Protein 4Z9N (pdb70)

Foldseek 3Di:
DALLVVCVVVQAFEEEEADDFAQQWHADPVRDIAHLLLLLRLLLSLLARLGSVRYDYDHDFLVCQLVCQLVPVGAWYRYLAFDDVCCPPPRQKHFLDFLDKWFKFKKFQCVVDPPDQAPLVQAAFEEEDEPNHPFVVLVVVVCVVSVGHYHYDYDNDVVVSLVCRLVVVTGMYMDIPLRVLRSLVVHPHSVRMDIHDDGRGIGRRTTMHGPDHVLSSLSSNQSSLLLQVCVVVVHWLVCLVVQCPPPDVQSVQSQLNDDPRCLQVVSVGDSRSSNSSRVRRIGSVSSCCCRQDVVDPSNDDCAQVDEPVVRHVRYRDGSD/DDDPQALLVVCVVVQAFEEEEADDFAQQWHADPVGDIDHLLLLLRLLLRLLAPLASVRYDYDHDFLACQLVCQLVVVGAWYRYLAFDDPCCPPVSQKHFLDFLDKWFKFKKFQCVVVPPDQAPLVCAPFEEEDEPNHPFVVQVVVVCVVSVGHDHYDYDHGPVVSLVCRLVPVGGMYMDIPLRLLRSLVPHPHSVSMDIHDDGRGIGRRTTMHGPDHVLSSLSSNQSSLLLLVCVVVVHALVCLVVLCVDPPPQSVQSQLSDDPRCLSVVSVGDSRSSNSSRVRRIHSVSSCCCRQDVVGPNNDDCAQVPEPVVHHPDYRDGSD/DALLVVCVVVQAFEEEEALDFAQQWHADPVRDIDHLLLLLRLLLRLLARLASVRYDYDHDFLACQLVCQLVVVGAWYQYLAFDDVCCPPPRQKHFLDFLDKWFKFKKFQCVVVPPDQAPLVQAPFEEEDEPNGVFVVLVVVVCVVSVGHYHYDYDRDVVVSLVCRLVVVTGMYMDIPLRVLRSLVVHPHSVRMDTHDDGRGIGGRTTMHGPDHVLSSLSSNQSSLLLQVCVVVVHALVCLVVLCPDPPPQSVQSQQVDPPHCLSVVSVGDSRSSNSSRVRNIGSVSSCCCRQDVNDPSNDDCAQVPEPVVHHPRYRDGSD/DDDLLVVCVVVQAFEEEEADDFAQQWHADPVRDIDHLLLLLRLLLRLLAPLASVRYDYDHDFLPCQLVCQLVVVGAWYQYLAFDDVCCPPPRQKHFLDFLDKWFKFKKFQCVVVPPDQAPLVCAPFEEEDEPNHPFVVLLVVVCVVSVGHDHYDYDHGVVVSLVCRLVPVGGMYMDIPLRVLRSLVVHPHSVRMDIHDDGRGIGGRTTMHGHDHVLSSLSSNQSSLLLLVCVVVVHWLVCLVVLCPPPPPQSVQSQLNDPPRCLSVVSVGDSRSSNSSRVRRIHSVSSCCCRQDVVHSSNDDCAQVPEPVVHHPRYRDGSD/DCLLVVCVVVQAAEEEEAPDFAQQWHADPVRDIDHLLLLLRLLLRLLAPLASVRYDYDHDFLVCQLVCQLVVVGAWYRYLAFDDVCCPPPSQKHFLDFLDKWFKFKKFQCVVPPPDQAPLVQAAFEEEDEPNHVFVVLVVVVCVVSVGHYHYDYDHDVVVSLVCRLVVVGGMYMDIPLRVLRSLVVHPHSVRMDIHDDGRGIGRRTTMHGPDCVLSSLSSNQSSLLLQVCVVVVHALVCLVVLCPPPDPQSVQSQLNDDDRCLSVVSVGDSRSSNSSRVRRIGSVSSCCCRQDVVHPSNDDCAQVPEPVVRHDRDRDGSD/DDALLVVCVVVQAFEEEEADDFAQQWHADPVRDIDHLLLLLRLLLRLLARLASPRYDYDHDFLACQLVCQLVVVGAWYQYLAFDDVCCPPPSQKHFLDFLDKWFKFKKFQCVLPPPDQAPLPQAAFEEEDEPNHPFVVLVVVVCVVSVGHYHYDYDHDPVVSLVCRLVVVGGMYMDIPLRLLRSLVVHPHSVSMDIHDDGRGIGGRTTMHGPDHVLSSLSSNQSSLLLQVCVVVVHALVCLVVLCPPPPVQSVQSQQNDDPDCLSVVSVGDSRSSNSSRVRRIGSVSSCCCRQDVNHPSNDDCAQVPEPVVHHPDYRDGSD

Sequence (1926 aa):
ADTLSDVKAKGFLQCGVNTGLLGFASPNDKGEWSGFDVDYCRAVASAIFGDPTKVVKFTPLNAKERFTTALQSGEVDVLIRNTTWTISSRDTSLGLDFAGINYYDGQGFMINSKKLAGINSALQLSGASICVQAGTTTELNMADYFRANKMEYNPVVFEKIEEANAAYDSGRCDAYTTDQSSLYGVRLALANPDDHVILPEIIISKEPFGLTVRQGDARWADVVRWTHNALLNAEEYGITQANVEEMKKSDNPDIKRLLGAEAADTKIGTDLGLDKDWVVKIIKGVGNYGEIFERNIGSGSPLKIARGLNAQWNKGGLQYGIPVRHHHHADTLSDVKAKGFLQCGVNTGLLGFASSPNDKGEWSGFDVDYCRAVASAIFGDPTKVKFTPLNNAKERFTTALQSGEVDVLIRNTTWTISRDTSLGLDFAGINYYDGQGFMINSKKLAGINSALQLSGASICCVQAGTTTELNMADYFRANKMEYNPVVFEKIEEANAAYDSGRCDAYTTDQQSSLYGVRLALANPDDHVILPEIISKEPFGLTVRQGDARWADVVRWTHNALLNAEEYGITQANVEEMKKSDNPDIKRLLGAEADTKIGTDLGLDKDWVVKIIKGVGNYGEIFERNIGSGSPLKIARGLNAQWNKGGLQYGIPVRADTLSDVKAKGFLQCGVNTGLLGFASPNDKGEWSGFDVDYCRAVASAIFGDPTKVVKFTPLNAKERFTALQSGEVDVLIRNTTWTISRDTSLGLDFAGINYYDGQGFMINSKKLAGINSALQLSGASICCVQAGTTTELNMADYFRANKMEYNPVVFEKIEEANAAYDSSGRCCDAYTTDQSSLYGVRLALANPDDHVILPEIISKEPFGLTVRQGDARWADVVRWTHNALLNAEEYGITQANVEEEMKKSDNPDIKRLLGAEADTKIGTDLGLDKDWVVKIIKGVGNYGEIFERNIGSGSPLKIARGLNAQWNKGGLQYGIPVRHADTLSSDVKAKGFLQCGVNTGLLGFASPNDKGEWSGFDVDYCRAVASAIFGDPTKVKFTPLNAKERFTTALQSGEVDVLIRNTTWTISSRDTSLGLDFAGINYYDGQGFMINSKKLAGINSALQLSGASSICCVQAGTTTELNMADYFRANKMEYNPVVFEKIEEANAAYDSGRCDAYTTDQSSLYGVRLALANPDDHVILPEIISKEPFGLTVRQGDARWADVVRWTHNALLNAEEYGITQANVEEMKKSDNPDIKRLLGAEADTKIGTDLGLDKDWVVKIIKGVGNYGEIFERNIGSGSPLKIARGLNAQWNKGGLQYGIPVRADTLSDVKAKGFLQCGVNTGLLGFASPNNDKGEWSGFDVDYCRAVASAIFGDPTKVKFTPLNAKERFTTALQSGEVDVLIRNTTWTISSRDTSLGLDFAGINYYDGQGFMINSKKLAGINSALQLSGASICVQAGTTTELNMADYFRANKMEYNPVVFEKIEEANAAYDSGRCDAYTTDQSSLYGVRLALANPDDHVILPEIISKEPFGLTVRQGDARWADVVRWTHNALLNAEEYGITQANVEEMKKSDNPDIKRLLGAEADTKIGTDLGLDKDWVVKIIKGVGNYGEIFERNIGSGSPLKIARGLNAQWNKGGLQYGIPVRHADTLSDVKAKGFLQCGVNTGLLGFASSPNDKGEWSGFDVDYCRAVASAIFGDPTKVVKFTPLNAKERFTTALQSGEVDVLIRNTTWTISSRDTSLGLDFAGINYYDGQGFMINSKKLAGINSALQLSGASICCVQAGTTTELNMADYFRANKMEYNPVVFEKIEEANAAYDSSGRCDAYTTDQSSLYGVRLALANPDDHVILPEIISKEPFGLTVRQGDARWADVVRWTHNALLNAEEYGITQANVEEMKKSDNPDIKRLLGAEAADTKIGTDLGLDKDWVVKIIKGVGNYGEIFERNIGSGSPLKIARGLNAQWNKGGLQYGIPVR

Organism: Brucella ovis (strain ATCC 25840 / 63/290 / NCTC 10512) (NCBI:txid444178)

Solvent-accessible surface area: 68060 Å² total; per-residue (Å²): 118,75,9,12,57,92,0,101,90,85,28,60,0,27,0,0,0,6,58,29,5,71,13,0,0,24,53,89,120,94,43,52,30,70,3,0,2,0,14,1,0,46,0,2,0,0,0,17,54,41,43,36,95,87,20,116,32,17,62,8,39,4,67,75,7,28,82,4,0,79,84,39,95,0,10,0,0,2,16,21,0,4,23,1,0,34,24,0,25,59,53,36,0,31,15,4,13,17,2,7,28,12,5,0,1,0,0,0,17,48,154,112,37,84,58,39,104,26,0,95,88,4,66,42,10,18,0,0,2,28,31,42,25,11,7,53,87,12,0,29,17,33,1,148,58,59,100,23,134,50,82,64,28,70,34,125,136,34,68,96,1,27,57,14,7,36,82,32,141,2,49,0,8,2,25,8,50,0,5,0,51,1,3,50,58,65,13,78,86,42,144,23,7,64,35,6,98,44,106,29,24,20,0,0,2,3,1,0,0,60,52,61,13,23,51,4,9,6,0,1,30,0,0,9,4,0,0,1,0,0,40,48,48,41,0,39,78,101,40,1,100,134,33,62,91,31,128,60,16,45,10,19,30,1,0,7,47,33,96,144,29,49,20,2,88,65,7,26,11,78,90,52,2,0,7,42,0,0,96,18,4,0,6,0,6,49,0,0,55,96,16,0,0,84,57,5,100,10,134,10,82,48,50,64,3,15,7,45,83,164,73,2,9,3,18,0,15,12,9,37,157,159,65,176,71,53,10,15,56,61,0,97,91,88,26,40,0,33,0,0,0,6,59,29,6,70,13,0,0,23,49,78,148,77,40,111,32,68,4,0,1,0,14,0,0,36,0,1,0,0,0,19,54,39,42,34,95,93,14,112,36,19,66,7,29,4,113,75,8,26,84,5,0,76,86,38,103,0,9,0,0,2,18,23,0,3,24,1,0,34,22,0,21,59,55,32,0,26,14,4,13,18,2,11,28,13,5,0,0,0,0,0,31,47,80,104,31,84,62,45,88,20,0,94,38,3,66,30,13,24,2,0,2,28,9,33,24,10,7,45,79,12,1,36,25,34,1,186,45,60,181,18,111,84,59,45,55,64,35,73,116,36,69,77,1,27,53,2,7,51,68,22,163,3,37,0,8,2,24,9,57,2,5,0,49,1,5,48,56,66,12,80,90,42,143,51,8,62,31,4,101,42,86,28,24,18,0,0,2,2,1,0,0,61,51,60,19,23,54,4,10,6,0,0,30,0,0,9,5,0,0,1,0,0,38,47,54,38,0,38,80,91,39,0,76,95,54,57,163,24,127,65,17,46,12,85,20,2,1,10,37,53,96,103,27,48,14,2,83,62,8,26,13,77,84,42,2,0,4,42,0,0,99,19,6,0,7,0,7,50,0,0,61,94,15,0,0,85,58,7,96,9,129,19,85,49,48,65,3,14,10,39,68,158,63,1,11,3,18,0,14,12,9,39,118,77,9,17,57,69,0,99,88,52,27,24,0,32,0,0,0,5,56,29,6,68,13,1,1,23,52,75,132,75,45,109,35,69,3,0,1,0,15,1,0,46,0,1,0,0,0,8,47,40,42,38,94,91,16,96,35,18,65,7,44,4,105,70,9,24,77,6,0,77,82,21,82,0,9,0,0,2,17,21,0,4,24,1,0,36,25,0,25,57,51,36,0,29,14,4,11,17,2,7,30,12,5,0,1,0,0,0,17,47,155,117,39,83,73,40,109,20,0,95,89,1,62,51,10,19,0,0,2,29,15,35,23,11,7,47,82,12,0,24,18,34,1,146,55,61,197,20,130,64,79,43,9,52,2,90,130,26,138,48,2,22,39,9,7,39,41,37,42,4,45,0,6,2,26,9,46,0,4,0,48,1,3,52,57,63,14,82,88,40,143,23,8,60,33,4,97,45,107,29,23,21,0,0,1,2,1,0,0,61,51,62,14,22,55,4,10,6,0,1,28,0,0,9,4,0,0,1,0,0,39,48,54,37,0,38,77,100,38,0,89,138,50,69,83,25,124,66,7,47,13,59,17,2,3,20,46,57,86,148,38,48,19,2,86,65,7,41,14,75,45,52,3,0,4,40,0,0,97,17,6,0,7,0,11,44,0,5,92,95,16,0,2,102,47,13,97,9,149,10,81,65,48,66,3,15,9,43,74,161,75,3,9,3,21,0,14,11,9,35,157,72,65,11,14,54,89,0,110,89,87,27,41,0,31,0,0,0,5,58,29,6,72,14,1,0,27,50,83,121,58,40,58,29,72,4,0,1,0,15,1,0,36,0,1,0,0,1,16,48,40,12,34,44,50,16,112,35,18,65,7,35,4,118,73,7,28,84,4,0,78,81,38,103,0,10,0,0,2,16,21,0,4,23,1,0,33,24,0,26,57,53,37,0,30,13,5,12,17,2,8,28,12,6,0,1,0,0,0,17,43,73,120,43,82,73,43,105,21,0,95,84,2,65,28,12,25,2,0,1,27,11,34,26,12,7,47,87,12,1,28,17,33,2,144,42,58,177,18,109,83,56,47,53,64,34,83,117,33,69,80,1,28,63,16,7,40,83,35,74,6,49,0,7,2,25,9,48,1,5,0,50,1,3,52,59,63,13,81,88,40,139,52,8,61,33,5,101,43,107,31,23,20,1,0,1,2,1,0,0,61,54,62,13,26,52,4,10,6,0,1,28,0,1,9,4,0,0,2,0,0,39,50,53,38,0,37,78,101,41,0,106,118,56,31,85,24,126,66,12,45,12,71,31,2,4,18,47,34,99,110,37,50,18,2,84,66,7,33,14,81,44,56,3,0,15,51,0,0,99,18,5,0,6,0,6,48,0,0,44,98,16,0,0,22,35,6,94,10,94,12,84,49,49,63,3,13,9,49,72,156,76,4,11,3,19,0,15,11,9,38,123,75,11,17,56,92,0,96,90,84,29,60,0,24,0,0,0,5,58,28,6,70,14,1,1,25,52,91,119,94,45,52,28,70,3,0,2,0,13,1,0,45,0,1,0,0,1,15,54,40,43,36,92,87,20,114,32,18,64,8,48,3,67,72,7,25,84,5,0,77,81,35,98,0,8,0,0,2,17,21,0,4,22,2,0,33,25,0,26,60,53,36,0,27,14,4,12,17,2,6,30,12,4,0,0,0,0,0,16,49,78,109,42,89,70,42,102,20,0,92,86,2,65,34,11,17,0,0,2,27,19,39,24,10,7,49,86,12,0,34,24,32,2,181,49,58,181,24,126,53,69,46,26,68,34,115,43,36,68,104,1,28,55,14,6,40,84,29,134,2,45,0,8,2,25,9,52,0,4,0,49,1,4,48,52,66,13,80,86,44,142,49,9,62,33,4,99,44,92,30,25,21,1,0,2,2,1,0,0,62,54,62,15,23,55,4,9,6,0,1,28,0,1,9,5,0,0,1,0,0,32,50,54,41,0,37,53,65,40,1,74,81,33,70,64,31,128,60,20,41,9,19,18,2,3,9,52,69,95,139,24,48,19,1,82,67,8,26,13,72,82,47,2,0,4,43,0,0,65,20,4,0,6,0,6,46,0,0,56,98,15,0,0,79,56,7,99,9,131,10,56,31,14,44,3,10,6,45,64,54,15,1,7,2,18,0,14,11,9,35,155,69,60,9,13,55,90,0,93,92,87,25,44,0,31,0,0,0,5,56,30,6,72,13,1,1,22,55,81,122,78,47,108,34,69,4,0,2,0,14,1,0,45,0,2,0,0,0,12,54,39,38,38,95,87,15,107,34,17,66,9,52,4,116,70,8,24,78,6,0,77,87,38,107,0,8,0,0,2,17,22,0,4,24,1,0,34,23,0,25,57,52,37,0,31,14,4,13,17,2,6,32,15,4,0,0,0,0,0,14,36,152,128,54,81,73,32,109,22,0,94,86,2,70,54,9,18,0,0,2,29,19,39,25,12,7,52,84,12,0,27,15,33,1,145,59,61,97,23,139,54,78,53,40,72,22,107,50,30,140,107,1,22,58,22,4,37,77,29,206,11,59,0,7,2,26,9,46,0,4,0,46,1,3,52,56,65,13,81,89,44,142,30,6,59,30,3,98,44,86,29,24,20,0,0,2,2,1,0,0,59,52,62,14,23,52,4,10,6,0,1,29,0,1,9,4,0,0,1,0,0,40,47,55,40,0,38,74,91,48,0,73,126,37,88,77,22,122,66,13,47,14,66,16,1,2,19,51,62,57,105,31,47,18,2,85,65,6,33,9,74,42,58,3,0,5,43,0,0,98,17,5,0,6,0,2,43,0,2,88,96,15,0,2,100,58,12,93,9,146,9,80,60,47,76,4,15,8,45,70,154,74,3,10,2,19,0,15,11,8,37

CATH classification: 3.40.190.10

Nearest PDB structures (foldseek):
  4z9n-assembly3_F  TM=1.003E+00  e=8.482E-71  Brucella ovis ATCC 25840
  8ovo-assembly1_B  TM=8.708E-01  e=3.527E-19  Shigella flexneri
  8ovp-assembly1_A  TM=8.804E-01  e=2.002E-18  Escherichia coli
  2vha-assembly1_B  TM=8.652E-01  e=2.544E-18  Shigella flexneri
  8ovn-assembly1_A  TM=8.369E-01  e=3.765E-17  Shigella flexneri

Radius of gyration: 41.7 Å; Cα contacts (8 Å, |Δi|>4): 4326; chains: 6; bounding box: 113×96×105 Å

Structure (mmCIF, N/CA/C/O backbone):
data_4Z9N
#
_entry.id   4Z9N
#
_cell.length_a   93.990
_cell.length_b   76.930
_cell.length_c   131.470
_cell.angle_alpha   90.00
_cell.angle_beta   94.07
_cell.angle_gamma   90.00
#
_symmetry.space_group_name_H-M   'P 1 21 1'
#
loop_
_entity.id
_entity.type
_entity.pdbx_description
1 polymer 'Amino acid ABC transporter, periplasmic amino acid-binding protein'
2 non-polymer GLUTATHIONE
3 non-polymer 'SODIUM ION'
4 non-polymer 1,2-ETHANEDIOL
5 water water
#
loop_
_atom_site.group_PDB
_atom_site.id
_atom_site.type_symbol
_atom_site.label_atom_id
_atom_site.label_alt_id
_atom_site.label_comp_id
_atom_site.label_asym_id
_atom_site.label_entity_id
_atom_site.label_seq_id
_atom_site.pdbx_PDB_ins_code
_atom_site.Cartn_x
_atom_site.Cartn_y
_atom_site.Cartn_z
_atom_site.occupancy
_atom_site.B_iso_or_equiv
_atom_site.auth_seq_id
_atom_site.auth_comp_id
_atom_site.auth_asym_id
_atom_site.auth_atom_id
_atom_site.pdbx_PDB_model_num
ATOM 1 N N . ALA A 1 9 ? 70.525 5.513 59.289 1.00 55.74 2 ALA A N 1
ATOM 2 C CA . ALA A 1 9 ? 69.073 5.401 59.348 1.00 50.21 2 ALA A CA 1
ATOM 3 C C . ALA A 1 9 ? 68.538 4.519 58.221 1.00 42.60 2 ALA A C 1
ATOM 4 O O . ALA A 1 9 ? 68.975 4.625 57.075 1.00 37.87 2 ALA A O 1
ATOM 6 N N . ASP A 1 10 ? 67.595 3.645 58.561 1.00 38.66 3 ASP A N 1
ATOM 7 C CA . ASP A 1 10 ? 66.914 2.807 57.582 1.00 35.20 3 ASP A CA 1
ATOM 8 C C . ASP A 1 10 ? 65.427 2.726 57.915 1.00 28.44 3 ASP A C 1
ATOM 9 O O . ASP A 1 10 ? 64.932 1.703 58.403 1.00 28.13 3 ASP A O 1
ATOM 14 N N . THR A 1 11 ? 64.723 3.821 57.648 1.00 25.25 4 THR A N 1
ATOM 15 C CA . THR A 1 11 ? 63.301 3.913 57.928 1.00 24.94 4 THR A CA 1
ATOM 16 C C . THR A 1 11 ? 62.486 2.841 57.198 1.00 27.87 4 THR A C 1
ATOM 17 O O . THR A 1 11 ? 61.550 2.282 57.763 1.00 21.94 4 THR A O 1
ATOM 21 N N . LEU A 1 12 ? 62.842 2.538 55.953 1.00 25.37 5 LEU A N 1
ATOM 22 C CA . LEU A 1 12 ? 62.096 1.530 55.210 1.00 21.06 5 LEU A CA 1
ATOM 23 C C . LEU A 1 12 ? 62.111 0.171 55.924 1.00 22.40 5 LEU A C 1
ATOM 24 O O . LEU A 1 12 ? 61.072 -0.485 56.057 1.00 24.30 5 LEU A O 1
ATOM 29 N N . SER A 1 13 ? 63.283 -0.245 56.391 1.00 24.11 6 SER A N 1
ATOM 30 C CA . SER A 1 13 ? 63.413 -1.522 57.089 1.00 30.80 6 SER A CA 1
ATOM 31 C C . SER A 1 13 ? 62.618 -1.511 58.393 1.00 32.15 6 SER A C 1
ATOM 32 O O . SER A 1 13 ? 61.997 -2.513 58.770 1.00 30.27 6 SER A O 1
ATOM 35 N N . ASP A 1 14 ? 62.651 -0.377 59.085 1.00 25.72 7 ASP A N 1
ATOM 36 C CA . ASP A 1 14 ? 61.911 -0.231 60.333 1.00 32.87 7 ASP A CA 1
ATOM 37 C C . ASP A 1 14 ? 60.424 -0.343 60.080 1.00 30.74 7 ASP A C 1
ATOM 38 O O . ASP A 1 14 ? 59.710 -1.033 60.809 1.00 30.55 7 ASP A O 1
ATOM 43 N N . VAL A 1 15 ? 59.966 0.332 59.033 1.00 24.40 8 VAL A N 1
ATOM 44 C CA . VAL A 1 15 ? 58.567 0.309 58.666 1.00 21.80 8 VAL A CA 1
ATOM 45 C C . VAL A 1 15 ? 58.144 -1.110 58.290 1.00 22.89 8 VAL A C 1
ATOM 46 O O . VAL A 1 15 ? 57.107 -1.584 58.752 1.00 23.78 8 VAL A O 1
ATOM 50 N N . LYS A 1 16 ? 58.939 -1.796 57.470 1.00 22.85 9 LYS A N 1
ATOM 51 C CA . LYS A 1 16 ? 58.596 -3.173 57.105 1.00 24.71 9 LYS A CA 1
ATOM 52 C C . LYS A 1 16 ? 58.485 -4.063 58.339 1.00 28.27 9 LYS A C 1
ATOM 53 O O . LYS A 1 16 ? 57.626 -4.945 58.405 1.00 27.97 9 LYS A O 1
ATOM 59 N N . ALA A 1 17 ? 59.359 -3.830 59.311 1.00 26.20 10 ALA A N 1
ATOM 60 C CA . ALA A 1 17 ? 59.420 -4.699 60.486 1.00 28.14 10 ALA A CA 1
ATOM 61 C C . ALA A 1 17 ? 58.221 -4.506 61.411 1.00 29.72 10 ALA A C 1
ATOM 62 O O . ALA A 1 17 ? 57.766 -5.454 62.047 1.00 32.97 10 ALA A O 1
ATOM 64 N N . LYS A 1 18 ? 57.703 -3.286 61.501 1.00 29.60 11 LYS A N 1
ATOM 65 C CA . LYS A 1 18 ? 56.594 -3.049 62.421 1.00 30.17 11 LYS A CA 1
ATOM 66 C C . LYS A 1 18 ? 55.275 -3.321 61.711 1.00 28.26 11 LYS A C 1
ATOM 67 O O . LYS A 1 18 ? 54.243 -3.490 62.356 1.00 29.34 11 LYS A O 1
ATOM 73 N N . GLY A 1 19 ? 55.311 -3.372 60.380 1.00 25.27 12 GLY A N 1
ATOM 74 C CA . GLY A 1 19 ? 54.157 -3.814 59.618 1.00 27.11 12 GLY A CA 1
ATOM 75 C C . GLY A 1 19 ? 53.111 -2.758 59.313 1.00 23.55 12 GLY A C 1
ATOM 76 O O . GLY A 1 19 ? 52.020 -3.071 58.837 1.00 26.15 12 GLY A O 1
ATOM 77 N N . PHE A 1 20 ? 53.434 -1.501 59.591 1.00 22.60 13 PHE A N 1
ATOM 78 C CA . PHE A 1 20 ? 52.533 -0.400 59.272 1.00 21.35 13 PHE A CA 1
ATOM 79 C C . PHE A 1 20 ? 53.337 0.870 59.129 1.00 21.57 13 PHE A C 1
ATOM 80 O O . PHE A 1 20 ? 54.492 0.938 59.556 1.00 21.28 13 PHE A O 1
ATOM 88 N N . LEU A 1 21 ? 52.711 1.878 58.534 1.00 18.87 14 LEU A N 1
ATOM 89 C CA . LEU A 1 21 ? 53.319 3.173 58.358 1.00 17.84 14 LEU A CA 1
ATOM 90 C C . LEU A 1 21 ? 52.706 4.161 59.337 1.00 17.99 14 LEU A C 1
ATOM 91 O O . LEU A 1 21 ? 51.493 4.241 59.422 1.00 21.23 14 LEU A O 1
ATOM 96 N N . GLN A 1 22 ? 53.530 4.917 60.062 1.00 22.02 15 GLN A N 1
ATOM 97 C CA . GLN A 1 22 ? 53.019 5.970 60.947 1.00 18.51 15 GLN A CA 1
ATOM 98 C C . GLN A 1 22 ? 53.122 7.321 60.251 1.00 19.99 15 GLN A C 1
ATOM 99 O O . GLN A 1 22 ? 54.214 7.773 59.894 1.00 18.90 15 GLN A O 1
ATOM 105 N N . CYS A 1 23 ? 51.979 7.965 60.064 1.00 18.23 16 CYS A N 1
ATOM 106 C CA . CYS A 1 23 ? 51.924 9.192 59.272 1.00 17.60 16 CYS A CA 1
ATOM 107 C C . CYS A 1 23 ? 51.435 10.386 60.063 1.00 19.69 16 CYS A C 1
ATOM 108 O O . CYS A 1 23 ? 50.452 10.290 60.797 1.00 18.22 16 CYS A O 1
ATOM 111 N N . GLY A 1 24 ? 52.103 11.521 59.888 1.00 15.19 17 GLY A N 1
ATOM 112 C CA . GLY A 1 24 ? 51.620 12.762 60.475 1.00 15.42 17 GLY A CA 1
ATOM 113 C C . GLY A 1 24 ? 50.624 13.398 59.525 1.00 14.31 17 GLY A C 1
ATOM 114 O O . GLY A 1 24 ? 50.962 13.665 58.369 1.00 13.26 17 GLY A O 1
ATOM 115 N N . VAL A 1 25 ? 49.397 13.640 60.000 1.00 15.78 18 VAL A N 1
ATOM 116 C CA . VAL A 1 25 ? 48.339 14.236 59.176 1.00 14.32 18 VAL A CA 1
ATOM 117 C C . VAL A 1 25 ? 47.662 15.391 59.898 1.00 14.64 18 VAL A C 1
ATOM 118 O O . VAL A 1 25 ? 48.006 15.722 61.026 1.00 15.65 18 VAL A O 1
ATOM 122 N N . ASN A 1 26 ? 46.706 16.022 59.226 1.00 16.24 19 ASN A N 1
ATOM 123 C CA . ASN A 1 26 ? 45.981 17.152 59.817 1.00 14.87 19 ASN A CA 1
ATOM 124 C C . ASN A 1 26 ? 45.144 16.729 61.034 1.00 17.35 19 ASN A C 1
ATOM 125 O O . ASN A 1 26 ? 44.820 15.559 61.186 1.00 19.06 19 ASN A O 1
ATOM 130 N N . THR A 1 27 ? 44.778 17.679 61.896 1.00 19.20 20 THR A N 1
ATOM 131 C CA . THR A 1 27 ? 43.824 17.372 62.973 1.00 21.70 20 THR A CA 1
ATOM 132 C C . THR A 1 27 ? 42.390 17.236 62.448 1.00 19.52 20 THR A C 1
ATOM 133 O O . THR A 1 27 ? 41.536 16.578 63.066 1.00 20.95 20 THR A O 1
ATOM 137 N N . GLY A 1 28 ? 42.110 17.872 61.320 1.00 19.64 21 GLY A N 1
ATOM 138 C CA . GLY A 1 28 ? 40.773 17.820 60.752 1.00 20.42 21 GLY A CA 1
ATOM 139 C C . GLY A 1 28 ? 40.532 18.911 59.732 1.00 21.17 21 GLY A C 1
ATOM 140 O O . GLY A 1 28 ? 40.246 20.061 60.069 1.00 21.73 21 GLY A O 1
ATOM 141 N N . LEU A 1 29 ? 40.672 18.548 58.467 1.00 16.98 22 LEU A N 1
ATOM 142 C CA . LEU A 1 29 ? 40.501 19.496 57.376 1.00 15.95 22 LEU A CA 1
ATOM 143 C C . LEU A 1 29 ? 39.796 18.750 56.266 1.00 15.85 22 LEU A C 1
ATOM 144 O O . LEU A 1 29 ? 40.378 17.836 55.674 1.00 17.03 22 LEU A O 1
ATOM 149 N N . LEU A 1 30 ? 38.539 19.104 56.013 1.00 16.90 23 LEU A N 1
ATOM 150 C CA . LEU A 1 30 ? 37.726 18.367 55.049 1.00 17.31 23 LEU A CA 1
ATOM 151 C C . LEU A 1 30 ? 38.371 18.353 53.665 1.00 16.36 23 LEU A C 1
ATOM 152 O O . LEU A 1 30 ? 38.864 19.375 53.184 1.00 15.98 23 LEU A O 1
ATOM 157 N N . GLY A 1 31 ? 38.376 17.176 53.047 1.00 15.78 24 GLY A N 1
ATOM 158 C CA . GLY A 1 31 ? 38.966 17.002 51.736 1.00 14.64 24 GLY A CA 1
ATOM 159 C C . GLY A 1 31 ? 40.404 16.509 51.797 1.00 17.55 24 GLY A C 1
ATOM 160 O O . GLY A 1 31 ? 40.859 15.777 50.912 1.00 14.58 24 GLY A O 1
ATOM 161 N N . PHE A 1 32 ? 41.120 16.898 52.848 1.00 16.22 25 PHE A N 1
ATOM 162 C CA . PHE A 1 32 ? 42.544 16.583 52.938 1.00 14.11 25 PHE A CA 1
ATOM 163 C C . PHE A 1 32 ? 42.887 15.527 53.973 1.00 12.48 25 PHE A C 1
ATOM 164 O O . PHE A 1 32 ? 43.643 14.614 53.676 1.00 13.42 25 PHE A O 1
ATOM 172 N N . ALA A 1 33 ? 42.334 15.655 55.178 1.00 14.28 26 ALA A N 1
ATOM 173 C CA . ALA A 1 33 ? 42.539 14.656 56.222 1.00 15.71 26 ALA A CA 1
ATOM 174 C C . ALA A 1 33 ? 41.538 14.902 57.329 1.00 15.83 26 ALA A C 1
ATOM 175 O O . ALA A 1 33 ? 41.643 15.882 58.054 1.00 16.77 26 ALA A O 1
ATOM 177 N N . SER A 1 34 ? 40.546 14.030 57.439 1.00 18.63 27 SER A N 1
ATOM 178 C CA . SER A 1 34 ? 39.524 14.187 58.466 1.00 20.66 27 SER A CA 1
ATOM 179 C C . SER A 1 34 ? 39.060 12.821 58.952 1.00 20.79 27 SER A C 1
ATOM 180 O O . SER A 1 34 ? 38.862 11.907 58.146 1.00 20.32 27 SER A O 1
ATOM 183 N N . PRO A 1 35 ? 38.890 12.670 60.276 1.00 23.99 28 PRO A N 1
ATOM 184 C CA . PRO A 1 35 ? 38.395 11.412 60.832 1.00 26.14 28 PRO A CA 1
ATOM 185 C C . PRO A 1 35 ? 36.869 11.375 60.934 1.00 27.59 28 PRO A C 1
ATOM 186 O O . PRO A 1 35 ? 36.238 12.425 61.122 1.00 29.12 28 PRO A O 1
ATOM 190 N N . ASN A 1 36 ? 36.276 10.191 60.805 1.00 31.55 29 ASN A N 1
ATOM 191 C CA . ASN A 1 36 ? 34.846 10.046 61.089 1.00 37.00 29 ASN A CA 1
ATOM 192 C C . ASN A 1 36 ? 34.636 9.768 62.574 1.00 41.12 29 ASN A C 1
ATOM 193 O O . ASN A 1 36 ? 35.562 9.914 63.379 1.00 37.95 29 ASN A O 1
ATOM 198 N N . ASP A 1 37 ? 33.422 9.361 62.931 1.00 45.79 30 ASP A N 1
ATOM 199 C CA . ASP A 1 37 ? 33.093 9.054 64.318 1.00 48.50 30 ASP A CA 1
ATOM 200 C C . ASP A 1 37 ? 33.937 7.902 64.883 1.00 52.91 30 ASP A C 1
ATOM 201 O O . ASP A 1 37 ? 34.275 7.893 66.070 1.00 55.79 30 ASP A O 1
ATOM 203 N N . LYS A 1 38 ? 34.276 6.937 64.030 1.00 50.44 31 LYS A N 1
ATOM 204 C CA . LYS A 1 38 ? 35.026 5.753 64.449 1.00 48.84 31 LYS A CA 1
ATOM 205 C C . LYS A 1 38 ? 36.537 5.991 64.455 1.00 48.85 31 LYS A C 1
ATOM 206 O O . LYS A 1 38 ? 37.317 5.094 64.787 1.00 48.17 31 LYS A O 1
ATOM 208 N N . GLY A 1 39 ? 36.951 7.199 64.086 1.00 43.01 32 GLY A N 1
ATOM 209 C CA . GLY A 1 39 ? 38.364 7.514 64.035 1.00 39.80 32 GLY A CA 1
ATOM 210 C C . GLY A 1 39 ? 39.006 6.997 62.761 1.00 35.75 32 GLY A C 1
ATOM 211 O O . GLY A 1 39 ? 40.230 6.838 62.692 1.00 35.56 32 GLY A O 1
ATOM 212 N N . GLU A 1 40 ? 38.171 6.704 61.766 1.00 31.04 33 GLU A N 1
ATOM 213 C CA . GLU A 1 40 ? 38.652 6.311 60.439 1.00 28.48 33 GLU A CA 1
ATOM 214 C C . GLU A 1 40 ? 38.962 7.561 59.625 1.00 25.41 33 GLU A C 1
ATOM 215 O O . GLU A 1 40 ? 38.197 8.523 59.632 1.00 27.09 33 GLU A O 1
ATOM 217 N N . TRP A 1 41 ? 40.076 7.534 58.910 1.00 22.14 34 TRP A N 1
ATOM 218 C CA . TRP A 1 41 ? 40.577 8.724 58.238 1.00 21.46 34 TRP A CA 1
ATOM 219 C C . TRP A 1 41 ? 40.346 8.705 56.728 1.00 23.46 34 TRP A C 1
ATOM 220 O O . TRP A 1 41 ? 40.466 7.662 56.097 1.00 21.61 34 TRP A O 1
ATOM 231 N N . SER A 1 42 ? 39.997 9.860 56.156 1.00 20.42 35 SER A N 1
ATOM 232 C CA . SER A 1 42 ? 39.900 9.996 54.697 1.00 20.22 35 SER A CA 1
ATOM 233 C C . SER A 1 42 ? 40.344 11.374 54.239 1.00 19.70 35 SER A C 1
ATOM 234 O O . SER A 1 42 ? 40.458 12.293 55.042 1.00 17.26 35 SER A O 1
ATOM 237 N N . GLY A 1 43 ? 40.585 11.523 52.941 1.00 15.79 36 GLY A N 1
ATOM 238 C CA . GLY A 1 43 ? 41.119 12.766 52.419 1.00 16.31 36 GLY A CA 1
ATOM 239 C C . GLY A 1 43 ? 42.246 12.540 51.423 1.00 13.49 36 GLY A C 1
ATOM 240 O O . GLY A 1 43 ? 42.756 11.432 51.279 1.00 12.88 36 GLY A O 1
ATOM 241 N N . PHE A 1 44 ? 42.595 13.605 50.718 1.00 11.95 37 PHE A N 1
ATOM 242 C CA . PHE A 1 44 ? 43.669 13.631 49.734 1.00 13.94 37 PHE A CA 1
ATOM 243 C C . PHE A 1 44 ? 45.033 13.255 50.329 1.00 14.00 37 PHE A C 1
ATOM 244 O O . PHE A 1 44 ? 45.751 12.393 49.795 1.00 13.34 37 PHE A O 1
ATOM 252 N N . ASP A 1 45 ? 45.393 13.921 51.422 1.00 10.87 38 ASP A N 1
ATOM 253 C CA . ASP A 1 45 ? 46.671 13.666 52.064 1.00 12.53 38 ASP A CA 1
ATOM 254 C C . ASP A 1 45 ? 46.633 12.295 52.728 1.00 12.33 38 ASP A C 1
ATOM 255 O O . ASP A 1 45 ? 47.627 11.588 52.725 1.00 11.94 38 ASP A O 1
ATOM 260 N N . VAL A 1 46 ? 45.476 11.918 53.274 1.00 13.60 39 VAL A N 1
ATOM 261 C CA . VAL A 1 46 ? 45.310 10.581 53.834 1.00 12.56 39 VAL A CA 1
ATOM 262 C C . VAL A 1 46 ? 45.558 9.496 52.785 1.00 17.90 39 VAL A C 1
ATOM 263 O O . VAL A 1 46 ? 46.263 8.513 53.043 1.00 15.80 39 VAL A O 1
ATOM 267 N N . ASP A 1 47 ? 44.997 9.691 51.592 1.00 13.94 40 ASP A N 1
ATOM 268 C CA . ASP A 1 47 ? 45.158 8.714 50.521 1.00 14.64 40 ASP A CA 1
ATOM 269 C C . ASP A 1 47 ? 46.622 8.647 50.074 1.00 12.45 40 ASP A C 1
ATOM 270 O O . ASP A 1 47 ? 47.072 7.584 49.665 1.00 13.96 40 ASP A O 1
ATOM 275 N N . TYR A 1 48 ? 47.358 9.761 50.168 1.00 11.54 41 TYR A N 1
ATOM 276 C CA . TYR A 1 48 ? 48.783 9.746 49.859 1.00 10.06 41 TYR A CA 1
ATOM 277 C C . TYR A 1 48 ? 49.512 8.858 50.885 1.00 13.81 41 TYR A C 1
ATOM 278 O O . TYR A 1 48 ? 50.426 8.110 50.528 1.00 12.31 41 TYR A O 1
ATOM 287 N N . CYS A 1 49 ? 49.110 8.949 52.148 1.00 11.05 42 CYS A N 1
ATOM 288 C CA . CYS A 1 49 ? 49.630 8.040 53.158 1.00 11.82 42 CYS A CA 1
ATOM 289 C C . CYS A 1 49 ? 49.322 6.581 52.803 1.00 14.57 42 CYS A C 1
ATOM 290 O O . CYS A 1 49 ? 50.184 5.707 52.918 1.00 15.36 42 CYS A O 1
ATOM 293 N N . ARG A 1 50 ? 48.093 6.328 52.362 1.00 12.88 43 ARG A N 1
ATOM 294 C CA . ARG A 1 50 ? 47.676 4.967 52.040 1.00 13.83 43 ARG A CA 1
ATOM 295 C C . ARG A 1 50 ? 48.421 4.478 50.795 1.00 16.10 43 ARG A C 1
ATOM 296 O O . ARG A 1 50 ? 48.695 3.282 50.662 1.00 15.48 43 ARG A O 1
ATOM 304 N N . ALA A 1 51 ? 48.778 5.407 49.909 1.00 13.35 44 ALA A N 1
ATOM 305 C CA . ALA A 1 51 ? 49.555 5.030 48.715 1.00 12.29 44 ALA A CA 1
ATOM 306 C C . ALA A 1 51 ? 50.918 4.487 49.105 1.00 14.75 44 ALA A C 1
ATOM 307 O O . ALA A 1 51 ? 51.364 3.470 48.568 1.00 13.01 44 ALA A O 1
ATOM 309 N N . VAL A 1 52 ? 51.602 5.175 50.020 1.00 12.10 45 VAL A N 1
ATOM 310 C CA . VAL A 1 52 ? 52.910 4.687 50.477 1.00 12.52 45 VAL A CA 1
ATOM 311 C C . VAL A 1 52 ? 52.739 3.325 51.173 1.00 13.62 45 VAL A C 1
ATOM 312 O O . VAL A 1 52 ? 53.551 2.412 50.973 1.00 14.70 45 VAL A O 1
ATOM 316 N N . ALA A 1 53 ? 51.697 3.175 51.992 1.00 14.03 46 ALA A N 1
ATOM 317 C CA . ALA A 1 53 ? 51.478 1.900 52.666 1.00 17.47 46 ALA A CA 1
ATOM 318 C C . ALA A 1 53 ? 51.186 0.824 51.636 1.00 18.38 46 ALA A C 1
ATOM 319 O O . ALA A 1 53 ? 51.608 -0.323 51.781 1.00 16.82 46 ALA A O 1
ATOM 321 N N . SER A 1 54 ? 50.469 1.196 50.581 1.00 15.35 47 SER A N 1
ATOM 322 C CA . SER A 1 54 ? 50.165 0.225 49.528 1.00 16.06 47 SER A CA 1
ATOM 323 C C . SER A 1 54 ? 51.431 -0.219 48.811 1.00 17.73 47 SER A C 1
ATOM 324 O O . SER A 1 54 ? 51.582 -1.402 48.492 1.00 18.26 47 SER A O 1
ATOM 327 N N . ALA A 1 55 ? 52.318 0.740 48.525 1.00 16.52 48 ALA A N 1
ATOM 328 C CA . ALA A 1 55 ? 53.575 0.425 47.853 1.00 17.09 48 ALA A CA 1
ATOM 329 C C . ALA A 1 55 ? 54.387 -0.589 48.660 1.00 17.78 48 ALA A C 1
ATOM 330 O O . ALA A 1 55 ? 55.018 -1.489 48.093 1.00 17.78 48 ALA A O 1
ATOM 332 N N . ILE A 1 56 ? 54.357 -0.450 49.982 1.00 16.77 49 ILE A N 1
ATOM 333 C CA . ILE A 1 56 ? 55.188 -1.286 50.849 1.00 18.08 49 ILE A CA 1
ATOM 334 C C . ILE A 1 56 ? 54.516 -2.613 51.224 1.00 21.88 49 ILE A C 1
ATOM 335 O O . ILE A 1 56 ? 55.149 -3.665 51.190 1.00 24.29 49 ILE A O 1
ATOM 340 N N . PHE A 1 57 ? 53.243 -2.555 51.603 1.00 22.19 50 PHE A N 1
ATOM 341 C CA . PHE A 1 57 ? 52.559 -3.716 52.176 1.00 20.17 50 PHE A CA 1
ATOM 342 C C . PHE A 1 57 ? 51.479 -4.316 51.274 1.00 22.49 50 PHE A C 1
ATOM 343 O O . PHE A 1 57 ? 50.940 -5.378 51.581 1.00 25.47 50 PHE A O 1
ATOM 351 N N . GLY A 1 58 ? 51.128 -3.641 50.187 1.00 19.23 51 GLY A N 1
ATOM 352 C CA . GLY A 1 58 ? 50.033 -4.137 49.361 1.00 21.77 51 GLY A CA 1
ATOM 353 C C . GLY A 1 58 ? 48.684 -4.034 50.059 1.00 25.12 51 GLY A C 1
ATOM 354 O O . GLY A 1 58 ? 47.750 -4.782 49.761 1.00 27.52 51 GLY A O 1
ATOM 355 N N . ASP A 1 59 ? 48.584 -3.100 50.996 1.00 19.74 52 ASP A N 1
ATOM 356 C CA . ASP A 1 59 ? 47.398 -2.973 51.841 1.00 19.67 52 ASP A CA 1
ATOM 357 C C . ASP A 1 59 ? 47.311 -1.543 52.364 1.00 21.23 52 ASP A C 1
ATOM 358 O O . ASP A 1 59 ? 48.121 -1.138 53.205 1.00 18.48 52 ASP A O 1
ATOM 363 N N . PRO A 1 60 ? 46.339 -0.771 51.853 1.00 19.17 53 PRO A N 1
ATOM 364 C CA . PRO A 1 60 ? 46.215 0.647 52.206 1.00 19.65 53 PRO A CA 1
ATOM 365 C C . PRO A 1 60 ? 45.699 0.887 53.611 1.00 18.50 53 PRO A C 1
ATOM 366 O O . PRO A 1 60 ? 45.600 2.052 54.012 1.00 19.25 53 PRO A O 1
ATOM 370 N N . THR A 1 61 ? 45.332 -0.166 54.333 1.00 19.04 54 THR A N 1
ATOM 371 C CA . THR A 1 61 ? 44.852 0.010 55.699 1.00 19.01 54 THR A CA 1
ATOM 372 C C . THR A 1 61 ? 45.994 -0.057 56.712 1.00 23.72 54 THR A C 1
ATOM 373 O O . THR A 1 61 ? 45.772 0.158 57.908 1.00 23.44 54 THR A O 1
ATOM 377 N N . LYS A 1 62 ? 47.207 -0.350 56.243 1.00 21.65 55 LYS A N 1
ATOM 378 C CA . LYS A 1 62 ? 48.344 -0.522 57.153 1.00 21.28 55 LYS A CA 1
ATOM 379 C C . LYS A 1 62 ? 48.987 0.814 57.505 1.00 21.35 55 LYS A C 1
ATOM 380 O O . LYS A 1 62 ? 50.182 1.024 57.268 1.00 22.22 55 LYS A O 1
ATOM 386 N N A VAL A 1 63 ? 48.176 1.728 58.043 0.66 20.34 56 VAL A N 1
ATOM 387 N N B VAL A 1 63 ? 48.185 1.695 58.089 0.34 20.71 56 VAL A N 1
ATOM 388 C CA A VAL A 1 63 ? 48.617 3.075 58.420 0.66 21.12 56 VAL A CA 1
ATOM 389 C CA B VAL A 1 63 ? 48.619 3.033 58.449 0.34 21.02 56 VAL A CA 1
ATOM 390 C C A VAL A 1 63 ? 48.134 3.386 59.825 0.66 22.68 56 VAL A C 1
ATOM 391 C C B VAL A 1 63 ? 48.141 3.356 59.850 0.34 22.48 56 VAL A C 1
ATOM 392 O O A VAL A 1 63 ? 47.027 3.002 60.206 0.66 23.38 56 VAL A O 1
ATOM 393 O O B VAL A 1 63 ? 47.052 2.947 60.255 0.34 23.75 56 VAL A O 1
ATOM 400 N N . LYS A 1 64 ? 48.961 4.086 60.593 1.00 21.93 57 LYS A N 1
ATOM 401 C CA . LYS A 1 64 ? 48.521 4.631 61.869 1.00 21.58 57 LYS A CA 1
ATOM 402 C C . LYS A 1 64 ? 48.615 6.141 61.723 1.00 20.53 57 LYS A C 1
ATOM 403 O O . LYS A 1 64 ? 49.675 6.663 61.380 1.00 19.48 57 LYS A O 1
ATOM 409 N N . PHE A 1 65 ? 47.507 6.835 61.954 1.00 19.31 58 PHE A N 1
ATOM 410 C CA . PHE A 1 65 ? 47.473 8.282 61.760 1.00 21.97 58 PHE A CA 1
ATOM 411 C C . PHE A 1 65 ? 47.718 9.059 63.046 1.00 21.57 58 PHE A C 1
ATOM 412 O O . PHE A 1 65 ? 47.097 8.805 64.082 1.00 21.44 58 PHE A O 1
ATOM 420 N N . THR A 1 66 ? 48.647 10.004 62.973 1.00 19.13 59 THR A N 1
ATOM 421 C CA . THR A 1 66 ? 48.904 10.910 64.084 1.00 17.59 59 THR A CA 1
ATOM 422 C C . THR A 1 66 ? 48.489 12.321 63.697 1.00 19.12 59 THR A C 1
ATOM 423 O O . THR A 1 66 ? 49.160 12.969 62.894 1.00 15.34 59 THR A O 1
ATOM 427 N N . PRO A 1 67 ? 47.377 12.806 64.269 1.00 20.46 60 PRO A N 1
ATOM 428 C CA . PRO A 1 67 ? 46.944 14.157 63.930 1.00 17.95 60 PRO A CA 1
ATOM 429 C C . PRO A 1 67 ? 47.879 15.188 64.574 1.00 20.08 60 PRO A C 1
ATOM 430 O O . PRO A 1 67 ? 48.244 15.057 65.746 1.00 18.87 60 PRO A O 1
ATOM 434 N N . LEU A 1 68 ? 48.264 16.199 63.807 1.00 20.12 61 LEU A N 1
ATOM 435 C CA . LEU A 1 68 ? 49.217 17.209 64.276 1.00 19.97 61 LEU A CA 1
ATOM 436 C C . LEU A 1 68 ? 48.756 18.610 63.940 1.00 18.31 61 LEU A C 1
ATOM 437 O O . LEU A 1 68 ? 48.343 18.870 62.807 1.00 17.97 61 LEU A O 1
ATOM 442 N N . ASN A 1 69 ? 48.866 19.535 64.888 1.00 19.27 62 ASN A N 1
ATOM 443 C CA . ASN A 1 69 ? 48.520 20.911 64.540 1.00 18.56 62 ASN A CA 1
ATOM 444 C C . ASN A 1 69 ? 49.716 21.622 63.907 1.00 17.65 62 ASN A C 1
ATOM 445 O O . ASN A 1 69 ? 50.796 21.044 63.763 1.00 17.87 62 ASN A O 1
ATOM 450 N N . ALA A 1 70 ? 49.538 22.888 63.559 1.00 16.98 63 ALA A N 1
ATOM 451 C CA . ALA A 1 70 ? 50.554 23.580 62.788 1.00 16.37 63 ALA A CA 1
ATOM 452 C C . ALA A 1 70 ? 51.851 23.758 63.566 1.00 17.66 63 ALA A C 1
ATOM 453 O O . ALA A 1 70 ? 52.922 23.811 62.957 1.00 17.42 63 ALA A O 1
ATOM 455 N N . LYS A 1 71 ? 51.759 23.831 64.899 1.00 18.67 64 LYS A N 1
ATOM 456 C CA . LYS A 1 71 ? 52.933 24.074 65.733 1.00 21.38 64 LYS A CA 1
ATOM 457 C C . LYS A 1 71 ? 53.726 22.803 66.031 1.00 24.77 64 LYS A C 1
ATOM 458 O O . LYS A 1 71 ? 54.945 22.860 66.162 1.00 26.37 64 LYS A O 1
ATOM 460 N N . GLU A 1 72 ? 53.057 21.655 66.121 1.00 21.43 65 GLU A N 1
ATOM 461 C CA . GLU A 1 72 ? 53.749 20.443 66.541 1.00 25.52 65 GLU A CA 1
ATOM 462 C C . GLU A 1 72 ? 54.203 19.543 65.395 1.00 18.85 65 GLU A C 1
ATOM 463 O O . GLU A 1 72 ? 54.997 18.641 65.615 1.00 19.43 65 GLU A O 1
ATOM 469 N N . ARG A 1 73 ? 53.742 19.826 64.177 1.00 17.75 66 ARG A N 1
ATOM 470 C CA . ARG A 1 73 ? 53.944 18.925 63.042 1.00 15.53 66 ARG A CA 1
ATOM 471 C C . ARG A 1 73 ? 55.421 18.590 62.741 1.00 22.06 66 ARG A C 1
ATOM 472 O O . ARG A 1 73 ? 55.753 17.441 62.428 1.00 17.59 66 ARG A O 1
ATOM 480 N N . PHE A 1 74 ? 56.312 19.574 62.825 1.00 17.72 67 PHE A N 1
ATOM 481 C CA . PHE A 1 74 ? 57.697 19.316 62.437 1.00 16.85 67 PHE A CA 1
ATOM 482 C C . PHE A 1 74 ? 58.427 18.517 63.511 1.00 17.10 67 PHE A C 1
ATOM 483 O O . PHE A 1 74 ? 59.211 17.618 63.202 1.00 18.94 67 PHE A O 1
ATOM 491 N N A THR A 1 75 ? 58.169 18.860 64.767 0.77 20.18 68 THR A N 1
ATOM 492 N N B THR A 1 75 ? 58.153 18.826 64.774 0.23 19.68 68 THR A N 1
ATOM 493 C CA A THR A 1 75 ? 58.751 18.150 65.889 0.77 20.92 68 THR A CA 1
ATOM 494 C CA B THR A 1 75 ? 58.807 18.127 65.873 0.23 21.03 68 THR A CA 1
ATOM 495 C C A THR A 1 75 ? 58.422 16.665 65.834 0.77 19.18 68 THR A C 1
ATOM 496 C C B THR A 1 75 ? 58.396 16.655 65.932 0.23 20.10 68 THR A C 1
ATOM 497 O O A THR A 1 75 ? 59.276 15.828 66.110 0.77 22.12 68 THR A O 1
ATOM 498 O O B THR A 1 75 ? 59.175 15.812 66.373 0.23 21.35 68 THR A O 1
ATOM 505 N N . ALA A 1 76 ? 57.181 16.343 65.487 1.00 18.63 69 ALA A N 1
ATOM 506 C CA . ALA A 1 76 ? 56.743 14.937 65.426 1.00 21.17 69 ALA A CA 1
ATOM 507 C C . ALA A 1 76 ? 57.522 14.143 64.377 1.00 17.46 69 ALA A C 1
ATOM 508 O O . ALA A 1 76 ? 57.841 12.958 64.582 1.00 19.61 69 ALA A O 1
ATOM 510 N N . LEU A 1 77 ? 57.828 14.782 63.248 1.00 16.53 70 LEU A N 1
ATOM 511 C CA . LEU A 1 77 ? 58.686 14.138 62.254 1.00 19.27 70 LEU A CA 1
ATOM 512 C C . LEU A 1 77 ? 60.164 14.077 62.695 1.00 19.51 70 LEU A C 1
ATOM 513 O O . LEU A 1 77 ? 60.825 13.053 62.512 1.00 19.41 70 LEU A O 1
ATOM 518 N N . GLN A 1 78 ? 60.686 15.162 63.267 1.00 17.79 71 GLN A N 1
ATOM 519 C CA . GLN A 1 78 ? 62.096 15.200 63.677 1.00 20.08 71 GLN A CA 1
ATOM 520 C C . GLN A 1 78 ? 62.445 14.128 64.703 1.00 22.04 71 GLN A C 1
ATOM 521 O O . GLN A 1 78 ? 63.529 13.542 64.668 1.00 22.05 71 GLN A O 1
ATOM 527 N N . SER A 1 79 ? 61.510 13.880 65.610 1.00 22.55 72 SER A N 1
ATOM 528 C CA . SER A 1 79 ? 61.723 12.992 66.750 1.00 23.20 72 SER A CA 1
ATOM 529 C C . SER A 1 79 ? 61.500 11.528 66.401 1.00 25.04 72 SER A C 1
ATOM 530 O O . SER A 1 79 ? 61.783 10.640 67.203 1.00 25.98 72 SER A O 1
ATOM 533 N N . GLY A 1 80 ? 60.971 11.288 65.211 1.00 21.75 73 GLY A N 1
ATOM 534 C CA . GLY A 1 80 ? 60.676 9.950 64.751 1.00 20.73 73 GLY A CA 1
ATOM 535 C C . GLY A 1 80 ? 59.325 9.408 65.183 1.00 21.83 73 GLY A C 1
ATOM 536 O O . GLY A 1 80 ? 59.027 8.237 64.945 1.00 24.93 73 GLY A O 1
ATOM 537 N N . GLU A 1 81 ? 58.501 10.248 65.803 1.00 19.98 74 GLU A N 1
ATOM 538 C CA . GLU A 1 81 ? 57.147 9.843 66.165 1.00 28.51 74 GLU A CA 1
ATOM 539 C C . GLU A 1 81 ? 56.361 9.430 64.917 1.00 23.80 74 GLU A C 1
ATOM 540 O O . GLU A 1 81 ? 55.615 8.452 64.947 1.00 22.03 74 GLU A O 1
ATOM 546 N N . VAL A 1 82 ? 56.533 10.167 63.823 1.00 19.03 75 VAL A N 1
ATOM 547 C CA . VAL A 1 82 ? 55.935 9.755 62.553 1.00 17.88 75 VAL A CA 1
ATOM 548 C C . VAL A 1 82 ? 57.048 9.508 61.535 1.00 19.21 75 VAL A C 1
ATOM 549 O O . VAL A 1 82 ? 58.140 10.071 61.655 1.00 16.51 75 VAL A O 1
ATOM 553 N N . ASP A 1 83 ? 56.765 8.645 60.560 1.00 17.22 76 ASP A N 1
ATOM 554 C CA . ASP A 1 83 ? 57.718 8.285 59.514 1.00 15.49 76 ASP A CA 1
ATOM 555 C C . ASP A 1 83 ? 57.691 9.275 58.351 1.00 18.91 76 ASP A C 1
ATOM 556 O O . ASP A 1 83 ? 58.671 9.406 57.624 1.00 16.84 76 ASP A O 1
ATOM 561 N N . VAL A 1 84 ? 56.548 9.923 58.140 1.00 15.00 77 VAL A N 1
ATOM 562 C CA . VAL A 1 84 ? 56.413 10.860 57.028 1.00 16.37 77 VAL A CA 1
ATOM 563 C C . VAL A 1 84 ? 55.348 11.869 57.426 1.00 15.12 77 VAL A C 1
ATOM 564 O O . VAL A 1 84 ? 54.441 11.545 58.204 1.00 13.44 77 VAL A O 1
ATOM 568 N N . LEU A 1 85 ? 55.490 13.099 56.951 1.00 12.04 78 LEU A N 1
ATOM 569 C CA . LEU A 1 85 ? 54.498 14.132 57.219 1.00 14.88 78 LEU A CA 1
ATOM 570 C C . LEU A 1 85 ? 53.833 14.510 55.902 1.00 14.91 78 LEU A C 1
ATOM 571 O O . LEU A 1 85 ? 54.500 15.016 54.993 1.00 13.03 78 LEU A O 1
ATOM 576 N N . ILE A 1 86 ? 52.533 14.221 55.791 1.00 10.76 79 ILE A N 1
ATOM 577 C CA . ILE A 1 86 ? 51.757 14.561 54.595 1.00 11.59 79 ILE A CA 1
ATOM 578 C C . ILE A 1 86 ? 50.547 15.346 55.079 1.00 12.73 79 ILE A C 1
ATOM 579 O O . ILE A 1 86 ? 49.542 14.759 55.499 1.00 12.67 79 ILE A O 1
ATOM 584 N N . ARG A 1 87 ? 50.652 16.672 55.060 1.00 12.01 80 ARG A N 1
ATOM 585 C CA . ARG A 1 87 ? 49.741 17.478 55.859 1.00 12.41 80 ARG A CA 1
ATOM 586 C C . ARG A 1 87 ? 49.777 18.931 55.414 1.00 13.94 80 ARG A C 1
ATOM 587 O O . ARG A 1 87 ? 50.176 19.804 56.173 1.00 15.36 80 ARG A O 1
ATOM 595 N N . ASN A 1 88 ? 49.359 19.168 54.177 1.00 11.14 81 ASN A N 1
ATOM 596 C CA . ASN A 1 88 ? 49.243 20.520 53.598 1.00 8.87 81 ASN A CA 1
ATOM 597 C C . ASN A 1 88 ? 50.374 21.446 54.071 1.00 11.56 81 ASN A C 1
ATOM 598 O O . ASN A 1 88 ? 50.141 22.585 54.492 1.00 12.42 81 ASN A O 1
ATOM 603 N N . THR A 1 89 ? 51.602 20.921 54.008 1.00 10.30 82 THR A N 1
ATOM 604 C CA . THR A 1 89 ? 52.764 21.612 54.552 1.00 9.86 82 THR A CA 1
ATOM 605 C C . THR A 1 89 ? 53.660 22.146 53.450 1.00 13.85 82 THR A C 1
ATOM 606 O O . THR A 1 89 ? 54.174 21.382 52.643 1.00 12.29 82 THR A O 1
ATOM 610 N N . THR A 1 90 ? 53.857 23.464 53.444 1.00 11.25 83 THR A N 1
ATOM 611 C CA . THR A 1 90 ? 54.555 24.126 52.348 1.00 10.97 83 THR A CA 1
ATOM 612 C C . THR A 1 90 ? 56.055 23.888 52.405 1.00 11.14 83 THR A C 1
ATOM 613 O O . THR A 1 90 ? 56.664 24.020 53.453 1.00 11.40 83 THR A O 1
ATOM 617 N N . TRP A 1 91 ? 56.619 23.513 51.265 1.00 9.65 84 TRP A N 1
ATOM 618 C CA . TRP A 1 91 ? 58.062 23.425 51.076 1.00 11.07 84 TRP A CA 1
ATOM 619 C C . TRP A 1 91 ? 58.623 24.844 50.953 1.00 11.45 84 TRP A C 1
ATOM 620 O O . TRP A 1 91 ? 58.227 25.570 50.031 1.00 12.05 84 TRP A O 1
ATOM 631 N N . THR A 1 92 ? 59.519 25.231 51.871 1.00 11.13 85 THR A N 1
ATOM 632 C CA . THR A 1 92 ? 60.194 26.539 51.818 1.00 11.18 85 THR A CA 1
ATOM 633 C C . THR A 1 92 ? 61.681 26.329 52.058 1.00 12.12 85 THR A C 1
ATOM 634 O O . THR A 1 92 ? 62.094 25.268 52.559 1.00 12.37 85 THR A O 1
ATOM 638 N N . ILE A 1 93 ? 62.503 27.321 51.731 1.00 12.86 86 ILE A N 1
ATOM 639 C CA . ILE A 1 93 ? 63.938 27.112 51.893 1.00 13.70 86 ILE A CA 1
ATOM 640 C C . ILE A 1 93 ? 64.290 26.893 53.375 1.00 14.95 86 ILE A C 1
ATOM 641 O O . ILE A 1 93 ? 65.084 26.003 53.697 1.00 15.75 86 ILE A O 1
ATOM 646 N N A SER A 1 94 ? 63.680 27.665 54.273 0.68 15.13 87 SER A N 1
ATOM 647 N N B SER A 1 94 ? 63.683 27.677 54.263 0.32 15.43 87 SER A N 1
ATOM 648 C CA A SER A 1 94 ? 64.048 27.581 55.681 0.68 17.16 87 SER A CA 1
ATOM 649 C CA B SER A 1 94 ? 63.985 27.594 55.689 0.32 17.35 87 SER A CA 1
ATOM 650 C C A SER A 1 94 ? 63.660 26.223 56.276 0.68 16.00 87 SER A C 1
ATOM 651 C C B SER A 1 94 ? 63.667 26.216 56.252 0.32 16.28 87 SER A C 1
ATOM 652 O O A SER A 1 94 ? 64.391 25.686 57.101 0.68 16.53 87 SER A O 1
ATOM 653 O O B SER A 1 94 ? 64.434 25.672 57.044 0.32 16.63 87 SER A O 1
ATOM 658 N N . ARG A 1 95 ? 62.542 25.650 55.829 1.00 15.96 88 ARG A N 1
ATOM 659 C CA . ARG A 1 95 ? 62.140 24.321 56.288 1.00 14.74 88 ARG A CA 1
ATOM 660 C C . ARG A 1 95 ? 63.026 23.226 55.683 1.00 15.42 88 ARG A C 1
ATOM 661 O O . ARG A 1 95 ? 63.166 22.137 56.245 1.00 15.70 88 ARG A O 1
ATOM 669 N N . ASP A 1 96 ? 63.641 23.537 54.546 1.00 14.79 89 ASP A N 1
ATOM 670 C CA . ASP A 1 96 ? 64.512 22.596 53.836 1.00 15.44 89 ASP A CA 1
ATOM 671 C C . ASP A 1 96 ? 65.927 22.613 54.441 1.00 18.03 89 ASP A C 1
ATOM 672 O O . ASP A 1 96 ? 66.624 21.597 54.451 1.00 19.18 89 ASP A O 1
ATOM 677 N N . THR A 1 97 ? 66.338 23.767 54.966 1.00 16.30 90 THR A N 1
ATOM 678 C CA . THR A 1 97 ? 67.714 23.954 55.432 1.00 18.83 90 THR A CA 1
ATOM 679 C C . THR A 1 97 ? 67.937 23.937 56.951 1.00 23.03 90 THR A C 1
ATOM 680 O O . THR A 1 97 ? 69.038 23.646 57.405 1.00 23.49 90 THR A O 1
ATOM 684 N N . SER A 1 98 ? 66.924 24.264 57.740 1.00 23.23 91 SER A N 1
ATOM 685 C CA . SER A 1 98 ? 67.177 24.555 59.154 1.00 26.49 91 SER A CA 1
ATOM 686 C C . SER A 1 98 ? 66.520 23.572 60.115 1.00 26.13 91 SER A C 1
ATOM 687 O O . SER A 1 98 ? 66.683 23.694 61.323 1.00 26.17 91 SER A O 1
ATOM 690 N N . LEU A 1 99 ? 65.813 22.579 59.580 1.00 22.28 92 LEU A N 1
ATOM 691 C CA . LEU A 1 99 ? 65.013 21.681 60.410 1.00 18.22 92 LEU A CA 1
ATOM 692 C C . LEU A 1 99 ? 65.451 20.225 60.361 1.00 22.45 92 LEU A C 1
ATOM 693 O O . LEU A 1 99 ? 64.884 19.390 61.060 1.00 22.96 92 LEU A O 1
ATOM 698 N N . GLY A 1 100 ? 66.456 19.921 59.545 1.00 20.98 93 GLY A N 1
ATOM 699 C CA . GLY A 1 100 ? 66.906 18.552 59.383 1.00 19.69 93 GLY A CA 1
ATOM 700 C C . GLY A 1 100 ? 65.910 17.730 58.572 1.00 21.58 93 GLY A C 1
ATOM 701 O O . GLY A 1 100 ? 65.828 16.513 58.740 1.00 22.22 93 GLY A O 1
ATOM 702 N N . LEU A 1 101 ? 65.170 18.405 57.693 1.00 22.98 94 LEU A N 1
ATOM 703 C CA . LEU A 1 101 ? 64.108 17.786 56.883 1.00 18.69 94 LEU A CA 1
ATOM 704 C C . LEU A 1 101 ? 64.383 17.907 55.387 1.00 16.23 94 LEU A C 1
ATOM 705 O O . LEU A 1 101 ? 65.116 18.789 54.957 1.00 17.36 94 LEU A O 1
ATOM 710 N N . ASP A 1 102 ? 63.780 17.014 54.609 1.00 17.43 95 ASP A N 1
ATOM 711 C CA . ASP A 1 102 ? 63.811 17.061 53.147 1.00 15.30 95 ASP A CA 1
ATOM 712 C C . ASP A 1 102 ? 62.400 16.880 52.624 1.00 12.43 95 ASP A C 1
ATOM 713 O O . ASP A 1 102 ? 61.488 16.464 53.359 1.00 12.84 95 ASP A O 1
ATOM 718 N N . PHE A 1 103 ? 62.226 17.148 51.337 1.00 11.90 96 PHE A N 1
ATOM 719 C CA . PHE A 1 103 ? 60.925 17.011 50.721 1.00 11.03 96 PHE A CA 1
ATOM 720 C C . PHE A 1 103 ? 61.028 16.098 49.524 1.00 14.47 96 PHE A C 1
ATOM 721 O O . PHE A 1 103 ? 61.876 16.304 48.647 1.00 16.84 96 PHE A O 1
ATOM 729 N N . ALA A 1 104 ? 60.154 15.095 49.484 1.00 11.45 97 ALA A N 1
ATOM 730 C CA . ALA A 1 104 ? 60.246 14.050 48.476 1.00 10.69 97 ALA A CA 1
ATOM 731 C C . ALA A 1 104 ? 59.404 14.341 47.227 1.00 15.94 97 ALA A C 1
ATOM 732 O O . ALA A 1 104 ? 59.472 13.608 46.246 1.00 16.10 97 ALA A O 1
ATOM 734 N N . GLY A 1 105 ? 58.645 15.434 47.237 1.00 12.92 98 GLY A N 1
ATOM 735 C CA . GLY A 1 105 ? 57.790 15.747 46.108 1.00 11.23 98 GLY A CA 1
ATOM 736 C C . GLY A 1 105 ? 56.732 16.748 46.516 1.00 9.20 98 GLY A C 1
ATOM 737 O O . GLY A 1 105 ? 56.583 17.047 47.709 1.00 11.93 98 GLY A O 1
ATOM 738 N N . ILE A 1 106 ? 56.009 17.262 45.529 1.00 8.47 99 ILE A N 1
ATOM 739 C CA . ILE A 1 106 ? 54.949 18.242 45.784 1.00 10.82 99 ILE A CA 1
ATOM 740 C C . ILE A 1 106 ? 53.627 17.594 45.348 1.00 12.01 99 ILE A C 1
ATOM 741 O O . ILE A 1 106 ? 53.415 17.381 44.145 1.00 12.63 99 ILE A O 1
ATOM 746 N N . ASN A 1 107 ? 52.747 17.239 46.292 1.00 7.94 100 ASN A N 1
ATOM 747 C CA . ASN A 1 107 ? 51.541 16.542 45.851 1.00 7.99 100 ASN A CA 1
ATOM 748 C C . ASN A 1 107 ? 50.395 17.491 45.564 1.00 9.92 100 ASN A C 1
ATOM 749 O O . ASN A 1 107 ? 49.391 17.073 45.003 1.00 9.62 100 ASN A O 1
ATOM 754 N N . TYR A 1 108 ? 50.559 18.772 45.900 1.00 9.06 101 TYR A N 1
ATOM 755 C CA . TYR A 1 108 ? 49.505 19.752 45.612 1.00 9.85 101 TYR A CA 1
ATOM 756 C C . TYR A 1 108 ? 50.093 21.161 45.607 1.00 10.88 101 TYR A C 1
ATOM 757 O O . TYR A 1 108 ? 50.543 21.656 46.643 1.00 10.98 101 TYR A O 1
ATOM 766 N N . TYR A 1 109 ? 50.084 21.807 44.444 1.00 8.81 102 TYR A N 1
ATOM 767 C CA . TYR A 1 109 ? 50.502 23.197 44.349 1.00 10.83 102 TYR A CA 1
ATOM 768 C C . TYR A 1 109 ? 49.348 24.104 44.744 1.00 10.91 102 TYR A C 1
ATOM 769 O O . TYR A 1 109 ? 48.311 24.076 44.091 1.00 12.28 102 TYR A O 1
ATOM 778 N N . ASP A 1 110 ? 49.532 24.913 45.789 1.00 11.43 103 ASP A N 1
ATOM 779 C CA . ASP A 1 110 ? 48.477 25.852 46.218 1.00 12.25 103 ASP A CA 1
ATOM 780 C C . ASP A 1 110 ? 49.042 27.272 46.358 1.00 11.29 103 ASP A C 1
ATOM 781 O O . ASP A 1 110 ? 50.195 27.546 46.013 1.00 10.54 103 ASP A O 1
ATOM 786 N N . GLY A 1 111 ? 48.210 28.180 46.842 1.00 11.43 104 GLY A N 1
ATOM 787 C CA . GLY A 1 111 ? 48.648 29.529 47.135 1.00 8.90 104 GLY A CA 1
ATOM 788 C C . GLY A 1 111 ? 47.704 30.121 48.162 1.00 8.07 104 GLY A C 1
ATOM 789 O O . GLY A 1 111 ? 46.565 29.662 48.310 1.00 11.71 104 GLY A O 1
ATOM 790 N N . GLN A 1 112 ? 48.163 31.135 48.869 1.00 10.71 105 GLN A N 1
ATOM 791 C CA . GLN A 1 112 ? 47.383 31.686 49.978 1.00 11.03 105 GLN A CA 1
ATOM 792 C C . GLN A 1 112 ? 46.288 32.642 49.497 1.00 12.88 105 GLN A C 1
ATOM 793 O O . GLN A 1 112 ? 46.523 33.463 48.618 1.00 12.92 105 GLN A O 1
ATOM 799 N N . GLY A 1 113 ? 45.102 32.545 50.095 1.00 10.83 106 GLY A N 1
ATOM 800 C CA . GLY A 1 113 ? 44.006 33.455 49.768 1.00 11.14 106 GLY A CA 1
ATOM 801 C C . GLY A 1 113 ? 43.246 33.920 50.992 1.00 15.22 106 GLY A C 1
ATOM 802 O O . GLY A 1 113 ? 43.670 33.651 52.128 1.00 12.90 106 GLY A O 1
ATOM 803 N N . PHE A 1 114 ? 42.138 34.629 50.756 1.00 11.18 107 PHE A N 1
ATOM 804 C CA . PHE A 1 114 ? 41.309 35.198 51.823 1.00 11.90 107 PHE A CA 1
ATOM 805 C C . PHE A 1 114 ? 39.847 34.840 51.571 1.00 15.78 107 PHE A C 1
ATOM 806 O O . PHE A 1 114 ? 39.399 34.845 50.427 1.00 14.12 107 PHE A O 1
ATOM 814 N N . MET A 1 115 ? 39.114 34.526 52.635 1.00 12.94 108 MET A N 1
ATOM 815 C CA . MET A 1 115 ? 37.694 34.198 52.522 1.00 13.67 108 MET A CA 1
ATOM 816 C C . MET A 1 115 ? 36.892 35.146 53.395 1.00 14.88 108 MET A C 1
ATOM 817 O O . MET A 1 115 ? 37.334 35.476 54.497 1.00 14.90 108 MET A O 1
ATOM 822 N N . ILE A 1 116 ? 35.731 35.583 52.908 1.00 14.42 109 ILE A N 1
ATOM 823 C CA . ILE A 1 116 ? 34.850 36.461 53.686 1.00 15.46 109 ILE A CA 1
ATOM 824 C C . ILE A 1 116 ? 33.417 35.948 53.618 1.00 16.34 109 ILE A C 1
ATOM 825 O O . ILE A 1 116 ? 33.087 35.121 52.773 1.00 17.23 109 ILE A O 1
ATOM 830 N N . ASN A 1 117 ? 32.569 36.448 54.512 1.00 17.42 110 ASN A N 1
ATOM 831 C CA . ASN A 1 117 ? 31.138 36.186 54.459 1.00 18.53 110 ASN A CA 1
ATOM 832 C C . ASN A 1 117 ? 30.474 37.297 53.666 1.00 22.91 110 ASN A C 1
ATOM 833 O O . ASN A 1 117 ? 30.438 38.447 54.118 1.00 23.54 110 ASN A O 1
ATOM 838 N N . SER A 1 118 ? 29.932 36.959 52.497 1.00 21.89 111 SER A N 1
ATOM 839 C CA . SER A 1 118 ? 29.458 37.983 51.562 1.00 25.71 111 SER A CA 1
ATOM 840 C C . SER A 1 118 ? 28.198 38.693 52.046 1.00 29.58 111 SER A C 1
ATOM 841 O O . SER A 1 118 ? 27.905 39.803 51.593 1.00 26.62 111 SER A O 1
ATOM 844 N N . LYS A 1 119 ? 27.449 38.071 52.957 1.00 31.92 112 LYS A N 1
ATOM 845 C CA . LYS A 1 119 ? 26.298 38.759 53.545 1.00 37.34 112 LYS A CA 1
ATOM 846 C C . LYS A 1 119 ? 26.760 39.819 54.537 1.00 39.45 112 LYS A C 1
ATOM 847 O O . LYS A 1 119 ? 26.205 40.916 54.575 1.00 42.54 112 LYS A O 1
ATOM 853 N N . LYS A 1 120 ? 27.794 39.503 55.313 1.00 32.27 113 LYS A N 1
ATOM 854 C CA . LYS A 1 120 ? 28.275 40.420 56.340 1.00 33.92 113 LYS A CA 1
ATOM 855 C C . LYS A 1 120 ? 29.160 41.510 55.760 1.00 33.44 113 LYS A C 1
ATOM 856 O O . LYS A 1 120 ? 29.111 42.656 56.201 1.00 33.30 113 LYS A O 1
ATOM 862 N N . LEU A 1 121 ? 29.974 41.149 54.778 1.00 25.81 114 LEU A N 1
ATOM 863 C CA . LEU A 1 121 ? 30.874 42.100 54.146 1.00 24.62 114 LEU A CA 1
ATOM 864 C C . LEU A 1 121 ? 30.424 42.407 52.723 1.00 23.80 114 LEU A C 1
ATOM 865 O O . LEU A 1 121 ? 31.100 42.048 51.752 1.00 25.22 114 LEU A O 1
ATOM 870 N N . ALA A 1 122 ? 29.277 43.064 52.601 1.00 25.03 115 ALA A N 1
ATOM 871 C CA . ALA A 1 122 ? 28.776 43.442 51.289 1.00 26.90 115 ALA A CA 1
ATOM 872 C C . ALA A 1 122 ? 29.769 44.406 50.653 1.00 27.27 115 ALA A C 1
ATOM 873 O O . ALA A 1 122 ? 30.456 45.147 51.356 1.00 28.23 115 ALA A O 1
ATOM 875 N N . GLY A 1 123 ? 29.863 44.385 49.330 1.00 29.19 116 GLY A N 1
ATOM 876 C CA . GLY A 1 123 ? 30.768 45.285 48.639 1.00 30.65 116 GLY A CA 1
ATOM 877 C C . GLY A 1 123 ? 32.252 44.948 48.698 1.00 28.64 116 GLY A C 1
ATOM 878 O O . GLY A 1 123 ? 33.068 45.677 48.136 1.00 24.48 116 GLY A O 1
ATOM 879 N N . ILE A 1 124 ? 32.624 43.865 49.374 1.00 18.53 117 ILE A N 1
ATOM 880 C CA . ILE A 1 124 ? 34.027 43.453 49.378 1.00 17.34 117 ILE A CA 1
ATOM 881 C C . ILE A 1 124 ? 34.213 42.350 48.347 1.00 19.41 117 ILE A C 1
ATOM 882 O O . ILE A 1 124 ? 33.622 41.282 48.455 1.00 20.28 117 ILE A O 1
ATOM 887 N N . ASN A 1 125 ? 35.038 42.617 47.345 1.00 16.75 118 ASN A N 1
ATOM 888 C CA . ASN A 1 125 ? 35.250 41.670 46.264 1.00 15.58 118 ASN A CA 1
ATOM 889 C C . ASN A 1 125 ? 36.719 41.422 45.984 1.00 16.32 118 ASN A C 1
ATOM 890 O O . ASN A 1 125 ? 37.044 40.603 45.124 1.00 14.12 118 ASN A O 1
ATOM 895 N N . SER A 1 126 ? 37.592 42.124 46.709 1.00 14.40 119 SER A N 1
ATOM 896 C CA . SER A 1 126 ? 39.046 42.008 46.542 1.00 17.27 119 SER A CA 1
ATOM 897 C C . SER A 1 126 ? 39.783 42.062 47.879 1.00 16.23 119 SER A C 1
ATOM 898 O O . SER A 1 126 ? 39.391 42.809 48.768 1.00 14.01 119 SER A O 1
ATOM 901 N N . ALA A 1 127 ? 40.850 41.277 48.020 1.00 14.64 120 ALA A N 1
ATOM 902 C CA . ALA A 1 127 ? 41.676 41.338 49.227 1.00 14.53 120 ALA A CA 1
ATOM 903 C C . ALA A 1 127 ? 42.248 42.743 49.457 1.00 16.12 120 ALA A C 1
ATOM 904 O O . ALA A 1 127 ? 42.564 43.126 50.584 1.00 14.85 120 ALA A O 1
ATOM 906 N N . LEU A 1 128 ? 42.369 43.526 48.392 1.00 15.11 121 LEU A N 1
ATOM 907 C CA . LEU A 1 128 ? 42.893 44.877 48.541 1.00 17.72 121 LEU A CA 1
ATOM 908 C C . LEU A 1 128 ? 41.888 45.824 49.197 1.00 18.21 121 LEU A C 1
ATOM 909 O O . LEU A 1 128 ? 42.206 46.981 49.449 1.00 18.57 121 LEU A O 1
ATOM 914 N N . GLN A 1 129 ? 40.680 45.337 49.483 1.00 14.84 122 GLN A N 1
ATOM 915 C CA . GLN A 1 129 ? 39.691 46.146 50.196 1.00 15.75 122 GLN A CA 1
ATOM 916 C C . GLN A 1 129 ? 39.657 45.809 51.691 1.00 19.85 122 GLN A C 1
ATOM 917 O O . GLN A 1 129 ? 38.768 46.268 52.400 1.00 16.73 122 GLN A O 1
ATOM 923 N N . LEU A 1 130 ? 40.627 45.029 52.171 1.00 16.90 123 LEU A N 1
ATOM 924 C CA . LEU A 1 130 ? 40.529 44.506 53.535 1.00 15.53 123 LEU A CA 1
ATOM 925 C C . LEU A 1 130 ? 41.256 45.325 54.596 1.00 20.89 123 LEU A C 1
ATOM 926 O O . LEU A 1 130 ? 41.355 44.892 55.738 1.00 19.70 123 LEU A O 1
ATOM 931 N N . SER A 1 131 ? 41.734 46.515 54.244 1.00 22.93 124 SER A N 1
ATOM 932 C CA . SER A 1 131 ? 42.416 47.359 55.230 1.00 23.80 124 SER A CA 1
ATOM 933 C C . SER A 1 131 ? 41.500 47.630 56.436 1.00 24.53 124 SER A C 1
ATOM 934 O O . SER A 1 131 ? 40.362 48.073 56.283 1.00 25.21 124 SER A O 1
ATOM 937 N N . GLY A 1 132 ? 41.998 47.326 57.630 1.00 22.77 125 GLY A N 1
ATOM 938 C CA . GLY A 1 132 ? 41.215 47.470 58.849 1.00 24.71 125 GLY A CA 1
ATOM 939 C C . GLY A 1 132 ? 40.557 46.187 59.342 1.00 24.40 125 GLY A C 1
ATOM 940 O O . GLY A 1 132 ? 40.036 46.134 60.456 1.00 25.96 125 GLY A O 1
ATOM 941 N N . ALA A 1 133 ? 40.579 45.146 58.512 1.00 18.14 126 ALA A N 1
ATOM 942 C CA . ALA A 1 133 ? 39.914 43.887 58.853 1.00 21.97 126 ALA A CA 1
ATOM 943 C C . ALA A 1 133 ? 40.615 43.161 59.981 1.00 19.17 126 ALA A C 1
ATOM 944 O O . ALA A 1 133 ? 41.849 43.177 60.077 1.00 20.72 126 ALA A O 1
ATOM 946 N N . SER A 1 134 ? 39.821 42.516 60.826 1.00 18.57 127 SER A N 1
ATOM 947 C CA . SER A 1 134 ? 40.339 41.484 61.716 1.00 20.05 127 SER A CA 1
ATOM 948 C C . SER A 1 134 ? 40.391 40.166 60.955 1.00 18.85 127 SER A C 1
ATOM 949 O O . SER A 1 134 ? 39.370 39.693 60.467 1.00 17.34 127 SER A O 1
ATOM 952 N N . ILE A 1 135 ? 41.580 39.576 60.872 1.00 18.01 128 ILE A N 1
ATOM 953 C CA . ILE A 1 135 ? 41.803 38.404 60.038 1.00 15.75 128 ILE A CA 1
ATOM 954 C C . ILE A 1 135 ? 42.374 37.272 60.866 1.00 17.16 128 ILE A C 1
ATOM 955 O O . ILE A 1 135 ? 43.420 37.424 61.491 1.00 18.27 128 ILE A O 1
ATOM 960 N N . CYS A 1 136 ? 41.709 36.122 60.857 1.00 16.22 129 CYS A N 1
ATOM 961 C CA . CYS A 1 136 ? 42.215 35.026 61.656 1.00 17.16 129 CYS A CA 1
ATOM 962 C C . CYS A 1 136 ? 43.262 34.255 60.867 1.00 16.83 129 CYS A C 1
ATOM 963 O O . CYS A 1 136 ? 43.177 34.111 59.641 1.00 15.06 129 CYS A O 1
ATOM 966 N N . VAL A 1 137 ? 44.280 33.799 61.577 1.00 17.36 130 VAL A N 1
ATOM 967 C CA . VAL A 1 137 ? 45.358 33.047 60.965 1.00 14.83 130 VAL A CA 1
ATOM 968 C C . VAL A 1 137 ? 45.935 32.184 62.066 1.00 17.00 130 VAL A C 1
ATOM 969 O O . VAL A 1 137 ? 45.801 32.518 63.254 1.00 17.69 130 VAL A O 1
ATOM 973 N N . GLN A 1 138 ? 46.554 31.074 61.691 1.00 16.46 131 GLN A N 1
ATOM 974 C CA . GLN A 1 138 ? 47.182 30.226 62.696 1.00 19.57 131 GLN A CA 1
ATOM 975 C C . GLN A 1 138 ? 48.650 30.537 62.874 1.00 18.18 131 GLN A C 1
ATOM 976 O O . GLN A 1 138 ? 49.335 30.838 61.910 1.00 16.01 131 GLN A O 1
ATOM 982 N N . ALA A 1 139 ? 49.116 30.448 64.123 1.00 19.43 132 ALA A N 1
ATOM 983 C CA . ALA A 1 139 ? 50.541 30.525 64.429 1.00 19.57 132 ALA A CA 1
ATOM 984 C C . ALA A 1 139 ? 51.295 29.357 63.805 1.00 17.66 132 ALA A C 1
ATOM 985 O O . ALA A 1 139 ? 50.723 28.297 63.540 1.00 18.78 132 ALA A O 1
ATOM 987 N N . GLY A 1 140 ? 52.587 29.555 63.571 1.00 18.08 133 GLY A N 1
ATOM 988 C CA . GLY A 1 140 ? 53.431 28.482 63.083 1.00 19.58 133 GLY A CA 1
ATOM 989 C C . GLY A 1 140 ? 53.180 28.133 61.629 1.00 18.70 133 GLY A C 1
ATOM 990 O O . GLY A 1 140 ? 53.396 26.999 61.211 1.00 17.28 133 GLY A O 1
ATOM 991 N N . THR A 1 141 ? 52.749 29.118 60.848 1.00 15.61 134 THR A N 1
ATOM 992 C CA . THR A 1 141 ? 52.468 28.906 59.431 1.00 14.46 134 THR A CA 1
ATOM 993 C C . THR A 1 141 ? 53.211 29.894 58.538 1.00 15.61 134 THR A C 1
ATOM 994 O O . THR A 1 141 ? 53.595 30.991 58.975 1.00 15.72 134 THR A O 1
ATOM 998 N N . THR A 1 142 ? 53.409 29.504 57.284 1.00 16.56 135 THR A N 1
ATOM 999 C CA . THR A 1 142 ? 53.809 30.468 56.258 1.00 16.06 135 THR A CA 1
ATOM 1000 C C . THR A 1 142 ? 52.766 31.569 56.147 1.00 14.50 135 THR A C 1
ATOM 1001 O O . THR A 1 142 ? 53.078 32.740 55.878 1.00 14.84 135 THR A O 1
ATOM 1005 N N . THR A 1 143 ? 51.517 31.170 56.352 1.00 13.94 136 THR A N 1
ATOM 1006 C CA . THR A 1 143 ? 50.343 32.027 56.163 1.00 13.22 136 THR A CA 1
ATOM 1007 C C . THR A 1 143 ? 50.447 33.332 56.949 1.00 13.07 136 THR A C 1
ATOM 1008 O O . THR A 1 143 ? 50.152 34.414 56.436 1.00 13.94 136 THR A O 1
ATOM 1012 N N . GLU A 1 144 ? 50.872 33.219 58.199 1.00 15.12 137 GLU A N 1
ATOM 1013 C CA . GLU A 1 144 ? 50.976 34.390 59.049 1.00 14.37 137 GLU A CA 1
ATOM 1014 C C . GLU A 1 144 ? 51.981 35.389 58.488 1.00 14.83 137 GLU A C 1
ATOM 1015 O O . GLU A 1 144 ? 51.703 36.582 58.426 1.00 20.17 137 GLU A O 1
ATOM 1021 N N . LEU A 1 145 ? 53.130 34.885 58.055 1.00 15.53 138 LEU A N 1
ATOM 1022 C CA . LEU A 1 145 ? 54.200 35.722 57.536 1.00 18.32 138 LEU A CA 1
ATOM 1023 C C . LEU A 1 145 ? 53.850 36.347 56.185 1.00 15.59 138 LEU A C 1
ATOM 1024 O O . LEU A 1 145 ? 54.118 37.528 55.964 1.00 16.73 138 LEU A O 1
ATOM 1029 N N . ASN A 1 146 ? 53.267 35.561 55.277 1.00 14.07 139 ASN A N 1
ATOM 1030 C CA . ASN A 1 146 ? 52.885 36.087 53.969 1.00 14.91 139 ASN A CA 1
ATOM 1031 C C . ASN A 1 146 ? 51.827 37.168 54.109 1.00 15.97 139 ASN A C 1
ATOM 1032 O O . ASN A 1 146 ? 51.867 38.159 53.383 1.00 13.89 139 ASN A O 1
ATOM 1037 N N . MET A 1 147 ? 50.864 36.976 55.010 1.00 14.64 140 MET A N 1
ATOM 1038 C CA . MET A 1 147 ? 49.852 38.021 55.192 1.00 15.89 140 MET A CA 1
ATOM 1039 C C . MET A 1 147 ? 50.500 39.337 55.622 1.00 16.13 140 MET A C 1
ATOM 1040 O O . MET A 1 147 ? 50.136 40.415 55.127 1.00 17.84 140 MET A O 1
ATOM 1045 N N . ALA A 1 148 ? 51.459 39.246 56.540 1.00 17.16 141 ALA A N 1
ATOM 1046 C CA . ALA A 1 148 ? 52.170 40.439 56.988 1.00 18.62 141 ALA A CA 1
ATOM 1047 C C . ALA A 1 148 ? 52.836 41.129 55.796 1.00 21.94 141 ALA A C 1
ATOM 1048 O O . ALA A 1 148 ? 52.745 42.357 55.660 1.00 17.72 141 ALA A O 1
ATOM 1050 N N . ASP A 1 149 ? 53.501 40.340 54.944 1.00 17.95 142 ASP A N 1
ATOM 1051 C CA . ASP A 1 149 ? 54.157 40.875 53.744 1.00 20.04 142 ASP A CA 1
ATOM 1052 C C . ASP A 1 149 ? 53.154 41.591 52.842 1.00 18.49 142 ASP A C 1
ATOM 1053 O O . ASP A 1 149 ? 53.394 42.710 52.401 1.00 18.27 142 ASP A O 1
ATOM 1058 N N . TYR A 1 150 ? 52.045 40.916 52.544 1.00 14.77 143 TYR A N 1
ATOM 1059 C CA . TYR A 1 150 ? 51.054 41.435 51.589 1.00 14.37 143 TYR A CA 1
ATOM 1060 C C . TYR A 1 150 ? 50.428 42.748 52.047 1.00 18.68 143 TYR A C 1
ATOM 1061 O O . TYR A 1 150 ? 50.243 43.672 51.254 1.00 18.07 143 TYR A O 1
ATOM 1070 N N . PHE A 1 151 ? 50.079 42.834 53.323 1.00 17.38 144 PHE A N 1
ATOM 1071 C CA . PHE A 1 151 ? 49.465 44.053 53.806 1.00 21.09 144 PHE A CA 1
ATOM 1072 C C . PHE A 1 151 ? 50.511 45.171 53.878 1.00 23.41 144 PHE A C 1
ATOM 1073 O O . PHE A 1 151 ? 50.216 46.307 53.550 1.00 22.27 144 PHE A O 1
ATOM 1081 N N . ARG A 1 152 ? 51.743 44.839 54.252 1.00 19.15 145 ARG A N 1
ATOM 1082 C CA . ARG A 1 152 ? 52.796 45.839 54.253 1.00 24.23 145 ARG A CA 1
ATOM 1083 C C . ARG A 1 152 ? 53.043 46.370 52.833 1.00 23.82 145 ARG A C 1
ATOM 1084 O O . ARG A 1 152 ? 53.129 47.593 52.633 1.00 24.46 145 ARG A O 1
ATOM 1092 N N . ALA A 1 153 ? 53.155 45.462 51.861 1.00 20.77 146 ALA A N 1
ATOM 1093 C CA . ALA A 1 153 ? 53.456 45.849 50.478 1.00 21.89 146 ALA A CA 1
ATOM 1094 C C . ALA A 1 153 ? 52.347 46.735 49.907 1.00 23.10 146 ALA A C 1
ATOM 1095 O O . ALA A 1 153 ? 52.611 47.700 49.192 1.00 21.64 146 ALA A O 1
ATOM 1097 N N . ASN A 1 154 ? 51.108 46.431 50.265 1.00 20.73 147 ASN A N 1
ATOM 1098 C CA . ASN A 1 154 ? 49.988 47.166 49.714 1.00 20.41 147 ASN A CA 1
ATOM 1099 C C . ASN A 1 154 ? 49.482 48.269 50.633 1.00 24.13 147 ASN A C 1
ATOM 1100 O O . ASN A 1 154 ? 48.376 48.790 50.444 1.00 23.36 147 ASN A O 1
ATOM 1105 N N . LYS A 1 155 ? 50.319 48.631 51.604 1.00 25.73 148 LYS A N 1
ATOM 1106 C CA . LYS A 1 155 ? 50.075 49.770 52.483 1.00 26.06 148 LYS A CA 1
ATOM 1107 C C . LYS A 1 155 ? 48.707 49.682 53.152 1.00 27.26 148 LYS A C 1
ATOM 1108 O O . LYS A 1 155 ? 48.023 50.691 53.309 1.00 30.91 148 LYS A O 1
ATOM 1110 N N . MET A 1 156 ? 48.320 48.472 53.551 1.00 24.30 149 MET A N 1
ATOM 1111 C CA . MET A 1 156 ? 47.039 48.244 54.229 1.00 27.22 149 MET A CA 1
ATOM 1112 C C . MET A 1 156 ? 47.215 47.950 55.717 1.00 28.54 149 MET A C 1
ATOM 1113 O O . MET A 1 156 ? 48.152 47.249 56.105 1.00 25.67 149 MET A O 1
ATOM 1118 N N . GLU A 1 157 ? 46.302 48.464 56.537 1.00 27.51 150 GLU A N 1
ATOM 1119 C CA . GLU A 1 157 ? 46.243 48.117 57.962 1.00 33.82 150 GLU A CA 1
ATOM 1120 C C . GLU A 1 157 ? 45.506 46.805 58.165 1.00 32.76 150 GLU A C 1
ATOM 1121 O O . GLU A 1 157 ? 44.599 46.481 57.404 1.00 31.29 150 GLU A O 1
ATOM 1127 N N . TYR A 1 158 ? 45.854 46.060 59.205 1.00 32.73 151 TYR A N 1
ATOM 1128 C CA . TYR A 1 158 ? 45.050 44.888 59.548 1.00 31.05 151 TYR A CA 1
ATOM 1129 C C . TYR A 1 158 ? 45.298 44.432 60.971 1.00 30.76 151 TYR A C 1
ATOM 1130 O O . TYR A 1 158 ? 46.336 44.728 61.576 1.00 28.80 151 TYR A O 1
ATOM 1139 N N . ASN A 1 159 ? 44.311 43.731 61.507 1.00 28.10 152 ASN A N 1
ATOM 1140 C CA . ASN A 1 159 ? 44.369 43.228 62.865 1.00 30.69 152 ASN A CA 1
ATOM 1141 C C . ASN A 1 159 ? 44.447 41.717 62.795 1.00 25.08 152 ASN A C 1
ATOM 1142 O O . ASN A 1 159 ? 43.430 41.048 62.672 1.00 22.98 152 ASN A O 1
ATOM 1147 N N . PRO A 1 160 ? 45.666 41.172 62.857 1.00 24.73 153 PRO A N 1
ATOM 1148 C CA . PRO A 1 160 ? 45.738 39.710 62.815 1.00 22.41 153 PRO A CA 1
ATOM 1149 C C . PRO A 1 160 ? 45.215 39.153 64.125 1.00 21.65 153 PRO A C 1
ATOM 1150 O O . PRO A 1 160 ? 45.530 39.704 65.181 1.00 26.00 153 PRO A O 1
ATOM 1154 N N . VAL A 1 161 ? 44.396 38.116 64.060 1.00 25.74 154 VAL A N 1
ATOM 1155 C CA . VAL A 1 161 ? 44.006 37.394 65.254 1.00 23.61 154 VAL A CA 1
ATOM 1156 C C . VAL A 1 161 ? 44.607 36.012 65.108 1.00 22.78 154 VAL A C 1
ATOM 1157 O O . VAL A 1 161 ? 44.224 35.255 64.221 1.00 20.87 154 VAL A O 1
ATOM 1161 N N . VAL A 1 162 ? 45.565 35.702 65.976 1.00 25.03 155 VAL A N 1
ATOM 1162 C CA . VAL A 1 162 ? 46.383 34.516 65.814 1.00 20.27 155 VAL A CA 1
ATOM 1163 C C . VAL A 1 162 ? 45.882 33.405 66.731 1.00 22.05 155 VAL A C 1
ATOM 1164 O O . VAL A 1 162 ? 45.698 33.614 67.939 1.00 23.67 155 VAL A O 1
ATOM 1168 N N . PHE A 1 163 ? 45.660 32.233 66.150 1.00 20.54 156 PHE A N 1
ATOM 1169 C CA . PHE A 1 163 ? 45.150 31.078 66.877 1.00 22.74 156 PHE A CA 1
ATOM 1170 C C . PHE A 1 163 ? 46.139 29.924 66.852 1.00 21.77 156 PHE A C 1
ATOM 1171 O O . PHE A 1 163 ? 46.957 29.816 65.940 1.00 21.03 156 PHE A O 1
ATOM 1179 N N . GLU A 1 164 ? 46.060 29.061 67.862 1.00 27.51 157 GLU A N 1
ATOM 1180 C CA . GLU A 1 164 ? 46.845 27.830 67.871 1.00 27.49 157 GLU A CA 1
ATOM 1181 C C . GLU A 1 164 ? 46.022 26.620 67.444 1.00 30.76 157 GLU A C 1
ATOM 1182 O O . GLU A 1 164 ? 46.577 25.598 67.045 1.00 35.96 157 GLU A O 1
ATOM 1188 N N . LYS A 1 165 ? 44.704 26.728 67.533 1.00 24.39 158 LYS A N 1
ATOM 1189 C CA . LYS A 1 165 ? 43.832 25.624 67.150 1.00 28.52 158 LYS A CA 1
ATOM 1190 C C . LYS A 1 165 ? 42.944 26.022 65.975 1.00 29.16 158 LYS A C 1
ATOM 1191 O O . LYS A 1 165 ? 42.333 27.089 65.991 1.00 24.48 158 LYS A O 1
ATOM 1197 N N . ILE A 1 166 ? 42.848 25.161 64.964 1.00 21.02 159 ILE A N 1
ATOM 1198 C CA . ILE A 1 166 ? 42.035 25.496 63.807 1.00 19.02 159 ILE A CA 1
ATOM 1199 C C . ILE A 1 166 ? 40.554 25.651 64.204 1.00 19.59 159 ILE A C 1
ATOM 1200 O O . ILE A 1 166 ? 39.858 26.500 63.650 1.00 19.33 159 ILE A O 1
ATOM 1205 N N . GLU A 1 167 ? 40.092 24.861 65.173 1.00 24.69 160 GLU A N 1
ATOM 1206 C CA . GLU A 1 167 ? 38.692 24.917 65.605 1.00 28.05 160 GLU A CA 1
ATOM 1207 C C . GLU A 1 167 ? 38.325 26.295 66.167 1.00 26.37 160 GLU A C 1
ATOM 1208 O O . GLU A 1 167 ? 37.229 26.803 65.916 1.00 23.54 160 GLU A O 1
ATOM 1210 N N . GLU A 1 168 ? 39.253 26.894 66.912 1.00 25.13 161 GLU A N 1
ATOM 1211 C CA . GLU A 1 168 ? 39.068 28.241 67.448 1.00 24.12 161 GLU A CA 1
ATOM 1212 C C . GLU A 1 168 ? 39.094 29.306 66.344 1.00 21.81 161 GLU A C 1
ATOM 1213 O O . GLU A 1 168 ? 38.323 30.274 66.385 1.00 23.23 161 GLU A O 1
ATOM 1219 N N . ALA A 1 169 ? 39.978 29.141 65.362 1.00 22.36 162 ALA A N 1
ATOM 1220 C CA . ALA A 1 169 ? 40.017 30.072 64.239 1.00 21.82 162 ALA A CA 1
ATOM 1221 C C . ALA A 1 169 ? 38.701 30.005 63.458 1.00 21.05 162 ALA A C 1
ATOM 1222 O O . ALA A 1 169 ? 38.107 31.035 63.115 1.00 19.09 162 ALA A O 1
ATOM 1224 N N . ASN A 1 170 ? 38.256 28.784 63.175 1.00 21.47 163 ASN A N 1
ATOM 1225 C CA . ASN A 1 170 ? 37.018 28.567 62.431 1.00 20.27 163 ASN A CA 1
ATOM 1226 C C . ASN A 1 170 ? 35.838 29.224 63.141 1.00 18.46 163 ASN A C 1
ATOM 1227 O O . ASN A 1 170 ? 35.002 29.887 62.512 1.00 20.33 163 ASN A O 1
ATOM 1232 N N . ALA A 1 171 ? 35.775 29.022 64.452 1.00 20.11 164 ALA A N 1
ATOM 1233 C CA . ALA A 1 171 ? 34.689 29.558 65.259 1.00 21.77 164 ALA A CA 1
ATOM 1234 C C . ALA A 1 171 ? 34.697 31.079 65.296 1.00 24.83 164 ALA A C 1
ATOM 1235 O O . ALA A 1 171 ? 33.643 31.709 65.202 1.00 24.30 164 ALA A O 1
ATOM 1237 N N . ALA A 1 172 ? 35.882 31.665 65.448 1.00 24.74 165 ALA A N 1
ATOM 1238 C CA . ALA A 1 172 ? 35.993 33.117 65.549 1.00 24.62 165 ALA A CA 1
ATOM 1239 C C . ALA A 1 172 ? 35.656 33.784 64.215 1.00 21.03 165 ALA A C 1
ATOM 1240 O O . ALA A 1 172 ? 35.067 34.863 64.182 1.00 21.29 165 ALA A O 1
ATOM 1242 N N . TYR A 1 173 ? 36.013 33.133 63.118 1.00 22.02 166 TYR A N 1
ATOM 1243 C CA . TYR A 1 173 ? 35.641 33.645 61.809 1.00 22.33 166 TYR A CA 1
ATOM 1244 C C . TYR A 1 173 ? 34.140 33.464 61.573 1.00 22.06 166 TYR A C 1
ATOM 1245 O O . TYR A 1 173 ? 33.459 34.392 61.119 1.00 17.20 166 TYR A O 1
ATOM 1254 N N . ASP A 1 174 ? 33.611 32.285 61.883 1.00 19.95 167 ASP A N 1
ATOM 1255 C CA . ASP A 1 174 ? 32.198 32.034 61.599 1.00 22.82 167 ASP A CA 1
ATOM 1256 C C . ASP A 1 174 ? 31.278 32.947 62.412 1.00 21.19 167 ASP A C 1
ATOM 1257 O O . ASP A 1 174 ? 30.212 33.358 61.933 1.00 23.24 167 ASP A O 1
ATOM 1262 N N . SER A 1 175 ? 31.695 33.291 63.628 1.00 21.19 168 SER A N 1
ATOM 1263 C CA . SER A 1 175 ? 30.878 34.141 64.487 1.00 23.75 168 SER A CA 1
ATOM 1264 C C . SER A 1 175 ? 30.856 35.591 64.035 1.00 24.29 168 SER A C 1
ATOM 1265 O O . SER A 1 175 ? 30.000 36.352 64.462 1.00 25.84 168 SER A O 1
ATOM 1268 N N . GLY A 1 176 ? 31.819 35.984 63.209 1.00 21.88 169 GLY A N 1
ATOM 1269 C CA . GLY A 1 176 ? 31.941 37.381 62.831 1.00 25.41 169 GLY A CA 1
ATOM 1270 C C . GLY A 1 176 ? 32.986 38.134 63.637 1.00 25.41 169 GLY A C 1
ATOM 1271 O O . GLY A 1 176 ? 33.263 39.301 63.362 1.00 22.71 169 GLY A O 1
ATOM 1272 N N . ARG A 1 177 ? 33.570 37.464 64.630 1.00 23.92 170 ARG A N 1
ATOM 1273 C CA . ARG A 1 177 ? 34.641 38.060 65.433 1.00 25.24 170 ARG A CA 1
ATOM 1274 C C . ARG A 1 177 ? 35.799 38.471 64.518 1.00 20.68 170 ARG A C 1
ATOM 1275 O O . ARG A 1 177 ? 36.363 39.554 64.659 1.00 27.58 170 ARG A O 1
ATOM 1283 N N . CYS A 1 178 ? 36.136 37.600 63.576 1.00 19.07 171 CYS A N 1
ATOM 1284 C CA . CYS A 1 178 ? 37.068 37.961 62.510 1.00 21.74 171 CYS A CA 1
ATOM 1285 C C . CYS A 1 178 ? 36.312 38.209 61.203 1.00 22.32 171 CYS A C 1
ATOM 1286 O O . CYS A 1 178 ? 35.354 37.502 60.893 1.00 22.11 171 CYS A O 1
ATOM 1289 N N . ASP A 1 179 ? 36.763 39.209 60.449 1.00 19.58 172 ASP A N 1
ATOM 1290 C CA . ASP A 1 179 ? 36.124 39.635 59.200 1.00 18.41 172 ASP A CA 1
ATOM 1291 C C . ASP A 1 179 ? 36.543 38.773 58.019 1.00 19.35 172 ASP A C 1
ATOM 1292 O O . ASP A 1 179 ? 35.818 38.659 57.022 1.00 19.43 172 ASP A O 1
ATOM 1297 N N . ALA A 1 180 ? 37.731 38.198 58.120 1.00 14.35 173 ALA A N 1
ATOM 1298 C CA . ALA A 1 180 ? 38.233 37.338 57.057 1.00 13.84 173 ALA A CA 1
ATOM 1299 C C . ALA A 1 180 ? 39.042 36.176 57.626 1.00 17.34 173 ALA A C 1
ATOM 1300 O O . ALA A 1 180 ? 39.563 36.236 58.739 1.00 17.81 173 ALA A O 1
ATOM 1302 N N . TYR A 1 181 ? 39.150 35.119 56.830 1.00 13.21 174 TYR A N 1
ATOM 1303 C CA . TYR A 1 181 ? 39.933 33.929 57.169 1.00 11.79 174 TYR A CA 1
ATOM 1304 C C . TYR A 1 181 ? 41.062 33.854 56.150 1.00 15.56 174 TYR A C 1
ATOM 1305 O O . TYR A 1 181 ? 40.794 34.021 54.948 1.00 14.21 174 TYR A O 1
ATOM 1314 N N . THR A 1 182 ? 42.305 33.619 56.576 1.00 13.21 175 THR A N 1
ATOM 1315 C CA . THR A 1 182 ? 43.352 33.384 55.575 1.00 13.40 175 THR A CA 1
ATOM 1316 C C . THR A 1 182 ? 44.091 32.064 55.822 1.00 12.67 175 THR A C 1
ATOM 1317 O O . THR A 1 182 ? 44.442 31.711 56.955 1.00 15.38 175 THR A O 1
ATOM 1321 N N . THR A 1 183 ? 44.262 31.329 54.725 1.00 12.25 176 THR A N 1
ATOM 1322 C CA . THR A 1 183 ? 45.081 30.120 54.666 1.00 10.84 176 THR A CA 1
ATOM 1323 C C . THR A 1 183 ? 45.208 29.746 53.182 1.00 12.32 176 THR A C 1
ATOM 1324 O O . THR A 1 183 ? 44.853 30.531 52.296 1.00 12.91 176 THR A O 1
ATOM 1328 N N . ASP A 1 184 ? 45.715 28.557 52.915 1.00 11.72 177 ASP A N 1
ATOM 1329 C CA . ASP A 1 184 ? 45.834 28.076 51.541 1.00 15.06 177 ASP A CA 1
ATOM 1330 C C . ASP A 1 184 ? 44.455 27.941 50.894 1.00 13.21 177 ASP A C 1
ATOM 1331 O O . ASP A 1 184 ? 43.497 27.552 51.568 1.00 11.84 177 ASP A O 1
ATOM 1336 N N . GLN A 1 185 ? 44.355 28.229 49.594 1.00 11.65 178 GLN A N 1
ATOM 1337 C CA . GLN A 1 185 ? 43.041 28.276 48.948 1.00 12.44 178 GLN A CA 1
ATOM 1338 C C . GLN A 1 185 ? 42.293 26.938 49.050 1.00 13.59 178 GLN A C 1
ATOM 1339 O O . GLN A 1 185 ? 41.092 26.916 49.308 1.00 10.67 178 GLN A O 1
ATOM 1345 N N . SER A 1 186 ? 42.995 25.824 48.867 1.00 13.61 179 SER A N 1
ATOM 1346 C CA . SER A 1 186 ? 42.336 24.520 48.942 1.00 11.13 179 SER A CA 1
ATOM 1347 C C . SER A 1 186 ? 41.833 24.272 50.363 1.00 12.14 179 SER A C 1
ATOM 1348 O O . SER A 1 186 ? 40.842 23.580 50.557 1.00 13.05 179 SER A O 1
ATOM 1351 N N . SER A 1 187 ? 42.527 24.825 51.357 1.00 12.45 180 SER A N 1
ATOM 1352 C CA . SER A 1 187 ? 42.081 24.698 52.747 1.00 12.39 180 SER A CA 1
ATOM 1353 C C . SER A 1 187 ? 40.833 25.536 52.992 1.00 13.86 180 SER A C 1
ATOM 1354 O O . SER A 1 187 ? 39.953 25.131 53.746 1.00 13.41 180 SER A O 1
ATOM 1357 N N . LEU A 1 188 ? 40.755 26.696 52.350 1.00 11.43 181 LEU A N 1
ATOM 1358 C CA . LEU A 1 188 ? 39.569 27.542 52.505 1.00 11.75 181 LEU A CA 1
ATOM 1359 C C . LEU A 1 188 ? 38.313 26.792 52.029 1.00 13.47 181 LEU A C 1
ATOM 1360 O O . LEU A 1 188 ? 37.243 26.935 52.610 1.00 13.27 181 LEU A O 1
ATOM 1365 N N . TYR A 1 189 ? 38.452 25.976 50.985 1.00 11.59 182 TYR A N 1
ATOM 1366 C CA . TYR A 1 189 ? 37.327 25.167 50.528 1.00 11.55 182 TYR A CA 1
ATOM 1367 C C . TYR A 1 189 ? 36.884 24.237 51.629 1.00 12.60 182 TYR A C 1
ATOM 1368 O O . TYR A 1 189 ? 35.681 24.095 51.879 1.00 15.43 182 TYR A O 1
ATOM 1377 N N . GLY A 1 190 ? 37.850 23.569 52.256 1.00 13.13 183 GLY A N 1
ATOM 1378 C CA . GLY A 1 190 ? 37.541 22.624 53.319 1.00 15.15 183 GLY A CA 1
ATOM 1379 C C . GLY A 1 190 ? 36.960 23.291 54.558 1.00 15.62 183 GLY A C 1
ATOM 1380 O O . GLY A 1 190 ? 36.007 22.792 55.166 1.00 17.15 183 GLY A O 1
ATOM 1381 N N . VAL A 1 191 ? 37.555 24.418 54.945 1.00 13.49 184 VAL A N 1
ATOM 1382 C CA . VAL A 1 191 ? 37.083 25.171 56.099 1.00 12.89 184 VAL A CA 1
ATOM 1383 C C . VAL A 1 191 ? 35.646 25.623 55.858 1.00 16.29 184 VAL A C 1
ATOM 1384 O O . VAL A 1 191 ? 34.796 25.462 56.720 1.00 18.29 184 VAL A O 1
ATOM 1388 N N . ARG A 1 192 ? 35.378 26.145 54.663 1.00 17.34 185 ARG A N 1
ATOM 1389 C CA . ARG A 1 192 ? 34.046 26.630 54.301 1.00 13.17 185 ARG A CA 1
ATOM 1390 C C . ARG A 1 192 ? 32.958 25.575 54.521 1.00 17.19 185 ARG A C 1
ATOM 1391 O O . ARG A 1 192 ? 31.878 25.883 55.023 1.00 17.40 185 ARG A O 1
ATOM 1399 N N . LEU A 1 193 ? 33.244 24.324 54.164 1.00 19.05 186 LEU A N 1
ATOM 1400 C CA . LEU A 1 193 ? 32.254 23.254 54.302 1.00 15.89 186 LEU A CA 1
ATOM 1401 C C . LEU A 1 193 ? 31.919 22.951 55.768 1.00 19.73 186 LEU A C 1
ATOM 1402 O O . LEU A 1 193 ? 30.876 22.364 56.055 1.00 22.66 186 LEU A O 1
ATOM 1407 N N . ALA A 1 194 ? 32.769 23.381 56.699 1.00 20.58 187 ALA A N 1
ATOM 1408 C CA . ALA A 1 194 ? 32.507 23.137 58.126 1.00 22.25 187 ALA A CA 1
ATOM 1409 C C . ALA A 1 194 ? 31.762 24.294 58.806 1.00 21.17 187 ALA A C 1
ATOM 1410 O O . ALA A 1 194 ? 31.353 24.186 59.966 1.00 21.43 187 ALA A O 1
ATOM 1412 N N . LEU A 1 195 ? 31.576 25.392 58.082 1.00 20.58 188 LEU A N 1
ATOM 1413 C CA . LEU A 1 195 ? 30.902 26.571 58.655 1.00 21.48 188 LEU A CA 1
ATOM 1414 C C . LEU A 1 195 ? 29.386 26.396 58.701 1.00 23.46 188 LEU A C 1
ATOM 1415 O O . LEU A 1 195 ? 28.842 25.459 58.103 1.00 25.00 188 LEU A O 1
ATOM 1420 N N . ALA A 1 196 ? 28.717 27.303 59.419 1.00 23.43 189 ALA A N 1
ATOM 1421 C CA . ALA A 1 196 ? 27.279 27.238 59.631 1.00 25.25 189 ALA A CA 1
ATOM 1422 C C . ALA A 1 196 ? 26.503 27.314 58.324 1.00 29.10 189 ALA A C 1
ATOM 1423 O O . ALA A 1 196 ? 25.551 26.566 58.116 1.00 27.41 189 ALA A O 1
ATOM 1425 N N . ASN A 1 197 ? 26.899 28.238 57.454 1.00 24.26 190 ASN A N 1
ATOM 1426 C CA . ASN A 1 197 ? 26.234 28.400 56.169 1.00 28.86 190 ASN A CA 1
ATOM 1427 C C . ASN A 1 197 ? 27.265 28.563 55.075 1.00 25.25 190 ASN A C 1
ATOM 1428 O O . ASN A 1 197 ? 27.563 29.687 54.658 1.00 27.35 190 ASN A O 1
ATOM 1433 N N . PRO A 1 198 ? 27.815 27.438 54.610 1.00 24.57 191 PRO A N 1
ATOM 1434 C CA . PRO A 1 198 ? 28.901 27.443 53.626 1.00 20.93 191 PRO A CA 1
ATOM 1435 C C . PRO A 1 198 ? 28.627 28.318 52.415 1.00 20.50 191 PRO A C 1
ATOM 1436 O O . PRO A 1 198 ? 29.555 28.954 51.939 1.00 18.94 191 PRO A O 1
ATOM 1440 N N . ASP A 1 199 ? 27.385 28.386 51.940 1.00 23.92 192 ASP A N 1
ATOM 1441 C CA . ASP A 1 199 ? 27.113 29.131 50.706 1.00 27.28 192 ASP A CA 1
ATOM 1442 C C . ASP A 1 199 ? 27.331 30.642 50.868 1.00 27.78 192 ASP A C 1
ATOM 1443 O O . ASP A 1 199 ? 27.478 31.357 49.880 1.00 26.24 192 ASP A O 1
ATOM 1448 N N . ASP A 1 200 ? 27.375 31.119 52.108 1.00 21.54 193 ASP A N 1
ATOM 1449 C CA . ASP A 1 200 ? 27.503 32.548 52.347 1.00 21.60 193 ASP A CA 1
ATOM 1450 C C . ASP A 1 200 ? 28.933 33.041 52.227 1.00 20.07 193 ASP A C 1
ATOM 1451 O O . ASP A 1 200 ? 29.184 34.238 52.319 1.00 25.91 193 ASP A O 1
ATOM 1456 N N . HIS A 1 201 ? 29.867 32.118 52.025 1.00 18.91 194 HIS A N 1
ATOM 1457 C CA . HIS A 1 201 ? 31.285 32.464 52.068 1.00 17.60 194 HIS A CA 1
ATOM 1458 C C . HIS A 1 201 ? 31.952 32.472 50.701 1.00 19.33 194 HIS A C 1
ATOM 1459 O O . HIS A 1 201 ? 31.791 31.546 49.910 1.00 17.65 194 HIS A O 1
ATOM 1466 N N . VAL A 1 202 ? 32.702 33.540 50.440 1.00 17.37 195 VAL A N 1
ATOM 1467 C CA . VAL A 1 202 ? 33.329 33.763 49.144 1.00 15.92 195 VAL A CA 1
ATOM 1468 C C . VAL A 1 202 ? 34.840 33.803 49.299 1.00 17.00 195 VAL A C 1
ATOM 1469 O O . VAL A 1 202 ? 35.359 34.561 50.130 1.00 16.07 195 VAL A O 1
ATOM 1473 N N . ILE A 1 203 ? 35.539 32.984 48.514 1.00 16.60 196 ILE A N 1
ATOM 1474 C CA . ILE A 1 203 ? 36.990 33.060 48.420 1.00 16.63 196 ILE A CA 1
ATOM 1475 C C . ILE A 1 203 ? 37.344 34.142 47.409 1.00 13.62 196 ILE A C 1
ATOM 1476 O O . ILE A 1 203 ? 36.960 34.071 46.242 1.00 14.25 196 ILE A O 1
ATOM 1481 N N . LEU A 1 204 ? 38.026 35.184 47.884 1.00 15.46 197 LEU A N 1
ATOM 1482 C CA . LEU A 1 204 ? 38.382 36.325 47.047 1.00 13.27 197 LEU A CA 1
ATOM 1483 C C . LEU A 1 204 ? 39.439 35.929 46.004 1.00 12.63 197 LEU A C 1
ATOM 1484 O O . LEU A 1 204 ? 40.142 34.930 46.171 1.00 13.47 197 LEU A O 1
ATOM 1489 N N . PRO A 1 205 ? 39.562 36.718 44.927 1.00 16.28 198 PRO A N 1
ATOM 1490 C CA . PRO A 1 205 ? 40.379 36.290 43.783 1.00 16.98 198 PRO A CA 1
ATOM 1491 C C . PRO A 1 205 ? 41.879 36.232 44.032 1.00 16.65 198 PRO A C 1
ATOM 1492 O O . PRO A 1 205 ? 42.565 35.448 43.390 1.00 14.89 198 PRO A O 1
ATOM 1496 N N . GLU A 1 206 ? 42.380 37.068 44.931 1.00 14.96 199 GLU A N 1
ATOM 1497 C CA . GLU A 1 206 ? 43.814 37.230 45.075 1.00 14.34 199 GLU A CA 1
ATOM 1498 C C . GLU A 1 206 ? 44.505 35.990 45.626 1.00 13.24 199 GLU A C 1
ATOM 1499 O O . GLU A 1 206 ? 44.025 35.360 46.572 1.00 13.56 199 GLU A O 1
ATOM 1505 N N A ILE A 1 207 ? 45.630 35.634 45.018 0.52 11.86 200 ILE A N 1
ATOM 1506 N N B ILE A 1 207 ? 45.636 35.652 45.012 0.48 11.85 200 ILE A N 1
ATOM 1507 C CA A ILE A 1 207 ? 46.489 34.591 45.556 0.52 11.64 200 ILE A CA 1
ATOM 1508 C CA B ILE A 1 207 ? 46.522 34.599 45.491 0.48 11.86 200 ILE A CA 1
ATOM 1509 C C A ILE A 1 207 ? 47.823 35.255 45.845 0.52 12.31 200 ILE A C 1
ATOM 1510 C C B ILE A 1 207 ? 47.842 35.268 45.836 0.48 12.39 200 ILE A C 1
ATOM 1511 O O A ILE A 1 207 ? 48.453 35.812 44.939 0.52 13.79 200 ILE A O 1
ATOM 1512 O O B ILE A 1 207 ? 48.490 35.842 44.954 0.48 13.59 200 ILE A O 1
ATOM 1521 N N . ILE A 1 208 ? 48.250 35.220 47.098 1.00 10.58 201 ILE A N 1
ATOM 1522 C CA . ILE A 1 208 ? 49.352 36.075 47.516 1.00 11.23 201 ILE A CA 1
ATOM 1523 C C . ILE A 1 208 ? 50.668 35.372 47.787 1.00 12.43 201 ILE A C 1
ATOM 1524 O O . ILE A 1 208 ? 51.631 36.020 48.196 1.00 15.18 201 ILE A O 1
ATOM 1529 N N . SER A 1 209 ? 50.730 34.074 47.526 1.00 11.31 202 SER A N 1
ATOM 1530 C CA . SER A 1 209 ? 51.949 33.316 47.789 1.00 13.09 202 SER A CA 1
ATOM 1531 C C . SER A 1 209 ? 51.974 32.041 46.979 1.00 13.05 202 SER A C 1
ATOM 1532 O O . SER A 1 209 ? 50.925 31.573 46.515 1.00 11.21 202 SER A O 1
ATOM 1535 N N . LYS A 1 210 ? 53.162 31.464 46.851 1.00 14.38 203 LYS A N 1
ATOM 1536 C CA . LYS A 1 210 ? 53.292 30.067 46.416 1.00 13.61 203 LYS A CA 1
ATOM 1537 C C . LYS A 1 210 ? 53.331 29.157 47.636 1.00 10.58 203 LYS A C 1
ATOM 1538 O O . LYS A 1 210 ? 54.105 29.403 48.562 1.00 11.43 203 LYS A O 1
ATOM 1544 N N . GLU A 1 211 ? 52.476 28.132 47.641 1.00 8.60 204 GLU A N 1
ATOM 1545 C CA . GLU A 1 211 ? 52.406 27.183 48.748 1.00 9.75 204 GLU A CA 1
ATOM 1546 C C . GLU A 1 211 ? 52.446 25.758 48.189 1.00 10.77 204 GLU A C 1
ATOM 1547 O O . GLU A 1 211 ? 51.408 25.087 48.119 1.00 9.95 204 GLU A O 1
ATOM 1553 N N . PRO A 1 212 ? 53.629 25.304 47.749 1.00 10.41 205 PRO A N 1
ATOM 1554 C CA . PRO A 1 212 ? 53.699 23.917 47.263 1.00 9.85 205 PRO A CA 1
ATOM 1555 C C . PRO A 1 212 ? 53.669 22.961 48.447 1.00 9.63 205 PRO A C 1
ATOM 1556 O O . PRO A 1 212 ? 54.595 22.987 49.272 1.00 11.43 205 PRO A O 1
ATOM 1560 N N . PHE A 1 213 ? 52.610 22.162 48.553 1.00 6.79 206 PHE A N 1
ATOM 1561 C CA . PHE A 1 213 ? 52.507 21.175 49.638 1.00 8.89 206 PHE A CA 1
ATOM 1562 C C . PHE A 1 213 ? 53.513 20.057 49.423 1.00 11.56 206 PHE A C 1
ATOM 1563 O O . PHE A 1 213 ? 53.481 19.393 48.378 1.00 10.02 206 PHE A O 1
ATOM 1571 N N . GLY A 1 214 ? 54.357 19.819 50.419 1.00 11.56 207 GLY A N 1
ATOM 1572 C CA . GLY A 1 214 ? 55.448 18.876 50.272 1.00 12.37 207 GLY A CA 1
ATOM 1573 C C . GLY A 1 214 ? 55.286 17.583 51.042 1.00 10.94 207 GLY A C 1
ATOM 1574 O O . GLY A 1 214 ? 54.759 17.564 52.154 1.00 10.51 207 GLY A O 1
ATOM 1575 N N . LEU A 1 215 ? 55.783 16.497 50.454 1.00 9.68 208 LEU A N 1
ATOM 1576 C CA . LEU A 1 215 ? 55.842 15.212 51.134 1.00 10.01 208 LEU A CA 1
ATOM 1577 C C . LEU A 1 215 ? 57.090 15.225 52.005 1.00 11.70 208 LEU A C 1
ATOM 1578 O O . LEU A 1 215 ? 58.204 15.190 51.506 1.00 12.35 208 LEU A O 1
ATOM 1583 N N . THR A 1 216 ? 56.912 15.330 53.313 1.00 11.25 209 THR A N 1
ATOM 1584 C CA . THR A 1 216 ? 58.034 15.780 54.151 1.00 11.98 209 THR A CA 1
ATOM 1585 C C . THR A 1 216 ? 58.619 14.601 54.916 1.00 11.56 209 THR A C 1
ATOM 1586 O O . THR A 1 216 ? 57.872 13.812 55.496 1.00 13.70 209 THR A O 1
ATOM 1590 N N . VAL A 1 217 ? 59.948 14.451 54.849 1.00 11.68 210 VAL A N 1
ATOM 1591 C CA . VAL A 1 217 ? 60.689 13.373 55.517 1.00 12.65 210 VAL A CA 1
ATOM 1592 C C . VAL A 1 217 ? 61.925 13.910 56.250 1.00 13.75 210 VAL A C 1
ATOM 1593 O O . VAL A 1 217 ? 62.343 15.037 56.041 1.00 16.24 210 VAL A O 1
ATOM 1597 N N . ARG A 1 218 ? 62.531 13.094 57.107 1.00 14.90 211 ARG A N 1
ATOM 1598 C CA . ARG A 1 218 ? 63.791 13.509 57.709 1.00 18.70 211 ARG A CA 1
ATOM 1599 C C . ARG A 1 218 ? 64.929 13.460 56.687 1.00 20.33 211 ARG A C 1
ATOM 1600 O O . ARG A 1 218 ? 64.926 12.614 55.779 1.00 18.32 211 ARG A O 1
ATOM 1608 N N . GLN A 1 219 ? 65.908 14.352 56.842 1.00 17.81 212 GLN A N 1
ATOM 1609 C CA . GLN A 1 219 ? 67.177 14.215 56.125 1.00 23.06 212 GLN A CA 1
ATOM 1610 C C . GLN A 1 219 ? 67.906 12.958 56.602 1.00 26.11 212 GLN A C 1
ATOM 1611 O O . GLN A 1 219 ? 67.594 12.416 57.662 1.00 25.60 212 GLN A O 1
ATOM 1617 N N . GLY A 1 220 ? 68.873 12.492 55.819 1.00 26.59 213 GLY A N 1
ATOM 1618 C CA . GLY A 1 220 ? 69.762 11.441 56.277 1.00 27.38 213 GLY A CA 1
ATOM 1619 C C . GLY A 1 220 ? 69.302 10.022 56.014 1.00 19.75 213 GLY A C 1
ATOM 1620 O O . GLY A 1 220 ? 69.849 9.080 56.569 1.00 26.36 213 GLY A O 1
ATOM 1621 N N . ASP A 1 221 ? 68.302 9.867 55.156 1.00 21.76 214 ASP A N 1
ATOM 1622 C CA . ASP A 1 221 ? 67.814 8.534 54.801 1.00 18.65 214 ASP A CA 1
ATOM 1623 C C . ASP A 1 221 ? 67.274 8.553 53.382 1.00 19.25 214 ASP A C 1
ATOM 1624 O O . ASP A 1 221 ? 66.064 8.625 53.156 1.00 20.71 214 ASP A O 1
ATOM 1629 N N . ALA A 1 222 ? 68.193 8.499 52.426 1.00 21.60 215 ALA A N 1
ATOM 1630 C CA . ALA A 1 222 ? 67.862 8.672 51.017 1.00 23.68 215 ALA A CA 1
ATOM 1631 C C . ALA A 1 222 ? 66.979 7.540 50.511 1.00 20.30 215 ALA A C 1
ATOM 1632 O O . ALA A 1 222 ? 66.094 7.770 49.681 1.00 21.52 215 ALA A O 1
ATOM 1634 N N . ARG A 1 223 ? 67.211 6.330 51.014 1.00 18.52 216 ARG A N 1
ATOM 1635 C CA . ARG A 1 223 ? 66.375 5.188 50.636 1.00 21.26 216 ARG A CA 1
ATOM 1636 C C . ARG A 1 223 ? 64.901 5.452 50.995 1.00 19.78 216 ARG A C 1
ATOM 1637 O O . ARG A 1 223 ? 63.998 5.177 50.198 1.00 17.68 216 ARG A O 1
ATOM 1639 N N . TRP A 1 224 ? 64.654 6.017 52.176 1.00 16.11 217 TRP A N 1
ATOM 1640 C CA . TRP A 1 224 ? 63.282 6.294 52.579 1.00 17.87 217 TRP A CA 1
ATOM 1641 C C . TRP A 1 224 ? 62.681 7.405 51.726 1.00 16.18 217 TRP A C 1
ATOM 1642 O O . TRP A 1 224 ? 61.545 7.287 51.250 1.00 13.09 217 TRP A O 1
ATOM 1653 N N . ALA A 1 225 ? 63.439 8.478 51.516 1.00 12.77 218 ALA A N 1
ATOM 1654 C CA . ALA A 1 225 ? 62.970 9.570 50.666 1.00 15.31 218 ALA A CA 1
ATOM 1655 C C . ALA A 1 225 ? 62.633 9.051 49.267 1.00 13.08 218 ALA A C 1
ATOM 1656 O O . ALA A 1 225 ? 61.654 9.497 48.648 1.00 14.11 218 ALA A O 1
ATOM 1658 N N . ASP A 1 226 ? 63.441 8.104 48.787 1.00 13.19 219 ASP A N 1
ATOM 1659 C CA . ASP A 1 226 ? 63.232 7.522 47.466 1.00 12.37 219 ASP A CA 1
ATOM 1660 C C . ASP A 1 226 ? 61.876 6.825 47.406 1.00 13.39 219 ASP A C 1
ATOM 1661 O O . ASP A 1 226 ? 61.158 6.953 46.418 1.00 12.80 219 ASP A O 1
ATOM 1666 N N . VAL A 1 227 ? 61.538 6.084 48.458 1.00 12.79 220 VAL A N 1
ATOM 1667 C CA . VAL A 1 227 ? 60.272 5.355 48.477 1.00 11.90 220 VAL A CA 1
ATOM 1668 C C . VAL A 1 227 ? 59.108 6.338 48.420 1.00 11.79 220 VAL A C 1
ATOM 1669 O O . VAL A 1 227 ? 58.162 6.140 47.654 1.00 11.83 220 VAL A O 1
ATOM 1673 N N . VAL A 1 228 ? 59.169 7.405 49.214 1.00 10.72 221 VAL A N 1
ATOM 1674 C CA . VAL A 1 228 ? 58.078 8.374 49.235 1.00 10.74 221 VAL A CA 1
ATOM 1675 C C . VAL A 1 228 ? 57.984 9.120 47.894 1.00 13.06 221 VAL A C 1
ATOM 1676 O O . VAL A 1 228 ? 56.896 9.279 47.329 1.00 11.09 221 VAL A O 1
ATOM 1680 N N . ARG A 1 229 ? 59.126 9.582 47.401 1.00 10.04 222 ARG A N 1
ATOM 1681 C CA . ARG A 1 229 ? 59.193 10.304 46.118 1.00 8.84 222 ARG A CA 1
ATOM 1682 C C . ARG A 1 229 ? 58.636 9.461 44.974 1.00 10.42 222 ARG A C 1
ATOM 1683 O O . ARG A 1 229 ? 57.872 9.951 44.136 1.00 13.09 222 ARG A O 1
ATOM 1691 N N . TRP A 1 230 ? 59.001 8.183 44.939 1.00 9.47 223 TRP A N 1
ATOM 1692 C CA . TRP A 1 230 ? 58.589 7.376 43.797 1.00 10.97 223 TRP A CA 1
ATOM 1693 C C . TRP A 1 230 ? 57.162 6.839 43.919 1.00 13.61 223 TRP A C 1
ATOM 1694 O O . TRP A 1 230 ? 56.562 6.521 42.917 1.00 11.51 223 TRP A O 1
ATOM 1705 N N . THR A 1 231 ? 56.604 6.777 45.129 1.00 10.01 224 THR A N 1
ATOM 1706 C CA . THR A 1 231 ? 55.180 6.551 45.278 1.00 12.07 224 THR A CA 1
ATOM 1707 C C . THR A 1 231 ? 54.414 7.698 44.597 1.00 12.97 224 THR A C 1
ATOM 1708 O O . THR A 1 231 ? 53.487 7.480 43.824 1.00 13.15 224 THR A O 1
ATOM 1712 N N . HIS A 1 232 ? 54.831 8.921 44.886 1.00 10.31 225 HIS A N 1
ATOM 1713 C CA . HIS A 1 232 ? 54.230 10.106 44.275 1.00 11.27 225 HIS A CA 1
ATOM 1714 C C . HIS A 1 232 ? 54.377 10.065 42.743 1.00 11.06 225 HIS A C 1
ATOM 1715 O O . HIS A 1 232 ? 53.402 10.248 41.992 1.00 10.81 225 HIS A O 1
ATOM 1722 N N . ASN A 1 233 ? 55.584 9.804 42.259 1.00 11.02 226 ASN A N 1
ATOM 1723 C CA . ASN A 1 233 ? 55.778 9.863 40.809 1.00 8.70 226 ASN A CA 1
ATOM 1724 C C . ASN A 1 233 ? 55.096 8.678 40.117 1.00 10.19 226 ASN A C 1
ATOM 1725 O O . ASN A 1 233 ? 54.709 8.762 38.947 1.00 11.85 226 ASN A O 1
ATOM 1730 N N . ALA A 1 234 ? 54.914 7.583 40.844 1.00 9.43 227 ALA A N 1
ATOM 1731 C CA . ALA A 1 234 ? 54.128 6.479 40.276 1.00 11.24 227 ALA A CA 1
ATOM 1732 C C . ALA A 1 234 ? 52.663 6.863 40.097 1.00 12.02 227 ALA A C 1
ATOM 1733 O O . ALA A 1 234 ? 52.043 6.499 39.085 1.00 11.24 227 ALA A O 1
ATOM 1735 N N . LEU A 1 235 ? 52.093 7.570 41.079 1.00 11.87 228 LEU A N 1
ATOM 1736 C CA . LEU A 1 235 ? 50.710 8.021 40.972 1.00 9.98 228 LEU A CA 1
ATOM 1737 C C . LEU A 1 235 ? 50.534 8.926 39.747 1.00 13.99 228 LEU A C 1
ATOM 1738 O O . LEU A 1 235 ? 49.506 8.872 39.052 1.00 11.22 228 LEU A O 1
ATOM 1743 N N . LEU A 1 236 ? 51.527 9.782 39.517 1.00 10.18 229 LEU A N 1
ATOM 1744 C CA . LEU A 1 236 ? 51.494 10.681 38.375 1.00 10.80 229 LEU A CA 1
ATOM 1745 C C . LEU A 1 236 ? 51.623 9.928 37.058 1.00 11.16 229 LEU A C 1
ATOM 1746 O O . LEU A 1 236 ? 50.852 10.168 36.147 1.00 11.52 229 LEU A O 1
ATOM 1751 N N . ASN A 1 237 ? 52.609 9.042 36.947 1.00 8.59 230 ASN A N 1
ATOM 1752 C CA . ASN A 1 237 ? 52.816 8.303 35.700 1.00 9.16 230 ASN A CA 1
ATOM 1753 C C . ASN A 1 237 ? 51.591 7.456 35.378 1.00 12.32 230 ASN A C 1
ATOM 1754 O O . ASN A 1 237 ? 51.190 7.330 34.218 1.00 12.44 230 ASN A O 1
ATOM 1759 N N . ALA A 1 238 ? 51.003 6.856 36.410 1.00 9.88 231 ALA A N 1
ATOM 1760 C CA . ALA A 1 238 ? 49.836 6.020 36.181 1.00 10.62 231 ALA A CA 1
ATOM 1761 C C . ALA A 1 238 ? 48.699 6.831 35.561 1.00 12.00 231 ALA A C 1
ATOM 1762 O O . ALA A 1 238 ? 48.084 6.385 34.603 1.00 13.58 231 ALA A O 1
ATOM 1764 N N . GLU A 1 239 ? 48.408 8.010 36.099 1.00 12.66 232 GLU A N 1
ATOM 1765 C CA . GLU A 1 239 ? 47.347 8.820 35.503 1.00 10.56 232 GLU A CA 1
ATOM 1766 C C . GLU A 1 239 ? 47.695 9.219 34.065 1.00 14.54 232 GLU A C 1
ATOM 1767 O O . GLU A 1 239 ? 46.848 9.160 33.170 1.00 13.20 232 GLU A O 1
ATOM 1773 N N . GLU A 1 240 ? 48.944 9.605 33.839 1.00 10.39 233 GLU A N 1
ATOM 1774 C CA . GLU A 1 240 ? 49.361 10.033 32.499 1.00 12.12 233 GLU A CA 1
ATOM 1775 C C . GLU A 1 240 ? 49.160 8.905 31.485 1.00 12.45 233 GLU A C 1
ATOM 1776 O O . GLU A 1 240 ? 48.739 9.141 30.341 1.00 14.26 233 GLU A O 1
ATOM 1782 N N . TYR A 1 241 ? 49.437 7.672 31.908 1.00 12.74 234 TYR A N 1
ATOM 1783 C CA . TYR A 1 241 ? 49.318 6.515 31.026 1.00 13.02 234 TYR A CA 1
ATOM 1784 C C . TYR A 1 241 ? 47.914 5.879 31.015 1.00 17.09 234 TYR A C 1
ATOM 1785 O O . TYR A 1 241 ? 47.700 4.846 30.374 1.00 18.23 234 TYR A O 1
ATOM 1794 N N . GLY A 1 242 ? 46.957 6.470 31.724 1.00 15.31 235 GLY A N 1
ATOM 1795 C CA . GLY A 1 242 ? 45.593 5.959 31.681 1.00 15.71 235 GLY A CA 1
ATOM 1796 C C . GLY A 1 242 ? 45.372 4.702 32.514 1.00 18.99 235 GLY A C 1
ATOM 1797 O O . GLY A 1 242 ? 44.441 3.920 32.255 1.00 18.96 235 GLY A O 1
ATOM 1798 N N . ILE A 1 243 ? 46.243 4.501 33.499 1.00 14.14 236 ILE A N 1
ATOM 1799 C CA . ILE A 1 243 ? 46.164 3.352 34.394 1.00 14.48 236 ILE A CA 1
ATOM 1800 C C . ILE A 1 243 ? 45.360 3.720 35.626 1.00 14.70 236 ILE A C 1
ATOM 1801 O O . ILE A 1 243 ? 45.723 4.651 36.350 1.00 14.97 236 ILE A O 1
ATOM 1806 N N . THR A 1 244 ? 44.283 2.975 35.865 1.00 15.43 237 THR A N 1
ATOM 1807 C CA . THR A 1 244 ? 43.362 3.275 36.966 1.00 15.45 237 THR A CA 1
ATOM 1808 C C . THR A 1 244 ? 43.217 2.111 37.923 1.00 18.89 237 THR A C 1
ATOM 1809 O O . THR A 1 244 ? 43.609 0.982 37.612 1.00 18.16 237 THR A O 1
ATOM 1813 N N . GLN A 1 245 ? 42.614 2.376 39.080 1.00 18.33 238 GLN A N 1
ATOM 1814 C CA . GLN A 1 245 ? 42.345 1.306 40.032 1.00 19.08 238 GLN A CA 1
ATOM 1815 C C . GLN A 1 245 ? 41.559 0.192 39.341 1.00 21.13 238 GLN A C 1
ATOM 1816 O O . GLN A 1 245 ? 41.796 -0.987 39.576 1.00 19.59 238 GLN A O 1
ATOM 1822 N N . ALA A 1 246 ? 40.651 0.577 38.453 1.00 21.24 239 ALA A N 1
ATOM 1823 C CA . ALA A 1 246 ? 39.783 -0.387 37.800 1.00 22.83 239 ALA A CA 1
ATOM 1824 C C . ALA A 1 246 ? 40.487 -1.192 36.700 1.00 21.59 239 ALA A C 1
ATOM 1825 O O . ALA A 1 246 ? 40.125 -2.341 36.471 1.00 23.68 239 ALA A O 1
ATOM 1827 N N . ASN A 1 247 ? 41.483 -0.630 36.013 1.00 20.37 240 ASN A N 1
ATOM 1828 C CA . ASN A 1 247 ? 42.049 -1.376 34.876 1.00 22.60 240 ASN A CA 1
ATOM 1829 C C . ASN A 1 247 ? 43.496 -1.842 35.063 1.00 21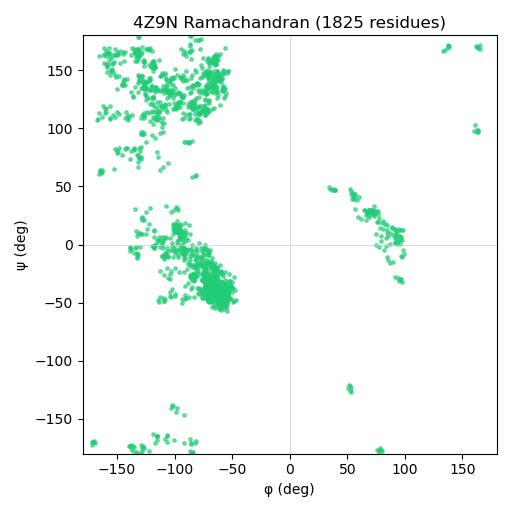.11 240 ASN A C 1
ATOM 1830 O O . ASN A 1 247 ? 44.085 -2.436 34.152 1.00 22.00 240 ASN A O 1
ATOM 1835 N N . VAL A 1 248 ? 44.078 -1.587 36.231 1.00 18.97 241 VAL A N 1
ATOM 1836 C CA . VAL A 1 248 ? 45.518 -1.776 36.381 1.00 20.66 241 VAL A CA 1
ATOM 1837 C C . VAL A 1 248 ? 45.892 -3.252 36.161 1.00 22.05 241 VAL A C 1
ATOM 1838 O O . VAL A 1 248 ? 46.914 -3.545 35.535 1.00 20.35 241 VAL A O 1
ATOM 1842 N N . GLU A 1 249 ? 45.051 -4.165 36.638 1.00 26.93 242 GLU A N 1
ATOM 1843 C CA . GLU A 1 249 ? 45.254 -5.599 36.420 1.00 33.30 242 GLU A CA 1
ATOM 1844 C C . GLU A 1 249 ? 45.389 -5.908 34.925 1.00 31.46 242 GLU A C 1
ATOM 1845 O O . GLU A 1 249 ? 46.355 -6.538 34.497 1.00 32.45 242 GLU A O 1
ATOM 1851 N N . GLU A 1 250 ? 44.423 -5.434 34.142 1.00 27.10 243 GLU A N 1
ATOM 1852 C CA . GLU A 1 250 ? 44.450 -5.550 32.687 1.00 27.26 243 GLU A CA 1
ATOM 1853 C C . GLU A 1 250 ? 45.684 -4.880 32.062 1.00 26.29 243 GLU A C 1
ATOM 1854 O O . GLU A 1 250 ? 46.275 -5.400 31.119 1.00 23.73 243 GLU A O 1
ATOM 1860 N N . MET A 1 251 ? 46.058 -3.722 32.594 1.00 21.71 244 MET A N 1
ATOM 1861 C CA . MET A 1 251 ? 47.186 -2.954 32.051 1.00 25.45 244 MET A CA 1
ATOM 1862 C C . MET A 1 251 ? 48.543 -3.651 32.193 1.00 24.48 244 MET A C 1
ATOM 1863 O O . MET A 1 251 ? 49.478 -3.315 31.474 1.00 22.68 244 MET A O 1
ATOM 1868 N N . LYS A 1 252 ? 48.648 -4.625 33.093 1.00 23.89 245 LYS A N 1
ATOM 1869 C CA . LYS A 1 252 ? 49.875 -5.419 33.212 1.00 32.02 245 LYS A CA 1
ATOM 1870 C C . LYS A 1 252 ? 50.258 -6.120 31.914 1.00 35.45 245 LYS A C 1
ATOM 1871 O O . LYS A 1 252 ? 51.437 -6.383 31.667 1.00 35.68 245 LYS A O 1
ATOM 1877 N N . LYS A 1 253 ? 49.269 -6.410 31.076 1.00 34.28 246 LYS A N 1
ATOM 1878 C CA . LYS A 1 253 ? 49.527 -7.097 29.813 1.00 38.38 246 LYS A CA 1
ATOM 1879 C C . LYS A 1 253 ? 49.590 -6.137 28.626 1.00 38.43 246 LYS A C 1
ATOM 1880 O O . LYS A 1 253 ? 49.532 -6.562 27.477 1.00 40.44 246 LYS A O 1
ATOM 1882 N N . SER A 1 254 ? 49.715 -4.844 28.910 1.00 36.53 247 SER A N 1
ATOM 1883 C CA . SER A 1 254 ? 49.776 -3.820 27.868 1.00 33.23 247 SER A CA 1
ATOM 1884 C C . SER A 1 254 ? 50.946 -4.023 26.910 1.00 38.30 247 SER A C 1
ATOM 1885 O O . SER A 1 254 ? 52.004 -4.510 27.308 1.00 40.58 247 SER A O 1
ATOM 1888 N N . ASP A 1 255 ? 50.743 -3.637 25.653 1.00 37.99 248 ASP A N 1
ATOM 1889 C CA . ASP A 1 255 ? 51.793 -3.685 24.638 1.00 42.59 248 ASP A CA 1
ATOM 1890 C C . ASP A 1 255 ? 52.757 -2.519 24.784 1.00 38.69 248 ASP A C 1
ATOM 1891 O O . ASP A 1 255 ? 53.858 -2.545 24.241 1.00 37.69 248 ASP A O 1
ATOM 1896 N N . ASN A 1 256 ? 52.315 -1.484 25.490 1.00 29.91 249 ASN A N 1
ATOM 1897 C CA . ASN A 1 256 ? 53.118 -0.284 25.709 1.00 30.56 249 ASN A CA 1
ATOM 1898 C C . ASN A 1 256 ? 54.271 -0.610 26.656 1.00 26.65 249 ASN A C 1
ATOM 1899 O O . ASN A 1 256 ? 54.042 -0.936 27.814 1.00 22.46 249 ASN A O 1
ATOM 1904 N N . PRO A 1 257 ? 55.518 -0.522 26.164 1.00 25.82 250 PRO A N 1
ATOM 1905 C CA . PRO A 1 257 ? 56.655 -0.850 27.036 1.00 23.02 250 PRO A CA 1
ATOM 1906 C C . PRO A 1 257 ? 56.751 0.066 28.264 1.00 20.03 250 PRO A C 1
ATOM 1907 O O . PRO A 1 257 ? 57.176 -0.395 29.329 1.00 21.53 250 PRO A O 1
ATOM 1911 N N . ASP A 1 258 ? 56.342 1.328 28.147 1.00 19.30 251 ASP A N 1
ATOM 1912 C CA . ASP A 1 258 ? 56.346 2.208 29.323 1.00 21.85 251 ASP A CA 1
ATOM 1913 C C . ASP A 1 258 ? 55.476 1.664 30.450 1.00 19.70 251 ASP A C 1
ATOM 1914 O O . ASP A 1 258 ? 55.865 1.677 31.617 1.00 16.64 251 ASP A O 1
ATOM 1919 N N . ILE A 1 259 ? 54.283 1.223 30.070 1.00 16.93 252 ILE A N 1
ATOM 1920 C CA . ILE A 1 259 ? 53.296 0.686 30.999 1.00 18.24 252 ILE A CA 1
ATOM 1921 C C . ILE A 1 259 ? 53.780 -0.655 31.558 1.00 15.62 252 ILE A C 1
ATOM 1922 O O . ILE A 1 259 ? 53.729 -0.876 32.772 1.00 15.41 252 ILE A O 1
ATOM 1927 N N . LYS A 1 260 ? 54.233 -1.545 30.675 1.00 20.29 253 LYS A N 1
ATOM 1928 C CA . LYS A 1 260 ? 54.796 -2.820 31.116 1.00 18.99 253 LYS A CA 1
ATOM 1929 C C . LYS A 1 260 ? 55.911 -2.580 32.137 1.00 20.89 253 LYS A C 1
ATOM 1930 O O . LYS A 1 260 ? 55.945 -3.240 33.180 1.00 22.29 253 LYS A O 1
ATOM 1932 N N . ARG A 1 261 ? 56.785 -1.608 31.871 1.00 16.20 254 ARG A N 1
ATOM 1933 C CA . ARG A 1 261 ? 57.902 -1.323 32.774 1.00 17.64 254 ARG A CA 1
ATOM 1934 C C . ARG A 1 261 ? 57.403 -0.750 34.111 1.00 17.20 254 ARG A C 1
ATOM 1935 O O . ARG A 1 261 ? 57.869 -1.145 35.190 1.00 15.30 254 ARG A O 1
ATOM 1943 N N . LEU A 1 262 ? 56.455 0.178 34.045 1.00 13.46 255 LEU A N 1
ATOM 1944 C CA . LEU A 1 262 ? 55.899 0.789 35.250 1.00 14.41 255 LEU A CA 1
ATOM 1945 C C . LEU A 1 262 ? 55.285 -0.252 36.185 1.00 15.04 255 LEU A C 1
ATOM 1946 O O . LEU A 1 262 ? 55.446 -0.181 37.399 1.00 14.84 255 LEU A O 1
ATOM 1951 N N . LEU A 1 263 ? 54.581 -1.215 35.599 1.00 15.55 256 LEU A N 1
ATOM 1952 C CA . LEU A 1 263 ? 53.775 -2.153 36.370 1.00 15.35 256 LEU A CA 1
ATOM 1953 C C . LEU A 1 263 ? 54.533 -3.442 36.686 1.00 14.71 256 LEU A C 1
ATOM 1954 O O . LEU A 1 263 ? 53.939 -4.403 37.156 1.00 20.79 256 LEU A O 1
ATOM 1959 N N . GLY A 1 264 ? 55.838 -3.453 36.427 1.00 18.72 257 GLY A N 1
ATOM 1960 C CA . GLY A 1 264 ? 56.685 -4.577 36.802 1.00 22.25 257 GLY A CA 1
ATOM 1961 C C . GLY A 1 264 ? 56.500 -5.829 35.967 1.00 22.32 257 GLY A C 1
ATOM 1962 O O . GLY A 1 264 ? 56.767 -6.939 36.425 1.00 24.75 257 GLY A O 1
ATOM 1963 N N . ALA A 1 265 ? 56.049 -5.654 34.731 1.00 19.13 258 ALA A N 1
ATOM 1964 C CA . ALA A 1 265 ? 55.774 -6.780 33.857 1.00 30.36 258 ALA A CA 1
ATOM 1965 C C . ALA A 1 265 ? 56.937 -7.064 32.909 1.00 36.29 258 ALA A C 1
ATOM 1966 O O . ALA A 1 265 ? 56.929 -8.071 32.217 1.00 44.87 258 ALA A O 1
ATOM 1968 N N . GLU A 1 266 ? 57.932 -6.182 32.871 1.00 35.15 259 GLU A N 1
ATOM 1969 C CA . GLU A 1 266 ? 59.085 -6.399 31.999 1.00 37.57 259 GLU A CA 1
ATOM 1970 C C . GLU A 1 266 ? 59.957 -7.512 32.564 1.00 36.57 259 GLU A C 1
ATOM 1971 O O . GLU A 1 266 ? 60.099 -7.647 33.778 1.00 35.05 259 GLU A O 1
ATOM 1973 N N A ALA A 1 267 ? 60.538 -8.198 31.581 0.53 38.87 260 ALA A N 1
ATOM 1974 N N B ALA A 1 267 ? 60.530 -8.395 31.749 0.47 39.41 260 ALA A N 1
ATOM 1975 C CA A ALA A 1 267 ? 61.590 -9.170 31.721 0.53 40.03 260 ALA A CA 1
ATOM 1976 C CA B ALA A 1 267 ? 61.063 -9.692 32.269 0.47 40.39 260 ALA A CA 1
ATOM 1977 C C A ALA A 1 267 ? 62.796 -8.574 32.415 0.53 37.26 260 ALA A C 1
ATOM 1978 C C B ALA A 1 267 ? 61.939 -9.690 33.567 0.47 39.66 260 ALA A C 1
ATOM 1979 O O A ALA A 1 267 ? 63.326 -7.521 32.068 0.53 35.49 260 ALA A O 1
ATOM 1980 O O B ALA A 1 267 ? 61.482 -10.060 34.647 0.47 45.01 260 ALA A O 1
ATOM 1983 N N . ASP A 1 268 ? 63.210 -9.348 33.391 1.00 39.66 261 ASP A N 1
ATOM 1984 C CA . ASP A 1 268 ? 64.249 -9.095 34.388 1.00 41.95 261 ASP A CA 1
ATOM 1985 C C . ASP A 1 268 ? 64.354 -7.685 34.943 1.00 34.81 261 ASP A C 1
ATOM 1986 O O . ASP A 1 268 ? 65.456 -7.240 35.259 1.00 33.40 261 ASP A O 1
ATOM 1991 N N . THR A 1 269 ? 63.232 -6.991 35.076 1.00 30.11 262 THR A N 1
ATOM 1992 C CA . THR A 1 269 ? 63.263 -5.644 35.620 1.00 25.23 262 THR A CA 1
ATOM 1993 C C . THR A 1 269 ? 63.686 -5.650 37.083 1.00 26.57 262 THR A C 1
ATOM 1994 O O . THR A 1 269 ? 63.333 -6.550 37.847 1.00 28.45 262 THR A O 1
ATOM 1998 N N . LYS A 1 270 ? 64.459 -4.641 37.472 1.00 22.90 263 LYS A N 1
ATOM 1999 C CA . LYS A 1 270 ? 64.944 -4.552 38.841 1.00 21.66 263 LYS A CA 1
ATOM 2000 C C . LYS A 1 270 ? 64.500 -3.242 39.492 1.00 17.32 263 LYS A C 1
ATOM 2001 O O . LYS A 1 270 ? 65.058 -2.832 40.508 1.00 18.91 263 LYS A O 1
ATOM 2003 N N . ILE A 1 271 ? 63.495 -2.583 38.918 1.00 15.67 264 ILE A N 1
ATOM 2004 C CA . ILE A 1 271 ? 63.135 -1.234 39.359 1.00 18.71 264 ILE A CA 1
ATOM 2005 C C . ILE A 1 271 ? 62.576 -1.261 40.766 1.00 16.59 264 ILE A C 1
ATOM 2006 O O . ILE A 1 271 ? 63.061 -0.558 41.645 1.00 16.54 264 ILE A O 1
ATOM 2011 N N . GLY A 1 272 ? 61.566 -2.096 40.985 1.00 15.03 265 GLY A N 1
ATOM 2012 C CA . GLY A 1 272 ? 60.996 -2.231 42.315 1.00 15.67 265 GLY A CA 1
ATOM 2013 C C . GLY A 1 272 ? 61.980 -2.711 43.359 1.00 15.60 265 GLY A C 1
ATOM 2014 O O . GLY A 1 272 ? 61.999 -2.191 44.483 1.00 17.56 265 GLY A O 1
ATOM 2015 N N . THR A 1 273 ? 62.809 -3.692 43.014 1.00 18.75 266 THR A N 1
ATOM 2016 C CA . THR A 1 273 ? 63.723 -4.237 44.007 1.00 24.90 266 THR A CA 1
ATOM 2017 C C . THR A 1 273 ? 64.897 -3.278 44.297 1.00 23.76 266 THR A C 1
ATOM 2018 O O . THR A 1 273 ? 65.363 -3.209 45.433 1.00 18.42 266 THR A O 1
ATOM 2022 N N . ASP A 1 274 ? 65.337 -2.493 43.312 1.00 16.90 267 ASP A N 1
ATOM 2023 C CA . ASP A 1 274 ? 66.336 -1.445 43.591 1.00 20.03 267 ASP A CA 1
ATOM 2024 C C . ASP A 1 274 ? 65.781 -0.363 44.528 1.00 19.75 267 ASP A C 1
ATOM 2025 O O . ASP A 1 274 ? 66.537 0.320 45.217 1.00 19.53 267 ASP A O 1
ATOM 2030 N N . LEU A 1 275 ? 64.464 -0.193 44.520 1.00 15.47 268 LEU A N 1
ATOM 2031 C CA . LEU A 1 275 ? 63.792 0.800 45.359 1.00 15.40 268 LEU A CA 1
ATOM 2032 C C . LEU A 1 275 ? 63.591 0.240 46.770 1.00 18.75 268 LEU A C 1
ATOM 2033 O O . LEU A 1 275 ? 63.272 0.968 47.708 1.00 18.40 268 LEU A O 1
ATOM 2038 N N . GLY A 1 276 ? 63.779 -1.067 46.907 1.00 16.91 269 GLY A N 1
ATOM 2039 C CA . GLY A 1 276 ? 63.547 -1.745 48.170 1.00 17.35 269 GLY A CA 1
ATOM 2040 C C . GLY A 1 276 ? 62.161 -2.341 48.301 1.00 18.05 269 GLY A C 1
ATOM 2041 O O . GLY A 1 276 ? 61.763 -2.761 49.381 1.00 21.85 269 GLY A O 1
ATOM 2042 N N . LEU A 1 277 ? 61.428 -2.391 47.193 1.00 15.92 270 LEU A N 1
ATOM 2043 C CA . LEU A 1 277 ? 60.057 -2.891 47.207 1.00 16.21 270 LEU A CA 1
ATOM 2044 C C . LEU A 1 277 ? 59.944 -4.147 46.348 1.00 18.79 270 LEU A C 1
ATOM 2045 O O . LEU A 1 277 ? 60.956 -4.706 45.923 1.00 22.06 270 LEU A O 1
ATOM 2050 N N . ASP A 1 278 ? 58.718 -4.603 46.110 1.00 18.42 271 ASP A N 1
ATOM 2051 C CA . ASP A 1 278 ? 58.507 -5.744 45.210 1.00 22.87 271 ASP A CA 1
ATOM 2052 C C . ASP A 1 278 ? 58.402 -5.256 43.767 1.00 17.15 271 ASP A C 1
ATOM 2053 O O . ASP A 1 278 ? 58.234 -4.076 43.519 1.00 15.15 271 ASP A O 1
ATOM 2058 N N . LYS A 1 279 ? 58.480 -6.191 42.828 1.00 19.52 272 LYS A N 1
ATOM 2059 C CA . LYS A 1 279 ? 58.446 -5.875 41.398 1.00 19.61 272 LYS A CA 1
ATOM 2060 C C . LYS A 1 279 ? 57.166 -5.131 41.005 1.00 16.97 272 LYS A C 1
ATOM 2061 O O . LYS A 1 279 ? 57.202 -4.177 40.214 1.00 19.06 272 LYS A O 1
ATOM 2067 N N . ASP A 1 280 ? 56.044 -5.534 41.596 1.00 18.78 273 ASP A N 1
ATOM 2068 C CA . ASP A 1 280 ? 54.760 -4.937 41.245 1.00 19.74 273 ASP A CA 1
ATOM 2069 C C . ASP A 1 280 ? 54.323 -3.830 42.213 1.00 15.47 273 ASP A C 1
ATOM 2070 O O . ASP A 1 280 ? 53.133 -3.626 42.440 1.00 16.12 273 ASP A O 1
ATOM 2075 N N . TRP A 1 281 ? 55.285 -3.139 42.802 1.00 13.52 274 TRP A N 1
ATOM 2076 C CA . TRP A 1 281 ? 54.963 -2.057 43.733 1.00 14.84 274 TRP A CA 1
ATOM 2077 C C . TRP A 1 281 ? 53.948 -1.050 43.162 1.00 16.54 274 TRP A C 1
ATOM 2078 O O . TRP A 1 281 ? 53.089 -0.560 43.901 1.00 16.15 274 TRP A O 1
ATOM 2089 N N . VAL A 1 282 ? 54.027 -0.727 41.867 1.00 14.65 275 VAL A N 1
ATOM 2090 C CA . VAL A 1 282 ? 53.083 0.257 41.318 1.00 14.16 275 VAL A CA 1
ATOM 2091 C C . VAL A 1 282 ? 51.680 -0.346 41.177 1.00 16.56 275 VAL A C 1
ATOM 2092 O O . VAL A 1 282 ? 50.679 0.335 41.404 1.00 15.74 275 VAL A O 1
ATOM 2096 N N . VAL A 1 283 ? 51.596 -1.625 40.829 1.00 12.95 276 VAL A N 1
ATOM 2097 C CA . VAL A 1 283 ? 50.294 -2.285 40.817 1.00 13.94 276 VAL A CA 1
ATOM 2098 C C . VAL A 1 283 ? 49.645 -2.184 42.208 1.00 14.83 276 VAL A C 1
ATOM 2099 O O . VAL A 1 283 ? 48.451 -1.870 42.327 1.00 19.13 276 VAL A O 1
ATOM 2103 N N . LYS A 1 284 ? 50.444 -2.398 43.253 1.00 14.70 277 LYS A N 1
ATOM 2104 C CA . LYS A 1 284 ? 49.946 -2.331 44.625 1.00 14.60 277 LYS A CA 1
ATOM 2105 C C . LYS A 1 284 ? 49.409 -0.937 44.957 1.00 16.36 277 LYS A C 1
ATOM 2106 O O . LYS A 1 284 ? 48.341 -0.804 45.553 1.00 15.69 277 LYS A O 1
ATOM 2112 N N . ILE A 1 285 ? 50.180 0.087 44.597 1.00 15.26 278 ILE A N 1
ATOM 2113 C CA . ILE A 1 285 ? 49.757 1.468 44.798 1.00 13.44 278 ILE A CA 1
ATOM 2114 C C . ILE A 1 285 ? 48.402 1.699 44.133 1.00 15.98 278 ILE A C 1
ATOM 2115 O O . ILE A 1 285 ? 47.453 2.142 44.778 1.00 13.88 278 ILE A O 1
ATOM 2120 N N . ILE A 1 286 ? 48.310 1.386 42.843 1.00 14.48 279 ILE A N 1
ATOM 2121 C CA . ILE A 1 286 ? 47.140 1.770 42.081 1.00 14.51 279 ILE A CA 1
ATOM 2122 C C . ILE A 1 286 ? 45.913 0.951 42.524 1.00 14.91 279 ILE A C 1
ATOM 2123 O O . ILE A 1 286 ? 44.817 1.497 42.627 1.00 15.74 279 ILE A O 1
ATOM 2128 N N . LYS A 1 287 ? 46.093 -0.324 42.850 1.00 14.76 280 LYS A N 1
ATOM 2129 C CA . LYS A 1 287 ? 44.985 -1.095 43.429 1.00 17.23 280 LYS A CA 1
ATOM 2130 C C . LYS A 1 287 ? 44.535 -0.524 44.767 1.00 17.84 280 LYS A C 1
ATOM 2131 O O . LYS A 1 287 ? 43.349 -0.527 45.067 1.00 19.71 280 LYS A O 1
ATOM 2137 N N . GLY A 1 288 ? 45.492 -0.048 45.561 1.00 18.56 281 GLY A N 1
ATOM 2138 C CA . GLY A 1 288 ? 45.185 0.538 46.861 1.00 17.21 281 GLY A CA 1
ATOM 2139 C C . GLY A 1 288 ? 44.399 1.839 46.827 1.00 17.69 281 GLY A C 1
ATOM 2140 O O . GLY A 1 288 ? 43.417 2.002 47.570 1.00 17.06 281 GLY A O 1
ATOM 2141 N N . VAL A 1 289 ? 44.819 2.781 45.985 1.00 15.01 282 VAL A N 1
ATOM 2142 C CA . VAL A 1 289 ? 44.241 4.128 46.038 1.00 14.13 282 VAL A CA 1
ATOM 2143 C C . VAL A 1 289 ? 43.855 4.724 44.680 1.00 13.13 282 VAL A C 1
ATOM 2144 O O . VAL A 1 289 ? 43.284 5.819 44.638 1.00 17.22 282 VAL A O 1
ATOM 2148 N N . GLY A 1 290 ? 44.113 4.009 43.589 1.00 14.45 283 GLY A N 1
ATOM 2149 C CA . GLY A 1 290 ? 43.965 4.587 42.251 1.00 13.95 283 GLY A CA 1
ATOM 2150 C C . GLY A 1 290 ? 45.110 5.529 41.883 1.00 15.87 283 GLY A C 1
ATOM 2151 O O . GLY A 1 290 ? 46.056 5.689 42.657 1.00 15.85 283 GLY A O 1
ATOM 2152 N N . ASN A 1 291 ? 45.036 6.164 40.711 1.00 12.72 284 ASN A N 1
ATOM 2153 C CA . ASN A 1 291 ? 46.104 7.071 40.299 1.00 11.08 284 ASN A CA 1
ATOM 2154 C C . ASN A 1 291 ? 45.881 8.478 40.894 1.00 14.62 284 ASN A C 1
ATOM 2155 O O . ASN A 1 291 ? 44.909 8.715 41.634 1.00 12.11 284 ASN A O 1
ATOM 2160 N N . TYR A 1 292 ? 46.783 9.396 40.579 1.00 12.77 285 TYR A N 1
ATOM 2161 C CA . TYR A 1 292 ? 46.728 10.734 41.144 1.00 11.49 285 TYR A CA 1
ATOM 2162 C C . TYR A 1 292 ? 45.380 11.412 40.893 1.00 12.41 285 TYR A C 1
ATOM 2163 O O . TYR A 1 292 ? 44.819 12.046 41.794 1.00 14.26 285 TYR A O 1
ATOM 2172 N N . GLY A 1 293 ? 44.870 11.306 39.668 1.00 11.75 286 GLY A N 1
ATOM 2173 C CA . GLY A 1 293 ? 43.622 11.972 39.327 1.00 13.66 286 GLY A CA 1
ATOM 2174 C C . GLY A 1 293 ? 42.442 11.389 40.092 1.00 15.69 286 GLY A C 1
ATOM 2175 O O . GLY A 1 293 ? 41.502 12.090 40.455 1.00 13.78 286 GLY A O 1
ATOM 2176 N N . GLU A 1 294 ? 42.494 10.089 40.336 1.00 13.16 287 GLU A N 1
ATOM 2177 C CA . GLU A 1 294 ? 41.426 9.437 41.082 1.00 16.29 287 GLU A CA 1
ATOM 2178 C C . GLU A 1 294 ? 41.409 9.903 42.532 1.00 13.92 287 GLU A C 1
ATOM 2179 O O . GLU A 1 294 ? 40.334 10.109 43.109 1.00 13.31 287 GLU A O 1
ATOM 2185 N N . ILE A 1 295 ? 42.600 10.042 43.111 1.00 11.50 288 ILE A N 1
ATOM 2186 C CA . ILE A 1 295 ? 42.740 10.529 44.484 1.00 13.45 288 ILE A CA 1
ATOM 2187 C C . ILE A 1 295 ? 42.199 11.949 44.533 1.00 13.60 288 ILE A C 1
ATOM 2188 O O . ILE A 1 295 ? 41.440 12.295 45.438 1.00 13.85 288 ILE A O 1
ATOM 2193 N N . PHE A 1 296 ? 42.594 12.760 43.555 1.00 12.26 289 PHE A N 1
ATOM 2194 C CA . PHE A 1 296 ? 42.140 14.151 43.477 1.00 10.84 289 PHE A CA 1
ATOM 2195 C C . PHE A 1 296 ? 40.611 14.215 43.417 1.00 15.35 289 PHE A C 1
ATOM 2196 O O . PHE A 1 296 ? 39.958 14.907 44.211 1.00 14.64 289 PHE A O 1
ATOM 2204 N N . GLU A 1 297 ? 40.040 13.478 42.476 1.00 13.01 290 GLU A N 1
ATOM 2205 C CA . GLU A 1 297 ? 38.613 13.615 42.211 1.00 15.30 290 GLU A CA 1
ATOM 2206 C C . GLU A 1 297 ? 37.760 13.156 43.368 1.00 14.79 290 GLU A C 1
ATOM 2207 O O . GLU A 1 297 ? 36.755 13.808 43.667 1.00 18.39 290 GLU A O 1
ATOM 2213 N N . ARG A 1 298 ? 38.148 12.072 44.039 1.00 16.43 291 ARG A N 1
ATOM 2214 C CA . ARG A 1 298 ? 37.271 11.527 45.081 1.00 17.90 291 ARG A CA 1
ATOM 2215 C C . ARG A 1 298 ? 37.299 12.399 46.348 1.00 17.43 291 ARG A C 1
ATOM 2216 O O . ARG A 1 298 ? 36.334 12.424 47.122 1.00 17.71 291 ARG A O 1
ATOM 2224 N N . ASN A 1 299 ? 38.390 13.130 46.548 1.00 15.30 292 ASN A N 1
ATOM 2225 C CA . ASN A 1 299 ? 38.585 13.837 47.813 1.00 14.35 292 ASN A CA 1
ATOM 2226 C C . ASN A 1 299 ? 38.326 15.339 47.739 1.00 14.93 292 ASN A C 1
ATOM 2227 O O . ASN A 1 299 ? 37.753 15.920 48.673 1.00 15.19 292 ASN A O 1
ATOM 2232 N N . ILE A 1 300 ? 38.776 15.973 46.662 1.00 13.83 293 ILE A N 1
ATOM 2233 C CA . ILE A 1 300 ? 38.712 17.438 46.605 1.00 14.23 293 ILE A CA 1
ATOM 2234 C C . ILE A 1 300 ? 38.148 17.968 45.286 1.00 14.61 293 ILE A C 1
ATOM 2235 O O . ILE A 1 300 ? 37.878 19.175 45.167 1.00 14.68 293 ILE A O 1
ATOM 2240 N N . GLY A 1 301 ? 37.943 17.074 44.314 1.00 15.52 294 GLY A N 1
ATOM 2241 C CA . GLY A 1 301 ? 37.504 17.458 42.981 1.00 16.29 294 GLY A CA 1
ATOM 2242 C C . GLY A 1 301 ? 36.022 17.190 42.731 1.00 19.84 294 GLY A C 1
ATOM 2243 O O . GLY A 1 301 ? 35.186 17.363 43.621 1.00 17.55 294 GLY A O 1
ATOM 2244 N N . SER A 1 302 ? 35.693 16.732 41.524 1.00 21.14 295 SER A N 1
ATOM 2245 C CA . SER A 1 302 ? 34.287 16.592 41.121 1.00 23.35 295 SER A CA 1
ATOM 2246 C C . SER A 1 302 ? 33.525 15.486 41.867 1.00 25.16 295 SER A C 1
ATOM 2247 O O . SER A 1 302 ? 32.292 15.500 41.907 1.00 28.34 295 SER A O 1
ATOM 2250 N N . GLY A 1 303 ? 34.248 14.544 42.468 1.00 21.42 296 GLY A N 1
ATOM 2251 C CA . GLY A 1 303 ? 33.635 13.498 43.280 1.00 20.22 296 GLY A CA 1
ATOM 2252 C C . GLY A 1 303 ? 33.504 13.854 44.752 1.00 24.09 296 GLY A C 1
ATOM 2253 O O . GLY A 1 303 ? 33.200 13.007 45.602 1.00 26.74 296 GLY A O 1
ATOM 2254 N N . SER A 1 304 ? 33.719 15.127 45.053 1.00 21.79 297 SER A N 1
ATOM 2255 C CA . SER A 1 304 ? 33.687 15.615 46.425 1.00 21.59 297 SER A CA 1
ATOM 2256 C C . SER A 1 304 ? 32.808 16.857 46.542 1.00 23.23 297 SER A C 1
ATOM 2257 O O . SER A 1 304 ? 32.454 17.454 45.527 1.00 20.00 297 SER A O 1
ATOM 2260 N N . PRO A 1 305 ? 32.456 17.262 47.776 1.00 24.27 298 PRO A N 1
ATOM 2261 C CA . PRO A 1 305 ? 31.702 18.506 47.939 1.00 26.91 298 PRO A CA 1
ATOM 2262 C C . PRO A 1 305 ? 32.561 19.748 47.769 1.00 19.89 298 PRO A C 1
ATOM 2263 O O . PRO A 1 305 ? 32.024 20.850 47.791 1.00 20.58 298 PRO A O 1
ATOM 2267 N N . LEU A 1 306 ? 33.870 19.577 47.641 1.00 18.90 299 LEU A N 1
ATOM 2268 C CA . LEU A 1 306 ? 34.763 20.720 47.485 1.00 17.33 299 LEU A CA 1
ATOM 2269 C C . LEU A 1 306 ? 34.762 21.272 46.059 1.00 17.19 299 LEU A C 1
ATOM 2270 O O . LEU A 1 306 ? 34.818 22.493 45.872 1.00 17.23 299 LEU A O 1
ATOM 2275 N N . LYS A 1 307 ? 34.692 20.386 45.068 1.00 17.18 300 LYS A N 1
ATOM 2276 C CA . LYS A 1 307 ? 34.653 20.781 43.657 1.00 17.28 300 LYS A CA 1
ATOM 2277 C C . LYS A 1 307 ? 35.824 21.686 43.236 1.00 20.54 300 LYS A C 1
ATOM 2278 O O . LYS A 1 307 ? 35.637 22.633 42.465 1.00 16.55 300 LYS A O 1
ATOM 2284 N N . ILE A 1 308 ? 37.025 21.397 43.721 1.00 14.90 301 ILE A N 1
ATOM 2285 C CA . ILE A 1 308 ? 38.203 22.155 43.308 1.00 13.97 301 ILE A CA 1
ATOM 2286 C C . ILE A 1 308 ? 38.627 21.720 41.906 1.00 13.69 301 ILE A C 1
ATOM 2287 O O . ILE A 1 308 ? 38.723 20.522 41.622 1.00 14.25 301 ILE A O 1
ATOM 2292 N N . ALA A 1 309 ? 38.850 22.690 41.017 1.00 14.75 302 ALA A N 1
ATOM 2293 C CA . ALA A 1 309 ? 39.332 22.391 39.671 1.00 15.31 302 ALA A CA 1
ATOM 2294 C C . ALA A 1 309 ? 40.777 21.892 39.701 1.00 16.12 302 ALA A C 1
ATOM 2295 O O . ALA A 1 309 ? 41.561 22.308 40.543 1.00 14.20 302 ALA A O 1
ATOM 2297 N N . ARG A 1 310 ? 41.142 21.025 38.767 1.00 12.32 303 ARG A N 1
ATOM 2298 C CA . ARG A 1 310 ? 42.520 20.509 38.763 1.00 11.29 303 ARG A CA 1
ATOM 2299 C C . ARG A 1 310 ? 43.530 21.652 38.695 1.00 12.19 303 ARG A C 1
ATOM 2300 O O . ARG A 1 310 ? 44.484 21.680 39.471 1.00 13.43 303 ARG A O 1
ATOM 2308 N N . GLY A 1 311 ? 43.302 22.601 37.778 1.00 14.52 304 GLY A N 1
ATOM 2309 C CA . GLY A 1 311 ? 44.150 23.784 37.685 1.00 12.21 304 GLY A CA 1
ATOM 2310 C C . GLY A 1 311 ? 45.635 23.476 37.592 1.00 10.78 304 GLY A C 1
ATOM 2311 O O . GLY A 1 311 ? 46.057 22.716 36.730 1.00 12.34 304 GLY A O 1
ATOM 2312 N N . LEU A 1 312 ? 46.424 24.072 38.491 1.00 11.49 305 LEU A N 1
ATOM 2313 C CA . LEU A 1 312 ? 47.864 23.839 38.552 1.00 12.16 305 LEU A CA 1
ATOM 2314 C C . LEU A 1 312 ? 48.210 22.384 38.788 1.00 10.37 305 LEU A C 1
ATOM 2315 O O . LEU A 1 312 ? 49.332 21.957 38.499 1.00 11.25 305 LEU A O 1
ATOM 2320 N N . ASN A 1 313 ? 47.276 21.636 39.373 1.00 10.37 306 ASN A N 1
ATOM 2321 C CA . ASN A 1 313 ? 47.546 20.244 39.670 1.00 9.39 306 ASN A CA 1
ATOM 2322 C C . ASN A 1 313 ? 47.029 19.297 38.596 1.00 12.04 306 ASN A C 1
ATOM 2323 O O . ASN A 1 313 ? 46.982 18.086 38.804 1.00 12.51 306 ASN A O 1
ATOM 2328 N N . ALA A 1 314 ? 46.708 19.840 37.425 1.00 10.71 307 ALA A N 1
ATOM 2329 C CA . ALA A 1 314 ? 46.562 18.994 36.228 1.00 9.77 307 ALA A CA 1
ATOM 2330 C C . ALA A 1 314 ? 47.906 18.375 35.841 1.00 11.63 307 ALA A C 1
ATOM 2331 O O . ALA A 1 314 ? 48.975 18.838 36.245 1.00 8.89 307 ALA A O 1
ATOM 2333 N N . GLN A 1 315 ? 47.847 17.322 35.037 1.00 9.82 308 GLN A N 1
ATOM 2334 C CA . GLN A 1 315 ? 49.056 16.772 34.433 1.00 10.79 308 GLN A CA 1
ATOM 2335 C C . GLN A 1 315 ? 49.802 17.822 33.617 1.00 11.07 308 GLN A C 1
ATOM 2336 O O . GLN A 1 315 ? 49.189 18.714 33.039 1.00 10.36 308 GLN A O 1
ATOM 2342 N N . TRP A 1 316 ? 51.124 17.682 33.568 1.00 11.25 309 TRP A N 1
ATOM 2343 C CA . TRP A 1 316 ? 52.009 18.596 32.849 1.00 13.65 309 TRP A CA 1
ATOM 2344 C C . TRP A 1 316 ? 51.641 18.740 31.387 1.00 15.56 309 TRP A C 1
ATOM 2345 O O . TRP A 1 316 ? 51.807 19.802 30.811 1.00 17.58 309 TRP A O 1
ATOM 2356 N N . ASN A 1 317 ? 51.147 17.677 30.768 1.00 12.10 310 ASN A N 1
ATOM 2357 C CA . ASN A 1 317 ? 50.839 17.760 29.349 1.00 16.48 310 ASN A CA 1
ATOM 2358 C C . ASN A 1 317 ? 49.388 18.165 29.118 1.00 18.85 310 ASN A C 1
ATOM 2359 O O . ASN A 1 317 ? 48.912 18.176 27.987 1.00 19.52 310 ASN A O 1
ATOM 2364 N N . LYS A 1 318 ? 48.695 18.527 30.192 1.00 15.72 311 LYS A N 1
ATOM 2365 C CA . LYS A 1 318 ? 47.348 19.077 30.072 1.00 14.80 311 LYS A CA 1
ATOM 2366 C C . LYS A 1 318 ? 47.253 20.434 30.751 1.00 17.14 311 LYS A C 1
ATOM 2367 O O . LYS A 1 318 ? 46.197 20.806 31.251 1.00 22.75 311 LYS A O 1
ATOM 2373 N N . GLY A 1 319 ? 48.377 21.143 30.811 1.00 19.24 312 GLY A N 1
ATOM 2374 C CA . GLY A 1 319 ? 48.384 22.518 31.273 1.00 19.80 312 GLY A CA 1
ATOM 2375 C C . GLY A 1 319 ? 48.796 22.715 32.716 1.00 17.44 312 GLY A C 1
ATOM 2376 O O . GLY A 1 319 ? 49.002 23.855 33.145 1.00 16.83 312 GLY A O 1
ATOM 2377 N N . GLY A 1 320 ? 48.938 21.613 33.454 1.00 10.95 313 GLY A N 1
ATOM 2378 C CA . GLY A 1 320 ? 49.293 21.671 34.862 1.00 12.76 313 GLY A CA 1
ATOM 2379 C C . GLY A 1 320 ? 50.791 21.595 35.136 1.00 12.72 313 GLY A C 1
ATOM 2380 O O . GLY A 1 320 ? 51.614 21.661 34.208 1.00 13.36 313 GLY A O 1
ATOM 2381 N N . LEU A 1 321 ? 51.135 21.460 36.415 1.00 12.16 314 LEU A N 1
ATOM 2382 C CA . LEU A 1 321 ? 52.525 21.417 36.863 1.00 10.39 314 LEU A CA 1
ATOM 2383 C C . LEU A 1 321 ? 52.930 20.036 37.314 1.00 12.43 314 LEU A C 1
ATOM 2384 O O . LEU A 1 321 ? 54.112 19.803 37.604 1.00 13.02 314 LEU A O 1
ATOM 2389 N N . GLN A 1 322 ? 51.969 19.112 37.402 1.00 9.17 315 GLN A N 1
ATOM 2390 C CA . GLN A 1 322 ? 52.275 17.785 37.944 1.00 11.17 315 GLN A CA 1
ATOM 2391 C C . GLN A 1 322 ? 52.959 16.908 36.890 1.00 10.60 315 GLN A C 1
ATOM 2392 O O . GLN A 1 322 ? 52.356 16.528 35.891 1.00 11.74 315 GLN A O 1
ATOM 2398 N N . TYR A 1 323 ? 54.215 16.567 37.151 1.00 9.15 316 TYR A N 1
ATOM 2399 C CA . TYR A 1 323 ? 55.067 15.954 36.136 1.00 12.25 316 TYR A CA 1
ATOM 2400 C C . TYR A 1 323 ? 55.679 14.699 36.727 1.00 10.42 316 TYR A C 1
ATOM 2401 O O . TYR A 1 323 ? 56.544 14.782 37.605 1.00 13.16 316 TYR A O 1
ATOM 2410 N N . GLY A 1 324 ? 55.226 13.539 36.256 1.00 8.79 317 GLY A N 1
ATOM 2411 C CA . GLY A 1 324 ? 55.777 12.272 36.703 1.00 11.26 317 GLY A CA 1
ATOM 2412 C C . GLY A 1 324 ? 57.163 11.992 36.127 1.00 10.32 317 GLY A C 1
ATOM 2413 O O . GLY A 1 324 ? 57.330 11.764 34.924 1.00 10.07 317 GLY A O 1
ATOM 2414 N N . ILE A 1 325 ? 58.170 12.020 36.985 1.00 11.52 318 ILE A N 1
ATOM 2415 C CA . ILE A 1 325 ? 59.545 11.729 36.559 1.00 9.91 318 ILE A CA 1
ATOM 2416 C C . ILE A 1 325 ? 59.547 10.291 36.059 1.00 11.30 318 ILE A C 1
ATOM 2417 O O . ILE A 1 325 ? 58.857 9.463 36.636 1.00 11.87 318 ILE A O 1
ATOM 2422 N N . PRO A 1 326 ? 60.296 9.987 34.976 1.00 10.21 319 PRO A N 1
ATOM 2423 C CA . PRO A 1 326 ? 60.137 8.675 34.335 1.00 10.99 319 PRO A CA 1
ATOM 2424 C C . PRO A 1 326 ? 60.621 7.491 35.166 1.00 10.94 319 PRO A C 1
ATOM 2425 O O . PRO A 1 326 ? 61.690 7.522 35.793 1.00 11.41 319 PRO A O 1
ATOM 2429 N N . VAL A 1 327 ? 59.825 6.431 35.122 1.00 10.06 320 VAL A N 1
ATOM 2430 C CA . VAL A 1 327 ? 60.167 5.165 35.754 1.00 10.12 320 VAL A CA 1
ATOM 2431 C C . VAL A 1 327 ? 60.912 4.361 34.695 1.00 15.07 320 VAL A C 1
ATOM 2432 O O . VAL A 1 327 ? 60.316 3.590 33.939 1.00 16.46 320 VAL A O 1
ATOM 2436 N N . ARG A 1 328 ? 62.228 4.578 34.673 1.00 15.75 321 ARG A N 1
ATOM 2437 C CA . ARG A 1 328 ? 63.131 4.235 33.571 1.00 22.74 321 ARG A CA 1
ATOM 2438 C C . ARG A 1 328 ? 64.491 3.878 34.167 1.00 26.98 321 ARG A C 1
ATOM 2439 O O . ARG A 1 328 ? 64.723 4.189 35.354 1.00 16.95 321 ARG A O 1
ATOM 2448 N N . HIS B 1 5 ? 137.377 52.383 63.271 1.00 71.81 -2 HIS B N 1
ATOM 2449 C CA . HIS B 1 5 ? 136.009 52.847 63.478 1.00 70.07 -2 HIS B CA 1
ATOM 2450 C C . HIS B 1 5 ? 135.232 52.944 62.163 1.00 66.82 -2 HIS B C 1
ATOM 2451 O O . HIS B 1 5 ? 134.070 53.355 62.146 1.00 67.77 -2 HIS B O 1
ATOM 2453 N N . HIS B 1 6 ? 135.874 52.562 61.062 1.00 64.40 -1 HIS B N 1
ATOM 2454 C CA . HIS B 1 6 ? 135.223 52.567 59.751 1.00 60.31 -1 HIS B CA 1
ATOM 2455 C C . HIS B 1 6 ? 134.083 51.544 59.713 1.00 61.32 -1 HIS B C 1
ATOM 2456 O O . HIS B 1 6 ? 134.221 50.429 60.217 1.00 64.96 -1 HIS B O 1
ATOM 2463 N N . HIS B 1 7 ? 132.957 51.924 59.118 1.00 57.33 0 HIS B N 1
ATOM 2464 C CA . HIS B 1 7 ? 131.776 51.067 59.124 1.00 57.44 0 HIS B CA 1
ATOM 2465 C C . HIS B 1 7 ? 131.348 50.642 57.723 1.00 54.89 0 HIS B C 1
ATOM 2466 O O . HIS B 1 7 ? 131.588 51.344 56.742 1.00 52.86 0 HIS B O 1
ATOM 2468 N N . HIS B 1 8 ? 130.709 49.480 57.647 1.00 57.26 1 HIS B N 1
ATOM 2469 C CA . HIS B 1 8 ? 130.118 48.972 56.409 1.00 58.61 1 HIS B CA 1
ATOM 2470 C C . HIS B 1 8 ? 129.111 49.932 55.787 1.00 55.77 1 HIS B C 1
ATOM 2471 O O . HIS B 1 8 ? 128.715 50.914 56.416 1.00 56.87 1 HIS B O 1
ATOM 2478 N N . ALA B 1 9 ? 128.717 49.628 54.549 1.00 51.82 2 ALA B N 1
ATOM 2479 C CA . ALA B 1 9 ? 127.495 50.151 53.921 1.00 49.80 2 ALA B CA 1
ATOM 2480 C C . ALA B 1 9 ? 127.115 51.592 54.284 1.00 49.28 2 ALA B C 1
ATOM 2481 O O . ALA B 1 9 ? 125.967 51.864 54.637 1.00 51.73 2 ALA B O 1
ATOM 2483 N N . ASP B 1 10 ? 128.082 52.501 54.221 1.00 43.75 3 ASP B N 1
ATOM 2484 C CA . ASP B 1 10 ? 127.796 53.920 54.387 1.00 36.83 3 ASP B CA 1
ATOM 2485 C C . ASP B 1 10 ? 128.425 54.680 53.241 1.00 29.23 3 ASP B C 1
ATOM 2486 O O . ASP B 1 10 ? 129.533 55.216 53.350 1.00 26.54 3 ASP B O 1
ATOM 2491 N N . THR B 1 11 ? 127.694 54.725 52.140 1.00 24.18 4 THR B N 1
ATOM 2492 C CA . THR B 1 11 ? 128.190 55.315 50.912 1.00 22.55 4 THR B CA 1
ATOM 2493 C C . THR B 1 11 ? 128.362 56.829 51.020 1.00 22.14 4 THR B C 1
ATOM 2494 O O . THR B 1 11 ? 129.339 57.384 50.511 1.00 21.89 4 THR B O 1
ATOM 2498 N N . LEU B 1 12 ? 127.428 57.503 51.686 1.00 22.28 5 LEU B N 1
ATOM 2499 C CA . LEU B 1 12 ? 127.562 58.945 51.835 1.00 22.92 5 LEU B CA 1
ATOM 2500 C C . LEU B 1 12 ? 128.866 59.274 52.566 1.00 23.60 5 LEU B C 1
ATOM 2501 O O . LEU B 1 12 ? 129.612 60.151 52.134 1.00 23.30 5 LEU B O 1
ATOM 2506 N N . SER B 1 13 ? 129.160 58.564 53.652 1.00 25.37 6 SER B N 1
ATOM 2507 C CA . SER B 1 13 ? 130.395 58.858 54.401 1.00 27.01 6 SER B CA 1
ATOM 2508 C C . SER B 1 13 ? 131.632 58.599 53.555 1.00 26.73 6 SER B C 1
ATOM 2509 O O . SER B 1 13 ? 132.597 59.361 53.617 1.00 27.28 6 SER B O 1
ATOM 2512 N N . ASP B 1 14 ? 131.611 57.515 52.782 1.00 26.07 7 ASP B N 1
ATOM 2513 C CA . ASP B 1 14 ? 132.727 57.197 51.896 1.00 25.88 7 ASP B CA 1
ATOM 2514 C C . ASP B 1 14 ? 132.917 58.257 50.826 1.00 24.43 7 ASP B C 1
ATOM 2515 O O . ASP B 1 14 ? 134.046 58.662 50.537 1.00 24.93 7 ASP B O 1
ATOM 2520 N N . VAL B 1 15 ? 131.810 58.705 50.243 1.00 22.84 8 VAL B N 1
ATOM 2521 C CA . VAL B 1 15 ? 131.856 59.689 49.174 1.00 21.58 8 VAL B CA 1
ATOM 2522 C C . VAL B 1 15 ? 132.437 60.971 49.756 1.00 22.46 8 VAL B C 1
ATOM 2523 O O . VAL B 1 15 ? 133.360 61.541 49.184 1.00 25.53 8 VAL B O 1
ATOM 2527 N N . LYS B 1 16 ? 131.929 61.390 50.915 1.00 23.26 9 LYS B N 1
ATOM 2528 C CA . LYS B 1 16 ? 132.433 62.593 51.574 1.00 24.31 9 LYS B CA 1
ATOM 2529 C C . LYS B 1 16 ? 133.925 62.458 51.846 1.00 27.85 9 LYS B C 1
ATOM 2530 O O . LYS B 1 16 ? 134.688 63.399 51.622 1.00 26.20 9 LYS B O 1
ATOM 2536 N N . ALA B 1 17 ? 134.339 61.280 52.313 1.00 26.72 10 ALA B N 1
ATOM 2537 C CA . ALA B 1 17 ? 135.724 61.083 52.729 1.00 28.45 10 ALA B CA 1
ATOM 2538 C C . ALA B 1 17 ? 136.679 61.164 51.544 1.00 29.51 10 ALA B C 1
ATOM 2539 O O . ALA B 1 17 ? 137.743 61.772 51.653 1.00 30.44 10 ALA B O 1
ATOM 2541 N N . LYS B 1 18 ? 136.304 60.581 50.408 1.00 26.53 11 LYS B N 1
ATOM 2542 C CA . LYS B 1 18 ? 137.208 60.584 49.262 1.00 26.85 11 LYS B CA 1
ATOM 2543 C C . LYS B 1 18 ? 137.123 61.912 48.503 1.00 25.53 11 LYS B C 1
ATOM 2544 O O . LYS B 1 18 ? 138.012 62.246 47.727 1.00 27.18 11 LYS B O 1
ATOM 2550 N N . GLY B 1 19 ? 136.062 62.673 48.747 1.00 24.69 12 GLY B N 1
ATOM 2551 C CA . GLY B 1 19 ? 135.954 64.022 48.217 1.00 25.99 12 GLY B CA 1
ATOM 2552 C C . GLY B 1 19 ? 135.311 64.203 46.852 1.00 25.82 12 GLY B C 1
ATOM 2553 O O . GLY B 1 19 ? 135.338 65.299 46.297 1.00 24.24 12 GLY B O 1
ATOM 2554 N N . PHE B 1 20 ? 134.737 63.134 46.307 1.00 22.40 13 PHE B N 1
ATOM 2555 C CA . PHE B 1 20 ? 134.061 63.192 45.012 1.00 20.15 13 PHE B CA 1
ATOM 2556 C C . PHE B 1 20 ? 133.100 62.020 44.886 1.00 22.32 13 PHE B C 1
ATOM 2557 O O . PHE B 1 20 ? 133.183 61.069 45.668 1.00 19.90 13 PHE B O 1
ATOM 2565 N N . LEU B 1 21 ? 132.214 62.089 43.892 1.00 20.80 14 LEU B N 1
ATOM 2566 C CA . LEU B 1 21 ? 131.259 61.031 43.588 1.00 18.11 14 LEU B CA 1
ATOM 2567 C C . LEU B 1 21 ? 131.762 60.256 42.380 1.00 18.12 14 LEU B C 1
ATOM 2568 O O . LEU B 1 21 ? 132.125 60.865 41.373 1.00 21.59 14 LEU B O 1
ATOM 2573 N N . GLN B 1 22 ? 131.796 58.928 42.480 1.00 16.51 15 GLN B N 1
ATOM 2574 C CA . GLN B 1 22 ? 132.141 58.068 41.346 1.00 16.28 15 GLN B CA 1
ATOM 2575 C C . GLN B 1 22 ? 130.872 57.559 40.661 1.00 14.99 15 GLN B C 1
ATOM 2576 O O . GLN B 1 22 ? 130.083 56.861 41.283 1.00 14.79 15 GLN B O 1
ATOM 2582 N N . CYS B 1 23 ? 130.677 57.898 39.389 1.00 14.31 16 CYS B N 1
ATOM 2583 C CA . CYS B 1 23 ? 129.400 57.625 38.733 1.00 13.26 16 CYS B CA 1
ATOM 2584 C C . CYS B 1 23 ? 129.543 56.707 37.535 1.00 14.39 16 CYS B C 1
ATOM 2585 O O . CYS B 1 23 ? 130.436 56.905 36.710 1.00 16.13 16 CYS B O 1
ATOM 2588 N N . GLY B 1 24 ? 128.671 55.710 37.459 1.00 13.47 17 GLY B N 1
ATOM 2589 C CA . GLY B 1 24 ? 128.595 54.853 36.288 1.00 12.28 17 GLY B CA 1
ATOM 2590 C C . GLY B 1 24 ? 127.732 55.538 35.245 1.00 11.60 17 GLY B C 1
ATOM 2591 O O . GLY B 1 24 ? 126.552 55.844 35.501 1.00 11.27 17 GLY B O 1
ATOM 2592 N N . VAL B 1 25 ? 128.309 55.764 34.060 1.00 12.36 18 VAL B N 1
ATOM 2593 C CA . VAL B 1 25 ? 127.594 56.465 32.995 1.00 11.14 18 VAL B CA 1
ATOM 2594 C C . VAL B 1 25 ? 127.801 55.756 31.665 1.00 11.41 18 VAL B C 1
ATOM 2595 O O . VAL B 1 25 ? 128.470 54.733 31.596 1.00 11.96 18 VAL B O 1
ATOM 2599 N N . ASN B 1 26 ? 127.231 56.329 30.612 1.00 11.18 19 ASN B N 1
ATOM 2600 C CA . ASN B 1 26 ? 127.265 55.700 29.274 1.00 13.45 19 ASN B CA 1
ATOM 2601 C C . ASN B 1 26 ? 128.666 55.753 28.682 1.00 14.59 19 ASN B C 1
ATOM 2602 O O . ASN B 1 26 ? 129.493 56.552 29.119 1.00 13.70 19 ASN B O 1
ATOM 2607 N N . THR B 1 27 ? 128.958 54.904 27.698 1.00 13.54 20 THR B N 1
ATOM 2608 C CA . THR B 1 27 ? 130.251 55.014 27.010 1.00 14.71 20 THR B CA 1
ATOM 2609 C C . THR B 1 27 ? 130.245 56.222 26.076 1.00 15.76 20 THR B C 1
ATOM 2610 O O . THR B 1 27 ? 131.297 56.801 25.791 1.00 17.94 20 THR B O 1
ATOM 2614 N N . GLY B 1 28 ? 129.055 56.592 25.603 1.00 16.48 21 GLY B N 1
ATOM 2615 C CA . GLY B 1 28 ? 128.906 57.705 24.671 1.00 15.21 21 GLY B CA 1
ATOM 2616 C C . GLY B 1 28 ? 127.558 57.707 23.967 1.00 16.12 21 GLY B C 1
ATOM 2617 O O . GLY B 1 28 ? 127.356 56.978 22.992 1.00 14.99 21 GLY B O 1
ATOM 2618 N N . LEU B 1 29 ? 126.636 58.520 24.468 1.00 13.82 22 LEU B N 1
ATOM 2619 C CA . LEU B 1 29 ? 125.302 58.632 23.891 1.00 14.39 22 LEU B CA 1
ATOM 2620 C C . LEU B 1 29 ? 124.888 60.105 23.892 1.00 14.46 22 LEU B C 1
ATOM 2621 O O . LEU B 1 29 ? 124.661 60.688 24.952 1.00 13.91 22 LEU B O 1
ATOM 2626 N N . LEU B 1 30 ? 124.807 60.703 22.701 1.00 14.81 23 LEU B N 1
ATOM 2627 C CA . LEU B 1 30 ? 124.565 62.139 22.604 1.00 17.23 23 LEU B CA 1
ATOM 2628 C C . LEU B 1 30 ? 123.266 62.531 23.288 1.00 14.92 23 LEU B C 1
ATOM 2629 O O . LEU B 1 30 ? 122.224 61.895 23.092 1.00 14.06 23 LEU B O 1
ATOM 2634 N N . GLY B 1 31 ? 123.339 63.575 24.108 1.00 14.64 24 GLY B N 1
ATOM 2635 C CA . GLY B 1 31 ? 122.174 64.036 24.838 1.00 13.70 24 GLY B CA 1
ATOM 2636 C C . GLY B 1 31 ? 122.101 63.509 26.265 1.00 15.72 24 GLY B C 1
ATOM 2637 O O . GLY B 1 31 ? 121.589 64.185 27.170 1.00 14.89 24 GLY B O 1
ATOM 2638 N N . PHE B 1 32 ? 122.614 62.300 26.469 1.00 11.83 25 PHE B N 1
ATOM 2639 C CA . PHE B 1 32 ? 122.514 61.648 27.779 1.00 10.80 25 PHE B CA 1
ATOM 2640 C C . PHE B 1 32 ? 123.835 61.555 28.542 1.00 15.39 25 PHE B C 1
ATOM 2641 O O . PHE B 1 32 ? 123.888 61.927 29.712 1.00 14.05 25 PHE B O 1
ATOM 2649 N N . ALA B 1 33 ? 124.899 61.098 27.892 1.00 11.68 26 ALA B N 1
ATOM 2650 C CA . ALA B 1 33 ? 126.228 61.102 28.519 1.00 13.78 26 ALA B CA 1
ATOM 2651 C C . ALA B 1 33 ? 127.283 60.904 27.453 1.00 14.53 26 ALA B C 1
ATOM 2652 O O . ALA B 1 33 ? 127.388 59.833 26.870 1.00 15.42 26 ALA B O 1
ATOM 2654 N N A SER B 1 34 ? 128.077 61.939 27.212 0.50 15.76 27 SER B N 1
ATOM 2655 N N B SER B 1 34 ? 128.061 61.942 27.187 0.50 15.79 27 SER B N 1
ATOM 2656 C CA A SER B 1 34 ? 129.061 61.894 26.134 0.50 18.33 27 SER B CA 1
ATOM 2657 C CA B SER B 1 34 ? 129.083 61.842 26.153 0.50 18.32 27 SER B CA 1
ATOM 2658 C C A SER B 1 34 ? 130.292 62.726 26.498 0.50 19.79 27 SER B C 1
ATOM 2659 C C B SER B 1 34 ? 130.287 62.702 26.507 0.50 19.73 27 SER B C 1
ATOM 2660 O O A SER B 1 34 ? 130.162 63.849 26.977 0.50 19.76 27 SER B O 1
ATOM 2661 O O B SER B 1 34 ? 130.136 63.824 26.985 0.50 19.74 27 SER B O 1
ATOM 2666 N N . PRO B 1 35 ? 131.496 62.163 26.296 1.00 19.48 28 PRO B N 1
ATOM 2667 C CA . PRO B 1 35 ? 132.735 62.900 26.557 1.00 22.14 28 PRO B CA 1
ATOM 2668 C C . PRO B 1 35 ? 133.210 63.621 25.311 1.00 21.35 28 PRO B C 1
ATOM 2669 O O . PRO B 1 35 ? 133.083 63.068 24.218 1.00 21.79 28 PRO B O 1
ATOM 2673 N N . ASN B 1 36 ? 133.751 64.823 25.449 1.00 22.61 29 ASN B N 1
ATOM 2674 C CA . ASN B 1 36 ? 134.373 65.439 24.286 1.00 28.67 29 ASN B CA 1
ATOM 2675 C C . ASN B 1 36 ? 135.792 64.888 24.120 1.00 30.41 29 ASN B C 1
ATOM 2676 O O . ASN B 1 36 ? 136.190 63.929 24.798 1.00 26.58 29 ASN B O 1
ATOM 2681 N N . ASP B 1 37 ? 136.536 65.507 23.211 1.00 32.71 30 ASP B N 1
ATOM 2682 C CA . ASP B 1 37 ? 137.926 65.172 22.924 1.00 44.22 30 ASP B CA 1
ATOM 2683 C C . ASP B 1 37 ? 138.850 65.222 24.150 1.00 43.92 30 ASP B C 1
ATOM 2684 O O . ASP B 1 37 ? 139.863 64.515 24.209 1.00 44.82 30 ASP B O 1
ATOM 2689 N N . LYS B 1 38 ? 138.523 66.093 25.102 1.00 39.15 31 LYS B N 1
ATOM 2690 C CA . LYS B 1 38 ? 139.375 66.315 26.266 1.00 35.90 31 LYS B CA 1
ATOM 2691 C C . LYS B 1 38 ? 138.889 65.512 27.461 1.00 34.65 31 LYS B C 1
ATOM 2692 O O . LYS B 1 38 ? 139.448 65.598 28.551 1.00 36.38 31 LYS B O 1
ATOM 2694 N N . GLY B 1 39 ? 137.841 64.726 27.248 1.00 29.84 32 GLY B N 1
ATOM 2695 C CA . GLY B 1 39 ? 137.292 63.908 28.305 1.00 29.22 32 GLY B CA 1
ATOM 2696 C C . GLY B 1 39 ? 136.368 64.652 29.243 1.00 27.99 32 GLY B C 1
ATOM 2697 O O . GLY B 1 39 ? 136.142 64.196 30.365 1.00 28.52 32 GLY B O 1
ATOM 2698 N N . GLU B 1 40 ? 135.833 65.792 28.804 1.00 24.24 33 GLU B N 1
ATOM 2699 C CA . GLU B 1 40 ? 134.802 66.469 29.590 1.00 25.06 33 GLU B CA 1
ATOM 2700 C C . GLU B 1 40 ? 133.436 65.893 29.232 1.00 23.06 33 GLU B C 1
ATOM 2701 O O . GLU B 1 40 ? 133.087 65.772 28.056 1.00 23.54 33 GLU B O 1
ATOM 2707 N N . TRP B 1 41 ? 132.682 65.535 30.262 1.00 18.88 34 TRP B N 1
ATOM 2708 C CA . TRP B 1 41 ? 131.389 64.868 30.105 1.00 18.25 34 TRP B CA 1
ATOM 2709 C C . TRP B 1 41 ? 130.209 65.827 30.146 1.00 18.58 34 TRP B C 1
ATOM 2710 O O . TRP B 1 41 ? 130.213 66.790 30.908 1.00 18.66 34 TRP B O 1
ATOM 2721 N N . SER B 1 42 ? 129.189 65.539 29.336 1.00 17.89 35 SER B N 1
ATOM 2722 C CA . SER B 1 42 ? 127.962 66.319 29.368 1.00 15.84 35 SER B CA 1
ATOM 2723 C C . SER B 1 42 ? 126.780 65.458 28.971 1.00 16.09 35 SER B C 1
ATOM 2724 O O . SER B 1 42 ? 126.933 64.382 28.387 1.00 16.96 35 SER B O 1
ATOM 2727 N N . GLY B 1 43 ? 125.591 65.942 29.291 1.00 14.08 36 GLY B N 1
ATOM 2728 C CA . GLY B 1 43 ? 124.387 65.205 28.969 1.00 13.08 36 GLY B CA 1
ATOM 2729 C C . GLY B 1 43 ? 123.409 65.229 30.124 1.00 12.13 36 GLY B C 1
ATOM 2730 O O . GLY B 1 43 ? 123.741 65.691 31.223 1.00 12.21 36 GLY B O 1
ATOM 2731 N N . PHE B 1 44 ? 122.209 64.722 29.852 1.00 13.43 37 PHE B N 1
ATOM 2732 C CA . PHE B 1 44 ? 121.097 64.662 30.798 1.00 12.67 37 PHE B CA 1
ATOM 2733 C C . PHE B 1 44 ? 121.451 63.847 32.039 1.00 12.17 37 PHE B C 1
ATOM 2734 O O . PHE B 1 44 ? 121.306 64.331 33.176 1.00 13.88 37 PHE B O 1
ATOM 2742 N N . ASP B 1 45 ? 121.942 62.632 31.821 1.00 9.92 38 ASP B N 1
ATOM 2743 C CA . ASP B 1 45 ? 122.344 61.747 32.928 1.00 10.20 38 ASP B CA 1
ATOM 2744 C C . ASP B 1 45 ? 123.620 62.259 33.620 1.00 13.27 38 ASP B C 1
ATOM 2745 O O . ASP B 1 45 ? 123.753 62.136 34.838 1.00 11.29 38 ASP B O 1
ATOM 2750 N N . VAL B 1 46 ? 124.533 62.860 32.854 1.00 10.69 39 VAL B N 1
ATOM 2751 C CA . VAL B 1 46 ? 125.726 63.475 33.453 1.00 13.53 39 VAL B CA 1
ATOM 2752 C C . VAL B 1 46 ? 125.309 64.615 34.387 1.00 12.17 39 VAL B C 1
ATOM 2753 O O . VAL B 1 46 ? 125.866 64.771 35.482 1.00 12.93 39 VAL B O 1
ATOM 2757 N N . ASP B 1 47 ? 124.335 65.420 33.968 1.00 11.70 40 ASP B N 1
ATOM 2758 C CA . ASP B 1 47 ? 123.889 66.516 34.842 1.00 12.21 40 ASP B CA 1
ATOM 2759 C C . ASP B 1 47 ? 123.223 65.976 36.100 1.00 11.45 40 ASP B C 1
ATOM 2760 O O . ASP B 1 47 ? 123.350 66.574 37.168 1.00 11.90 40 ASP B O 1
ATOM 2765 N N . TYR B 1 48 ? 122.538 64.839 35.999 1.00 11.69 41 TYR B N 1
ATOM 2766 C CA . TYR B 1 48 ? 121.991 64.221 37.207 1.00 16.39 41 TYR B CA 1
ATOM 2767 C C . TYR B 1 48 ? 123.134 63.814 38.158 1.00 14.76 41 TYR B C 1
ATOM 2768 O O . TYR B 1 48 ? 123.033 63.995 39.377 1.00 11.24 41 TYR B O 1
ATOM 2777 N N . CYS B 1 49 ? 124.223 63.280 37.612 1.00 13.05 42 CYS B N 1
ATOM 2778 C CA . CYS B 1 49 ? 125.389 62.969 38.452 1.00 12.44 42 CYS B CA 1
ATOM 2779 C C . CYS B 1 49 ? 125.909 64.237 39.124 1.00 13.16 42 CYS B C 1
ATOM 2780 O O . CYS B 1 49 ? 126.206 64.250 40.310 1.00 13.29 42 CYS B O 1
ATOM 2783 N N . ARG B 1 50 ? 126.041 65.299 38.340 1.00 12.57 43 ARG B N 1
ATOM 2784 C CA . ARG B 1 50 ? 126.534 66.559 38.889 1.00 13.55 43 ARG B CA 1
ATOM 2785 C C . ARG B 1 50 ? 125.552 67.150 39.909 1.00 13.61 43 ARG B C 1
ATOM 2786 O O . ARG B 1 50 ? 125.961 67.894 40.808 1.00 14.46 43 ARG B O 1
ATOM 2794 N N . ALA B 1 51 ? 124.273 66.797 39.791 1.00 13.11 44 ALA B N 1
ATOM 2795 C CA . ALA B 1 51 ? 123.281 67.257 40.763 1.00 13.02 44 ALA B CA 1
ATOM 2796 C C . ALA B 1 51 ? 123.542 66.635 42.135 1.00 13.31 44 ALA B C 1
ATOM 2797 O O . ALA B 1 51 ? 123.457 67.323 43.162 1.00 14.10 44 ALA B O 1
ATOM 2799 N N . VAL B 1 52 ? 123.864 65.344 42.149 1.00 13.34 45 VAL B N 1
ATOM 2800 C CA . VAL B 1 52 ? 124.151 64.654 43.402 1.00 14.52 45 VAL B CA 1
ATOM 2801 C C . VAL B 1 52 ? 125.453 65.202 43.992 1.00 15.32 45 VAL B C 1
ATOM 2802 O O . VAL B 1 52 ? 125.551 65.436 45.194 1.00 15.24 45 VAL B O 1
ATOM 2806 N N . ALA B 1 53 ? 126.459 65.382 43.142 1.00 14.51 46 ALA B N 1
ATOM 2807 C CA . ALA B 1 53 ? 127.713 65.984 43.587 1.00 15.82 46 ALA B CA 1
ATOM 2808 C C . ALA B 1 53 ? 127.499 67.375 44.186 1.00 16.34 46 ALA B C 1
ATOM 2809 O O . ALA B 1 53 ? 128.128 67.737 45.184 1.00 17.65 46 ALA B O 1
ATOM 2811 N N . SER B 1 54 ? 126.619 68.157 43.568 1.00 15.99 47 SER B N 1
ATOM 2812 C CA . SER B 1 54 ? 126.320 69.498 44.052 1.00 16.86 47 SER B CA 1
ATOM 2813 C C . SER B 1 54 ? 125.647 69.423 45.417 1.00 20.02 47 SER B C 1
ATOM 2814 O O . SER B 1 54 ? 125.978 70.175 46.327 1.00 18.89 47 SER B O 1
ATOM 2817 N N . ALA B 1 55 ? 124.712 68.486 45.554 1.00 16.46 48 ALA B N 1
ATOM 2818 C CA . ALA B 1 55 ? 123.997 68.308 46.816 1.00 16.99 48 ALA B CA 1
ATOM 2819 C C . ALA B 1 55 ? 124.945 68.023 47.974 1.00 18.05 48 ALA B C 1
ATOM 2820 O O . ALA B 1 55 ? 124.700 68.452 49.098 1.00 19.11 48 ALA B O 1
ATOM 2822 N N . ILE B 1 56 ? 126.013 67.284 47.695 1.00 19.86 49 ILE B N 1
ATOM 2823 C CA . ILE B 1 56 ? 126.932 66.814 48.733 1.00 22.82 49 ILE B CA 1
ATOM 2824 C C . ILE B 1 56 ? 128.079 67.787 48.977 1.00 26.83 49 ILE B C 1
ATOM 2825 O O . ILE B 1 56 ? 128.401 68.118 50.126 1.00 21.43 49 ILE B O 1
ATOM 2830 N N . PHE B 1 57 ? 128.689 68.238 47.886 1.00 19.76 50 PHE B N 1
ATOM 2831 C CA . PHE B 1 57 ? 129.904 69.050 47.952 1.00 20.92 50 PHE B CA 1
ATOM 2832 C C . PHE B 1 57 ? 129.704 70.524 47.601 1.00 21.38 50 PHE B C 1
ATOM 2833 O O . PHE B 1 57 ? 130.622 71.327 47.766 1.00 22.59 50 PHE B O 1
ATOM 2841 N N . GLY B 1 58 ? 128.531 70.886 47.091 1.00 22.57 51 GLY B N 1
ATOM 2842 C CA . GLY B 1 58 ? 128.341 72.245 46.611 1.00 23.21 51 GLY B CA 1
ATOM 2843 C C . GLY B 1 58 ? 129.183 72.559 45.382 1.00 23.73 51 GLY B C 1
ATOM 2844 O O . GLY B 1 58 ? 129.541 73.721 45.128 1.00 24.94 51 GLY B O 1
ATOM 2845 N N . ASP B 1 59 ? 129.519 71.526 44.618 1.00 22.95 52 ASP B N 1
ATOM 2846 C CA . ASP B 1 59 ? 130.406 71.699 43.467 1.00 23.54 52 ASP B CA 1
ATOM 2847 C C . ASP B 1 59 ? 130.101 70.604 42.451 1.00 22.09 52 ASP B C 1
ATOM 2848 O O . ASP B 1 59 ? 130.384 69.438 42.706 1.00 21.58 52 ASP B O 1
ATOM 2853 N N . PRO B 1 60 ? 129.526 70.977 41.294 1.00 21.95 53 PRO B N 1
ATOM 2854 C CA . PRO B 1 60 ? 129.116 69.958 40.312 1.00 20.18 53 PRO B CA 1
ATOM 2855 C C . PRO B 1 60 ? 130.289 69.277 39.603 1.00 20.59 53 PRO B C 1
ATOM 2856 O O . PRO B 1 60 ? 130.043 68.340 38.831 1.00 19.82 53 PRO B O 1
ATOM 2860 N N . THR B 1 61 ? 131.526 69.727 39.835 1.00 22.16 54 THR B N 1
ATOM 2861 C CA . THR B 1 61 ? 132.674 69.074 39.224 1.00 22.72 54 THR B CA 1
ATOM 2862 C C . THR B 1 61 ? 133.290 68.023 40.151 1.00 24.42 54 THR B C 1
ATOM 2863 O O . THR B 1 61 ? 134.254 67.362 39.772 1.00 27.02 54 THR B O 1
ATOM 2867 N N . LYS B 1 62 ? 132.753 67.863 41.361 1.00 22.49 55 LYS B N 1
ATOM 2868 C CA . LYS B 1 62 ? 133.292 66.861 42.279 1.00 22.72 55 LYS B CA 1
ATOM 2869 C C . LYS B 1 62 ? 132.730 65.494 41.933 1.00 24.18 55 LYS B C 1
ATOM 2870 O O . LYS B 1 62 ? 132.071 64.824 42.734 1.00 20.52 55 LYS B O 1
ATOM 2876 N N . VAL B 1 63 ? 133.012 65.087 40.705 1.00 20.89 56 VAL B N 1
ATOM 2877 C CA . VAL B 1 63 ? 132.509 63.839 40.169 1.00 21.64 56 VAL B CA 1
ATOM 2878 C C . VAL B 1 63 ? 133.579 63.229 39.273 1.00 20.13 56 VAL B C 1
ATOM 2879 O O . VAL B 1 63 ? 134.330 63.960 38.629 1.00 21.16 56 VAL B O 1
ATOM 2883 N N . LYS B 1 64 ? 133.709 61.904 39.300 1.00 19.67 57 LYS B N 1
ATOM 2884 C CA . LYS B 1 64 ? 134.528 61.193 38.315 1.00 20.01 57 LYS B CA 1
ATOM 2885 C C . LYS B 1 64 ? 133.629 60.207 37.605 1.00 18.47 57 LYS B C 1
ATOM 2886 O O . LYS B 1 64 ? 132.751 59.612 38.229 1.00 18.06 57 LYS B O 1
ATOM 2892 N N . PHE B 1 65 ? 133.861 60.022 36.307 1.00 18.37 58 PHE B N 1
ATOM 2893 C CA . PHE B 1 65 ? 132.960 59.227 35.482 1.00 18.66 58 PHE B CA 1
ATOM 2894 C C . PHE B 1 65 ? 133.574 57.918 35.018 1.00 18.00 58 PHE B C 1
ATOM 2895 O O . PHE B 1 65 ? 134.713 57.880 34.530 1.00 18.24 58 PHE B O 1
ATOM 2903 N N . THR B 1 66 ? 132.790 56.859 35.172 1.00 17.26 59 THR B N 1
ATOM 2904 C CA . THR B 1 66 ? 133.139 55.520 34.725 1.00 19.12 59 THR B CA 1
ATOM 2905 C C . THR B 1 66 ? 132.233 55.144 33.558 1.00 14.87 59 THR B C 1
ATOM 2906 O O . THR B 1 66 ? 131.058 54.828 33.755 1.00 14.78 59 THR B O 1
ATOM 2910 N N . PRO B 1 67 ? 132.776 55.167 32.320 1.00 15.27 60 PRO B N 1
ATOM 2911 C CA . PRO B 1 67 ? 131.936 54.763 31.187 1.00 14.32 60 PRO B CA 1
ATOM 2912 C C . PRO B 1 67 ? 131.688 53.260 31.206 1.00 13.84 60 PRO B C 1
ATOM 2913 O O . PRO B 1 67 ? 132.650 52.501 31.438 1.00 14.65 60 PRO B O 1
ATOM 2917 N N . LEU B 1 68 ? 130.439 52.855 30.987 1.00 12.69 61 LEU B N 1
ATOM 2918 C CA . LEU B 1 68 ? 130.027 51.460 31.099 1.00 12.23 61 LEU B CA 1
ATOM 2919 C C . LEU B 1 68 ? 129.160 50.993 29.939 1.00 11.48 61 LEU B C 1
ATOM 2920 O O . LEU B 1 68 ? 128.121 51.580 29.633 1.00 12.40 61 LEU B O 1
ATOM 2925 N N A ASN B 1 69 ? 129.599 49.899 29.321 0.50 18.24 62 ASN B N 1
ATOM 2926 N N B ASN B 1 69 ? 129.578 49.921 29.271 0.50 18.17 62 ASN B N 1
ATOM 2927 C CA A ASN B 1 69 ? 128.846 49.176 28.305 0.50 15.55 62 ASN B CA 1
ATOM 2928 C CA B ASN B 1 69 ? 128.712 49.371 28.246 0.50 14.99 62 ASN B CA 1
ATOM 2929 C C A ASN B 1 69 ? 127.614 48.521 28.945 0.50 15.39 62 ASN B C 1
ATOM 2930 C C B ASN B 1 69 ? 127.592 48.589 28.927 0.50 15.28 62 ASN B C 1
ATOM 2931 O O A ASN B 1 69 ? 127.556 48.345 30.172 0.50 14.47 62 ASN B O 1
ATOM 2932 O O B ASN B 1 69 ? 127.598 48.375 30.148 0.50 14.97 62 ASN B O 1
ATOM 2941 N N . ALA B 1 70 ? 126.612 48.193 28.132 1.00 13.08 63 ALA B N 1
ATOM 2942 C CA . ALA B 1 70 ? 125.370 47.653 28.650 1.00 13.76 63 ALA B CA 1
ATOM 2943 C C . ALA B 1 70 ? 125.568 46.381 29.460 1.00 10.01 63 ALA B C 1
ATOM 2944 O O . ALA B 1 70 ? 124.755 46.091 30.349 1.00 13.03 63 ALA B O 1
ATOM 2946 N N . LYS B 1 71 ? 126.638 45.632 29.165 1.00 11.18 64 LYS B N 1
ATOM 2947 C CA . LYS B 1 71 ? 126.892 44.380 29.874 1.00 12.99 64 LYS B CA 1
ATOM 2948 C C . LYS B 1 71 ? 127.680 44.528 31.169 1.00 15.20 64 LYS B C 1
ATOM 2949 O O . LYS B 1 71 ? 127.711 43.604 31.976 1.00 19.45 64 LYS B O 1
ATOM 2955 N N . GLU B 1 72 ? 128.360 45.654 31.357 1.00 13.86 65 GLU B N 1
ATOM 2956 C CA . GLU B 1 72 ? 129.194 45.776 32.541 1.00 16.30 65 GLU B CA 1
ATOM 2957 C C . GLU B 1 72 ? 128.620 46.734 33.579 1.00 15.37 65 GLU B C 1
ATOM 2958 O O . GLU B 1 72 ? 129.160 46.836 34.676 1.00 15.54 65 GLU B O 1
ATOM 2964 N N . ARG B 1 73 ? 127.540 47.437 33.239 1.00 11.45 66 ARG B N 1
ATOM 2965 C CA . ARG B 1 73 ? 127.038 48.491 34.135 1.00 10.45 66 ARG B CA 1
ATOM 2966 C C . ARG B 1 73 ? 126.586 47.954 35.502 1.00 11.98 66 ARG B C 1
ATOM 2967 O O . ARG B 1 73 ? 126.811 48.606 36.534 1.00 11.05 66 ARG B O 1
ATOM 2975 N N . PHE B 1 74 ? 125.950 46.785 35.538 1.00 12.44 67 PHE B N 1
ATOM 2976 C CA . PHE B 1 74 ? 125.427 46.328 36.828 1.00 10.89 67 PHE B CA 1
ATOM 2977 C C . PHE B 1 74 ? 126.537 45.786 37.731 1.00 12.96 67 PHE B C 1
ATOM 2978 O O . PHE B 1 74 ? 126.537 46.066 38.942 1.00 14.19 67 PHE B O 1
ATOM 2986 N N A THR B 1 75 ? 127.495 45.044 37.173 0.42 12.22 68 THR B N 1
ATOM 2987 N N B THR B 1 75 ? 127.475 45.039 37.161 0.58 12.21 68 THR B N 1
ATOM 2988 C CA A THR B 1 75 ? 128.586 44.525 38.001 0.42 13.47 68 THR B CA 1
ATOM 2989 C CA B THR B 1 75 ? 128.588 44.531 37.946 0.58 13.45 68 THR B CA 1
ATOM 2990 C C A THR B 1 75 ? 129.423 45.671 38.582 0.42 15.06 68 THR B C 1
ATOM 2991 C C B THR B 1 75 ? 129.377 45.681 38.584 0.58 13.99 68 THR B C 1
ATOM 2992 O O A THR B 1 75 ? 129.925 45.564 39.695 0.42 16.17 68 THR B O 1
ATOM 2993 O O B THR B 1 75 ? 129.794 45.591 39.733 0.58 14.84 68 THR B O 1
ATOM 3000 N N . ALA B 1 76 ? 129.555 46.766 37.840 1.00 14.55 69 ALA B N 1
ATOM 3001 C CA . ALA B 1 76 ? 130.332 47.918 38.327 1.00 14.90 69 ALA B CA 1
ATOM 3002 C C . ALA B 1 76 ? 129.694 48.547 39.556 1.00 14.04 69 ALA B C 1
ATOM 3003 O O . ALA B 1 76 ? 130.385 48.996 40.487 1.00 14.97 69 ALA B O 1
ATOM 3005 N N . LEU B 1 77 ? 128.369 48.605 39.556 1.00 12.97 70 LEU B N 1
ATOM 3006 C CA . LEU B 1 77 ? 127.663 49.138 40.704 1.00 12.82 70 LEU B CA 1
ATOM 3007 C C . LEU B 1 77 ? 127.661 48.113 41.843 1.00 13.51 70 LEU B C 1
ATOM 3008 O O . LEU B 1 77 ? 127.927 48.462 42.992 1.00 14.22 70 LEU B O 1
ATOM 3013 N N . GLN B 1 78 ? 127.365 46.853 41.522 1.00 13.42 71 GLN B N 1
ATOM 3014 C CA . GLN B 1 78 ? 127.352 45.794 42.543 1.00 14.22 71 GLN B CA 1
ATOM 3015 C C . GLN B 1 78 ? 128.654 45.736 43.331 1.00 15.68 71 GLN B C 1
ATOM 3016 O O . GLN B 1 78 ? 128.657 45.557 44.554 1.00 16.46 71 GLN B O 1
ATOM 3022 N N . SER B 1 79 ? 129.765 45.890 42.628 1.00 16.16 72 SER B N 1
ATOM 3023 C CA . SER B 1 79 ? 131.075 45.657 43.217 1.00 17.73 72 SER B CA 1
ATOM 3024 C C . SER B 1 79 ? 131.554 46.836 44.049 1.00 18.34 72 SER B C 1
ATOM 3025 O O . SER B 1 79 ? 132.542 46.728 44.767 1.00 19.79 72 SER B O 1
ATOM 3028 N N . GLY B 1 80 ? 130.864 47.969 43.936 1.00 17.35 73 GLY B N 1
ATOM 3029 C CA . GLY B 1 80 ? 131.283 49.160 44.636 1.00 17.92 73 GLY B CA 1
ATOM 3030 C C . GLY B 1 80 ? 132.215 50.027 43.811 1.00 18.33 73 GLY B C 1
ATOM 3031 O O . GLY B 1 80 ? 132.669 51.072 44.268 1.00 18.84 73 GLY B O 1
ATOM 3032 N N . GLU B 1 81 ? 132.488 49.614 42.580 1.00 17.88 74 GLU B N 1
ATOM 3033 C CA . GLU B 1 81 ? 133.389 50.392 41.736 1.00 21.00 74 GLU B CA 1
ATOM 3034 C C . GLU B 1 81 ? 132.787 51.779 41.430 1.00 17.45 74 GLU B C 1
ATOM 3035 O O . GLU B 1 81 ? 133.524 52.774 41.366 1.00 18.53 74 GLU B O 1
ATOM 3041 N N . VAL B 1 82 ? 131.469 51.856 41.260 1.00 16.07 75 VAL B N 1
ATOM 3042 C CA . VAL B 1 82 ? 130.796 53.156 41.198 1.00 15.42 75 VAL B CA 1
ATOM 3043 C C . VAL B 1 82 ? 129.804 53.278 42.353 1.00 16.61 75 VAL B C 1
ATOM 3044 O O . VAL B 1 82 ? 129.306 52.272 42.868 1.00 15.64 75 VAL B O 1
ATOM 3048 N N . ASP B 1 83 ? 129.506 54.517 42.736 1.00 15.01 76 ASP B N 1
ATOM 3049 C CA . ASP B 1 83 ? 128.588 54.792 43.829 1.00 14.77 76 ASP B CA 1
ATOM 3050 C C . ASP B 1 83 ? 127.112 54.826 43.410 1.00 16.71 76 ASP B C 1
ATOM 3051 O O . ASP B 1 83 ? 126.223 54.560 44.217 1.00 13.72 76 ASP B O 1
ATOM 3056 N N . VAL B 1 84 ? 126.864 55.174 42.155 1.00 12.70 77 VAL B N 1
ATOM 3057 C CA . VAL B 1 84 ? 125.509 55.278 41.623 1.00 13.49 77 VAL B CA 1
ATOM 3058 C C . VAL B 1 84 ? 125.619 55.061 40.121 1.00 11.07 77 VAL B C 1
ATOM 3059 O O . VAL B 1 84 ? 126.662 55.355 39.527 1.00 11.62 77 VAL B O 1
ATOM 3063 N N . LEU B 1 85 ? 124.560 54.532 39.520 1.00 10.27 78 LEU B N 1
ATOM 3064 C CA . LEU B 1 85 ? 124.518 54.282 38.081 1.00 11.30 78 LEU B CA 1
ATOM 3065 C C . LEU B 1 85 ? 123.377 55.096 37.511 1.00 9.04 78 LEU B C 1
ATOM 3066 O O . LEU B 1 85 ? 122.219 54.881 37.868 1.00 9.49 78 LEU B O 1
ATOM 3071 N N . ILE B 1 86 ? 123.715 56.065 36.660 1.00 9.20 79 ILE B N 1
ATOM 3072 C CA . ILE B 1 86 ? 122.752 56.971 36.032 1.00 8.80 79 ILE B CA 1
ATOM 3073 C C . ILE B 1 86 ? 123.081 56.891 34.545 1.00 9.48 79 ILE B C 1
ATOM 3074 O O . ILE B 1 86 ? 124.005 57.555 34.061 1.00 12.82 79 ILE B O 1
ATOM 3079 N N . ARG B 1 87 ? 122.362 56.022 33.840 1.00 9.93 80 ARG B N 1
ATOM 3080 C CA . ARG B 1 87 ? 122.850 55.570 32.538 1.00 8.71 80 ARG B CA 1
ATOM 3081 C C . ARG B 1 87 ? 121.733 54.914 31.724 1.00 8.64 80 ARG B C 1
ATOM 3082 O O . ARG B 1 87 ? 121.825 53.735 31.360 1.00 9.80 80 ARG B O 1
ATOM 3090 N N . ASN B 1 88 ? 120.693 55.695 31.431 1.00 8.13 81 ASN B N 1
ATOM 3091 C CA . ASN B 1 88 ? 119.563 55.252 30.606 1.00 8.89 81 ASN B CA 1
ATOM 3092 C C . ASN B 1 88 ? 119.183 53.788 30.866 1.00 12.19 81 ASN B C 1
ATOM 3093 O O . ASN B 1 88 ? 118.976 53.001 29.945 1.00 9.07 81 ASN B O 1
ATOM 3098 N N . THR B 1 89 ? 119.062 53.458 32.151 1.00 8.37 82 THR B N 1
ATOM 3099 C CA . THR B 1 89 ? 118.909 52.080 32.611 1.00 8.90 82 THR B CA 1
ATOM 3100 C C . THR B 1 89 ? 117.515 51.852 33.162 1.00 8.41 82 THR B C 1
ATOM 3101 O O . THR B 1 89 ? 117.108 52.463 34.155 1.00 9.06 82 THR B O 1
ATOM 3105 N N . THR B 1 90 ? 116.782 50.960 32.505 1.00 8.80 83 THR B N 1
ATOM 3106 C CA . THR B 1 90 ? 115.384 50.715 32.831 1.00 6.04 83 THR B CA 1
ATOM 3107 C C . THR B 1 90 ? 115.205 49.969 34.151 1.00 6.80 83 THR B C 1
ATOM 3108 O O . THR B 1 90 ? 115.874 48.941 34.424 1.00 8.65 83 THR B O 1
ATOM 3112 N N . TRP B 1 91 ? 114.337 50.521 34.984 1.00 8.32 84 TRP B N 1
ATOM 3113 C CA . TRP B 1 91 ? 113.848 49.861 36.194 1.00 7.99 84 TRP B CA 1
ATOM 3114 C C . TRP B 1 91 ? 112.905 48.735 35.791 1.00 8.06 84 TRP B C 1
ATOM 3115 O O . TRP B 1 91 ? 111.849 48.985 35.186 1.00 9.18 84 TRP B O 1
ATOM 3126 N N . THR B 1 92 ? 113.289 47.504 36.110 1.00 8.86 85 THR B N 1
ATOM 3127 C CA . THR B 1 92 ? 112.409 46.351 35.905 1.00 7.97 85 THR B CA 1
ATOM 3128 C C . THR B 1 92 ? 112.367 45.525 37.169 1.00 9.18 85 THR B C 1
ATOM 3129 O O . THR B 1 92 ? 113.270 45.661 38.012 1.00 10.59 85 THR B O 1
ATOM 3133 N N . ILE B 1 93 ? 111.397 44.608 37.264 1.00 7.71 86 ILE B N 1
ATOM 3134 C CA . ILE B 1 93 ? 111.307 43.794 38.486 1.00 8.35 86 ILE B CA 1
ATOM 3135 C C . ILE B 1 93 ? 112.561 42.927 38.664 1.00 11.09 86 ILE B C 1
ATOM 3136 O O . ILE B 1 93 ? 113.074 42.784 39.770 1.00 11.15 86 ILE B O 1
ATOM 3141 N N . SER B 1 94 ? 113.072 42.353 37.586 1.00 10.53 87 SER B N 1
ATOM 3142 C CA . SER B 1 94 ? 114.195 41.446 37.760 1.00 10.06 87 SER B CA 1
ATOM 3143 C C . SER B 1 94 ? 115.478 42.172 38.194 1.00 10.63 87 SER B C 1
ATOM 3144 O O . SER B 1 94 ? 116.285 41.618 38.971 1.00 11.57 87 SER B O 1
ATOM 3147 N N . ARG B 1 95 ? 115.666 43.408 37.737 1.00 11.41 88 ARG B N 1
ATOM 3148 C CA . ARG B 1 95 ? 116.829 44.185 38.163 1.00 11.01 88 ARG B CA 1
ATOM 3149 C C . ARG B 1 95 ? 116.676 44.654 39.607 1.00 11.02 88 ARG B C 1
ATOM 3150 O O . ARG B 1 95 ? 117.657 44.872 40.295 1.00 12.75 88 ARG B O 1
ATOM 3158 N N . ASP B 1 96 ? 115.428 44.804 40.039 1.00 9.04 89 ASP B N 1
ATOM 3159 C CA . ASP B 1 96 ? 115.086 45.276 41.378 1.00 10.43 89 ASP B CA 1
ATOM 3160 C C . ASP B 1 96 ? 115.202 44.139 42.410 1.00 10.72 89 ASP B C 1
ATOM 3161 O O . ASP B 1 96 ? 115.345 44.382 43.598 1.00 13.20 89 ASP B O 1
ATOM 3166 N N . THR B 1 97 ? 115.114 42.891 41.959 1.00 12.05 90 THR B N 1
ATOM 3167 C CA . THR B 1 97 ? 115.084 41.775 42.908 1.00 16.94 90 THR B CA 1
ATOM 3168 C C . THR B 1 97 ? 116.311 40.894 42.849 1.00 20.55 90 THR B C 1
ATOM 3169 O O . THR B 1 97 ? 116.861 40.507 43.879 1.00 29.79 90 THR B O 1
ATOM 3173 N N . SER B 1 98 ? 116.725 40.545 41.642 1.00 14.91 91 SER B N 1
ATOM 3174 C CA . SER B 1 98 ? 117.742 39.511 41.479 1.00 13.23 91 SER B CA 1
ATOM 3175 C C . SER B 1 98 ? 119.178 40.053 41.419 1.00 17.16 91 SER B C 1
ATOM 3176 O O . SER B 1 98 ? 120.136 39.281 41.519 1.00 17.62 91 SER B O 1
ATOM 3179 N N . LEU B 1 99 ? 119.331 41.360 41.253 1.00 18.38 92 LEU B N 1
ATOM 3180 C CA . LEU B 1 99 ? 120.667 41.944 41.114 1.00 16.76 92 LEU B CA 1
ATOM 3181 C C . LEU B 1 99 ? 121.161 42.630 42.393 1.00 23.03 92 LEU B C 1
ATOM 3182 O O . LEU B 1 99 ? 122.293 43.122 42.455 1.00 21.04 92 LEU B O 1
ATOM 3187 N N . GLY B 1 100 ? 120.332 42.639 43.430 1.00 23.45 93 GLY B N 1
ATOM 3188 C CA . GLY B 1 100 ? 120.718 43.286 44.674 1.00 20.08 93 GLY B CA 1
ATOM 3189 C C . GLY B 1 100 ? 120.796 44.806 44.545 1.00 14.85 93 GLY B C 1
ATOM 3190 O O . GLY B 1 100 ? 121.574 45.460 45.252 1.00 16.13 93 GLY B O 1
ATOM 3191 N N . LEU B 1 101 ? 119.980 45.347 43.645 1.00 13.75 94 LEU B N 1
ATOM 3192 C CA . LEU B 1 101 ? 119.921 46.785 43.381 1.00 11.56 94 LEU B CA 1
ATOM 3193 C C . LEU B 1 101 ? 118.584 47.387 43.789 1.00 15.53 94 LEU B C 1
ATOM 3194 O O . LEU B 1 101 ? 117.580 46.678 43.897 1.00 17.27 94 LEU B O 1
ATOM 3199 N N . ASP B 1 102 ? 118.592 48.702 44.001 1.00 10.20 95 ASP B N 1
ATOM 3200 C CA . ASP B 1 102 ? 117.385 49.492 44.230 1.00 10.75 95 ASP B CA 1
ATOM 3201 C C . ASP B 1 102 ? 117.388 50.672 43.283 1.00 10.75 95 ASP B C 1
ATOM 3202 O O . ASP B 1 102 ? 118.427 51.027 42.710 1.00 12.28 95 ASP B O 1
ATOM 3207 N N . PHE B 1 103 ? 116.235 51.314 43.155 1.00 8.29 96 PHE B N 1
ATOM 3208 C CA . PHE B 1 103 ? 116.080 52.453 42.267 1.00 9.62 96 PHE B CA 1
ATOM 3209 C C . PHE B 1 103 ? 115.524 53.622 43.043 1.00 12.24 96 PHE B C 1
ATOM 3210 O O . PHE B 1 103 ? 114.493 53.484 43.714 1.00 16.64 96 PHE B O 1
ATOM 3218 N N . ALA B 1 104 ? 116.178 54.771 42.936 1.00 10.34 97 ALA B N 1
ATOM 3219 C CA . ALA B 1 104 ? 115.859 55.887 43.806 1.00 10.42 97 ALA B CA 1
ATOM 3220 C C . ALA B 1 104 ? 114.894 56.889 43.164 1.00 15.78 97 ALA B C 1
ATOM 3221 O O . ALA B 1 104 ? 114.419 57.813 43.814 1.00 16.27 97 ALA B O 1
ATOM 3223 N N . GLY B 1 105 ? 114.553 56.665 41.909 1.00 11.23 98 GLY B N 1
ATOM 3224 C CA . GLY B 1 105 ? 113.639 57.555 41.213 1.00 9.11 98 GLY B CA 1
ATOM 3225 C C . GLY B 1 105 ? 113.769 57.291 39.716 1.00 9.50 98 GLY B C 1
ATOM 3226 O O . GLY B 1 105 ? 114.696 56.609 39.286 1.00 10.22 98 GLY B O 1
ATOM 3227 N N . ILE B 1 106 ? 112.843 57.851 38.949 1.00 8.18 99 ILE B N 1
ATOM 3228 C CA . ILE B 1 106 ? 112.813 57.724 37.499 1.00 6.82 99 ILE B CA 1
ATOM 3229 C C . ILE B 1 106 ? 113.067 59.103 36.915 1.00 9.39 99 ILE B C 1
ATOM 3230 O O . ILE B 1 106 ? 112.202 59.989 37.004 1.00 11.36 99 ILE B O 1
ATOM 3235 N N . ASN B 1 107 ? 114.235 59.315 36.308 1.00 8.71 100 ASN B N 1
ATOM 3236 C CA . ASN B 1 107 ? 114.534 60.665 35.824 1.00 11.41 100 ASN B CA 1
ATOM 3237 C C . ASN B 1 107 ? 114.108 60.878 34.367 1.00 11.15 100 ASN B C 1
ATOM 3238 O O . ASN B 1 107 ? 114.059 62.014 33.881 1.00 10.73 100 ASN B O 1
ATOM 3243 N N . TYR B 1 108 ? 113.741 59.789 33.695 1.00 7.75 101 TYR B N 1
ATOM 3244 C CA . TYR B 1 108 ? 113.240 59.894 32.335 1.00 12.34 101 TYR B CA 1
ATOM 3245 C C . TYR B 1 108 ? 112.367 58.702 31.970 1.00 10.05 101 TYR B C 1
ATOM 3246 O O . TYR B 1 108 ? 112.858 57.579 31.955 1.00 10.49 101 TYR B O 1
ATOM 3255 N N . TYR B 1 109 ? 111.101 58.955 31.642 1.00 9.02 102 TYR B N 1
ATOM 3256 C CA . TYR B 1 109 ? 110.202 57.899 31.170 1.00 7.18 102 TYR B CA 1
ATOM 3257 C C . TYR B 1 109 ? 110.366 57.745 29.674 1.00 9.35 102 TYR B C 1
ATOM 3258 O O . TYR B 1 109 ? 110.122 58.687 28.936 1.00 12.71 102 TYR B O 1
ATOM 3267 N N . ASP B 1 110 ? 110.781 56.566 29.226 1.00 8.86 103 ASP B N 1
ATOM 3268 C CA . ASP B 1 110 ? 110.917 56.349 27.782 1.00 8.48 103 ASP B CA 1
ATOM 3269 C C . ASP B 1 110 ? 110.180 55.064 27.385 1.00 10.92 103 ASP B C 1
ATOM 3270 O O . ASP B 1 110 ? 109.487 54.428 28.203 1.00 9.41 103 ASP B O 1
ATOM 3275 N N . GLY B 1 111 ? 110.354 54.668 26.129 1.00 10.59 104 GLY B N 1
ATOM 3276 C CA . GLY B 1 111 ? 109.738 53.455 25.612 1.00 10.42 104 GLY B CA 1
ATOM 3277 C C . GLY B 1 111 ? 110.533 53.012 24.398 1.00 9.38 104 GLY B C 1
ATOM 3278 O O . GLY B 1 111 ? 111.179 53.838 23.770 1.00 10.30 104 GLY B O 1
ATOM 3279 N N . GLN B 1 112 ? 110.491 51.724 24.064 1.00 10.95 105 GLN B N 1
ATOM 3280 C CA . GLN B 1 112 ? 111.323 51.198 22.966 1.00 9.12 105 GLN B CA 1
ATOM 3281 C C . GLN B 1 112 ? 110.701 51.457 21.596 1.00 8.50 105 GLN B C 1
ATOM 3282 O O . GLN B 1 112 ? 109.486 51.293 21.412 1.00 10.98 105 GLN B O 1
ATOM 3288 N N . GLY B 1 113 ? 111.529 51.851 20.628 1.00 9.73 106 GLY B N 1
ATOM 3289 C CA . GLY B 1 113 ? 111.044 52.072 19.282 1.00 11.61 106 GLY B CA 1
ATOM 3290 C C . GLY B 1 113 ? 111.997 51.563 18.222 1.00 10.61 106 GLY B C 1
ATOM 3291 O O . GLY B 1 113 ? 112.988 50.900 18.523 1.00 10.56 106 GLY B O 1
ATOM 3292 N N . PHE B 1 114 ? 111.667 51.857 16.967 1.00 10.69 107 PHE B N 1
ATOM 3293 C CA . PHE B 1 114 ? 112.445 51.396 15.822 1.00 11.95 107 PHE B CA 1
ATOM 3294 C C . PHE B 1 114 ? 112.788 52.562 14.916 1.00 14.33 107 PHE B C 1
ATOM 3295 O O . PHE B 1 114 ? 111.977 53.481 14.762 1.00 16.17 107 PHE B O 1
ATOM 3303 N N . MET B 1 115 ? 113.976 52.514 14.306 1.00 12.95 108 MET B N 1
ATOM 3304 C CA . MET B 1 115 ? 114.422 53.556 13.386 1.00 13.02 108 MET B CA 1
ATOM 3305 C C . MET B 1 115 ? 114.872 52.913 12.085 1.00 13.76 108 MET B C 1
ATOM 3306 O O . MET B 1 115 ? 115.486 51.857 12.102 1.00 15.08 108 MET B O 1
ATOM 3311 N N . ILE B 1 116 ? 114.552 53.557 10.967 1.00 14.88 109 ILE B N 1
ATOM 3312 C CA . ILE B 1 116 ? 114.960 53.049 9.662 1.00 17.54 109 ILE B CA 1
ATOM 3313 C C . ILE B 1 116 ? 115.544 54.173 8.827 1.00 16.84 109 ILE B C 1
ATOM 3314 O O . ILE B 1 116 ? 115.319 55.352 9.101 1.00 18.14 109 ILE B O 1
ATOM 3319 N N . ASN B 1 117 ? 116.291 53.795 7.796 1.00 17.60 110 ASN B N 1
ATOM 3320 C CA . ASN B 1 117 ? 116.741 54.745 6.799 1.00 22.10 110 ASN B CA 1
ATOM 3321 C C . ASN B 1 117 ? 115.623 54.818 5.772 1.00 24.26 110 ASN B C 1
ATOM 3322 O O . ASN B 1 117 ? 115.406 53.869 5.015 1.00 20.43 110 ASN B O 1
ATOM 3327 N N . SER B 1 118 ? 114.911 55.933 5.747 1.00 20.62 111 SER B N 1
ATOM 3328 C CA . SER B 1 118 ? 113.763 56.047 4.872 1.00 24.43 111 SER B CA 1
ATOM 3329 C C . SER B 1 118 ? 114.141 56.068 3.387 1.00 25.75 111 SER B C 1
ATOM 3330 O O . SER B 1 118 ? 113.282 55.860 2.551 1.00 25.64 111 SER B O 1
ATOM 3333 N N . LYS B 1 119 ? 115.402 56.345 3.065 1.00 23.93 112 LYS B N 1
ATOM 3334 C CA . LYS B 1 119 ? 115.832 56.333 1.667 1.00 27.76 112 LYS B CA 1
ATOM 3335 C C . LYS B 1 119 ? 116.161 54.909 1.219 1.00 28.47 112 LYS B C 1
ATOM 3336 O O . LYS B 1 119 ? 116.021 54.567 0.045 1.00 29.89 112 LYS B O 1
ATOM 3338 N N . LYS B 1 120 ? 116.603 54.081 2.156 1.00 27.11 113 LYS B N 1
ATOM 3339 C CA . LYS B 1 120 ? 116.879 52.682 1.859 1.00 26.06 113 LYS B CA 1
ATOM 3340 C C . LYS B 1 120 ? 115.583 51.865 1.918 1.00 28.26 113 LYS B C 1
ATOM 3341 O O . LYS B 1 120 ? 115.307 51.049 1.041 1.00 29.98 113 LYS B O 1
ATOM 3347 N N . LEU B 1 121 ? 114.784 52.099 2.953 1.00 31.67 114 LEU B N 1
ATOM 3348 C CA . LEU B 1 121 ? 113.513 51.402 3.124 1.00 32.47 114 LEU B CA 1
ATOM 3349 C C . LEU B 1 121 ? 112.320 52.298 2.800 1.00 34.40 114 LEU B C 1
ATOM 3350 O O . LEU B 1 121 ? 111.573 52.691 3.690 1.00 30.62 114 LEU B O 1
ATOM 3355 N N . ALA B 1 122 ? 112.135 52.617 1.527 1.00 39.62 115 ALA B N 1
ATOM 3356 C CA . ALA B 1 122 ? 110.991 53.428 1.118 1.00 40.98 115 ALA B CA 1
ATOM 3357 C C . ALA B 1 122 ? 109.672 52.708 1.404 1.00 38.73 115 ALA B C 1
ATOM 3358 O O . ALA B 1 122 ? 109.604 51.480 1.382 1.00 37.20 115 ALA B O 1
ATOM 3360 N N . GLY B 1 123 ? 108.628 53.475 1.690 1.00 39.93 116 GLY B N 1
ATOM 3361 C CA . GLY B 1 123 ? 107.306 52.900 1.871 1.00 44.45 116 GLY B CA 1
ATOM 3362 C C . GLY B 1 123 ? 107.024 52.306 3.239 1.00 45.46 116 GLY B C 1
ATOM 3363 O O . GLY B 1 123 ? 105.906 51.859 3.514 1.00 46.93 116 GLY B O 1
ATOM 3364 N N . ILE B 1 124 ? 108.036 52.285 4.099 1.00 36.41 117 ILE B N 1
ATOM 3365 C CA . ILE B 1 124 ? 107.832 51.794 5.454 1.00 26.50 117 ILE B CA 1
ATOM 3366 C C . ILE B 1 124 ? 107.549 52.951 6.399 1.00 26.69 117 ILE B C 1
ATOM 3367 O O . ILE B 1 124 ? 108.390 53.828 6.572 1.00 28.44 117 ILE B O 1
ATOM 3372 N N . ASN B 1 125 ? 106.373 52.943 7.016 1.00 23.46 118 ASN B N 1
ATOM 3373 C CA . ASN B 1 125 ? 106.034 53.955 8.008 1.00 25.24 118 ASN B CA 1
ATOM 3374 C C . ASN B 1 125 ? 105.499 53.338 9.297 1.00 22.56 118 ASN B C 1
ATOM 3375 O O . ASN B 1 125 ? 105.039 54.058 10.172 1.00 22.34 118 ASN B O 1
ATOM 3380 N N . SER B 1 126 ? 105.589 52.014 9.437 1.00 19.98 119 SER B N 1
ATOM 3381 C CA . SER B 1 126 ? 105.121 51.360 10.664 1.00 20.39 119 SER B CA 1
ATOM 3382 C C . SER B 1 126 ? 105.997 50.163 11.020 1.00 18.79 119 SER B C 1
ATOM 3383 O O . SER B 1 126 ? 106.404 49.415 10.127 1.00 22.23 119 SER B O 1
ATOM 3386 N N . ALA B 1 127 ? 106.287 49.983 12.310 1.00 15.67 120 ALA B N 1
ATOM 3387 C CA . ALA B 1 127 ? 107.047 48.819 12.762 1.00 14.81 120 ALA B CA 1
ATOM 3388 C C . ALA B 1 127 ? 106.327 47.499 12.436 1.00 15.82 120 ALA B C 1
ATOM 3389 O O . ALA B 1 127 ? 106.940 46.434 12.443 1.00 19.07 120 ALA B O 1
ATOM 3391 N N . LEU B 1 128 ? 105.033 47.561 12.148 1.00 16.51 121 LEU B N 1
ATOM 3392 C CA . LEU B 1 128 ? 104.287 46.347 11.809 1.00 17.06 121 LEU B CA 1
ATOM 3393 C C . LEU B 1 128 ? 104.530 45.914 10.364 1.00 20.02 121 LEU B C 1
ATOM 3394 O O . LEU B 1 128 ? 103.976 44.915 9.910 1.00 20.73 121 LEU B O 1
ATOM 3399 N N . GLN B 1 129 ? 105.375 46.663 9.660 1.00 19.61 122 GLN B N 1
ATOM 3400 C CA . GLN B 1 129 ? 105.783 46.339 8.301 1.00 19.08 122 GLN B CA 1
ATOM 3401 C C . GLN B 1 129 ? 107.204 45.751 8.255 1.00 20.97 122 GLN B C 1
ATOM 3402 O O . GLN B 1 129 ? 107.742 45.521 7.182 1.00 22.49 122 GLN B O 1
ATOM 3408 N N . LEU B 1 130 ? 107.795 45.510 9.423 1.00 17.50 123 LEU B N 1
ATOM 3409 C CA . LEU B 1 130 ? 109.185 45.016 9.551 1.00 16.62 123 LEU B CA 1
ATOM 3410 C C . LEU B 1 130 ? 109.372 43.478 9.515 1.00 16.56 123 LEU B C 1
ATOM 3411 O O . LEU B 1 130 ? 110.422 42.967 9.906 1.00 15.71 123 LEU B O 1
ATOM 3416 N N . SER B 1 131 ? 108.372 42.736 9.049 1.00 18.28 124 SER B N 1
ATOM 3417 C CA . SER B 1 131 ? 108.478 41.277 9.122 1.00 18.92 124 SER B CA 1
ATOM 3418 C C . SER B 1 131 ? 109.640 40.826 8.262 1.00 18.70 124 SER B C 1
ATOM 3419 O O . SER B 1 131 ? 109.716 41.178 7.091 1.00 18.98 124 SER B O 1
ATOM 3422 N N . GLY B 1 132 ? 110.549 40.060 8.851 1.00 17.03 125 GLY B N 1
ATOM 3423 C CA . GLY B 1 132 ? 111.690 39.560 8.111 1.00 17.36 125 GLY B CA 1
ATOM 3424 C C . GLY B 1 132 ? 112.897 40.484 8.131 1.00 17.33 125 GLY B C 1
ATOM 3425 O O . GLY B 1 132 ? 114.003 40.075 7.781 1.00 18.71 125 GLY B O 1
ATOM 3426 N N . ALA B 1 133 ? 112.691 41.733 8.527 1.00 16.59 126 ALA B N 1
ATOM 3427 C CA . ALA B 1 133 ? 113.778 42.707 8.514 1.00 17.38 126 ALA B CA 1
ATOM 3428 C C . ALA B 1 133 ? 114.870 42.343 9.502 1.00 16.59 126 ALA B C 1
ATOM 3429 O O . ALA B 1 133 ? 114.584 41.831 10.594 1.00 18.23 126 ALA B O 1
ATOM 3431 N N . SER B 1 134 ? 116.117 42.637 9.130 1.00 16.60 127 SER B N 1
ATOM 3432 C CA . SER B 1 134 ? 117.241 42.461 10.041 1.00 14.42 127 SER B CA 1
ATOM 3433 C C . SER B 1 134 ? 117.289 43.680 10.931 1.00 18.49 127 SER B C 1
ATOM 3434 O O . SER B 1 134 ? 117.346 44.811 10.438 1.00 18.92 127 SER B O 1
ATOM 3437 N N . ILE B 1 135 ? 117.257 43.460 12.239 1.00 12.79 128 ILE B N 1
ATOM 3438 C CA . ILE B 1 135 ? 117.182 44.586 13.164 1.00 12.09 128 ILE B CA 1
ATOM 3439 C C . ILE B 1 135 ? 118.289 44.523 14.188 1.00 13.63 128 ILE B C 1
ATOM 3440 O O . ILE B 1 135 ? 118.381 43.563 14.955 1.00 15.36 128 ILE B O 1
ATOM 3445 N N A CYS B 1 136 ? 119.128 45.556 14.238 0.77 13.33 129 CYS B N 1
ATOM 3446 N N B CYS B 1 136 ? 119.122 45.555 14.194 0.23 13.72 129 CYS B N 1
ATOM 3447 C CA A CYS B 1 136 ? 120.225 45.505 15.191 0.77 12.60 129 CYS B CA 1
ATOM 3448 C CA B CYS B 1 136 ? 120.263 45.654 15.088 0.23 13.64 129 CYS B CA 1
ATOM 3449 C C A CYS B 1 136 ? 119.753 45.906 16.568 0.77 10.33 129 CYS B C 1
ATOM 3450 C C B CYS B 1 136 ? 119.806 45.960 16.543 0.23 12.77 129 CYS B C 1
ATOM 3451 O O A CYS B 1 136 ? 118.850 46.751 16.762 0.77 10.07 129 CYS B O 1
ATOM 3452 O O B CYS B 1 136 ? 118.924 46.801 16.753 0.23 12.58 129 CYS B O 1
ATOM 3457 N N . VAL B 1 137 ? 120.388 45.276 17.536 1.00 10.04 130 VAL B N 1
ATOM 3458 C CA . VAL B 1 137 ? 120.067 45.498 18.950 1.00 11.24 130 VAL B CA 1
ATOM 3459 C C . VAL B 1 137 ? 121.297 45.145 19.776 1.00 13.68 130 VAL B C 1
ATOM 3460 O O . VAL B 1 137 ? 122.102 44.322 19.356 1.00 14.11 130 VAL B O 1
ATOM 3464 N N . GLN B 1 138 ? 121.460 45.773 20.938 1.00 10.67 131 GLN B N 1
ATOM 3465 C CA . GLN B 1 138 ? 122.582 45.422 21.819 1.00 10.45 131 GLN B CA 1
ATOM 3466 C C . GLN B 1 138 ? 122.247 44.311 22.794 1.00 9.86 131 GLN B C 1
ATOM 3467 O O . GLN B 1 138 ? 121.148 44.253 23.338 1.00 11.18 131 GLN B O 1
ATOM 3473 N N . ALA B 1 139 ? 123.222 43.435 23.015 1.00 10.79 132 ALA B N 1
ATOM 3474 C CA . ALA B 1 139 ? 123.113 42.409 24.041 1.00 9.92 132 ALA B CA 1
ATOM 3475 C C . ALA B 1 139 ? 123.059 43.061 25.409 1.00 11.99 132 ALA B C 1
ATOM 3476 O O . ALA B 1 139 ? 123.559 44.172 25.579 1.00 11.97 132 ALA B O 1
ATOM 3478 N N . GLY B 1 140 ? 122.495 42.349 26.382 1.00 12.84 133 GLY B N 1
ATOM 3479 C CA . GLY B 1 140 ? 122.461 42.831 27.752 1.00 11.59 133 GLY B CA 1
ATOM 3480 C C . GLY B 1 140 ? 121.508 43.981 27.992 1.00 12.04 133 GLY B C 1
ATOM 3481 O O . GLY B 1 140 ? 121.757 44.801 28.876 1.00 12.47 133 GLY B O 1
ATOM 3482 N N . THR B 1 141 ? 120.427 44.036 27.213 1.00 12.14 134 THR B N 1
ATOM 3483 C CA . THR B 1 141 ? 119.410 45.084 27.334 1.00 8.64 134 THR B CA 1
ATOM 3484 C C . THR B 1 141 ? 117.974 44.561 27.490 1.00 12.45 134 THR B C 1
ATOM 3485 O O . THR B 1 141 ? 117.658 43.428 27.102 1.00 11.06 134 THR B O 1
ATOM 3489 N N . THR B 1 142 ? 117.096 45.399 28.032 1.00 10.23 135 THR B N 1
ATOM 3490 C CA . THR B 1 142 ? 115.654 45.114 27.956 1.00 11.30 135 THR B CA 1
ATOM 3491 C C . THR B 1 142 ? 115.217 45.050 26.485 1.00 10.17 135 THR B C 1
ATOM 3492 O O . THR B 1 142 ? 114.351 44.260 26.091 1.00 10.22 135 THR B O 1
ATOM 3496 N N . THR B 1 143 ? 115.850 45.892 25.689 1.00 8.04 136 THR B N 1
ATOM 3497 C CA . THR B 1 143 ? 115.534 46.077 24.281 1.00 9.20 136 THR B CA 1
ATOM 3498 C C . THR B 1 143 ? 115.483 44.771 23.503 1.00 9.99 136 THR B C 1
ATOM 3499 O O . THR B 1 143 ? 114.550 44.505 22.746 1.00 10.81 136 THR B O 1
ATOM 3503 N N . GLU B 1 144 ? 116.502 43.944 23.712 1.00 8.53 137 GLU B N 1
ATOM 3504 C CA . GLU B 1 144 ? 116.578 42.657 23.044 1.00 10.97 137 GLU B CA 1
ATOM 3505 C C . GLU B 1 144 ? 115.376 41.787 23.403 1.00 10.60 137 GLU B C 1
ATOM 3506 O O . GLU B 1 144 ? 114.777 41.139 22.531 1.00 14.83 137 GLU B O 1
ATOM 3512 N N . LEU B 1 145 ? 115.017 41.763 24.685 1.00 8.28 138 LEU B N 1
ATOM 3513 C CA . LEU B 1 145 ? 113.918 40.902 25.123 1.00 9.88 138 LEU B CA 1
ATOM 3514 C C . LEU B 1 145 ? 112.584 41.396 24.592 1.00 11.51 138 LEU B C 1
ATOM 3515 O O . LEU B 1 145 ? 111.751 40.589 24.149 1.00 9.98 138 LEU B O 1
ATOM 3520 N N . ASN B 1 146 ? 112.367 42.716 24.622 1.00 8.17 139 ASN B N 1
ATOM 3521 C CA . ASN B 1 146 ? 111.074 43.238 24.191 1.00 10.46 139 ASN B CA 1
ATOM 3522 C C . ASN B 1 146 ? 110.878 43.034 22.698 1.00 10.46 139 ASN B C 1
ATOM 3523 O O . ASN B 1 146 ? 109.757 42.822 22.247 1.00 12.34 139 ASN B O 1
ATOM 3528 N N . MET B 1 147 ? 111.952 43.119 21.920 1.00 11.00 140 MET B N 1
ATOM 3529 C CA . MET B 1 147 ? 111.763 42.990 20.473 1.00 12.80 140 MET B CA 1
ATOM 3530 C C . MET B 1 147 ? 111.254 41.594 20.118 1.00 12.18 140 MET B C 1
ATOM 3531 O O . MET B 1 147 ? 110.332 41.440 19.316 1.00 12.96 140 MET B O 1
ATOM 3536 N N . ALA B 1 148 ? 111.845 40.570 20.723 1.00 9.84 141 ALA B N 1
ATOM 3537 C CA . ALA B 1 148 ? 111.357 39.208 20.514 1.00 11.26 141 ALA B CA 1
ATOM 3538 C C . ALA B 1 148 ? 109.851 39.091 20.832 1.00 12.74 141 ALA B C 1
ATOM 3539 O O . ALA B 1 148 ? 109.086 38.477 20.080 1.00 11.92 141 ALA B O 1
ATOM 3541 N N . ASP B 1 149 ? 109.417 39.692 21.936 1.00 10.46 142 ASP B N 1
ATOM 3542 C CA . ASP B 1 149 ? 108.004 39.651 22.311 1.00 11.15 142 ASP B CA 1
ATOM 3543 C C . ASP B 1 149 ? 107.109 40.304 21.267 1.00 12.36 142 ASP B C 1
ATOM 3544 O O . ASP B 1 149 ? 106.038 39.792 20.935 1.00 12.20 142 ASP B O 1
ATOM 3549 N N . TYR B 1 150 ? 107.540 41.457 20.772 1.00 10.95 143 TYR B N 1
ATOM 3550 C CA . TYR B 1 150 ? 106.728 42.234 19.844 1.00 11.46 143 TYR B CA 1
ATOM 3551 C C . TYR B 1 150 ? 106.566 41.478 18.521 1.00 12.34 143 TYR B C 1
ATOM 3552 O O . TYR B 1 150 ? 105.465 41.419 17.951 1.00 13.22 143 TYR B O 1
ATOM 3561 N N . PHE B 1 151 ? 107.644 40.847 18.066 1.00 12.23 144 PHE B N 1
ATOM 3562 C CA . PHE B 1 151 ? 107.570 40.096 16.814 1.00 13.12 144 PHE B CA 1
ATOM 3563 C C . PHE B 1 151 ? 106.761 38.816 16.990 1.00 13.89 144 PHE B C 1
ATOM 3564 O O . PHE B 1 151 ? 106.005 38.432 16.104 1.00 14.90 144 PHE B O 1
ATOM 3572 N N . ARG B 1 152 ? 106.908 38.176 18.144 1.00 13.54 145 ARG B N 1
ATOM 3573 C CA . ARG B 1 152 ? 106.120 36.983 18.460 1.00 14.36 145 ARG B CA 1
ATOM 3574 C C . ARG B 1 152 ? 104.626 37.315 18.494 1.00 15.05 145 ARG B C 1
ATOM 3575 O O . ARG B 1 152 ? 103.815 36.653 17.844 1.00 16.18 145 ARG B O 1
ATOM 3583 N N . ALA B 1 153 ? 104.274 38.361 19.241 1.00 15.76 146 ALA B N 1
ATOM 3584 C CA . ALA B 1 153 ? 102.871 38.736 19.425 1.00 15.74 146 ALA B CA 1
ATOM 3585 C C . ALA B 1 153 ? 102.210 39.149 18.119 1.00 17.66 146 ALA B C 1
ATOM 3586 O O . ALA B 1 153 ? 101.017 38.890 17.905 1.00 18.99 146 ALA B O 1
ATOM 3588 N N . ASN B 1 154 ? 102.974 39.783 17.239 1.00 15.69 147 ASN B N 1
ATOM 3589 C CA . ASN B 1 154 ? 102.381 40.301 16.007 1.00 17.95 147 ASN B CA 1
ATOM 3590 C C . ASN B 1 154 ? 102.644 39.405 14.813 1.00 20.68 147 ASN B C 1
ATOM 3591 O O . ASN B 1 154 ? 102.376 39.786 13.675 1.00 21.04 147 ASN B O 1
ATOM 3596 N N . LYS B 1 155 ? 103.146 38.207 15.088 1.00 17.36 148 LYS B N 1
ATOM 3597 C CA . LYS B 1 155 ? 103.359 37.205 14.054 1.00 18.25 148 LYS B CA 1
ATOM 3598 C C . LYS B 1 155 ? 104.221 37.735 12.902 1.00 19.88 148 LYS B C 1
ATOM 3599 O O . LYS B 1 155 ? 103.911 37.517 11.724 1.00 19.33 148 LYS B O 1
ATOM 3605 N N . MET B 1 156 ? 105.280 38.466 13.241 1.00 18.01 149 MET B N 1
ATOM 3606 C CA . MET B 1 156 ? 106.279 38.861 12.248 1.00 16.90 149 MET B CA 1
ATOM 3607 C C . MET B 1 156 ? 107.523 38.017 12.338 1.00 16.48 149 MET B C 1
ATOM 3608 O O . MET B 1 156 ? 107.950 37.644 13.423 1.00 15.73 149 MET B O 1
ATOM 3613 N N . GLU B 1 157 ? 108.093 37.721 11.178 1.00 17.08 150 GLU B N 1
ATOM 3614 C CA . GLU B 1 157 ? 109.336 36.960 11.115 1.00 16.86 150 GLU B CA 1
ATOM 3615 C C . GLU B 1 157 ? 110.463 37.705 11.802 1.00 18.39 150 GLU B C 1
ATOM 3616 O O . GLU B 1 157 ? 110.732 38.861 11.499 1.00 15.38 150 GLU B O 1
ATOM 3622 N N . TYR B 1 158 ? 111.139 37.011 12.709 1.00 15.15 151 TYR B N 1
ATOM 3623 C CA . TYR B 1 158 ? 112.053 37.632 13.651 1.00 14.08 151 TYR B CA 1
ATOM 3624 C C . TYR B 1 158 ? 113.512 37.346 13.277 1.00 16.62 151 TYR B C 1
ATOM 3625 O O . TYR B 1 158 ? 113.942 36.198 13.311 1.00 14.46 151 TYR B O 1
ATOM 3634 N N . ASN B 1 159 ? 114.250 38.399 12.910 1.00 13.77 152 ASN B N 1
ATOM 3635 C CA . ASN B 1 159 ? 115.669 38.305 12.527 1.00 13.86 152 ASN B CA 1
ATOM 3636 C C . ASN B 1 159 ? 116.512 39.359 13.247 1.00 16.24 152 ASN B C 1
ATOM 3637 O O . ASN B 1 159 ? 116.992 40.305 12.617 1.00 13.14 152 ASN B O 1
ATOM 3642 N N . PRO B 1 160 ? 116.706 39.191 14.561 1.00 12.84 153 PRO B N 1
ATOM 3643 C CA . PRO B 1 160 ? 117.585 40.082 15.322 1.00 12.66 153 PRO B CA 1
ATOM 3644 C C . PRO B 1 160 ? 119.033 39.944 14.869 1.00 14.39 153 PRO B C 1
ATOM 3645 O O . PRO B 1 160 ? 119.456 38.865 14.432 1.00 12.70 153 PRO B O 1
ATOM 3649 N N . VAL B 1 161 ? 119.783 41.034 14.981 1.00 11.84 154 VAL B N 1
ATOM 3650 C CA . VAL B 1 161 ? 121.219 40.984 14.826 1.00 12.20 154 VAL B CA 1
ATOM 3651 C C . VAL B 1 161 ? 121.793 41.623 16.080 1.00 13.58 154 VAL B C 1
ATOM 3652 O O . VAL B 1 161 ? 121.624 42.826 16.298 1.00 11.21 154 VAL B O 1
ATOM 3656 N N . VAL B 1 162 ? 122.445 40.806 16.911 1.00 13.90 155 VAL B N 1
ATOM 3657 C CA . VAL B 1 162 ? 122.827 41.228 18.262 1.00 12.57 155 VAL B CA 1
ATOM 3658 C C . VAL B 1 162 ? 124.288 41.674 18.308 1.00 12.52 155 VAL B C 1
ATOM 3659 O O . VAL B 1 162 ? 125.184 40.963 17.833 1.00 12.24 155 VAL B O 1
ATOM 3663 N N . PHE B 1 163 ? 124.525 42.853 18.872 1.00 13.03 156 PHE B N 1
ATOM 3664 C CA . PHE B 1 163 ? 125.891 43.389 18.970 1.00 13.56 156 PHE B CA 1
ATOM 3665 C C . PHE B 1 163 ? 126.327 43.608 20.406 1.00 12.05 156 PHE B C 1
ATOM 3666 O O . PHE B 1 163 ? 125.508 43.913 21.258 1.00 12.29 156 PHE B O 1
ATOM 3674 N N . GLU B 1 164 ? 127.630 43.465 20.658 1.00 13.29 157 GLU B N 1
ATOM 3675 C CA . GLU B 1 164 ? 128.154 43.615 22.016 1.00 13.49 157 GLU B CA 1
ATOM 3676 C C . GLU B 1 164 ? 128.418 45.063 22.374 1.00 18.65 157 GLU B C 1
ATOM 3677 O O . GLU B 1 164 ? 128.357 45.435 23.540 1.00 18.80 157 GLU B O 1
ATOM 3683 N N . LYS B 1 165 ? 128.722 45.878 21.368 1.00 16.19 158 LYS B N 1
ATOM 3684 C CA . LYS B 1 165 ? 129.086 47.270 21.611 1.00 17.77 158 LYS B CA 1
ATOM 3685 C C . LYS B 1 165 ? 128.241 48.197 20.752 1.00 16.96 158 LYS B C 1
ATOM 3686 O O . LYS B 1 165 ? 127.942 47.875 19.596 1.00 17.98 158 LYS B O 1
ATOM 3692 N N . ILE B 1 166 ? 127.905 49.363 21.299 1.00 12.50 159 ILE B N 1
ATOM 3693 C CA . ILE B 1 166 ? 127.059 50.312 20.570 1.00 15.38 159 ILE B CA 1
ATOM 3694 C C . ILE B 1 166 ? 127.707 50.742 19.243 1.00 17.89 159 ILE B C 1
ATOM 3695 O O . ILE B 1 166 ? 127.005 50.882 18.249 1.00 13.45 159 ILE B O 1
ATOM 3700 N N . GLU B 1 167 ? 129.029 50.921 19.208 1.00 18.02 160 GLU B N 1
ATOM 3701 C CA . GLU B 1 167 ? 129.688 51.363 17.977 1.00 18.86 160 GLU B CA 1
ATOM 3702 C C . GLU B 1 167 ? 129.485 50.354 16.860 1.00 20.15 160 GLU B C 1
ATOM 3703 O O . GLU B 1 167 ? 129.335 50.733 15.697 1.00 16.96 160 GLU B O 1
ATOM 3705 N N . GLU B 1 168 ? 129.507 49.069 17.223 1.00 18.52 161 GLU B N 1
ATOM 3706 C CA . GLU B 1 168 ? 129.332 47.984 16.263 1.00 20.08 161 GLU B CA 1
ATOM 3707 C C . GLU B 1 168 ? 127.905 47.994 15.709 1.00 16.44 161 GLU B C 1
ATOM 3708 O O . GLU B 1 168 ? 127.689 47.783 14.518 1.00 19.80 161 GLU B O 1
ATOM 3714 N N . ALA B 1 169 ? 126.935 48.247 16.581 1.00 15.25 162 ALA B N 1
ATOM 3715 C CA . ALA B 1 169 ? 125.545 48.324 16.143 1.00 14.40 162 ALA B CA 1
ATOM 3716 C C . ALA B 1 169 ? 125.365 49.518 15.207 1.00 17.10 162 ALA B C 1
ATOM 3717 O O . ALA B 1 169 ? 124.703 49.421 14.167 1.00 16.33 162 ALA B O 1
ATOM 3719 N N . ASN B 1 170 ? 125.962 50.646 15.575 1.00 15.25 163 ASN B N 1
ATOM 3720 C CA . ASN B 1 170 ? 125.800 51.853 14.773 1.00 16.74 163 ASN B CA 1
ATOM 3721 C C . ASN B 1 170 ? 126.379 51.644 13.392 1.00 19.98 163 ASN B C 1
ATOM 3722 O O . ASN B 1 170 ? 125.779 52.049 12.398 1.00 18.00 163 ASN B O 1
ATOM 3727 N N . ALA B 1 171 ? 127.540 50.996 13.325 1.00 19.80 164 ALA B N 1
ATOM 3728 C CA . ALA B 1 171 ? 128.209 50.800 12.050 1.00 23.23 164 ALA B CA 1
ATOM 3729 C C . ALA B 1 171 ? 127.413 49.864 11.140 1.00 20.42 164 ALA B C 1
ATOM 3730 O O . ALA B 1 171 ? 127.308 50.104 9.937 1.00 20.84 164 ALA B O 1
ATOM 3732 N N . ALA B 1 172 ? 126.870 48.791 11.714 1.00 16.91 165 ALA B N 1
ATOM 3733 C CA . ALA B 1 172 ? 126.105 47.829 10.927 1.00 19.86 165 ALA B CA 1
ATOM 3734 C C . ALA B 1 172 ? 124.820 48.427 10.358 1.00 17.58 165 ALA B C 1
ATOM 3735 O O . ALA B 1 172 ? 124.448 48.151 9.222 1.00 20.64 165 ALA B O 1
ATOM 3737 N N . TYR B 1 173 ? 124.140 49.226 11.168 1.00 16.17 166 TYR B N 1
ATOM 3738 C CA . TYR B 1 173 ? 122.938 49.925 10.732 1.00 18.34 166 TYR B CA 1
ATOM 3739 C C . TYR B 1 173 ? 123.258 51.014 9.683 1.00 19.32 166 TYR B C 1
ATOM 3740 O O . TYR B 1 173 ? 122.603 51.106 8.644 1.00 20.02 166 TYR B O 1
ATOM 3749 N N . ASP B 1 174 ? 124.269 51.831 9.960 1.00 19.81 167 ASP B N 1
ATOM 3750 C CA . ASP B 1 174 ? 124.577 52.977 9.099 1.00 21.76 167 ASP B CA 1
ATOM 3751 C C . ASP B 1 174 ? 125.034 52.522 7.722 1.00 25.82 167 ASP B C 1
ATOM 3752 O O . ASP B 1 174 ? 124.793 53.200 6.724 1.00 26.48 167 ASP B O 1
ATOM 3757 N N . SER B 1 175 ? 125.675 51.359 7.670 1.00 23.02 168 SER B N 1
ATOM 3758 C CA . SER B 1 175 ? 126.194 50.833 6.412 1.00 24.83 168 SER B CA 1
ATOM 3759 C C . SER B 1 175 ? 125.098 50.163 5.587 1.00 25.92 168 SER B C 1
ATOM 3760 O O . SER B 1 175 ? 125.315 49.782 4.430 1.00 28.22 168 SER B O 1
ATOM 3763 N N . GLY B 1 176 ? 123.929 49.996 6.190 1.00 23.59 169 GLY B N 1
ATOM 3764 C CA . GLY B 1 176 ? 122.836 49.313 5.524 1.00 24.24 169 GLY B CA 1
ATOM 3765 C C . GLY B 1 176 ? 122.878 47.796 5.607 1.00 26.61 169 GLY B C 1
ATOM 3766 O O . GLY B 1 176 ? 122.051 47.125 4.994 1.00 29.65 169 GLY B O 1
ATOM 3767 N N . ARG B 1 177 ? 123.825 47.245 6.363 1.00 26.64 170 ARG B N 1
ATOM 3768 C CA . ARG B 1 177 ? 123.842 45.797 6.613 1.00 32.31 170 ARG B CA 1
ATOM 3769 C C . ARG B 1 177 ? 122.614 45.324 7.403 1.00 32.41 170 ARG B C 1
ATOM 3770 O O . ARG B 1 177 ? 122.103 44.229 7.164 1.00 35.42 170 ARG B O 1
ATOM 3778 N N . CYS B 1 178 ? 122.159 46.144 8.349 1.00 24.42 171 CYS B N 1
ATOM 3779 C CA . CYS B 1 178 ? 120.889 45.939 9.048 1.00 26.14 171 CYS B CA 1
ATOM 3780 C C . CYS B 1 178 ? 119.819 46.843 8.427 1.00 26.81 171 CYS B C 1
ATOM 3781 O O . CYS B 1 178 ? 120.131 47.925 7.934 1.00 26.21 171 CYS B O 1
ATOM 3784 N N . ASP B 1 179 ? 118.561 46.419 8.483 1.00 21.58 172 ASP B N 1
ATOM 3785 C CA . ASP B 1 179 ? 117.453 47.223 7.965 1.00 18.54 172 ASP B CA 1
ATOM 3786 C C . ASP B 1 179 ? 116.933 48.226 8.972 1.00 16.93 172 ASP B C 1
ATOM 3787 O O . ASP B 1 179 ? 116.350 49.242 8.597 1.00 16.56 172 ASP B O 1
ATOM 3792 N N . ALA B 1 180 ? 117.067 47.901 10.251 1.00 14.79 173 ALA B N 1
ATOM 3793 C CA . ALA B 1 180 ? 116.529 48.773 11.298 1.00 15.14 173 ALA B CA 1
ATOM 3794 C C . ALA B 1 180 ? 117.344 48.702 12.577 1.00 12.52 173 ALA B C 1
ATOM 3795 O O . ALA B 1 180 ? 118.148 47.788 12.776 1.00 15.39 173 ALA B O 1
ATOM 3797 N N . TYR B 1 181 ? 117.125 49.695 13.436 1.00 12.05 174 TYR B N 1
ATOM 3798 C CA . TYR B 1 181 ? 117.832 49.857 14.689 1.00 11.30 174 TYR B CA 1
ATOM 3799 C C . TYR B 1 181 ? 116.758 49.895 15.763 1.00 13.05 174 TYR B C 1
ATOM 3800 O O . TYR B 1 181 ? 115.734 50.573 15.589 1.00 12.41 174 TYR B O 1
ATOM 3809 N N . THR B 1 182 ? 116.938 49.158 16.847 1.00 9.93 175 THR B N 1
ATOM 3810 C CA . THR B 1 182 ? 115.991 49.320 17.937 1.00 13.73 175 THR B CA 1
ATOM 3811 C C . THR B 1 182 ? 116.702 49.628 19.252 1.00 10.16 175 THR B C 1
ATOM 3812 O O . THR B 1 182 ? 117.753 49.057 19.554 1.00 10.38 175 THR B O 1
ATOM 3816 N N . THR B 1 183 ? 116.131 50.584 19.982 1.00 9.83 176 THR B N 1
ATOM 3817 C CA . THR B 1 183 ? 116.502 50.930 21.366 1.00 11.56 176 THR B CA 1
ATOM 3818 C C . THR B 1 183 ? 115.454 51.919 21.898 1.00 10.36 176 THR B C 1
ATOM 3819 O O . THR B 1 183 ? 114.413 52.133 21.262 1.00 10.28 176 THR B O 1
ATOM 3823 N N . ASP B 1 184 ? 115.705 52.519 23.064 1.00 8.61 177 ASP B N 1
ATOM 3824 C CA . ASP B 1 184 ? 114.774 53.508 23.624 1.00 10.25 177 ASP B CA 1
ATOM 3825 C C . ASP B 1 184 ? 114.649 54.688 22.672 1.00 8.55 177 ASP B C 1
ATOM 3826 O O . ASP B 1 184 ? 115.618 55.047 22.027 1.00 10.38 177 ASP B O 1
ATOM 3831 N N A GLN B 1 185 ? 113.460 55.275 22.589 0.46 8.52 178 GLN B N 1
ATOM 3832 N N B GLN B 1 185 ? 113.453 55.270 22.583 0.54 8.92 178 GLN B N 1
ATOM 3833 C CA A GLN B 1 185 ? 113.204 56.323 21.613 0.46 10.88 178 GLN B CA 1
ATOM 3834 C CA B GLN B 1 185 ? 113.196 56.338 21.622 0.54 10.65 178 GLN B CA 1
ATOM 3835 C C A GLN B 1 185 ? 114.148 57.512 21.796 0.46 11.31 178 GLN B C 1
ATOM 3836 C C B GLN B 1 185 ? 114.172 57.495 21.798 0.54 11.11 178 GLN B C 1
ATOM 3837 O O A GLN B 1 185 ? 114.652 58.054 20.813 0.46 12.39 178 GLN B O 1
ATOM 3838 O O B GLN B 1 185 ? 114.717 58.000 20.818 0.54 12.51 178 GLN B O 1
ATOM 3849 N N . SER B 1 186 ? 114.407 57.909 23.039 1.00 10.11 179 SER B N 1
ATOM 3850 C CA . SER B 1 186 ? 115.286 59.069 23.269 1.00 10.04 179 SER B CA 1
ATOM 3851 C C . SER B 1 186 ? 116.713 58.728 22.844 1.00 13.49 179 SER B C 1
ATOM 3852 O O . SER B 1 186 ? 117.456 59.594 22.384 1.00 13.66 179 SER B O 1
ATOM 3855 N N . SER B 1 187 ? 117.086 57.457 22.954 1.00 12.78 180 SER B N 1
ATOM 3856 C CA . SER B 1 187 ? 118.406 57.020 22.504 1.00 11.93 180 SER B CA 1
ATOM 3857 C C . SER B 1 187 ? 118.487 56.974 20.975 1.00 10.05 180 SER B C 1
ATOM 3858 O O . SER B 1 187 ? 119.548 57.235 20.397 1.00 12.16 180 SER B O 1
ATOM 3861 N N . LEU B 1 188 ? 117.375 56.636 20.313 1.00 11.15 181 LEU B N 1
ATOM 3862 C CA . LEU B 1 188 ? 117.334 56.707 18.848 1.00 12.48 181 LEU B CA 1
ATOM 3863 C C . LEU B 1 188 ? 117.635 58.132 18.345 1.00 15.10 181 LEU B C 1
ATOM 3864 O O . LEU B 1 188 ? 118.343 58.310 17.355 1.00 12.61 181 LEU B O 1
ATOM 3869 N N . TYR B 1 189 ? 117.094 59.150 19.017 1.00 14.97 182 TYR B N 1
ATOM 3870 C CA . TYR B 1 189 ? 117.477 60.525 18.709 1.00 14.95 182 TYR B CA 1
ATOM 3871 C C . TYR B 1 189 ? 118.992 60.721 18.800 1.00 14.06 182 TYR B C 1
ATOM 3872 O O . TYR B 1 189 ? 119.591 61.356 17.937 1.00 16.89 182 TYR B O 1
ATOM 3881 N N . GLY B 1 190 ? 119.597 60.218 19.876 1.00 15.45 183 GLY B N 1
ATOM 3882 C CA . GLY B 1 190 ? 121.028 60.397 20.093 1.00 18.59 183 GLY B CA 1
ATOM 3883 C C . GLY B 1 190 ? 121.892 59.660 19.082 1.00 17.43 183 GLY B C 1
ATOM 3884 O O . GLY B 1 190 ? 122.865 60.205 18.531 1.00 18.38 183 GLY B O 1
ATOM 3885 N N . VAL B 1 191 ? 121.523 58.414 18.820 1.00 13.84 184 VAL B N 1
ATOM 3886 C CA . VAL B 1 191 ? 122.227 57.602 17.837 1.00 14.40 184 VAL B CA 1
ATOM 3887 C C . VAL B 1 191 ? 122.146 58.236 16.448 1.00 17.08 184 VAL B C 1
ATOM 3888 O O . VAL B 1 191 ? 123.155 58.319 15.731 1.00 18.37 184 VAL B O 1
ATOM 3892 N N . ARG B 1 192 ? 120.950 58.701 16.082 1.00 15.01 185 ARG B N 1
ATOM 3893 C CA . ARG B 1 192 ? 120.708 59.264 14.759 1.00 17.75 185 ARG B CA 1
ATOM 3894 C C . ARG B 1 192 ? 121.655 60.434 14.469 1.00 17.97 185 ARG B C 1
ATOM 3895 O O . ARG B 1 192 ? 122.158 60.590 13.347 1.00 17.67 185 ARG B O 1
ATOM 3903 N N . LEU B 1 193 ? 121.918 61.234 15.493 1.00 17.79 186 LEU B N 1
ATOM 3904 C CA . LEU B 1 193 ? 122.811 62.395 15.362 1.00 17.81 186 LEU B CA 1
ATOM 3905 C C . LEU B 1 193 ? 124.272 62.011 15.074 1.00 20.96 186 LEU B C 1
ATOM 3906 O O . LEU B 1 193 ? 125.044 62.823 14.566 1.00 20.82 186 LEU B O 1
ATOM 3911 N N . ALA B 1 194 ? 124.647 60.779 15.400 1.00 21.20 187 ALA B N 1
ATOM 3912 C CA . ALA B 1 194 ? 126.020 60.329 15.187 1.00 24.36 187 ALA B CA 1
ATOM 3913 C C . ALA B 1 194 ? 126.209 59.623 13.843 1.00 24.04 187 ALA B C 1
ATOM 3914 O O . ALA B 1 194 ? 127.333 59.251 13.494 1.00 26.58 187 ALA B O 1
ATOM 3916 N N . LEU B 1 195 ? 125.135 59.443 13.082 1.00 20.26 188 LEU B N 1
ATOM 3917 C CA . LEU B 1 195 ? 125.244 58.705 11.821 1.00 22.77 188 LEU B CA 1
ATOM 3918 C C . LEU B 1 195 ? 125.696 59.604 10.677 1.00 24.32 188 LEU B C 1
ATOM 3919 O O . LEU B 1 195 ? 125.697 60.823 10.810 1.00 26.43 188 LEU B O 1
ATOM 3924 N N . ALA B 1 196 ? 126.072 58.995 9.551 1.00 21.94 189 ALA B N 1
ATOM 3925 C CA . ALA B 1 196 ? 126.628 59.738 8.430 1.00 27.87 189 ALA B CA 1
ATOM 3926 C C . ALA B 1 196 ? 125.658 60.806 7.911 1.00 30.53 189 ALA B C 1
ATOM 3927 O O . ALA B 1 196 ? 126.055 61.950 7.685 1.00 28.63 189 ALA B O 1
ATOM 3929 N N . ASN B 1 197 ? 124.395 60.436 7.727 1.00 30.73 190 ASN B N 1
ATOM 3930 C CA . ASN B 1 197 ? 123.392 61.386 7.238 1.00 32.42 190 ASN B CA 1
ATOM 3931 C C . ASN B 1 197 ? 122.147 61.343 8.120 1.00 26.94 190 ASN B C 1
ATOM 3932 O O . ASN B 1 197 ? 121.177 60.643 7.799 1.00 26.26 190 ASN B O 1
ATOM 3937 N N . PRO B 1 198 ? 122.175 62.065 9.247 1.00 24.73 191 PRO B N 1
ATOM 3938 C CA . PRO B 1 198 ? 121.079 61.956 10.220 1.00 21.41 191 PRO B CA 1
ATOM 3939 C C . PRO B 1 198 ? 119.682 62.151 9.640 1.00 21.83 191 PRO B C 1
ATOM 3940 O O . PRO B 1 198 ? 118.754 61.472 10.071 1.00 22.37 191 PRO B O 1
ATOM 3944 N N . ASP B 1 199 ? 119.542 63.038 8.659 1.00 27.12 192 ASP B N 1
ATOM 3945 C CA . ASP B 1 199 ? 118.225 63.355 8.106 1.00 29.57 192 ASP B CA 1
ATOM 3946 C C . ASP B 1 199 ? 117.597 62.217 7.303 1.00 27.80 192 ASP B C 1
ATOM 3947 O O . ASP B 1 199 ? 116.400 62.243 7.031 1.00 29.30 192 ASP B O 1
ATOM 3952 N N . ASP B 1 200 ? 118.387 61.225 6.908 1.00 25.08 193 ASP B N 1
ATOM 3953 C CA . ASP B 1 200 ? 117.822 60.060 6.221 1.00 23.59 193 ASP B CA 1
ATOM 3954 C C . ASP B 1 200 ? 117.042 59.130 7.163 1.00 23.35 193 ASP B C 1
ATOM 3955 O O . ASP B 1 200 ? 116.359 58.206 6.707 1.00 26.51 193 ASP B O 1
ATOM 3960 N N . HIS B 1 201 ? 117.121 59.364 8.467 1.00 21.36 194 HIS B N 1
ATOM 3961 C CA . HIS B 1 201 ? 116.594 58.365 9.408 1.00 20.10 194 HIS B CA 1
ATOM 3962 C C . HIS B 1 201 ? 115.304 58.795 10.093 1.00 21.11 194 HIS B C 1
ATOM 3963 O O . HIS B 1 201 ? 115.162 59.938 10.550 1.00 23.61 194 HIS B O 1
ATOM 3970 N N . VAL B 1 202 ? 114.358 57.864 10.111 1.00 17.93 195 VAL B N 1
ATOM 3971 C CA . VAL B 1 202 ? 113.013 58.101 10.597 1.00 18.36 195 VAL B CA 1
ATOM 3972 C C . VAL B 1 202 ? 112.742 57.187 11.776 1.00 21.15 195 VAL B C 1
ATOM 3973 O O . VAL B 1 202 ? 112.921 55.976 11.674 1.00 18.74 195 VAL B O 1
ATOM 3977 N N . ILE B 1 203 ? 112.317 57.765 12.900 1.00 15.32 196 ILE B N 1
ATOM 3978 C CA . ILE B 1 203 ? 111.873 56.962 14.043 1.00 14.34 196 ILE B CA 1
ATOM 3979 C C . ILE B 1 203 ? 110.412 56.604 13.817 1.00 14.56 196 ILE B C 1
ATOM 3980 O O . ILE B 1 203 ? 109.561 57.479 13.723 1.00 17.59 196 ILE B O 1
ATOM 3985 N N . LEU B 1 204 ? 110.125 55.317 13.680 1.00 14.26 197 LEU B N 1
ATOM 3986 C CA . LEU B 1 204 ? 108.754 54.858 13.425 1.00 15.56 197 LEU B CA 1
ATOM 3987 C C . LEU B 1 204 ? 107.861 55.124 14.646 1.00 14.50 197 LEU B C 1
ATOM 3988 O O . LEU B 1 204 ? 108.359 55.245 15.754 1.00 16.33 197 LEU B O 1
ATOM 3993 N N . PRO B 1 205 ? 106.537 55.221 14.440 1.00 15.11 198 PRO B N 1
ATOM 3994 C CA . PRO B 1 205 ? 105.588 55.671 15.479 1.00 18.57 198 PRO B CA 1
ATOM 3995 C C . PRO B 1 205 ? 105.417 54.743 16.673 1.00 14.68 198 PRO B C 1
ATOM 3996 O O . PRO B 1 205 ? 105.180 55.217 17.790 1.00 17.76 198 PRO B O 1
ATOM 4000 N N . GLU B 1 206 ? 105.531 53.442 16.451 1.00 13.89 199 GLU B N 1
ATOM 4001 C CA . GLU B 1 206 ? 105.185 52.485 17.501 1.00 15.33 199 GLU B CA 1
ATOM 4002 C C . GLU B 1 206 ? 106.134 52.510 18.704 1.00 17.13 199 GLU B C 1
ATOM 4003 O O . GLU B 1 206 ? 107.353 52.586 18.566 1.00 16.02 199 GLU B O 1
ATOM 4009 N N . ILE B 1 207 ? 105.549 52.466 19.894 1.00 14.55 200 ILE B N 1
ATOM 4010 C CA . ILE B 1 207 ? 106.316 52.345 21.127 1.00 13.01 200 ILE B CA 1
ATOM 4011 C C . ILE B 1 207 ? 105.929 51.009 21.718 1.00 10.60 200 ILE B C 1
ATOM 4012 O O . ILE B 1 207 ? 104.746 50.753 21.936 1.00 16.13 200 ILE B O 1
ATOM 4017 N N . ILE B 1 208 ? 106.896 50.130 21.943 1.00 9.56 201 ILE B N 1
ATOM 4018 C CA . ILE B 1 208 ? 106.510 48.756 22.220 1.00 10.00 201 ILE B CA 1
ATOM 4019 C C . ILE B 1 208 ? 106.765 48.320 23.655 1.00 11.15 201 ILE B C 1
ATOM 4020 O O . ILE B 1 208 ? 106.501 47.178 23.999 1.00 12.62 201 ILE B O 1
ATOM 4025 N N . SER B 1 209 ? 107.233 49.233 24.502 1.00 11.64 202 SER B N 1
ATOM 4026 C CA . SER B 1 209 ? 107.528 48.860 25.885 1.00 12.01 202 SER B CA 1
ATOM 4027 C C . SER B 1 209 ? 107.511 50.086 26.772 1.00 10.02 202 SER B C 1
ATOM 4028 O O . SER B 1 209 ? 107.581 51.197 26.277 1.00 9.50 202 SER B O 1
ATOM 4031 N N . LYS B 1 210 ? 107.446 49.861 28.080 1.00 7.93 203 LYS B N 1
ATOM 4032 C CA . LYS B 1 210 ? 107.745 50.906 29.063 1.00 8.01 203 LYS B CA 1
ATOM 4033 C C . LYS B 1 210 ? 109.213 50.815 29.479 1.00 7.35 203 LYS B C 1
ATOM 4034 O O . LYS B 1 210 ? 109.692 49.739 29.863 1.00 8.94 203 LYS B O 1
ATOM 4040 N N . GLU B 1 211 ? 109.933 51.934 29.405 1.00 7.08 204 GLU B N 1
ATOM 4041 C CA . GLU B 1 211 ? 111.353 51.974 29.783 1.00 7.91 204 GLU B CA 1
ATOM 4042 C C . GLU B 1 211 ? 111.600 53.149 30.725 1.00 9.20 204 GLU B C 1
ATOM 4043 O O . GLU B 1 211 ? 112.127 54.183 30.320 1.00 9.63 204 GLU B O 1
ATOM 4049 N N . PRO B 1 212 ? 111.167 53.012 31.986 1.00 7.40 205 PRO B N 1
ATOM 4050 C CA . PRO B 1 212 ? 111.488 54.065 32.947 1.00 6.76 205 PRO B CA 1
ATOM 4051 C C . PRO B 1 212 ? 112.988 54.038 33.330 1.00 9.42 205 PRO B C 1
ATOM 4052 O O . PRO B 1 212 ? 113.471 53.080 33.949 1.00 9.65 205 PRO B O 1
ATOM 4056 N N . PHE B 1 213 ? 113.721 55.076 32.944 1.00 6.36 206 PHE B N 1
ATOM 4057 C CA . PHE B 1 213 ? 115.150 55.171 33.303 1.00 6.15 206 PHE B CA 1
ATOM 4058 C C . PHE B 1 213 ? 115.276 55.450 34.812 1.00 8.68 206 PHE B C 1
ATOM 4059 O O . PHE B 1 213 ? 114.735 56.454 35.297 1.00 9.00 206 PHE B O 1
ATOM 4067 N N . GLY B 1 214 ? 115.995 54.590 35.534 1.00 7.97 207 GLY B N 1
ATOM 4068 C CA . GLY B 1 214 ? 116.077 54.696 36.995 1.00 7.50 207 GLY B CA 1
ATOM 4069 C C . GLY B 1 214 ? 117.444 55.109 37.523 1.00 9.58 207 GLY B C 1
ATOM 4070 O O . GLY B 1 214 ? 118.481 54.779 36.967 1.00 10.86 207 GLY B O 1
ATOM 4071 N N . LEU B 1 215 ? 117.434 55.868 38.609 1.00 8.13 208 LEU B N 1
ATOM 4072 C CA . LEU B 1 215 ? 118.664 56.223 39.310 1.00 10.29 208 LEU B CA 1
ATOM 4073 C C . LEU B 1 215 ? 119.018 55.017 40.170 1.00 9.06 208 LEU B C 1
ATOM 4074 O O . LEU B 1 215 ? 118.342 54.734 41.158 1.00 9.83 208 LEU B O 1
ATOM 4079 N N . THR B 1 216 ? 120.064 54.300 39.792 1.00 8.53 209 THR B N 1
ATOM 4080 C CA . THR B 1 216 ? 120.270 52.948 40.311 1.00 9.01 209 THR B CA 1
ATOM 4081 C C . THR B 1 216 ? 121.363 52.888 41.379 1.00 12.48 209 THR B C 1
ATOM 4082 O O . THR B 1 216 ? 122.456 53.403 41.176 1.00 11.17 209 THR B O 1
ATOM 4086 N N . VAL B 1 217 ? 121.043 52.284 42.529 1.00 9.90 210 VAL B N 1
ATOM 4087 C CA . VAL B 1 217 ? 121.972 52.167 43.650 1.00 10.34 210 VAL B CA 1
ATOM 4088 C C . VAL B 1 217 ? 121.976 50.726 44.142 1.00 11.40 210 VAL B C 1
ATOM 4089 O O . VAL B 1 217 ? 121.092 49.946 43.774 1.00 11.20 210 VAL B O 1
ATOM 4093 N N . ARG B 1 218 ? 122.937 50.390 44.994 1.00 12.68 211 ARG B N 1
ATOM 4094 C CA . ARG B 1 218 ? 122.936 49.074 45.653 1.00 12.30 211 ARG B CA 1
ATOM 4095 C C . ARG B 1 218 ? 121.861 49.028 46.732 1.00 17.99 211 ARG B C 1
ATOM 4096 O O . ARG B 1 218 ? 121.589 50.032 47.372 1.00 15.35 211 ARG B O 1
ATOM 4104 N N . GLN B 1 219 ? 121.268 47.856 46.941 1.00 16.30 212 GLN B N 1
ATOM 4105 C CA . GLN B 1 219 ? 120.501 47.619 48.174 1.00 15.57 212 GLN B CA 1
ATOM 4106 C C . GLN B 1 219 ? 121.409 47.701 49.384 1.00 18.00 212 GLN B C 1
ATOM 4107 O O . GLN B 1 219 ? 122.627 47.591 49.255 1.00 23.13 212 GLN B O 1
ATOM 4113 N N . GLY B 1 220 ? 120.835 47.897 50.569 1.00 17.37 213 GLY B N 1
ATOM 4114 C CA . GLY B 1 220 ? 121.609 47.791 51.798 1.00 22.12 213 GLY B CA 1
ATOM 4115 C C . GLY B 1 220 ? 122.158 49.099 52.352 1.00 21.38 213 GLY B C 1
ATOM 4116 O O . GLY B 1 220 ? 122.936 49.091 53.303 1.00 22.02 213 GLY B O 1
ATOM 4117 N N . ASP B 1 221 ? 121.760 50.222 51.756 1.00 17.97 214 ASP B N 1
ATOM 4118 C CA . ASP B 1 221 ? 122.172 51.529 52.257 1.00 15.98 214 ASP B CA 1
ATOM 4119 C C . ASP B 1 221 ? 121.070 52.544 51.975 1.00 19.56 214 ASP B C 1
ATOM 4120 O O . ASP B 1 221 ? 121.122 53.278 50.982 1.00 16.14 214 ASP B O 1
ATOM 4125 N N . ALA B 1 222 ? 120.077 52.590 52.858 1.00 21.49 215 ALA B N 1
ATOM 4126 C CA . ALA B 1 222 ? 118.903 53.412 52.612 1.00 21.75 215 ALA B CA 1
ATOM 4127 C C . ALA B 1 222 ? 119.249 54.893 52.689 1.00 17.08 215 ALA B C 1
ATOM 4128 O O . ALA B 1 222 ? 118.603 55.709 52.026 1.00 21.31 215 ALA B O 1
ATOM 4130 N N . ARG B 1 223 ? 120.255 55.232 53.495 1.00 17.89 216 ARG B N 1
ATOM 4131 C CA . ARG B 1 223 ? 120.704 56.618 53.638 1.00 18.24 216 ARG B CA 1
ATOM 4132 C C . ARG B 1 223 ? 121.193 57.176 52.305 1.00 18.22 216 ARG B C 1
ATOM 4133 O O . ARG B 1 223 ? 120.882 58.311 51.936 1.00 14.89 216 ARG B O 1
ATOM 4135 N N . TRP B 1 224 ? 121.967 56.366 51.593 1.00 15.66 217 TRP B N 1
ATOM 4136 C CA . TRP B 1 224 ? 122.483 56.759 50.285 1.00 16.55 217 TRP B CA 1
ATOM 4137 C C . TRP B 1 224 ? 121.347 56.850 49.270 1.00 13.38 217 TRP B C 1
ATOM 4138 O O . TRP B 1 224 ? 121.287 57.777 48.454 1.00 13.13 217 TRP B O 1
ATOM 4149 N N . ALA B 1 225 ? 120.452 55.868 49.295 1.00 12.49 218 ALA B N 1
ATOM 4150 C CA . ALA B 1 225 ? 119.309 55.884 48.393 1.00 14.48 218 ALA B CA 1
ATOM 4151 C C . ALA B 1 225 ? 118.500 57.158 48.607 1.00 11.19 218 ALA B C 1
ATOM 4152 O O . ALA B 1 225 ? 118.047 57.784 47.645 1.00 13.61 218 ALA B O 1
ATOM 4154 N N . ASP B 1 226 ? 118.347 57.555 49.875 1.00 11.86 219 ASP B N 1
ATOM 4155 C CA . ASP B 1 226 ? 117.615 58.787 50.209 1.00 12.96 219 ASP B CA 1
ATOM 4156 C C . ASP B 1 226 ? 118.276 60.008 49.552 1.00 15.04 219 ASP B C 1
ATOM 4157 O O . ASP B 1 226 ? 117.590 60.869 48.999 1.00 13.43 219 ASP B O 1
ATOM 4162 N N . VAL B 1 227 ? 119.605 60.079 49.603 1.00 12.30 220 VAL B N 1
ATOM 4163 C CA . VAL B 1 227 ? 120.326 61.216 49.023 1.00 14.70 220 VAL B CA 1
ATOM 4164 C C . VAL B 1 227 ? 120.058 61.302 47.518 1.00 15.77 220 VAL B C 1
ATOM 4165 O O . VAL B 1 227 ? 119.744 62.387 46.993 1.00 11.75 220 VAL B O 1
ATOM 4169 N N . VAL B 1 228 ? 120.135 60.170 46.823 1.00 11.81 221 VAL B N 1
ATOM 4170 C CA . VAL B 1 228 ? 119.935 60.180 45.370 1.00 10.68 221 VAL B CA 1
ATOM 4171 C C . VAL B 1 228 ? 118.461 60.490 45.053 1.00 10.80 221 VAL B C 1
ATOM 4172 O O . VAL B 1 228 ? 118.173 61.347 44.219 1.00 9.61 221 VAL B O 1
ATOM 4176 N N . ARG B 1 229 ? 117.545 59.852 45.780 1.00 12.07 222 ARG B N 1
ATOM 4177 C CA . ARG B 1 229 ? 116.106 60.082 45.598 1.00 9.94 222 ARG B CA 1
ATOM 4178 C C . ARG B 1 229 ? 115.762 61.553 45.789 1.00 11.10 222 ARG B C 1
ATOM 4179 O O . ARG B 1 229 ? 115.035 62.159 44.988 1.00 10.69 222 ARG B O 1
ATOM 4187 N N . TRP B 1 230 ? 116.259 62.131 46.871 1.00 10.70 223 TRP B N 1
ATOM 4188 C CA . TRP B 1 230 ? 115.807 63.471 47.199 1.00 11.85 223 TRP B CA 1
ATOM 4189 C C . TRP B 1 230 ? 116.527 64.543 46.382 1.00 13.48 223 TRP B C 1
ATOM 4190 O O . TRP B 1 230 ? 115.988 65.632 46.196 1.00 14.15 223 TRP B O 1
ATOM 4201 N N . THR B 1 231 ? 117.688 64.213 45.816 1.00 12.36 224 THR B N 1
ATOM 4202 C CA . THR B 1 231 ? 118.281 65.054 44.770 1.00 11.63 224 THR B CA 1
ATOM 4203 C C . THR B 1 231 ? 117.317 65.154 43.582 1.00 14.82 224 THR B C 1
ATOM 4204 O O . THR B 1 231 ? 116.999 66.246 43.089 1.00 11.11 224 THR B O 1
ATOM 4208 N N . HIS B 1 232 ? 116.845 64.003 43.116 1.00 11.70 225 HIS B N 1
ATOM 4209 C CA . HIS B 1 232 ? 115.895 63.967 42.005 1.00 11.34 225 HIS B CA 1
ATOM 4210 C C . HIS B 1 232 ? 114.611 64.736 42.326 1.00 9.12 225 HIS B C 1
ATOM 4211 O O . HIS B 1 232 ? 114.145 65.568 41.526 1.00 11.87 225 HIS B O 1
ATOM 4218 N N . ASN B 1 233 ? 114.047 64.496 43.504 1.00 9.26 226 ASN B N 1
ATOM 4219 C CA . ASN B 1 233 ? 112.778 65.153 43.818 1.00 9.48 226 ASN B CA 1
ATOM 4220 C C . ASN B 1 233 ? 112.955 66.643 44.108 1.00 11.16 226 ASN B C 1
ATOM 4221 O O . ASN B 1 233 ? 112.031 67.429 43.867 1.00 11.04 226 ASN B O 1
ATOM 4226 N N . ALA B 1 234 ? 114.139 67.047 44.571 1.00 10.55 227 ALA B N 1
ATOM 4227 C CA . ALA B 1 234 ? 114.443 68.477 44.674 1.00 12.37 227 ALA B CA 1
ATOM 4228 C C . ALA B 1 234 ? 114.449 69.147 43.295 1.00 12.48 227 ALA B C 1
ATOM 4229 O O . ALA B 1 234 ? 113.946 70.266 43.140 1.00 12.00 227 ALA B O 1
ATOM 4231 N N . LEU B 1 235 ? 115.031 68.474 42.305 1.00 10.69 228 LEU B N 1
ATOM 4232 C CA . LEU B 1 235 ? 115.049 69.015 40.950 1.00 11.05 228 LEU B CA 1
ATOM 4233 C C . LEU B 1 235 ? 113.626 69.245 40.411 1.00 11.65 228 LEU B C 1
ATOM 4234 O O . LEU B 1 235 ? 113.354 70.260 39.744 1.00 12.17 228 LEU B O 1
ATOM 4239 N N . LEU B 1 236 ? 112.736 68.308 40.699 1.00 11.22 229 LEU B N 1
ATOM 4240 C CA . LEU B 1 236 ? 111.340 68.387 40.245 1.00 11.38 229 LEU B CA 1
ATOM 4241 C C . LEU B 1 236 ? 110.589 69.472 40.991 1.00 14.05 229 LEU B C 1
ATOM 4242 O O . LEU B 1 236 ? 109.894 70.277 40.360 1.00 11.26 229 LEU B O 1
ATOM 4247 N N . ASN B 1 237 ? 110.697 69.478 42.325 1.00 12.13 230 ASN B N 1
ATOM 4248 C CA . ASN B 1 237 ? 110.034 70.519 43.122 1.00 11.81 230 ASN B CA 1
ATOM 4249 C C . ASN B 1 237 ? 110.535 71.917 42.717 1.00 13.64 230 ASN B C 1
ATOM 4250 O O . ASN B 1 237 ? 109.736 72.855 42.613 1.00 14.30 230 ASN B O 1
ATOM 4255 N N . ALA B 1 238 ? 111.842 72.060 42.478 1.00 13.36 231 ALA B N 1
ATOM 4256 C CA . ALA B 1 238 ? 112.370 73.368 42.086 1.00 15.75 231 ALA B CA 1
ATOM 4257 C C . ALA B 1 238 ? 111.701 73.864 40.795 1.00 14.00 231 ALA B C 1
ATOM 4258 O O . ALA B 1 238 ? 111.272 75.031 40.704 1.00 14.28 231 ALA B O 1
ATOM 4260 N N . GLU B 1 239 ? 111.579 72.972 39.808 1.00 13.79 232 GLU B N 1
ATOM 4261 C CA . GLU B 1 239 ? 110.957 73.371 38.555 1.00 15.00 232 GLU B CA 1
ATOM 4262 C C . GLU B 1 239 ? 109.492 73.747 38.791 1.00 13.13 232 GLU B C 1
ATOM 4263 O O . GLU B 1 239 ? 109.013 74.761 38.266 1.00 13.96 232 GLU B O 1
ATOM 4269 N N . GLU B 1 240 ? 108.784 72.939 39.575 1.00 12.72 233 GLU B N 1
ATOM 4270 C CA . GLU B 1 240 ? 107.358 73.177 39.816 1.00 14.39 233 GLU B CA 1
ATOM 4271 C C . GLU B 1 240 ? 107.133 74.538 40.458 1.00 14.32 233 GLU B C 1
ATOM 4272 O O . GLU B 1 240 ? 106.129 75.206 40.188 1.00 15.05 233 GLU B O 1
ATOM 4278 N N . TYR B 1 241 ? 108.084 74.958 41.286 1.00 14.62 234 TYR B N 1
ATOM 4279 C CA . TYR B 1 241 ? 107.960 76.204 42.036 1.00 16.28 234 TYR B CA 1
ATOM 4280 C C . TYR B 1 241 ? 108.647 77.385 41.344 1.00 17.28 234 TYR B C 1
ATOM 4281 O O . TYR B 1 241 ? 108.751 78.457 41.921 1.00 17.77 234 TYR B O 1
ATOM 4290 N N . GLY B 1 242 ? 109.122 77.193 40.117 1.00 18.26 235 GLY B N 1
ATOM 4291 C CA . GLY B 1 242 ? 109.720 78.291 39.366 1.00 20.64 235 GLY B CA 1
ATOM 4292 C C . GLY B 1 242 ? 111.099 78.701 39.851 1.00 18.61 235 GLY B C 1
ATOM 4293 O O . GLY B 1 242 ? 111.510 79.835 39.676 1.00 21.46 235 GLY B O 1
ATOM 4294 N N . ILE B 1 243 ? 111.812 77.765 40.469 1.00 17.04 236 ILE B N 1
ATOM 4295 C CA . ILE B 1 243 ? 113.149 78.030 40.976 1.00 19.11 236 ILE B CA 1
ATOM 4296 C C . ILE B 1 243 ? 114.207 77.567 39.975 1.00 18.28 236 ILE B C 1
ATOM 4297 O O . ILE B 1 243 ? 114.278 76.380 39.651 1.00 18.22 236 ILE B O 1
ATOM 4302 N N . THR B 1 244 ? 115.033 78.513 39.531 1.00 17.73 237 THR B N 1
ATOM 4303 C CA . THR B 1 244 ? 116.010 78.292 38.470 1.00 18.11 237 THR B CA 1
ATOM 4304 C C . THR B 1 244 ? 117.436 78.531 38.937 1.00 20.59 237 THR B C 1
ATOM 4305 O O . THR B 1 244 ? 117.668 79.117 39.996 1.00 21.09 237 THR B O 1
ATOM 4309 N N . GLN B 1 245 ? 118.394 78.088 38.126 1.00 18.41 238 GLN B N 1
ATOM 4310 C CA . GLN B 1 245 ? 119.799 78.354 38.404 1.00 19.39 238 GLN B CA 1
ATOM 4311 C C . GLN B 1 245 ? 120.019 79.850 38.607 1.00 21.08 238 GLN B C 1
ATOM 4312 O O . GLN B 1 245 ? 120.705 80.262 39.540 1.00 22.01 238 GLN B O 1
ATOM 4318 N N . ALA B 1 246 ? 119.397 80.652 37.748 1.00 21.98 239 ALA B N 1
ATOM 4319 C CA . ALA B 1 246 ? 119.580 82.098 37.780 1.00 25.60 239 ALA B CA 1
ATOM 4320 C C . ALA B 1 246 ? 118.906 82.772 38.976 1.00 24.83 239 ALA B C 1
ATOM 4321 O O . ALA B 1 246 ? 119.421 83.756 39.491 1.00 25.48 239 ALA B O 1
ATOM 4323 N N . ASN B 1 247 ? 117.755 82.276 39.416 1.00 23.19 240 ASN B N 1
ATOM 4324 C CA . ASN B 1 247 ? 117.017 83.044 40.423 1.00 24.52 240 ASN B CA 1
ATOM 4325 C C . ASN B 1 247 ? 117.064 82.453 41.838 1.00 23.22 240 ASN B C 1
ATOM 4326 O O . ASN B 1 247 ? 116.537 83.062 42.768 1.00 24.07 240 ASN B O 1
ATOM 4331 N N . VAL B 1 248 ? 117.695 81.290 42.009 1.00 22.13 241 VAL B N 1
ATOM 4332 C CA . VAL B 1 248 ? 117.567 80.573 43.279 1.00 21.65 241 VAL B CA 1
ATOM 4333 C C . VAL B 1 248 ? 118.115 81.379 44.471 1.00 23.28 241 VAL B C 1
ATOM 4334 O O . VAL B 1 248 ? 117.584 81.285 45.565 1.00 23.46 241 VAL B O 1
ATOM 4338 N N . GLU B 1 249 ? 119.141 82.195 44.271 1.00 24.67 242 GLU B N 1
ATOM 4339 C CA . GLU B 1 249 ? 119.665 82.966 45.404 1.00 26.42 242 GLU B CA 1
ATOM 4340 C C . GLU B 1 249 ? 118.649 84.006 45.903 1.00 31.54 242 GLU B C 1
ATOM 4341 O O . GLU B 1 249 ? 118.498 84.214 47.112 1.00 31.39 242 GLU B O 1
ATOM 4347 N N . GLU B 1 250 ? 117.943 84.657 44.987 1.00 27.63 243 GLU B N 1
ATOM 4348 C CA . GLU B 1 250 ? 116.860 85.557 45.393 1.00 28.64 243 GLU B CA 1
ATOM 4349 C C . GLU B 1 250 ? 115.673 84.777 45.939 1.00 27.45 243 GLU B C 1
ATOM 4350 O O . GLU B 1 250 ? 114.993 85.238 46.860 1.00 31.12 243 GLU B O 1
ATOM 4356 N N . MET B 1 251 ? 115.430 83.599 45.365 1.00 25.51 244 MET B N 1
ATOM 4357 C CA . MET B 1 251 ? 114.273 82.812 45.765 1.00 24.44 244 MET B CA 1
ATOM 4358 C C . MET B 1 251 ? 114.434 82.369 47.213 1.00 27.54 244 MET B C 1
ATOM 4359 O O . MET B 1 251 ? 113.441 82.130 47.889 1.00 26.82 244 MET B O 1
ATOM 4364 N N . LYS B 1 252 ? 115.676 82.295 47.693 1.00 28.83 245 LYS B N 1
ATOM 4365 C CA . LYS B 1 252 ? 115.950 82.106 49.118 1.00 32.63 245 LYS B CA 1
ATOM 4366 C C . LYS B 1 252 ? 115.158 83.063 50.011 1.00 36.28 245 LYS B C 1
ATOM 4367 O O . LYS B 1 252 ? 114.882 82.752 51.170 1.00 36.99 245 LYS B O 1
ATOM 4373 N N . LYS B 1 253 ? 114.821 84.233 49.473 1.00 35.24 246 LYS B N 1
ATOM 4374 C CA . LYS B 1 253 ? 114.160 85.281 50.246 1.00 39.66 246 LYS B CA 1
ATOM 4375 C C . LYS B 1 253 ? 112.649 85.260 50.077 1.00 37.42 246 LYS B C 1
ATOM 4376 O O . LYS B 1 253 ? 111.955 86.172 50.529 1.00 31.97 246 LYS B O 1
ATOM 4382 N N . SER B 1 254 ? 112.144 84.229 49.419 1.00 30.98 247 SER B N 1
ATOM 4383 C CA . SER B 1 254 ? 110.718 84.135 49.157 1.00 31.49 247 SER B CA 1
ATOM 4384 C C . SER B 1 254 ? 109.916 84.059 50.451 1.00 32.08 247 SER B C 1
ATOM 4385 O O . SER B 1 254 ? 110.367 83.479 51.437 1.00 31.05 247 SER B O 1
ATOM 4388 N N . ASP B 1 255 ? 108.730 84.659 50.426 1.00 29.88 248 ASP B N 1
ATOM 4389 C CA . ASP B 1 255 ? 107.772 84.559 51.512 1.00 34.77 248 ASP B CA 1
ATOM 4390 C C . ASP B 1 255 ? 106.916 83.314 51.357 1.00 29.29 248 ASP B C 1
ATOM 4391 O O . ASP B 1 255 ? 106.092 83.017 52.209 1.00 33.94 248 ASP B O 1
ATOM 4396 N N . ASN B 1 256 ? 107.095 82.604 50.250 1.00 27.39 249 ASN B N 1
ATOM 4397 C CA . ASN B 1 256 ? 106.330 81.394 50.009 1.00 29.55 249 ASN B CA 1
ATOM 4398 C C . ASN B 1 256 ? 106.860 80.299 50.921 1.00 26.52 249 ASN B C 1
ATOM 4399 O O . ASN B 1 256 ? 108.011 79.883 50.792 1.00 24.47 249 ASN B O 1
ATOM 4404 N N . PRO B 1 257 ? 106.015 79.828 51.852 1.00 25.88 250 PRO B N 1
ATOM 4405 C CA . PRO B 1 257 ? 106.421 78.785 52.798 1.00 25.53 250 PRO B CA 1
ATOM 4406 C C . PRO B 1 257 ? 107.028 77.548 52.125 1.00 23.46 250 PRO B C 1
ATOM 4407 O O . PRO B 1 257 ? 107.990 76.993 52.657 1.00 23.17 250 PRO B O 1
ATOM 4411 N N . ASP B 1 258 ? 106.511 77.136 50.971 1.00 22.19 251 ASP B N 1
ATOM 4412 C CA . ASP B 1 258 ? 107.027 75.920 50.335 1.00 21.74 251 ASP B CA 1
ATOM 4413 C C . ASP B 1 258 ? 108.442 76.152 49.826 1.00 22.10 251 ASP B C 1
ATOM 4414 O O . ASP B 1 258 ? 109.308 75.291 49.937 1.00 20.89 251 ASP B O 1
ATOM 4419 N N . ILE B 1 259 ? 108.657 77.335 49.262 1.00 21.12 252 ILE B N 1
ATOM 4420 C CA . ILE B 1 259 ? 109.945 77.685 48.685 1.00 20.25 252 ILE B CA 1
ATOM 4421 C C . ILE B 1 259 ? 110.951 77.912 49.816 1.00 22.46 252 ILE B C 1
ATOM 4422 O O . ILE B 1 259 ? 112.086 77.437 49.763 1.00 22.97 252 ILE B O 1
ATOM 4427 N N . LYS B 1 260 ? 110.518 78.619 50.848 1.00 22.82 253 LYS B N 1
ATOM 4428 C CA . LYS B 1 260 ? 111.377 78.896 51.990 1.00 26.40 253 LYS B CA 1
ATOM 4429 C C . LYS B 1 260 ? 111.875 77.579 52.613 1.00 26.10 253 LYS B C 1
ATOM 4430 O O . LYS B 1 260 ? 113.053 77.438 52.950 1.00 23.92 253 LYS B O 1
ATOM 4436 N N . ARG B 1 261 ? 110.978 76.603 52.730 1.00 23.95 254 ARG B N 1
ATOM 4437 C CA . ARG B 1 261 ? 111.327 75.303 53.289 1.00 24.10 254 ARG B CA 1
ATOM 4438 C C . ARG B 1 261 ? 112.269 74.514 52.381 1.00 22.34 254 ARG B C 1
ATOM 4439 O O . ARG B 1 261 ? 113.244 73.922 52.838 1.00 20.13 254 ARG B O 1
ATOM 4447 N N . LEU B 1 262 ? 111.963 74.506 51.089 1.00 19.07 255 LEU B N 1
ATOM 4448 C CA . LEU B 1 262 ? 112.776 73.793 50.109 1.00 17.73 255 LEU B CA 1
ATOM 4449 C C . LEU B 1 262 ? 114.219 74.296 50.149 1.00 18.30 255 LEU B C 1
ATOM 4450 O O . LEU B 1 262 ? 115.165 73.511 50.083 1.00 18.09 255 LEU B O 1
ATOM 4455 N N . LEU B 1 263 ? 114.378 75.613 50.251 1.00 19.56 256 LEU B N 1
ATOM 4456 C CA . LEU B 1 263 ? 115.700 76.208 50.076 1.00 20.24 256 LEU B CA 1
ATOM 4457 C C . LEU B 1 263 ? 116.431 76.398 51.396 1.00 24.94 256 LEU B C 1
ATOM 4458 O O . LEU B 1 263 ? 117.463 77.091 51.451 1.00 23.92 256 LEU B O 1
ATOM 4463 N N . GLY B 1 264 ? 115.897 75.788 52.453 1.00 21.84 257 GLY B N 1
ATOM 4464 C CA . GLY B 1 264 ? 116.527 75.818 53.756 1.00 23.23 257 GLY B CA 1
ATOM 4465 C C . GLY B 1 264 ? 116.585 77.201 54.384 1.00 29.66 257 GLY B C 1
ATOM 4466 O O . GLY B 1 264 ? 117.495 77.506 55.150 1.00 26.63 257 GLY B O 1
ATOM 4467 N N . ALA B 1 265 ? 115.617 78.052 54.070 1.00 26.81 258 ALA B N 1
ATOM 4468 C CA . ALA B 1 265 ? 115.678 79.424 54.578 1.00 32.09 258 ALA B CA 1
ATOM 4469 C C . ALA B 1 265 ? 114.999 79.551 55.932 1.00 43.36 258 ALA B C 1
ATOM 4470 O O . ALA B 1 265 ? 115.027 80.616 56.546 1.00 49.84 258 ALA B O 1
ATOM 4472 N N . GLU B 1 266 ? 114.404 78.465 56.414 1.00 44.74 259 GLU B N 1
ATOM 4473 C CA . GLU B 1 266 ? 113.744 78.504 57.720 1.00 48.41 259 GLU B CA 1
ATOM 4474 C C . GLU B 1 266 ? 114.685 78.491 58.900 1.00 52.27 259 GLU B C 1
ATOM 4475 O O . GLU B 1 266 ? 115.837 78.069 58.803 1.00 52.21 259 GLU B O 1
ATOM 4481 N N . ALA B 1 267 ? 114.146 78.933 60.030 1.00 51.74 260 ALA B N 1
ATOM 4482 C CA . ALA B 1 267 ? 114.771 78.725 61.317 1.00 50.16 260 ALA B CA 1
ATOM 4483 C C . ALA B 1 267 ? 114.471 77.304 61.782 1.00 47.91 260 ALA B C 1
ATOM 4484 O O . ALA B 1 267 ? 113.344 76.809 61.637 1.00 43.81 260 ALA B O 1
ATOM 4486 N N . ASP B 1 268 ? 115.496 76.652 62.322 1.00 48.88 261 ASP B N 1
ATOM 4487 C CA . ASP B 1 268 ? 115.349 75.357 62.979 1.00 52.98 261 ASP B CA 1
ATOM 4488 C C . ASP B 1 268 ? 114.844 74.277 62.029 1.00 49.63 261 ASP B C 1
ATOM 4489 O O . ASP B 1 268 ? 114.289 73.270 62.471 1.00 51.72 261 ASP B O 1
ATOM 4491 N N . THR B 1 269 ? 115.024 74.475 60.729 1.00 43.50 262 THR B N 1
ATOM 4492 C CA . THR B 1 269 ? 114.687 73.403 59.808 1.00 36.02 262 THR B CA 1
ATOM 4493 C C . THR B 1 269 ? 115.738 72.309 59.944 1.00 33.32 262 THR B C 1
ATOM 4494 O O . THR B 1 269 ? 116.893 72.576 60.279 1.00 34.35 262 THR B O 1
ATOM 4498 N N . LYS B 1 270 ? 115.334 71.069 59.708 1.00 29.77 263 LYS B N 1
ATOM 4499 C CA . LYS B 1 270 ? 116.236 69.948 59.892 1.00 25.30 263 LYS B CA 1
ATOM 4500 C C . LYS B 1 270 ? 116.251 69.059 58.656 1.00 23.14 263 LYS B C 1
ATOM 4501 O O . LYS B 1 270 ? 116.830 67.986 58.681 1.00 22.63 263 LYS B O 1
ATOM 4503 N N . ILE B 1 271 ? 115.627 69.516 57.579 1.00 22.04 264 ILE B N 1
ATOM 4504 C CA . ILE B 1 271 ? 115.488 68.675 56.381 1.00 20.14 264 ILE B CA 1
ATOM 4505 C C . ILE B 1 271 ? 116.828 68.284 55.777 1.00 23.07 264 ILE B C 1
ATOM 4506 O O . ILE B 1 271 ? 117.106 67.104 55.582 1.00 19.45 264 ILE B O 1
ATOM 4511 N N . GLY B 1 272 ? 117.658 69.270 55.467 1.00 22.64 265 GLY B N 1
ATOM 4512 C CA . GLY B 1 272 ? 118.955 68.982 54.882 1.00 21.67 265 GLY B CA 1
ATOM 4513 C C . GLY B 1 272 ? 119.841 68.140 55.790 1.00 24.69 265 GLY B C 1
ATOM 4514 O O . GLY B 1 272 ? 120.454 67.163 55.344 1.00 23.61 265 GLY B O 1
ATOM 4515 N N . THR B 1 273 ? 119.909 68.500 57.067 1.00 22.02 266 THR B N 1
ATOM 4516 C CA . THR B 1 273 ? 120.804 67.784 57.968 1.00 22.99 266 THR B CA 1
ATOM 4517 C C . THR B 1 273 ? 120.277 66.370 58.271 1.00 23.31 266 THR B C 1
ATOM 4518 O O . THR B 1 273 ? 121.069 65.455 58.494 1.00 22.47 266 THR B O 1
ATOM 4522 N N . ASP B 1 274 ? 118.959 66.170 58.247 1.00 22.16 267 ASP B N 1
ATOM 4523 C CA . ASP B 1 274 ? 118.415 64.818 58.442 1.00 21.13 267 ASP B CA 1
ATOM 4524 C C . ASP B 1 274 ? 118.755 63.931 57.262 1.00 19.52 267 ASP B C 1
ATOM 4525 O O . ASP B 1 274 ? 118.828 62.711 57.385 1.00 19.25 267 ASP B O 1
ATOM 4530 N N . LEU B 1 275 ? 118.941 64.557 56.108 1.00 18.60 268 LEU B N 1
ATOM 4531 C CA . LEU B 1 275 ? 119.311 63.844 54.898 1.00 20.10 268 LEU B CA 1
ATOM 4532 C C . LEU B 1 275 ? 120.814 63.542 54.922 1.00 23.08 268 LEU B C 1
ATOM 4533 O O . LEU B 1 275 ? 121.301 62.700 54.172 1.00 25.31 268 LEU B O 1
ATOM 4538 N N . GLY B 1 276 ? 121.538 64.219 55.812 1.00 21.10 269 GLY B N 1
ATOM 4539 C CA . GLY B 1 276 ? 122.975 64.026 55.965 1.00 23.00 269 GLY B CA 1
ATOM 4540 C C . GLY B 1 276 ? 123.782 65.058 55.205 1.00 21.80 269 GLY B C 1
ATOM 4541 O O . GLY B 1 276 ? 124.998 64.924 55.029 1.00 22.54 269 GLY B O 1
ATOM 4542 N N . LEU B 1 277 ? 123.089 66.098 54.750 1.00 20.26 270 LEU B N 1
ATOM 4543 C CA . LEU B 1 277 ? 123.705 67.169 53.977 1.00 20.13 270 LEU B CA 1
ATOM 4544 C C . LEU B 1 277 ? 123.624 68.458 54.770 1.00 23.81 270 LEU B C 1
ATOM 4545 O O . LEU B 1 277 ? 123.372 68.434 55.972 1.00 22.85 270 LEU B O 1
ATOM 4550 N N . ASP B 1 278 ? 123.846 69.577 54.089 1.00 26.87 271 ASP B N 1
ATOM 4551 C CA . ASP B 1 278 ? 123.714 70.903 54.687 1.00 29.80 271 ASP B CA 1
ATOM 4552 C C . ASP B 1 278 ? 122.290 71.432 54.514 1.00 22.60 271 ASP B C 1
ATOM 4553 O O . ASP B 1 278 ? 121.526 70.947 53.684 1.00 21.03 271 ASP B O 1
ATOM 4558 N N . LYS B 1 279 ? 121.942 72.440 55.305 1.00 23.98 272 LYS B N 1
ATOM 4559 C CA . LYS B 1 279 ? 120.586 72.973 55.302 1.00 23.72 272 LYS B CA 1
ATOM 4560 C C . LYS B 1 279 ? 120.224 73.551 53.923 1.00 22.68 272 LYS B C 1
ATOM 4561 O O . LYS B 1 279 ? 119.069 73.478 53.500 1.00 21.72 272 LYS B O 1
ATOM 4567 N N . ASP B 1 280 ? 121.217 74.054 53.188 1.00 22.94 273 ASP B N 1
ATOM 4568 C CA . ASP B 1 280 ? 120.954 74.652 51.872 1.00 22.21 273 ASP B CA 1
ATOM 4569 C C . ASP B 1 280 ? 121.285 73.699 50.711 1.00 20.63 273 ASP B C 1
ATOM 4570 O O . ASP B 1 280 ? 121.626 74.130 49.606 1.00 20.40 273 ASP B O 1
ATOM 4575 N N . TRP B 1 281 ? 121.146 72.405 50.964 1.00 19.30 274 TRP B N 1
ATOM 4576 C CA . TRP B 1 281 ? 121.450 71.397 49.947 1.00 18.28 274 TRP B CA 1
ATOM 4577 C C . TRP B 1 281 ? 120.741 71.647 48.604 1.00 18.55 274 TRP B C 1
ATOM 4578 O O . TRP B 1 281 ? 121.319 71.397 47.545 1.00 17.08 274 TRP B O 1
ATOM 4589 N N . VAL B 1 282 ? 119.505 72.145 48.628 1.00 18.91 275 VAL B N 1
ATOM 4590 C CA . VAL B 1 282 ? 118.774 72.360 47.375 1.00 19.28 275 VAL B CA 1
ATOM 4591 C C . VAL B 1 282 ? 119.309 73.575 46.631 1.00 17.43 275 VAL B C 1
ATOM 4592 O O . VAL B 1 282 ? 119.352 73.583 45.406 1.00 17.14 275 VAL B O 1
ATOM 4596 N N . VAL B 1 283 ? 119.689 74.618 47.367 1.00 17.57 276 VAL B N 1
ATOM 4597 C CA . VAL B 1 283 ? 120.342 75.758 46.735 1.00 18.44 276 VAL B CA 1
ATOM 4598 C C . VAL B 1 283 ? 121.583 75.286 45.983 1.00 19.24 276 VAL B C 1
ATOM 4599 O O . VAL B 1 283 ? 121.804 75.652 44.817 1.00 18.44 276 VAL B O 1
ATOM 4603 N N . LYS B 1 284 ? 122.388 74.467 46.656 1.00 18.76 277 LYS B N 1
ATOM 4604 C CA . LYS B 1 284 ? 123.575 73.896 46.032 1.00 18.92 277 LYS B CA 1
ATOM 4605 C C . LYS B 1 284 ? 123.253 73.107 44.753 1.00 17.60 277 LYS B C 1
ATOM 4606 O O . LYS B 1 284 ? 123.960 73.250 43.751 1.00 17.82 277 LYS B O 1
ATOM 4612 N N . ILE B 1 285 ? 122.186 72.303 44.768 1.00 16.37 278 ILE B N 1
ATOM 4613 C CA . ILE B 1 285 ? 121.795 71.553 43.565 1.00 16.76 278 ILE B CA 1
ATOM 4614 C C . ILE B 1 285 ? 121.459 72.518 42.432 1.00 15.19 278 ILE B C 1
ATOM 4615 O O . ILE B 1 285 ? 121.971 72.384 41.311 1.00 15.27 278 ILE B O 1
ATOM 4620 N N . ILE B 1 286 ? 120.574 73.468 42.717 1.00 15.39 279 ILE B N 1
ATOM 4621 C CA . ILE B 1 286 ? 120.049 74.340 41.671 1.00 17.13 279 ILE B CA 1
ATOM 4622 C C . ILE B 1 286 ? 121.148 75.275 41.163 1.00 18.23 279 ILE B C 1
ATOM 4623 O O . ILE B 1 286 ? 121.220 75.577 39.967 1.00 16.76 279 ILE B O 1
ATOM 4628 N N . LYS B 1 287 ? 122.035 75.706 42.052 1.00 17.77 280 LYS B N 1
ATOM 4629 C CA . LYS B 1 287 ? 123.162 76.514 41.599 1.00 19.09 280 LYS B CA 1
ATOM 4630 C C . LYS B 1 287 ? 124.092 75.691 40.712 1.00 22.34 280 LYS B C 1
ATOM 4631 O O . LYS B 1 287 ? 124.645 76.196 39.730 1.00 21.30 280 LYS B O 1
ATOM 4637 N N . GLY B 1 288 ? 124.236 74.412 41.039 1.00 18.58 281 GLY B N 1
ATOM 4638 C CA . GLY B 1 288 ? 125.118 73.549 40.278 1.00 18.70 281 GLY B CA 1
ATOM 4639 C C . GLY B 1 288 ? 124.655 73.221 38.870 1.00 18.54 281 GLY B C 1
ATOM 4640 O O . GLY B 1 288 ? 125.454 73.273 37.932 1.00 19.41 281 GLY B O 1
ATOM 4641 N N . VAL B 1 289 ? 123.374 72.875 38.718 1.00 15.87 282 VAL B N 1
ATOM 4642 C CA . VAL B 1 289 ? 122.872 72.323 37.455 1.00 16.44 282 VAL B CA 1
ATOM 4643 C C . VAL B 1 289 ? 121.509 72.868 37.005 1.00 14.54 282 VAL B C 1
ATOM 4644 O O . VAL B 1 289 ? 121.043 72.539 35.922 1.00 18.18 282 VAL B O 1
ATOM 4648 N N . GLY B 1 290 ? 120.876 73.709 37.815 1.00 17.01 283 GLY B N 1
ATOM 4649 C CA . GLY B 1 290 ? 119.536 74.175 37.499 1.00 14.96 283 GLY B CA 1
ATOM 4650 C C . GLY B 1 290 ? 118.470 73.150 37.871 1.00 15.20 283 GLY B C 1
ATOM 4651 O O . GLY B 1 290 ? 118.797 72.093 38.422 1.00 15.40 283 GLY B O 1
ATOM 4652 N N . ASN B 1 291 ? 117.202 73.452 37.571 1.00 13.96 284 ASN B N 1
ATOM 4653 C CA . ASN B 1 291 ? 116.103 72.560 37.923 1.00 14.58 284 ASN B CA 1
ATOM 4654 C C . ASN B 1 291 ? 115.912 71.508 36.823 1.00 13.18 284 ASN B C 1
ATOM 4655 O O . ASN B 1 291 ? 116.651 71.506 35.827 1.00 14.94 284 ASN B O 1
ATOM 4660 N N . TYR B 1 292 ? 114.945 70.613 37.015 1.00 11.58 285 TYR B N 1
ATOM 4661 C CA . TYR B 1 292 ? 114.718 69.496 36.073 1.00 11.35 285 TYR B CA 1
ATOM 4662 C C . TYR B 1 292 ? 114.514 69.982 34.634 1.00 14.30 285 TYR B C 1
ATOM 4663 O O . TYR B 1 292 ? 115.056 69.403 33.681 1.00 14.24 285 TYR B O 1
ATOM 4672 N N . GLY B 1 293 ? 113.703 71.023 34.475 1.00 12.40 286 GLY B N 1
ATOM 4673 C CA . GLY B 1 293 ? 113.410 71.537 33.149 1.00 11.05 286 GLY B CA 1
ATOM 4674 C C . GLY B 1 293 ? 114.654 72.094 32.478 1.00 15.60 286 GLY B C 1
ATOM 4675 O O . GLY B 1 293 ? 114.851 71.948 31.281 1.00 14.35 286 GLY B O 1
ATOM 4676 N N . GLU B 1 294 ? 115.505 72.750 33.253 1.00 15.89 287 GLU B N 1
ATOM 4677 C CA . GLU B 1 294 ? 116.722 73.331 32.685 1.00 16.71 287 GLU B CA 1
ATOM 4678 C C . GLU B 1 294 ? 117.687 72.238 32.226 1.00 13.24 287 GLU B C 1
ATOM 4679 O O . GLU B 1 294 ? 118.331 72.359 31.184 1.00 15.20 287 GLU B O 1
ATOM 4685 N N . ILE B 1 295 ? 117.796 71.181 33.011 1.00 12.85 288 ILE B N 1
ATOM 4686 C CA . ILE B 1 295 ? 118.595 70.016 32.617 1.00 13.46 288 ILE B CA 1
ATOM 4687 C C . ILE B 1 295 ? 118.026 69.388 31.336 1.00 16.12 288 ILE B C 1
ATOM 4688 O O . ILE B 1 295 ? 118.754 69.079 30.393 1.00 16.00 288 ILE B O 1
ATOM 4693 N N . PHE B 1 296 ? 116.712 69.239 31.293 1.00 12.73 289 PHE B N 1
ATOM 4694 C CA . PHE B 1 296 ? 116.054 68.694 30.107 1.00 13.16 289 PHE B CA 1
ATOM 4695 C C . PHE B 1 296 ? 116.325 69.548 28.876 1.00 12.12 289 PHE B C 1
ATOM 4696 O O . PHE B 1 296 ? 116.774 69.036 27.846 1.00 12.44 289 PHE B O 1
ATOM 4704 N N . GLU B 1 297 ? 116.062 70.855 28.972 1.00 14.29 290 GLU B N 1
ATOM 4705 C CA . GLU B 1 297 ? 116.165 71.722 27.796 1.00 15.65 290 GLU B CA 1
ATOM 4706 C C . GLU B 1 297 ? 117.590 71.791 27.248 1.00 17.03 290 GLU B C 1
ATOM 4707 O O . GLU B 1 297 ? 117.787 71.742 26.030 1.00 16.09 290 GLU B O 1
ATOM 4713 N N . ARG B 1 298 ? 118.595 71.841 28.118 1.00 13.96 291 ARG B N 1
ATOM 4714 C CA . ARG B 1 298 ? 119.949 72.050 27.593 1.00 21.13 291 ARG B CA 1
ATOM 4715 C C . ARG B 1 298 ? 120.531 70.767 26.968 1.00 14.41 291 ARG B C 1
ATOM 4716 O O . ARG B 1 298 ? 121.388 70.841 26.085 1.00 15.29 291 ARG B O 1
ATOM 4724 N N . ASN B 1 299 ? 120.056 69.601 27.394 1.00 14.01 292 ASN B N 1
ATOM 4725 C CA . ASN B 1 299 ? 120.658 68.353 26.935 1.00 15.50 292 ASN B CA 1
ATOM 4726 C C . ASN B 1 299 ? 119.852 67.642 25.863 1.00 12.43 292 ASN B C 1
ATOM 4727 O O . ASN B 1 299 ? 120.428 67.051 24.957 1.00 16.34 292 ASN B O 1
ATOM 4732 N N . ILE B 1 300 ? 118.529 67.667 25.967 1.00 12.18 293 ILE B N 1
ATOM 4733 C CA . ILE B 1 300 ? 117.737 66.860 25.039 1.00 14.95 293 ILE B CA 1
ATOM 4734 C C . ILE B 1 300 ? 116.547 67.637 24.476 1.00 17.02 293 ILE B C 1
ATOM 4735 O O . ILE B 1 300 ? 115.860 67.147 23.576 1.00 18.20 293 ILE B O 1
ATOM 4740 N N . GLY B 1 301 ? 116.306 68.836 25.002 1.00 12.46 294 GLY B N 1
ATOM 4741 C CA . GLY B 1 301 ? 115.222 69.694 24.526 1.00 16.26 294 GLY B CA 1
ATOM 4742 C C . GLY B 1 301 ? 115.595 70.793 23.529 1.00 17.82 294 GLY B C 1
ATOM 4743 O O . GLY B 1 301 ? 116.423 70.584 22.642 1.00 16.11 294 GLY B O 1
ATOM 4744 N N . SER B 1 302 ? 114.987 71.974 23.663 1.00 19.44 295 SER B N 1
ATOM 4745 C CA . SER B 1 302 ? 115.165 73.053 22.677 1.00 26.35 295 SER B CA 1
ATOM 4746 C C . SER B 1 302 ? 116.582 73.635 22.633 1.00 21.62 295 SER B C 1
ATOM 4747 O O . SER B 1 302 ? 116.980 74.241 21.639 1.00 22.89 295 SER B O 1
ATOM 4750 N N . GLY B 1 303 ? 117.338 73.438 23.708 1.00 22.31 296 GLY B N 1
ATOM 4751 C CA . GLY B 1 303 ? 118.724 73.861 23.773 1.00 19.59 296 GLY B CA 1
ATOM 4752 C C . GLY B 1 303 ? 119.713 72.847 23.228 1.00 21.81 296 GLY B C 1
ATOM 4753 O O . GLY B 1 303 ? 120.929 73.024 23.360 1.00 22.97 296 GLY B O 1
ATOM 4754 N N . SER B 1 304 ? 119.193 71.795 22.593 1.00 19.36 297 SER B N 1
ATOM 4755 C CA . SER B 1 304 ? 120.014 70.694 22.098 1.00 19.45 297 SER B CA 1
ATOM 4756 C C . SER B 1 304 ? 119.673 70.323 20.656 1.00 21.60 297 SER B C 1
ATOM 4757 O O . SER B 1 304 ? 118.623 70.711 20.149 1.00 19.36 297 SER B O 1
ATOM 4760 N N . PRO B 1 305 ? 120.548 69.539 19.999 1.00 18.57 298 PRO B N 1
ATOM 4761 C CA . PRO B 1 305 ? 120.202 69.107 18.638 1.00 20.20 298 PRO B CA 1
ATOM 4762 C C . PRO B 1 305 ? 119.154 67.990 18.593 1.00 16.92 298 PRO B C 1
ATOM 4763 O O . PRO B 1 305 ? 118.715 67.627 17.496 1.00 20.15 298 PRO B O 1
ATOM 4767 N N . LEU B 1 306 ? 118.769 67.458 19.750 1.00 16.01 299 LEU B N 1
ATOM 4768 C CA . LEU B 1 306 ? 117.768 66.385 19.810 1.00 16.27 299 LEU B CA 1
ATOM 4769 C C . LEU B 1 306 ? 116.325 66.898 19.692 1.00 17.69 299 LEU B C 1
ATOM 4770 O O . LEU B 1 306 ? 115.508 66.282 19.009 1.00 17.04 299 LEU B O 1
ATOM 4775 N N . LYS B 1 307 ? 116.009 68.004 20.364 1.00 16.89 300 LYS B N 1
ATOM 4776 C CA . LYS B 1 307 ? 114.672 68.615 20.257 1.00 15.74 300 LYS B CA 1
ATOM 4777 C C . LYS B 1 307 ? 113.543 67.652 20.629 1.00 14.75 300 LYS B C 1
ATOM 4778 O O . LYS B 1 307 ? 112.522 67.577 19.956 1.00 15.02 300 LYS B O 1
ATOM 4784 N N . ILE B 1 308 ? 113.741 66.906 21.703 1.00 14.39 301 ILE B N 1
ATOM 4785 C CA . ILE B 1 308 ? 112.724 66.008 22.217 1.00 15.94 301 ILE B CA 1
ATOM 4786 C C . ILE B 1 308 ? 111.688 66.792 23.022 1.00 14.18 301 ILE B C 1
ATOM 4787 O O . ILE B 1 308 ? 112.053 67.603 23.863 1.00 14.07 301 ILE B O 1
ATOM 4792 N N . ALA B 1 309 ? 110.401 66.551 22.776 1.00 16.21 302 ALA B N 1
ATOM 4793 C CA . ALA B 1 309 ? 109.336 67.189 23.567 1.00 16.50 302 ALA B CA 1
ATOM 4794 C C . ALA B 1 309 ? 109.253 66.614 24.977 1.00 13.09 302 ALA B C 1
ATOM 4795 O O . ALA B 1 309 ? 109.535 65.429 25.176 1.00 13.78 302 ALA B O 1
ATOM 4797 N N . ARG B 1 310 ? 108.842 67.434 25.951 1.00 13.98 303 ARG B N 1
ATOM 4798 C CA . ARG B 1 310 ? 108.749 66.965 27.341 1.00 12.35 303 ARG B CA 1
ATOM 4799 C C . ARG B 1 310 ? 107.856 65.716 27.438 1.00 11.02 303 ARG B C 1
ATOM 4800 O O . ARG B 1 310 ? 108.243 64.738 28.060 1.00 10.68 303 ARG B O 1
ATOM 4808 N N . GLY B 1 311 ? 106.678 65.743 26.807 1.00 13.54 304 GLY B N 1
ATOM 4809 C CA . GLY B 1 311 ? 105.838 64.554 26.754 1.00 12.35 304 GLY B CA 1
ATOM 4810 C C . GLY B 1 311 ? 105.559 63.942 28.118 1.00 13.08 304 GLY B C 1
ATOM 4811 O O . GLY B 1 311 ? 105.091 64.640 29.026 1.00 12.72 304 GLY B O 1
ATOM 4812 N N . LEU B 1 312 ? 105.895 62.657 28.293 1.00 10.48 305 LEU B N 1
ATOM 4813 C CA . LEU B 1 312 ? 105.686 61.994 29.585 1.00 9.57 305 LEU B CA 1
ATOM 4814 C C . LEU B 1 312 ? 106.517 62.625 30.675 1.00 10.79 305 LEU B C 1
ATOM 4815 O O . LEU B 1 312 ? 106.222 62.455 31.858 1.00 9.91 305 LEU B O 1
ATOM 4820 N N . ASN B 1 313 ? 107.564 63.346 30.282 1.00 9.19 306 ASN B N 1
ATOM 4821 C CA . ASN B 1 313 ? 108.468 63.904 31.279 1.00 8.86 306 ASN B CA 1
ATOM 4822 C C . ASN B 1 313 ? 108.156 65.354 31.582 1.00 8.05 306 ASN B C 1
ATOM 4823 O O . ASN B 1 313 ? 108.926 66.036 32.260 1.00 9.53 306 ASN B O 1
ATOM 4828 N N . ALA B 1 314 ? 107.011 65.824 31.094 1.00 9.42 307 ALA B N 1
ATOM 4829 C CA . ALA B 1 314 ? 106.484 67.096 31.588 1.00 12.26 307 ALA B CA 1
ATOM 4830 C C . ALA B 1 314 ? 106.128 66.923 33.068 1.00 12.25 307 ALA B C 1
ATOM 4831 O O . ALA B 1 314 ? 105.950 65.799 33.554 1.00 11.08 307 ALA B O 1
ATOM 4833 N N . GLN B 1 315 ? 106.064 68.037 33.780 1.00 9.82 308 GLN B N 1
ATOM 4834 C CA . GLN B 1 315 ? 105.518 68.067 35.136 1.00 9.88 308 GLN B CA 1
ATOM 4835 C C . GLN B 1 315 ? 104.122 67.459 35.207 1.00 11.22 308 GLN B C 1
ATOM 4836 O O . GLN B 1 315 ? 103.325 67.554 34.275 1.00 13.77 308 GLN B O 1
ATOM 4842 N N . TRP B 1 316 ? 103.833 66.870 36.359 1.00 13.33 309 TRP B N 1
ATOM 4843 C CA . TRP B 1 316 ? 102.565 66.195 36.601 1.00 14.27 309 TRP B CA 1
ATOM 4844 C C . TRP B 1 316 ? 101.381 67.135 36.408 1.00 14.07 309 TRP B C 1
ATOM 4845 O O . TRP B 1 316 ? 100.301 66.703 35.999 1.00 14.26 309 TRP B O 1
ATOM 4856 N N . ASN B 1 317 ? 101.572 68.416 36.704 1.00 14.78 310 ASN B N 1
ATOM 4857 C CA . ASN B 1 317 ? 100.470 69.361 36.548 1.00 16.04 310 ASN B CA 1
ATOM 4858 C C . ASN B 1 317 ? 100.518 70.096 35.195 1.00 17.55 310 ASN B C 1
ATOM 4859 O O . ASN B 1 317 ? 99.813 71.088 34.999 1.00 18.01 310 ASN B O 1
ATOM 4864 N N . LYS B 1 318 ? 101.327 69.591 34.265 1.00 15.15 311 LYS B N 1
ATOM 4865 C CA . LYS B 1 318 ? 101.390 70.130 32.904 1.00 18.38 311 LYS B CA 1
ATOM 4866 C C . LYS B 1 318 ? 101.215 68.985 31.909 1.00 19.17 311 LYS B C 1
ATOM 4867 O O . LYS B 1 318 ? 101.690 69.056 30.771 1.00 21.73 311 LYS B O 1
ATOM 4873 N N . GLY B 1 319 ? 100.577 67.909 32.359 1.00 17.36 312 GLY B N 1
ATOM 4874 C CA . GLY B 1 319 ? 100.207 66.818 31.469 1.00 16.90 312 GLY B CA 1
ATOM 4875 C C . GLY B 1 319 ? 101.170 65.638 31.403 1.00 16.44 312 GLY B C 1
ATOM 4876 O O . GLY B 1 319 ? 100.969 64.707 30.611 1.00 20.70 312 GLY B O 1
ATOM 4877 N N . GLY B 1 320 ? 102.219 65.671 32.224 1.00 13.81 313 GLY B N 1
ATOM 4878 C CA . GLY B 1 320 ? 103.201 64.600 32.248 1.00 13.55 313 GLY B CA 1
ATOM 4879 C C . GLY B 1 320 ? 103.100 63.714 33.474 1.00 8.84 313 GLY B C 1
ATOM 4880 O O . GLY B 1 320 ? 102.099 63.745 34.216 1.00 13.50 313 GLY B O 1
ATOM 4881 N N . LEU B 1 321 ? 104.156 62.941 33.690 1.00 9.88 314 LEU B N 1
ATOM 4882 C CA . LEU B 1 321 ? 104.225 61.982 34.784 1.00 9.19 314 LEU B CA 1
ATOM 4883 C C . LEU B 1 321 ? 105.187 62.400 35.902 1.00 13.61 314 LEU B C 1
ATOM 4884 O O . LEU B 1 321 ? 105.235 61.748 36.942 1.00 12.92 314 LEU B O 1
ATOM 4889 N N . GLN B 1 322 ? 105.976 63.446 35.685 1.00 9.93 315 GLN B N 1
ATOM 4890 C CA . GLN B 1 322 ? 107.045 63.747 36.632 1.00 7.41 315 GLN B CA 1
ATOM 4891 C C . GLN B 1 322 ? 106.474 64.501 37.840 1.00 8.98 315 GLN B C 1
ATOM 4892 O O . GLN B 1 322 ? 105.971 65.628 37.721 1.00 9.61 315 GLN B O 1
ATOM 4898 N N . TYR B 1 323 ? 106.597 63.876 39.007 1.00 9.73 316 TYR B N 1
ATOM 4899 C CA . TYR B 1 323 ? 105.939 64.356 40.227 1.00 12.17 316 TYR B CA 1
ATOM 4900 C C . TYR B 1 323 ? 106.937 64.480 41.373 1.00 12.71 316 TYR B C 1
ATOM 4901 O O . TYR B 1 323 ? 107.453 63.473 41.859 1.00 12.53 316 TYR B O 1
ATOM 4910 N N . GLY B 1 324 ? 107.230 65.705 41.801 1.00 11.71 317 GLY B N 1
ATOM 4911 C CA . GLY B 1 324 ? 108.147 65.888 42.922 1.00 9.76 317 GLY B CA 1
ATOM 4912 C C . GLY B 1 324 ? 107.438 65.579 44.228 1.00 11.97 317 GLY B C 1
ATOM 4913 O O . GLY B 1 324 ? 106.489 66.263 44.585 1.00 13.81 317 GLY B O 1
ATOM 4914 N N . ILE B 1 325 ? 107.879 64.529 44.918 1.00 10.03 318 ILE B N 1
ATOM 4915 C CA . ILE B 1 325 ? 107.364 64.190 46.242 1.00 10.31 318 ILE B CA 1
ATOM 4916 C C . ILE B 1 325 ? 107.681 65.376 47.181 1.00 12.15 318 ILE B C 1
ATOM 4917 O O . ILE B 1 325 ? 108.733 65.995 47.058 1.00 12.42 318 ILE B O 1
ATOM 4922 N N . PRO B 1 326 ? 106.749 65.726 48.088 1.00 11.73 319 PRO B N 1
ATOM 4923 C CA . PRO B 1 326 ? 106.904 66.982 48.834 1.00 12.45 319 PRO B CA 1
ATOM 4924 C C . PRO B 1 326 ? 108.088 67.008 49.807 1.00 21.71 319 PRO B C 1
ATOM 4925 O O . PRO B 1 326 ? 108.326 66.052 50.548 1.00 14.87 319 PRO B O 1
ATOM 4929 N N . VAL B 1 327 ? 108.810 68.119 49.793 1.00 13.16 320 VAL B N 1
ATOM 4930 C CA . VAL B 1 327 ? 109.881 68.373 50.747 1.00 13.86 320 VAL B CA 1
ATOM 4931 C C . VAL B 1 327 ? 109.219 69.027 51.957 1.00 18.19 320 VAL B C 1
ATOM 4932 O O . VAL B 1 327 ? 109.108 70.247 52.061 1.00 19.75 320 VAL B O 1
ATOM 4936 N N . ARG B 1 328 ? 108.770 68.160 52.860 1.00 17.46 321 ARG B N 1
ATOM 4937 C CA . ARG B 1 328 ? 107.834 68.474 53.931 1.00 25.19 321 ARG B CA 1
ATOM 4938 C C . ARG B 1 328 ? 108.246 67.631 55.131 1.00 27.90 321 ARG B C 1
ATOM 4939 O O . ARG B 1 328 ? 108.951 66.616 54.955 1.00 17.38 321 ARG B O 1
ATOM 4948 N N . ALA C 1 9 ? 68.786 32.762 5.285 1.00 55.79 2 ALA C N 1
ATOM 4949 C CA . ALA C 1 9 ? 68.534 33.797 6.284 1.00 51.13 2 ALA C CA 1
ATOM 4950 C C . ALA C 1 9 ? 67.151 34.427 6.115 1.00 49.68 2 ALA C C 1
ATOM 4951 O O . ALA C 1 9 ? 66.801 34.903 5.032 1.00 51.35 2 ALA C O 1
ATOM 4953 N N . ASP C 1 10 ? 66.374 34.416 7.197 1.00 45.46 3 ASP C N 1
ATOM 4954 C CA . ASP C 1 10 ? 65.086 35.103 7.261 1.00 39.56 3 ASP C CA 1
ATOM 4955 C C . ASP C 1 10 ? 64.925 35.726 8.640 1.00 35.94 3 ASP C C 1
ATOM 4956 O O . ASP C 1 10 ? 64.291 35.154 9.526 1.00 34.51 3 ASP C O 1
ATOM 4961 N N . THR C 1 11 ? 65.507 36.907 8.811 1.00 32.41 4 THR C N 1
ATOM 4962 C CA . THR C 1 11 ? 65.500 37.598 10.086 1.00 30.89 4 THR C CA 1
ATOM 4963 C C . THR C 1 11 ? 64.105 38.120 10.422 1.00 32.81 4 THR C C 1
ATOM 4964 O O . THR C 1 11 ? 63.721 38.166 11.592 1.00 30.39 4 THR C O 1
ATOM 4968 N N . LEU C 1 12 ? 63.328 38.477 9.402 1.00 28.40 5 LEU C N 1
ATOM 4969 C CA . LEU C 1 12 ? 61.976 38.954 9.654 1.00 28.38 5 LEU C CA 1
ATOM 4970 C C . LEU C 1 12 ? 61.139 37.846 10.289 1.00 30.17 5 LEU C C 1
ATOM 4971 O O . LEU C 1 12 ? 60.386 38.079 11.231 1.00 31.95 5 LEU C O 1
ATOM 4976 N N . SER C 1 13 ? 61.295 36.635 9.778 1.00 31.79 6 SER C N 1
ATOM 4977 C CA . SER C 1 13 ? 60.526 35.511 10.290 1.00 33.72 6 SER C CA 1
ATOM 4978 C C . SER C 1 13 ? 60.928 35.195 11.732 1.00 33.83 6 SER C C 1
ATOM 4979 O O . SER C 1 13 ? 60.071 34.924 12.577 1.00 34.68 6 SER C O 1
ATOM 4982 N N . ASP C 1 14 ? 62.229 35.237 12.008 1.00 33.10 7 ASP C N 1
ATOM 4983 C CA . ASP C 1 14 ? 62.749 34.973 13.355 1.00 33.24 7 ASP C CA 1
ATOM 4984 C C . ASP C 1 14 ? 62.244 36.007 14.347 1.00 33.93 7 ASP C C 1
ATOM 4985 O O . ASP C 1 14 ? 61.881 35.680 15.469 1.00 32.91 7 ASP C O 1
ATOM 4990 N N . VAL C 1 15 ? 62.254 37.265 13.921 1.00 30.35 8 VAL C N 1
ATOM 4991 C CA . VAL C 1 15 ? 61.822 38.371 14.759 1.00 32.35 8 VAL C CA 1
ATOM 4992 C C . VAL C 1 15 ? 60.339 38.229 15.092 1.00 30.38 8 VAL C C 1
ATOM 4993 O O . VAL C 1 15 ? 59.930 38.406 16.242 1.00 32.43 8 VAL C O 1
ATOM 4997 N N . LYS C 1 16 ? 59.535 37.905 14.089 1.00 31.11 9 LYS C N 1
ATOM 4998 C CA . LYS C 1 16 ? 58.109 37.727 14.319 1.00 32.34 9 LYS C CA 1
ATOM 4999 C C . LYS C 1 16 ? 57.863 36.539 15.232 1.00 37.75 9 LYS C C 1
ATOM 5000 O O . LYS C 1 16 ? 56.941 36.552 16.046 1.00 37.54 9 LYS C O 1
ATOM 5006 N N . ALA C 1 17 ? 58.694 35.515 15.086 1.00 34.97 10 ALA C N 1
ATOM 5007 C CA . ALA C 1 17 ? 58.525 34.281 15.848 1.00 39.04 10 ALA C CA 1
ATOM 5008 C C . ALA C 1 17 ? 58.846 34.477 17.331 1.00 40.72 10 ALA C C 1
ATOM 5009 O O . ALA C 1 17 ? 58.163 33.921 18.193 1.00 38.43 10 ALA C O 1
ATOM 5011 N N . LYS C 1 18 ? 59.875 35.265 17.639 1.00 39.16 11 LYS C N 1
ATOM 5012 C CA . LYS C 1 18 ? 60.233 35.476 19.040 1.00 40.81 11 LYS C CA 1
ATOM 5013 C C . LYS C 1 18 ? 59.371 36.580 19.641 1.00 41.15 11 LYS C C 1
ATOM 5014 O O . LYS C 1 18 ? 59.272 36.697 20.866 1.00 35.25 11 LYS C O 1
ATOM 5020 N N . GLY C 1 19 ? 58.744 37.377 18.774 1.00 38.28 12 GLY C N 1
ATOM 5021 C CA . GLY C 1 19 ? 57.772 38.374 19.198 1.00 36.80 12 GLY C CA 1
ATOM 5022 C C . GLY C 1 19 ? 58.321 39.732 19.595 1.00 35.98 12 GLY C C 1
ATOM 5023 O O . GLY C 1 19 ? 57.599 40.572 20.134 1.00 36.75 12 GLY C O 1
ATOM 5024 N N . PHE C 1 20 ? 59.602 39.952 19.336 1.00 30.41 13 PHE C N 1
ATOM 5025 C CA . PHE C 1 20 ? 60.227 41.238 19.628 1.00 29.81 13 PHE C CA 1
ATOM 5026 C C . PHE C 1 20 ? 61.449 41.421 18.753 1.00 28.47 13 PHE C C 1
ATOM 5027 O O . PHE C 1 20 ? 61.901 40.478 18.107 1.00 29.12 13 PHE C O 1
ATOM 5035 N N . LEU C 1 21 ? 61.981 42.638 18.748 1.00 26.29 14 LEU C N 1
ATOM 5036 C CA . LEU C 1 21 ? 63.179 42.977 18.004 1.00 27.43 14 LEU C CA 1
ATOM 5037 C C . LEU C 1 21 ? 64.358 43.134 18.965 1.00 24.12 14 LEU C C 1
ATOM 5038 O O . LEU C 1 21 ? 64.226 43.820 19.973 1.00 28.10 14 LEU C O 1
ATOM 5043 N N . GLN C 1 22 ? 65.501 42.513 18.664 1.00 24.06 15 GLN C N 1
ATOM 5044 C CA . GLN C 1 22 ? 66.707 42.701 19.483 1.00 25.90 15 GLN C CA 1
ATOM 5045 C C . GLN C 1 22 ? 67.647 43.723 18.840 1.00 26.17 15 GLN C C 1
ATOM 5046 O O . GLN C 1 22 ? 68.151 43.520 17.741 1.00 24.90 15 GLN C O 1
ATOM 5052 N N . CYS C 1 23 ? 67.899 44.818 19.541 1.00 21.36 16 CYS C N 1
ATOM 5053 C CA . CYS C 1 23 ? 68.610 45.938 18.940 1.00 21.57 16 CYS C CA 1
ATOM 5054 C C . CYS C 1 23 ? 69.937 46.196 19.609 1.00 22.45 16 CYS C C 1
ATOM 5055 O O . CYS C 1 23 ? 70.023 46.221 20.832 1.00 22.77 16 CYS C O 1
ATOM 5058 N N . GLY C 1 24 ? 70.972 46.385 18.802 1.00 18.78 17 GLY C N 1
ATOM 5059 C CA . GLY C 1 24 ? 72.249 46.823 19.341 1.00 18.44 17 GLY C CA 1
ATOM 5060 C C . GLY C 1 24 ? 72.266 48.341 19.443 1.00 19.37 17 GLY C C 1
ATOM 5061 O O . GLY C 1 24 ? 72.108 49.023 18.429 1.00 19.56 17 GLY C O 1
ATOM 5062 N N . VAL C 1 25 ? 72.457 48.864 20.659 1.00 19.76 18 VAL C N 1
ATOM 5063 C CA . VAL C 1 25 ? 72.411 50.311 20.906 1.00 17.93 18 VAL C CA 1
ATOM 5064 C C . VAL C 1 25 ? 73.602 50.775 21.730 1.00 16.84 18 VAL C C 1
ATOM 5065 O O . VAL C 1 25 ? 74.430 49.976 22.138 1.00 17.51 18 VAL C O 1
ATOM 5069 N N . ASN C 1 26 ? 73.675 52.079 21.985 1.00 16.28 19 ASN C N 1
ATOM 5070 C CA . ASN C 1 26 ? 74.767 52.651 22.771 1.00 18.06 19 ASN C CA 1
ATOM 5071 C C . ASN C 1 26 ? 74.778 52.144 24.217 1.00 20.48 19 ASN C C 1
ATOM 5072 O O . ASN C 1 26 ? 73.753 51.659 24.709 1.00 20.29 19 ASN C O 1
ATOM 5077 N N . THR C 1 27 ? 75.926 52.231 24.897 1.00 18.28 20 THR C N 1
ATOM 5078 C CA . THR C 1 27 ? 75.943 51.889 26.324 1.00 19.77 20 THR C CA 1
ATOM 5079 C C . THR C 1 27 ? 75.296 53.001 27.137 1.00 20.15 20 THR C C 1
ATOM 5080 O O . THR C 1 27 ? 74.807 52.764 28.249 1.00 21.53 20 THR C O 1
ATOM 5084 N N . GLY C 1 28 ? 75.271 54.211 26.578 1.00 20.15 21 GLY C N 1
ATOM 5085 C CA . GLY C 1 28 ? 74.729 55.358 27.285 1.00 21.00 21 GLY C CA 1
ATOM 5086 C C . GLY C 1 28 ? 75.209 56.676 26.710 1.00 20.15 21 GLY C C 1
ATOM 5087 O O . GLY C 1 28 ? 76.304 57.151 27.029 1.00 19.28 21 GLY C O 1
ATOM 5088 N N . LEU C 1 29 ? 74.372 57.259 25.863 1.00 17.65 22 LEU C N 1
ATOM 5089 C CA . LEU C 1 29 ? 74.683 58.513 25.189 1.00 16.69 22 LEU C CA 1
ATOM 5090 C C . LEU C 1 29 ? 73.407 59.347 25.148 1.00 17.42 22 LEU C C 1
ATOM 5091 O O . LEU C 1 29 ? 72.476 59.035 24.401 1.00 16.37 22 LEU C O 1
ATOM 5096 N N . LEU C 1 30 ? 73.364 60.393 25.962 1.00 17.62 23 LEU C N 1
ATOM 5097 C CA . LEU C 1 30 ? 72.176 61.237 26.071 1.00 19.78 23 LEU C CA 1
ATOM 5098 C C . LEU C 1 30 ? 71.745 61.802 24.715 1.00 21.35 23 LEU C C 1
ATOM 5099 O O . LEU C 1 30 ? 72.570 62.285 23.935 1.00 17.22 23 LEU C O 1
ATOM 5104 N N . GLY C 1 31 ? 70.446 61.713 24.436 1.00 17.04 24 GLY C N 1
ATOM 5105 C CA . GLY C 1 31 ? 69.909 62.149 23.165 1.00 16.04 24 GLY C CA 1
ATOM 5106 C C . GLY C 1 31 ? 69.756 61.039 22.146 1.00 16.89 24 GLY C C 1
ATOM 5107 O O . GLY C 1 31 ? 68.858 61.080 21.308 1.00 17.56 24 GLY C O 1
ATOM 5108 N N . PHE C 1 32 ? 70.614 60.030 22.230 1.00 17.01 25 PHE C N 1
ATOM 5109 C CA . PHE C 1 32 ? 70.638 58.987 21.219 1.00 15.79 25 PHE C CA 1
ATOM 5110 C C . PHE C 1 32 ? 70.238 57.605 21.733 1.00 18.02 25 PHE C C 1
ATOM 5111 O O . PHE C 1 32 ? 69.426 56.931 21.100 1.00 17.20 25 PHE C O 1
ATOM 5119 N N . ALA C 1 33 ? 70.810 57.184 22.857 1.00 16.73 26 ALA C N 1
ATOM 5120 C CA . ALA C 1 33 ? 70.400 55.939 23.516 1.00 16.81 26 ALA C CA 1
ATOM 5121 C C . ALA C 1 33 ? 70.901 55.924 24.949 1.00 17.98 26 ALA C C 1
ATOM 5122 O O . ALA C 1 33 ? 72.097 55.772 25.195 1.00 18.74 26 ALA C O 1
ATOM 5124 N N . SER C 1 34 ? 69.979 56.053 25.888 1.00 19.23 27 SER C N 1
ATOM 5125 C CA . SER C 1 34 ? 70.349 56.110 27.293 1.00 20.61 27 SER C CA 1
ATOM 5126 C C . SER C 1 34 ? 69.283 55.420 28.119 1.00 23.50 27 SER C C 1
ATOM 5127 O O . SER C 1 34 ? 68.097 55.573 27.854 1.00 22.55 27 SER C O 1
ATOM 5130 N N . PRO C 1 35 ? 69.695 54.619 29.111 1.00 25.62 28 PRO C N 1
ATOM 5131 C CA . PRO C 1 35 ? 68.686 54.076 30.022 1.00 25.14 28 PRO C CA 1
ATOM 5132 C C . PRO C 1 35 ? 68.530 54.961 31.256 1.00 28.87 28 PRO C C 1
ATOM 5133 O O . PRO C 1 35 ? 69.530 55.511 31.723 1.00 28.99 28 PRO C O 1
ATOM 5137 N N . ASN C 1 36 ? 67.310 55.106 31.770 1.00 30.62 29 ASN C N 1
ATOM 5138 C CA . ASN C 1 36 ? 67.121 55.831 33.023 1.00 34.63 29 ASN C CA 1
ATOM 5139 C C . ASN C 1 36 ? 67.332 54.876 34.191 1.00 35.27 29 ASN C C 1
ATOM 5140 O O . ASN C 1 36 ? 67.766 53.740 33.996 1.00 32.01 29 ASN C O 1
ATOM 5145 N N . ASP C 1 37 ? 67.020 55.334 35.402 1.00 39.17 30 ASP C N 1
ATOM 5146 C CA . ASP C 1 37 ? 67.270 54.542 36.602 1.00 42.89 30 ASP C CA 1
ATOM 5147 C C . ASP C 1 37 ? 66.397 53.290 36.674 1.00 45.48 30 ASP C C 1
ATOM 5148 O O . ASP C 1 37 ? 66.714 52.337 37.395 1.00 47.01 30 ASP C O 1
ATOM 5153 N N . LYS C 1 38 ? 65.287 53.308 35.943 1.00 36.16 31 LYS C N 1
ATOM 5154 C CA . LYS C 1 38 ? 64.353 52.191 35.940 1.00 44.13 31 LYS C CA 1
ATOM 5155 C C . LYS C 1 38 ? 64.682 51.221 34.804 1.00 43.01 31 LYS C C 1
ATOM 5156 O O . LYS C 1 38 ? 63.992 50.221 34.605 1.00 43.50 31 LYS C O 1
ATOM 5158 N N . GLY C 1 39 ? 65.747 51.523 34.071 1.00 37.99 32 GLY C N 1
ATOM 5159 C CA . GLY C 1 39 ? 66.167 50.705 32.948 1.00 35.65 32 GLY C CA 1
ATOM 5160 C C . GLY C 1 39 ? 65.398 50.957 31.658 1.00 33.77 32 GLY C C 1
ATOM 5161 O O . GLY C 1 39 ? 65.495 50.169 30.713 1.00 29.18 32 GLY C O 1
ATOM 5162 N N . GLU C 1 40 ? 64.634 52.046 31.609 1.00 30.21 33 GLU C N 1
ATOM 5163 C CA . GLU C 1 40 ? 63.854 52.373 30.413 1.00 28.98 33 GLU C CA 1
ATOM 5164 C C . GLU C 1 40 ? 64.721 53.147 29.434 1.00 26.88 33 GLU C C 1
ATOM 5165 O O . GLU C 1 40 ? 65.379 54.110 29.817 1.00 26.69 33 GLU C O 1
ATOM 5171 N N . TRP C 1 41 ? 64.709 52.728 28.171 1.00 25.45 34 TRP C N 1
ATOM 5172 C CA . TRP C 1 41 ? 65.576 53.319 27.165 1.00 23.56 34 TRP C CA 1
ATOM 5173 C C . TRP C 1 41 ? 64.875 54.432 26.395 1.00 22.79 34 TRP C C 1
ATOM 5174 O O . TRP C 1 41 ? 63.674 54.362 26.119 1.00 23.30 34 TRP C O 1
ATOM 5185 N N . SER C 1 42 ? 65.631 55.461 26.051 1.00 22.74 35 SER C N 1
ATOM 5186 C CA . SER C 1 42 ? 65.096 56.526 25.214 1.00 21.80 35 SER C CA 1
ATOM 5187 C C . SER C 1 42 ? 66.208 57.167 24.413 1.00 21.63 35 SER C C 1
ATOM 5188 O O . SER C 1 42 ? 67.390 57.006 24.718 1.00 19.02 35 SER C O 1
ATOM 5191 N N . GLY C 1 43 ? 65.819 57.900 23.378 1.00 18.46 36 GLY C N 1
ATOM 5192 C CA . GLY C 1 43 ? 66.785 58.537 22.500 1.00 17.78 36 GLY C CA 1
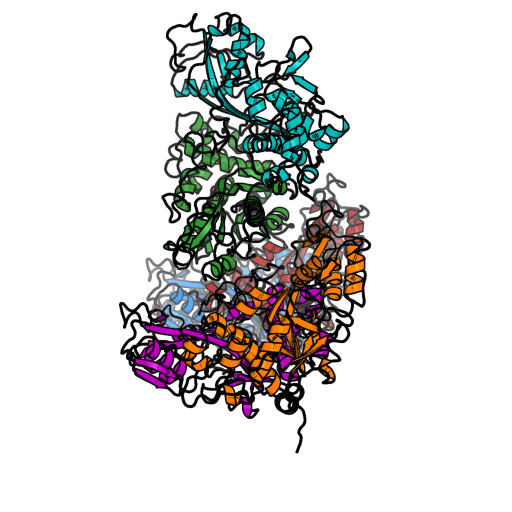ATOM 5193 C C . GLY C 1 43 ? 66.420 58.408 21.035 1.00 17.08 36 GLY C C 1
ATOM 5194 O O . GLY C 1 43 ? 65.505 57.654 20.665 1.00 17.95 36 GLY C O 1
ATOM 5195 N N . PHE C 1 44 ? 67.140 59.155 20.203 1.00 15.98 37 PHE C N 1
ATOM 5196 C CA . PHE C 1 44 ? 66.931 59.172 18.759 1.00 15.29 37 PHE C CA 1
ATOM 5197 C C . PHE C 1 44 ? 67.087 57.775 18.126 1.00 16.76 37 PHE C C 1
ATOM 5198 O O . PHE C 1 44 ? 66.220 57.329 17.353 1.00 14.61 37 PHE C O 1
ATOM 5206 N N . ASP C 1 45 ? 68.187 57.092 18.427 1.00 13.62 38 ASP C N 1
ATOM 5207 C CA . ASP C 1 45 ? 68.420 55.761 17.866 1.00 19.30 38 ASP C CA 1
ATOM 5208 C C . ASP C 1 45 ? 67.464 54.751 18.503 1.00 18.19 38 ASP C C 1
ATOM 5209 O O . ASP C 1 45 ? 67.003 53.814 17.843 1.00 17.19 38 ASP C O 1
ATOM 5214 N N . VAL C 1 46 ? 67.149 54.947 19.781 1.00 16.35 39 VAL C N 1
ATOM 5215 C CA . VAL C 1 46 ? 66.169 54.087 20.427 1.00 16.79 39 VAL C CA 1
ATOM 5216 C C . VAL C 1 46 ? 64.806 54.230 19.745 1.00 17.02 39 VAL C C 1
ATOM 5217 O O . VAL C 1 46 ? 64.119 53.238 19.499 1.00 20.23 39 VAL C O 1
ATOM 5221 N N . ASP C 1 47 ? 64.418 55.458 19.406 1.00 16.62 40 ASP C N 1
ATOM 5222 C CA . ASP C 1 47 ? 63.122 55.643 18.742 1.00 20.44 40 ASP C CA 1
ATOM 5223 C C . ASP C 1 47 ? 63.128 54.987 17.349 1.00 18.57 40 ASP C C 1
ATOM 5224 O O . ASP C 1 47 ? 62.098 54.493 16.894 1.00 18.25 40 ASP C O 1
ATOM 5229 N N . TYR C 1 48 ? 64.283 54.969 16.692 1.00 16.15 41 TYR C N 1
ATOM 5230 C CA . TYR C 1 48 ? 64.409 54.261 15.408 1.00 15.59 41 TYR C CA 1
ATOM 5231 C C . TYR C 1 48 ? 64.186 52.757 15.604 1.00 16.15 41 TYR C C 1
ATOM 5232 O O . TYR C 1 48 ? 63.548 52.096 14.780 1.00 17.71 41 TYR C O 1
ATOM 5241 N N . CYS C 1 49 ? 64.710 52.227 16.700 1.00 16.23 42 CYS C N 1
ATOM 5242 C CA . CYS C 1 49 ? 64.490 50.838 17.053 1.00 18.02 42 CYS C CA 1
ATOM 5243 C C . CYS C 1 49 ? 63.004 50.590 17.271 1.00 21.44 42 CYS C C 1
ATOM 5244 O O . CYS C 1 49 ? 62.450 49.595 16.794 1.00 19.07 42 CYS C O 1
ATOM 5247 N N . ARG C 1 50 ? 62.367 51.497 18.008 1.00 18.65 43 ARG C N 1
ATOM 5248 C CA . ARG C 1 50 ? 60.945 51.365 18.309 1.00 19.86 43 ARG C CA 1
ATOM 5249 C C . ARG C 1 50 ? 60.094 51.537 17.055 1.00 19.73 43 ARG C C 1
ATOM 5250 O O . ARG C 1 50 ? 58.949 51.067 17.000 1.00 20.84 43 ARG C O 1
ATOM 5258 N N . ALA C 1 51 ? 60.647 52.235 16.065 1.00 24.21 44 ALA C N 1
ATOM 5259 C CA . ALA C 1 51 ? 59.936 52.436 14.809 1.00 20.80 44 ALA C CA 1
ATOM 5260 C C . ALA C 1 51 ? 59.813 51.103 14.066 1.00 22.91 44 ALA C C 1
ATOM 5261 O O . ALA C 1 51 ? 58.749 50.767 13.552 1.00 19.82 44 ALA C O 1
ATOM 5263 N N . VAL C 1 52 ? 60.903 50.346 14.024 1.00 19.23 45 VAL C N 1
ATOM 5264 C CA . VAL C 1 52 ? 60.921 49.057 13.346 1.00 21.72 45 VAL C CA 1
ATOM 5265 C C . VAL C 1 52 ? 60.022 48.072 14.092 1.00 23.90 45 VAL C C 1
ATOM 5266 O O . VAL C 1 52 ? 59.298 47.261 13.484 1.00 23.07 45 VAL C O 1
ATOM 5270 N N . ALA C 1 53 ? 60.058 48.141 15.418 1.00 21.09 46 ALA C N 1
ATOM 5271 C CA . ALA C 1 53 ? 59.198 47.283 16.217 1.00 22.63 46 ALA C CA 1
ATOM 5272 C C . ALA C 1 53 ? 57.732 47.600 15.944 1.00 23.45 46 ALA C C 1
ATOM 5273 O O . ALA C 1 53 ? 56.895 46.692 15.860 1.00 24.78 46 ALA C O 1
ATOM 5275 N N . SER C 1 54 ? 57.428 48.888 15.806 1.00 22.79 47 SER C N 1
ATOM 5276 C CA . SER C 1 54 ? 56.065 49.318 15.484 1.00 23.93 47 SER C CA 1
ATOM 5277 C C . SER C 1 54 ? 55.637 48.817 14.106 1.00 23.81 47 SER C C 1
ATOM 5278 O O . SER C 1 54 ? 54.506 48.376 13.928 1.00 25.11 47 SER C O 1
ATOM 5281 N N . ALA C 1 55 ? 56.547 48.912 13.132 1.00 23.41 48 ALA C N 1
ATOM 5282 C CA . ALA C 1 55 ? 56.279 48.449 11.772 1.00 26.04 48 ALA C CA 1
ATOM 5283 C C . ALA C 1 55 ? 55.854 46.980 11.747 1.00 29.28 48 ALA C C 1
ATOM 5284 O O . ALA C 1 55 ? 54.958 46.598 10.998 1.00 25.39 48 ALA C O 1
ATOM 5286 N N . ILE C 1 56 ? 56.494 46.172 12.588 1.00 24.60 49 ILE C N 1
ATOM 5287 C CA . ILE C 1 56 ? 56.297 44.724 12.586 1.00 25.98 49 ILE C CA 1
ATOM 5288 C C . ILE C 1 56 ? 55.178 44.278 13.532 1.00 32.53 49 ILE C C 1
ATOM 5289 O O . ILE C 1 56 ? 54.347 43.424 13.178 1.00 31.92 49 ILE C O 1
ATOM 5294 N N . PHE C 1 57 ? 55.156 44.860 14.728 1.00 27.37 50 PHE C N 1
ATOM 5295 C CA . PHE C 1 57 ? 54.284 44.385 15.803 1.00 29.70 50 PHE C CA 1
ATOM 5296 C C . PHE C 1 57 ? 53.145 45.343 16.152 1.00 30.65 50 PHE C C 1
ATOM 5297 O O . PHE C 1 57 ? 52.242 44.979 16.900 1.00 31.02 50 PHE C O 1
ATOM 5305 N N . GLY C 1 58 ? 53.179 46.562 15.620 1.00 29.76 51 GLY C N 1
ATOM 5306 C CA . GLY C 1 58 ? 52.206 47.567 16.014 1.00 29.07 51 GLY C CA 1
ATOM 5307 C C . GLY C 1 58 ? 52.340 48.003 17.467 1.00 29.17 51 GLY C C 1
ATOM 5308 O O . GLY C 1 58 ? 51.405 48.540 18.064 1.00 30.15 51 GLY C O 1
ATOM 5309 N N . ASP C 1 59 ? 53.514 47.777 18.040 1.00 28.26 52 ASP C N 1
ATOM 5310 C CA . ASP C 1 59 ? 53.742 48.029 19.458 1.00 28.47 52 ASP C CA 1
ATOM 5311 C C . ASP C 1 59 ? 55.197 48.440 19.654 1.00 28.55 52 ASP C C 1
ATOM 5312 O O . ASP C 1 59 ? 56.096 47.634 19.442 1.00 26.36 52 ASP C O 1
ATOM 5317 N N . PRO C 1 60 ? 55.433 49.711 20.028 1.00 26.19 53 PRO C N 1
ATOM 5318 C CA . PRO C 1 60 ? 56.805 50.225 20.150 1.00 24.72 53 PRO C CA 1
ATOM 5319 C C . PRO C 1 60 ? 57.591 49.660 21.335 1.00 24.86 53 PRO C C 1
ATOM 5320 O O . PRO C 1 60 ? 58.800 49.908 21.417 1.00 23.75 53 PRO C O 1
ATOM 5324 N N . THR C 1 61 ? 56.929 48.931 22.230 1.00 27.88 54 THR C N 1
ATOM 5325 C CA . THR C 1 61 ? 57.624 48.326 23.364 1.00 30.90 54 THR C CA 1
ATOM 5326 C C . THR C 1 61 ? 58.149 46.926 23.068 1.00 31.38 54 THR C C 1
ATOM 5327 O O . THR C 1 61 ? 58.839 46.346 23.901 1.00 32.76 54 THR C O 1
ATOM 5331 N N . LYS C 1 62 ? 57.829 46.374 21.897 1.00 30.44 55 LYS C N 1
ATOM 5332 C CA . LYS C 1 62 ? 58.266 45.013 21.568 1.00 27.05 55 LYS C CA 1
ATOM 5333 C C . LYS C 1 62 ? 59.718 45.022 21.092 1.00 25.64 55 LYS C C 1
ATOM 5334 O O . LYS C 1 62 ? 60.029 44.647 19.956 1.00 27.74 55 LYS C O 1
ATOM 5340 N N A VAL C 1 63 ? 60.609 45.434 21.986 0.68 28.84 56 VAL C N 1
ATOM 5341 N N B VAL C 1 63 ? 60.593 45.497 21.976 0.32 29.28 56 VAL C N 1
ATOM 5342 C CA A VAL C 1 63 ? 62.022 45.587 21.669 0.68 28.56 56 VAL C CA 1
ATOM 5343 C CA B VAL C 1 63 ? 62.022 45.602 21.715 0.32 28.76 56 VAL C CA 1
ATOM 5344 C C A VAL C 1 63 ? 62.876 45.268 22.899 0.68 27.60 56 VAL C C 1
ATOM 5345 C C B VAL C 1 63 ? 62.799 45.085 22.920 0.32 27.95 56 VAL C C 1
ATOM 5346 O O A VAL C 1 63 ? 62.491 45.576 24.033 0.68 28.57 56 VAL C O 1
ATOM 5347 O O B VAL C 1 63 ? 62.297 45.092 24.047 0.32 25.31 56 VAL C O 1
ATOM 5354 N N . LYS C 1 64 ? 64.024 44.632 22.675 1.00 25.22 57 LYS C N 1
ATOM 5355 C CA . LYS C 1 64 ? 64.993 44.396 23.741 1.00 28.11 57 LYS C CA 1
ATOM 5356 C C . LYS C 1 64 ? 66.289 45.062 23.315 1.00 26.93 57 LYS C C 1
ATOM 5357 O O . LYS C 1 64 ? 66.680 44.994 22.131 1.00 25.92 57 LYS C O 1
ATOM 5363 N N . PHE C 1 65 ? 66.938 45.725 24.266 1.00 23.75 58 PHE C N 1
ATOM 5364 C CA . PHE C 1 65 ? 68.126 46.522 23.964 1.00 24.54 58 PHE C CA 1
ATOM 5365 C C . PHE C 1 65 ? 69.408 45.861 24.453 1.00 27.36 58 PHE C C 1
ATOM 5366 O O . PHE C 1 65 ? 69.468 45.351 25.569 1.00 26.50 58 PHE C O 1
ATOM 5374 N N . THR C 1 66 ? 70.421 45.874 23.595 1.00 20.46 59 THR C N 1
ATOM 5375 C CA . THR C 1 66 ? 71.720 45.290 23.897 1.00 25.97 59 THR C CA 1
ATOM 5376 C C . THR C 1 66 ? 72.740 46.407 23.837 1.00 22.98 59 THR C C 1
ATOM 5377 O O . THR C 1 66 ? 73.097 46.858 22.746 1.00 22.19 59 THR C O 1
ATOM 5381 N N . PRO C 1 67 ? 73.190 46.884 25.006 1.00 21.62 60 PRO C N 1
ATOM 5382 C CA . PRO C 1 67 ? 74.200 47.949 25.032 1.00 20.48 60 PRO C CA 1
ATOM 5383 C C . PRO C 1 67 ? 75.527 47.431 24.493 1.00 21.32 60 PRO C C 1
ATOM 5384 O O . PRO C 1 67 ? 75.975 46.362 24.908 1.00 20.56 60 PRO C O 1
ATOM 5388 N N . LEU C 1 68 ? 76.132 48.170 23.568 1.00 17.77 61 LEU C N 1
ATOM 5389 C CA . LEU C 1 68 ? 77.390 47.770 22.942 1.00 19.33 61 LEU C CA 1
ATOM 5390 C C . LEU C 1 68 ? 78.419 48.897 22.929 1.00 18.53 61 LEU C C 1
ATOM 5391 O O . LEU C 1 68 ? 78.102 50.035 22.549 1.00 16.36 61 LEU C O 1
ATOM 5396 N N . ASN C 1 69 ? 79.643 48.595 23.350 1.00 19.82 62 ASN C N 1
ATOM 5397 C CA . ASN C 1 69 ? 80.698 49.591 23.252 1.00 17.92 62 ASN C CA 1
ATOM 5398 C C . ASN C 1 69 ? 81.226 49.628 21.817 1.00 17.65 62 ASN C C 1
ATOM 5399 O O . ASN C 1 69 ? 80.798 48.847 20.964 1.00 16.09 62 ASN C O 1
ATOM 5404 N N . ALA C 1 70 ? 82.145 50.544 21.545 1.00 16.60 63 ALA C N 1
ATOM 5405 C CA . ALA C 1 70 ? 82.628 50.738 20.176 1.00 15.60 63 ALA C CA 1
ATOM 5406 C C . ALA C 1 70 ? 83.335 49.511 19.580 1.00 16.57 63 ALA C C 1
ATOM 5407 O O . ALA C 1 70 ? 83.266 49.273 18.368 1.00 17.20 63 ALA C O 1
ATOM 5409 N N . LYS C 1 71 ? 84.016 48.730 20.417 1.00 18.54 64 LYS C N 1
ATOM 5410 C CA . LYS C 1 71 ? 84.780 47.602 19.893 1.00 22.47 64 LYS C CA 1
ATOM 5411 C C . LYS C 1 71 ? 83.942 46.355 19.646 1.00 25.69 64 LYS C C 1
ATOM 5412 O O . LYS C 1 71 ? 84.284 45.538 18.792 1.00 29.23 64 LYS C O 1
ATOM 5418 N N . GLU C 1 72 ? 82.844 46.198 20.372 1.00 19.24 65 GLU C N 1
ATOM 5419 C CA . GLU C 1 72 ? 82.091 44.951 20.268 1.00 21.38 65 GLU C CA 1
ATOM 5420 C C . GLU C 1 72 ? 80.842 45.057 19.404 1.00 18.01 65 GLU C C 1
ATOM 5421 O O . GLU C 1 72 ? 80.189 44.055 19.147 1.00 22.18 65 GLU C O 1
ATOM 5427 N N . ARG C 1 73 ? 80.521 46.261 18.936 1.00 16.91 66 ARG C N 1
ATOM 5428 C CA . ARG C 1 73 ? 79.244 46.488 18.261 1.00 17.66 66 ARG C CA 1
ATOM 5429 C C . ARG C 1 73 ? 79.091 45.691 16.954 1.00 19.24 66 ARG C C 1
ATOM 5430 O O . ARG C 1 73 ? 78.006 45.192 16.660 1.00 19.10 66 ARG C O 1
ATOM 5438 N N . PHE C 1 74 ? 80.160 45.554 16.172 1.00 17.09 67 PHE C N 1
ATOM 5439 C CA . PHE C 1 74 ? 80.015 44.860 14.896 1.00 19.18 67 PHE C CA 1
ATOM 5440 C C . PHE C 1 74 ? 79.940 43.349 15.100 1.00 18.10 67 PHE C C 1
ATOM 5441 O O . PHE C 1 74 ? 79.126 42.679 14.465 1.00 20.82 67 PHE C O 1
ATOM 5449 N N . THR C 1 75 ? 80.757 42.812 16.003 1.00 18.85 68 THR C N 1
ATOM 5450 C CA . THR C 1 75 ? 80.749 41.382 16.239 1.00 26.23 68 THR C CA 1
ATOM 5451 C C . THR C 1 75 ? 79.374 40.954 16.767 1.00 23.40 68 THR C C 1
ATOM 5452 O O . THR C 1 75 ? 78.906 39.873 16.445 1.00 21.52 68 THR C O 1
ATOM 5456 N N . ALA C 1 76 ? 78.715 41.803 17.559 1.00 23.15 69 ALA C N 1
ATOM 5457 C CA . ALA C 1 76 ? 77.386 41.437 18.084 1.00 20.80 69 ALA C CA 1
ATOM 5458 C C . ALA C 1 76 ? 76.343 41.321 16.965 1.00 20.85 69 ALA C C 1
ATOM 5459 O O . ALA C 1 76 ? 75.429 40.492 17.042 1.00 24.68 69 ALA C O 1
ATOM 5461 N N . LEU C 1 77 ? 76.477 42.146 15.926 1.00 19.24 70 LEU C N 1
ATOM 5462 C CA . LEU C 1 77 ? 75.602 42.050 14.760 1.00 19.14 70 LEU C CA 1
ATOM 5463 C C . LEU C 1 77 ? 75.993 40.866 13.876 1.00 20.65 70 LEU C C 1
ATOM 5464 O O . LEU C 1 77 ? 75.125 40.127 13.415 1.00 20.80 70 LEU C O 1
ATOM 5469 N N . GLN C 1 78 ? 77.296 40.689 13.640 1.00 20.61 71 GLN C N 1
ATOM 5470 C CA . GLN C 1 78 ? 77.790 39.546 12.850 1.00 24.16 71 GLN C CA 1
ATOM 5471 C C . GLN C 1 78 ? 77.345 38.207 13.411 1.00 25.28 71 GLN C C 1
ATOM 5472 O O . GLN C 1 78 ? 76.993 37.297 12.655 1.00 23.62 71 GLN C O 1
ATOM 5478 N N . SER C 1 79 ? 77.374 38.081 14.734 1.00 24.30 72 SER C N 1
ATOM 5479 C CA . SER C 1 79 ? 77.108 36.803 15.387 1.00 26.31 72 SER C CA 1
ATOM 5480 C C . SER C 1 79 ? 75.622 36.474 15.399 1.00 26.97 72 SER C C 1
ATOM 5481 O O . SER C 1 79 ? 75.235 35.324 15.602 1.00 27.49 72 SER C O 1
ATOM 5484 N N . GLY C 1 80 ? 74.800 37.490 15.168 1.00 26.62 73 GLY C N 1
ATOM 5485 C CA . GLY C 1 80 ? 73.363 37.348 15.249 1.00 27.22 73 GLY C CA 1
ATOM 5486 C C . GLY C 1 80 ? 72.809 37.659 16.626 1.00 24.22 73 GLY C C 1
ATOM 5487 O O . GLY C 1 80 ? 71.613 37.492 16.861 1.00 25.63 73 GLY C O 1
ATOM 5488 N N . GLU C 1 81 ? 73.666 38.118 17.536 1.00 23.82 74 GLU C N 1
ATOM 5489 C CA . GLU C 1 81 ? 73.208 38.504 18.872 1.00 29.42 74 GLU C CA 1
ATOM 5490 C C . GLU C 1 81 ? 72.147 39.611 18.808 1.00 27.73 74 GLU C C 1
ATOM 5491 O O . GLU C 1 81 ? 71.170 39.595 19.564 1.00 23.51 74 GLU C O 1
ATOM 5497 N N . VAL C 1 82 ? 72.335 40.566 17.902 1.00 26.60 75 VAL C N 1
ATOM 5498 C CA . VAL C 1 82 ? 71.323 41.585 17.669 1.00 20.99 75 VAL C CA 1
ATOM 5499 C C . VAL C 1 82 ? 70.826 41.459 16.227 1.00 25.98 75 VAL C C 1
ATOM 5500 O O . VAL C 1 82 ? 71.549 40.979 15.357 1.00 23.35 75 VAL C O 1
ATOM 5504 N N . ASP C 1 83 ? 69.582 41.867 15.990 1.00 28.11 76 ASP C N 1
ATOM 5505 C CA . ASP C 1 83 ? 68.976 41.803 14.662 1.00 23.71 76 ASP C CA 1
ATOM 5506 C C . ASP C 1 83 ? 69.346 43.009 13.807 1.00 25.04 76 ASP C C 1
ATOM 5507 O O . ASP C 1 83 ? 69.322 42.938 12.581 1.00 22.01 76 ASP C O 1
ATOM 5512 N N . VAL C 1 84 ? 69.670 44.118 14.466 1.00 20.21 77 VAL C N 1
ATOM 5513 C CA . VAL C 1 84 ? 69.999 45.362 13.782 1.00 18.33 77 VAL C CA 1
ATOM 5514 C C . VAL C 1 84 ? 70.873 46.179 14.718 1.00 16.71 77 VAL C C 1
ATOM 5515 O O . VAL C 1 84 ? 70.766 46.052 15.944 1.00 18.21 77 VAL C O 1
ATOM 5519 N N . LEU C 1 85 ? 71.760 46.983 14.146 1.00 15.80 78 LEU C N 1
ATOM 5520 C CA . LEU C 1 85 ? 72.585 47.897 14.921 1.00 15.15 78 LEU C CA 1
ATOM 5521 C C . LEU C 1 85 ? 72.234 49.338 14.561 1.00 17.08 78 LEU C C 1
ATOM 5522 O O . LEU C 1 85 ? 72.399 49.776 13.417 1.00 14.91 78 LEU C O 1
ATOM 5527 N N . ILE C 1 86 ? 71.710 50.061 15.546 1.00 14.26 79 ILE C N 1
ATOM 5528 C CA . ILE C 1 86 ? 71.336 51.460 15.364 1.00 15.41 79 ILE C CA 1
ATOM 5529 C C . ILE C 1 86 ? 71.997 52.184 16.510 1.00 15.24 79 ILE C C 1
ATOM 5530 O O . ILE C 1 86 ? 71.475 52.205 17.626 1.00 15.97 79 ILE C O 1
ATOM 5535 N N . ARG C 1 87 ? 73.169 52.757 16.240 1.00 14.49 80 ARG C N 1
ATOM 5536 C CA . ARG C 1 87 ? 74.075 53.116 17.325 1.00 14.99 80 ARG C CA 1
ATOM 5537 C C . ARG C 1 87 ? 75.169 54.050 16.834 1.00 16.54 80 ARG C C 1
ATOM 5538 O O . ARG C 1 87 ? 76.371 53.726 16.908 1.00 12.42 80 ARG C O 1
ATOM 5546 N N . ASN C 1 88 ? 74.739 55.207 16.331 1.00 11.75 81 ASN C N 1
ATOM 5547 C CA . ASN C 1 88 ? 75.624 56.297 15.921 1.00 11.88 81 ASN C CA 1
ATOM 5548 C C . ASN C 1 88 ? 76.876 55.765 15.220 1.00 13.55 81 ASN C C 1
ATOM 5549 O O . ASN C 1 88 ? 77.998 56.167 15.528 1.00 15.77 81 ASN C O 1
ATOM 5554 N N . THR C 1 89 ? 76.649 54.845 14.281 1.00 12.53 82 THR C N 1
ATOM 5555 C CA . THR C 1 89 ? 77.725 54.079 13.647 1.00 14.50 82 THR C CA 1
ATOM 5556 C C . THR C 1 89 ? 77.880 54.498 12.186 1.00 13.65 82 THR C C 1
ATOM 5557 O O . THR C 1 89 ? 76.955 54.368 11.375 1.00 12.17 82 THR C O 1
ATOM 5561 N N . THR C 1 90 ? 79.065 55.003 11.868 1.00 10.36 83 THR C N 1
ATOM 5562 C CA . THR C 1 90 ? 79.334 55.569 10.558 1.00 10.04 83 THR C CA 1
ATOM 5563 C C . THR C 1 90 ? 79.417 54.520 9.444 1.00 12.32 83 THR C C 1
ATOM 5564 O O . THR C 1 90 ? 80.086 53.489 9.577 1.00 12.36 83 THR C O 1
ATOM 5568 N N . TRP C 1 91 ? 78.738 54.811 8.340 1.00 12.16 84 TRP C N 1
ATOM 5569 C CA . TRP C 1 91 ? 78.823 53.988 7.126 1.00 11.84 84 TRP C CA 1
ATOM 5570 C C . TRP C 1 91 ? 80.122 54.347 6.416 1.00 13.48 84 TRP C C 1
ATOM 5571 O O . TRP C 1 91 ? 80.315 55.502 6.061 1.00 15.09 84 TRP C O 1
ATOM 5582 N N . THR C 1 92 ? 81.025 53.385 6.243 1.00 11.36 85 THR C N 1
ATOM 5583 C CA . THR C 1 92 ? 82.282 53.610 5.520 1.00 12.25 85 THR C CA 1
ATOM 5584 C C . THR C 1 92 ? 82.473 52.474 4.532 1.00 13.44 85 THR C C 1
ATOM 5585 O O . THR C 1 92 ? 81.843 51.434 4.677 1.00 13.85 85 THR C O 1
ATOM 5589 N N . ILE C 1 93 ? 83.384 52.624 3.574 1.00 12.41 86 ILE C N 1
ATOM 5590 C CA . ILE C 1 93 ? 83.554 51.542 2.610 1.00 13.29 86 ILE C CA 1
ATOM 5591 C C . ILE C 1 93 ? 84.052 50.265 3.300 1.00 14.16 86 ILE C C 1
ATOM 5592 O O . ILE C 1 93 ? 83.561 49.182 3.015 1.00 14.68 86 ILE C O 1
ATOM 5597 N N . SER C 1 94 ? 84.984 50.397 4.234 1.00 16.79 87 SER C N 1
ATOM 5598 C CA . SER C 1 94 ? 85.597 49.208 4.813 1.00 16.17 87 SER C CA 1
ATOM 5599 C C . SER C 1 94 ? 84.570 48.423 5.630 1.00 16.46 87 SER C C 1
ATOM 5600 O O . SER C 1 94 ? 84.597 47.189 5.653 1.00 17.87 87 SER C O 1
ATOM 5603 N N . ARG C 1 95 ? 83.662 49.132 6.293 1.00 14.08 88 ARG C N 1
ATOM 5604 C CA . ARG C 1 95 ? 82.619 48.464 7.068 1.00 14.65 88 ARG C CA 1
ATOM 5605 C C . ARG C 1 95 ? 81.539 47.873 6.164 1.00 21.45 88 ARG C C 1
ATOM 5606 O O . ARG C 1 95 ? 80.830 46.953 6.564 1.00 19.35 88 ARG C O 1
ATOM 5614 N N . ASP C 1 96 ? 81.451 48.375 4.933 1.00 14.37 89 ASP C N 1
ATOM 5615 C CA . ASP C 1 96 ? 80.485 47.883 3.950 1.00 14.79 89 ASP C CA 1
ATOM 5616 C C . ASP C 1 96 ? 80.987 46.637 3.207 1.00 18.63 89 ASP C C 1
ATOM 5617 O O . ASP C 1 96 ? 80.193 45.795 2.768 1.00 18.87 89 ASP C O 1
ATOM 5622 N N . THR C 1 97 ? 82.307 46.516 3.082 1.00 16.34 90 THR C N 1
ATOM 5623 C CA . THR C 1 97 ? 82.921 45.478 2.260 1.00 17.57 90 THR C CA 1
ATOM 5624 C C . THR C 1 97 ? 83.563 44.335 3.027 1.00 26.31 90 THR C C 1
ATOM 5625 O O . THR C 1 97 ? 83.644 43.227 2.514 1.00 27.40 90 THR C O 1
ATOM 5629 N N . SER C 1 98 ? 84.042 44.602 4.236 1.00 23.39 91 SER C N 1
ATOM 5630 C CA . SER C 1 98 ? 84.936 43.649 4.880 1.00 22.49 91 SER C CA 1
ATOM 5631 C C . SER C 1 98 ? 84.372 43.013 6.146 1.00 22.71 91 SER C C 1
ATOM 5632 O O . SER C 1 98 ? 85.074 42.243 6.798 1.00 25.15 91 SER C O 1
ATOM 5635 N N . LEU C 1 99 ? 83.120 43.312 6.487 1.00 19.90 92 LEU C N 1
ATOM 5636 C CA . LEU C 1 99 ? 82.536 42.814 7.743 1.00 20.09 92 LEU C CA 1
ATOM 5637 C C . LEU C 1 99 ? 81.292 41.935 7.532 1.00 20.39 92 LEU C C 1
ATOM 5638 O O . LEU C 1 99 ? 80.713 41.425 8.495 1.00 22.26 92 LEU C O 1
ATOM 5643 N N . GLY C 1 100 ? 80.880 41.743 6.283 1.00 19.59 93 GLY C N 1
ATOM 5644 C CA . GLY C 1 100 ? 79.672 40.978 6.020 1.00 21.33 93 GLY C CA 1
ATOM 5645 C C . GLY C 1 100 ? 78.400 41.710 6.421 1.00 21.45 93 GLY C C 1
ATOM 5646 O O . GLY C 1 100 ? 77.384 41.085 6.765 1.00 19.85 93 GLY C O 1
ATOM 5647 N N . LEU C 1 101 ? 78.469 43.038 6.360 1.00 19.57 94 LEU C N 1
ATOM 5648 C CA . LEU C 1 101 ? 77.378 43.934 6.748 1.00 20.95 94 LEU C CA 1
ATOM 5649 C C . LEU C 1 101 ? 76.918 44.831 5.605 1.00 21.73 94 LEU C C 1
ATOM 5650 O O . LEU C 1 101 ? 77.693 45.137 4.686 1.00 20.05 94 LEU C O 1
ATOM 5655 N N . ASP C 1 102 ? 75.665 45.274 5.701 1.00 16.31 95 ASP C N 1
ATOM 5656 C CA . ASP C 1 102 ? 75.054 46.220 4.755 1.00 15.79 95 ASP C CA 1
ATOM 5657 C C . ASP C 1 102 ? 74.399 47.337 5.558 1.00 20.19 95 ASP C C 1
ATOM 5658 O O . ASP C 1 102 ? 74.144 47.183 6.761 1.00 17.27 95 ASP C O 1
ATOM 5663 N N . PHE C 1 103 ? 74.113 48.456 4.895 1.00 17.48 96 PHE C N 1
ATOM 5664 C CA . PHE C 1 103 ? 73.485 49.584 5.557 1.00 17.78 96 PHE C CA 1
ATOM 5665 C C . PHE C 1 103 ? 72.150 49.881 4.865 1.00 18.52 96 PHE C C 1
ATOM 5666 O O . PHE C 1 103 ? 72.076 49.898 3.638 1.00 17.65 96 PHE C O 1
ATOM 5674 N N . ALA C 1 104 ? 71.092 50.072 5.652 1.00 13.80 97 ALA C N 1
ATOM 5675 C CA . ALA C 1 104 ? 69.749 50.165 5.088 1.00 14.25 97 ALA C CA 1
ATOM 5676 C C . ALA C 1 104 ? 69.316 51.616 4.936 1.00 18.39 97 ALA C C 1
ATOM 5677 O O . ALA C 1 104 ? 68.261 51.908 4.371 1.00 19.90 97 ALA C O 1
ATOM 5679 N N . GLY C 1 105 ? 70.145 52.536 5.408 1.00 15.14 98 GLY C N 1
ATOM 5680 C CA . GLY C 1 105 ? 69.780 53.943 5.365 1.00 16.15 98 GLY C CA 1
ATOM 5681 C C . GLY C 1 105 ? 70.675 54.761 6.268 1.00 13.41 98 GLY C C 1
ATOM 5682 O O . GLY C 1 105 ? 71.433 54.205 7.062 1.00 14.24 98 GLY C O 1
ATOM 5683 N N . ILE C 1 106 ? 70.589 56.082 6.133 1.00 13.46 99 ILE C N 1
ATOM 5684 C CA . ILE C 1 106 ? 71.355 57.004 6.968 1.00 12.15 99 ILE C CA 1
ATOM 5685 C C . ILE C 1 106 ? 70.359 57.816 7.787 1.00 11.14 99 ILE C C 1
ATOM 5686 O O . ILE C 1 106 ? 69.646 58.646 7.226 1.00 11.39 99 ILE C O 1
ATOM 5691 N N . ASN C 1 107 ? 70.262 57.575 9.091 1.00 11.32 100 ASN C N 1
ATOM 5692 C CA . ASN C 1 107 ? 69.230 58.262 9.849 1.00 13.47 100 ASN C CA 1
ATOM 5693 C C . ASN C 1 107 ? 69.736 59.580 10.437 1.00 12.72 100 ASN C C 1
ATOM 5694 O O . ASN C 1 107 ? 68.957 60.363 10.961 1.00 11.71 100 ASN C O 1
ATOM 5699 N N . TYR C 1 108 ? 71.034 59.832 10.322 1.00 13.45 101 TYR C N 1
ATOM 5700 C CA . TYR C 1 108 ? 71.587 61.098 10.806 1.00 12.43 101 TYR C CA 1
ATOM 5701 C C . TYR C 1 108 ? 72.942 61.380 10.146 1.00 13.11 101 TYR C C 1
ATOM 5702 O O . TYR C 1 108 ? 73.890 60.625 10.343 1.00 9.96 101 TYR C O 1
ATOM 5711 N N . TYR C 1 109 ? 73.037 62.473 9.382 1.00 10.89 102 TYR C N 1
ATOM 5712 C CA . TYR C 1 109 ? 74.333 62.884 8.810 1.00 11.43 102 TYR C CA 1
ATOM 5713 C C . TYR C 1 109 ? 75.098 63.722 9.837 1.00 13.98 102 TYR C C 1
ATOM 5714 O O . TYR C 1 109 ? 74.625 64.788 10.232 1.00 14.61 102 TYR C O 1
ATOM 5723 N N . ASP C 1 110 ? 76.267 63.252 10.258 1.00 10.70 103 ASP C N 1
ATOM 5724 C CA . ASP C 1 110 ? 77.078 63.991 11.223 1.00 12.63 103 ASP C CA 1
ATOM 5725 C C . ASP C 1 110 ? 78.500 64.195 10.691 1.00 12.58 103 ASP C C 1
ATOM 5726 O O . ASP C 1 110 ? 78.812 63.848 9.550 1.00 12.94 103 ASP C O 1
ATOM 5731 N N . GLY C 1 111 ? 79.355 64.774 11.525 1.00 11.65 104 GLY C N 1
ATOM 5732 C CA . GLY C 1 111 ? 80.770 64.902 11.220 1.00 12.34 104 GLY C CA 1
ATOM 5733 C C . GLY C 1 111 ? 81.541 65.004 12.529 1.00 10.58 104 GLY C C 1
ATOM 5734 O O . GLY C 1 111 ? 80.969 65.357 13.553 1.00 12.11 104 GLY C O 1
ATOM 5735 N N . GLN C 1 112 ? 82.838 64.733 12.497 1.00 11.23 105 GLN C N 1
ATOM 5736 C CA . GLN C 1 112 ? 83.644 64.727 13.728 1.00 11.24 105 GLN C CA 1
ATOM 5737 C C . GLN C 1 112 ? 84.067 66.131 14.167 1.00 10.92 105 GLN C C 1
ATOM 5738 O O . GLN C 1 112 ? 84.427 66.974 13.343 1.00 13.15 105 GLN C O 1
ATOM 5744 N N . GLY C 1 113 ? 84.012 66.378 15.473 1.00 10.93 106 GLY C N 1
ATOM 5745 C CA . GLY C 1 113 ? 84.466 67.646 16.024 1.00 11.68 106 GLY C CA 1
ATOM 5746 C C . GLY C 1 113 ? 85.244 67.492 17.320 1.00 14.16 106 GLY C C 1
ATOM 5747 O O . GLY C 1 113 ? 85.547 66.376 17.738 1.00 12.75 106 GLY C O 1
ATOM 5748 N N . PHE C 1 114 ? 85.560 68.626 17.944 1.00 11.73 107 PHE C N 1
ATOM 5749 C CA . PHE C 1 114 ? 86.368 68.681 19.155 1.00 12.47 107 PHE C CA 1
ATOM 5750 C C . PHE C 1 114 ? 85.673 69.548 20.183 1.00 13.01 107 PHE C C 1
ATOM 5751 O O . PHE C 1 114 ? 85.042 70.550 19.835 1.00 16.18 107 PHE C O 1
ATOM 5759 N N . MET C 1 115 ? 85.799 69.155 21.442 1.00 13.61 108 MET C N 1
ATOM 5760 C CA . MET C 1 115 ? 85.229 69.883 22.559 1.00 14.34 108 MET C CA 1
ATOM 5761 C C . MET C 1 115 ? 86.291 70.167 23.624 1.00 15.32 108 MET C C 1
ATOM 5762 O O . MET C 1 115 ? 87.126 69.310 23.925 1.00 15.49 108 MET C O 1
ATOM 5767 N N . ILE C 1 116 ? 86.260 71.377 24.179 1.00 16.09 109 ILE C N 1
ATOM 5768 C CA . ILE C 1 116 ? 87.164 71.781 25.244 1.00 17.20 109 ILE C CA 1
ATOM 5769 C C . ILE C 1 116 ? 86.379 72.443 26.366 1.00 18.31 109 ILE C C 1
ATOM 5770 O O . ILE C 1 116 ? 85.236 72.861 26.181 1.00 18.25 109 ILE C O 1
ATOM 5775 N N . ASN C 1 117 ? 87.007 72.527 27.530 1.00 19.21 110 ASN C N 1
ATOM 5776 C CA . ASN C 1 117 ? 86.449 73.260 28.659 1.00 20.35 110 ASN C CA 1
ATOM 5777 C C . ASN C 1 117 ? 86.998 74.681 28.578 1.00 21.10 110 ASN C C 1
ATOM 5778 O O . ASN C 1 117 ? 88.180 74.881 28.809 1.00 21.73 110 ASN C O 1
ATOM 5783 N N . SER C 1 118 ? 86.152 75.653 28.237 1.00 24.85 111 SER C N 1
ATOM 5784 C CA . SER C 1 118 ? 86.627 77.015 27.972 1.00 28.50 111 SER C CA 1
ATOM 5785 C C . SER C 1 118 ? 87.117 77.737 29.228 1.00 29.37 111 SER C C 1
ATOM 5786 O O . SER C 1 118 ? 87.820 78.745 29.132 1.00 27.96 111 SER C O 1
ATOM 5789 N N . LYS C 1 119 ? 86.748 77.242 30.405 1.00 29.20 112 LYS C N 1
ATOM 5790 C CA . LYS C 1 119 ? 87.303 77.790 31.640 1.00 35.64 112 LYS C CA 1
ATOM 5791 C C . LYS C 1 119 ? 88.761 77.384 31.825 1.00 37.94 112 LYS C C 1
ATOM 5792 O O . LYS C 1 119 ? 89.578 78.180 32.265 1.00 37.39 112 LYS C O 1
ATOM 5798 N N . LYS C 1 120 ? 89.087 76.142 31.490 1.00 34.59 113 LYS C N 1
ATOM 5799 C CA . LYS C 1 120 ? 90.432 75.630 31.730 1.00 35.38 113 LYS C CA 1
ATOM 5800 C C . LYS C 1 120 ? 91.356 75.911 30.551 1.00 35.87 113 LYS C C 1
ATOM 5801 O O . LYS C 1 120 ? 92.553 76.143 30.726 1.00 38.53 113 LYS C O 1
ATOM 5807 N N . LEU C 1 121 ? 90.792 75.902 29.351 1.00 32.60 114 LEU C N 1
ATOM 5808 C CA . LEU C 1 121 ? 91.546 76.223 28.150 1.00 34.84 114 LEU C CA 1
ATOM 5809 C C . LEU C 1 121 ? 91.000 77.499 27.543 1.00 37.08 114 LEU C C 1
ATOM 5810 O O . LEU C 1 121 ? 90.287 77.469 26.539 1.00 37.65 114 LEU C O 1
ATOM 5815 N N . ALA C 1 122 ? 91.324 78.626 28.163 1.00 36.99 115 ALA C N 1
ATOM 5816 C CA . ALA C 1 122 ? 90.843 79.909 27.673 1.00 34.88 115 ALA C CA 1
ATOM 5817 C C . ALA C 1 122 ? 91.534 80.260 26.352 1.00 30.61 115 ALA C C 1
ATOM 5818 O O . ALA C 1 122 ? 92.641 79.799 26.081 1.00 34.55 115 ALA C O 1
ATOM 5820 N N . GLY C 1 123 ? 90.872 81.042 25.512 1.00 28.89 116 GLY C N 1
ATOM 5821 C CA . GLY C 1 123 ? 91.517 81.554 24.316 1.00 33.08 116 GLY C CA 1
ATOM 5822 C C . GLY C 1 123 ? 91.633 80.598 23.143 1.00 32.42 116 GLY C C 1
ATOM 5823 O O . GLY C 1 123 ? 92.210 80.937 22.113 1.00 34.86 116 GLY C O 1
ATOM 5824 N N . ILE C 1 124 ? 91.090 79.397 23.288 1.00 29.50 117 ILE C N 1
ATOM 5825 C CA . ILE C 1 124 ? 91.021 78.485 22.161 1.00 22.63 117 ILE C CA 1
ATOM 5826 C C . ILE C 1 124 ? 89.638 78.562 21.539 1.00 24.24 117 ILE C C 1
ATOM 5827 O O . ILE C 1 124 ? 88.638 78.314 22.199 1.00 27.20 117 ILE C O 1
ATOM 5832 N N . ASN C 1 125 ? 89.578 78.914 20.262 1.00 23.46 118 ASN C N 1
ATOM 5833 C CA . ASN C 1 125 ? 88.306 78.940 19.549 1.00 24.51 118 ASN C CA 1
ATOM 5834 C C . ASN C 1 125 ? 88.390 78.149 18.250 1.00 23.36 118 ASN C C 1
ATOM 5835 O O . ASN C 1 125 ? 87.489 78.204 17.422 1.00 21.17 118 ASN C O 1
ATOM 5840 N N . SER C 1 126 ? 89.487 77.427 18.067 1.00 20.18 119 SER C N 1
ATOM 5841 C CA . SER C 1 126 ? 89.666 76.641 16.843 1.00 20.24 119 SER C CA 1
ATOM 5842 C C . SER C 1 126 ? 90.419 75.345 17.077 1.00 16.17 119 SER C C 1
ATOM 5843 O O . SER C 1 126 ? 91.411 75.314 17.805 1.00 16.99 119 SER C O 1
ATOM 5846 N N . ALA C 1 127 ? 89.965 74.268 16.444 1.00 15.84 120 ALA C N 1
ATOM 5847 C CA . ALA C 1 127 ? 90.718 73.011 16.507 1.00 16.04 120 ALA C CA 1
ATOM 5848 C C . ALA C 1 127 ? 92.171 73.157 16.025 1.00 17.93 120 ALA C C 1
ATOM 5849 O O . ALA C 1 127 ? 93.042 72.366 16.407 1.00 17.29 120 ALA C O 1
ATOM 5851 N N . LEU C 1 128 ? 92.445 74.163 15.193 1.00 19.71 121 LEU C N 1
ATOM 5852 C CA . LEU C 1 128 ? 93.808 74.362 14.680 1.00 19.62 121 LEU C CA 1
ATOM 5853 C C . LEU C 1 128 ? 94.761 74.933 15.734 1.00 21.01 121 LEU C C 1
ATOM 5854 O O . LEU C 1 128 ? 95.945 75.145 15.459 1.00 20.90 121 LEU C O 1
ATOM 5859 N N . GLN C 1 129 ? 94.239 75.182 16.937 1.00 17.44 122 GLN C N 1
ATOM 5860 C CA . GLN C 1 129 ? 95.030 75.660 18.059 1.00 19.43 122 GLN C CA 1
ATOM 5861 C C . GLN C 1 129 ? 95.361 74.550 19.049 1.00 19.57 122 GLN C C 1
ATOM 5862 O O . GLN C 1 129 ? 95.884 74.825 20.132 1.00 21.67 122 GLN C O 1
ATOM 5868 N N . LEU C 1 130 ? 95.062 73.302 18.679 1.00 18.48 123 LEU C N 1
ATOM 5869 C CA . LEU C 1 130 ? 95.171 72.172 19.607 1.00 17.41 123 LEU C CA 1
ATOM 5870 C C . LEU C 1 130 ? 96.478 71.395 19.499 1.00 18.94 123 LEU C C 1
ATOM 5871 O O . LEU C 1 130 ? 96.587 70.289 20.039 1.00 17.10 123 LEU C O 1
ATOM 5876 N N . SER C 1 131 ? 97.483 71.952 18.831 1.00 18.19 124 SER C N 1
ATOM 5877 C CA . SER C 1 131 ? 98.743 71.211 18.741 1.00 17.81 124 SER C CA 1
ATOM 5878 C C . SER C 1 131 ? 99.292 70.939 20.147 1.00 19.06 124 SER C C 1
ATOM 5879 O O . SER C 1 131 ? 99.306 71.816 21.007 1.00 19.50 124 SER C O 1
ATOM 5882 N N . GLY C 1 132 ? 99.723 69.707 20.382 1.00 18.75 125 GLY C N 1
ATOM 5883 C CA . GLY C 1 132 ? 100.257 69.342 21.682 1.00 20.89 125 GLY C CA 1
ATOM 5884 C C . GLY C 1 132 ? 99.210 68.932 22.702 1.00 22.77 125 GLY C C 1
ATOM 5885 O O . GLY C 1 132 ? 99.536 68.364 23.742 1.00 23.19 125 GLY C O 1
ATOM 5886 N N . ALA C 1 133 ? 97.939 69.195 22.412 1.00 16.97 126 ALA C N 1
ATOM 5887 C CA . ALA C 1 133 ? 96.901 68.918 23.398 1.00 16.53 126 ALA C CA 1
ATOM 5888 C C . ALA C 1 133 ? 96.692 67.410 23.551 1.00 15.85 126 ALA C C 1
ATOM 5889 O O . ALA C 1 133 ? 96.815 66.658 22.585 1.00 19.59 126 ALA C O 1
ATOM 5891 N N . SER C 1 134 ? 96.410 66.971 24.772 1.00 15.77 127 SER C N 1
ATOM 5892 C CA . SER C 1 134 ? 95.953 65.596 24.994 1.00 14.77 127 SER C CA 1
ATOM 5893 C C . SER C 1 134 ? 94.465 65.486 24.644 1.00 15.79 127 SER C C 1
ATOM 5894 O O . SER C 1 134 ? 93.651 66.270 25.123 1.00 16.97 127 SER C O 1
ATOM 5897 N N . ILE C 1 135 ? 94.110 64.533 23.786 1.00 12.85 128 ILE C N 1
ATOM 5898 C CA . ILE C 1 135 ? 92.737 64.458 23.286 1.00 13.52 128 ILE C CA 1
ATOM 5899 C C . ILE C 1 135 ? 92.193 63.058 23.492 1.00 12.38 128 ILE C C 1
ATOM 5900 O O . ILE C 1 135 ? 92.751 62.071 22.980 1.00 14.06 128 ILE C O 1
ATOM 5905 N N A CYS C 1 136 ? 91.091 62.985 24.238 0.71 13.84 129 CYS C N 1
ATOM 5906 N N B CYS C 1 136 ? 91.121 62.938 24.261 0.29 13.69 129 CYS C N 1
ATOM 5907 C CA A CYS C 1 136 ? 90.399 61.729 24.507 0.71 12.91 129 CYS C CA 1
ATOM 5908 C CA B CYS C 1 136 ? 90.592 61.610 24.509 0.29 13.52 129 CYS C CA 1
ATOM 5909 C C A CYS C 1 136 ? 89.694 61.230 23.264 0.71 13.34 129 CYS C C 1
ATOM 5910 C C B CYS C 1 136 ? 89.674 61.193 23.376 0.29 13.23 129 CYS C C 1
ATOM 5911 O O A CYS C 1 136 ? 89.004 62.006 22.572 0.71 12.04 129 CYS C O 1
ATOM 5912 O O B CYS C 1 136 ? 88.859 61.973 22.865 0.29 13.03 129 CYS C O 1
ATOM 5917 N N . VAL C 1 137 ? 89.832 59.935 23.003 1.00 12.76 130 VAL C N 1
ATOM 5918 C CA . VAL C 1 137 ? 89.155 59.325 21.870 1.00 12.70 130 VAL C CA 1
ATOM 5919 C C . VAL C 1 137 ? 88.957 57.857 22.196 1.00 15.00 130 VAL C C 1
ATOM 5920 O O . VAL C 1 137 ? 89.727 57.268 22.985 1.00 15.06 130 VAL C O 1
ATOM 5924 N N . GLN C 1 138 ? 87.923 57.244 21.622 1.00 13.10 131 GLN C N 1
ATOM 5925 C CA . GLN C 1 138 ? 87.780 55.805 21.812 1.00 13.62 131 GLN C CA 1
ATOM 5926 C C . GLN C 1 138 ? 88.433 55.022 20.690 1.00 16.03 131 GLN C C 1
ATOM 5927 O O . GLN C 1 138 ? 88.396 55.426 19.520 1.00 15.49 131 GLN C O 1
ATOM 5933 N N . ALA C 1 139 ? 89.041 53.903 21.079 1.00 15.65 132 ALA C N 1
ATOM 5934 C CA . ALA C 1 139 ? 89.561 52.920 20.145 1.00 16.29 132 ALA C CA 1
ATOM 5935 C C . ALA C 1 139 ? 88.413 52.306 19.355 1.00 16.46 132 ALA C C 1
ATOM 5936 O O . ALA C 1 139 ? 87.269 52.326 19.801 1.00 15.21 132 ALA C O 1
ATOM 5938 N N . GLY C 1 140 ? 88.710 51.796 18.167 1.00 16.29 133 GLY C N 1
ATOM 5939 C CA . GLY C 1 140 ? 87.699 51.106 17.378 1.00 15.76 133 GLY C CA 1
ATOM 5940 C C . GLY C 1 140 ? 86.669 52.024 16.754 1.00 16.56 133 GLY C C 1
ATOM 5941 O O . GLY C 1 140 ? 85.503 51.651 16.594 1.00 17.48 133 GLY C O 1
ATOM 5942 N N . THR C 1 141 ? 87.101 53.226 16.397 1.00 13.20 134 THR C N 1
ATOM 5943 C CA . THR C 1 141 ? 86.216 54.232 15.826 1.00 12.06 134 THR C CA 1
ATOM 5944 C C . THR C 1 141 ? 86.831 54.855 14.583 1.00 13.09 134 THR C C 1
ATOM 5945 O O . THR C 1 141 ? 88.063 54.834 14.386 1.00 13.20 134 THR C O 1
ATOM 5949 N N . THR C 1 142 ? 85.973 55.423 13.744 1.00 12.75 135 THR C N 1
ATOM 5950 C CA . THR C 1 142 ? 86.450 56.282 12.672 1.00 10.77 135 THR C CA 1
ATOM 5951 C C . THR C 1 142 ? 87.191 57.475 13.290 1.00 10.58 135 THR C C 1
ATOM 5952 O O . THR C 1 142 ? 88.201 57.942 12.762 1.00 14.94 135 THR C O 1
ATOM 5956 N N . THR C 1 143 ? 86.642 57.953 14.404 1.00 10.34 136 THR C N 1
ATOM 5957 C CA . THR C 1 143 ? 87.141 59.101 15.141 1.00 13.65 136 THR C CA 1
ATOM 5958 C C . THR C 1 143 ? 88.645 59.084 15.379 1.00 12.32 136 THR C C 1
ATOM 5959 O O . THR C 1 143 ? 89.318 60.080 15.148 1.00 12.51 136 THR C O 1
ATOM 5963 N N . GLU C 1 144 ? 89.178 57.948 15.834 1.00 11.91 137 GLU C N 1
ATOM 5964 C CA . GLU C 1 144 ? 90.602 57.860 16.123 1.00 12.21 137 GLU C CA 1
ATOM 5965 C C . GLU C 1 144 ? 91.428 58.100 14.853 1.00 15.80 137 GLU C C 1
ATOM 5966 O O . GLU C 1 144 ? 92.451 58.797 14.875 1.00 15.40 137 GLU C O 1
ATOM 5972 N N . LEU C 1 145 ? 90.959 57.532 13.747 1.00 15.40 138 LEU C N 1
ATOM 5973 C CA . LEU C 1 145 ? 91.689 57.574 12.488 1.00 16.84 138 LEU C CA 1
ATOM 5974 C C . LEU C 1 145 ? 91.628 58.946 11.838 1.00 13.31 138 LEU C C 1
ATOM 5975 O O . LEU C 1 145 ? 92.625 59.427 11.280 1.00 15.25 138 LEU C O 1
ATOM 5980 N N . ASN C 1 146 ? 90.450 59.565 11.882 1.00 11.10 139 ASN C N 1
ATOM 5981 C CA . ASN C 1 146 ? 90.282 60.871 11.270 1.00 13.47 139 ASN C CA 1
ATOM 5982 C C . ASN C 1 146 ? 91.116 61.893 12.014 1.00 13.15 139 ASN C C 1
ATOM 5983 O O . ASN C 1 146 ? 91.708 62.768 11.390 1.00 14.72 139 ASN C O 1
ATOM 5988 N N . MET C 1 147 ? 91.151 61.787 13.346 1.00 12.82 140 MET C N 1
ATOM 5989 C CA . MET C 1 147 ? 91.938 62.734 14.130 1.00 15.36 140 MET C CA 1
ATOM 5990 C C . MET C 1 147 ? 93.408 62.702 13.739 1.00 14.84 140 MET C C 1
ATOM 5991 O O . MET C 1 147 ? 94.049 63.749 13.577 1.00 15.72 140 MET C O 1
ATOM 5996 N N . ALA C 1 148 ? 93.945 61.493 13.603 1.00 14.25 141 ALA C N 1
ATOM 5997 C CA . ALA C 1 148 ? 95.320 61.310 13.185 1.00 16.43 141 ALA C CA 1
ATOM 5998 C C . ALA C 1 148 ? 95.537 61.963 11.821 1.00 15.72 141 ALA C C 1
ATOM 5999 O O . ALA C 1 148 ? 96.542 62.656 11.630 1.00 17.22 141 ALA C O 1
ATOM 6001 N N . ASP C 1 149 ? 94.592 61.763 10.896 1.00 13.33 142 ASP C N 1
ATOM 6002 C CA . ASP C 1 149 ? 94.688 62.390 9.573 1.00 14.93 142 ASP C CA 1
ATOM 6003 C C . ASP C 1 149 ? 94.713 63.910 9.686 1.00 13.69 142 ASP C C 1
ATOM 6004 O O . ASP C 1 149 ? 95.511 64.573 9.025 1.00 16.18 142 ASP C O 1
ATOM 6009 N N . TYR C 1 150 ? 93.817 64.460 10.503 1.00 15.63 143 TYR C N 1
ATOM 6010 C CA . TYR C 1 150 ? 93.671 65.923 10.616 1.00 15.00 143 TYR C CA 1
ATOM 6011 C C . TYR C 1 150 ? 94.927 66.584 11.210 1.00 14.64 143 TYR C C 1
ATOM 6012 O O . TYR C 1 150 ? 95.373 67.624 10.730 1.00 15.94 143 TYR C O 1
ATOM 6021 N N . PHE C 1 151 ? 95.505 65.976 12.243 1.00 16.99 144 PHE C N 1
ATOM 6022 C CA . PHE C 1 151 ? 96.710 66.533 12.846 1.00 19.04 144 PHE C CA 1
ATOM 6023 C C . PHE C 1 151 ? 97.918 66.399 11.927 1.00 20.42 144 PHE C C 1
ATOM 6024 O O . PHE C 1 151 ? 98.746 67.308 11.869 1.00 21.27 144 PHE C O 1
ATOM 6032 N N . ARG C 1 152 ? 98.009 65.296 11.186 1.00 19.02 145 ARG C N 1
ATOM 6033 C CA . ARG C 1 152 ? 99.062 65.137 10.177 1.00 19.18 145 ARG C CA 1
ATOM 6034 C C . ARG C 1 152 ? 98.946 66.207 9.099 1.00 18.18 145 ARG C C 1
ATOM 6035 O O . ARG C 1 152 ? 99.926 66.886 8.764 1.00 21.63 145 ARG C O 1
ATOM 6043 N N . ALA C 1 153 ? 97.736 66.365 8.577 1.00 14.99 146 ALA C N 1
ATOM 6044 C CA . ALA C 1 153 ? 97.496 67.242 7.442 1.00 16.76 146 ALA C CA 1
ATOM 6045 C C . ALA C 1 153 ? 97.809 68.682 7.815 1.00 19.69 146 ALA C C 1
ATOM 6046 O O . ALA C 1 153 ? 98.327 69.450 6.996 1.00 18.89 146 ALA C O 1
ATOM 6048 N N . ASN C 1 154 ? 97.524 69.041 9.060 1.00 19.67 147 ASN C N 1
ATOM 6049 C CA . ASN C 1 154 ? 97.686 70.429 9.494 1.00 21.07 147 ASN C CA 1
ATOM 6050 C C . ASN C 1 154 ? 98.962 70.643 10.298 1.00 21.51 147 ASN C C 1
ATOM 6051 O O . ASN C 1 154 ? 99.144 71.683 10.933 1.00 22.68 147 ASN C O 1
ATOM 6056 N N . LYS C 1 155 ? 99.845 69.650 10.252 1.00 20.43 148 LYS C N 1
ATOM 6057 C CA . LYS C 1 155 ? 101.160 69.726 10.881 1.00 20.31 148 LYS C CA 1
ATOM 6058 C C . LYS C 1 155 ? 101.077 70.119 12.360 1.00 24.44 148 LYS C C 1
ATOM 6059 O O . LYS C 1 155 ? 101.819 70.993 12.831 1.00 23.50 148 LYS C O 1
ATOM 6065 N N . MET C 1 156 ? 100.165 69.471 13.083 1.00 20.49 149 MET C N 1
ATOM 6066 C CA . MET C 1 156 ? 100.032 69.674 14.521 1.00 21.09 149 MET C CA 1
ATOM 6067 C C . MET C 1 156 ? 100.535 68.449 15.280 1.00 23.10 149 MET C C 1
ATOM 6068 O O . MET C 1 156 ? 100.437 67.321 14.785 1.00 23.30 149 MET C O 1
ATOM 6073 N N . GLU C 1 157 ? 101.090 68.679 16.468 1.00 22.34 150 GLU C N 1
ATOM 6074 C CA . GLU C 1 157 ? 101.491 67.592 17.360 1.00 26.89 150 GLU C CA 1
ATOM 6075 C C . GLU C 1 157 ? 100.285 67.074 18.137 1.00 25.55 150 GLU C C 1
ATOM 6076 O O . GLU C 1 157 ? 99.381 67.831 18.502 1.00 21.74 150 GLU C O 1
ATOM 6082 N N . TYR C 1 158 ? 100.326 65.783 18.431 1.00 32.08 151 TYR C N 1
ATOM 6083 C CA . TYR C 1 158 ? 99.136 64.996 18.682 1.00 36.40 151 TYR C CA 1
ATOM 6084 C C . TYR C 1 158 ? 99.411 63.989 19.815 1.00 25.10 151 TYR C C 1
ATOM 6085 O O . TYR C 1 158 ? 100.280 63.144 19.667 1.00 29.16 151 TYR C O 1
ATOM 6094 N N . ASN C 1 159 ? 98.747 64.143 20.966 1.00 24.69 152 ASN C N 1
ATOM 6095 C CA . ASN C 1 159 ? 98.762 63.094 21.996 1.00 26.84 152 ASN C CA 1
ATOM 6096 C C . ASN C 1 159 ? 97.365 62.564 22.203 1.00 21.41 152 ASN C C 1
ATOM 6097 O O . ASN C 1 159 ? 96.613 63.086 23.027 1.00 21.26 152 ASN C O 1
ATOM 6102 N N . PRO C 1 160 ? 97.014 61.512 21.457 1.00 18.29 153 PRO C N 1
ATOM 6103 C CA . PRO C 1 160 ? 95.728 60.850 21.672 1.00 17.00 153 PRO C CA 1
ATOM 6104 C C . PRO C 1 160 ? 95.723 60.133 23.016 1.00 16.63 153 PRO C C 1
ATOM 6105 O O . PRO C 1 160 ? 96.712 59.497 23.369 1.00 19.99 153 PRO C O 1
ATOM 6109 N N . VAL C 1 161 ? 94.640 60.263 23.766 1.00 16.38 154 VAL C N 1
ATOM 6110 C CA . VAL C 1 161 ? 94.461 59.484 24.987 1.00 13.26 154 VAL C CA 1
ATOM 6111 C C . VAL C 1 161 ? 93.344 58.501 24.682 1.00 15.71 154 VAL C C 1
ATOM 6112 O O . VAL C 1 161 ? 92.193 58.890 24.536 1.00 17.23 154 VAL C O 1
ATOM 6116 N N . VAL C 1 162 ? 93.699 57.229 24.556 1.00 16.81 155 VAL C N 1
ATOM 6117 C CA . VAL C 1 162 ? 92.802 56.263 23.941 1.00 17.04 155 VAL C CA 1
ATOM 6118 C C . VAL C 1 162 ? 92.076 55.402 24.967 1.00 13.69 155 VAL C C 1
ATOM 6119 O O . VAL C 1 162 ? 92.723 54.744 25.793 1.00 15.03 155 VAL C O 1
ATOM 6123 N N . PHE C 1 163 ? 90.742 55.374 24.874 1.00 13.93 156 PHE C N 1
ATOM 6124 C CA . PHE C 1 163 ? 89.885 54.653 25.817 1.00 16.11 156 PHE C CA 1
ATOM 6125 C C . PHE C 1 163 ? 89.067 53.540 25.144 1.00 21.42 156 PHE C C 1
ATOM 6126 O O . PHE C 1 163 ? 88.838 53.566 23.926 1.00 20.55 156 PHE C O 1
ATOM 6134 N N . GLU C 1 164 ? 88.632 52.560 25.935 1.00 17.79 157 GLU C N 1
ATOM 6135 C CA . GLU C 1 164 ? 87.688 51.568 25.424 1.00 18.64 157 GLU C CA 1
ATOM 6136 C C . GLU C 1 164 ? 86.290 51.776 25.988 1.00 20.57 157 GLU C C 1
ATOM 6137 O O . GLU C 1 164 ? 85.308 51.306 25.408 1.00 24.23 157 GLU C O 1
ATOM 6143 N N . LYS C 1 165 ? 86.191 52.487 27.110 1.00 20.70 158 LYS C N 1
ATOM 6144 C CA . LYS C 1 165 ? 84.894 52.755 27.743 1.00 18.15 158 LYS C CA 1
ATOM 6145 C C . LYS C 1 165 ? 84.577 54.231 27.650 1.00 18.74 158 LYS C C 1
ATOM 6146 O O . LYS C 1 165 ? 85.426 55.067 27.971 1.00 20.92 158 LYS C O 1
ATOM 6152 N N . ILE C 1 166 ? 83.363 54.565 27.226 1.00 14.52 159 ILE C N 1
ATOM 6153 C CA . ILE C 1 166 ? 83.008 55.976 27.070 1.00 13.43 159 ILE C CA 1
ATOM 6154 C C . ILE C 1 166 ? 83.009 56.654 28.443 1.00 13.33 159 ILE C C 1
ATOM 6155 O O . ILE C 1 166 ? 83.430 57.816 28.558 1.00 13.87 159 ILE C O 1
ATOM 6160 N N . GLU C 1 167 ? 82.593 55.945 29.488 1.00 16.46 160 GLU C N 1
ATOM 6161 C CA . GLU C 1 167 ? 82.542 56.576 30.807 1.00 17.96 160 GLU C CA 1
ATOM 6162 C C . GLU C 1 167 ? 83.933 56.973 31.295 1.00 18.32 160 GLU C C 1
ATOM 6163 O O . GLU C 1 167 ? 84.078 57.988 31.979 1.00 15.73 160 GLU C O 1
ATOM 6169 N N . GLU C 1 168 ? 84.945 56.166 30.968 1.00 17.68 161 GLU C N 1
ATOM 6170 C CA . GLU C 1 168 ? 86.318 56.507 31.356 1.00 17.86 161 GLU C CA 1
ATOM 6171 C C . GLU C 1 168 ? 86.817 57.723 30.586 1.00 15.57 161 GLU C C 1
ATOM 6172 O O . GLU C 1 168 ? 87.529 58.558 31.136 1.00 15.75 161 GLU C O 1
ATOM 6178 N N . ALA C 1 169 ? 86.469 57.800 29.303 1.00 15.70 162 ALA C N 1
ATOM 6179 C CA . ALA C 1 169 ? 86.897 58.913 28.471 1.00 15.01 162 ALA C CA 1
ATOM 6180 C C . ALA C 1 169 ? 86.259 60.198 28.997 1.00 16.30 162 ALA C C 1
ATOM 6181 O O . ALA C 1 169 ? 86.935 61.226 29.177 1.00 12.69 162 ALA C O 1
ATOM 6183 N N . ASN C 1 170 ? 84.960 60.114 29.274 1.00 12.83 163 ASN C N 1
ATOM 6184 C CA . ASN C 1 170 ? 84.217 61.225 29.851 1.00 16.56 163 ASN C CA 1
ATOM 6185 C C . ASN C 1 170 ? 84.853 61.698 31.160 1.00 17.42 163 ASN C C 1
ATOM 6186 O O . ASN C 1 170 ? 85.076 62.905 31.341 1.00 17.96 163 ASN C O 1
ATOM 6191 N N . ALA C 1 171 ? 85.153 60.759 32.060 1.00 15.79 164 ALA C N 1
ATOM 6192 C CA . ALA C 1 171 ? 85.729 61.129 33.360 1.00 17.89 164 ALA C CA 1
ATOM 6193 C C . ALA C 1 171 ? 87.125 61.753 33.227 1.00 14.47 164 ALA C C 1
ATOM 6194 O O . ALA C 1 171 ? 87.465 62.685 33.967 1.00 19.86 164 ALA C O 1
ATOM 6196 N N . ALA C 1 172 ? 87.948 61.237 32.310 1.00 15.49 165 ALA C N 1
ATOM 6197 C CA . ALA C 1 172 ? 89.309 61.757 32.189 1.00 15.34 165 ALA C CA 1
ATOM 6198 C C . ALA C 1 172 ? 89.285 63.170 31.640 1.00 14.49 165 ALA C C 1
ATOM 6199 O O . ALA C 1 172 ? 90.023 64.039 32.113 1.00 16.34 165 ALA C O 1
ATOM 6201 N N . TYR C 1 173 ? 88.430 63.399 30.648 1.00 13.22 166 TYR C N 1
ATOM 6202 C CA . TYR C 1 173 ? 88.218 64.742 30.115 1.00 15.72 166 TYR C CA 1
ATOM 6203 C C . TYR C 1 173 ? 87.639 65.683 31.176 1.00 16.38 166 TYR C C 1
ATOM 6204 O O . TYR C 1 173 ? 88.110 66.816 31.349 1.00 16.62 166 TYR C O 1
ATOM 6213 N N . ASP C 1 174 ? 86.635 65.211 31.910 1.00 15.14 167 ASP C N 1
ATOM 6214 C CA . ASP C 1 174 ? 85.971 66.071 32.890 1.00 16.15 167 ASP C CA 1
ATOM 6215 C C . ASP C 1 174 ? 86.907 66.433 34.046 1.00 20.48 167 ASP C C 1
ATOM 6216 O O . ASP C 1 174 ? 86.770 67.500 34.646 1.00 18.93 167 ASP C O 1
ATOM 6221 N N A SER C 1 175 ? 87.856 65.555 34.352 0.68 17.22 168 SER C N 1
ATOM 6222 N N B SER C 1 175 ? 87.854 65.544 34.344 0.32 17.38 168 SER C N 1
ATOM 6223 C CA A SER C 1 175 ? 88.782 65.794 35.454 0.68 17.25 168 SER C CA 1
ATOM 6224 C CA B SER C 1 175 ? 88.811 65.752 35.432 0.32 17.32 168 SER C CA 1
ATOM 6225 C C A SER C 1 175 ? 89.828 66.850 35.098 0.68 17.43 168 SER C C 1
ATOM 6226 C C B SER C 1 175 ? 89.904 66.755 35.069 0.32 17.86 168 SER C C 1
ATOM 6227 O O A SER C 1 175 ? 90.557 67.321 35.971 0.68 20.90 168 SER C O 1
ATOM 6228 O O B SER C 1 175 ? 90.737 67.101 35.908 0.32 19.94 168 SER C O 1
ATOM 6233 N N . GLY C 1 176 ? 89.909 67.207 33.820 1.00 17.97 169 GLY C N 1
ATOM 6234 C CA . GLY C 1 176 ? 90.912 68.148 33.354 1.00 20.21 169 GLY C CA 1
ATOM 6235 C C . GLY C 1 176 ? 92.284 67.535 33.137 1.00 20.64 169 GLY C C 1
ATOM 6236 O O . GLY C 1 176 ? 93.255 68.251 32.864 1.00 22.98 169 GLY C O 1
ATOM 6237 N N . ARG C 1 177 ? 92.371 66.211 33.259 1.00 22.01 170 ARG C N 1
ATOM 6238 C CA . ARG C 1 177 ? 93.640 65.514 33.056 1.00 20.52 170 ARG C CA 1
ATOM 6239 C C . ARG C 1 177 ? 93.935 65.380 31.565 1.00 23.10 170 ARG C C 1
ATOM 6240 O O . ARG C 1 177 ? 95.062 65.074 31.171 1.00 25.67 170 ARG C O 1
ATOM 6248 N N A CYS C 1 178 ? 92.909 65.595 30.741 0.76 20.85 171 CYS C N 1
ATOM 6249 N N B CYS C 1 178 ? 92.937 65.607 30.726 0.24 20.87 171 CYS C N 1
ATOM 6250 C CA A CYS C 1 178 ? 93.068 65.691 29.293 0.76 18.36 171 CYS C CA 1
ATOM 6251 C CA B CYS C 1 178 ? 93.245 65.799 29.323 0.24 19.44 171 CYS C CA 1
ATOM 6252 C C A CYS C 1 178 ? 92.508 67.039 28.815 0.76 18.40 171 CYS C C 1
ATOM 6253 C C B CYS C 1 178 ? 92.527 67.034 28.810 0.24 18.37 171 CYS C C 1
ATOM 6254 O O A CYS C 1 178 ? 91.602 67.594 29.448 0.76 18.70 171 CYS C O 1
ATOM 6255 O O B CYS C 1 178 ? 91.538 67.493 29.388 0.24 18.49 171 CYS C O 1
ATOM 6260 N N . ASP C 1 179 ? 93.051 67.562 27.716 1.00 15.97 172 ASP C N 1
ATOM 6261 C CA . ASP C 1 179 ? 92.683 68.884 27.223 1.00 16.97 172 ASP C CA 1
ATOM 6262 C C . ASP C 1 179 ? 91.404 68.928 26.391 1.00 17.14 172 ASP C C 1
ATOM 6263 O O . ASP C 1 179 ? 90.664 69.919 26.408 1.00 12.68 172 ASP C O 1
ATOM 6268 N N . ALA C 1 180 ? 91.144 67.872 25.634 1.00 13.20 173 ALA C N 1
ATOM 6269 C CA . ALA C 1 180 ? 90.043 67.929 24.678 1.00 14.03 173 ALA C CA 1
ATOM 6270 C C . ALA C 1 180 ? 89.387 66.577 24.514 1.00 14.33 173 ALA C C 1
ATOM 6271 O O . ALA C 1 180 ? 89.928 65.560 24.946 1.00 15.50 173 ALA C O 1
ATOM 6273 N N . TYR C 1 181 ? 88.213 66.587 23.893 1.00 12.88 174 TYR C N 1
ATOM 6274 C CA . TYR C 1 181 ? 87.430 65.377 23.648 1.00 14.15 174 TYR C CA 1
ATOM 6275 C C . TYR C 1 181 ? 87.072 65.371 22.166 1.00 14.52 174 TYR C C 1
ATOM 6276 O O . TYR C 1 181 ? 86.671 66.408 21.628 1.00 14.49 174 TYR C O 1
ATOM 6285 N N . THR C 1 182 ? 87.229 64.230 21.487 1.00 13.44 175 THR C N 1
ATOM 6286 C CA . THR C 1 182 ? 86.771 64.178 20.096 1.00 11.62 175 THR C CA 1
ATOM 6287 C C . THR C 1 182 ? 85.814 63.015 19.844 1.00 12.80 175 THR C C 1
ATOM 6288 O O . THR C 1 182 ? 86.028 61.905 20.323 1.00 13.90 175 THR C O 1
ATOM 6292 N N . THR C 1 183 ? 84.726 63.316 19.128 1.00 13.63 176 THR C N 1
ATOM 6293 C CA . THR C 1 183 ? 83.796 62.298 18.621 1.00 10.14 176 THR C CA 1
ATOM 6294 C C . THR C 1 183 ? 82.874 63.035 17.644 1.00 10.90 176 THR C C 1
ATOM 6295 O O . THR C 1 183 ? 83.154 64.180 17.271 1.00 11.95 176 THR C O 1
ATOM 6299 N N . ASP C 1 184 ? 81.816 62.365 17.193 1.00 9.75 177 ASP C N 1
ATOM 6300 C CA . ASP C 1 184 ? 80.835 62.990 16.312 1.00 11.52 177 ASP C CA 1
ATOM 6301 C C . ASP C 1 184 ? 80.200 64.209 16.969 1.00 13.34 177 ASP C C 1
ATOM 6302 O O . ASP C 1 184 ? 79.939 64.217 18.166 1.00 12.01 177 ASP C O 1
ATOM 6307 N N . GLN C 1 185 ? 79.933 65.247 16.190 1.00 12.60 178 GLN C N 1
ATOM 6308 C CA . GLN C 1 185 ? 79.439 66.465 16.802 1.00 11.21 178 GLN C CA 1
ATOM 6309 C C . GLN C 1 185 ? 78.139 66.234 17.614 1.00 13.04 178 GLN C C 1
ATOM 6310 O O . GLN C 1 185 ? 77.995 66.753 18.731 1.00 12.04 178 GLN C O 1
ATOM 6316 N N . SER C 1 186 ? 77.212 65.436 17.089 1.00 13.25 179 SER C N 1
ATOM 6317 C CA . SER C 1 186 ? 75.951 65.237 17.815 1.00 13.03 179 SER C CA 1
ATOM 6318 C C . SER C 1 186 ? 76.204 64.502 19.121 1.00 15.11 179 SER C C 1
ATOM 6319 O O . SER C 1 186 ? 75.513 64.737 20.112 1.00 15.10 179 SER C O 1
ATOM 6322 N N . SER C 1 187 ? 77.204 63.627 19.123 1.00 11.23 180 SER C N 1
ATOM 6323 C CA . SER C 1 187 ? 77.548 62.889 20.340 1.00 10.65 180 SER C CA 1
ATOM 6324 C C . SER C 1 187 ? 78.185 63.825 21.373 1.00 15.25 180 SER C C 1
ATOM 6325 O O . SER C 1 187 ? 77.996 63.660 22.580 1.00 13.48 180 SER C O 1
ATOM 6328 N N . LEU C 1 188 ? 78.946 64.802 20.891 1.00 13.98 181 LEU C N 1
ATOM 6329 C CA . LEU C 1 188 ? 79.559 65.774 21.799 1.00 12.15 181 LEU C CA 1
ATOM 6330 C C . LEU C 1 188 ? 78.486 66.517 22.588 1.00 11.84 181 LEU C C 1
ATOM 6331 O O . LEU C 1 188 ? 78.677 66.794 23.768 1.00 14.47 181 LEU C O 1
ATOM 6336 N N . TYR C 1 189 ? 77.361 66.831 21.950 1.00 12.14 182 TYR C N 1
ATOM 6337 C CA . TYR C 1 189 ? 76.238 67.444 22.666 1.00 12.03 182 TYR C CA 1
ATOM 6338 C C . TYR C 1 189 ? 75.762 66.550 23.806 1.00 14.72 182 TYR C C 1
ATOM 6339 O O . TYR C 1 189 ? 75.449 67.026 24.897 1.00 16.59 182 TYR C O 1
ATOM 6348 N N . GLY C 1 190 ? 75.684 65.250 23.533 1.00 15.26 183 GLY C N 1
ATOM 6349 C CA . GLY C 1 190 ? 75.225 64.295 24.524 1.00 14.52 183 GLY C CA 1
ATOM 6350 C C . GLY C 1 190 ? 76.212 64.081 25.650 1.00 14.27 183 GLY C C 1
ATOM 6351 O O . GLY C 1 190 ? 75.827 64.042 26.819 1.00 14.53 183 GLY C O 1
ATOM 6352 N N . VAL C 1 191 ? 77.489 63.956 25.301 1.00 12.68 184 VAL C N 1
ATOM 6353 C CA . VAL C 1 191 ? 78.540 63.807 26.308 1.00 14.72 184 VAL C CA 1
ATOM 6354 C C . VAL C 1 191 ? 78.559 65.022 27.224 1.00 15.24 184 VAL C C 1
ATOM 6355 O O . VAL C 1 191 ? 78.637 64.879 28.440 1.00 13.02 184 VAL C O 1
ATOM 6359 N N . ARG C 1 192 ? 78.471 66.215 26.632 1.00 15.36 185 ARG C N 1
ATOM 6360 C CA . ARG C 1 192 ? 78.520 67.456 27.402 1.00 14.62 185 ARG C CA 1
ATOM 6361 C C . ARG C 1 192 ? 77.454 67.508 28.507 1.00 13.70 185 ARG C C 1
ATOM 6362 O O . ARG C 1 192 ? 77.723 67.954 29.629 1.00 14.96 185 ARG C O 1
ATOM 6370 N N . LEU C 1 193 ? 76.256 67.025 28.197 1.00 15.34 186 LEU C N 1
ATOM 6371 C CA . LEU C 1 193 ? 75.164 67.021 29.158 1.00 17.03 186 LEU C CA 1
ATOM 6372 C C . LEU C 1 193 ? 75.415 66.079 30.329 1.00 16.46 186 LEU C C 1
ATOM 6373 O O . LEU C 1 193 ? 74.770 66.207 31.384 1.00 17.66 186 LEU C O 1
ATOM 6378 N N . ALA C 1 194 ? 76.337 65.137 30.152 1.00 14.48 187 ALA C N 1
ATOM 6379 C CA . ALA C 1 194 ? 76.659 64.192 31.227 1.00 17.68 187 ALA C CA 1
ATOM 6380 C C . ALA C 1 194 ? 77.804 64.658 32.129 1.00 19.21 187 ALA C C 1
ATOM 6381 O O . ALA C 1 194 ? 78.139 63.984 33.107 1.00 18.31 187 ALA C O 1
ATOM 6383 N N . LEU C 1 195 ? 78.406 65.804 31.822 1.00 16.29 188 LEU C N 1
ATOM 6384 C CA . LEU C 1 195 ? 79.563 66.257 32.592 1.00 14.89 188 LEU C CA 1
ATOM 6385 C C . LEU C 1 195 ? 79.152 67.050 33.832 1.00 21.27 188 LEU C C 1
ATOM 6386 O O . LEU C 1 195 ? 77.976 67.391 33.994 1.00 18.11 188 LEU C O 1
ATOM 6391 N N . ALA C 1 196 ? 80.127 67.368 34.683 1.00 20.28 189 ALA C N 1
ATOM 6392 C CA . ALA C 1 196 ? 79.852 68.042 35.956 1.00 20.67 189 ALA C CA 1
ATOM 6393 C C . ALA C 1 196 ? 79.228 69.418 35.768 1.00 18.58 189 ALA C C 1
ATOM 6394 O O . ALA C 1 196 ? 78.308 69.804 36.507 1.00 18.48 189 ALA C O 1
ATOM 6396 N N . ASN C 1 197 ? 79.732 70.162 34.790 1.00 19.49 190 ASN C N 1
ATOM 6397 C CA . ASN C 1 197 ? 79.250 71.512 34.516 1.00 21.76 190 ASN C CA 1
ATOM 6398 C C . ASN C 1 197 ? 79.118 71.713 33.016 1.00 16.46 190 ASN C C 1
ATOM 6399 O O . ASN C 1 197 ? 80.009 72.273 32.385 1.00 16.47 190 ASN C O 1
ATOM 6404 N N . PRO C 1 198 ? 78.026 71.216 32.433 1.00 19.88 191 PRO C N 1
ATOM 6405 C CA . PRO C 1 198 ? 77.883 71.212 30.974 1.00 20.57 191 PRO C CA 1
ATOM 6406 C C . PRO C 1 198 ? 78.113 72.582 30.326 1.00 21.72 191 PRO C C 1
ATOM 6407 O O . PRO C 1 198 ? 78.668 72.640 29.236 1.00 20.08 191 PRO C O 1
ATOM 6411 N N . ASP C 1 199 ? 77.729 73.663 31.003 1.00 24.05 192 ASP C N 1
ATOM 6412 C CA . ASP C 1 199 ? 77.848 75.007 30.429 1.00 28.11 192 ASP C CA 1
ATOM 6413 C C . ASP C 1 199 ? 79.294 75.453 30.177 1.00 25.86 192 ASP C C 1
ATOM 6414 O O . ASP C 1 199 ? 79.532 76.426 29.465 1.00 27.62 192 ASP C O 1
ATOM 6419 N N . ASP C 1 200 ? 80.256 74.758 30.777 1.00 20.79 193 ASP C N 1
ATOM 6420 C CA . ASP C 1 200 ? 81.652 75.172 30.672 1.00 21.18 193 ASP C CA 1
ATOM 6421 C C . ASP C 1 200 ? 82.321 74.658 29.403 1.00 19.33 193 ASP C C 1
ATOM 6422 O O . ASP C 1 200 ? 83.464 75.006 29.104 1.00 23.36 193 ASP C O 1
ATOM 6427 N N . HIS C 1 201 ? 81.610 73.825 28.659 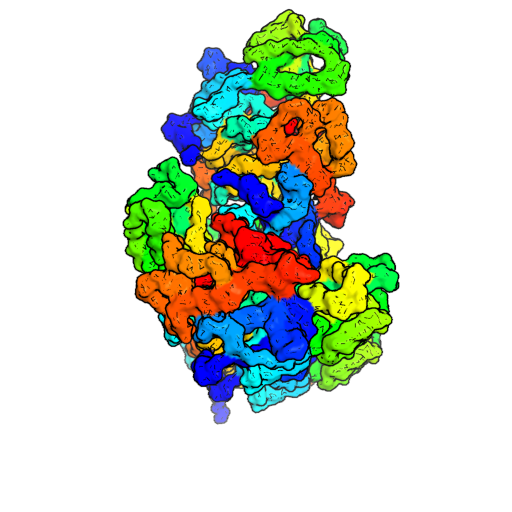1.00 18.67 194 HIS C N 1
ATOM 6428 C CA . HIS C 1 201 ? 82.215 73.143 27.526 1.00 15.48 194 HIS C CA 1
ATOM 6429 C C . HIS C 1 201 ? 81.765 73.707 26.188 1.00 16.21 194 HIS C C 1
ATOM 6430 O O . HIS C 1 201 ? 80.585 74.021 25.987 1.00 17.60 194 HIS C O 1
ATOM 6437 N N . VAL C 1 202 ? 82.733 73.821 25.286 1.00 13.46 195 VAL C N 1
ATOM 6438 C CA . VAL C 1 202 ? 82.524 74.448 23.987 1.00 15.48 195 VAL C CA 1
ATOM 6439 C C . VAL C 1 202 ? 82.858 73.451 22.903 1.00 13.68 195 VAL C C 1
ATOM 6440 O O . VAL C 1 202 ? 83.948 72.872 22.897 1.00 14.81 195 VAL C O 1
ATOM 6444 N N . ILE C 1 203 ? 81.914 73.234 21.996 1.00 14.77 196 ILE C N 1
ATOM 6445 C CA . ILE C 1 203 ? 82.177 72.435 20.807 1.00 15.56 196 ILE C CA 1
ATOM 6446 C C . ILE C 1 203 ? 82.760 73.397 19.787 1.00 13.79 196 ILE C C 1
ATOM 6447 O O . ILE C 1 203 ? 82.128 74.387 19.408 1.00 16.14 196 ILE C O 1
ATOM 6452 N N . LEU C 1 204 ? 83.984 73.132 19.367 1.00 14.56 197 LEU C N 1
ATOM 6453 C CA . LEU C 1 204 ? 84.681 74.028 18.450 1.00 13.83 197 LEU C CA 1
ATOM 6454 C C . LEU C 1 204 ? 84.051 73.917 17.058 1.00 14.93 197 LEU C C 1
ATOM 6455 O O . LEU C 1 204 ? 83.377 72.926 16.764 1.00 14.37 197 LEU C O 1
ATOM 6460 N N . PRO C 1 205 ? 84.232 74.943 16.215 1.00 19.64 198 PRO C N 1
ATOM 6461 C CA . PRO C 1 205 ? 83.509 75.006 14.934 1.00 22.20 198 PRO C CA 1
ATOM 6462 C C . PRO C 1 205 ? 83.869 73.933 13.910 1.00 18.53 198 PRO C C 1
ATOM 6463 O O . PRO C 1 205 ? 82.994 73.533 13.117 1.00 18.39 198 PRO C O 1
ATOM 6467 N N . GLU C 1 206 ? 85.125 73.485 13.912 1.00 17.41 199 GLU C N 1
ATOM 6468 C CA . GLU C 1 206 ? 85.625 72.638 12.824 1.00 15.55 199 GLU C CA 1
ATOM 6469 C C . GLU C 1 206 ? 84.917 71.288 12.755 1.00 17.25 199 GLU C C 1
ATOM 6470 O O . GLU C 1 206 ? 84.607 70.658 13.773 1.00 19.38 199 GLU C O 1
ATOM 6476 N N . ILE C 1 207 ? 84.654 70.856 11.528 1.00 13.67 200 ILE C N 1
ATOM 6477 C CA . ILE C 1 207 ? 84.132 69.526 11.271 1.00 15.84 200 ILE C CA 1
ATOM 6478 C C . ILE C 1 207 ? 85.137 68.861 10.361 1.00 13.34 200 ILE C C 1
ATOM 6479 O O . ILE C 1 207 ? 85.400 69.356 9.264 1.00 14.42 200 ILE C O 1
ATOM 6484 N N . ILE C 1 208 ? 85.703 67.740 10.798 1.00 12.75 201 ILE C N 1
ATOM 6485 C CA . ILE C 1 208 ? 86.872 67.225 10.107 1.00 15.85 201 ILE C CA 1
ATOM 6486 C C . ILE C 1 208 ? 86.606 65.938 9.336 1.00 15.62 201 ILE C C 1
ATOM 6487 O O . ILE C 1 208 ? 87.527 65.374 8.755 1.00 16.25 201 ILE C O 1
ATOM 6492 N N . SER C 1 209 ? 85.358 65.479 9.309 1.00 12.64 202 SER C N 1
ATOM 6493 C CA . SER C 1 209 ? 85.053 64.237 8.606 1.00 14.03 202 SER C CA 1
ATOM 6494 C C . SER C 1 209 ? 83.586 64.148 8.235 1.00 13.43 202 SER C C 1
ATOM 6495 O O . SER C 1 209 ? 82.765 64.879 8.786 1.00 12.66 202 SER C O 1
ATOM 6498 N N . LYS C 1 210 ? 83.269 63.218 7.336 1.00 11.31 203 LYS C N 1
ATOM 6499 C CA . LYS C 1 210 ? 81.884 62.820 7.091 1.00 10.23 203 LYS C CA 1
ATOM 6500 C C . LYS C 1 210 ? 81.576 61.605 7.965 1.00 11.49 203 LYS C C 1
ATOM 6501 O O . LYS C 1 210 ? 82.325 60.634 7.966 1.00 11.53 203 LYS C O 1
ATOM 6507 N N . GLU C 1 211 ? 80.510 61.697 8.760 1.00 9.93 204 GLU C N 1
ATOM 6508 C CA . GLU C 1 211 ? 80.088 60.589 9.604 1.00 11.19 204 GLU C CA 1
ATOM 6509 C C . GLU C 1 211 ? 78.593 60.310 9.395 1.00 10.62 204 GLU C C 1
ATOM 6510 O O . GLU C 1 211 ? 77.762 60.693 10.223 1.00 13.10 204 GLU C O 1
ATOM 6516 N N . PRO C 1 212 ? 78.232 59.674 8.269 1.00 11.90 205 PRO C N 1
ATOM 6517 C CA . PRO C 1 212 ? 76.818 59.288 8.088 1.00 11.73 205 PRO C CA 1
ATOM 6518 C C . PRO C 1 212 ? 76.421 58.088 8.968 1.00 10.56 205 PRO C C 1
ATOM 6519 O O . PRO C 1 212 ? 76.951 56.976 8.759 1.00 11.80 205 PRO C O 1
ATOM 6523 N N . PHE C 1 213 ? 75.513 58.299 9.926 1.00 10.62 206 PHE C N 1
ATOM 6524 C CA . PHE C 1 213 ? 75.095 57.222 10.836 1.00 11.24 206 PHE C CA 1
ATOM 6525 C C . PHE C 1 213 ? 74.205 56.261 10.075 1.00 13.25 206 PHE C C 1
ATOM 6526 O O . PHE C 1 213 ? 73.151 56.647 9.570 1.00 12.93 206 PHE C O 1
ATOM 6534 N N . GLY C 1 214 ? 74.628 55.003 10.007 1.00 12.61 207 GLY C N 1
ATOM 6535 C CA . GLY C 1 214 ? 73.936 53.995 9.228 1.00 14.82 207 GLY C CA 1
ATOM 6536 C C . GLY C 1 214 ? 73.088 53.024 10.024 1.00 16.60 207 GLY C C 1
ATOM 6537 O O . GLY C 1 214 ? 73.453 52.619 11.128 1.00 15.62 207 GLY C O 1
ATOM 6538 N N . LEU C 1 215 ? 71.944 52.654 9.451 1.00 13.64 208 LEU C N 1
ATOM 6539 C CA . LEU C 1 215 ? 71.109 51.576 9.978 1.00 13.56 208 LEU C CA 1
ATOM 6540 C C . LEU C 1 215 ? 71.733 50.252 9.528 1.00 17.23 208 LEU C C 1
ATOM 6541 O O . LEU C 1 215 ? 71.635 49.882 8.363 1.00 16.93 208 LEU C O 1
ATOM 6546 N N . THR C 1 216 ? 72.400 49.557 10.439 1.00 14.08 209 THR C N 1
ATOM 6547 C CA . THR C 1 216 ? 73.335 48.521 10.031 1.00 14.39 209 THR C CA 1
ATOM 6548 C C . THR C 1 216 ? 72.742 47.127 10.206 1.00 16.81 209 THR C C 1
ATOM 6549 O O . THR C 1 216 ? 72.158 46.829 11.237 1.00 19.26 209 THR C O 1
ATOM 6553 N N . VAL C 1 217 ? 72.880 46.287 9.175 1.00 16.52 210 VAL C N 1
ATOM 6554 C CA . VAL C 1 217 ? 72.315 44.939 9.165 1.00 16.84 210 VAL C CA 1
ATOM 6555 C C . VAL C 1 217 ? 73.322 43.951 8.568 1.00 17.33 210 VAL C C 1
ATOM 6556 O O . VAL C 1 217 ? 74.268 44.350 7.903 1.00 20.00 210 VAL C O 1
ATOM 6560 N N . ARG C 1 218 ? 73.125 42.659 8.783 1.00 21.16 211 ARG C N 1
ATOM 6561 C CA . ARG C 1 218 ? 73.974 41.698 8.099 1.00 18.98 211 ARG C CA 1
ATOM 6562 C C . ARG C 1 218 ? 73.633 41.649 6.609 1.00 21.69 211 ARG C C 1
ATOM 6563 O O . ARG C 1 218 ? 72.467 41.804 6.224 1.00 21.63 211 ARG C O 1
ATOM 6571 N N . GLN C 1 219 ? 74.649 41.388 5.787 1.00 21.07 212 GLN C N 1
ATOM 6572 C CA . GLN C 1 219 ? 74.442 41.075 4.369 1.00 23.28 212 GLN C CA 1
ATOM 6573 C C . GLN C 1 219 ? 73.661 39.771 4.233 1.00 26.14 212 GLN C C 1
ATOM 6574 O O . GLN C 1 219 ? 73.543 39.007 5.199 1.00 26.20 212 GLN C O 1
ATOM 6580 N N . GLY C 1 220 ? 73.112 39.518 3.047 1.00 22.53 213 GLY C N 1
ATOM 6581 C CA . GLY C 1 220 ? 72.498 38.227 2.765 1.00 26.79 213 GLY C CA 1
ATOM 6582 C C . GLY C 1 220 ? 71.057 38.026 3.204 1.00 26.18 213 GLY C C 1
ATOM 6583 O O . GLY C 1 220 ? 70.575 36.895 3.274 1.00 28.75 213 GLY C O 1
ATOM 6584 N N . ASP C 1 221 ? 70.358 39.117 3.501 1.00 24.21 214 ASP C N 1
ATOM 6585 C CA . ASP C 1 221 ? 68.955 39.030 3.885 1.00 22.85 214 ASP C CA 1
ATOM 6586 C C . ASP C 1 221 ? 68.236 40.296 3.426 1.00 26.69 214 ASP C C 1
ATOM 6587 O O . ASP C 1 221 ? 68.007 41.214 4.219 1.00 23.26 214 ASP C O 1
ATOM 6592 N N . ALA C 1 222 ? 67.890 40.336 2.142 1.00 29.58 215 ALA C N 1
ATOM 6593 C CA . ALA C 1 222 ? 67.306 41.531 1.538 1.00 28.46 215 ALA C CA 1
ATOM 6594 C C . ALA C 1 222 ? 65.924 41.845 2.115 1.00 24.95 215 ALA C C 1
ATOM 6595 O O . ALA C 1 222 ? 65.571 43.019 2.267 1.00 27.44 215 ALA C O 1
ATOM 6597 N N . ARG C 1 223 ? 65.150 40.803 2.421 1.00 24.91 216 ARG C N 1
ATOM 6598 C CA . ARG C 1 223 ? 63.825 40.992 3.014 1.00 27.83 216 ARG C CA 1
ATOM 6599 C C . ARG C 1 223 ? 63.938 41.789 4.315 1.00 28.23 216 ARG C C 1
ATOM 6600 O O . ARG C 1 223 ? 63.148 42.697 4.576 1.00 27.92 216 ARG C O 1
ATOM 6602 N N . TRP C 1 224 ? 64.946 41.474 5.116 1.00 22.93 217 TRP C N 1
ATOM 6603 C CA . TRP C 1 224 ? 65.122 42.165 6.387 1.00 21.31 217 TRP C CA 1
ATOM 6604 C C . TRP C 1 224 ? 65.636 43.580 6.178 1.00 22.44 217 TRP C C 1
ATOM 6605 O O . TRP C 1 224 ? 65.137 44.537 6.787 1.00 21.91 217 TRP C O 1
ATOM 6616 N N . ALA C 1 225 ? 66.636 43.714 5.318 1.00 19.14 218 ALA C N 1
ATOM 6617 C CA . ALA C 1 225 ? 67.168 45.026 5.003 1.00 20.66 218 ALA C CA 1
ATOM 6618 C C . ALA C 1 225 ? 66.041 45.904 4.477 1.00 21.97 218 ALA C C 1
ATOM 6619 O O . ALA C 1 225 ? 65.973 47.082 4.824 1.00 16.08 218 ALA C O 1
ATOM 6621 N N . ASP C 1 226 ? 65.143 45.325 3.672 1.00 19.30 219 ASP C N 1
ATOM 6622 C CA . ASP C 1 226 ? 64.020 46.101 3.131 1.00 21.42 219 ASP C CA 1
ATOM 6623 C C . ASP C 1 226 ? 63.158 46.660 4.251 1.00 20.55 219 ASP C C 1
ATOM 6624 O O . ASP C 1 226 ? 62.720 47.801 4.177 1.00 15.99 219 ASP C O 1
ATOM 6629 N N . VAL C 1 227 ? 62.899 45.848 5.276 1.00 17.83 220 VAL C N 1
ATOM 6630 C CA . VAL C 1 227 ? 62.055 46.275 6.381 1.00 19.15 220 VAL C CA 1
ATOM 6631 C C . VAL C 1 227 ? 62.683 47.464 7.103 1.00 17.09 220 VAL C C 1
ATOM 6632 O O . VAL C 1 227 ? 61.998 48.445 7.394 1.00 18.01 220 VAL C O 1
ATOM 6636 N N . VAL C 1 228 ? 63.979 47.380 7.399 1.00 16.94 221 VAL C N 1
ATOM 6637 C CA . VAL C 1 228 ? 64.667 48.462 8.111 1.00 16.30 221 VAL C CA 1
ATOM 6638 C C . VAL C 1 228 ? 64.747 49.702 7.217 1.00 16.30 221 VAL C C 1
ATOM 6639 O O . VAL C 1 228 ? 64.480 50.819 7.656 1.00 17.47 221 VAL C O 1
ATOM 6643 N N . ARG C 1 229 ? 65.090 49.494 5.952 1.00 14.70 222 ARG C N 1
ATOM 6644 C CA . ARG C 1 229 ? 65.199 50.606 5.016 1.00 13.77 222 ARG C CA 1
ATOM 6645 C C . ARG C 1 229 ? 63.875 51.340 4.875 1.00 13.80 222 ARG C C 1
ATOM 6646 O O . ARG C 1 229 ? 63.828 52.570 4.874 1.00 13.83 222 ARG C O 1
ATOM 6654 N N . TRP C 1 230 ? 62.789 50.591 4.734 1.00 15.17 223 TRP C N 1
ATOM 6655 C CA . TRP C 1 230 ? 61.527 51.242 4.422 1.00 14.18 223 TRP C CA 1
ATOM 6656 C C . TRP C 1 230 ? 60.847 51.793 5.670 1.00 14.58 223 TRP C C 1
ATOM 6657 O O . TRP C 1 230 ? 60.032 52.706 5.572 1.00 18.02 223 TRP C O 1
ATOM 6668 N N . THR C 1 231 ? 61.234 51.308 6.847 1.00 15.17 224 THR C N 1
ATOM 6669 C CA . THR C 1 231 ? 60.832 51.979 8.081 1.00 16.39 224 THR C CA 1
ATOM 6670 C C . THR C 1 231 ? 61.402 53.405 8.083 1.00 18.48 224 THR C C 1
ATOM 6671 O O . THR C 1 231 ? 60.687 54.375 8.324 1.00 16.40 224 THR C O 1
ATOM 6675 N N . HIS C 1 232 ? 62.694 53.514 7.790 1.00 14.63 225 HIS C N 1
ATOM 6676 C CA . HIS C 1 232 ? 63.379 54.805 7.683 1.00 13.83 225 HIS C CA 1
ATOM 6677 C C . HIS C 1 232 ? 62.690 55.717 6.671 1.00 15.20 225 HIS C C 1
ATOM 6678 O O . HIS C 1 232 ? 62.320 56.845 6.987 1.00 14.45 225 HIS C O 1
ATOM 6685 N N . ASN C 1 233 ? 62.482 55.222 5.456 1.00 12.74 226 ASN C N 1
ATOM 6686 C CA . ASN C 1 233 ? 61.931 56.076 4.423 1.00 13.07 226 ASN C CA 1
ATOM 6687 C C . ASN C 1 233 ? 60.452 56.383 4.685 1.00 12.33 226 ASN C C 1
ATOM 6688 O O . ASN C 1 233 ? 59.975 57.424 4.270 1.00 15.67 226 ASN C O 1
ATOM 6693 N N . ALA C 1 234 ? 59.755 55.523 5.422 1.00 13.74 227 ALA C N 1
ATOM 6694 C CA . ALA C 1 234 ? 58.384 55.845 5.813 1.00 15.67 227 ALA C CA 1
ATOM 6695 C C . ALA C 1 234 ? 58.379 57.016 6.779 1.00 16.12 227 ALA C C 1
ATOM 6696 O O . ALA C 1 234 ? 57.517 57.892 6.700 1.00 16.46 227 ALA C O 1
ATOM 6698 N N . LEU C 1 235 ? 59.344 57.031 7.693 1.00 17.14 228 LEU C N 1
ATOM 6699 C CA . LEU C 1 235 ? 59.472 58.132 8.650 1.00 16.32 228 LEU C CA 1
ATOM 6700 C C . LEU C 1 235 ? 59.702 59.458 7.938 1.00 16.26 228 LEU C C 1
ATOM 6701 O O . LEU C 1 235 ? 59.147 60.496 8.321 1.00 16.10 228 LEU C O 1
ATOM 6706 N N . LEU C 1 236 ? 60.554 59.425 6.921 1.00 13.48 229 LEU C N 1
ATOM 6707 C CA . LEU C 1 236 ? 60.833 60.617 6.128 1.00 15.39 229 LEU C CA 1
ATOM 6708 C C . LEU C 1 236 ? 59.618 61.064 5.308 1.00 15.72 229 LEU C C 1
ATOM 6709 O O . LEU C 1 236 ? 59.271 62.248 5.316 1.00 14.53 229 LEU C O 1
ATOM 6714 N N . ASN C 1 237 ? 58.983 60.130 4.588 1.00 13.65 230 ASN C N 1
ATOM 6715 C CA . ASN C 1 237 ? 57.807 60.480 3.792 1.00 13.79 230 ASN C CA 1
ATOM 6716 C C . ASN C 1 237 ? 56.693 61.029 4.672 1.00 16.96 230 ASN C C 1
ATOM 6717 O O . ASN C 1 237 ? 55.984 61.934 4.271 1.00 16.39 230 ASN C O 1
ATOM 6722 N N . ALA C 1 238 ? 56.528 60.483 5.869 1.00 15.02 231 ALA C N 1
ATOM 6723 C CA . ALA C 1 238 ? 55.445 60.959 6.717 1.00 14.36 231 ALA C CA 1
ATOM 6724 C C . ALA C 1 238 ? 55.668 62.424 7.090 1.00 16.21 231 ALA C C 1
ATOM 6725 O O . ALA C 1 238 ? 54.725 63.228 7.080 1.00 15.13 231 ALA C O 1
ATOM 6727 N N . GLU C 1 239 ? 56.910 62.775 7.412 1.00 13.69 232 GLU C N 1
ATOM 6728 C CA . GLU C 1 239 ? 57.211 64.153 7.784 1.00 15.47 232 GLU C CA 1
ATOM 6729 C C . GLU C 1 239 ? 56.969 65.068 6.600 1.00 16.39 232 GLU C C 1
ATOM 6730 O O . GLU C 1 239 ? 56.372 66.142 6.738 1.00 15.27 232 GLU C O 1
ATOM 6736 N N . GLU C 1 240 ? 57.412 64.623 5.433 1.00 13.14 233 GLU C N 1
ATOM 6737 C CA . GLU C 1 240 ? 57.273 65.425 4.219 1.00 14.68 233 GLU C CA 1
ATOM 6738 C C . GLU C 1 240 ? 55.796 65.715 3.936 1.00 16.42 233 GLU C C 1
ATOM 6739 O O . GLU C 1 240 ? 55.441 66.818 3.512 1.00 16.72 233 GLU C O 1
ATOM 6745 N N . TYR C 1 241 ? 54.946 64.718 4.171 1.00 14.33 234 TYR C N 1
ATOM 6746 C CA . TYR C 1 241 ? 53.520 64.838 3.862 1.00 15.31 234 TYR C CA 1
ATOM 6747 C C . TYR C 1 241 ? 52.701 65.378 5.029 1.00 18.54 234 TYR C C 1
ATOM 6748 O O . TYR C 1 241 ? 51.473 65.450 4.939 1.00 20.26 234 TYR C O 1
ATOM 6757 N N . GLY C 1 242 ? 53.368 65.729 6.120 1.00 17.30 235 GLY C N 1
ATOM 6758 C CA . GLY C 1 242 ? 52.697 66.320 7.264 1.00 19.07 235 GLY C CA 1
ATOM 6759 C C . GLY C 1 242 ? 51.894 65.337 8.103 1.00 18.57 235 GLY C C 1
ATOM 6760 O O . GLY C 1 242 ? 50.911 65.707 8.738 1.00 21.44 235 GLY C O 1
ATOM 6761 N N . ILE C 1 243 ? 52.315 64.079 8.111 1.00 17.85 236 ILE C N 1
ATOM 6762 C CA . ILE C 1 243 ? 51.628 63.052 8.894 1.00 19.41 236 ILE C CA 1
ATOM 6763 C C . ILE C 1 243 ? 52.352 62.868 10.212 1.00 20.14 236 ILE C C 1
ATOM 6764 O O . ILE C 1 243 ? 53.551 62.555 10.237 1.00 21.85 236 ILE C O 1
ATOM 6769 N N . THR C 1 244 ? 51.620 63.056 11.305 1.00 20.94 237 THR C N 1
ATOM 6770 C CA . THR C 1 244 ? 52.189 63.051 12.634 1.00 22.68 237 THR C CA 1
ATOM 6771 C C . THR C 1 244 ? 51.565 61.988 13.516 1.00 23.91 237 THR C C 1
ATOM 6772 O O . THR C 1 244 ? 50.542 61.387 13.179 1.00 22.10 237 THR C O 1
ATOM 6776 N N . GLN C 1 245 ? 52.179 61.775 14.669 1.00 21.78 238 GLN C N 1
ATOM 6777 C CA . GLN C 1 245 ? 51.644 60.824 15.618 1.00 24.77 238 GLN C CA 1
ATOM 6778 C C . GLN C 1 245 ? 50.204 61.213 15.952 1.00 26.69 238 GLN C C 1
ATOM 6779 O O . GLN C 1 245 ? 49.317 60.362 16.021 1.00 26.33 238 GLN C O 1
ATOM 6785 N N . ALA C 1 246 ? 49.976 62.514 16.110 1.00 26.22 239 ALA C N 1
ATOM 6786 C CA . ALA C 1 246 ? 48.670 63.018 16.520 1.00 28.69 239 ALA C CA 1
ATOM 6787 C C . ALA C 1 246 ? 47.592 62.927 15.429 1.00 29.22 239 ALA C C 1
ATOM 6788 O O . ALA C 1 246 ? 46.423 62.720 15.741 1.00 30.13 239 ALA C O 1
ATOM 6790 N N . ASN C 1 247 ? 47.963 63.081 14.159 1.00 27.73 240 ASN C N 1
ATOM 6791 C CA . ASN C 1 247 ? 46.935 63.188 13.121 1.00 25.97 240 ASN C CA 1
ATOM 6792 C C . ASN C 1 247 ? 46.852 61.995 12.162 1.00 27.26 240 ASN C C 1
ATOM 6793 O O . ASN C 1 247 ? 46.023 62.003 11.248 1.00 31.05 240 ASN C O 1
ATOM 6798 N N . VAL C 1 248 ? 47.688 60.976 12.359 1.00 24.79 241 VAL C N 1
ATOM 6799 C CA . VAL C 1 248 ? 47.779 59.897 11.369 1.00 24.82 241 VAL C CA 1
ATOM 6800 C C . VAL C 1 248 ? 46.450 59.132 11.239 1.00 26.17 241 VAL C C 1
ATOM 6801 O O . VAL C 1 248 ? 46.092 58.704 10.140 1.00 26.12 241 VAL C O 1
ATOM 6805 N N . GLU C 1 249 ? 45.710 58.975 12.337 1.00 28.07 242 GLU C N 1
ATOM 6806 C CA . GLU C 1 249 ? 44.431 58.273 12.262 1.00 35.36 242 GLU C CA 1
ATOM 6807 C C . GLU C 1 249 ? 43.473 59.011 11.335 1.00 32.63 242 GLU C C 1
ATOM 6808 O O . GLU C 1 249 ? 42.777 58.390 10.535 1.00 33.21 242 GLU C O 1
ATOM 6814 N N A GLU C 1 250 ? 43.459 60.337 11.449 0.39 31.53 243 GLU C N 1
ATOM 6815 N N B GLU C 1 250 ? 43.442 60.337 11.439 0.61 31.54 243 GLU C N 1
ATOM 6816 C CA A GLU C 1 250 ? 42.612 61.188 10.622 0.39 31.97 243 GLU C CA 1
ATOM 6817 C CA B GLU C 1 250 ? 42.576 61.144 10.584 0.61 31.85 243 GLU C CA 1
ATOM 6818 C C A GLU C 1 250 ? 43.111 61.215 9.179 0.39 31.37 243 GLU C C 1
ATOM 6819 C C B GLU C 1 250 ? 43.109 61.191 9.156 0.61 31.42 243 GLU C C 1
ATOM 6820 O O A GLU C 1 250 ? 42.323 61.242 8.234 0.39 32.93 243 GLU C O 1
ATOM 6821 O O B GLU C 1 250 ? 42.341 61.213 8.195 0.61 32.80 243 GLU C O 1
ATOM 6832 N N . MET C 1 251 ? 44.431 61.200 9.022 1.00 28.66 244 MET C N 1
ATOM 6833 C CA . MET C 1 251 ? 45.065 61.250 7.703 1.00 30.00 244 MET C CA 1
ATOM 6834 C C . MET C 1 251 ? 44.800 59.995 6.875 1.00 31.95 244 MET C C 1
ATOM 6835 O O . MET C 1 251 ? 44.915 60.020 5.647 1.00 29.08 244 MET C O 1
ATOM 6840 N N . LYS C 1 252 ? 44.441 58.907 7.546 1.00 33.79 245 LYS C N 1
ATOM 6841 C CA . LYS C 1 252 ? 44.045 57.679 6.867 1.00 40.03 245 LYS C CA 1
ATOM 6842 C C . LYS C 1 252 ? 42.855 57.911 5.943 1.00 39.79 245 LYS C C 1
ATOM 6843 O O . LYS C 1 252 ? 42.667 57.182 4.976 1.00 43.56 245 LYS C O 1
ATOM 6849 N N . LYS C 1 253 ? 42.054 58.929 6.239 1.00 36.88 246 LYS C N 1
ATOM 6850 C CA . LYS C 1 253 ? 40.882 59.220 5.425 1.00 36.49 246 LYS C CA 1
ATOM 6851 C C . LYS C 1 253 ? 41.149 60.265 4.337 1.00 32.44 246 LYS C C 1
ATOM 6852 O O . LYS C 1 253 ? 40.227 60.672 3.633 1.00 34.22 246 LYS C O 1
ATOM 6854 N N . SER C 1 254 ? 42.397 60.700 4.206 1.00 30.44 247 SER C N 1
ATOM 6855 C CA . SER C 1 254 ? 42.757 61.730 3.232 1.00 29.87 247 SER C CA 1
ATOM 6856 C C . SER C 1 254 ? 42.468 61.310 1.791 1.00 33.09 247 SER C C 1
ATOM 6857 O O . SER C 1 254 ? 42.657 60.150 1.416 1.00 33.72 247 SER C O 1
ATOM 6860 N N . ASP C 1 255 ? 42.005 62.263 0.990 1.00 32.28 248 ASP C N 1
ATOM 6861 C CA . ASP C 1 255 ? 41.841 62.024 -0.438 1.00 33.02 248 ASP C CA 1
ATOM 6862 C C . ASP C 1 255 ? 43.123 62.272 -1.226 1.00 28.15 248 ASP C C 1
ATOM 6863 O O . ASP C 1 255 ? 43.156 62.039 -2.425 1.00 30.55 248 ASP C O 1
ATOM 6868 N N . ASN C 1 256 ? 44.174 62.732 -0.560 1.00 26.26 249 ASN C N 1
ATOM 6869 C CA . ASN C 1 256 ? 45.472 62.901 -1.216 1.00 26.48 249 ASN C CA 1
ATOM 6870 C C . ASN C 1 256 ? 46.048 61.530 -1.572 1.00 24.07 249 ASN C C 1
ATOM 6871 O O . ASN C 1 256 ? 46.337 60.734 -0.689 1.00 23.53 249 ASN C O 1
ATOM 6876 N N . PRO C 1 257 ? 46.224 61.258 -2.877 1.00 24.42 250 PRO C N 1
ATOM 6877 C CA . PRO C 1 257 ? 46.656 59.935 -3.330 1.00 24.32 250 PRO C CA 1
ATOM 6878 C C . PRO C 1 257 ? 47.969 59.467 -2.708 1.00 22.43 250 PRO C C 1
ATOM 6879 O O . PRO C 1 257 ? 48.092 58.280 -2.412 1.00 22.49 250 PRO C O 1
ATOM 6883 N N . ASP C 1 258 ? 48.934 60.370 -2.513 1.00 20.99 251 ASP C N 1
ATOM 6884 C CA . ASP C 1 258 ? 50.208 59.980 -1.918 1.00 21.82 251 ASP C CA 1
ATOM 6885 C C . ASP C 1 258 ? 50.029 59.530 -0.474 1.00 22.43 251 ASP C C 1
ATOM 6886 O O . ASP C 1 258 ? 50.620 58.534 -0.037 1.00 19.55 251 ASP C O 1
ATOM 6891 N N . ILE C 1 259 ? 49.224 60.285 0.262 1.00 19.77 252 ILE C N 1
ATOM 6892 C CA . ILE C 1 259 ? 48.931 59.988 1.656 1.00 19.95 252 ILE C CA 1
ATOM 6893 C C . ILE C 1 259 ? 48.089 58.723 1.759 1.00 22.90 252 ILE C C 1
ATOM 6894 O O . ILE C 1 259 ? 48.328 57.871 2.618 1.00 25.38 252 ILE C O 1
ATOM 6899 N N . LYS C 1 260 ? 47.102 58.602 0.879 1.00 24.58 253 LYS C N 1
ATOM 6900 C CA . LYS C 1 260 ? 46.239 57.427 0.889 1.00 30.50 253 LYS C CA 1
ATOM 6901 C C . LYS C 1 260 ? 47.061 56.156 0.609 1.00 32.58 253 LYS C C 1
ATOM 6902 O O . LYS C 1 260 ? 46.893 55.141 1.288 1.00 24.51 253 LYS C O 1
ATOM 6908 N N . ARG C 1 261 ? 47.985 56.227 -0.346 1.00 22.76 254 ARG C N 1
ATOM 6909 C CA . ARG C 1 261 ? 48.870 55.099 -0.637 1.00 25.14 254 ARG C CA 1
ATOM 6910 C C . ARG C 1 261 ? 49.825 54.783 0.528 1.00 25.94 254 ARG C C 1
ATOM 6911 O O . ARG C 1 261 ? 50.022 53.616 0.901 1.00 22.47 254 ARG C O 1
ATOM 6919 N N . LEU C 1 262 ? 50.413 55.824 1.110 1.00 19.73 255 LEU C N 1
ATOM 6920 C CA . LEU C 1 262 ? 51.386 55.638 2.175 1.00 18.67 255 LEU C CA 1
ATOM 6921 C C . LEU C 1 262 ? 50.770 54.895 3.352 1.00 22.90 255 LEU C C 1
ATOM 6922 O O . LEU C 1 262 ? 51.381 53.977 3.915 1.00 22.49 255 LEU C O 1
ATOM 6927 N N . LEU C 1 263 ? 49.550 55.292 3.699 1.00 20.95 256 LEU C N 1
ATOM 6928 C CA . LEU C 1 263 ? 48.899 54.806 4.921 1.00 22.19 256 LEU C CA 1
ATOM 6929 C C . LEU C 1 263 ? 48.066 53.554 4.676 1.00 25.13 256 LEU C C 1
ATOM 6930 O O . LEU C 1 263 ? 47.331 53.106 5.565 1.00 28.18 256 LEU C O 1
ATOM 6935 N N . GLY C 1 264 ? 48.188 52.987 3.476 1.00 25.45 257 GLY C N 1
ATOM 6936 C CA . GLY C 1 264 ? 47.497 51.754 3.130 1.00 28.65 257 GLY C CA 1
ATOM 6937 C C . GLY C 1 264 ? 45.982 51.812 3.026 1.00 32.19 257 GLY C C 1
ATOM 6938 O O . GLY C 1 264 ? 45.308 50.802 3.234 1.00 33.24 257 GLY C O 1
ATOM 6939 N N . ALA C 1 265 ? 45.439 52.981 2.694 1.00 29.73 258 ALA C N 1
ATOM 6940 C CA . ALA C 1 265 ? 43.989 53.139 2.577 1.00 35.94 258 ALA C CA 1
ATOM 6941 C C . ALA C 1 265 ? 43.534 52.933 1.138 1.00 41.53 258 ALA C C 1
ATOM 6942 O O . ALA C 1 265 ? 42.342 52.913 0.848 1.00 46.75 258 ALA C O 1
ATOM 6944 N N . GLU C 1 266 ? 44.502 52.765 0.246 1.00 44.90 259 GLU C N 1
ATOM 6945 C CA . GLU C 1 266 ? 44.239 52.641 -1.182 1.00 49.37 259 GLU C CA 1
ATOM 6946 C C . GLU C 1 266 ? 43.705 51.259 -1.544 1.00 52.33 259 GLU C C 1
ATOM 6947 O O . GLU C 1 266 ? 44.105 50.251 -0.960 1.00 55.07 259 GLU C O 1
ATOM 6953 N N . ALA C 1 267 ? 42.801 51.221 -2.516 1.00 54.08 260 ALA C N 1
ATOM 6954 C CA . ALA C 1 267 ? 42.178 49.973 -2.946 1.00 52.00 260 ALA C CA 1
ATOM 6955 C C . ALA C 1 267 ? 43.193 49.017 -3.571 1.00 50.29 260 ALA C C 1
ATOM 6956 O O . ALA C 1 267 ? 44.011 49.422 -4.406 1.00 51.44 260 ALA C O 1
ATOM 6958 N N . ASP C 1 268 ? 43.139 47.759 -3.139 1.00 46.74 261 ASP C N 1
ATOM 6959 C CA . ASP C 1 268 ? 43.947 46.672 -3.699 1.00 47.42 261 ASP C CA 1
ATOM 6960 C C . ASP C 1 268 ? 45.455 46.896 -3.603 1.00 44.49 261 ASP C C 1
ATOM 6961 O O . ASP C 1 268 ? 46.223 46.318 -4.375 1.00 44.98 261 ASP C O 1
ATOM 6966 N N . THR C 1 269 ? 45.879 47.720 -2.651 1.00 38.88 262 THR C N 1
ATOM 6967 C CA . THR C 1 269 ? 47.299 47.997 -2.477 1.00 36.20 262 THR C CA 1
ATOM 6968 C C . THR C 1 269 ? 48.042 46.764 -1.950 1.00 37.32 262 THR C C 1
ATOM 6969 O O . THR C 1 269 ? 47.494 45.989 -1.161 1.00 37.58 262 THR C O 1
ATOM 6973 N N . LYS C 1 270 ? 49.283 46.585 -2.395 1.00 29.55 263 LYS C N 1
ATOM 6974 C CA . LYS C 1 270 ? 50.089 45.434 -1.997 1.00 28.94 263 LYS C CA 1
ATOM 6975 C C . LYS C 1 270 ? 51.427 45.857 -1.377 1.00 27.46 263 LYS C C 1
ATOM 6976 O O . LYS C 1 270 ? 52.328 45.036 -1.193 1.00 26.40 263 LYS C O 1
ATOM 6978 N N . ILE C 1 271 ? 51.548 47.131 -1.031 1.00 25.08 264 ILE C N 1
ATOM 6979 C CA . ILE C 1 271 ? 52.841 47.666 -0.618 1.00 23.03 264 ILE C CA 1
ATOM 6980 C C . ILE C 1 271 ? 53.309 47.045 0.679 1.00 26.08 264 ILE C C 1
ATOM 6981 O O . ILE C 1 271 ? 54.427 46.531 0.752 1.00 22.28 264 ILE C O 1
ATOM 6986 N N . GLY C 1 272 ? 52.458 47.092 1.698 1.00 27.00 265 GLY C N 1
ATOM 6987 C CA . GLY C 1 272 ? 52.805 46.540 2.996 1.00 28.75 265 GLY C CA 1
ATOM 6988 C C . GLY C 1 272 ? 53.014 45.037 2.977 1.00 27.58 265 GLY C C 1
ATOM 6989 O O . GLY C 1 272 ? 53.989 44.527 3.526 1.00 26.65 265 GLY C O 1
ATOM 6990 N N . THR C 1 273 ? 52.104 44.313 2.337 1.00 27.07 266 THR C N 1
ATOM 6991 C CA . THR C 1 273 ? 52.217 42.863 2.328 1.00 30.79 266 THR C CA 1
ATOM 6992 C C . THR C 1 273 ? 53.409 42.404 1.469 1.00 30.74 266 THR C C 1
ATOM 6993 O O . THR C 1 273 ? 54.012 41.378 1.768 1.00 28.56 266 THR C O 1
ATOM 6997 N N . ASP C 1 274 ? 53.780 43.165 0.434 1.00 26.64 267 ASP C N 1
ATOM 6998 C CA . ASP C 1 274 ? 54.979 42.827 -0.342 1.00 26.63 267 ASP C CA 1
ATOM 6999 C C . ASP C 1 274 ? 56.227 43.015 0.517 1.00 28.14 267 ASP C C 1
ATOM 7000 O O . ASP C 1 274 ? 57.248 42.351 0.323 1.00 27.10 267 ASP C O 1
ATOM 7005 N N . LEU C 1 275 ? 56.139 43.944 1.459 1.00 23.75 268 LEU C N 1
ATOM 7006 C CA . LEU C 1 275 ? 57.239 44.204 2.376 1.00 29.08 268 LEU C CA 1
ATOM 7007 C C . LEU C 1 275 ? 57.316 43.130 3.467 1.00 34.11 268 LEU C C 1
ATOM 7008 O O . LEU C 1 275 ? 58.288 43.048 4.204 1.00 35.00 268 LEU C O 1
ATOM 7013 N N . GLY C 1 276 ? 56.285 42.298 3.556 1.00 25.28 269 GLY C N 1
ATOM 7014 C CA . GLY C 1 276 ? 56.224 41.267 4.579 1.00 31.52 269 GLY C CA 1
ATOM 7015 C C . GLY C 1 276 ? 55.466 41.707 5.818 1.00 31.30 269 GLY C C 1
ATOM 7016 O O . GLY C 1 276 ? 55.431 40.997 6.821 1.00 31.37 269 GLY C O 1
ATOM 7017 N N . LEU C 1 277 ? 54.847 42.881 5.740 1.00 27.85 270 LEU C N 1
ATOM 7018 C CA . LEU C 1 277 ? 54.117 43.439 6.872 1.00 26.87 270 LEU C CA 1
ATOM 7019 C C . LEU C 1 277 ? 52.624 43.558 6.566 1.00 28.84 270 LEU C C 1
ATOM 7020 O O . LEU C 1 277 ? 52.143 42.945 5.622 1.00 30.93 270 LEU C O 1
ATOM 7025 N N . ASP C 1 278 ? 51.900 44.336 7.373 1.00 30.03 271 ASP C N 1
ATOM 7026 C CA . ASP C 1 278 ? 50.468 44.567 7.158 1.00 34.98 271 ASP C CA 1
ATOM 7027 C C . ASP C 1 278 ? 50.248 45.800 6.281 1.00 28.41 271 ASP C C 1
ATOM 7028 O O . ASP C 1 278 ? 51.150 46.612 6.107 1.00 26.34 271 ASP C O 1
ATOM 7033 N N . LYS C 1 279 ? 49.035 45.944 5.752 1.00 29.70 272 LYS C N 1
ATOM 7034 C CA . LYS C 1 279 ? 48.721 47.058 4.859 1.00 35.84 272 LYS C CA 1
ATOM 7035 C C . LYS C 1 279 ? 48.947 48.410 5.536 1.00 27.18 272 LYS C C 1
ATOM 7036 O O . LYS C 1 279 ? 49.333 49.380 4.873 1.00 25.78 272 LYS C O 1
ATOM 7038 N N . ASP C 1 280 ? 48.724 48.482 6.850 1.00 27.84 273 ASP C N 1
ATOM 7039 C CA . ASP C 1 280 ? 48.797 49.770 7.538 1.00 28.08 273 ASP C CA 1
ATOM 7040 C C . ASP C 1 280 ? 50.095 49.944 8.330 1.00 25.34 273 ASP C C 1
ATOM 7041 O O . ASP C 1 280 ? 50.141 50.681 9.319 1.00 26.20 273 ASP C O 1
ATOM 7046 N N . TRP C 1 281 ? 51.147 49.279 7.868 1.00 22.20 274 TRP C N 1
ATOM 7047 C CA . TRP C 1 281 ? 52.458 49.326 8.524 1.00 22.55 274 TRP C CA 1
ATOM 7048 C C . TRP C 1 281 ? 52.946 50.745 8.826 1.00 22.00 274 TRP C C 1
ATOM 7049 O O . TRP C 1 281 ? 53.567 50.976 9.866 1.00 21.22 274 TRP C O 1
ATOM 7060 N N . VAL C 1 282 ? 52.676 51.701 7.936 1.00 20.69 275 VAL C N 1
ATOM 7061 C CA . VAL C 1 282 ? 53.123 53.064 8.190 1.00 18.22 275 VAL C CA 1
ATOM 7062 C C . VAL C 1 282 ? 52.307 53.748 9.290 1.00 18.96 275 VAL C C 1
ATOM 7063 O O . VAL C 1 282 ? 52.849 54.541 10.065 1.00 21.07 275 VAL C O 1
ATOM 7067 N N . VAL C 1 283 ? 51.007 53.469 9.333 1.00 20.71 276 VAL C N 1
ATOM 7068 C CA . VAL C 1 283 ? 50.147 53.954 10.419 1.00 22.25 276 VAL C CA 1
ATOM 7069 C C . VAL C 1 283 ? 50.684 53.462 11.761 1.00 24.88 276 VAL C C 1
ATOM 7070 O O . VAL C 1 283 ? 50.726 54.201 12.757 1.00 22.34 276 VAL C O 1
ATOM 7074 N N . LYS C 1 284 ? 51.085 52.197 11.779 1.00 22.05 277 LYS C N 1
ATOM 7075 C CA . LYS C 1 284 ? 51.661 51.602 12.975 1.00 25.36 277 LYS C CA 1
ATOM 7076 C C . LYS C 1 284 ? 52.932 52.352 13.398 1.00 24.21 277 LYS C C 1
ATOM 7077 O O . LYS C 1 284 ? 53.117 52.674 14.576 1.00 23.22 277 LYS C O 1
ATOM 7083 N N . ILE C 1 285 ? 53.799 52.642 12.432 1.00 21.19 278 ILE C N 1
ATOM 7084 C CA . ILE C 1 285 ? 55.064 53.308 12.738 1.00 19.70 278 ILE C CA 1
ATOM 7085 C C . ILE C 1 285 ? 54.810 54.681 13.353 1.00 22.33 278 ILE C C 1
ATOM 7086 O O . ILE C 1 285 ? 55.389 55.029 14.373 1.00 20.92 278 ILE C O 1
ATOM 7091 N N . ILE C 1 286 ? 53.938 55.458 12.719 1.00 21.48 279 ILE C N 1
ATOM 7092 C CA . ILE C 1 286 ? 53.738 56.848 13.108 1.00 20.35 279 ILE C CA 1
ATOM 7093 C C . ILE C 1 286 ? 52.975 56.938 14.432 1.00 22.39 279 ILE C C 1
ATOM 7094 O O . ILE C 1 286 ? 53.249 57.818 15.260 1.00 24.41 279 ILE C O 1
ATOM 7099 N N . LYS C 1 287 ? 52.034 56.024 14.644 1.00 21.40 280 LYS C N 1
ATOM 7100 C CA . LYS C 1 287 ? 51.383 55.951 15.956 1.00 22.44 280 LYS C CA 1
ATOM 7101 C C . LYS C 1 287 ? 52.391 55.578 17.048 1.00 24.26 280 LYS C C 1
ATOM 7102 O O . LYS C 1 287 ? 52.294 56.053 18.178 1.00 23.61 280 LYS C O 1
ATOM 7108 N N . GLY C 1 288 ? 53.358 54.736 16.702 1.00 22.48 281 GLY C N 1
ATOM 7109 C CA . GLY C 1 288 ? 54.329 54.272 17.673 1.00 23.75 281 GLY C CA 1
ATOM 7110 C C . GLY C 1 288 ? 55.316 55.345 18.090 1.00 22.80 281 GLY C C 1
ATOM 7111 O O . GLY C 1 288 ? 55.567 55.532 19.281 1.00 22.06 281 GLY C O 1
ATOM 7112 N N . VAL C 1 289 ? 55.866 56.062 17.114 1.00 20.42 282 VAL C N 1
ATOM 7113 C CA . VAL C 1 289 ? 56.958 56.992 17.389 1.00 18.21 282 VAL C CA 1
ATOM 7114 C C . VAL C 1 289 ? 56.827 58.366 16.743 1.00 20.95 282 VAL C C 1
ATOM 7115 O O . VAL C 1 289 ? 57.678 59.228 16.973 1.00 18.09 282 VAL C O 1
ATOM 7119 N N . GLY C 1 290 ? 55.789 58.583 15.946 1.00 21.78 283 GLY C N 1
ATOM 7120 C CA . GLY C 1 290 ? 55.687 59.821 15.188 1.00 18.97 283 GLY C CA 1
ATOM 7121 C C . GLY C 1 290 ? 56.587 59.818 13.964 1.00 18.12 283 GLY C C 1
ATOM 7122 O O . GLY C 1 290 ? 57.247 58.828 13.668 1.00 16.80 283 GLY C O 1
ATOM 7123 N N . ASN C 1 291 ? 56.632 60.924 13.228 1.00 15.77 284 ASN C N 1
ATOM 7124 C CA . ASN C 1 291 ? 57.454 60.936 12.021 1.00 14.22 284 ASN C CA 1
ATOM 7125 C C . ASN C 1 291 ? 58.919 61.323 12.318 1.00 16.75 284 ASN C C 1
ATOM 7126 O O . ASN C 1 291 ? 59.286 61.559 13.474 1.00 16.29 284 ASN C O 1
ATOM 7131 N N . TYR C 1 292 ? 59.754 61.407 11.280 1.00 14.70 285 TYR C N 1
ATOM 7132 C CA . TYR C 1 292 ? 61.178 61.697 11.485 1.00 13.62 285 TYR C CA 1
ATOM 7133 C C . TYR C 1 292 ? 61.414 63.003 12.254 1.00 12.37 285 TYR C C 1
ATOM 7134 O O . TYR C 1 292 ? 62.281 63.067 13.136 1.00 13.63 285 TYR C O 1
ATOM 7143 N N . GLY C 1 293 ? 60.662 64.042 11.907 1.00 14.51 286 GLY C N 1
ATOM 7144 C CA . GLY C 1 293 ? 60.845 65.348 12.529 1.00 15.76 286 GLY C CA 1
ATOM 7145 C C . GLY C 1 293 ? 60.493 65.338 14.005 1.00 17.81 286 GLY C C 1
ATOM 7146 O O . GLY C 1 293 ? 61.115 66.029 14.826 1.00 15.55 286 GLY C O 1
ATOM 7147 N N . GLU C 1 294 ? 59.472 64.558 14.343 1.00 13.95 287 GLU C N 1
ATOM 7148 C CA . GLU C 1 294 ? 59.059 64.416 15.741 1.00 15.38 287 GLU C CA 1
ATOM 7149 C C . GLU C 1 294 ? 60.130 63.696 16.545 1.00 18.54 287 GLU C C 1
ATOM 7150 O O . GLU C 1 294 ? 60.388 64.049 17.706 1.00 18.46 287 GLU C O 1
ATOM 7156 N N . ILE C 1 295 ? 60.728 62.676 15.933 1.00 17.48 288 ILE C N 1
ATOM 7157 C CA . ILE C 1 295 ? 61.788 61.906 16.583 1.00 16.95 288 ILE C CA 1
ATOM 7158 C C . ILE C 1 295 ? 62.981 62.819 16.805 1.00 19.47 288 ILE C C 1
ATOM 7159 O O . ILE C 1 295 ? 63.565 62.841 17.890 1.00 16.25 288 ILE C O 1
ATOM 7164 N N . PHE C 1 296 ? 63.336 63.580 15.772 1.00 17.38 289 PHE C N 1
ATOM 7165 C CA . PHE C 1 296 ? 64.400 64.575 15.896 1.00 13.68 289 PHE C CA 1
ATOM 7166 C C . PHE C 1 296 ? 64.106 65.575 17.011 1.00 14.97 289 PHE C C 1
ATOM 7167 O O . PHE C 1 296 ? 64.926 65.783 17.919 1.00 14.51 289 PHE C O 1
ATOM 7175 N N . GLU C 1 297 ? 62.941 66.214 16.937 1.00 16.20 290 GLU C N 1
ATOM 7176 C CA . GLU C 1 297 ? 62.602 67.276 17.874 1.00 15.59 290 GLU C CA 1
ATOM 7177 C C . GLU C 1 297 ? 62.651 66.851 19.348 1.00 20.74 290 GLU C C 1
ATOM 7178 O O . GLU C 1 297 ? 63.222 67.554 20.191 1.00 18.70 290 GLU C O 1
ATOM 7184 N N . ARG C 1 298 ? 62.057 65.708 19.668 1.00 18.71 291 ARG C N 1
ATOM 7185 C CA . ARG C 1 298 ? 61.925 65.325 21.071 1.00 20.73 291 ARG C CA 1
ATOM 7186 C C . ARG C 1 298 ? 63.237 64.818 21.697 1.00 19.41 291 ARG C C 1
ATOM 7187 O O . ARG C 1 298 ? 63.423 64.903 22.917 1.00 19.21 291 ARG C O 1
ATOM 7195 N N . ASN C 1 299 ? 64.136 64.298 20.871 1.00 15.83 292 ASN C N 1
ATOM 7196 C CA . ASN C 1 299 ? 65.332 63.639 21.375 1.00 16.26 292 ASN C CA 1
ATOM 7197 C C . ASN C 1 299 ? 66.567 64.533 21.334 1.00 16.71 292 ASN C C 1
ATOM 7198 O O . ASN C 1 299 ? 67.342 64.555 22.290 1.00 17.36 292 ASN C O 1
ATOM 7203 N N . ILE C 1 300 ? 66.770 65.244 20.227 1.00 17.42 293 ILE C N 1
ATOM 7204 C CA . ILE C 1 300 ? 68.010 65.992 20.055 1.00 16.00 293 ILE C CA 1
ATOM 7205 C C . ILE C 1 300 ? 67.809 67.428 19.576 1.00 14.07 293 ILE C C 1
ATOM 7206 O O . ILE C 1 300 ? 68.773 68.193 19.531 1.00 16.99 293 ILE C O 1
ATOM 7211 N N . GLY C 1 301 ? 66.576 67.790 19.222 1.00 13.57 294 GLY C N 1
ATOM 7212 C CA . GLY C 1 301 ? 66.281 69.099 18.656 1.00 15.96 294 GLY C CA 1
ATOM 7213 C C . GLY C 1 301 ? 65.679 70.091 19.639 1.00 15.08 294 GLY C C 1
ATOM 7214 O O . GLY C 1 301 ? 66.079 70.163 20.805 1.00 16.67 294 GLY C O 1
ATOM 7215 N N . SER C 1 302 ? 64.686 70.847 19.170 1.00 15.66 295 SER C N 1
ATOM 7216 C CA . SER C 1 302 ? 64.157 71.964 19.930 1.00 18.35 295 SER C CA 1
ATOM 7217 C C . SER C 1 302 ? 63.358 71.479 21.119 1.00 19.37 295 SER C C 1
ATOM 7218 O O . SER C 1 302 ? 63.073 72.252 22.017 1.00 22.21 295 SER C O 1
ATOM 7221 N N . GLY C 1 303 ? 63.001 70.201 21.127 1.00 20.80 296 GLY C N 1
ATOM 7222 C CA . GLY C 1 303 ? 62.241 69.645 22.231 1.00 21.93 296 GLY C CA 1
ATOM 7223 C C . GLY C 1 303 ? 63.116 68.910 23.226 1.00 23.30 296 GLY C C 1
ATOM 7224 O O . GLY C 1 303 ? 62.619 68.124 24.020 1.00 25.42 296 GLY C O 1
ATOM 7225 N N . SER C 1 304 ? 64.422 69.157 23.178 1.00 20.63 297 SER C N 1
ATOM 7226 C CA . SER C 1 304 ? 65.380 68.413 23.992 1.00 21.07 297 SER C CA 1
ATOM 7227 C C . SER C 1 304 ? 66.386 69.361 24.637 1.00 21.48 297 SER C C 1
ATOM 7228 O O . SER C 1 304 ? 66.491 70.504 24.213 1.00 19.29 297 SER C O 1
ATOM 7231 N N . PRO C 1 305 ? 67.149 68.886 25.644 1.00 20.40 298 PRO C N 1
ATOM 7232 C CA . PRO C 1 305 ? 68.257 69.688 26.182 1.00 23.21 298 PRO C CA 1
ATOM 7233 C C . PRO C 1 305 ? 69.436 69.859 25.211 1.00 19.63 298 PRO C C 1
ATOM 7234 O O . PRO C 1 305 ? 70.278 70.725 25.447 1.00 21.98 298 PRO C O 1
ATOM 7238 N N . LEU C 1 306 ? 69.512 69.047 24.157 1.00 17.72 299 LEU C N 1
ATOM 7239 C CA . LEU C 1 306 ? 70.637 69.136 23.221 1.00 16.18 299 LEU C CA 1
ATOM 7240 C C . LEU C 1 306 ? 70.524 70.330 22.271 1.00 14.91 299 LEU C C 1
ATOM 7241 O O . LEU C 1 306 ? 71.521 71.002 21.994 1.00 16.93 299 LEU C O 1
ATOM 7246 N N . LYS C 1 307 ? 69.317 70.568 21.764 1.00 15.46 300 LYS C N 1
ATOM 7247 C CA . LYS C 1 307 ? 69.036 71.727 20.908 1.00 17.66 300 LYS C CA 1
ATOM 7248 C C . LYS C 1 307 ? 69.935 71.769 19.677 1.00 16.81 300 LYS C C 1
ATOM 7249 O O . LYS C 1 307 ? 70.424 72.833 19.290 1.00 17.14 300 LYS C O 1
ATOM 7255 N N . ILE C 1 308 ? 70.146 70.611 19.070 1.00 12.97 301 ILE C N 1
ATOM 7256 C CA . ILE C 1 308 ? 70.906 70.525 17.828 1.00 12.41 301 ILE C CA 1
ATOM 7257 C C . ILE C 1 308 ? 70.076 71.075 16.652 1.00 12.58 301 ILE C C 1
ATOM 7258 O O . ILE C 1 308 ? 68.900 70.770 16.533 1.00 13.90 301 ILE C O 1
ATOM 7263 N N . ALA C 1 309 ? 70.696 71.885 15.792 1.00 16.39 302 ALA C N 1
ATOM 7264 C CA . ALA C 1 309 ? 70.027 72.402 14.587 1.00 16.93 302 ALA C CA 1
ATOM 7265 C C . ALA C 1 309 ? 69.667 71.266 13.618 1.00 13.95 302 ALA C C 1
ATOM 7266 O O . ALA C 1 309 ? 70.430 70.310 13.513 1.00 12.03 302 ALA C O 1
ATOM 7268 N N . ARG C 1 310 ? 68.535 71.372 12.909 1.00 14.39 303 ARG C N 1
ATOM 7269 C CA . ARG C 1 310 ? 68.164 70.349 11.912 1.00 13.09 303 ARG C CA 1
ATOM 7270 C C . ARG C 1 310 ? 69.280 70.221 10.893 1.00 10.99 303 ARG C C 1
ATOM 7271 O O . ARG C 1 310 ? 69.713 69.114 10.591 1.00 14.00 303 ARG C O 1
ATOM 7279 N N . GLY C 1 311 ? 69.750 71.362 10.381 1.00 14.28 304 GLY C N 1
ATOM 7280 C CA . GLY C 1 311 ? 70.911 71.386 9.501 1.00 14.43 304 GLY C CA 1
ATOM 7281 C C . GLY C 1 311 ? 70.842 70.414 8.346 1.00 14.01 304 GLY C C 1
ATOM 7282 O O . GLY C 1 311 ? 69.883 70.425 7.570 1.00 15.62 304 GLY C O 1
ATOM 7283 N N . LEU C 1 312 ? 71.851 69.550 8.248 1.00 11.49 305 LEU C N 1
ATOM 7284 C CA . LEU C 1 312 ? 71.937 68.600 7.154 1.00 13.62 305 LEU C CA 1
ATOM 7285 C C . LEU C 1 312 ? 70.823 67.584 7.248 1.00 12.71 305 LEU C C 1
ATOM 7286 O O . LEU C 1 312 ? 70.524 66.913 6.282 1.00 11.84 305 LEU C O 1
ATOM 7291 N N . ASN C 1 313 ? 70.222 67.452 8.426 1.00 9.07 306 ASN C N 1
ATOM 7292 C CA . ASN C 1 313 ? 69.174 66.472 8.596 1.00 11.70 306 ASN C CA 1
ATOM 7293 C C . ASN C 1 313 ? 67.773 67.057 8.437 1.00 13.09 306 ASN C C 1
ATOM 7294 O O . ASN C 1 313 ? 66.780 66.391 8.727 1.00 13.11 306 ASN C O 1
ATOM 7299 N N . ALA C 1 314 ? 67.698 68.283 7.925 1.00 10.44 307 ALA C N 1
ATOM 7300 C CA . ALA C 1 314 ? 66.420 68.790 7.428 1.00 10.83 307 ALA C CA 1
ATOM 7301 C C . ALA C 1 314 ? 65.984 67.978 6.207 1.00 12.31 307 ALA C C 1
ATOM 7302 O O . ALA C 1 314 ? 66.797 67.310 5.557 1.00 11.47 307 ALA C O 1
ATOM 7304 N N . GLN C 1 315 ? 64.700 68.056 5.890 1.00 10.28 308 GLN C N 1
ATOM 7305 C CA . GLN C 1 315 ? 64.161 67.441 4.672 1.00 11.57 308 GLN C CA 1
ATOM 7306 C C . GLN C 1 315 ? 64.844 67.961 3.413 1.00 9.81 308 GLN C C 1
ATOM 7307 O O . GLN C 1 315 ? 65.246 69.121 3.348 1.00 14.19 308 GLN C O 1
ATOM 7313 N N . TRP C 1 316 ? 64.943 67.084 2.419 1.00 10.78 309 TRP C N 1
ATOM 7314 C CA . TRP C 1 316 ? 65.537 67.399 1.114 1.00 10.89 309 TRP C CA 1
ATOM 7315 C C . TRP C 1 316 ? 64.938 68.637 0.443 1.00 14.30 309 TRP C C 1
ATOM 7316 O O . TRP C 1 316 ? 65.643 69.355 -0.296 1.00 14.42 309 TRP C O 1
ATOM 7327 N N . ASN C 1 317 ? 63.655 68.904 0.681 1.00 11.70 310 ASN C N 1
ATOM 7328 C CA . ASN C 1 317 ? 63.005 70.045 0.033 1.00 16.09 310 ASN C CA 1
ATOM 7329 C C . ASN C 1 317 ? 62.952 71.241 0.972 1.00 16.88 310 ASN C C 1
ATOM 7330 O O . ASN C 1 317 ? 62.243 72.201 0.709 1.00 18.04 310 ASN C O 1
ATOM 7335 N N . LYS C 1 318 ? 63.726 71.176 2.051 1.00 15.84 311 LYS C N 1
ATOM 7336 C CA . LYS C 1 318 ? 63.845 72.273 3.002 1.00 15.56 311 LYS C CA 1
ATOM 7337 C C . LYS C 1 318 ? 65.310 72.627 3.257 1.00 17.15 311 LYS C C 1
ATOM 7338 O O . LYS C 1 318 ? 65.628 73.185 4.304 1.00 22.29 311 LYS C O 1
ATOM 7344 N N . GLY C 1 319 ? 66.200 72.259 2.343 1.00 17.48 312 GLY C N 1
ATOM 7345 C CA . GLY C 1 319 ? 67.609 72.597 2.487 1.00 18.04 312 GLY C CA 1
ATOM 7346 C C . GLY C 1 319 ? 68.522 71.570 3.144 1.00 18.18 312 GLY C C 1
ATOM 7347 O O . GLY C 1 319 ? 69.707 71.835 3.343 1.00 20.19 312 GLY C O 1
ATOM 7348 N N . GLY C 1 320 ? 67.982 70.404 3.483 1.00 11.44 313 GLY C N 1
ATOM 7349 C CA . GLY C 1 320 ? 68.784 69.358 4.104 1.00 12.49 313 GLY C CA 1
ATOM 7350 C C . GLY C 1 320 ? 69.042 68.208 3.152 1.00 10.25 313 GLY C C 1
ATOM 7351 O O . GLY C 1 320 ? 68.774 68.322 1.946 1.00 11.81 313 GLY C O 1
ATOM 7352 N N . LEU C 1 321 ? 69.533 67.095 3.698 1.00 9.37 314 LEU C N 1
ATOM 7353 C CA . LEU C 1 321 ? 69.898 65.926 2.893 1.00 10.87 314 LEU C CA 1
ATOM 7354 C C . LEU C 1 321 ? 68.899 64.781 3.028 1.00 12.70 314 LEU C C 1
ATOM 7355 O O . LEU C 1 321 ? 68.971 63.804 2.275 1.00 13.78 314 LEU C O 1
ATOM 7360 N N . GLN C 1 322 ? 67.962 64.880 3.971 1.00 11.77 315 GLN C N 1
ATOM 7361 C CA . GLN C 1 322 ? 67.116 63.716 4.268 1.00 12.64 315 GLN C CA 1
ATOM 7362 C C . GLN C 1 322 ? 66.023 63.559 3.216 1.00 10.50 315 GLN C C 1
ATOM 7363 O O . GLN C 1 322 ? 65.106 64.370 3.129 1.00 11.39 315 GLN C O 1
ATOM 7369 N N . TYR C 1 323 ? 66.129 62.487 2.434 1.00 11.68 316 TYR C N 1
ATOM 7370 C CA . TYR C 1 323 ? 65.278 62.264 1.264 1.00 13.55 316 TYR C CA 1
ATOM 7371 C C . TYR C 1 323 ? 64.520 60.944 1.369 1.00 14.19 316 TYR C C 1
ATOM 7372 O O . TYR C 1 323 ? 65.129 59.867 1.325 1.00 14.83 316 TYR C O 1
ATOM 7381 N N . GLY C 1 324 ? 63.202 61.028 1.504 1.00 10.56 317 GLY C N 1
ATOM 7382 C CA . GLY C 1 324 ? 62.370 59.838 1.579 1.00 12.19 317 GLY C CA 1
ATOM 7383 C C . GLY C 1 324 ? 62.147 59.266 0.193 1.00 12.09 317 GLY C C 1
ATOM 7384 O O . GLY C 1 324 ? 61.471 59.868 -0.628 1.00 13.09 317 GLY C O 1
ATOM 7385 N N . ILE C 1 325 ? 62.712 58.094 -0.069 1.00 12.64 318 ILE C N 1
ATOM 7386 C CA . ILE C 1 325 ? 62.509 57.428 -1.356 1.00 11.58 318 ILE C CA 1
ATOM 7387 C C . ILE C 1 325 ? 61.005 57.148 -1.463 1.00 11.09 318 ILE C C 1
ATOM 7388 O O . ILE C 1 325 ? 60.344 56.872 -0.439 1.00 15.67 318 ILE C O 1
ATOM 7393 N N . PRO C 1 326 ? 60.430 57.266 -2.672 1.00 11.50 319 PRO C N 1
ATOM 7394 C CA . PRO C 1 326 ? 58.966 57.237 -2.746 1.00 12.49 319 PRO C CA 1
ATOM 7395 C C . PRO C 1 326 ? 58.321 55.881 -2.471 1.00 14.88 319 PRO C C 1
ATOM 7396 O O . PRO C 1 326 ? 58.785 54.825 -2.931 1.00 16.35 319 PRO C O 1
ATOM 7400 N N . VAL C 1 327 ? 57.228 55.929 -1.724 1.00 16.45 320 VAL C N 1
ATOM 7401 C CA . VAL C 1 327 ? 56.415 54.745 -1.463 1.00 15.99 320 VAL C CA 1
ATOM 7402 C C . VAL C 1 327 ? 55.387 54.619 -2.591 1.00 20.77 320 VAL C C 1
ATOM 7403 O O . VAL C 1 327 ? 54.255 55.115 -2.500 1.00 23.71 320 VAL C O 1
ATOM 7407 N N . ARG C 1 328 ? 55.806 53.924 -3.642 1.00 22.02 321 ARG C N 1
ATOM 7408 C CA . ARG C 1 328 ? 55.172 53.973 -4.953 1.00 29.77 321 ARG C CA 1
ATOM 7409 C C . ARG C 1 328 ? 55.313 52.602 -5.596 1.00 31.37 321 ARG C C 1
ATOM 7410 O O . ARG C 1 328 ? 56.122 51.768 -5.143 1.00 21.95 321 ARG C O 1
ATOM 7419 N N . HIS D 1 8 ? 79.226 12.122 58.004 1.00 56.01 1 HIS D N 1
ATOM 7420 C CA . HIS D 1 8 ? 80.141 13.229 58.264 1.00 52.01 1 HIS D CA 1
ATOM 7421 C C . HIS D 1 8 ? 80.550 13.934 56.966 1.00 49.65 1 HIS D C 1
ATOM 7422 O O . HIS D 1 8 ? 81.394 14.833 56.982 1.00 50.28 1 HIS D O 1
ATOM 7424 N N . ALA D 1 9 ? 79.946 13.530 55.848 1.00 45.08 2 ALA D N 1
ATOM 7425 C CA . ALA D 1 9 ? 80.223 14.154 54.555 1.00 43.91 2 ALA D CA 1
ATOM 7426 C C . ALA D 1 9 ? 79.796 15.624 54.557 1.00 40.79 2 ALA D C 1
ATOM 7427 O O . ALA D 1 9 ? 78.716 15.965 55.046 1.00 35.81 2 ALA D O 1
ATOM 7429 N N . ASP D 1 10 ? 80.660 16.479 54.012 1.00 37.66 3 ASP D N 1
ATOM 7430 C CA . ASP D 1 10 ? 80.430 17.920 53.965 1.00 34.96 3 ASP D CA 1
ATOM 7431 C C . ASP D 1 10 ? 81.119 18.496 52.727 1.00 27.73 3 ASP D C 1
ATOM 7432 O O . ASP D 1 10 ? 82.232 19.016 52.803 1.00 28.28 3 ASP D O 1
ATOM 7437 N N . THR D 1 11 ? 80.456 18.378 51.586 1.00 26.43 4 THR D N 1
ATOM 7438 C CA . THR D 1 11 ? 81.021 18.821 50.322 1.00 25.64 4 THR D CA 1
ATOM 7439 C C . THR D 1 11 ? 81.143 20.338 50.302 1.00 25.38 4 THR D C 1
ATOM 7440 O O . THR D 1 11 ? 82.108 20.876 49.778 1.00 25.54 4 THR D O 1
ATOM 7444 N N . LEU D 1 12 ? 80.167 21.035 50.878 1.00 25.14 5 LEU D N 1
ATOM 7445 C CA . LEU D 1 12 ? 80.257 22.493 50.923 1.00 25.10 5 LEU D CA 1
ATOM 7446 C C . LEU D 1 12 ? 81.582 22.945 51.563 1.00 26.30 5 LEU D C 1
ATOM 7447 O O . LEU D 1 12 ? 82.294 23.789 51.014 1.00 26.36 5 LEU D O 1
ATOM 7452 N N A SER D 1 13 ? 81.909 22.373 52.716 0.58 27.41 6 SER D N 1
ATOM 7453 N N B SER D 1 13 ? 81.911 22.376 52.719 0.42 27.41 6 SER D N 1
ATOM 7454 C CA A SER D 1 13 ? 83.132 22.743 53.425 0.58 28.70 6 SER D CA 1
ATOM 7455 C CA B SER D 1 13 ? 83.136 22.748 53.427 0.42 28.71 6 SER D CA 1
ATOM 7456 C C A SER D 1 13 ? 84.384 22.443 52.607 0.58 28.92 6 SER D C 1
ATOM 7457 C C B SER D 1 13 ? 84.386 22.444 52.606 0.42 28.92 6 SER D C 1
ATOM 7458 O O A SER D 1 13 ? 85.329 23.237 52.580 0.58 29.55 6 SER D O 1
ATOM 7459 O O B SER D 1 13 ? 85.329 23.238 52.575 0.42 29.54 6 SER D O 1
ATOM 7464 N N . ASP D 1 14 ? 84.390 21.290 51.946 1.00 28.89 7 ASP D N 1
ATOM 7465 C CA . ASP D 1 14 ? 85.531 20.882 51.130 1.00 31.75 7 ASP D CA 1
ATOM 7466 C C . ASP D 1 14 ? 85.692 21.765 49.902 1.00 31.30 7 ASP D C 1
ATOM 7467 O O . ASP D 1 14 ? 86.811 22.081 49.507 1.00 28.80 7 ASP D O 1
ATOM 7472 N N . VAL D 1 15 ? 84.566 22.164 49.312 1.00 28.92 8 VAL D N 1
ATOM 7473 C CA . VAL D 1 15 ? 84.573 23.078 48.177 1.00 26.26 8 VAL D CA 1
ATOM 7474 C C . VAL D 1 15 ? 85.164 24.440 48.583 1.00 28.03 8 VAL D C 1
ATOM 7475 O O . VAL D 1 15 ? 86.008 24.994 47.881 1.00 27.47 8 VAL D O 1
ATOM 7479 N N . LYS D 1 16 ? 84.738 24.977 49.722 1.00 27.36 9 LYS D N 1
ATOM 7480 C CA . LYS D 1 16 ? 85.273 26.258 50.163 1.00 37.32 9 LYS D CA 1
ATOM 7481 C C . LYS D 1 16 ? 86.751 26.137 50.507 1.00 39.13 9 LYS D C 1
ATOM 7482 O O . LYS D 1 16 ? 87.533 27.030 50.205 1.00 30.28 9 LYS D O 1
ATOM 7488 N N . ALA D 1 17 ? 87.124 25.022 51.124 1.00 30.09 10 ALA D N 1
ATOM 7489 C CA . ALA D 1 17 ? 88.519 24.778 51.481 1.00 31.49 10 ALA D CA 1
ATOM 7490 C C . ALA D 1 17 ? 89.445 24.709 50.262 1.00 34.78 10 ALA D C 1
ATOM 7491 O O . ALA D 1 17 ? 90.546 25.245 50.301 1.00 34.90 10 ALA D O 1
ATOM 7493 N N . LYS D 1 18 ? 89.027 24.052 49.181 1.00 33.63 11 LYS D N 1
ATOM 7494 C CA . LYS D 1 18 ? 89.923 23.951 48.033 1.00 31.04 11 LYS D CA 1
ATOM 7495 C C . LYS D 1 18 ? 89.830 25.226 47.191 1.00 33.55 11 LYS D C 1
ATOM 7496 O O . LYS D 1 18 ? 90.746 25.544 46.424 1.00 32.40 11 LYS D O 1
ATOM 7502 N N . GLY D 1 19 ? 88.743 25.971 47.369 1.00 29.94 12 GLY D N 1
ATOM 7503 C CA . GLY D 1 19 ? 88.626 27.311 46.813 1.00 30.00 12 GLY D CA 1
ATOM 7504 C C . GLY D 1 19 ? 87.995 27.418 45.438 1.00 29.04 12 GLY D C 1
ATOM 7505 O O . GLY D 1 19 ? 88.046 28.463 44.791 1.00 29.80 12 GLY D O 1
ATOM 7506 N N . PHE D 1 20 ? 87.392 26.328 44.989 1.00 28.02 13 PHE D N 1
ATOM 7507 C CA . PHE D 1 20 ? 86.699 26.314 43.710 1.00 27.08 13 PHE D CA 1
ATOM 7508 C C . PHE D 1 20 ? 85.743 25.134 43.692 1.00 25.89 13 PHE D C 1
ATOM 7509 O O . PHE D 1 20 ? 85.823 24.247 44.546 1.00 29.38 13 PHE D O 1
ATOM 7517 N N . LEU D 1 21 ? 84.871 25.114 42.693 1.00 24.91 14 LEU D N 1
ATOM 7518 C CA . LEU D 1 21 ? 83.908 24.040 42.502 1.00 27.49 14 LEU D CA 1
ATOM 7519 C C . LEU D 1 21 ? 84.356 23.131 41.348 1.00 23.83 14 LEU D C 1
ATOM 7520 O O . LEU D 1 21 ? 84.714 23.621 40.280 1.00 25.29 14 LEU D O 1
ATOM 7525 N N . GLN D 1 22 ? 84.370 21.818 41.562 1.00 23.73 15 GLN D N 1
ATOM 7526 C CA . GLN D 1 22 ? 84.726 20.885 40.488 1.00 23.82 15 GLN D CA 1
ATOM 7527 C C . GLN D 1 22 ? 83.445 20.324 39.867 1.00 23.93 15 GLN D C 1
ATOM 7528 O O . GLN D 1 22 ? 82.700 19.632 40.546 1.00 22.11 15 GLN D O 1
ATOM 7534 N N . CYS D 1 23 ? 83.198 20.604 38.586 1.00 23.21 16 CYS D N 1
ATOM 7535 C CA . CYS D 1 23 ? 81.933 20.200 37.940 1.00 21.15 16 CYS D CA 1
ATOM 7536 C C . CYS D 1 23 ? 82.072 19.193 36.804 1.00 21.21 16 CYS D C 1
ATOM 7537 O O . CYS D 1 23 ? 82.933 19.341 35.926 1.00 22.66 16 CYS D O 1
ATOM 7540 N N . GLY D 1 24 ? 81.212 18.181 36.799 1.00 20.54 17 GLY D N 1
ATOM 7541 C CA . GLY D 1 24 ? 81.142 17.290 35.657 1.00 20.53 17 GLY D CA 1
ATOM 7542 C C . GLY D 1 24 ? 80.245 17.859 34.565 1.00 19.79 17 GLY D C 1
ATOM 7543 O O . GLY D 1 24 ? 79.062 18.133 34.809 1.00 18.87 17 GLY D O 1
ATOM 7544 N N . VAL D 1 25 ? 80.794 18.033 33.362 1.00 20.34 18 VAL D N 1
ATOM 7545 C CA . VAL D 1 25 ? 80.040 18.606 32.245 1.00 19.90 18 VAL D CA 1
ATOM 7546 C C . VAL D 1 25 ? 80.227 17.777 30.979 1.00 20.30 18 VAL D C 1
ATOM 7547 O O . VAL D 1 25 ? 80.932 16.768 30.984 1.00 20.92 18 VAL D O 1
ATOM 7551 N N . ASN D 1 26 ? 79.584 18.223 29.901 1.00 20.06 19 ASN D N 1
ATOM 7552 C CA . ASN D 1 26 ? 79.618 17.527 28.622 1.00 20.55 19 ASN D CA 1
ATOM 7553 C C . ASN D 1 26 ? 81.022 17.580 28.008 1.00 21.94 19 ASN D C 1
ATOM 7554 O O . ASN D 1 26 ? 81.822 18.454 28.354 1.00 22.61 19 ASN D O 1
ATOM 7559 N N . THR D 1 27 ? 81.347 16.642 27.119 1.00 22.59 20 THR D N 1
ATOM 7560 C CA . THR D 1 27 ? 82.612 16.765 26.388 1.00 24.18 20 THR D CA 1
ATOM 7561 C C . THR D 1 27 ? 82.519 17.889 25.351 1.00 24.71 20 THR D C 1
ATOM 7562 O O . THR D 1 27 ? 83.532 18.472 24.959 1.00 26.08 20 THR D O 1
ATOM 7566 N N . GLY D 1 28 ? 81.311 18.178 24.889 1.00 23.80 21 GLY D N 1
ATOM 7567 C CA . GLY D 1 28 ? 81.131 19.207 23.882 1.00 27.08 21 GLY D CA 1
ATOM 7568 C C . GLY D 1 28 ? 79.793 19.160 23.176 1.00 23.57 21 GLY D C 1
ATOM 7569 O O . GLY D 1 28 ? 79.608 18.414 22.208 1.00 25.69 21 GLY D O 1
ATOM 7570 N N . LEU D 1 29 ? 78.866 19.977 23.657 1.00 22.60 22 LEU D N 1
ATOM 7571 C CA . LEU D 1 29 ? 77.509 20.046 23.122 1.00 21.78 22 LEU D CA 1
ATOM 7572 C C . LEU D 1 29 ? 77.101 21.512 23.030 1.00 24.42 22 LEU D C 1
ATOM 7573 O O . LEU D 1 29 ? 76.941 22.176 24.058 1.00 21.64 22 LEU D O 1
ATOM 7578 N N . LEU D 1 30 ? 76.962 22.021 21.804 1.00 22.90 23 LEU D N 1
ATOM 7579 C CA . LEU D 1 30 ? 76.714 23.446 21.598 1.00 23.49 23 LEU D CA 1
ATOM 7580 C C . LEU D 1 30 ? 75.440 23.870 22.304 1.00 22.16 23 LEU D C 1
ATOM 7581 O O . LEU D 1 30 ? 74.409 23.212 22.185 1.00 21.15 23 LEU D O 1
ATOM 7586 N N . GLY D 1 31 ? 75.525 24.967 23.049 1.00 22.33 24 GLY D N 1
ATOM 7587 C CA . GLY D 1 31 ? 74.370 25.503 23.747 1.00 21.26 24 GLY D CA 1
ATOM 7588 C C . GLY D 1 31 ? 74.319 25.044 25.185 1.00 22.31 24 GLY D C 1
ATOM 7589 O O . GLY D 1 31 ? 73.826 25.751 26.053 1.00 19.67 24 GLY D O 1
ATOM 7590 N N . PHE D 1 32 ? 74.859 23.860 25.448 1.00 21.09 25 PHE D N 1
ATOM 7591 C CA . PHE D 1 32 ? 74.787 23.310 26.786 1.00 21.01 25 PHE D CA 1
ATOM 7592 C C . PHE D 1 32 ? 76.129 23.290 27.508 1.00 21.34 25 PHE D C 1
ATOM 7593 O O . PHE D 1 32 ? 76.208 23.719 28.652 1.00 19.11 25 PHE D O 1
ATOM 7601 N N . ALA D 1 33 ? 77.175 22.799 26.853 1.00 21.81 26 ALA D N 1
ATOM 7602 C CA . ALA D 1 33 ? 78.506 22.822 27.456 1.00 22.40 26 ALA D CA 1
ATOM 7603 C C . ALA D 1 33 ? 79.546 22.548 26.399 1.00 22.39 26 ALA D C 1
ATOM 7604 O O . ALA D 1 33 ? 79.618 21.445 25.852 1.00 24.82 26 ALA D O 1
ATOM 7606 N N . SER D 1 34 ? 80.345 23.564 26.117 1.00 23.68 27 SER D N 1
ATOM 7607 C CA . SER D 1 34 ? 81.322 23.489 25.048 1.00 25.24 27 SER D CA 1
ATOM 7608 C C . SER D 1 34 ? 82.524 24.360 25.373 1.00 28.20 27 SER D C 1
ATOM 7609 O O . SER D 1 34 ? 82.361 25.503 25.797 1.00 26.79 27 SER D O 1
ATOM 7612 N N . PRO D 1 35 ? 83.738 23.816 25.184 1.00 29.86 28 PRO D N 1
ATOM 7613 C CA . PRO D 1 35 ? 84.968 24.585 25.391 1.00 30.62 28 PRO D CA 1
ATOM 7614 C C . PRO D 1 35 ? 85.450 25.231 24.107 1.00 31.27 28 PRO D C 1
ATOM 7615 O O . PRO D 1 35 ? 85.291 24.641 23.041 1.00 33.90 28 PRO D O 1
ATOM 7619 N N . ASN D 1 36 ? 86.040 26.419 24.200 1.00 37.17 29 ASN D N 1
ATOM 7620 C CA . ASN D 1 36 ? 86.659 27.032 23.027 1.00 40.24 29 ASN D CA 1
ATOM 7621 C C . ASN D 1 36 ? 88.054 26.443 22.822 1.00 40.46 29 ASN D C 1
ATOM 7622 O O . ASN D 1 36 ? 88.421 25.465 23.475 1.00 37.18 29 ASN D O 1
ATOM 7627 N N . ASP D 1 37 ? 88.834 27.056 21.937 1.00 44.87 30 ASP D N 1
ATOM 7628 C CA . ASP D 1 37 ? 90.191 26.594 21.646 1.00 48.26 30 ASP D CA 1
ATOM 7629 C C . ASP D 1 37 ? 91.122 26.712 22.855 1.00 53.22 30 ASP D C 1
ATOM 7630 O O . ASP D 1 37 ? 92.106 25.974 22.966 1.00 53.04 30 ASP D O 1
ATOM 7632 N N . LYS D 1 38 ? 90.814 27.647 23.749 1.00 53.89 31 LYS D N 1
ATOM 7633 C CA . LYS D 1 38 ? 91.652 27.903 24.918 1.00 51.87 31 LYS D CA 1
ATOM 7634 C C . LYS D 1 38 ? 91.182 27.105 26.135 1.00 48.17 31 LYS D C 1
ATOM 7635 O O . LYS D 1 38 ? 91.771 27.186 27.213 1.00 45.70 31 LYS D O 1
ATOM 7637 N N . GLY D 1 39 ? 90.118 26.332 25.963 1.00 36.34 32 GLY D N 1
ATOM 7638 C CA . GLY D 1 39 ? 89.602 25.535 27.056 1.00 34.38 32 GLY D CA 1
ATOM 7639 C C . GLY D 1 39 ? 88.686 26.304 27.993 1.00 32.98 32 GLY D C 1
ATOM 7640 O O . GLY D 1 39 ? 88.434 25.856 29.118 1.00 31.95 32 GLY D O 1
ATOM 7641 N N . GLU D 1 40 ? 88.182 27.449 27.537 1.00 33.35 33 GLU D N 1
ATOM 7642 C CA . GLU D 1 40 ? 87.171 28.195 28.300 1.00 32.09 33 GLU D CA 1
ATOM 7643 C C . GLU D 1 40 ? 85.778 27.651 27.987 1.00 30.31 33 GLU D C 1
ATOM 7644 O O . GLU D 1 40 ? 85.453 27.401 26.828 1.00 31.98 33 GLU D O 1
ATOM 7650 N N . TRP D 1 41 ? 84.961 27.475 29.018 1.00 28.67 34 TRP D N 1
ATOM 7651 C CA . TRP D 1 41 ? 83.677 26.806 28.858 1.00 27.01 34 TRP D CA 1
ATOM 7652 C C . TRP D 1 41 ? 82.492 27.768 28.832 1.00 30.02 34 TRP D C 1
ATOM 7653 O O . TRP D 1 41 ? 82.471 28.768 29.547 1.00 26.66 34 TRP D O 1
ATOM 7664 N N . SER D 1 42 ? 81.505 27.446 28.001 1.00 25.72 35 SER D N 1
ATOM 7665 C CA . SER D 1 42 ? 80.248 28.180 27.986 1.00 25.04 35 SER D CA 1
ATOM 7666 C C . SER D 1 42 ? 79.101 27.221 27.683 1.00 23.60 35 SER D C 1
ATOM 7667 O O . SER D 1 42 ? 79.321 26.102 27.204 1.00 23.39 35 SER D O 1
ATOM 7670 N N . GLY D 1 43 ? 77.885 27.674 27.958 1.00 22.73 36 GLY D N 1
ATOM 7671 C CA . GLY D 1 43 ? 76.692 26.867 27.756 1.00 21.42 36 GLY D CA 1
ATOM 7672 C C . GLY D 1 43 ? 75.675 26.974 28.892 1.00 20.94 36 GLY D C 1
ATOM 7673 O O . GLY D 1 43 ? 75.953 27.551 29.948 1.00 20.33 36 GLY D O 1
ATOM 7674 N N . PHE D 1 44 ? 74.491 26.411 28.661 1.00 19.23 37 PHE D N 1
ATOM 7675 C CA . PHE D 1 44 ? 73.375 26.449 29.613 1.00 21.65 37 PHE D CA 1
ATOM 7676 C C . PHE D 1 44 ? 73.726 25.705 30.908 1.00 22.65 37 PHE D C 1
ATOM 7677 O O . PHE D 1 44 ? 73.570 26.251 32.006 1.00 19.70 37 PHE D O 1
ATOM 7685 N N . ASP D 1 45 ? 74.207 24.467 30.779 1.00 17.41 38 ASP D N 1
ATOM 7686 C CA . ASP D 1 45 ? 74.624 23.714 31.961 1.00 17.49 38 ASP D CA 1
ATOM 7687 C C . ASP D 1 45 ? 75.892 24.324 32.562 1.00 20.57 38 ASP D C 1
ATOM 7688 O O . ASP D 1 45 ? 76.050 24.343 33.775 1.00 17.87 38 ASP D O 1
ATOM 7693 N N . VAL D 1 46 ? 76.798 24.817 31.718 1.00 18.95 39 VAL D N 1
ATOM 7694 C CA . VAL D 1 46 ? 77.979 25.509 32.234 1.00 19.95 39 VAL D CA 1
ATOM 7695 C C . VAL D 1 46 ? 77.584 26.684 33.135 1.00 22.41 39 VAL D C 1
ATOM 7696 O O . VAL D 1 46 ? 78.141 26.858 34.228 1.00 20.24 39 VAL D O 1
ATOM 7700 N N . ASP D 1 47 ? 76.619 27.490 32.693 1.00 20.43 40 ASP D N 1
ATOM 7701 C CA . ASP D 1 47 ? 76.221 28.646 33.496 1.00 23.54 40 ASP D CA 1
ATOM 7702 C C . ASP D 1 47 ? 75.603 28.205 34.830 1.00 23.80 40 ASP D C 1
ATOM 7703 O O . ASP D 1 47 ? 75.723 28.903 35.841 1.00 19.53 40 ASP D O 1
ATOM 7708 N N . TYR D 1 48 ? 74.935 27.056 34.835 1.00 18.20 41 TYR D N 1
ATOM 7709 C CA . TYR D 1 48 ? 74.380 26.524 36.081 1.00 17.57 41 TYR D CA 1
ATOM 7710 C C . TYR D 1 48 ? 75.514 26.204 37.056 1.00 20.65 41 TYR D C 1
ATOM 7711 O O . TYR D 1 48 ? 75.407 26.468 38.251 1.00 19.15 41 TYR D O 1
ATOM 7720 N N . CYS D 1 49 ? 76.594 25.626 36.541 1.00 18.45 42 CYS D N 1
ATOM 7721 C CA . CYS D 1 49 ? 77.795 25.394 37.351 1.00 19.11 42 CYS D CA 1
ATOM 7722 C C . CYS D 1 49 ? 78.339 26.690 37.910 1.00 19.96 42 CYS D C 1
ATOM 7723 O O . CYS D 1 49 ? 78.696 26.782 39.089 1.00 20.47 42 CYS D O 1
ATOM 7726 N N . ARG D 1 50 ? 78.420 27.690 37.043 1.00 20.49 43 ARG D N 1
ATOM 7727 C CA . ARG D 1 50 ? 78.924 28.986 37.461 1.00 21.49 43 ARG D CA 1
ATOM 7728 C C . ARG D 1 50 ? 77.982 29.635 38.470 1.00 21.19 43 ARG D C 1
ATOM 7729 O O . ARG D 1 50 ? 78.417 30.435 39.302 1.00 21.95 43 ARG D O 1
ATOM 7737 N N . ALA D 1 51 ? 76.696 29.309 38.388 1.00 20.22 44 ALA D N 1
ATOM 7738 C CA . ALA D 1 51 ? 75.731 29.848 39.352 1.00 20.69 44 ALA D CA 1
ATOM 7739 C C . ALA D 1 51 ? 76.022 29.325 40.763 1.00 20.04 44 ALA D C 1
ATOM 7740 O O . ALA D 1 51 ? 75.958 30.074 41.745 1.00 20.57 44 ALA D O 1
ATOM 7742 N N . VAL D 1 52 ? 76.347 28.043 40.861 1.00 19.61 45 VAL D N 1
ATOM 7743 C CA . VAL D 1 52 ? 76.692 27.453 42.144 1.00 19.80 45 VAL D CA 1
ATOM 7744 C C . VAL D 1 52 ? 77.993 28.057 42.654 1.00 28.06 45 VAL D C 1
ATOM 7745 O O . VAL D 1 52 ? 78.106 28.394 43.831 1.00 21.40 45 VAL D O 1
ATOM 7749 N N . ALA D 1 53 ? 78.967 28.217 41.763 1.00 21.36 46 ALA D N 1
ATOM 7750 C CA . ALA D 1 53 ? 80.214 28.849 42.151 1.00 22.54 46 ALA D CA 1
ATOM 7751 C C . ALA D 1 53 ? 79.977 30.280 42.637 1.00 25.10 46 ALA D C 1
ATOM 7752 O O . ALA D 1 53 ? 80.637 30.739 43.582 1.00 24.23 46 ALA D O 1
ATOM 7754 N N . SER D 1 54 ? 79.044 30.987 42.006 1.00 22.89 47 SER D N 1
ATOM 7755 C CA . SER D 1 54 ? 78.768 32.365 42.427 1.00 24.45 47 SER D CA 1
ATOM 7756 C C . SER D 1 54 ? 78.097 32.392 43.795 1.00 23.52 47 SER D C 1
ATOM 7757 O O . SER D 1 54 ? 78.433 33.207 44.643 1.00 24.46 47 SER D O 1
ATOM 7760 N N . ALA D 1 55 ? 77.153 31.481 44.006 1.00 22.49 48 ALA D N 1
ATOM 7761 C CA . ALA D 1 55 ? 76.503 31.340 45.307 1.00 22.48 48 ALA D CA 1
ATOM 7762 C C . ALA D 1 55 ? 77.496 31.179 46.451 1.00 23.29 48 ALA D C 1
ATOM 7763 O O . ALA D 1 55 ? 77.279 31.673 47.558 1.00 23.91 48 ALA D O 1
ATOM 7765 N N . ILE D 1 56 ? 78.584 30.470 46.181 1.00 24.24 49 ILE D N 1
ATOM 7766 C CA . ILE D 1 56 ? 79.524 30.084 47.219 1.00 26.60 49 ILE D CA 1
ATOM 7767 C C . ILE D 1 56 ? 80.651 31.082 47.350 1.00 28.47 49 ILE D C 1
ATOM 7768 O O . ILE D 1 56 ? 81.002 31.483 48.461 1.00 26.25 49 ILE D O 1
ATOM 7773 N N . PHE D 1 57 ? 81.218 31.471 46.209 1.00 26.43 50 PHE D N 1
ATOM 7774 C CA . PHE D 1 57 ? 82.445 32.263 46.188 1.00 26.85 50 PHE D CA 1
ATOM 7775 C C . PHE D 1 57 ? 82.231 33.706 45.744 1.00 32.66 50 PHE D C 1
ATOM 7776 O O . PHE D 1 57 ? 83.136 34.522 45.866 1.00 33.76 50 PHE D O 1
ATOM 7784 N N . GLY D 1 58 ? 81.047 34.021 45.223 1.00 28.05 51 GLY D N 1
ATOM 7785 C CA . GLY D 1 58 ? 80.804 35.341 44.664 1.00 27.17 51 GLY D CA 1
ATOM 7786 C C . GLY D 1 58 ? 81.621 35.615 43.411 1.00 34.26 51 GLY D C 1
ATOM 7787 O O . GLY D 1 58 ? 81.906 36.765 43.068 1.00 32.85 51 GLY D O 1
ATOM 7788 N N . ASP D 1 59 ? 82.000 34.540 42.727 1.00 26.64 52 ASP D N 1
ATOM 7789 C CA . ASP D 1 59 ? 82.865 34.623 41.556 1.00 26.89 52 ASP D CA 1
ATOM 7790 C C . ASP D 1 59 ? 82.539 33.430 40.659 1.00 25.66 52 ASP D C 1
ATOM 7791 O O . ASP D 1 59 ? 82.859 32.308 41.008 1.00 25.23 52 ASP D O 1
ATOM 7796 N N . PRO D 1 60 ? 81.909 33.679 39.501 1.00 25.20 53 PRO D N 1
ATOM 7797 C CA . PRO D 1 60 ? 81.490 32.591 38.598 1.00 24.08 53 PRO D CA 1
ATOM 7798 C C . PRO D 1 60 ? 82.652 31.854 37.919 1.00 24.24 53 PRO D C 1
ATOM 7799 O O . PRO D 1 60 ? 82.401 30.871 37.207 1.00 23.43 53 PRO D O 1
ATOM 7803 N N . THR D 1 61 ? 83.886 32.310 38.129 1.00 25.34 54 THR D N 1
ATOM 7804 C CA . THR D 1 61 ? 85.036 31.666 37.504 1.00 25.67 54 THR D CA 1
ATOM 7805 C C . THR D 1 61 ? 85.788 30.768 38.482 1.00 28.97 54 THR D C 1
ATOM 7806 O O . THR D 1 61 ? 86.799 30.176 38.129 1.00 26.29 54 THR D O 1
ATOM 7810 N N . LYS D 1 62 ? 85.298 30.676 39.713 1.00 26.59 55 LYS D N 1
ATOM 7811 C CA . LYS D 1 62 ? 85.894 29.802 40.725 1.00 27.68 55 LYS D CA 1
ATOM 7812 C C . LYS D 1 62 ? 85.393 28.374 40.539 1.00 28.92 55 LYS D C 1
ATOM 7813 O O . LYS D 1 62 ? 84.785 27.778 41.434 1.00 24.38 55 LYS D O 1
ATOM 7819 N N . VAL D 1 63 ? 85.648 27.833 39.357 1.00 29.78 56 VAL D N 1
ATOM 7820 C CA . VAL D 1 63 ? 85.126 26.532 38.977 1.00 23.64 56 VAL D CA 1
ATOM 7821 C C . VAL D 1 63 ? 86.121 25.873 38.046 1.00 28.32 56 VAL D C 1
ATOM 7822 O O . VAL D 1 63 ? 86.794 26.566 37.271 1.00 24.72 56 VAL D O 1
ATOM 7826 N N . LYS D 1 64 ? 86.246 24.548 38.151 1.00 27.33 57 LYS D N 1
ATOM 7827 C CA . LYS D 1 64 ? 87.020 23.762 37.194 1.00 29.68 57 LYS D CA 1
ATOM 7828 C C . LYS D 1 64 ? 86.106 22.721 36.562 1.00 23.08 57 LYS D C 1
ATOM 7829 O O . LYS D 1 64 ? 85.235 22.147 37.236 1.00 25.11 57 LYS D O 1
ATOM 7835 N N . PHE D 1 65 ? 86.291 22.489 35.265 1.00 25.17 58 PHE D N 1
ATOM 7836 C CA . PHE D 1 65 ? 85.379 21.618 34.517 1.00 23.63 58 PHE D CA 1
ATOM 7837 C C . PHE D 1 65 ? 85.996 20.282 34.134 1.00 23.74 58 PHE D C 1
ATOM 7838 O O . PHE D 1 65 ? 87.102 20.225 33.607 1.00 23.49 58 PHE D O 1
ATOM 7846 N N . THR D 1 66 ? 85.251 19.211 34.400 1.00 21.81 59 THR D N 1
ATOM 7847 C CA . THR D 1 66 ? 85.646 17.852 34.044 1.00 24.93 59 THR D CA 1
ATOM 7848 C C . THR D 1 66 ? 84.732 17.332 32.933 1.00 23.67 59 THR D C 1
ATOM 7849 O O . THR D 1 66 ? 83.599 16.948 33.203 1.00 23.24 59 THR D O 1
ATOM 7853 N N . PRO D 1 67 ? 85.213 17.339 31.676 1.00 23.80 60 PRO D N 1
ATOM 7854 C CA . PRO D 1 67 ? 84.386 16.790 30.595 1.00 21.20 60 PRO D CA 1
ATOM 7855 C C . PRO D 1 67 ? 84.204 15.284 30.763 1.00 21.11 60 PRO D C 1
ATOM 7856 O O . PRO D 1 67 ? 85.171 14.589 31.068 1.00 22.02 60 PRO D O 1
ATOM 7860 N N . LEU D 1 68 ? 82.968 14.817 30.580 1.00 20.10 61 LEU D N 1
ATOM 7861 C CA . LEU D 1 68 ? 82.578 13.428 30.797 1.00 21.61 61 LEU D CA 1
ATOM 7862 C C . LEU D 1 68 ? 81.669 12.881 29.685 1.00 21.93 61 LEU D C 1
ATOM 7863 O O . LEU D 1 68 ? 80.643 13.477 29.363 1.00 18.47 61 LEU D O 1
ATOM 7868 N N . ASN D 1 69 ? 82.034 11.738 29.104 1.00 23.44 62 ASN D N 1
ATOM 7869 C CA . ASN D 1 69 ? 81.146 11.129 28.117 1.00 24.44 62 ASN D CA 1
ATOM 7870 C C . ASN D 1 69 ? 80.019 10.402 28.847 1.00 21.08 62 ASN D C 1
ATOM 7871 O O . ASN D 1 69 ? 80.002 10.338 30.085 1.00 22.03 62 ASN D O 1
ATOM 7876 N N . ALA D 1 70 ? 79.070 9.868 28.086 1.00 19.74 63 ALA D N 1
ATOM 7877 C CA . ALA D 1 70 ? 77.829 9.362 28.661 1.00 19.16 63 ALA D CA 1
ATOM 7878 C C . ALA D 1 70 ? 78.082 8.206 29.627 1.00 19.25 63 ALA D C 1
ATOM 7879 O O . ALA D 1 70 ? 77.295 7.957 30.550 1.00 17.65 63 ALA D O 1
ATOM 7881 N N . LYS D 1 71 ? 79.186 7.501 29.401 1.00 19.59 64 LYS D N 1
ATOM 7882 C CA . LYS D 1 71 ? 79.506 6.307 30.173 1.00 24.18 64 LYS D CA 1
ATOM 7883 C C . LYS D 1 71 ? 80.329 6.547 31.445 1.00 24.83 64 LYS D C 1
ATOM 7884 O O . LYS D 1 71 ? 80.323 5.721 32.348 1.00 27.93 64 LYS D O 1
ATOM 7890 N N . GLU D 1 72 ? 81.036 7.664 31.532 1.00 23.33 65 GLU D N 1
ATOM 7891 C CA . GLU D 1 72 ? 81.893 7.873 32.691 1.00 24.37 65 GLU D CA 1
ATOM 7892 C C . GLU D 1 72 ? 81.304 8.895 33.666 1.00 22.44 65 GLU D C 1
ATOM 7893 O O . GLU D 1 72 ? 81.838 9.100 34.752 1.00 20.49 65 GLU D O 1
ATOM 7899 N N . ARG D 1 73 ? 80.195 9.523 33.291 1.00 18.45 66 ARG D N 1
ATOM 7900 C CA . ARG D 1 73 ? 79.672 10.646 34.080 1.00 17.73 66 ARG D CA 1
ATOM 7901 C C . ARG D 1 73 ? 79.243 10.256 35.502 1.00 17.48 66 ARG D C 1
ATOM 7902 O O . ARG D 1 73 ? 79.491 11.000 36.456 1.00 17.58 66 ARG D O 1
ATOM 7910 N N . PHE D 1 74 ? 78.601 9.101 35.672 1.00 17.23 67 PHE D N 1
ATOM 7911 C CA . PHE D 1 74 ? 78.118 8.772 37.017 1.00 17.00 67 PHE D CA 1
ATOM 7912 C C . PHE D 1 74 ? 79.286 8.343 37.927 1.00 20.80 67 PHE D C 1
ATOM 7913 O O . PHE D 1 74 ? 79.308 8.685 39.110 1.00 21.42 67 PHE D O 1
ATOM 7921 N N A THR D 1 75 ? 80.247 7.616 37.359 0.66 21.70 68 THR D N 1
ATOM 7922 N N B THR D 1 75 ? 80.257 7.618 37.381 0.34 21.87 68 THR D N 1
ATOM 7923 C CA A THR D 1 75 ? 81.406 7.145 38.111 0.66 23.41 68 THR D CA 1
ATOM 7924 C CA B THR D 1 75 ? 81.375 7.151 38.198 0.34 23.49 68 THR D CA 1
ATOM 7925 C C A THR D 1 75 ? 82.188 8.332 38.672 0.66 25.59 68 THR D C 1
ATOM 7926 C C B THR D 1 75 ? 82.235 8.325 38.672 0.34 25.23 68 THR D C 1
ATOM 7927 O O A THR D 1 75 ? 82.612 8.323 39.828 0.66 21.47 68 THR D O 1
ATOM 7928 O O B THR D 1 75 ? 82.771 8.300 39.779 0.34 27.10 68 THR D O 1
ATOM 7935 N N . ALA D 1 76 ? 82.347 9.357 37.839 1.00 22.07 69 ALA D N 1
ATOM 7936 C CA . ALA D 1 76 ? 83.079 10.565 38.213 1.00 24.91 69 ALA D CA 1
ATOM 7937 C C . ALA D 1 76 ? 82.438 11.239 39.425 1.00 23.64 69 ALA D C 1
ATOM 7938 O O . ALA D 1 76 ? 83.134 11.774 40.277 1.00 21.12 69 ALA D O 1
ATOM 7940 N N . LEU D 1 77 ? 81.109 11.212 39.504 1.00 19.28 70 LEU D N 1
ATOM 7941 C CA . LEU D 1 77 ? 80.425 11.815 40.642 1.00 18.80 70 LEU D CA 1
ATOM 7942 C C . LEU D 1 77 ? 80.489 10.889 41.864 1.00 23.93 70 LEU D C 1
ATOM 7943 O O . LEU D 1 77 ? 80.743 11.342 42.982 1.00 19.74 70 LEU D O 1
ATOM 7948 N N . GLN D 1 78 ? 80.277 9.592 41.648 1.00 20.43 71 GLN D N 1
ATOM 7949 C CA . GLN D 1 78 ? 80.302 8.630 42.751 1.00 19.93 71 GLN D CA 1
ATOM 7950 C C . GLN D 1 78 ? 81.652 8.599 43.440 1.00 24.88 71 GLN D C 1
ATOM 7951 O O . GLN D 1 78 ? 81.735 8.408 44.648 1.00 26.88 71 GLN D O 1
ATOM 7957 N N . SER D 1 79 ? 82.710 8.786 42.663 1.00 22.07 72 SER D N 1
ATOM 7958 C CA . SER D 1 79 ? 84.065 8.622 43.173 1.00 23.69 72 SER D CA 1
ATOM 7959 C C . SER D 1 79 ? 84.501 9.862 43.950 1.00 25.02 72 SER D C 1
ATOM 7960 O O . SER D 1 79 ? 85.480 9.833 44.697 1.00 25.49 72 SER D O 1
ATOM 7963 N N . GLY D 1 80 ? 83.779 10.956 43.761 1.00 22.81 73 GLY D N 1
ATOM 7964 C CA . GLY D 1 80 ? 84.166 12.212 44.373 1.00 24.52 73 GLY D CA 1
ATOM 7965 C C . GLY D 1 80 ? 85.027 13.082 43.476 1.00 26.28 73 GLY D C 1
ATOM 7966 O O . GLY D 1 80 ? 85.454 14.168 43.879 1.00 27.02 73 GLY D O 1
ATOM 7967 N N . GLU D 1 81 ? 85.285 12.620 42.254 1.00 23.44 74 GLU D N 1
ATOM 7968 C CA . GLU D 1 81 ? 86.149 13.379 41.357 1.00 23.90 74 GLU D CA 1
ATOM 7969 C C . GLU D 1 81 ? 85.480 14.713 41.011 1.00 22.98 74 GLU D C 1
ATOM 7970 O O . GLU D 1 81 ? 86.163 15.730 40.887 1.00 23.49 74 GLU D O 1
ATOM 7976 N N . VAL D 1 82 ? 84.154 14.707 40.861 1.00 21.72 75 VAL D N 1
ATOM 7977 C CA . VAL D 1 82 ? 83.417 15.964 40.712 1.00 22.10 75 VAL D CA 1
ATOM 7978 C C . VAL D 1 82 ? 82.450 16.126 41.873 1.00 20.39 75 VAL D C 1
ATOM 7979 O O . VAL D 1 82 ? 81.991 15.143 42.464 1.00 22.21 75 VAL D O 1
ATOM 7983 N N . ASP D 1 83 ? 82.145 17.381 42.181 1.00 21.77 76 ASP D N 1
ATOM 7984 C CA . ASP D 1 83 ? 81.266 17.743 43.286 1.00 19.84 76 ASP D CA 1
ATOM 7985 C C . ASP D 1 83 ? 79.794 17.738 42.864 1.00 21.50 76 ASP D C 1
ATOM 7986 O O . ASP D 1 83 ? 78.908 17.551 43.694 1.00 18.15 76 ASP D O 1
ATOM 7991 N N . VAL D 1 84 ? 79.547 17.960 41.577 1.00 18.07 77 VAL D N 1
ATOM 7992 C CA . VAL D 1 84 ? 78.194 18.035 41.022 1.00 16.97 77 VAL D CA 1
ATOM 7993 C C . VAL D 1 84 ? 78.267 17.674 39.539 1.00 16.89 77 VAL D C 1
ATOM 7994 O O . VAL D 1 84 ? 79.294 17.888 38.885 1.00 17.35 77 VAL D O 1
ATOM 7998 N N . LEU D 1 85 ? 77.186 17.096 39.028 1.00 15.80 78 LEU D N 1
ATOM 7999 C CA . LEU D 1 85 ? 77.082 16.734 37.623 1.00 17.10 78 LEU D CA 1
ATOM 8000 C C . LEU D 1 85 ? 75.932 17.500 37.002 1.00 14.76 78 LEU D C 1
ATOM 8001 O O . LEU D 1 85 ? 74.783 17.307 37.382 1.00 14.05 78 LEU D O 1
ATOM 8006 N N . ILE D 1 86 ? 76.248 18.394 36.076 1.00 19.35 79 ILE D N 1
ATOM 8007 C CA . ILE D 1 86 ? 75.232 19.192 35.408 1.00 17.63 79 ILE D CA 1
ATOM 8008 C C . ILE D 1 86 ? 75.508 19.017 33.933 1.00 17.34 79 ILE D C 1
ATOM 8009 O O . ILE D 1 86 ? 76.359 19.686 33.378 1.00 16.52 79 ILE D O 1
ATOM 8014 N N . ARG D 1 87 ? 74.813 18.072 33.312 1.00 16.72 80 ARG D N 1
ATOM 8015 C CA . ARG D 1 87 ? 75.246 17.583 32.013 1.00 15.81 80 ARG D CA 1
ATOM 8016 C C . ARG D 1 87 ? 74.123 16.837 31.308 1.00 14.51 80 ARG D C 1
ATOM 8017 O O . ARG D 1 87 ? 74.248 15.642 31.050 1.00 16.24 80 ARG D O 1
ATOM 8025 N N . ASN D 1 88 ? 73.044 17.556 30.986 1.00 13.13 81 ASN D N 1
ATOM 8026 C CA . ASN D 1 88 ? 71.928 17.019 30.189 1.00 12.54 81 ASN D CA 1
ATOM 8027 C C . ASN D 1 88 ? 71.626 15.565 30.552 1.00 15.69 81 ASN D C 1
ATOM 8028 O O . ASN D 1 88 ? 71.441 14.722 29.683 1.00 14.70 81 ASN D O 1
ATOM 8033 N N . THR D 1 89 ? 71.559 15.310 31.857 1.00 11.95 82 THR D N 1
ATOM 8034 C CA . THR D 1 89 ? 71.444 13.967 32.410 1.00 13.33 82 THR D CA 1
ATOM 8035 C C . THR D 1 89 ? 70.050 13.731 32.987 1.00 13.36 82 THR D C 1
ATOM 8036 O O . THR D 1 89 ? 69.614 14.409 33.922 1.00 11.21 82 THR D O 1
ATOM 8040 N N . THR D 1 90 ? 69.346 12.761 32.419 1.00 10.60 83 THR D N 1
ATOM 8041 C CA . THR D 1 90 ? 67.946 12.548 32.770 1.00 12.35 83 THR D CA 1
ATOM 8042 C C . THR D 1 90 ? 67.768 11.940 34.168 1.00 11.22 83 THR D C 1
ATOM 8043 O O . THR D 1 90 ? 68.417 10.963 34.526 1.00 12.68 83 THR D O 1
ATOM 8047 N N . TRP D 1 91 ? 66.909 12.563 34.967 1.00 10.71 84 TRP D N 1
ATOM 8048 C CA . TRP D 1 91 ? 66.447 11.993 36.237 1.00 10.01 84 TRP D CA 1
ATOM 8049 C C . TRP D 1 91 ? 65.505 10.822 35.964 1.00 11.49 84 TRP D C 1
ATOM 8050 O O . TRP D 1 91 ? 64.440 11.010 35.371 1.00 12.51 84 TRP D O 1
ATOM 8061 N N . THR D 1 92 ? 65.898 9.622 36.385 1.00 10.94 85 THR D N 1
ATOM 8062 C CA . THR D 1 92 ? 65.049 8.432 36.271 1.00 10.07 85 THR D CA 1
ATOM 8063 C C . THR D 1 92 ? 65.058 7.706 37.593 1.00 11.74 85 THR D C 1
ATOM 8064 O O . THR D 1 92 ? 65.966 7.908 38.406 1.00 12.45 85 THR D O 1
ATOM 8068 N N . ILE D 1 93 ? 64.097 6.814 37.808 1.00 8.85 86 ILE D N 1
ATOM 8069 C CA . ILE D 1 93 ? 64.082 6.132 39.095 1.00 9.94 86 ILE D CA 1
ATOM 8070 C C . ILE D 1 93 ? 65.354 5.287 39.328 1.00 11.03 86 ILE D C 1
ATOM 8071 O O . ILE D 1 93 ? 65.880 5.273 40.434 1.00 13.12 86 ILE D O 1
ATOM 8076 N N A SER D 1 94 ? 65.850 4.610 38.297 0.60 13.67 87 SER D N 1
ATOM 8077 N N B SER D 1 94 ? 65.841 4.608 38.293 0.40 13.44 87 SER D N 1
ATOM 8078 C CA A SER D 1 94 ? 66.999 3.730 38.483 0.60 13.74 87 SER D CA 1
ATOM 8079 C CA B SER D 1 94 ? 67.004 3.739 38.443 0.40 13.99 87 SER D CA 1
ATOM 8080 C C A SER D 1 94 ? 68.251 4.538 38.831 0.60 12.24 87 SER D C 1
ATOM 8081 C C B SER D 1 94 ? 68.237 4.543 38.837 0.40 12.69 87 SER D C 1
ATOM 8082 O O A SER D 1 94 ? 69.091 4.087 39.612 0.60 13.42 87 SER D O 1
ATOM 8083 O O B SER D 1 94 ? 69.054 4.091 39.640 0.40 13.45 87 SER D O 1
ATOM 8088 N N . ARG D 1 95 ? 68.367 5.740 38.280 1.00 11.93 88 ARG D N 1
ATOM 8089 C CA . ARG D 1 95 ? 69.509 6.589 38.610 1.00 12.82 88 ARG D CA 1
ATOM 8090 C C . ARG D 1 95 ? 69.355 7.185 40.016 1.00 13.34 88 ARG D C 1
ATOM 8091 O O . ARG D 1 95 ? 70.341 7.565 40.648 1.00 13.87 88 ARG D O 1
ATOM 8099 N N . ASP D 1 96 ? 68.124 7.205 40.522 1.00 14.61 89 ASP D N 1
ATOM 8100 C CA . ASP D 1 96 ? 67.811 7.767 41.843 1.00 15.58 89 ASP D CA 1
ATOM 8101 C C . ASP D 1 96 ? 67.997 6.714 42.945 1.00 12.10 89 ASP D C 1
ATOM 8102 O O . ASP D 1 96 ? 68.304 7.034 44.099 1.00 13.19 89 ASP D O 1
ATOM 8107 N N . THR D 1 97 ? 67.832 5.444 42.588 1.00 13.46 90 THR D N 1
ATOM 8108 C CA . THR D 1 97 ? 67.786 4.390 43.601 1.00 14.81 90 THR D CA 1
ATOM 8109 C C . THR D 1 97 ? 68.994 3.465 43.630 1.00 20.38 90 THR D C 1
ATOM 8110 O O . THR D 1 97 ? 69.279 2.863 44.655 1.00 21.27 90 THR D O 1
ATOM 8114 N N . SER D 1 98 ? 69.668 3.318 42.497 1.00 16.44 91 SER D N 1
ATOM 8115 C CA . SER D 1 98 ? 70.702 2.295 42.367 1.00 14.35 91 SER D CA 1
ATOM 8116 C C . SER D 1 98 ? 72.139 2.810 42.268 1.00 16.78 91 SER D C 1
ATOM 8117 O O . SER D 1 98 ? 73.073 2.007 42.193 1.00 18.96 91 SER D O 1
ATOM 8120 N N . LEU D 1 99 ? 72.339 4.121 42.297 1.00 18.07 92 LEU D N 1
ATOM 8121 C CA . LEU D 1 99 ? 73.679 4.674 42.065 1.00 21.10 92 LEU D CA 1
ATOM 8122 C C . LEU D 1 99 ? 74.248 5.454 43.250 1.00 21.36 92 LEU D C 1
ATOM 8123 O O . LEU D 1 99 ? 75.377 5.938 43.184 1.00 20.92 92 LEU D O 1
ATOM 8128 N N . GLY D 1 100 ? 73.481 5.567 44.333 1.00 17.12 93 GLY D N 1
ATOM 8129 C CA . GLY D 1 100 ? 73.903 6.372 45.464 1.00 19.75 93 GLY D CA 1
ATOM 8130 C C . GLY D 1 100 ? 73.869 7.860 45.140 1.00 17.20 93 GLY D C 1
ATOM 8131 O O . GLY D 1 100 ? 74.638 8.653 45.710 1.00 20.14 93 GLY D O 1
ATOM 8132 N N . LEU D 1 101 ? 72.975 8.233 44.233 1.00 15.55 94 LEU D N 1
ATOM 8133 C CA .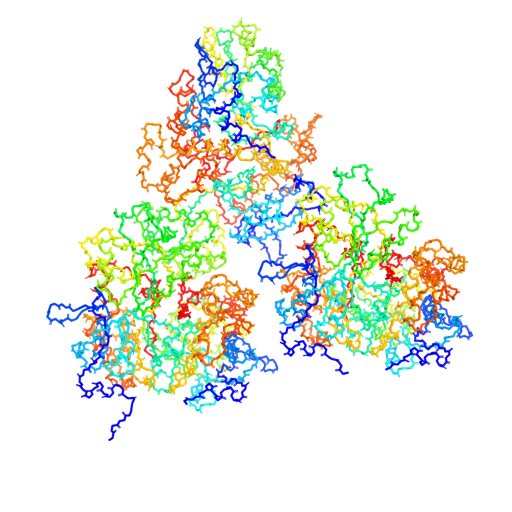 LEU D 1 101 ? 72.861 9.622 43.787 1.00 17.53 94 LEU D CA 1
ATOM 8134 C C . LEU D 1 101 ? 71.481 10.212 44.085 1.00 17.47 94 LEU D C 1
ATOM 8135 O O . LEU D 1 101 ? 70.488 9.489 44.213 1.00 18.79 94 LEU D O 1
ATOM 8140 N N . ASP D 1 102 ? 71.437 11.535 44.193 1.00 13.76 95 ASP D N 1
ATOM 8141 C CA . ASP D 1 102 ? 70.179 12.271 44.323 1.00 13.36 95 ASP D CA 1
ATOM 8142 C C . ASP D 1 102 ? 70.143 13.379 43.267 1.00 16.23 95 ASP D C 1
ATOM 8143 O O . ASP D 1 102 ? 71.152 13.696 42.625 1.00 16.16 95 ASP D O 1
ATOM 8148 N N . PHE D 1 103 ? 68.985 13.998 43.122 1.00 14.42 96 PHE D N 1
ATOM 8149 C CA . PHE D 1 103 ? 68.808 15.073 42.149 1.00 14.92 96 PHE D CA 1
ATOM 8150 C C . PHE D 1 103 ? 68.257 16.283 42.873 1.00 14.65 96 PHE D C 1
ATOM 8151 O O . PHE D 1 103 ? 67.288 16.168 43.623 1.00 20.65 96 PHE D O 1
ATOM 8159 N N . ALA D 1 104 ? 68.881 17.434 42.659 1.00 13.71 97 ALA D N 1
ATOM 8160 C CA . ALA D 1 104 ? 68.551 18.622 43.431 1.00 15.81 97 ALA D CA 1
ATOM 8161 C C . ALA D 1 104 ? 67.498 19.480 42.727 1.00 17.55 97 ALA D C 1
ATOM 8162 O O . ALA D 1 104 ? 66.982 20.437 43.301 1.00 19.46 97 ALA D O 1
ATOM 8164 N N . GLY D 1 105 ? 67.152 19.122 41.496 1.00 11.16 98 GLY D N 1
ATOM 8165 C CA . GLY D 1 105 ? 66.250 19.955 40.713 1.00 11.68 98 GLY D CA 1
ATOM 8166 C C . GLY D 1 105 ? 66.343 19.582 39.242 1.00 13.78 98 GLY D C 1
ATOM 8167 O O . GLY D 1 105 ? 67.216 18.811 38.857 1.00 13.50 98 GLY D O 1
ATOM 8168 N N . ILE D 1 106 ? 65.429 20.125 38.444 1.00 11.64 99 ILE D N 1
ATOM 8169 C CA . ILE D 1 106 ? 65.355 19.862 37.018 1.00 10.90 99 ILE D CA 1
ATOM 8170 C C . ILE D 1 106 ? 65.569 21.199 36.317 1.00 11.38 99 ILE D C 1
ATOM 8171 O O . ILE D 1 106 ? 64.719 22.071 36.395 1.00 11.75 99 ILE D O 1
ATOM 8176 N N . ASN D 1 107 ? 66.709 21.376 35.661 1.00 12.84 100 ASN D N 1
ATOM 8177 C CA . ASN D 1 107 ? 66.953 22.682 35.066 1.00 13.12 100 ASN D CA 1
ATOM 8178 C C . ASN D 1 107 ? 66.474 22.754 33.615 1.00 13.98 100 ASN D C 1
ATOM 8179 O O . ASN D 1 107 ? 66.435 23.826 33.035 1.00 13.47 100 ASN D O 1
ATOM 8184 N N . TYR D 1 108 ? 66.066 21.626 33.042 1.00 12.33 101 TYR D N 1
ATOM 8185 C CA . TYR D 1 108 ? 65.541 21.664 31.686 1.00 14.11 101 TYR D CA 1
ATOM 8186 C C . TYR D 1 108 ? 64.708 20.412 31.442 1.00 13.42 101 TYR D C 1
ATOM 8187 O O . TYR D 1 108 ? 65.241 19.311 31.505 1.00 13.12 101 TYR D O 1
ATOM 8196 N N . TYR D 1 109 ? 63.405 20.587 31.195 1.00 11.24 102 TYR D N 1
ATOM 8197 C CA . TYR D 1 109 ? 62.541 19.466 30.807 1.00 13.34 102 TYR D CA 1
ATOM 8198 C C . TYR D 1 109 ? 62.678 19.232 29.316 1.00 12.44 102 TYR D C 1
ATOM 8199 O O . TYR D 1 109 ? 62.386 20.119 28.539 1.00 13.95 102 TYR D O 1
ATOM 8208 N N . ASP D 1 110 ? 63.113 18.034 28.920 1.00 11.54 103 ASP D N 1
ATOM 8209 C CA . ASP D 1 110 ? 63.258 17.715 27.499 1.00 13.69 103 ASP D CA 1
ATOM 8210 C C . ASP D 1 110 ? 62.537 16.393 27.187 1.00 13.11 103 ASP D C 1
ATOM 8211 O O . ASP D 1 110 ? 61.879 15.807 28.052 1.00 11.15 103 ASP D O 1
ATOM 8216 N N . GLY D 1 111 ? 62.630 15.955 25.940 1.00 12.34 104 GLY D N 1
ATOM 8217 C CA . GLY D 1 111 ? 62.068 14.683 25.517 1.00 15.26 104 GLY D CA 1
ATOM 8218 C C . GLY D 1 111 ? 62.885 14.190 24.338 1.00 15.94 104 GLY D C 1
ATOM 8219 O O . GLY D 1 111 ? 63.524 14.999 23.656 1.00 16.36 104 GLY D O 1
ATOM 8220 N N . GLN D 1 112 ? 62.877 12.884 24.092 1.00 11.23 105 GLN D N 1
ATOM 8221 C CA . GLN D 1 112 ? 63.678 12.313 22.997 1.00 13.98 105 GLN D CA 1
ATOM 8222 C C . GLN D 1 112 ? 63.022 12.501 21.635 1.00 14.37 105 GLN D C 1
ATOM 8223 O O . GLN D 1 112 ? 61.806 12.326 21.494 1.00 15.22 105 GLN D O 1
ATOM 8229 N N . GLY D 1 113 ? 63.831 12.846 20.631 1.00 13.17 106 GLY D N 1
ATOM 8230 C CA . GLY D 1 113 ? 63.341 13.008 19.277 1.00 15.59 106 GLY D CA 1
ATOM 8231 C C . GLY D 1 113 ? 64.285 12.412 18.249 1.00 16.23 106 GLY D C 1
ATOM 8232 O O . GLY D 1 113 ? 65.288 11.769 18.602 1.00 16.25 106 GLY D O 1
ATOM 8233 N N . PHE D 1 114 ? 63.939 12.604 16.981 1.00 17.77 107 PHE D N 1
ATOM 8234 C CA . PHE D 1 114 ? 64.693 12.079 15.841 1.00 17.94 107 PHE D CA 1
ATOM 8235 C C . PHE D 1 114 ? 64.999 13.177 14.833 1.00 17.92 107 PHE D C 1
ATOM 8236 O O . PHE D 1 114 ? 64.161 14.034 14.576 1.00 19.76 107 PHE D O 1
ATOM 8244 N N . MET D 1 115 ? 66.193 13.137 14.254 1.00 18.46 108 MET D N 1
ATOM 8245 C CA . MET D 1 115 ? 66.587 14.117 13.238 1.00 19.86 108 MET D CA 1
ATOM 8246 C C . MET D 1 115 ? 67.020 13.409 11.958 1.00 20.96 108 MET D C 1
ATOM 8247 O O . MET D 1 115 ? 67.692 12.373 12.021 1.00 21.88 108 MET D O 1
ATOM 8252 N N . ILE D 1 116 ? 66.629 13.964 10.810 1.00 22.46 109 ILE D N 1
ATOM 8253 C CA . ILE D 1 116 ? 67.029 13.435 9.509 1.00 26.26 109 ILE D CA 1
ATOM 8254 C C . ILE D 1 116 ? 67.554 14.548 8.623 1.00 29.87 109 ILE D C 1
ATOM 8255 O O . ILE D 1 116 ? 67.288 15.728 8.857 1.00 25.69 109 ILE D O 1
ATOM 8260 N N . ASN D 1 117 ? 68.282 14.159 7.585 1.00 26.62 110 ASN D N 1
ATOM 8261 C CA . ASN D 1 117 ? 68.633 15.085 6.524 1.00 28.54 110 ASN D CA 1
ATOM 8262 C C . ASN D 1 117 ? 67.495 15.050 5.523 1.00 29.87 110 ASN D C 1
ATOM 8263 O O . ASN D 1 117 ? 67.333 14.067 4.800 1.00 34.16 110 ASN D O 1
ATOM 8268 N N . SER D 1 118 ? 66.712 16.126 5.478 1.00 30.53 111 SER D N 1
ATOM 8269 C CA . SER D 1 118 ? 65.521 16.171 4.634 1.00 39.31 111 SER D CA 1
ATOM 8270 C C . SER D 1 118 ? 65.877 16.248 3.154 1.00 39.53 111 SER D C 1
ATOM 8271 O O . SER D 1 118 ? 65.031 15.996 2.292 1.00 38.06 111 SER D O 1
ATOM 8274 N N . LYS D 1 119 ? 67.128 16.584 2.861 1.00 36.77 112 LYS D N 1
ATOM 8275 C CA . LYS D 1 119 ? 67.587 16.589 1.478 1.00 41.60 112 LYS D CA 1
ATOM 8276 C C . LYS D 1 119 ? 67.886 15.156 1.018 1.00 44.73 112 LYS D C 1
ATOM 8277 O O . LYS D 1 119 ? 67.609 14.797 -0.129 1.00 49.34 112 LYS D O 1
ATOM 8279 N N . LYS D 1 120 ? 68.430 14.329 1.912 1.00 39.08 113 LYS D N 1
ATOM 8280 C CA . LYS D 1 120 ? 68.710 12.933 1.570 1.00 38.19 113 LYS D CA 1
ATOM 8281 C C . LYS D 1 120 ? 67.481 12.053 1.767 1.00 41.31 113 LYS D C 1
ATOM 8282 O O . LYS D 1 120 ? 67.250 11.105 1.013 1.00 42.38 113 LYS D O 1
ATOM 8288 N N . LEU D 1 121 ? 66.703 12.359 2.798 1.00 36.87 114 LEU D N 1
ATOM 8289 C CA . LEU D 1 121 ? 65.499 11.592 3.087 1.00 39.28 114 LEU D CA 1
ATOM 8290 C C . LEU D 1 121 ? 64.258 12.436 2.858 1.00 38.43 114 LEU D C 1
ATOM 8291 O O . LEU D 1 121 ? 63.519 12.728 3.790 1.00 36.87 114 LEU D O 1
ATOM 8296 N N . ALA D 1 122 ? 64.039 12.839 1.615 1.00 37.78 115 ALA D N 1
ATOM 8297 C CA . ALA D 1 122 ? 62.829 13.563 1.272 1.00 40.26 115 ALA D CA 1
ATOM 8298 C C . ALA D 1 122 ? 61.614 12.679 1.529 1.00 40.54 115 ALA D C 1
ATOM 8299 O O . ALA D 1 122 ? 61.726 11.454 1.597 1.00 43.09 115 ALA D O 1
ATOM 8301 N N . GLY D 1 123 ? 60.455 13.300 1.680 1.00 43.07 116 GLY D N 1
ATOM 8302 C CA . GLY D 1 123 ? 59.225 12.554 1.859 1.00 47.61 116 GLY D CA 1
ATOM 8303 C C . GLY D 1 123 ? 59.020 11.987 3.250 1.00 47.57 116 GLY D C 1
ATOM 8304 O O . GLY D 1 123 ? 57.996 11.358 3.512 1.00 51.92 116 GLY D O 1
ATOM 8305 N N . ILE D 1 124 ? 59.987 12.196 4.139 1.00 41.32 117 ILE D N 1
ATOM 8306 C CA . ILE D 1 124 ? 59.847 11.753 5.526 1.00 37.44 117 ILE D CA 1
ATOM 8307 C C . ILE D 1 124 ? 59.456 12.933 6.401 1.00 34.11 117 ILE D C 1
ATOM 8308 O O . ILE D 1 124 ? 60.176 13.924 6.461 1.00 33.05 117 ILE D O 1
ATOM 8313 N N . ASN D 1 125 ? 58.317 12.824 7.083 1.00 30.97 118 ASN D N 1
ATOM 8314 C CA . ASN D 1 125 ? 57.866 13.892 7.967 1.00 27.96 118 ASN D CA 1
ATOM 8315 C C . ASN D 1 125 ? 57.398 13.353 9.313 1.00 26.13 118 ASN D C 1
ATOM 8316 O O . ASN D 1 125 ? 56.793 14.073 10.096 1.00 28.79 118 ASN D O 1
ATOM 8321 N N . SER D 1 126 ? 57.678 12.085 9.584 1.00 25.18 119 SER D N 1
ATOM 8322 C CA . SER D 1 126 ? 57.271 11.499 10.852 1.00 24.53 119 SER D CA 1
ATOM 8323 C C . SER D 1 126 ? 58.235 10.396 11.269 1.00 23.31 119 SER D C 1
ATOM 8324 O O . SER D 1 126 ? 58.735 9.651 10.424 1.00 28.87 119 SER D O 1
ATOM 8327 N N . ALA D 1 127 ? 58.482 10.277 12.568 1.00 20.78 120 ALA D N 1
ATOM 8328 C CA . ALA D 1 127 ? 59.347 9.209 13.050 1.00 19.72 120 ALA D CA 1
ATOM 8329 C C . ALA D 1 127 ? 58.729 7.851 12.750 1.00 21.84 120 ALA D C 1
ATOM 8330 O O . ALA D 1 127 ? 59.422 6.842 12.759 1.00 19.84 120 ALA D O 1
ATOM 8332 N N . LEU D 1 128 ? 57.424 7.819 12.492 1.00 21.88 121 LEU D N 1
ATOM 8333 C CA . LEU D 1 128 ? 56.754 6.553 12.206 1.00 25.06 121 LEU D CA 1
ATOM 8334 C C . LEU D 1 128 ? 57.066 6.065 10.790 1.00 27.64 121 LEU D C 1
ATOM 8335 O O . LEU D 1 128 ? 56.649 4.978 10.388 1.00 28.13 121 LEU D O 1
ATOM 8340 N N . GLN D 1 129 ? 57.810 6.860 10.030 1.00 25.55 122 GLN D N 1
ATOM 8341 C CA . GLN D 1 129 ? 58.199 6.433 8.693 1.00 28.97 122 GLN D CA 1
ATOM 8342 C C . GLN D 1 129 ? 59.644 5.937 8.675 1.00 29.06 122 GLN D C 1
ATOM 8343 O O . GLN D 1 129 ? 60.252 5.776 7.610 1.00 25.25 122 GLN D O 1
ATOM 8349 N N . LEU D 1 130 ? 60.178 5.659 9.858 1.00 26.05 123 LEU D N 1
ATOM 8350 C CA . LEU D 1 130 ? 61.589 5.306 9.987 1.00 24.16 123 LEU D CA 1
ATOM 8351 C C . LEU D 1 130 ? 61.858 3.810 10.106 1.00 24.47 123 LEU D C 1
ATOM 8352 O O . LEU D 1 130 ? 62.961 3.421 10.476 1.00 23.06 123 LEU D O 1
ATOM 8357 N N . SER D 1 131 ? 60.869 2.972 9.802 1.00 25.69 124 SER D N 1
ATOM 8358 C CA . SER D 1 131 ? 61.082 1.527 9.861 1.00 26.72 124 SER D CA 1
ATOM 8359 C C . SER D 1 131 ? 62.265 1.141 8.978 1.00 22.98 124 SER D C 1
ATOM 8360 O O . SER D 1 131 ? 62.338 1.540 7.814 1.00 24.29 124 SER D O 1
ATOM 8363 N N . GLY D 1 132 ? 63.211 0.400 9.547 1.00 23.78 125 GLY D N 1
ATOM 8364 C CA . GLY D 1 132 ? 64.365 -0.051 8.786 1.00 26.40 125 GLY D CA 1
ATOM 8365 C C . GLY D 1 132 ? 65.539 0.911 8.732 1.00 25.64 125 GLY D C 1
ATOM 8366 O O . GLY D 1 132 ? 66.645 0.520 8.368 1.00 24.13 125 GLY D O 1
ATOM 8367 N N . ALA D 1 133 ? 65.302 2.175 9.080 1.00 23.38 126 ALA D N 1
ATOM 8368 C CA . ALA D 1 133 ? 66.349 3.196 9.006 1.00 22.30 126 ALA D CA 1
ATOM 8369 C C . ALA D 1 133 ? 67.488 2.914 9.986 1.00 21.25 126 ALA D C 1
ATOM 8370 O O . ALA D 1 133 ? 67.247 2.440 11.099 1.00 20.11 126 ALA D O 1
ATOM 8372 N N A SER D 1 134 ? 68.719 3.213 9.581 0.52 21.76 127 SER D N 1
ATOM 8373 N N B SER D 1 134 ? 68.720 3.208 9.576 0.48 21.77 127 SER D N 1
ATOM 8374 C CA A SER D 1 134 ? 69.846 3.107 10.499 0.52 23.84 127 SER D CA 1
ATOM 8375 C CA B SER D 1 134 ? 69.859 3.115 10.483 0.48 23.81 127 SER D CA 1
ATOM 8376 C C A SER D 1 134 ? 69.886 4.372 11.337 0.52 23.05 127 SER D C 1
ATOM 8377 C C B SER D 1 134 ? 69.888 4.375 11.335 0.48 23.04 127 SER D C 1
ATOM 8378 O O A SER D 1 134 ? 69.967 5.479 10.804 0.52 23.93 127 SER D O 1
ATOM 8379 O O B SER D 1 134 ? 69.962 5.486 10.809 0.48 23.90 127 SER D O 1
ATOM 8384 N N . ILE D 1 135 ? 69.809 4.211 12.650 1.00 18.85 128 ILE D N 1
ATOM 8385 C CA . ILE D 1 135 ? 69.720 5.369 13.530 1.00 18.06 128 ILE D CA 1
ATOM 8386 C C . ILE D 1 135 ? 70.849 5.375 14.547 1.00 23.10 128 ILE D C 1
ATOM 8387 O O . ILE D 1 135 ? 70.996 4.436 15.340 1.00 19.11 128 ILE D O 1
ATOM 8392 N N A CYS D 1 136 ? 71.628 6.453 14.562 0.89 17.69 129 CYS D N 1
ATOM 8393 N N B CYS D 1 136 ? 71.668 6.416 14.495 0.11 22.71 129 CYS D N 1
ATOM 8394 C CA A CYS D 1 136 ? 72.750 6.492 15.482 0.89 17.33 129 CYS D CA 1
ATOM 8395 C CA B CYS D 1 136 ? 72.827 6.555 15.364 0.11 21.93 129 CYS D CA 1
ATOM 8396 C C A CYS D 1 136 ? 72.284 6.925 16.854 0.89 16.17 129 CYS D C 1
ATOM 8397 C C B CYS D 1 136 ? 72.364 6.963 16.800 0.11 18.31 129 CYS D C 1
ATOM 8398 O O A CYS D 1 136 ? 71.367 7.734 17.018 0.89 15.81 129 CYS D O 1
ATOM 8399 O O B CYS D 1 136 ? 71.481 7.809 16.940 0.11 17.26 129 CYS D O 1
ATOM 8404 N N . VAL D 1 137 ? 72.932 6.348 17.847 1.00 15.71 130 VAL D N 1
ATOM 8405 C CA . VAL D 1 137 ? 72.580 6.620 19.241 1.00 16.54 130 VAL D CA 1
ATOM 8406 C C . VAL D 1 137 ? 73.819 6.329 20.088 1.00 17.48 130 VAL D C 1
ATOM 8407 O O . VAL D 1 137 ? 74.643 5.496 19.711 1.00 15.99 130 VAL D O 1
ATOM 8411 N N . GLN D 1 138 ? 73.954 7.008 21.225 1.00 18.35 131 GLN D N 1
ATOM 8412 C CA . GLN D 1 138 ? 75.072 6.711 22.123 1.00 18.43 131 GLN D CA 1
ATOM 8413 C C . GLN D 1 138 ? 74.758 5.660 23.171 1.00 15.73 131 GLN D C 1
ATOM 8414 O O . GLN D 1 138 ? 73.660 5.613 23.711 1.00 14.32 131 GLN D O 1
ATOM 8420 N N . ALA D 1 139 ? 75.745 4.815 23.433 1.00 16.12 132 ALA D N 1
ATOM 8421 C CA . ALA D 1 139 ? 75.673 3.863 24.535 1.00 17.36 132 ALA D CA 1
ATOM 8422 C C . ALA D 1 139 ? 75.645 4.607 25.875 1.00 18.25 132 ALA D C 1
ATOM 8423 O O . ALA D 1 139 ? 76.138 5.742 25.981 1.00 16.34 132 ALA D O 1
ATOM 8425 N N . GLY D 1 140 ? 75.092 3.950 26.891 1.00 16.31 133 GLY D N 1
ATOM 8426 C CA . GLY D 1 140 ? 75.033 4.505 28.230 1.00 17.25 133 GLY D CA 1
ATOM 8427 C C . GLY D 1 140 ? 74.038 5.649 28.365 1.00 15.55 133 GLY D C 1
ATOM 8428 O O . GLY D 1 140 ? 74.238 6.530 29.188 1.00 16.54 133 GLY D O 1
ATOM 8429 N N . THR D 1 141 ? 72.972 5.634 27.563 1.00 13.00 134 THR D N 1
ATOM 8430 C CA . THR D 1 141 ? 71.941 6.675 27.630 1.00 11.66 134 THR D CA 1
ATOM 8431 C C . THR D 1 141 ? 70.532 6.117 27.811 1.00 11.98 134 THR D C 1
ATOM 8432 O O . THR D 1 141 ? 70.247 4.969 27.458 1.00 14.27 134 THR D O 1
ATOM 8436 N N . THR D 1 142 ? 69.635 6.943 28.338 1.00 12.62 135 THR D N 1
ATOM 8437 C CA . THR D 1 142 ? 68.208 6.628 28.299 1.00 14.60 135 THR D CA 1
ATOM 8438 C C . THR D 1 142 ? 67.760 6.464 26.841 1.00 16.73 135 THR D C 1
ATOM 8439 O O . THR D 1 142 ? 66.915 5.633 26.509 1.00 14.28 135 THR D O 1
ATOM 8443 N N . THR D 1 143 ? 68.344 7.296 25.984 1.00 15.83 136 THR D N 1
ATOM 8444 C CA . THR D 1 143 ? 68.038 7.373 24.562 1.00 14.48 136 THR D CA 1
ATOM 8445 C C . THR D 1 143 ? 68.015 6.012 23.890 1.00 14.28 136 THR D C 1
ATOM 8446 O O . THR D 1 143 ? 67.076 5.678 23.165 1.00 13.45 136 THR D O 1
ATOM 8450 N N . GLU D 1 144 ? 69.054 5.223 24.140 1.00 14.38 137 GLU D N 1
ATOM 8451 C CA . GLU D 1 144 ? 69.188 3.924 23.494 1.00 15.29 137 GLU D CA 1
ATOM 8452 C C . GLU D 1 144 ? 68.040 2.988 23.901 1.00 17.59 137 GLU D C 1
ATOM 8453 O O . GLU D 1 144 ? 67.495 2.265 23.069 1.00 17.32 137 GLU D O 1
ATOM 8459 N N . LEU D 1 145 ? 67.667 3.018 25.182 1.00 13.35 138 LEU D N 1
ATOM 8460 C CA . LEU D 1 145 ? 66.594 2.148 25.667 1.00 13.09 138 LEU D CA 1
ATOM 8461 C C . LEU D 1 145 ? 65.233 2.596 25.138 1.00 16.31 138 LEU D C 1
ATOM 8462 O O . LEU D 1 145 ? 64.407 1.766 24.750 1.00 13.95 138 LEU D O 1
ATOM 8467 N N . ASN D 1 146 ? 64.986 3.906 25.149 1.00 11.47 139 ASN D N 1
ATOM 8468 C CA . ASN D 1 146 ? 63.692 4.417 24.687 1.00 13.51 139 ASN D CA 1
ATOM 8469 C C . ASN D 1 146 ? 63.476 4.115 23.207 1.00 14.09 139 ASN D C 1
ATOM 8470 O O . ASN D 1 146 ? 62.342 3.856 22.796 1.00 15.78 139 ASN D O 1
ATOM 8475 N N . MET D 1 147 ? 64.538 4.196 22.399 1.00 11.46 140 MET D N 1
ATOM 8476 C CA . MET D 1 147 ? 64.369 3.954 20.966 1.00 12.54 140 MET D CA 1
ATOM 8477 C C . MET D 1 147 ? 63.944 2.513 20.725 1.00 13.52 140 MET D C 1
ATOM 8478 O O . MET D 1 147 ? 63.047 2.252 19.936 1.00 15.52 140 MET D O 1
ATOM 8483 N N . ALA D 1 148 ? 64.589 1.579 21.408 1.00 13.98 141 ALA D N 1
ATOM 8484 C CA . ALA D 1 148 ? 64.192 0.186 21.289 1.00 15.67 141 ALA D CA 1
ATOM 8485 C C . ALA D 1 148 ? 62.701 0.052 21.624 1.00 16.69 141 ALA D C 1
ATOM 8486 O O . ALA D 1 148 ? 61.946 -0.603 20.893 1.00 15.37 141 ALA D O 1
ATOM 8488 N N . ASP D 1 149 ? 62.277 0.677 22.727 1.00 15.11 142 ASP D N 1
ATOM 8489 C CA . ASP D 1 149 ? 60.876 0.602 23.157 1.00 15.61 142 ASP D CA 1
ATOM 8490 C C . ASP D 1 149 ? 59.939 1.092 22.059 1.00 16.53 142 ASP D C 1
ATOM 8491 O O . ASP D 1 149 ? 58.897 0.483 21.772 1.00 16.67 142 ASP D O 1
ATOM 8496 N N . TYR D 1 150 ? 60.297 2.232 21.479 1.00 16.30 143 TYR D N 1
ATOM 8497 C CA . TYR D 1 150 ? 59.438 2.903 20.506 1.00 17.66 143 TYR D CA 1
ATOM 8498 C C . TYR D 1 150 ? 59.287 2.081 19.224 1.00 17.11 143 TYR D C 1
ATOM 8499 O O . TYR D 1 150 ? 58.198 1.981 18.657 1.00 17.41 143 TYR D O 1
ATOM 8508 N N . PHE D 1 151 ? 60.379 1.468 18.781 1.00 15.05 144 PHE D N 1
ATOM 8509 C CA . PHE D 1 151 ? 60.334 0.692 17.552 1.00 15.65 144 PHE D CA 1
ATOM 8510 C C . PHE D 1 151 ? 59.598 -0.619 17.768 1.00 18.79 144 PHE D C 1
ATOM 8511 O O . PHE D 1 151 ? 58.873 -1.060 16.883 1.00 18.47 144 PHE D O 1
ATOM 8519 N N . ARG D 1 152 ? 59.766 -1.222 18.950 1.00 18.14 145 ARG D N 1
ATOM 8520 C CA . ARG D 1 152 ? 59.037 -2.443 19.292 1.00 19.76 145 ARG D CA 1
ATOM 8521 C C . ARG D 1 152 ? 57.536 -2.166 19.316 1.00 20.85 145 ARG D C 1
ATOM 8522 O O . ARG D 1 152 ? 56.737 -2.887 18.709 1.00 23.62 145 ARG D O 1
ATOM 8530 N N . ALA D 1 153 ? 57.162 -1.105 20.022 1.00 19.82 146 ALA D N 1
ATOM 8531 C CA . ALA D 1 153 ? 55.757 -0.787 20.242 1.00 20.59 146 ALA D CA 1
ATOM 8532 C C . ALA D 1 153 ? 55.057 -0.504 18.928 1.00 21.05 146 ALA D C 1
ATOM 8533 O O . ALA D 1 153 ? 53.890 -0.861 18.733 1.00 24.29 146 ALA D O 1
ATOM 8535 N N . ASN D 1 154 ? 55.776 0.140 18.021 1.00 20.24 147 ASN D N 1
ATOM 8536 C CA . ASN D 1 154 ? 55.178 0.564 16.766 1.00 21.92 147 ASN D CA 1
ATOM 8537 C C . ASN D 1 154 ? 55.470 -0.381 15.616 1.00 22.23 147 ASN D C 1
ATOM 8538 O O . ASN D 1 154 ? 55.228 -0.045 14.456 1.00 23.30 147 ASN D O 1
ATOM 8543 N N . LYS D 1 155 ? 55.984 -1.561 15.946 1.00 22.87 148 LYS D N 1
ATOM 8544 C CA . LYS D 1 155 ? 56.198 -2.612 14.955 1.00 22.75 148 LYS D CA 1
ATOM 8545 C C . LYS D 1 155 ? 57.082 -2.131 13.796 1.00 24.41 148 LYS D C 1
ATOM 8546 O O . LYS D 1 155 ? 56.834 -2.470 12.637 1.00 27.54 148 LYS D O 1
ATOM 8552 N N . MET D 1 156 ? 58.106 -1.341 14.109 1.00 19.52 149 MET D N 1
ATOM 8553 C CA . MET D 1 156 ? 59.047 -0.884 13.101 1.00 19.24 149 MET D CA 1
ATOM 8554 C C . MET D 1 156 ? 60.348 -1.683 13.150 1.00 20.39 149 MET D C 1
ATOM 8555 O O . MET D 1 156 ? 60.814 -2.059 14.229 1.00 22.26 149 MET D O 1
ATOM 8560 N N . GLU D 1 157 ? 60.929 -1.932 11.984 1.00 19.75 150 GLU D N 1
ATOM 8561 C CA . GLU D 1 157 ? 62.186 -2.669 11.906 1.00 21.32 150 GLU D CA 1
ATOM 8562 C C . GLU D 1 157 ? 63.280 -1.841 12.572 1.00 22.11 150 GLU D C 1
ATOM 8563 O O . GLU D 1 157 ? 63.440 -0.662 12.264 1.00 19.81 150 GLU D O 1
ATOM 8569 N N . TYR D 1 158 ? 64.042 -2.470 13.464 1.00 17.55 151 TYR D N 1
ATOM 8570 C CA . TYR D 1 158 ? 64.939 -1.753 14.370 1.00 17.04 151 TYR D CA 1
ATOM 8571 C C . TYR D 1 158 ? 66.409 -1.945 13.976 1.00 16.53 151 TYR D C 1
ATOM 8572 O O . TYR D 1 158 ? 66.921 -3.064 14.000 1.00 19.00 151 TYR D O 1
ATOM 8581 N N . ASN D 1 159 ? 67.065 -0.849 13.585 1.00 16.77 152 ASN D N 1
ATOM 8582 C CA . ASN D 1 159 ? 68.458 -0.865 13.123 1.00 17.19 152 ASN D CA 1
ATOM 8583 C C . ASN D 1 159 ? 69.295 0.213 13.808 1.00 18.45 152 ASN D C 1
ATOM 8584 O O . ASN D 1 159 ? 69.743 1.162 13.157 1.00 18.44 152 ASN D O 1
ATOM 8589 N N . PRO D 1 160 ? 69.511 0.073 15.127 1.00 18.55 153 PRO D N 1
ATOM 8590 C CA . PRO D 1 160 ? 70.357 1.031 15.846 1.00 14.40 153 PRO D CA 1
ATOM 8591 C C . PRO D 1 160 ? 71.814 0.892 15.425 1.00 18.23 153 PRO D C 1
ATOM 8592 O O . PRO D 1 160 ? 72.254 -0.201 15.045 1.00 19.88 153 PRO D O 1
ATOM 8596 N N . VAL D 1 161 ? 72.543 2.001 15.459 1.00 17.69 154 VAL D N 1
ATOM 8597 C CA . VAL D 1 161 ? 73.983 1.979 15.321 1.00 17.44 154 VAL D CA 1
ATOM 8598 C C . VAL D 1 161 ? 74.525 2.675 16.558 1.00 20.52 154 VAL D C 1
ATOM 8599 O O . VAL D 1 161 ? 74.288 3.872 16.744 1.00 16.45 154 VAL D O 1
ATOM 8603 N N . VAL D 1 162 ? 75.220 1.933 17.417 1.00 18.04 155 VAL D N 1
ATOM 8604 C CA . VAL D 1 162 ? 75.580 2.445 18.736 1.00 18.86 155 VAL D CA 1
ATOM 8605 C C . VAL D 1 162 ? 77.021 2.912 18.801 1.00 17.50 155 VAL D C 1
ATOM 8606 O O . VAL D 1 162 ? 77.949 2.195 18.387 1.00 19.16 155 VAL D O 1
ATOM 8610 N N . PHE D 1 163 ? 77.206 4.113 19.349 1.00 17.32 156 PHE D N 1
ATOM 8611 C CA . PHE D 1 163 ? 78.510 4.751 19.413 1.00 19.11 156 PHE D CA 1
ATOM 8612 C C . PHE D 1 163 ? 78.948 5.039 20.828 1.00 20.78 156 PHE D C 1
ATOM 8613 O O . PHE D 1 163 ? 78.120 5.260 21.710 1.00 17.73 156 PHE D O 1
ATOM 8621 N N . GLU D 1 164 ? 80.261 5.075 21.032 1.00 20.71 157 GLU D N 1
ATOM 8622 C CA . GLU D 1 164 ? 80.806 5.339 22.358 1.00 26.62 157 GLU D CA 1
ATOM 8623 C C . GLU D 1 164 ? 81.070 6.817 22.612 1.00 26.58 157 GLU D C 1
ATOM 8624 O O . GLU D 1 164 ? 81.125 7.242 23.757 1.00 26.93 157 GLU D O 1
ATOM 8630 N N 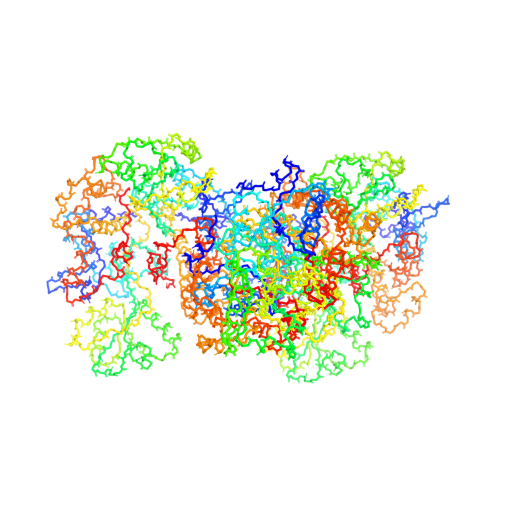. LYS D 1 165 ? 81.251 7.587 21.545 1.00 22.98 158 LYS D N 1
ATOM 8631 C CA . LYS D 1 165 ? 81.603 9.000 21.660 1.00 28.44 158 LYS D CA 1
ATOM 8632 C C . LYS D 1 165 ? 80.706 9.838 20.756 1.00 26.25 158 LYS D C 1
ATOM 8633 O O . LYS D 1 165 ? 80.312 9.389 19.686 1.00 24.55 158 LYS D O 1
ATOM 8639 N N . ILE D 1 166 ? 80.380 11.053 21.180 1.00 23.92 159 ILE D N 1
ATOM 8640 C CA . ILE D 1 166 ? 79.438 11.861 20.411 1.00 23.55 159 ILE D CA 1
ATOM 8641 C C . ILE D 1 166 ? 80.033 12.246 19.057 1.00 25.23 159 ILE D C 1
ATOM 8642 O O . ILE D 1 166 ? 79.296 12.369 18.072 1.00 23.81 159 ILE D O 1
ATOM 8647 N N . GLU D 1 167 ? 81.353 12.429 18.993 1.00 26.47 160 GLU D N 1
ATOM 8648 C CA . GLU D 1 167 ? 81.981 12.863 17.746 1.00 30.12 160 GLU D CA 1
ATOM 8649 C C . GLU D 1 167 ? 81.827 11.782 16.692 1.00 26.73 160 GLU D C 1
ATOM 8650 O O . GLU D 1 167 ? 81.595 12.074 15.516 1.00 28.04 160 GLU D O 1
ATOM 8652 N N . GLU D 1 168 ? 81.957 10.534 17.136 1.00 26.33 161 GLU D N 1
ATOM 8653 C CA . GLU D 1 168 ? 81.766 9.369 16.289 1.00 29.85 161 GLU D CA 1
ATOM 8654 C C . GLU D 1 168 ? 80.329 9.311 15.761 1.00 28.47 161 GLU D C 1
ATOM 8655 O O . GLU D 1 168 ? 80.106 9.103 14.563 1.00 27.33 161 GLU D O 1
ATOM 8661 N N . ALA D 1 169 ? 79.358 9.499 16.652 1.00 24.28 162 ALA D N 1
ATOM 8662 C CA . ALA D 1 169 ? 77.961 9.518 16.238 1.00 27.17 162 ALA D CA 1
ATOM 8663 C C . ALA D 1 169 ? 77.704 10.631 15.214 1.00 28.40 162 ALA D C 1
ATOM 8664 O O . ALA D 1 169 ? 77.053 10.412 14.187 1.00 24.52 162 ALA D O 1
ATOM 8666 N N . ASN D 1 170 ? 78.211 11.826 15.504 1.00 27.29 163 ASN D N 1
ATOM 8667 C CA . ASN D 1 170 ? 77.980 12.958 14.630 1.00 25.38 163 ASN D CA 1
ATOM 8668 C C . ASN D 1 170 ? 78.544 12.685 13.228 1.00 26.83 163 ASN D C 1
ATOM 8669 O O . ASN D 1 170 ? 77.897 12.987 12.226 1.00 27.31 163 ASN D O 1
ATOM 8674 N N . ALA D 1 171 ? 79.731 12.088 13.157 1.00 28.54 164 ALA D N 1
ATOM 8675 C CA . ALA D 1 171 ? 80.380 11.906 11.860 1.00 30.38 164 ALA D CA 1
ATOM 8676 C C . ALA D 1 171 ? 79.644 10.861 11.023 1.00 30.99 164 ALA D C 1
ATOM 8677 O O . ALA D 1 171 ? 79.488 11.023 9.809 1.00 32.80 164 ALA D O 1
ATOM 8679 N N . ALA D 1 172 ? 79.182 9.800 11.677 1.00 27.97 165 ALA D N 1
ATOM 8680 C CA . ALA D 1 172 ? 78.496 8.709 10.989 1.00 29.85 165 ALA D CA 1
ATOM 8681 C C . ALA D 1 172 ? 77.138 9.146 10.445 1.00 30.25 165 ALA D C 1
ATOM 8682 O O . ALA D 1 172 ? 76.702 8.681 9.387 1.00 28.82 165 ALA D O 1
ATOM 8684 N N . TYR D 1 173 ? 76.468 10.028 11.183 1.00 26.60 166 TYR D N 1
ATOM 8685 C CA . TYR D 1 173 ? 75.199 10.592 10.740 1.00 26.37 166 TYR D CA 1
ATOM 8686 C C . TYR D 1 173 ? 75.404 11.555 9.568 1.00 27.86 166 TYR D C 1
ATOM 8687 O O . TYR D 1 173 ? 74.712 11.467 8.553 1.00 28.71 166 TYR D O 1
ATOM 8696 N N . ASP D 1 174 ? 76.347 12.476 9.725 1.00 28.46 167 ASP D N 1
ATOM 8697 C CA . ASP D 1 174 ? 76.552 13.521 8.727 1.00 30.62 167 ASP D CA 1
ATOM 8698 C C . ASP D 1 174 ? 77.050 12.936 7.411 1.00 31.38 167 ASP D C 1
ATOM 8699 O O . ASP D 1 174 ? 76.698 13.417 6.327 1.00 32.50 167 ASP D O 1
ATOM 8704 N N . SER D 1 175 ? 77.861 11.891 7.506 1.00 33.50 168 SER D N 1
ATOM 8705 C CA . SER D 1 175 ? 78.452 11.278 6.320 1.00 36.51 168 SER D CA 1
ATOM 8706 C C . SER D 1 175 ? 77.403 10.489 5.545 1.00 37.43 168 SER D C 1
ATOM 8707 O O . SER D 1 175 ? 77.601 10.149 4.379 1.00 36.81 168 SER D O 1
ATOM 8710 N N . GLY D 1 176 ? 76.287 10.195 6.203 1.00 34.77 169 GLY D N 1
ATOM 8711 C CA . GLY D 1 176 ? 75.219 9.447 5.570 1.00 37.38 169 GLY D CA 1
ATOM 8712 C C . GLY D 1 176 ? 75.269 7.959 5.859 1.00 38.79 169 GLY D C 1
ATOM 8713 O O . GLY D 1 176 ? 74.430 7.201 5.377 1.00 41.92 169 GLY D O 1
ATOM 8714 N N . ARG D 1 177 ? 76.253 7.537 6.647 1.00 36.78 170 ARG D N 1
ATOM 8715 C CA . ARG D 1 177 ? 76.314 6.149 7.096 1.00 37.89 170 ARG D CA 1
ATOM 8716 C C . ARG D 1 177 ? 75.070 5.783 7.923 1.00 36.48 170 ARG D C 1
ATOM 8717 O O . ARG D 1 177 ? 74.609 4.645 7.887 1.00 36.54 170 ARG D O 1
ATOM 8719 N N . CYS D 1 178 ? 74.526 6.751 8.658 1.00 30.28 171 CYS D N 1
ATOM 8720 C CA . CYS D 1 178 ? 73.267 6.566 9.385 1.00 26.20 171 CYS D CA 1
ATOM 8721 C C . CYS D 1 178 ? 72.166 7.428 8.766 1.00 26.40 171 CYS D C 1
ATOM 8722 O O . CYS D 1 178 ? 72.432 8.551 8.320 1.00 29.89 171 CYS D O 1
ATOM 8725 N N . ASP D 1 179 ? 70.937 6.921 8.764 1.00 25.92 172 ASP D N 1
ATOM 8726 C CA . ASP D 1 179 ? 69.810 7.635 8.172 1.00 26.23 172 ASP D CA 1
ATOM 8727 C C . ASP D 1 179 ? 69.227 8.696 9.094 1.00 25.23 172 ASP D C 1
ATOM 8728 O O . ASP D 1 179 ? 68.634 9.668 8.630 1.00 25.71 172 ASP D O 1
ATOM 8733 N N . ALA D 1 180 ? 69.372 8.487 10.394 1.00 23.96 173 ALA D N 1
ATOM 8734 C CA . ALA D 1 180 ? 68.777 9.378 11.384 1.00 22.96 173 ALA D CA 1
ATOM 8735 C C . ALA D 1 180 ? 69.630 9.412 12.646 1.00 23.01 173 ALA D C 1
ATOM 8736 O O . ALA D 1 180 ? 70.500 8.558 12.853 1.00 22.06 173 ALA D O 1
ATOM 8738 N N . TYR D 1 181 ? 69.373 10.422 13.466 1.00 21.95 174 TYR D N 1
ATOM 8739 C CA . TYR D 1 181 ? 70.084 10.660 14.714 1.00 21.47 174 TYR D CA 1
ATOM 8740 C C . TYR D 1 181 ? 69.025 10.727 15.808 1.00 19.90 174 TYR D C 1
ATOM 8741 O O . TYR D 1 181 ? 67.996 11.389 15.623 1.00 19.41 174 TYR D O 1
ATOM 8750 N N . THR D 1 182 ? 69.240 10.063 16.940 1.00 18.55 175 THR D N 1
ATOM 8751 C CA . THR D 1 182 ? 68.304 10.250 18.036 1.00 17.51 175 THR D CA 1
ATOM 8752 C C . THR D 1 182 ? 69.027 10.679 19.309 1.00 23.16 175 THR D C 1
ATOM 8753 O O . THR D 1 182 ? 70.109 10.172 19.637 1.00 17.05 175 THR D O 1
ATOM 8757 N N . THR D 1 183 ? 68.428 11.651 19.989 1.00 18.23 176 THR D N 1
ATOM 8758 C CA . THR D 1 183 ? 68.842 12.076 21.323 1.00 16.81 176 THR D CA 1
ATOM 8759 C C . THR D 1 183 ? 67.788 13.060 21.834 1.00 16.03 176 THR D C 1
ATOM 8760 O O . THR D 1 183 ? 66.714 13.189 21.234 1.00 16.00 176 THR D O 1
ATOM 8764 N N . ASP D 1 184 ? 68.071 13.734 22.946 1.00 16.40 177 ASP D N 1
ATOM 8765 C CA . ASP D 1 184 ? 67.134 14.728 23.483 1.00 16.76 177 ASP D CA 1
ATOM 8766 C C . ASP D 1 184 ? 66.933 15.843 22.484 1.00 18.60 177 ASP D C 1
ATOM 8767 O O . ASP D 1 184 ? 67.860 16.193 21.746 1.00 17.77 177 ASP D O 1
ATOM 8772 N N . GLN D 1 185 ? 65.730 16.404 22.439 1.00 15.50 178 GLN D N 1
ATOM 8773 C CA . GLN D 1 185 ? 65.444 17.347 21.374 1.00 16.45 178 GLN D CA 1
ATOM 8774 C C . GLN D 1 185 ? 66.358 18.574 21.435 1.00 18.87 178 GLN D C 1
ATOM 8775 O O . GLN D 1 185 ? 66.858 19.033 20.390 1.00 18.13 178 GLN D O 1
ATOM 8781 N N . SER D 1 186 ? 66.616 19.085 22.641 1.00 16.66 179 SER D N 1
ATOM 8782 C CA . SER D 1 186 ? 67.477 20.269 22.763 1.00 19.24 179 SER D CA 1
ATOM 8783 C C . SER D 1 186 ? 68.881 19.928 22.306 1.00 19.99 179 SER D C 1
ATOM 8784 O O . SER D 1 186 ? 69.599 20.786 21.808 1.00 19.34 179 SER D O 1
ATOM 8787 N N . SER D 1 187 ? 69.262 18.665 22.462 1.00 17.39 180 SER D N 1
ATOM 8788 C CA . SER D 1 187 ? 70.588 18.234 22.045 1.00 17.97 180 SER D CA 1
ATOM 8789 C C . SER D 1 187 ? 70.679 18.168 20.518 1.00 21.38 180 SER D C 1
ATOM 8790 O O . SER D 1 187 ? 71.732 18.464 19.932 1.00 22.69 180 SER D O 1
ATOM 8793 N N . LEU D 1 188 ? 69.585 17.748 19.882 1.00 18.72 181 LEU D N 1
ATOM 8794 C CA . LEU D 1 188 ? 69.527 17.714 18.416 1.00 23.23 181 LEU D CA 1
ATOM 8795 C C . LEU D 1 188 ? 69.762 19.107 17.827 1.00 24.49 181 LEU D C 1
ATOM 8796 O O . LEU D 1 188 ? 70.440 19.241 16.798 1.00 22.01 181 LEU D O 1
ATOM 8801 N N . TYR D 1 189 ? 69.219 20.144 18.472 1.00 20.75 182 TYR D N 1
ATOM 8802 C CA . TYR D 1 189 ? 69.502 21.516 18.050 1.00 21.95 182 TYR D CA 1
ATOM 8803 C C . TYR D 1 189 ? 71.003 21.804 18.095 1.00 22.67 182 TYR D C 1
ATOM 8804 O O . TYR D 1 189 ? 71.547 22.460 17.206 1.00 25.36 182 TYR D O 1
ATOM 8813 N N . GLY D 1 190 ? 71.667 21.333 19.146 1.00 21.91 183 GLY D N 1
ATOM 8814 C CA . GLY D 1 190 ? 73.090 21.583 19.313 1.00 22.65 183 GLY D CA 1
ATOM 8815 C C . GLY D 1 190 ? 73.956 20.786 18.354 1.00 23.34 183 GLY D C 1
ATOM 8816 O O . GLY D 1 190 ? 74.910 21.315 17.766 1.00 24.63 183 GLY D O 1
ATOM 8817 N N . VAL D 1 191 ? 73.629 19.509 18.197 1.00 22.57 184 VAL D N 1
ATOM 8818 C CA . VAL D 1 191 ? 74.319 18.661 17.239 1.00 23.23 184 VAL D CA 1
ATOM 8819 C C . VAL D 1 191 ? 74.192 19.227 15.834 1.00 27.13 184 VAL D C 1
ATOM 8820 O O . VAL D 1 191 ? 75.181 19.316 15.089 1.00 25.76 184 VAL D O 1
ATOM 8824 N N . ARG D 1 192 ? 72.973 19.610 15.464 1.00 24.40 185 ARG D N 1
ATOM 8825 C CA . ARG D 1 192 ? 72.715 20.118 14.115 1.00 25.72 185 ARG D CA 1
ATOM 8826 C C . ARG D 1 192 ? 73.647 21.284 13.751 1.00 27.91 185 ARG D C 1
ATOM 8827 O O . ARG D 1 192 ? 74.156 21.360 12.628 1.00 28.56 185 ARG D O 1
ATOM 8835 N N . LEU D 1 193 ? 73.904 22.167 14.711 1.00 30.03 186 LEU D N 1
ATOM 8836 C CA . LEU D 1 193 ? 74.762 23.326 14.461 1.00 35.22 186 LEU D CA 1
ATOM 8837 C C . LEU D 1 193 ? 76.221 22.949 14.206 1.00 37.61 186 LEU D C 1
ATOM 8838 O O . LEU D 1 193 ? 77.015 23.785 13.766 1.00 30.91 186 LEU D O 1
ATOM 8843 N N . ALA D 1 194 ? 76.573 21.695 14.463 1.00 28.56 187 ALA D N 1
ATOM 8844 C CA . ALA D 1 194 ? 77.961 21.258 14.305 1.00 31.71 187 ALA D CA 1
ATOM 8845 C C . ALA D 1 194 ? 78.162 20.501 13.002 1.00 33.76 187 ALA D C 1
ATOM 8846 O O . ALA D 1 194 ? 79.275 20.092 12.675 1.00 37.99 187 ALA D O 1
ATOM 8848 N N . LEU D 1 195 ? 77.080 20.319 12.255 1.00 34.14 188 LEU D N 1
ATOM 8849 C CA . LEU D 1 195 ? 77.115 19.506 11.048 1.00 35.58 188 LEU D CA 1
ATOM 8850 C C . LEU D 1 195 ? 77.546 20.364 9.861 1.00 37.66 188 LEU D C 1
ATOM 8851 O O . LEU D 1 195 ? 77.553 21.593 9.944 1.00 33.40 188 LEU D O 1
ATOM 8856 N N . ALA D 1 196 ? 77.901 19.708 8.761 1.00 33.65 189 ALA D N 1
ATOM 8857 C CA . ALA D 1 196 ? 78.416 20.414 7.586 1.00 35.71 189 ALA D CA 1
ATOM 8858 C C . ALA D 1 196 ? 77.410 21.428 7.052 1.00 40.71 189 ALA D C 1
ATOM 8859 O O . ALA D 1 196 ? 77.767 22.575 6.780 1.00 41.24 189 ALA D O 1
ATOM 8861 N N . ASN D 1 197 ? 76.157 21.007 6.906 1.00 35.42 190 ASN D N 1
ATOM 8862 C CA . ASN D 1 197 ? 75.085 21.893 6.441 1.00 39.01 190 ASN D CA 1
ATOM 8863 C C . ASN D 1 197 ? 73.853 21.839 7.349 1.00 35.91 190 ASN D C 1
ATOM 8864 O O . ASN D 1 197 ? 72.873 21.166 7.022 1.00 34.44 190 ASN D O 1
ATOM 8869 N N . PRO D 1 198 ? 73.893 22.568 8.475 1.00 33.51 191 PRO D N 1
ATOM 8870 C CA . PRO D 1 198 ? 72.819 22.540 9.475 1.00 33.46 191 PRO D CA 1
ATOM 8871 C C . PRO D 1 198 ? 71.415 22.684 8.884 1.00 35.40 191 PRO D C 1
ATOM 8872 O O . PRO D 1 198 ? 70.515 21.980 9.326 1.00 33.77 191 PRO D O 1
ATOM 8876 N N . ASP D 1 199 ? 71.251 23.547 7.880 1.00 37.32 192 ASP D N 1
ATOM 8877 C CA . ASP D 1 199 ? 69.930 23.842 7.313 1.00 40.15 192 ASP D CA 1
ATOM 8878 C C . ASP D 1 199 ? 69.234 22.668 6.625 1.00 33.98 192 ASP D C 1
ATOM 8879 O O . ASP D 1 199 ? 68.021 22.692 6.432 1.00 35.30 192 ASP D O 1
ATOM 8884 N N . ASP D 1 200 ? 69.989 21.648 6.237 1.00 36.58 193 ASP D N 1
ATOM 8885 C CA . ASP D 1 200 ? 69.384 20.497 5.578 1.00 33.81 193 ASP D CA 1
ATOM 8886 C C . ASP D 1 200 ? 68.756 19.510 6.565 1.00 39.11 193 ASP D C 1
ATOM 8887 O O . ASP D 1 200 ? 68.164 18.515 6.151 1.00 31.63 193 ASP D O 1
ATOM 8892 N N . HIS D 1 201 ? 68.883 19.780 7.861 1.00 30.50 194 HIS D N 1
ATOM 8893 C CA . HIS D 1 201 ? 68.433 18.816 8.875 1.00 28.69 194 HIS D CA 1
ATOM 8894 C C . HIS D 1 201 ? 67.149 19.228 9.584 1.00 31.97 194 HIS D C 1
ATOM 8895 O O . HIS D 1 201 ? 66.986 20.370 10.022 1.00 32.16 194 HIS D O 1
ATOM 8902 N N . VAL D 1 202 ? 66.235 18.269 9.676 1.00 27.11 195 VAL D N 1
ATOM 8903 C CA . VAL D 1 202 ? 64.919 18.495 10.234 1.00 26.48 195 VAL D CA 1
ATOM 8904 C C . VAL D 1 202 ? 64.740 17.646 11.479 1.00 26.15 195 VAL D C 1
ATOM 8905 O O . VAL D 1 202 ? 65.039 16.457 11.460 1.00 26.60 195 VAL D O 1
ATOM 8909 N N . ILE D 1 203 ? 64.269 18.259 12.558 1.00 23.91 196 ILE D N 1
ATOM 8910 C CA . ILE D 1 203 ? 63.860 17.500 13.741 1.00 22.38 196 ILE D CA 1
ATOM 8911 C C . ILE D 1 203 ? 62.396 17.130 13.560 1.00 26.59 196 ILE D C 1
ATOM 8912 O O . ILE D 1 203 ? 61.541 18.011 13.393 1.00 24.29 196 ILE D O 1
ATOM 8917 N N . LEU D 1 204 ? 62.111 15.833 13.562 1.00 21.83 197 LEU D N 1
ATOM 8918 C CA . LEU D 1 204 ? 60.763 15.349 13.301 1.00 24.26 197 LEU D CA 1
ATOM 8919 C C . LEU D 1 204 ? 59.878 15.684 14.496 1.00 25.76 197 LEU D C 1
ATOM 8920 O O . LEU D 1 204 ? 60.391 15.944 15.589 1.00 20.12 197 LEU D O 1
ATOM 8925 N N . PRO D 1 205 ? 58.549 15.700 14.290 1.00 25.10 198 PRO D N 1
ATOM 8926 C CA . PRO D 1 205 ? 57.657 16.180 15.350 1.00 23.16 198 PRO D CA 1
ATOM 8927 C C . PRO D 1 205 ? 57.590 15.284 16.588 1.00 23.07 198 PRO D C 1
ATOM 8928 O O . PRO D 1 205 ? 57.349 15.795 17.680 1.00 20.79 198 PRO D O 1
ATOM 8932 N N . GLU D 1 206 ? 57.780 13.978 16.426 1.00 19.75 199 GLU D N 1
ATOM 8933 C CA . GLU D 1 206 ? 57.532 13.041 17.528 1.00 21.22 199 GLU D CA 1
ATOM 8934 C C . GLU D 1 206 ? 58.487 13.205 18.717 1.00 21.70 199 GLU D C 1
ATOM 8935 O O . GLU D 1 206 ? 59.705 13.327 18.550 1.00 22.47 199 GLU D O 1
ATOM 8941 N N . ILE D 1 207 ? 57.911 13.200 19.918 1.00 16.19 200 ILE D N 1
ATOM 8942 C CA . ILE D 1 207 ? 58.673 13.175 21.164 1.00 15.20 200 ILE D CA 1
ATOM 8943 C C . ILE D 1 207 ? 58.319 11.893 21.872 1.00 15.97 200 ILE D C 1
ATOM 8944 O O . ILE D 1 207 ? 57.156 11.701 22.224 1.00 17.84 200 ILE D O 1
ATOM 8949 N N . ILE D 1 208 ? 59.299 11.011 22.089 1.00 14.18 201 ILE D N 1
ATOM 8950 C CA . ILE D 1 208 ? 58.967 9.656 22.506 1.00 16.19 201 ILE D CA 1
ATOM 8951 C C . ILE D 1 208 ? 59.292 9.352 23.964 1.00 19.21 201 ILE D C 1
ATOM 8952 O O . ILE D 1 208 ? 59.141 8.215 24.390 1.00 17.04 201 ILE D O 1
ATOM 8957 N N . SER D 1 209 ? 59.722 10.349 24.732 1.00 12.61 202 SER D N 1
ATOM 8958 C CA . SER D 1 209 ? 60.072 10.099 26.134 1.00 13.46 202 SER D CA 1
ATOM 8959 C C . SER D 1 209 ? 60.010 11.378 26.934 1.00 15.95 202 SER D C 1
ATOM 8960 O O . SER D 1 209 ? 59.985 12.466 26.365 1.00 14.04 202 SER D O 1
ATOM 8963 N N . LYS D 1 210 ? 59.996 11.228 28.255 1.00 12.71 203 LYS D N 1
ATOM 8964 C CA . LYS D 1 210 ? 60.256 12.333 29.166 1.00 10.90 203 LYS D CA 1
ATOM 8965 C C . LYS D 1 210 ? 61.732 12.323 29.546 1.00 10.81 203 LYS D C 1
ATOM 8966 O O . LYS D 1 210 ? 62.263 11.288 29.973 1.00 11.56 203 LYS D O 1
ATOM 8972 N N . GLU D 1 211 ? 62.402 13.463 29.386 1.00 11.07 204 GLU D N 1
ATOM 8973 C CA . GLU D 1 211 ? 63.821 13.556 29.729 1.00 11.16 204 GLU D CA 1
ATOM 8974 C C . GLU D 1 211 ? 64.083 14.801 30.568 1.00 11.58 204 GLU D C 1
ATOM 8975 O O . GLU D 1 211 ? 64.563 15.827 30.072 1.00 11.68 204 GLU D O 1
ATOM 8981 N N . PRO D 1 212 ? 63.731 14.735 31.856 1.00 11.15 205 PRO D N 1
ATOM 8982 C CA . PRO D 1 212 ? 64.024 15.870 32.733 1.00 10.91 205 PRO D CA 1
ATOM 8983 C C . PRO D 1 212 ? 65.511 15.911 33.125 1.00 11.18 205 PRO D C 1
ATOM 8984 O O . PRO D 1 212 ? 66.011 14.994 33.789 1.00 12.50 205 PRO D O 1
ATOM 8988 N N . PHE D 1 213 ? 66.219 16.959 32.699 1.00 11.75 206 PHE D N 1
ATOM 8989 C CA . PHE D 1 213 ? 67.656 17.089 32.994 1.00 13.96 206 PHE D CA 1
ATOM 8990 C C . PHE D 1 213 ? 67.813 17.462 34.462 1.00 14.03 206 PHE D C 1
ATOM 8991 O O . PHE D 1 213 ? 67.240 18.465 34.899 1.00 13.79 206 PHE D O 1
ATOM 8999 N N . GLY D 1 214 ? 68.581 16.677 35.212 1.00 14.52 207 GLY D N 1
ATOM 9000 C CA . GLY D 1 214 ? 68.674 16.864 36.656 1.00 13.87 207 GLY D CA 1
ATOM 9001 C C . GLY D 1 214 ? 70.018 17.329 37.166 1.00 15.89 207 GLY D C 1
ATOM 9002 O O . GLY D 1 214 ? 71.050 17.000 36.608 1.00 14.60 207 GLY D O 1
ATOM 9003 N N . LEU D 1 215 ? 69.982 18.160 38.205 1.00 16.41 208 LEU D N 1
ATOM 9004 C CA . LEU D 1 215 ? 71.176 18.594 38.909 1.00 15.48 208 LEU D CA 1
ATOM 9005 C C . LEU D 1 215 ? 71.591 17.477 39.845 1.00 13.99 208 LEU D C 1
ATOM 9006 O O . LEU D 1 215 ? 70.931 17.229 40.855 1.00 15.61 208 LEU D O 1
ATOM 9011 N N . THR D 1 216 ? 72.674 16.787 39.507 1.00 14.45 209 THR D N 1
ATOM 9012 C CA . THR D 1 216 ? 72.915 15.468 40.086 1.00 14.40 209 THR D CA 1
ATOM 9013 C C . THR D 1 216 ? 74.013 15.522 41.142 1.00 16.94 209 THR D C 1
ATOM 9014 O O . THR D 1 216 ? 75.072 16.065 40.886 1.00 18.22 209 THR D O 1
ATOM 9018 N N . VAL D 1 217 ? 73.729 15.009 42.338 1.00 15.31 210 VAL D N 1
ATOM 9019 C CA . VAL D 1 217 ? 74.687 15.006 43.445 1.00 16.32 210 VAL D CA 1
ATOM 9020 C C . VAL D 1 217 ? 74.723 13.619 44.085 1.00 16.38 210 VAL D C 1
ATOM 9021 O O . VAL D 1 217 ? 73.863 12.776 43.815 1.00 15.61 210 VAL D O 1
ATOM 9025 N N . ARG D 1 218 ? 75.710 13.393 44.942 1.00 19.23 211 ARG D N 1
ATOM 9026 C CA . ARG D 1 218 ? 75.761 12.158 45.724 1.00 17.75 211 ARG D CA 1
ATOM 9027 C C . ARG D 1 218 ? 74.691 12.193 46.816 1.00 21.76 211 ARG D C 1
ATOM 9028 O O . ARG D 1 218 ? 74.392 13.252 47.356 1.00 21.87 211 ARG D O 1
ATOM 9036 N N . GLN D 1 219 ? 74.113 11.034 47.131 1.00 19.79 212 GLN D N 1
ATOM 9037 C CA . GLN D 1 219 ? 73.322 10.870 48.357 1.00 19.92 212 GLN D CA 1
ATOM 9038 C C . GLN D 1 219 ? 74.174 11.093 49.607 1.00 19.70 212 GLN D C 1
ATOM 9039 O O . GLN D 1 219 ? 75.402 11.057 49.548 1.00 24.42 212 GLN D O 1
ATOM 9045 N N . GLY D 1 220 ? 73.523 11.330 50.744 1.00 20.96 213 GLY D N 1
ATOM 9046 C CA . GLY D 1 220 ? 74.214 11.396 52.022 1.00 26.13 213 GLY D CA 1
ATOM 9047 C C . GLY D 1 220 ? 74.854 12.725 52.401 1.00 25.19 213 GLY D C 1
ATOM 9048 O O . GLY D 1 220 ? 75.639 12.795 53.345 1.00 25.31 213 GLY D O 1
ATOM 9049 N N . ASP D 1 221 ? 74.529 13.785 51.668 1.00 22.33 214 ASP D N 1
ATOM 9050 C CA . ASP D 1 221 ? 75.018 15.112 52.021 1.00 21.55 214 ASP D CA 1
ATOM 9051 C C . ASP D 1 221 ? 73.906 16.126 51.747 1.00 24.09 214 ASP D C 1
ATOM 9052 O O . ASP D 1 221 ? 73.867 16.752 50.683 1.00 20.72 214 ASP D O 1
ATOM 9057 N N . ALA D 1 222 ? 72.990 16.262 52.704 1.00 25.04 215 ALA D N 1
ATOM 9058 C CA . ALA D 1 222 ? 71.812 17.110 52.532 1.00 25.04 215 ALA D CA 1
ATOM 9059 C C . ALA D 1 222 ? 72.190 18.575 52.382 1.00 21.62 215 ALA D C 1
ATOM 9060 O O . ALA D 1 222 ? 71.563 19.305 51.608 1.00 21.47 215 ALA D O 1
ATOM 9062 N N . ARG D 1 223 ? 73.213 19.001 53.117 1.00 20.97 216 ARG D N 1
ATOM 9063 C CA . ARG D 1 223 ? 73.651 20.392 53.073 1.00 24.99 216 ARG D CA 1
ATOM 9064 C C . ARG D 1 223 ? 74.095 20.766 51.666 1.00 25.62 216 ARG D C 1
ATOM 9065 O O . ARG D 1 223 ? 73.767 21.853 51.177 1.00 20.45 216 ARG D O 1
ATOM 9067 N N . TRP D 1 224 ? 74.847 19.867 51.024 1.00 18.84 217 TRP D N 1
ATOM 9068 C CA . TRP D 1 224 ? 75.317 20.107 49.664 1.00 18.41 217 TRP D CA 1
ATOM 9069 C C . TRP D 1 224 ? 74.166 20.084 48.653 1.00 21.63 217 TRP D C 1
ATOM 9070 O O . TRP D 1 224 ? 74.116 20.924 47.745 1.00 18.05 217 TRP D O 1
ATOM 9081 N N . ALA D 1 225 ? 73.249 19.129 48.792 1.00 16.94 218 ALA D N 1
ATOM 9082 C CA . ALA D 1 225 ? 72.072 19.084 47.920 1.00 19.35 218 ALA D CA 1
ATOM 9083 C C . ALA D 1 225 ? 71.240 20.356 48.060 1.00 18.74 218 ALA D C 1
ATOM 9084 O O . ALA D 1 225 ? 70.719 20.878 47.061 1.00 14.38 218 ALA D O 1
ATOM 9086 N N . ASP D 1 226 ? 71.107 20.849 49.295 1.00 15.48 219 ASP D N 1
ATOM 9087 C CA . ASP D 1 226 ? 70.375 22.104 49.530 1.00 15.02 219 ASP D CA 1
ATOM 9088 C C . ASP D 1 226 ? 71.000 23.278 48.769 1.00 18.16 219 ASP D C 1
ATOM 9089 O O . ASP D 1 226 ? 70.285 24.110 48.205 1.00 14.77 219 ASP D O 1
ATOM 9094 N N . VAL D 1 227 ? 72.329 23.350 48.754 1.00 15.69 220 VAL D N 1
ATOM 9095 C CA . VAL D 1 227 ? 73.020 24.452 48.061 1.00 15.59 220 VAL D CA 1
ATOM 9096 C C . VAL D 1 227 ? 72.725 24.410 46.564 1.00 19.11 220 VAL D C 1
ATOM 9097 O O . VAL D 1 227 ? 72.452 25.437 45.930 1.00 16.18 220 VAL D O 1
ATOM 9101 N N . VAL D 1 228 ? 72.761 23.211 45.992 1.00 16.37 221 VAL D N 1
ATOM 9102 C CA . VAL D 1 228 ? 72.547 23.078 44.553 1.00 14.29 221 VAL D CA 1
ATOM 9103 C C . VAL D 1 228 ? 71.086 23.337 44.241 1.00 16.69 221 VAL D C 1
ATOM 9104 O O . VAL D 1 228 ? 70.766 24.077 43.315 1.00 14.20 221 VAL D O 1
ATOM 9108 N N . ARG D 1 229 ? 70.206 22.741 45.037 1.00 16.52 222 ARG D N 1
ATOM 9109 C CA . ARG D 1 229 ? 68.763 22.929 44.873 1.00 13.66 222 ARG D CA 1
ATOM 9110 C C . ARG D 1 229 ? 68.355 24.396 44.944 1.00 16.57 222 ARG D C 1
ATOM 9111 O O . ARG D 1 229 ? 67.539 24.898 44.156 1.00 14.26 222 ARG D O 1
ATOM 9119 N N . TRP D 1 230 ? 68.909 25.094 45.916 1.00 15.87 223 TRP D N 1
ATOM 9120 C CA . TRP D 1 230 ? 68.427 26.430 46.150 1.00 14.61 223 TRP D CA 1
ATOM 9121 C C . TRP D 1 230 ? 69.128 27.458 45.267 1.00 14.49 223 TRP D C 1
ATOM 9122 O O . TRP D 1 230 ? 68.576 28.528 45.046 1.00 14.96 223 TRP D O 1
ATOM 9133 N N . THR D 1 231 ? 70.281 27.107 44.696 1.00 14.47 224 THR D N 1
ATOM 9134 C CA . THR D 1 231 ? 70.822 27.887 43.579 1.00 13.94 224 THR D CA 1
ATOM 9135 C C . THR D 1 231 ? 69.813 27.878 42.418 1.00 17.13 224 THR D C 1
ATOM 9136 O O . THR D 1 231 ? 69.443 28.932 41.896 1.00 13.79 224 THR D O 1
ATOM 9140 N N . HIS D 1 232 ? 69.370 26.682 42.028 1.00 13.76 225 HIS D N 1
ATOM 9141 C CA . HIS D 1 232 ? 68.349 26.527 40.991 1.00 12.93 225 HIS D CA 1
ATOM 9142 C C . HIS D 1 232 ? 67.076 27.320 41.273 1.00 16.60 225 HIS D C 1
ATOM 9143 O O . HIS D 1 232 ? 66.565 28.034 40.409 1.00 11.64 225 HIS D O 1
ATOM 9150 N N . ASN D 1 233 ? 66.559 27.200 42.484 1.00 11.57 226 ASN D N 1
ATOM 9151 C CA . ASN D 1 233 ? 65.283 27.840 42.766 1.00 15.06 226 ASN D CA 1
ATOM 9152 C C . ASN D 1 233 ? 65.452 29.344 42.908 1.00 15.06 226 ASN D C 1
ATOM 9153 O O . ASN D 1 233 ? 64.534 30.096 42.583 1.00 12.27 226 ASN D O 1
ATOM 9158 N N . ALA D 1 234 ? 66.640 29.787 43.325 1.00 16.79 227 ALA D N 1
ATOM 9159 C CA . ALA D 1 234 ? 66.926 31.212 43.340 1.00 17.06 227 ALA D CA 1
ATOM 9160 C C . ALA D 1 234 ? 66.884 31.753 41.916 1.00 16.71 227 ALA D C 1
ATOM 9161 O O . ALA D 1 234 ? 66.328 32.829 41.673 1.00 18.16 227 ALA D O 1
ATOM 9163 N N . LEU D 1 235 ? 67.466 31.012 40.979 1.00 13.63 228 LEU D N 1
ATOM 9164 C CA . LEU D 1 235 ? 67.447 31.441 39.580 1.00 14.86 228 LEU D CA 1
ATOM 9165 C C . LEU D 1 235 ? 66.011 31.597 39.072 1.00 14.44 228 LEU D C 1
ATOM 9166 O O . LEU D 1 235 ? 65.692 32.554 38.350 1.00 15.11 228 LEU D O 1
ATOM 9171 N N . LEU D 1 236 ? 65.158 30.634 39.427 1.00 15.23 229 LEU D N 1
ATOM 9172 C CA . LEU D 1 236 ? 63.750 30.676 39.026 1.00 15.45 229 LEU D CA 1
ATOM 9173 C C . LEU D 1 236 ? 62.998 31.840 39.683 1.00 17.11 229 LEU D C 1
ATOM 9174 O O . LEU D 1 236 ? 62.288 32.585 39.005 1.00 14.16 229 LEU D O 1
ATOM 9179 N N . ASN D 1 237 ? 63.135 31.980 41.004 1.00 12.60 230 ASN D N 1
ATOM 9180 C CA . ASN D 1 237 ? 62.442 33.057 41.713 1.00 14.30 230 ASN D CA 1
ATOM 9181 C C . ASN D 1 237 ? 62.854 34.430 41.178 1.00 17.27 230 ASN D C 1
ATOM 9182 O O . ASN D 1 237 ? 62.000 35.305 40.997 1.00 14.75 230 ASN D O 1
ATOM 9187 N N . ALA D 1 238 ? 64.147 34.607 40.921 1.00 17.44 231 ALA D N 1
ATOM 9188 C CA . ALA D 1 238 ? 64.649 35.884 40.421 1.00 19.58 231 ALA D CA 1
ATOM 9189 C C . ALA D 1 238 ? 64.000 36.226 39.087 1.00 17.80 231 ALA D C 1
ATOM 9190 O O . ALA D 1 238 ? 63.567 37.364 38.878 1.00 18.10 231 ALA D O 1
ATOM 9192 N N . GLU D 1 239 ? 63.890 35.249 38.193 1.00 15.83 232 GLU D N 1
ATOM 9193 C CA . GLU D 1 239 ? 63.243 35.548 36.918 1.00 20.76 232 GLU D CA 1
ATOM 9194 C C . GLU D 1 239 ? 61.782 35.923 37.160 1.00 15.29 232 GLU D C 1
ATOM 9195 O O . GLU D 1 239 ? 61.294 36.921 36.618 1.00 17.76 232 GLU D O 1
ATOM 9201 N N . GLU D 1 240 ? 61.092 35.147 37.991 1.00 14.61 233 GLU D N 1
ATOM 9202 C CA . GLU D 1 240 ? 59.683 35.428 38.291 1.00 16.35 233 GLU D CA 1
ATOM 9203 C C . GLU D 1 240 ? 59.481 36.852 38.840 1.00 16.11 233 GLU D C 1
ATOM 9204 O O . GLU D 1 240 ? 58.463 37.511 38.556 1.00 16.90 233 GLU D O 1
ATOM 9210 N N . TYR D 1 241 ? 60.459 37.341 39.602 1.00 16.46 234 TYR D N 1
ATOM 9211 C CA . TYR D 1 241 ? 60.344 38.655 40.222 1.00 18.40 234 TYR D CA 1
ATOM 9212 C C . TYR D 1 241 ? 61.004 39.768 39.393 1.00 21.07 234 TYR D C 1
ATOM 9213 O O . TYR D 1 241 ? 61.085 40.902 39.843 1.00 21.78 234 TYR D O 1
ATOM 9222 N N . GLY D 1 242 ? 61.442 39.453 38.179 1.00 19.89 235 GLY D N 1
ATOM 9223 C CA . GLY D 1 242 ? 62.017 40.455 37.292 1.00 19.82 235 GLY D CA 1
ATOM 9224 C C . GLY D 1 242 ? 63.379 40.975 37.731 1.00 22.24 235 GLY D C 1
ATOM 9225 O O . GLY D 1 242 ? 63.750 42.119 37.421 1.00 24.18 235 GLY D O 1
ATOM 9226 N N . ILE D 1 243 ? 64.120 40.131 38.452 1.00 20.49 236 ILE D N 1
ATOM 9227 C CA . ILE D 1 243 ? 65.460 40.466 38.913 1.00 20.82 236 ILE D CA 1
ATOM 9228 C C . ILE D 1 243 ? 66.467 39.915 37.923 1.00 21.25 236 ILE D C 1
ATOM 9229 O O . ILE D 1 243 ? 66.499 38.704 37.658 1.00 23.04 236 ILE D O 1
ATOM 9234 N N . THR D 1 244 ? 67.286 40.807 37.386 1.00 23.91 237 THR D N 1
ATOM 9235 C CA . THR D 1 244 ? 68.216 40.465 36.321 1.00 26.26 237 THR D CA 1
ATOM 9236 C C . THR D 1 244 ? 69.645 40.801 36.725 1.00 27.37 237 THR D C 1
ATOM 9237 O O . THR D 1 244 ? 69.878 41.491 37.721 1.00 25.84 237 THR D O 1
ATOM 9241 N N . GLN D 1 245 ? 70.602 40.324 35.940 1.00 26.22 238 GLN D N 1
ATOM 9242 C CA . GLN D 1 245 ? 72.007 40.642 36.171 1.00 24.70 238 GLN D CA 1
ATOM 9243 C C . GLN D 1 245 ? 72.220 42.152 36.210 1.00 26.91 238 GLN D C 1
ATOM 9244 O O . GLN D 1 245 ? 72.988 42.664 37.030 1.00 28.16 238 GLN D O 1
ATOM 9250 N N . ALA D 1 246 ? 71.522 42.860 35.329 1.00 27.59 239 ALA D N 1
ATOM 9251 C CA . ALA D 1 246 ? 71.712 44.301 35.189 1.00 29.98 239 ALA D CA 1
ATOM 9252 C C . ALA D 1 246 ? 71.062 45.103 36.311 1.00 32.70 239 ALA D C 1
ATOM 9253 O O . ALA D 1 246 ? 71.542 46.187 36.659 1.00 32.66 239 ALA D O 1
ATOM 9255 N N . ASN D 1 247 ? 69.978 44.593 36.891 1.00 31.58 240 ASN D N 1
ATOM 9256 C CA . ASN D 1 247 ? 69.247 45.430 37.844 1.00 29.53 240 ASN D CA 1
ATOM 9257 C C . ASN D 1 247 ? 69.300 44.947 39.288 1.00 28.71 240 ASN D C 1
ATOM 9258 O O . ASN D 1 247 ? 68.745 45.595 40.168 1.00 29.50 240 ASN D O 1
ATOM 9263 N N . VAL D 1 248 ? 69.948 43.811 39.534 1.00 27.32 241 VAL D N 1
ATOM 9264 C CA . VAL D 1 248 ? 69.898 43.220 40.873 1.00 26.45 241 VAL D CA 1
ATOM 9265 C C . VAL D 1 248 ? 70.472 44.149 41.958 1.00 28.73 241 VAL D C 1
ATOM 9266 O O . VAL D 1 248 ? 69.989 44.156 43.092 1.00 30.78 241 VAL D O 1
ATOM 9270 N N . GLU D 1 249 ? 71.485 44.942 41.630 1.00 30.44 242 GLU D N 1
ATOM 9271 C CA . GLU D 1 249 ? 72.041 45.829 42.644 1.00 32.61 242 GLU D CA 1
ATOM 9272 C C . GLU D 1 249 ? 70.997 46.866 43.031 1.00 35.32 242 GLU D C 1
ATOM 9273 O O . GLU D 1 249 ? 70.872 47.212 44.199 1.00 39.10 242 GLU D O 1
ATOM 9279 N N . GLU D 1 250 ? 70.234 47.338 42.050 1.00 35.04 243 GLU D N 1
ATOM 9280 C CA . GLU D 1 250 ? 69.118 48.244 42.317 1.00 38.69 243 GLU D CA 1
ATOM 9281 C C . GLU D 1 250 ? 67.962 47.535 43.034 1.00 36.93 243 GLU D C 1
ATOM 9282 O O . GLU D 1 250 ? 67.328 48.101 43.928 1.00 35.23 243 GLU D O 1
ATOM 9288 N N . MET D 1 251 ? 67.675 46.303 42.630 1.00 36.83 244 MET D N 1
ATOM 9289 C CA . MET D 1 251 ? 66.549 45.581 43.216 1.00 35.00 244 MET D CA 1
ATOM 9290 C C . MET D 1 251 ? 66.776 45.287 44.698 1.00 35.47 244 MET D C 1
ATOM 9291 O O . MET D 1 251 ? 65.823 45.081 45.447 1.00 31.10 244 MET D O 1
ATOM 9296 N N . LYS D 1 252 ? 68.035 45.284 45.125 1.00 38.83 245 LYS D N 1
ATOM 9297 C CA . LYS D 1 252 ? 68.360 45.038 46.526 1.00 42.84 245 LYS D CA 1
ATOM 9298 C C . LYS D 1 252 ? 67.711 46.086 47.427 1.00 45.09 245 LYS D C 1
ATOM 9299 O O . LYS D 1 252 ? 67.490 45.840 48.612 1.00 48.19 245 LYS D O 1
ATOM 9301 N N . LYS D 1 253 ? 67.390 47.247 46.857 1.00 41.70 246 LYS D N 1
ATOM 9302 C CA . LYS D 1 253 ? 66.753 48.322 47.605 1.00 42.22 246 LYS D CA 1
ATOM 9303 C C . LYS D 1 253 ? 65.231 48.316 47.435 1.00 39.83 246 LYS D C 1
ATOM 9304 O O . LYS D 1 253 ? 64.558 49.268 47.828 1.00 38.52 246 LYS D O 1
ATOM 9306 N N . SER D 1 254 ? 64.689 47.243 46.865 1.00 34.69 247 SER D N 1
ATOM 9307 C CA . SER D 1 254 ? 63.246 47.155 46.639 1.00 34.74 247 SER D CA 1
ATOM 9308 C C . SER D 1 254 ? 62.459 47.161 47.945 1.00 35.89 247 SER D C 1
ATOM 9309 O O . SER D 1 254 ? 62.938 46.668 48.967 1.00 36.27 247 SER D O 1
ATOM 9312 N N . ASP D 1 255 ? 61.249 47.714 47.895 1.00 31.76 248 ASP D N 1
ATOM 9313 C CA . ASP D 1 255 ? 60.341 47.685 49.036 1.00 34.06 248 ASP D CA 1
ATOM 9314 C C . ASP D 1 255 ? 59.488 46.419 49.057 1.00 31.70 248 ASP D C 1
ATOM 9315 O O . ASP D 1 255 ? 58.856 46.112 50.062 1.00 32.99 248 ASP D O 1
ATOM 9320 N N . ASN D 1 256 ? 59.458 45.705 47.936 1.00 25.04 249 ASN D N 1
ATOM 9321 C CA . ASN D 1 256 ? 58.724 44.450 47.833 1.00 22.74 249 ASN D CA 1
ATOM 9322 C C . ASN D 1 256 ? 59.294 43.452 48.844 1.00 25.04 249 ASN D C 1
ATOM 9323 O O . ASN D 1 256 ? 60.476 43.121 48.771 1.00 25.80 249 ASN D O 1
ATOM 9328 N N . PRO D 1 257 ? 58.463 42.969 49.792 1.00 22.45 250 PRO D N 1
ATOM 9329 C CA . PRO D 1 257 ? 59.004 42.060 50.808 1.00 22.36 250 PRO D CA 1
ATOM 9330 C C . PRO D 1 257 ? 59.603 40.784 50.234 1.00 26.26 250 PRO D C 1
ATOM 9331 O O . PRO D 1 257 ? 60.644 40.353 50.726 1.00 28.54 250 PRO D O 1
ATOM 9335 N N . ASP D 1 258 ? 58.967 40.187 49.227 1.00 23.77 251 ASP D N 1
ATOM 9336 C CA . ASP D 1 258 ? 59.506 38.971 48.619 1.00 25.22 251 ASP D CA 1
ATOM 9337 C C . ASP D 1 258 ? 60.900 39.205 48.035 1.00 19.68 251 ASP D C 1
ATOM 9338 O O . ASP D 1 258 ? 61.777 38.347 48.139 1.00 17.51 251 ASP D O 1
ATOM 9343 N N . ILE D 1 259 ? 61.097 40.362 47.415 1.00 19.86 252 ILE D N 1
ATOM 9344 C CA . ILE D 1 259 ? 62.359 40.667 46.763 1.00 21.97 252 ILE D CA 1
ATOM 9345 C C . ILE D 1 259 ? 63.428 40.999 47.795 1.00 23.63 252 ILE D C 1
ATOM 9346 O O . ILE D 1 259 ? 64.579 40.555 47.689 1.00 21.90 252 ILE D O 1
ATOM 9351 N N . LYS D 1 260 ? 63.034 41.766 48.804 1.00 21.14 253 LYS D N 1
ATOM 9352 C CA . LYS D 1 260 ? 63.931 42.130 49.895 1.00 25.69 253 LYS D CA 1
ATOM 9353 C C . LYS D 1 260 ? 64.461 40.870 50.587 1.00 26.36 253 LYS D C 1
ATOM 9354 O O . LYS D 1 260 ? 65.654 40.764 50.894 1.00 25.91 253 LYS D O 1
ATOM 9360 N N . ARG D 1 261 ? 63.564 39.914 50.817 1.00 23.70 254 ARG D N 1
ATOM 9361 C CA . ARG D 1 261 ? 63.919 38.670 51.485 1.00 22.09 254 ARG D CA 1
ATOM 9362 C C . ARG D 1 261 ? 64.808 37.821 50.575 1.00 24.45 254 ARG D C 1
ATOM 9363 O O . ARG D 1 261 ? 65.834 37.290 51.014 1.00 25.26 254 ARG D O 1
ATOM 9371 N N . LEU D 1 262 ? 64.431 37.712 49.303 1.00 17.92 255 LEU D N 1
ATOM 9372 C CA . LEU D 1 262 ? 65.227 36.952 48.331 1.00 16.82 255 LEU D CA 1
ATOM 9373 C C . LEU D 1 262 ? 66.653 37.492 48.236 1.00 19.48 255 LEU D C 1
ATOM 9374 O O . LEU D 1 262 ? 67.610 36.728 48.223 1.00 20.66 255 LEU D O 1
ATOM 9379 N N . LEU D 1 263 ? 66.795 38.812 48.189 1.00 20.16 256 LEU D N 1
ATOM 9380 C CA . LEU D 1 263 ? 68.115 39.397 47.945 1.00 22.45 256 LEU D CA 1
ATOM 9381 C C . LEU D 1 263 ? 68.903 39.668 49.231 1.00 25.25 256 LEU D C 1
ATOM 9382 O O . LEU D 1 263 ? 69.962 40.293 49.190 1.00 25.22 256 LEU D O 1
ATOM 9387 N N . GLY D 1 264 ? 68.401 39.175 50.360 1.00 25.17 257 GLY D N 1
ATOM 9388 C CA . GLY D 1 264 ? 69.109 39.281 51.624 1.00 26.13 257 GLY D CA 1
ATOM 9389 C C . GLY D 1 264 ? 69.128 40.671 52.232 1.00 30.35 257 GLY D C 1
ATOM 9390 O O . GLY D 1 264 ? 70.022 41.000 53.020 1.00 33.09 257 GLY D O 1
ATOM 9391 N N . ALA D 1 265 ? 68.141 41.489 51.878 1.00 28.44 258 ALA D N 1
ATOM 9392 C CA . ALA D 1 265 ? 68.088 42.867 52.359 1.00 34.61 258 ALA D CA 1
ATOM 9393 C C . ALA D 1 265 ? 67.196 43.017 53.582 1.00 39.64 258 ALA D C 1
ATOM 9394 O O . ALA D 1 265 ? 67.115 44.093 54.161 1.00 42.99 258 ALA D O 1
ATOM 9396 N N . GLU D 1 266 ? 66.511 41.946 53.965 1.00 43.14 259 GLU D N 1
ATOM 9397 C CA . GLU D 1 266 ? 65.680 41.990 55.163 1.00 46.84 259 GLU D CA 1
ATOM 9398 C C . GLU D 1 266 ? 66.590 42.068 56.383 1.00 54.34 259 GLU D C 1
ATOM 9399 O O . GLU D 1 266 ? 67.758 41.672 56.325 1.00 56.92 259 GLU D O 1
ATOM 9401 N N . ALA D 1 267 ? 66.063 42.600 57.482 1.00 55.31 260 ALA D N 1
ATOM 9402 C CA . ALA D 1 267 ? 66.840 42.727 58.708 1.00 55.91 260 ALA D CA 1
ATOM 9403 C C . ALA D 1 267 ? 66.811 41.422 59.501 1.00 54.14 260 ALA D C 1
ATOM 9404 O O . ALA D 1 267 ? 65.755 40.802 59.655 1.00 55.27 260 ALA D O 1
ATOM 9406 N N . ASP D 1 268 ? 67.978 41.011 59.990 1.00 50.92 261 ASP D N 1
ATOM 9407 C CA . ASP D 1 268 ? 68.121 39.784 60.771 1.00 49.34 261 ASP D CA 1
ATOM 9408 C C . ASP D 1 268 ? 67.626 38.543 60.024 1.00 43.40 261 ASP D C 1
ATOM 9409 O O . ASP D 1 268 ? 67.153 37.591 60.642 1.00 43.51 261 ASP D O 1
ATOM 9411 N N . THR D 1 269 ? 67.725 38.553 58.700 1.00 37.91 262 THR D N 1
ATOM 9412 C CA . THR D 1 269 ? 67.354 37.372 57.925 1.00 33.59 262 THR D CA 1
ATOM 9413 C C . THR D 1 269 ? 68.434 36.299 58.098 1.00 31.95 262 THR D C 1
ATOM 9414 O O . THR D 1 269 ? 69.618 36.612 58.269 1.00 31.74 262 THR D O 1
ATOM 9418 N N . LYS D 1 270 ? 68.023 35.035 58.061 1.00 31.05 263 LYS D N 1
ATOM 9419 C CA . LYS D 1 270 ? 68.931 33.922 58.335 1.00 25.41 263 LYS D CA 1
ATOM 9420 C C . LYS D 1 270 ? 68.940 32.914 57.193 1.00 26.51 263 LYS D C 1
ATOM 9421 O O . LYS D 1 270 ? 69.513 31.837 57.312 1.00 26.61 263 LYS D O 1
ATOM 9423 N N . ILE D 1 271 ? 68.308 33.274 56.086 1.00 21.24 264 ILE D N 1
ATOM 9424 C CA . ILE D 1 271 ? 68.137 32.348 54.962 1.00 19.13 264 ILE D CA 1
ATOM 9425 C C . ILE D 1 271 ? 69.463 31.887 54.383 1.00 23.36 264 ILE D C 1
ATOM 9426 O O . ILE D 1 271 ? 69.718 30.687 54.275 1.00 21.87 264 ILE D O 1
ATOM 9431 N N . GLY D 1 272 ? 70.313 32.837 54.016 1.00 21.15 265 GLY D N 1
ATOM 9432 C CA . GLY D 1 272 ? 71.586 32.497 53.407 1.00 20.55 265 GLY D CA 1
ATOM 9433 C C . GLY D 1 272 ? 72.481 31.740 54.357 1.00 22.08 265 GLY D C 1
ATOM 9434 O O . GLY D 1 272 ? 73.101 30.749 53.973 1.00 21.76 265 GLY D O 1
ATOM 9435 N N . THR D 1 273 ? 72.542 32.183 55.610 1.00 24.14 266 THR D N 1
ATOM 9436 C CA . THR D 1 273 ? 73.465 31.567 56.556 1.00 28.23 266 THR D CA 1
ATOM 9437 C C . THR D 1 273 ? 72.964 30.185 57.009 1.00 27.56 266 THR D C 1
ATOM 9438 O O . THR D 1 273 ? 73.774 29.301 57.320 1.00 28.99 266 THR D O 1
ATOM 9442 N N . ASP D 1 274 ? 71.647 29.979 57.021 1.00 23.78 267 ASP D N 1
ATOM 9443 C CA . ASP D 1 274 ? 71.118 28.642 57.304 1.00 22.35 267 ASP D CA 1
ATOM 9444 C C . ASP D 1 274 ? 71.485 27.698 56.169 1.00 23.94 267 ASP D C 1
ATOM 9445 O O . ASP D 1 274 ? 71.604 26.492 56.371 1.00 23.17 267 ASP D O 1
ATOM 9450 N N . LEU D 1 275 ? 71.673 28.259 54.977 1.00 20.12 268 LEU D N 1
ATOM 9451 C CA . LEU D 1 275 ? 72.051 27.480 53.808 1.00 21.63 268 LEU D CA 1
ATOM 9452 C C . LEU D 1 275 ? 73.561 27.211 53.809 1.00 24.23 268 LEU D C 1
ATOM 9453 O O . LEU D 1 275 ? 74.053 26.372 53.056 1.00 25.88 268 LEU D O 1
ATOM 9458 N N . GLY D 1 276 ? 74.295 27.910 54.672 1.00 22.09 269 GLY D N 1
ATOM 9459 C CA . GLY D 1 276 ? 75.736 27.747 54.747 1.00 25.65 269 GLY D CA 1
ATOM 9460 C C . GLY D 1 276 ? 76.479 28.791 53.935 1.00 26.29 269 GLY D C 1
ATOM 9461 O O . GLY D 1 276 ? 77.700 28.739 53.789 1.00 26.84 269 GLY D O 1
ATOM 9462 N N . LEU D 1 277 ? 75.728 29.757 53.412 1.00 25.80 270 LEU D N 1
ATOM 9463 C CA . LEU D 1 277 ? 76.290 30.787 52.550 1.00 27.34 270 LEU D CA 1
ATOM 9464 C C . LEU D 1 277 ? 76.168 32.150 53.223 1.00 28.74 270 LEU D C 1
ATOM 9465 O O . LEU D 1 277 ? 75.864 32.223 54.408 1.00 28.03 270 LEU D O 1
ATOM 9470 N N . ASP D 1 278 ? 76.404 33.222 52.468 1.00 27.23 271 ASP D N 1
ATOM 9471 C CA . ASP D 1 278 ? 76.298 34.579 53.002 1.00 27.82 271 ASP D CA 1
ATOM 9472 C C . ASP D 1 278 ? 74.901 35.133 52.777 1.00 26.34 271 ASP D C 1
ATOM 9473 O O . ASP D 1 278 ? 74.130 34.569 52.013 1.00 24.12 271 ASP D O 1
ATOM 9478 N N . LYS D 1 279 ? 74.568 36.235 53.442 1.00 28.93 272 LYS D N 1
ATOM 9479 C CA . LYS D 1 279 ? 73.196 36.740 53.377 1.00 28.95 272 LYS D CA 1
ATOM 9480 C C . LYS D 1 279 ? 72.810 37.135 51.952 1.00 27.43 272 LYS D C 1
ATOM 9481 O O . LYS D 1 279 ? 71.651 37.018 51.559 1.00 24.68 272 LYS D O 1
ATOM 9483 N N . ASP D 1 280 ? 73.784 37.580 51.169 1.00 27.23 273 ASP D N 1
ATOM 9484 C CA . ASP D 1 280 ? 73.479 38.044 49.821 1.00 26.82 273 ASP D CA 1
ATOM 9485 C C . ASP D 1 280 ? 73.768 36.995 48.749 1.00 25.45 273 ASP D C 1
ATOM 9486 O O . ASP D 1 280 ? 74.128 37.343 47.629 1.00 26.35 273 ASP D O 1
ATOM 9491 N N . TRP D 1 281 ? 73.593 35.714 49.087 1.00 22.52 274 TRP D N 1
ATOM 9492 C CA . TRP D 1 281 ? 73.953 34.630 48.173 1.00 21.82 274 TRP D CA 1
ATOM 9493 C C . TRP D 1 281 ? 73.212 34.733 46.823 1.00 21.62 274 TRP D C 1
ATOM 9494 O O . TRP D 1 281 ? 73.779 34.406 45.776 1.00 21.32 274 TRP D O 1
ATOM 9505 N N . VAL D 1 282 ? 71.964 35.199 46.830 1.00 21.81 275 VAL D N 1
ATOM 9506 C CA . VAL D 1 282 ? 71.219 35.325 45.575 1.00 21.49 275 VAL D CA 1
ATOM 9507 C C . VAL D 1 282 ? 71.732 36.501 44.736 1.00 20.13 275 VAL D C 1
ATOM 9508 O O . VAL D 1 282 ? 71.810 36.397 43.513 1.00 23.06 275 VAL D O 1
ATOM 9512 N N . VAL D 1 283 ? 72.082 37.616 45.378 1.00 23.77 276 VAL D N 1
ATOM 9513 C CA . VAL D 1 283 ? 72.703 38.728 44.653 1.00 22.14 276 VAL D CA 1
ATOM 9514 C C . VAL D 1 283 ? 73.978 38.224 43.970 1.00 23.25 276 VAL D C 1
ATOM 9515 O O . VAL D 1 283 ? 74.242 38.554 42.813 1.00 24.28 276 VAL D O 1
ATOM 9519 N N . LYS D 1 284 ? 74.747 37.396 44.674 1.00 23.68 277 LYS D N 1
ATOM 9520 C CA . LYS D 1 284 ? 75.951 36.818 44.081 1.00 24.31 277 LYS D CA 1
ATOM 9521 C C . LYS D 1 284 ? 75.633 35.968 42.856 1.00 22.94 277 LYS D C 1
ATOM 9522 O O . LYS D 1 284 ? 76.341 36.069 41.846 1.00 22.91 277 LYS D O 1
ATOM 9528 N N . ILE D 1 285 ? 74.584 35.139 42.943 1.00 20.68 278 ILE D N 1
ATOM 9529 C CA . ILE D 1 285 ? 74.180 34.312 41.813 1.00 19.77 278 ILE D CA 1
ATOM 9530 C C . ILE D 1 285 ? 73.806 35.188 40.613 1.00 20.15 278 ILE D C 1
ATOM 9531 O O . ILE D 1 285 ? 74.330 35.009 39.512 1.00 20.52 278 ILE D O 1
ATOM 9536 N N . ILE D 1 286 ? 72.883 36.121 40.815 1.00 20.16 279 ILE D N 1
ATOM 9537 C CA . ILE D 1 286 ? 72.365 36.901 39.701 1.00 26.73 279 ILE D CA 1
ATOM 9538 C C . ILE D 1 286 ? 73.450 37.808 39.084 1.00 27.10 279 ILE D C 1
ATOM 9539 O O . ILE D 1 286 ? 73.512 37.985 37.861 1.00 24.14 279 ILE D O 1
ATOM 9544 N N . LYS D 1 287 ? 74.315 38.370 39.918 1.00 23.29 280 LYS D N 1
ATOM 9545 C CA . LYS D 1 287 ? 75.453 39.123 39.401 1.00 25.03 280 LYS D CA 1
ATOM 9546 C C . LYS D 1 287 ? 76.363 38.245 38.547 1.00 25.14 280 LYS D C 1
ATOM 9547 O O . LYS D 1 287 ? 76.892 38.690 37.521 1.00 26.27 280 LYS D O 1
ATOM 9553 N N . GLY D 1 288 ? 76.530 36.995 38.970 1.00 24.31 281 GLY D N 1
ATOM 9554 C CA . GLY D 1 288 ? 77.431 36.080 38.294 1.00 24.27 281 GLY D CA 1
ATOM 9555 C C . GLY D 1 288 ? 76.944 35.572 36.948 1.00 23.64 281 GLY D C 1
ATOM 9556 O O . GLY D 1 288 ? 77.726 35.478 35.999 1.00 24.53 281 GLY D O 1
ATOM 9557 N N . VAL D 1 289 ? 75.657 35.240 36.855 1.00 23.43 282 VAL D N 1
ATOM 9558 C CA . VAL D 1 289 ? 75.140 34.559 35.665 1.00 22.95 282 VAL D CA 1
ATOM 9559 C C . VAL D 1 289 ? 73.772 35.086 35.203 1.00 22.02 282 VAL D C 1
ATOM 9560 O O . VAL D 1 289 ? 73.278 34.673 34.155 1.00 22.70 282 VAL D O 1
ATOM 9564 N N . GLY D 1 290 ? 73.169 35.992 35.965 1.00 21.12 283 GLY D N 1
ATOM 9565 C CA . GLY D 1 290 ? 71.826 36.465 35.661 1.00 22.60 283 GLY D CA 1
ATOM 9566 C C . GLY D 1 290 ? 70.768 35.463 36.103 1.00 21.32 283 GLY D C 1
ATOM 9567 O O . GLY D 1 290 ? 71.099 34.451 36.723 1.00 18.31 283 GLY D O 1
ATOM 9568 N N . ASN D 1 291 ? 69.496 35.720 35.790 1.00 18.67 284 ASN D N 1
ATOM 9569 C CA . ASN D 1 291 ? 68.441 34.798 36.239 1.00 20.11 284 ASN D CA 1
ATOM 9570 C C . ASN D 1 291 ? 68.244 33.632 35.257 1.00 18.32 284 ASN D C 1
ATOM 9571 O O . ASN D 1 291 ? 68.922 33.551 34.225 1.00 18.15 284 ASN D O 1
ATOM 9576 N N . TYR D 1 292 ? 67.308 32.742 35.576 1.00 16.59 285 TYR D N 1
ATOM 9577 C CA . TYR D 1 292 ? 67.067 31.554 34.752 1.00 16.16 285 TYR D CA 1
ATOM 9578 C C . TYR D 1 292 ? 66.801 31.908 33.283 1.00 15.44 285 TYR D C 1
ATOM 9579 O O . TYR D 1 292 ? 67.323 31.268 32.379 1.00 16.45 285 TYR D O 1
ATOM 9588 N N . GLY D 1 293 ? 65.964 32.921 33.059 1.00 15.95 286 GLY D N 1
ATOM 9589 C CA . GLY D 1 293 ? 65.596 33.297 31.704 1.00 16.69 286 GLY D CA 1
ATOM 9590 C C . GLY D 1 293 ? 66.783 33.831 30.938 1.00 17.83 286 GLY D C 1
ATOM 9591 O O . GLY D 1 293 ? 66.921 33.612 29.729 1.00 22.00 286 GLY D O 1
ATOM 9592 N N . GLU D 1 294 ? 67.646 34.556 31.646 1.00 18.41 287 GLU D N 1
ATOM 9593 C CA . GLU D 1 294 ? 68.840 35.090 31.023 1.00 20.95 287 GLU D CA 1
ATOM 9594 C C . GLU D 1 294 ? 69.806 33.975 30.622 1.00 22.45 287 GLU D C 1
ATOM 9595 O O . GLU D 1 294 ? 70.422 34.052 29.556 1.00 21.73 287 GLU D O 1
ATOM 9601 N N . ILE D 1 295 ? 69.918 32.942 31.458 1.00 20.87 288 ILE D N 1
ATOM 9602 C CA . ILE D 1 295 ? 70.752 31.788 31.145 1.00 20.54 288 ILE D CA 1
ATOM 9603 C C . ILE D 1 295 ? 70.176 31.063 29.939 1.00 20.84 288 ILE D C 1
ATOM 9604 O O . ILE D 1 295 ? 70.912 30.666 29.033 1.00 20.22 288 ILE D O 1
ATOM 9609 N N . PHE D 1 296 ? 68.856 30.907 29.928 1.00 16.99 289 PHE D N 1
ATOM 9610 C CA . PHE D 1 296 ? 68.167 30.236 28.827 1.00 18.49 289 PHE D CA 1
ATOM 9611 C C . PHE D 1 296 ? 68.406 30.982 27.518 1.00 18.09 289 PHE D C 1
ATOM 9612 O O . PHE D 1 296 ? 68.852 30.406 26.529 1.00 18.47 289 PHE D O 1
ATOM 9620 N N . GLU D 1 297 ? 68.122 32.280 27.513 1.00 18.93 290 GLU D N 1
ATOM 9621 C CA . GLU D 1 297 ? 68.165 33.030 26.269 1.00 22.52 290 GLU D CA 1
ATOM 9622 C C . GLU D 1 297 ? 69.553 33.141 25.635 1.00 22.90 290 GLU D C 1
ATOM 9623 O O . GLU D 1 297 ? 69.684 33.033 24.412 1.00 24.52 290 GLU D O 1
ATOM 9629 N N . ARG D 1 298 ? 70.588 33.361 26.442 1.00 22.17 291 ARG D N 1
ATOM 9630 C CA . ARG D 1 298 ? 71.917 33.598 25.885 1.00 25.73 291 ARG D CA 1
ATOM 9631 C C . ARG D 1 298 ? 72.529 32.311 25.337 1.00 24.51 291 ARG D C 1
ATOM 9632 O O . ARG D 1 298 ? 73.410 32.353 24.477 1.00 25.16 291 ARG D O 1
ATOM 9640 N N . ASN D 1 299 ? 72.067 31.172 25.841 1.00 21.11 292 ASN D N 1
ATOM 9641 C CA . ASN D 1 299 ? 72.679 29.895 25.481 1.00 20.84 292 ASN D CA 1
ATOM 9642 C C . ASN D 1 299 ? 71.879 29.090 24.468 1.00 20.46 292 ASN D C 1
ATOM 9643 O O . ASN D 1 299 ? 72.451 28.512 23.548 1.00 21.06 292 ASN D O 1
ATOM 9648 N N . ILE D 1 300 ? 70.569 28.993 24.666 1.00 19.54 293 ILE D N 1
ATOM 9649 C CA . ILE D 1 300 ? 69.777 28.066 23.862 1.00 19.16 293 ILE D CA 1
ATOM 9650 C C . ILE D 1 300 ? 68.511 28.717 23.312 1.00 19.32 293 ILE D C 1
ATOM 9651 O O . ILE D 1 300 ? 67.849 28.149 22.446 1.00 19.49 293 ILE D O 1
ATOM 9656 N N . GLY D 1 301 ? 68.185 29.914 23.790 1.00 24.21 294 GLY D N 1
ATOM 9657 C CA . GLY D 1 301 ? 66.977 30.587 23.340 1.00 24.01 294 GLY D CA 1
ATOM 9658 C C . GLY D 1 301 ? 67.159 31.524 22.147 1.00 21.71 294 GLY D C 1
ATOM 9659 O O . GLY D 1 301 ? 67.983 31.291 21.266 1.00 22.53 294 GLY D O 1
ATOM 9660 N N . SER D 1 302 ? 66.384 32.603 22.127 1.00 26.15 295 SER D N 1
ATOM 9661 C CA . SER D 1 302 ? 66.402 33.524 20.993 1.00 28.79 295 SER D CA 1
ATOM 9662 C C . SER D 1 302 ? 67.684 34.352 20.929 1.00 31.39 295 SER D C 1
ATOM 9663 O O . SER D 1 302 ? 67.982 34.960 19.900 1.00 33.60 295 SER D O 1
ATOM 9666 N N . GLY D 1 303 ? 68.439 34.379 22.023 1.00 29.04 296 GLY D N 1
ATOM 9667 C CA . GLY D 1 303 ? 69.730 35.045 22.046 1.00 32.20 296 GLY D CA 1
ATOM 9668 C C . GLY D 1 303 ? 70.887 34.132 21.683 1.00 33.98 296 GLY D C 1
ATOM 9669 O O . GLY D 1 303 ? 72.053 34.434 21.954 1.00 33.88 296 GLY D O 1
ATOM 9670 N N . SER D 1 304 ? 70.563 33.012 21.046 1.00 30.64 297 SER D N 1
ATOM 9671 C CA . SER D 1 304 ? 71.556 32.020 20.661 1.00 29.86 297 SER D CA 1
ATOM 9672 C C . SER D 1 304 ? 71.291 31.514 19.244 1.00 29.84 297 SER D C 1
ATOM 9673 O O . SER D 1 304 ? 70.230 31.776 18.690 1.00 26.14 297 SER D O 1
ATOM 9676 N N . PRO D 1 305 ? 72.237 30.760 18.659 1.00 27.22 298 PRO D N 1
ATOM 9677 C CA . PRO D 1 305 ? 71.923 30.167 17.352 1.00 28.16 298 PRO D CA 1
ATOM 9678 C C . PRO D 1 305 ? 70.912 29.013 17.388 1.00 25.51 298 PRO D C 1
ATOM 9679 O O . PRO D 1 305 ? 70.420 28.613 16.335 1.00 26.49 298 PRO D O 1
ATOM 9683 N N . LEU D 1 306 ? 70.620 28.467 18.563 1.00 23.91 299 LEU D N 1
ATOM 9684 C CA . LEU D 1 306 ? 69.701 27.330 18.653 1.00 22.65 299 LEU D CA 1
ATOM 9685 C C . LEU D 1 306 ? 68.234 27.754 18.500 1.00 22.45 299 LEU D C 1
ATOM 9686 O O . LEU D 1 306 ? 67.446 27.048 17.863 1.00 25.89 299 LEU D O 1
ATOM 9691 N N . LYS D 1 307 ? 67.868 28.890 19.093 1.00 22.56 300 LYS D N 1
ATOM 9692 C CA . LYS D 1 307 ? 66.510 29.445 18.954 1.00 26.91 300 LYS D CA 1
ATOM 9693 C C . LYS D 1 307 ? 65.408 28.508 19.467 1.00 24.40 300 LYS D C 1
ATOM 9694 O O . LYS D 1 307 ? 64.351 28.383 18.843 1.00 21.55 300 LYS D O 1
ATOM 9700 N N . ILE D 1 308 ? 65.660 27.847 20.593 1.00 19.95 301 ILE D N 1
ATOM 9701 C CA . ILE D 1 308 ? 64.657 27.001 21.238 1.00 19.46 301 ILE D CA 1
ATOM 9702 C C . ILE D 1 308 ? 63.623 27.844 21.997 1.00 19.41 301 ILE D C 1
ATOM 9703 O O . ILE D 1 308 ? 63.983 28.751 22.737 1.00 19.99 301 ILE D O 1
ATOM 9708 N N . ALA D 1 309 ? 62.341 27.549 21.819 1.00 18.31 302 ALA D N 1
ATOM 9709 C CA . ALA D 1 309 ? 61.303 28.284 22.549 1.00 22.91 302 ALA D CA 1
ATOM 9710 C C . ALA D 1 309 ? 61.265 27.792 23.989 1.00 20.24 302 ALA D C 1
ATOM 9711 O O . ALA D 1 309 ? 61.621 26.641 24.255 1.00 17.91 302 ALA D O 1
ATOM 9713 N N . ARG D 1 310 ? 60.848 28.656 24.913 1.00 16.68 303 ARG D N 1
ATOM 9714 C CA . ARG D 1 310 ? 60.798 28.272 26.339 1.00 15.54 303 ARG D CA 1
ATOM 9715 C C . ARG D 1 310 ? 59.979 26.993 26.541 1.00 18.26 303 ARG D C 1
ATOM 9716 O O . ARG D 1 310 ? 60.432 26.053 27.198 1.00 17.83 303 ARG D O 1
ATOM 9724 N N . GLY D 1 311 ? 58.785 26.957 25.961 1.00 15.88 304 GLY D N 1
ATOM 9725 C CA . GLY D 1 311 ? 57.945 25.773 26.031 1.00 18.00 304 GLY D CA 1
ATOM 9726 C C . GLY D 1 311 ? 57.726 25.275 27.444 1.00 17.83 304 GLY D C 1
ATOM 9727 O O . GLY D 1 311 ? 57.242 26.009 28.301 1.00 15.35 304 GLY D O 1
ATOM 9728 N N . LEU D 1 312 ? 58.114 24.029 27.697 1.00 13.13 305 LEU D N 1
ATOM 9729 C CA . LEU D 1 312 ? 57.950 23.450 29.030 1.00 12.34 305 LEU D CA 1
ATOM 9730 C C . LEU D 1 312 ? 58.790 24.179 30.053 1.00 11.99 305 LEU D C 1
ATOM 9731 O O . LEU D 1 312 ? 58.524 24.093 31.248 1.00 13.15 305 LEU D O 1
ATOM 9736 N N . ASN D 1 313 ? 59.831 24.868 29.589 1.00 13.28 306 ASN D N 1
ATOM 9737 C CA . ASN D 1 313 ? 60.743 25.519 30.515 1.00 14.52 306 ASN D CA 1
ATOM 9738 C C . ASN D 1 313 ? 60.422 26.987 30.700 1.00 12.64 306 ASN D C 1
ATOM 9739 O O . ASN D 1 313 ? 61.201 27.728 31.299 1.00 13.75 306 ASN D O 1
ATOM 9744 N N . ALA D 1 314 ? 59.252 27.400 30.221 1.00 13.68 307 ALA D N 1
ATOM 9745 C CA . ALA D 1 314 ? 58.726 28.695 30.614 1.00 13.99 307 ALA D CA 1
ATOM 9746 C C . ALA D 1 314 ? 58.382 28.641 32.098 1.00 12.98 307 ALA D C 1
ATOM 9747 O O . ALA D 1 314 ? 58.201 27.568 32.672 1.00 12.28 307 ALA D O 1
ATOM 9749 N N . GLN D 1 315 ? 58.321 29.809 32.716 1.00 13.73 308 GLN D N 1
ATOM 9750 C CA . GLN D 1 315 ? 57.825 29.935 34.080 1.00 13.02 308 GLN D CA 1
ATOM 9751 C C . GLN D 1 315 ? 56.444 29.306 34.226 1.00 15.46 308 GLN D C 1
ATOM 9752 O O . GLN D 1 315 ? 55.633 29.315 33.294 1.00 13.78 308 GLN D O 1
ATOM 9758 N N . TRP D 1 316 ? 56.178 28.802 35.425 1.00 15.64 309 TRP D N 1
ATOM 9759 C CA . TRP D 1 316 ? 54.909 28.166 35.767 1.00 16.82 309 TRP D CA 1
ATOM 9760 C C . TRP D 1 316 ? 53.708 29.080 35.512 1.00 16.88 309 TRP D C 1
ATOM 9761 O O . TRP D 1 316 ? 52.634 28.613 35.120 1.00 19.58 309 TRP D O 1
ATOM 9772 N N . ASN D 1 317 ? 53.881 30.383 35.717 1.00 16.02 310 ASN D N 1
ATOM 9773 C CA . ASN D 1 317 ? 52.769 31.312 35.542 1.00 17.01 310 ASN D CA 1
ATOM 9774 C C . ASN D 1 317 ? 52.797 31.958 34.163 1.00 17.34 310 ASN D C 1
ATOM 9775 O O . ASN D 1 317 ? 52.118 32.962 33.925 1.00 16.72 310 ASN D O 1
ATOM 9780 N N . LYS D 1 318 ? 53.587 31.381 33.262 1.00 16.60 311 LYS D N 1
ATOM 9781 C CA . LYS D 1 318 ? 53.609 31.788 31.861 1.00 18.84 311 LYS D CA 1
ATOM 9782 C C . LYS D 1 318 ? 53.426 30.564 30.960 1.00 21.50 311 LYS D C 1
ATOM 9783 O O . LYS D 1 318 ? 53.850 30.572 29.806 1.00 25.03 311 LYS D O 1
ATOM 9789 N N . GLY D 1 319 ? 52.837 29.502 31.509 1.00 19.20 312 GLY D N 1
ATOM 9790 C CA . GLY D 1 319 ? 52.433 28.353 30.713 1.00 18.36 312 GLY D CA 1
ATOM 9791 C C . GLY D 1 319 ? 53.410 27.190 30.702 1.00 18.47 312 GLY D C 1
ATOM 9792 O O . GLY D 1 319 ? 53.198 26.202 29.988 1.00 20.13 312 GLY D O 1
ATOM 9793 N N . GLY D 1 320 ? 54.488 27.305 31.474 1.00 15.98 313 GLY D N 1
ATOM 9794 C CA . GLY D 1 320 ? 55.468 26.244 31.546 1.00 14.03 313 GLY D CA 1
ATOM 9795 C C . GLY D 1 320 ? 55.440 25.448 32.837 1.00 12.94 313 GLY D C 1
ATOM 9796 O O . GLY D 1 320 ? 54.472 25.517 33.594 1.00 16.29 313 GLY D O 1
ATOM 9797 N N . LEU D 1 321 ? 56.517 24.707 33.081 1.00 11.41 314 LEU D N 1
ATOM 9798 C CA . LEU D 1 321 ? 56.634 23.820 34.246 1.00 10.84 314 LEU D CA 1
ATOM 9799 C C . LEU D 1 321 ? 57.615 24.325 35.305 1.00 17.46 314 LEU D C 1
ATOM 9800 O O . LEU D 1 321 ? 57.718 23.739 36.399 1.00 14.54 314 LEU D O 1
ATOM 9805 N N . GLN D 1 322 ? 58.356 25.391 35.005 1.00 12.36 315 GLN D N 1
ATOM 9806 C CA . GLN D 1 322 ? 59.446 25.761 35.906 1.00 11.51 315 GLN D CA 1
ATOM 9807 C C . GLN D 1 322 ? 58.916 26.582 37.056 1.00 14.50 315 GLN D C 1
ATOM 9808 O O . GLN D 1 322 ? 58.410 27.696 36.875 1.00 13.28 315 GLN D O 1
ATOM 9814 N N . TYR D 1 323 ? 59.037 26.019 38.252 1.00 10.34 316 TYR D N 1
ATOM 9815 C CA . TYR D 1 323 ? 58.381 26.585 39.434 1.00 13.42 316 TYR D CA 1
ATOM 9816 C C . TYR D 1 323 ? 59.389 26.796 40.543 1.00 13.95 316 TYR D C 1
ATOM 9817 O O . TYR D 1 323 ? 59.917 25.840 41.092 1.00 13.14 316 TYR D O 1
ATOM 9826 N N . GLY D 1 324 ? 59.685 28.051 40.857 1.00 14.79 317 GLY D N 1
ATOM 9827 C CA . GLY D 1 324 ? 60.643 28.326 41.912 1.00 12.84 317 GLY D CA 1
ATOM 9828 C C . GLY D 1 324 ? 59.982 28.128 43.264 1.00 11.85 317 GLY D C 1
ATOM 9829 O O . GLY D 1 324 ? 59.000 28.786 43.592 1.00 11.93 317 GLY D O 1
ATOM 9830 N N . ILE D 1 325 ? 60.509 27.196 44.046 1.00 12.58 318 ILE D N 1
ATOM 9831 C CA . ILE D 1 325 ? 59.983 26.932 45.375 1.00 11.39 318 ILE D CA 1
ATOM 9832 C C . ILE D 1 325 ? 60.268 28.173 46.213 1.00 11.28 318 ILE D C 1
ATOM 9833 O O . ILE D 1 325 ? 61.298 28.809 46.028 1.00 11.52 318 ILE D O 1
ATOM 9838 N N . PRO D 1 326 ? 59.331 28.568 47.091 1.00 13.54 319 PRO D N 1
ATOM 9839 C CA . PRO D 1 326 ? 59.495 29.868 47.750 1.00 16.86 319 PRO D CA 1
ATOM 9840 C C . PRO D 1 326 ? 60.694 29.993 48.682 1.00 16.15 319 PRO D C 1
ATOM 9841 O O . PRO D 1 326 ? 60.980 29.109 49.483 1.00 12.77 319 PRO D O 1
ATOM 9845 N N . VAL D 1 327 ? 61.374 31.126 48.564 1.00 12.94 320 VAL D N 1
ATOM 9846 C CA . VAL D 1 327 ? 62.468 31.483 49.452 1.00 13.49 320 VAL D CA 1
ATOM 9847 C C . VAL D 1 327 ? 61.824 32.188 50.635 1.00 20.97 320 VAL D C 1
ATOM 9848 O O . VAL D 1 327 ? 61.678 33.413 50.663 1.00 22.06 320 VAL D O 1
ATOM 9852 N N . ARG D 1 328 ? 61.424 31.379 51.609 1.00 18.07 321 ARG D N 1
ATOM 9853 C CA . ARG D 1 328 ? 60.464 31.791 52.626 1.00 23.57 321 ARG D CA 1
ATOM 9854 C C . ARG D 1 328 ? 60.824 31.140 53.951 1.00 24.21 321 ARG D C 1
ATOM 9855 O O . ARG D 1 328 ? 61.607 30.181 53.970 1.00 19.38 321 ARG D O 1
ATOM 9864 N N . ALA E 1 9 ? 115.627 42.294 59.170 1.00 49.56 2 ALA E N 1
ATOM 9865 C CA . ALA E 1 9 ? 116.240 42.144 57.855 1.00 51.12 2 ALA E CA 1
ATOM 9866 C C . ALA E 1 9 ? 115.779 40.868 57.143 1.00 50.93 2 ALA E C 1
ATOM 9867 O O . ALA E 1 9 ? 116.398 40.442 56.165 1.00 53.27 2 ALA E O 1
ATOM 9869 N N . ASP E 1 10 ? 114.713 40.247 57.648 1.00 45.42 3 ASP E N 1
ATOM 9870 C CA . ASP E 1 10 ? 113.989 39.241 56.868 1.00 37.12 3 ASP E CA 1
ATOM 9871 C C . ASP E 1 10 ? 112.529 39.142 57.271 1.00 25.19 3 ASP E C 1
ATOM 9872 O O . ASP E 1 10 ? 112.064 38.109 57.752 1.00 26.06 3 ASP E O 1
ATOM 9877 N N . THR E 1 11 ? 111.818 40.232 57.022 1.00 21.46 4 THR E N 1
ATOM 9878 C CA . THR E 1 11 ? 110.388 40.336 57.273 1.00 21.19 4 THR E CA 1
ATOM 9879 C C . THR E 1 11 ? 109.567 39.310 56.494 1.00 22.85 4 THR E C 1
ATOM 9880 O O . THR E 1 11 ? 108.618 38.752 57.036 1.00 23.35 4 THR E O 1
ATOM 9884 N N . LEU E 1 12 ? 109.917 39.061 55.229 1.00 23.45 5 LEU E N 1
ATOM 9885 C CA . LEU E 1 12 ? 109.168 38.090 54.426 1.00 22.02 5 LEU E CA 1
ATOM 9886 C C . LEU E 1 12 ? 109.178 36.703 55.074 1.00 21.21 5 LEU E C 1
ATOM 9887 O O . LEU E 1 12 ? 108.138 36.048 55.152 1.00 23.00 5 LEU E O 1
ATOM 9892 N N . SER E 1 13 ? 110.337 36.254 55.557 1.00 21.82 6 SER E N 1
ATOM 9893 C CA . SER E 1 13 ? 110.400 34.946 56.218 1.00 26.23 6 SER E CA 1
ATOM 9894 C C . SER E 1 13 ? 109.569 34.930 57.483 1.00 27.57 6 SER E C 1
ATOM 9895 O O . SER E 1 13 ? 108.930 33.924 57.785 1.00 24.81 6 SER E O 1
ATOM 9898 N N . ASP E 1 14 ? 109.596 36.038 58.220 1.00 23.40 7 ASP E N 1
ATOM 9899 C CA . ASP E 1 14 ? 108.835 36.142 59.461 1.00 24.42 7 ASP E CA 1
ATOM 9900 C C . ASP E 1 14 ? 107.345 36.051 59.166 1.00 24.26 7 ASP E C 1
ATOM 9901 O O . ASP E 1 14 ? 106.623 35.305 59.825 1.00 23.73 7 ASP E O 1
ATOM 9906 N N . VAL E 1 15 ? 106.900 36.782 58.147 1.00 21.22 8 VAL E N 1
ATOM 9907 C CA . VAL E 1 15 ? 105.499 36.788 57.752 1.00 20.17 8 VAL E CA 1
ATOM 9908 C C . VAL E 1 15 ? 105.034 35.395 57.324 1.00 22.79 8 VAL E C 1
ATOM 9909 O O . VAL E 1 15 ? 103.987 34.916 57.777 1.00 21.69 8 VAL E O 1
ATOM 9913 N N . LYS E 1 16 ? 105.813 34.732 56.474 1.00 21.45 9 LYS E N 1
ATOM 9914 C CA . LYS E 1 16 ? 105.470 33.374 56.063 1.00 31.35 9 LYS E CA 1
ATOM 9915 C C . LYS E 1 16 ? 105.405 32.433 57.260 1.00 24.31 9 LYS E C 1
ATOM 9916 O O . LYS E 1 16 ? 104.524 31.577 57.338 1.00 25.04 9 LYS E O 1
ATOM 9922 N N . ALA E 1 17 ? 106.343 32.593 58.187 1.00 25.18 10 ALA E N 1
ATOM 9923 C CA . ALA E 1 17 ? 106.406 31.718 59.355 1.00 27.99 10 ALA E CA 1
ATOM 9924 C C . ALA E 1 17 ? 105.172 31.871 60.245 1.00 27.12 10 ALA E C 1
ATOM 9925 O O . ALA E 1 17 ? 104.647 30.871 60.741 1.00 28.53 10 ALA E O 1
ATOM 9927 N N . LYS E 1 18 ? 104.699 33.100 60.463 1.00 25.71 11 LYS E N 1
ATOM 9928 C CA . LYS E 1 18 ? 103.539 33.261 61.341 1.00 25.88 11 LYS E CA 1
ATOM 9929 C C . LYS E 1 18 ? 102.227 32.965 60.602 1.00 28.06 11 LYS E C 1
ATOM 9930 O O . LYS E 1 18 ? 101.224 32.647 61.233 1.00 26.95 11 LYS E O 1
ATOM 9936 N N . GLY E 1 19 ? 102.229 33.056 59.272 1.00 24.10 12 GLY E N 1
ATOM 9937 C CA . GLY E 1 19 ? 101.073 32.629 58.497 1.00 23.83 12 GLY E CA 1
ATOM 9938 C C . GLY E 1 19 ? 100.057 33.710 58.181 1.00 23.73 12 GLY E C 1
ATOM 9939 O O . GLY E 1 19 ? 98.967 33.437 57.667 1.00 24.36 12 GLY E O 1
ATOM 9940 N N . PHE E 1 20 ? 100.416 34.949 58.492 1.00 21.28 13 PHE E N 1
ATOM 9941 C CA . PHE E 1 20 ? 99.559 36.086 58.207 1.00 24.24 13 PHE E CA 1
ATOM 9942 C C . PHE E 1 20 ? 100.435 37.308 58.128 1.00 18.79 13 PHE E C 1
ATOM 9943 O O . PHE E 1 20 ? 101.585 37.282 58.587 1.00 20.58 13 PHE E O 1
ATOM 9951 N N . LEU E 1 21 ? 99.883 38.353 57.519 1.00 17.46 14 LEU E N 1
ATOM 9952 C CA . LEU E 1 21 ? 100.502 39.657 57.403 1.00 16.37 14 LEU E CA 1
ATOM 9953 C C . LEU E 1 21 ? 99.834 40.601 58.393 1.00 18.18 14 LEU E C 1
ATOM 9954 O O . LEU E 1 21 ? 98.610 40.636 58.480 1.00 21.31 14 LEU E O 1
ATOM 9959 N N . GLN E 1 22 ? 100.624 41.351 59.152 1.00 19.43 15 GLN E N 1
ATOM 9960 C CA . GLN E 1 22 ? 100.054 42.305 60.108 1.00 17.55 15 GLN E CA 1
ATOM 9961 C C . GLN E 1 22 ? 100.194 43.717 59.569 1.00 18.35 15 GLN E C 1
ATOM 9962 O O . GLN E 1 22 ? 101.305 44.174 59.307 1.00 18.10 15 GLN E O 1
ATOM 9968 N N . CYS E 1 23 ? 99.062 44.397 59.405 1.00 15.46 16 CYS E N 1
ATOM 9969 C CA . CYS E 1 23 ? 99.032 45.695 58.716 1.00 14.67 16 CYS E CA 1
ATOM 9970 C C . CYS E 1 23 ? 98.511 46.809 59.592 1.00 15.91 16 CYS E C 1
ATOM 9971 O O . CYS E 1 23 ? 97.498 46.651 60.298 1.00 16.78 16 CYS E O 1
ATOM 9974 N N . GLY E 1 24 ? 99.198 47.941 59.532 1.00 13.34 17 GLY E N 1
ATOM 9975 C CA . GLY E 1 24 ? 98.721 49.135 60.184 1.00 13.27 17 GLY E CA 1
ATOM 9976 C C . GLY E 1 24 ? 97.747 49.847 59.264 1.00 12.93 17 GLY E C 1
ATOM 9977 O O . GLY E 1 24 ? 98.086 50.154 58.111 1.00 13.37 17 GLY E O 1
ATOM 9978 N N . VAL E 1 25 ? 96.529 50.075 59.760 1.00 13.96 18 VAL E N 1
ATOM 9979 C CA . VAL E 1 25 ? 95.481 50.736 58.983 1.00 12.73 18 VAL E CA 1
ATOM 9980 C C . VAL E 1 25 ? 94.769 51.821 59.799 1.00 13.87 18 VAL E C 1
ATOM 9981 O O . VAL E 1 25 ? 95.108 52.098 60.952 1.00 15.42 18 VAL E O 1
ATOM 9985 N N . ASN E 1 26 ? 93.783 52.451 59.175 1.00 13.61 19 ASN E N 1
ATOM 9986 C CA . ASN E 1 26 ? 93.049 53.554 59.798 1.00 14.77 19 ASN E CA 1
ATOM 9987 C C . ASN E 1 26 ? 92.162 53.079 60.943 1.00 17.23 19 ASN E C 1
ATOM 9988 O O . ASN E 1 26 ? 91.780 51.912 60.994 1.00 19.24 19 ASN E O 1
ATOM 9993 N N . THR E 1 27 ? 91.829 53.972 61.877 1.00 15.61 20 THR E N 1
ATOM 9994 C CA . THR E 1 27 ? 90.887 53.590 62.931 1.00 19.13 20 THR E CA 1
ATOM 9995 C C . THR E 1 27 ? 89.468 53.495 62.359 1.00 19.75 20 THR E C 1
ATOM 9996 O O . THR E 1 27 ? 88.612 52.792 62.898 1.00 20.23 20 THR E O 1
ATOM 10000 N N . GLY E 1 28 ? 89.224 54.201 61.259 1.00 19.41 21 GLY E N 1
ATOM 10001 C CA . GLY E 1 28 ? 87.924 54.155 60.622 1.00 20.83 21 GLY E CA 1
ATOM 10002 C C . GLY E 1 28 ? 87.690 55.329 59.699 1.00 18.36 21 GLY E C 1
ATOM 10003 O O . GLY E 1 28 ? 87.431 56.450 60.146 1.00 19.01 21 GLY E O 1
ATOM 10004 N N . LEU E 1 29 ? 87.811 55.063 58.404 1.00 16.78 22 LEU E N 1
ATOM 10005 C CA . LEU E 1 29 ? 87.668 56.090 57.366 1.00 16.50 22 LEU E CA 1
ATOM 10006 C C . LEU E 1 29 ? 86.965 55.455 56.178 1.00 15.48 22 LEU E C 1
ATOM 10007 O O . LEU E 1 29 ? 87.554 54.621 55.501 1.00 15.67 22 LEU E O 1
ATOM 10012 N N . LEU E 1 30 ? 85.709 55.832 55.949 1.00 16.54 23 LEU E N 1
ATOM 10013 C CA . LEU E 1 30 ? 84.876 55.174 54.941 1.00 16.94 23 LEU E CA 1
ATOM 10014 C C . LEU E 1 30 ? 85.532 55.235 53.573 1.00 16.48 23 LEU E C 1
ATOM 10015 O O . LEU E 1 30 ? 86.044 56.280 53.178 1.00 16.22 23 LEU E O 1
ATOM 10020 N N . GLY E 1 31 ? 85.525 54.106 52.872 1.00 15.66 24 GLY E N 1
ATOM 10021 C CA . GLY E 1 31 ? 86.137 54.006 51.562 1.00 14.79 24 GLY E CA 1
ATOM 10022 C C . GLY E 1 31 ? 87.591 53.550 51.591 1.00 16.96 24 GLY E C 1
ATOM 10023 O O . GLY E 1 31 ? 88.093 52.961 50.635 1.00 18.05 24 GLY E O 1
ATOM 10024 N N . PHE E 1 32 ? 88.286 53.839 52.686 1.00 13.14 25 PHE E N 1
ATOM 10025 C CA . PHE E 1 32 ? 89.704 53.518 52.756 1.00 12.09 25 PHE E CA 1
ATOM 10026 C C . PHE E 1 32 ? 90.021 52.390 53.719 1.00 17.52 25 PHE E C 1
ATOM 10027 O O . PHE E 1 32 ? 90.760 51.484 53.358 1.00 13.07 25 PHE E O 1
ATOM 10035 N N . ALA E 1 33 ? 89.452 52.439 54.921 1.00 15.87 26 ALA E N 1
ATOM 10036 C CA . ALA E 1 33 ? 89.639 51.369 55.896 1.00 15.38 26 ALA E CA 1
ATOM 10037 C C . ALA E 1 33 ? 88.653 51.536 57.020 1.00 16.09 26 ALA E C 1
ATOM 10038 O O . ALA E 1 33 ? 88.801 52.431 57.845 1.00 15.45 26 ALA E O 1
ATOM 10040 N N . SER E 1 34 ? 87.650 50.666 57.050 1.00 15.63 27 SER E N 1
ATOM 10041 C CA . SER E 1 34 ? 86.614 50.729 58.076 1.00 18.02 27 SER E CA 1
ATOM 10042 C C . SER E 1 34 ? 86.184 49.323 58.477 1.00 20.79 27 SER E C 1
ATOM 10043 O O . SER E 1 34 ? 86.009 48.474 57.611 1.00 20.89 27 SER E O 1
ATOM 10046 N N . PRO E 1 35 ? 86.001 49.076 59.790 1.00 21.50 28 PRO E N 1
ATOM 10047 C CA . PRO E 1 35 ? 85.476 47.786 60.254 1.00 27.40 28 PRO E CA 1
ATOM 10048 C C . PRO E 1 35 ? 83.951 47.765 60.359 1.00 31.35 28 PRO E C 1
ATOM 10049 O O . PRO E 1 35 ? 83.340 48.802 60.620 1.00 28.89 28 PRO E O 1
ATOM 10053 N N A ASN E 1 36 ? 83.346 46.598 60.144 0.71 32.10 29 ASN E N 1
ATOM 10054 N N B ASN E 1 36 ? 83.348 46.598 60.151 0.29 33.39 29 ASN E N 1
ATOM 10055 C CA A ASN E 1 36 ? 81.904 46.445 60.328 0.71 37.28 29 ASN E CA 1
ATOM 10056 C CA B ASN E 1 36 ? 81.908 46.439 60.334 0.29 36.89 29 ASN E CA 1
ATOM 10057 C C A ASN E 1 36 ? 81.601 46.035 61.766 0.71 39.05 29 ASN E C 1
ATOM 10058 C C B ASN E 1 36 ? 81.600 46.039 61.772 0.29 39.21 29 ASN E C 1
ATOM 10059 O O A ASN E 1 36 ? 82.475 46.105 62.631 0.71 37.63 29 ASN E O 1
ATOM 10060 O O B ASN E 1 36 ? 82.464 46.126 62.645 0.29 38.55 29 ASN E O 1
ATOM 10069 N N . ASP E 1 37 ? 80.367 45.596 62.010 1.00 44.59 30 ASP E N 1
ATOM 10070 C CA . ASP E 1 37 ? 79.931 45.197 63.348 1.00 45.73 30 ASP E CA 1
ATOM 10071 C C . ASP E 1 37 ? 80.702 43.995 63.884 1.00 48.07 30 ASP E C 1
ATOM 10072 O O . ASP E 1 37 ? 80.809 43.813 65.096 1.00 51.93 30 ASP E O 1
ATOM 10074 N N . LYS E 1 38 ? 81.234 43.178 62.979 1.00 43.77 31 LYS E N 1
ATOM 10075 C CA . LYS E 1 38 ? 81.982 41.984 63.364 1.00 42.72 31 LYS E CA 1
ATOM 10076 C C . LYS E 1 38 ? 83.501 42.226 63.394 1.00 40.73 31 LYS E C 1
ATOM 10077 O O . LYS E 1 38 ? 84.286 41.297 63.616 1.00 38.05 31 LYS E O 1
ATOM 10079 N N . GLY E 1 39 ? 83.916 43.470 63.174 1.00 33.55 32 GLY E N 1
ATOM 10080 C CA . GLY E 1 39 ? 85.328 43.791 63.196 1.00 34.72 32 GLY E CA 1
ATOM 10081 C C . GLY E 1 39 ? 86.036 43.332 61.934 1.00 30.88 32 GLY E C 1
ATOM 10082 O O . GLY E 1 39 ? 87.262 43.185 61.927 1.00 33.89 32 GLY E O 1
ATOM 10083 N N . GLU E 1 40 ? 85.252 43.095 60.881 1.00 27.37 33 GLU E N 1
ATOM 10084 C CA . GLU E 1 40 ? 85.770 42.760 59.544 1.00 27.97 33 GLU E CA 1
ATOM 10085 C C . GLU E 1 40 ? 86.005 44.027 58.733 1.00 24.59 33 GLU E C 1
ATOM 10086 O O . GLU E 1 40 ? 85.150 44.918 58.681 1.00 25.74 33 GLU E O 1
ATOM 10088 N N . TRP E 1 41 ? 87.154 44.083 58.077 1.00 19.88 34 TRP E N 1
ATOM 10089 C CA . TRP E 1 41 ? 87.629 45.308 57.465 1.00 20.37 34 TRP E CA 1
ATOM 10090 C C . TRP E 1 41 ? 87.393 45.397 55.960 1.00 20.91 34 TRP E C 1
ATOM 10091 O O . TRP E 1 41 ? 87.504 44.407 55.257 1.00 20.32 34 TRP E O 1
ATOM 10102 N N . SER E 1 42 ? 87.075 46.598 55.473 1.00 17.82 35 SER E N 1
ATOM 10103 C CA . SER E 1 42 ? 87.027 46.834 54.028 1.00 18.92 35 SER E CA 1
ATOM 10104 C C . SER E 1 42 ? 87.546 48.231 53.698 1.00 17.93 35 SER E C 1
ATOM 10105 O O . SER E 1 42 ? 87.688 49.072 54.583 1.00 16.21 35 SER E O 1
ATOM 10108 N N . GLY E 1 43 ? 87.833 48.469 52.424 1.00 16.01 36 GLY E N 1
ATOM 10109 C CA . GLY E 1 43 ? 88.339 49.756 51.991 1.00 15.93 36 GLY E CA 1
ATOM 10110 C C . GLY E 1 43 ? 89.456 49.617 50.981 1.00 14.22 36 GLY E C 1
ATOM 10111 O O . GLY E 1 43 ? 89.945 48.527 50.742 1.00 13.93 36 GLY E O 1
ATOM 10112 N N . PHE E 1 44 ? 89.841 50.745 50.390 1.00 11.79 37 PHE E N 1
ATOM 10113 C CA . PHE E 1 44 ? 90.879 50.819 49.370 1.00 11.95 37 PHE E CA 1
ATOM 10114 C C . PHE E 1 44 ? 92.236 50.359 49.945 1.00 12.75 37 PHE E C 1
ATOM 10115 O O . PHE E 1 44 ? 92.900 49.472 49.384 1.00 11.51 37 PHE E O 1
ATOM 10123 N N . ASP E 1 45 ? 92.615 50.925 51.087 1.00 10.14 38 ASP E N 1
ATOM 10124 C CA . ASP E 1 45 ? 93.871 50.570 51.734 1.00 10.85 38 ASP E CA 1
ATOM 10125 C C . ASP E 1 45 ? 93.809 49.153 52.312 1.00 12.32 38 ASP E C 1
ATOM 10126 O O . ASP E 1 45 ? 94.800 48.430 52.289 1.00 12.22 38 ASP E O 1
ATOM 10131 N N . VAL E 1 46 ? 92.639 48.764 52.810 1.00 11.16 39 VAL E N 1
ATOM 10132 C CA . VAL E 1 46 ? 92.401 47.395 53.286 1.00 11.85 39 VAL E CA 1
ATOM 10133 C C . VAL E 1 46 ? 92.656 46.398 52.162 1.00 11.82 39 VAL E C 1
ATOM 10134 O O . VAL E 1 46 ? 93.326 45.383 52.362 1.00 12.99 39 VAL E O 1
ATOM 10138 N N . ASP E 1 47 ? 92.134 46.696 50.976 1.00 13.70 40 ASP E N 1
ATOM 10139 C CA . ASP E 1 47 ? 92.306 45.787 49.835 1.00 14.69 40 ASP E CA 1
ATOM 10140 C C . ASP E 1 47 ? 93.781 45.706 49.408 1.00 13.49 40 ASP E C 1
ATOM 10141 O O . ASP E 1 47 ? 94.226 44.664 48.929 1.00 14.47 40 ASP E O 1
ATOM 10146 N N . TYR E 1 48 ? 94.529 46.797 49.574 1.00 10.15 41 TYR E N 1
ATOM 10147 C CA . TYR E 1 48 ? 95.957 46.781 49.305 1.00 9.54 41 TYR E CA 1
ATOM 10148 C C . TYR E 1 48 ? 96.653 45.832 50.275 1.00 11.51 41 TYR E C 1
ATOM 10149 O O . TYR E 1 48 ? 97.540 45.081 49.874 1.00 10.77 41 TYR E O 1
ATOM 10158 N N . CYS E 1 49 ? 96.235 45.860 51.541 1.00 10.36 42 CYS E N 1
ATOM 10159 C CA . CYS E 1 49 ? 96.747 44.900 52.516 1.00 10.99 42 CYS E CA 1
ATOM 10160 C C . CYS E 1 49 ? 96.446 43.474 52.061 1.00 13.34 42 CYS E C 1
ATOM 10161 O O . CYS E 1 49 ? 97.308 42.585 52.111 1.00 12.72 42 CYS E O 1
ATOM 10164 N N . ARG E 1 50 ? 95.209 43.252 51.624 1.00 12.76 43 ARG E N 1
ATOM 10165 C CA . ARG E 1 50 ? 94.804 41.928 51.175 1.00 14.60 43 ARG E CA 1
ATOM 10166 C C . ARG E 1 50 ? 95.556 41.517 49.890 1.00 17.04 43 ARG E C 1
ATOM 10167 O O . ARG E 1 50 ? 95.799 40.331 49.675 1.00 14.22 43 ARG E O 1
ATOM 10175 N N . ALA E 1 51 ? 95.936 42.489 49.060 1.00 13.21 44 ALA E N 1
ATOM 10176 C CA . ALA E 1 51 ? 96.708 42.176 47.849 1.00 11.49 44 ALA E CA 1
ATOM 10177 C C . ALA E 1 51 ? 98.062 41.575 48.219 1.00 14.69 44 ALA E C 1
ATOM 10178 O O . ALA E 1 51 ? 98.487 40.581 47.625 1.00 13.21 44 ALA E O 1
ATOM 10180 N N . VAL E 1 52 ? 98.731 42.171 49.209 1.00 15.36 45 VAL E N 1
ATOM 10181 C CA . VAL E 1 52 ? 100.021 41.647 49.656 1.00 15.34 45 VAL E CA 1
ATOM 10182 C C . VAL E 1 52 ? 99.838 40.257 50.276 1.00 14.74 45 VAL E C 1
ATOM 10183 O O . VAL E 1 52 ? 100.628 39.341 50.005 1.00 16.21 45 VAL E O 1
ATOM 10187 N N . ALA E 1 53 ? 98.799 40.079 51.103 1.00 13.17 46 ALA E N 1
ATOM 10188 C CA . ALA E 1 53 ? 98.528 38.756 51.654 1.00 15.59 46 ALA E CA 1
ATOM 10189 C C . ALA E 1 53 ? 9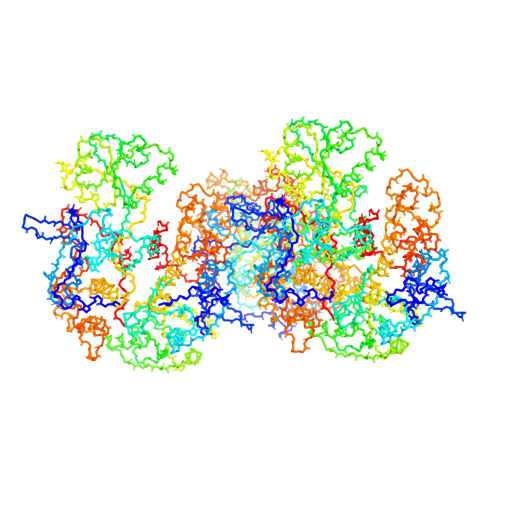8.265 37.735 50.548 1.00 16.36 46 ALA E C 1
ATOM 10190 O O . ALA E 1 53 ? 98.689 36.563 50.636 1.00 15.99 46 ALA E O 1
ATOM 10192 N N . SER E 1 54 ? 97.561 38.173 49.506 1.00 15.61 47 SER E N 1
ATOM 10193 C CA . SER E 1 54 ? 97.254 37.285 48.379 1.00 16.38 47 SER E CA 1
ATOM 10194 C C . SER E 1 54 ? 98.549 36.889 47.674 1.00 16.89 47 SER E C 1
ATOM 10195 O O . SER E 1 54 ? 98.741 35.733 47.304 1.00 18.31 47 SER E O 1
ATOM 10198 N N . ALA E 1 55 ? 99.450 37.855 47.522 1.00 15.89 48 ALA E N 1
ATOM 10199 C CA . ALA E 1 55 ? 100.741 37.621 46.874 1.00 17.40 48 ALA E CA 1
ATOM 10200 C C . ALA E 1 55 ? 101.559 36.563 47.615 1.00 17.82 48 ALA E C 1
ATOM 10201 O O . ALA E 1 55 ? 102.273 35.754 47.006 1.00 19.14 48 ALA E O 1
ATOM 10203 N N . ILE E 1 56 ? 101.460 36.580 48.942 1.00 17.06 49 ILE E N 1
ATOM 10204 C CA . ILE E 1 56 ? 102.306 35.712 49.766 1.00 18.92 49 ILE E CA 1
ATOM 10205 C C . ILE E 1 56 ? 101.639 34.372 50.030 1.00 20.18 49 ILE E C 1
ATOM 10206 O O . ILE E 1 56 ? 102.267 33.306 49.893 1.00 22.07 49 ILE E O 1
ATOM 10211 N N . PHE E 1 57 ? 100.361 34.434 50.390 1.00 19.36 50 PHE E N 1
ATOM 10212 C CA . PHE E 1 57 ? 99.622 33.277 50.881 1.00 21.39 50 PHE E CA 1
ATOM 10213 C C . PHE E 1 57 ? 98.564 32.721 49.922 1.00 24.51 50 PHE E C 1
ATOM 10214 O O . PHE E 1 57 ? 98.034 31.632 50.163 1.00 23.12 50 PHE E O 1
ATOM 10222 N N . GLY E 1 58 ? 98.234 33.467 48.868 1.00 21.36 51 GLY E N 1
ATOM 10223 C CA . GLY E 1 58 ? 97.163 33.062 47.965 1.00 22.56 51 GLY E CA 1
ATOM 10224 C C . GLY E 1 58 ? 95.799 33.113 48.629 1.00 24.54 51 GLY E C 1
ATOM 10225 O O . GLY E 1 58 ? 94.882 32.370 48.271 1.00 25.72 51 GLY E O 1
ATOM 10226 N N . ASP E 1 59 ? 95.673 33.994 49.615 1.00 18.97 52 ASP E N 1
ATOM 10227 C CA . ASP E 1 59 ? 94.484 34.063 50.467 1.00 19.50 52 ASP E CA 1
ATOM 10228 C C . ASP E 1 59 ? 94.385 35.467 51.042 1.00 22.36 52 ASP E C 1
ATOM 10229 O O . ASP E 1 59 ? 95.181 35.846 51.906 1.00 17.83 52 ASP E O 1
ATOM 10234 N N . PRO E 1 60 ? 93.413 36.249 50.552 1.00 18.78 53 PRO E N 1
ATOM 10235 C CA . PRO E 1 60 ? 93.287 37.639 51.002 1.00 18.59 53 PRO E CA 1
ATOM 10236 C C . PRO E 1 60 ? 92.793 37.770 52.441 1.00 18.75 53 PRO E C 1
ATOM 10237 O O . PRO E 1 60 ? 92.797 38.891 52.934 1.00 17.15 53 PRO E O 1
ATOM 10241 N N . THR E 1 61 ? 92.380 36.686 53.094 1.00 18.88 54 THR E N 1
ATOM 10242 C CA . THR E 1 61 ? 91.914 36.807 54.478 1.00 21.33 54 THR E CA 1
ATOM 10243 C C . THR E 1 61 ? 93.053 36.665 55.478 1.00 20.61 54 THR E C 1
ATOM 10244 O O . THR E 1 61 ? 92.836 36.794 56.676 1.00 21.76 54 THR E O 1
ATOM 10248 N N . LYS E 1 62 ? 94.258 36.367 55.004 1.00 18.83 55 LYS E N 1
ATOM 10249 C CA . LYS E 1 62 ? 95.371 36.145 55.921 1.00 22.79 55 LYS E CA 1
ATOM 10250 C C . LYS E 1 62 ? 96.027 37.471 56.306 1.00 17.93 55 LYS E C 1
ATOM 10251 O O . LYS E 1 62 ? 97.221 37.682 56.091 1.00 21.46 55 LYS E O 1
ATOM 10257 N N . VAL E 1 63 ? 95.216 38.355 56.880 1.00 18.96 56 VAL E N 1
ATOM 10258 C CA . VAL E 1 63 ? 95.658 39.678 57.333 1.00 18.31 56 VAL E CA 1
ATOM 10259 C C . VAL E 1 63 ? 95.141 39.886 58.739 1.00 19.35 56 VAL E C 1
ATOM 10260 O O . VAL E 1 63 ? 94.011 39.500 59.057 1.00 22.22 56 VAL E O 1
ATOM 10264 N N . LYS E 1 64 ? 95.977 40.466 59.587 1.00 18.35 57 LYS E N 1
ATOM 10265 C CA . LYS E 1 64 ? 95.531 40.924 60.897 1.00 18.30 57 LYS E CA 1
ATOM 10266 C C . LYS E 1 64 ? 95.612 42.438 60.859 1.00 17.25 57 LYS E C 1
ATOM 10267 O O . LYS E 1 64 ? 96.672 42.989 60.562 1.00 17.70 57 LYS E O 1
ATOM 10273 N N . PHE E 1 65 ? 94.495 43.112 61.116 1.00 17.90 58 PHE E N 1
ATOM 10274 C CA . PHE E 1 65 ? 94.453 44.570 60.987 1.00 18.41 58 PHE E CA 1
ATOM 10275 C C . PHE E 1 65 ? 94.656 45.259 62.333 1.00 19.58 58 PHE E C 1
ATOM 10276 O O . PHE E 1 65 ? 94.020 44.904 63.328 1.00 19.05 58 PHE E O 1
ATOM 10284 N N . THR E 1 66 ? 95.565 46.231 62.354 1.00 19.97 59 THR E N 1
ATOM 10285 C CA . THR E 1 66 ? 95.847 47.034 63.539 1.00 19.69 59 THR E CA 1
ATOM 10286 C C . THR E 1 66 ? 95.475 48.491 63.283 1.00 18.84 59 THR E C 1
ATOM 10287 O O . THR E 1 66 ? 96.152 49.180 62.530 1.00 16.76 59 THR E O 1
ATOM 10291 N N . PRO E 1 67 ? 94.384 48.959 63.895 1.00 17.11 60 PRO E N 1
ATOM 10292 C CA . PRO E 1 67 ? 93.980 50.356 63.681 1.00 17.36 60 PRO E CA 1
ATOM 10293 C C . PRO E 1 67 ? 94.920 51.312 64.404 1.00 18.78 60 PRO E C 1
ATOM 10294 O O . PRO E 1 67 ? 95.322 51.045 65.531 1.00 18.92 60 PRO E O 1
ATOM 10298 N N . LEU E 1 68 ? 95.285 52.403 63.739 1.00 17.67 61 LEU E N 1
ATOM 10299 C CA . LEU E 1 68 ? 96.275 53.327 64.259 1.00 17.44 61 LEU E CA 1
ATOM 10300 C C . LEU E 1 68 ? 95.840 54.750 64.015 1.00 18.59 61 LEU E C 1
ATOM 10301 O O . LEU E 1 68 ? 95.504 55.104 62.885 1.00 17.03 61 LEU E O 1
ATOM 10306 N N . ASN E 1 69 ? 95.905 55.578 65.049 1.00 18.80 62 ASN E N 1
ATOM 10307 C CA . ASN E 1 69 ? 95.564 56.985 64.858 1.00 17.69 62 ASN E CA 1
ATOM 10308 C C . ASN E 1 69 ? 96.774 57.742 64.281 1.00 19.74 62 ASN E C 1
ATOM 10309 O O . ASN E 1 69 ? 97.851 57.164 64.087 1.00 19.10 62 ASN E O 1
ATOM 10314 N N . ALA E 1 70 ? 96.605 59.025 63.978 1.00 19.19 63 ALA E N 1
ATOM 10315 C CA . ALA E 1 70 ? 97.654 59.740 63.247 1.00 15.71 63 ALA E CA 1
ATOM 10316 C C . ALA E 1 70 ? 98.981 59.867 64.016 1.00 22.17 63 ALA E C 1
ATOM 10317 O O . ALA E 1 70 ? 100.056 59.974 63.395 1.00 20.26 63 ALA E O 1
ATOM 10319 N N . LYS E 1 71 ? 98.917 59.893 65.357 1.00 19.75 64 LYS E N 1
ATOM 10320 C CA . LYS E 1 71 ? 100.154 60.007 66.168 1.00 23.78 64 LYS E CA 1
ATOM 10321 C C . LYS E 1 71 ? 100.886 58.716 66.404 1.00 26.61 64 LYS E C 1
ATOM 10322 O O . LYS E 1 71 ? 102.099 58.728 66.614 1.00 30.80 64 LYS E O 1
ATOM 10328 N N . GLU E 1 72 ? 100.168 57.604 66.410 1.00 23.41 65 GLU E N 1
ATOM 10329 C CA . GLU E 1 72 ? 100.823 56.373 66.783 1.00 22.13 65 GLU E CA 1
ATOM 10330 C C . GLU E 1 72 ? 101.229 55.500 65.593 1.00 21.66 65 GLU E C 1
ATOM 10331 O O . GLU E 1 72 ? 101.932 54.505 65.786 1.00 20.36 65 GLU E O 1
ATOM 10337 N N . ARG E 1 73 ? 100.812 55.870 64.382 1.00 16.23 66 ARG E N 1
ATOM 10338 C CA . ARG E 1 73 ? 101.005 55.004 63.204 1.00 15.18 66 ARG E CA 1
ATOM 10339 C C . ARG E 1 73 ? 102.477 54.693 62.883 1.00 18.74 66 ARG E C 1
ATOM 10340 O O . ARG E 1 73 ? 102.812 53.577 62.492 1.00 19.30 66 ARG E O 1
ATOM 10348 N N . PHE E 1 74 ? 103.360 55.671 63.029 1.00 17.66 67 PHE E N 1
ATOM 10349 C CA . PHE E 1 74 ? 104.753 55.427 62.684 1.00 17.08 67 PHE E CA 1
ATOM 10350 C C . PHE E 1 74 ? 105.459 54.570 63.733 1.00 21.80 67 PHE E C 1
ATOM 10351 O O . PHE E 1 74 ? 106.233 53.679 63.385 1.00 21.73 67 PHE E O 1
ATOM 10359 N N A THR E 1 75 ? 105.184 54.841 65.007 0.75 20.42 68 THR E N 1
ATOM 10360 N N B THR E 1 75 ? 105.179 54.820 65.007 0.25 21.51 68 THR E N 1
ATOM 10361 C CA A THR E 1 75 ? 105.770 54.073 66.106 0.75 23.52 68 THR E CA 1
ATOM 10362 C CA B THR E 1 75 ? 105.817 54.063 66.079 0.25 23.40 68 THR E CA 1
ATOM 10363 C C A THR E 1 75 ? 105.489 52.584 65.938 0.75 23.36 68 THR E C 1
ATOM 10364 C C B THR E 1 75 ? 105.461 52.578 66.019 0.25 22.76 68 THR E C 1
ATOM 10365 O O A THR E 1 75 ? 106.363 51.746 66.164 0.75 21.91 68 THR E O 1
ATOM 10366 O O B THR E 1 75 ? 106.260 51.731 66.416 0.25 23.24 68 THR E O 1
ATOM 10373 N N . ALA E 1 76 ? 104.268 52.267 65.518 1.00 20.11 69 ALA E N 1
ATOM 10374 C CA . ALA E 1 76 ? 103.841 50.879 65.394 1.00 21.86 69 ALA E CA 1
ATOM 10375 C C . ALA E 1 76 ? 104.619 50.172 64.300 1.00 18.55 69 ALA E C 1
ATOM 10376 O O . ALA E 1 76 ? 104.912 48.994 64.411 1.00 20.80 69 ALA E O 1
ATOM 10378 N N . LEU E 1 77 ? 104.937 50.889 63.227 1.00 16.55 70 LEU E N 1
ATOM 10379 C CA . LEU E 1 77 ? 105.726 50.281 62.167 1.00 16.01 70 LEU E CA 1
ATOM 10380 C C . LEU E 1 77 ? 107.208 50.219 62.582 1.00 17.13 70 LEU E C 1
ATOM 10381 O O . LEU E 1 77 ? 107.882 49.213 62.348 1.00 19.42 70 LEU E O 1
ATOM 10386 N N . GLN E 1 78 ? 107.712 51.277 63.215 1.00 17.80 71 GLN E N 1
ATOM 10387 C CA . GLN E 1 78 ? 109.114 51.293 63.638 1.00 19.69 71 GLN E CA 1
ATOM 10388 C C . GLN E 1 78 ? 109.434 50.166 64.616 1.00 24.26 71 GLN E C 1
ATOM 10389 O O . GLN E 1 78 ? 110.536 49.628 64.599 1.00 26.21 71 GLN E O 1
ATOM 10395 N N . SER E 1 79 ? 108.469 49.828 65.472 1.00 23.99 72 SER E N 1
ATOM 10396 C CA . SER E 1 79 ? 108.694 48.879 66.564 1.00 24.73 72 SER E CA 1
ATOM 10397 C C . SER E 1 79 ? 108.508 47.436 66.117 1.00 26.45 72 SER E C 1
ATOM 10398 O O . SER E 1 79 ? 108.793 46.502 66.872 1.00 27.69 72 SER E O 1
ATOM 10401 N N . GLY E 1 80 ? 108.016 47.263 64.893 1.00 24.29 73 GLY E N 1
ATOM 10402 C CA . GLY E 1 80 ? 107.773 45.950 64.327 1.00 24.77 73 GLY E CA 1
ATOM 10403 C C . GLY E 1 80 ? 106.405 45.361 64.650 1.00 25.55 73 GLY E C 1
ATOM 10404 O O . GLY E 1 80 ? 106.097 44.249 64.222 1.00 27.21 73 GLY E O 1
ATOM 10405 N N . GLU E 1 81 ? 105.589 46.101 65.401 1.00 25.66 74 GLU E N 1
ATOM 10406 C CA . GLU E 1 81 ? 104.225 45.672 65.707 1.00 23.93 74 GLU E CA 1
ATOM 10407 C C . GLU E 1 81 ? 103.441 45.369 64.422 1.00 21.33 74 GLU E C 1
ATOM 10408 O O . GLU E 1 81 ? 102.706 44.378 64.352 1.00 22.70 74 GLU E O 1
ATOM 10414 N N . VAL E 1 82 ? 103.612 46.201 63.398 1.00 18.18 75 VAL E N 1
ATOM 10415 C CA . VAL E 1 82 ? 103.027 45.906 62.087 1.00 17.92 75 VAL E CA 1
ATOM 10416 C C . VAL E 1 82 ? 104.126 45.720 61.039 1.00 19.10 75 VAL E C 1
ATOM 10417 O O . VAL E 1 82 ? 105.225 46.257 61.179 1.00 17.76 75 VAL E O 1
ATOM 10421 N N . ASP E 1 83 ? 103.820 44.935 60.007 1.00 16.01 76 ASP E N 1
ATOM 10422 C CA . ASP E 1 83 ? 104.780 44.614 58.947 1.00 16.17 76 ASP E CA 1
ATOM 10423 C C . ASP E 1 83 ? 104.818 45.682 57.865 1.00 15.28 76 ASP E C 1
ATOM 10424 O O . ASP E 1 83 ? 105.827 45.852 57.184 1.00 16.45 76 ASP E O 1
ATOM 10429 N N . VAL E 1 84 ? 103.714 46.405 57.717 1.00 13.48 77 VAL E N 1
ATOM 10430 C CA . VAL E 1 84 ? 103.574 47.403 56.671 1.00 11.90 77 VAL E CA 1
ATOM 10431 C C . VAL E 1 84 ? 102.462 48.352 57.127 1.00 15.29 77 VAL E C 1
ATOM 10432 O O . VAL E 1 84 ? 101.565 47.951 57.887 1.00 13.36 77 VAL E O 1
ATOM 10436 N N . LEU E 1 85 ? 102.579 49.616 56.736 1.00 11.84 78 LEU E N 1
ATOM 10437 C CA . LEU E 1 85 ? 101.595 50.640 57.067 1.00 11.66 78 LEU E CA 1
ATOM 10438 C C . LEU E 1 85 ? 100.960 51.136 55.782 1.00 13.13 78 LEU E C 1
ATOM 10439 O O . LEU E 1 85 ? 101.634 51.708 54.922 1.00 11.60 78 LEU E O 1
ATOM 10444 N N . ILE E 1 86 ? 99.669 50.862 55.620 1.00 12.69 79 ILE E N 1
ATOM 10445 C CA . ILE E 1 86 ? 98.919 51.307 54.438 1.00 10.93 79 ILE E CA 1
ATOM 10446 C C . ILE E 1 86 ? 97.696 52.038 54.960 1.00 11.69 79 ILE E C 1
ATOM 10447 O O . ILE E 1 86 ? 96.699 51.411 55.342 1.00 12.91 79 ILE E O 1
ATOM 10452 N N . ARG E 1 87 ? 97.796 53.360 55.032 1.00 11.92 80 ARG E N 1
ATOM 10453 C CA . ARG E 1 87 ? 96.892 54.113 55.889 1.00 10.68 80 ARG E CA 1
ATOM 10454 C C . ARG E 1 87 ? 96.927 55.590 55.540 1.00 12.28 80 ARG E C 1
ATOM 10455 O O . ARG E 1 87 ? 97.302 56.430 56.367 1.00 13.98 80 ARG E O 1
ATOM 10463 N N . ASN E 1 88 ? 96.514 55.887 54.308 1.00 10.54 81 ASN E N 1
ATOM 10464 C CA . ASN E 1 88 ? 96.441 57.253 53.786 1.00 11.13 81 ASN E CA 1
ATOM 10465 C C . ASN E 1 88 ? 97.562 58.143 54.343 1.00 13.17 81 ASN E C 1
ATOM 10466 O O . ASN E 1 88 ? 97.319 59.245 54.824 1.00 12.15 81 ASN E O 1
ATOM 10471 N N . THR E 1 89 ? 98.794 57.633 54.259 1.00 12.42 82 THR E N 1
ATOM 10472 C CA . THR E 1 89 ? 99.955 58.288 54.875 1.00 11.66 82 THR E CA 1
ATOM 10473 C C . THR E 1 89 ? 100.878 58.899 53.821 1.00 9.89 82 THR E C 1
ATOM 10474 O O . THR E 1 89 ? 101.422 58.199 52.956 1.00 11.08 82 THR E O 1
ATOM 10478 N N . THR E 1 90 ? 101.056 60.215 53.920 1.00 11.46 83 THR E N 1
ATOM 10479 C CA . THR E 1 90 ? 101.790 60.964 52.900 1.00 12.20 83 THR E CA 1
ATOM 10480 C C . THR E 1 90 ? 103.297 60.709 52.951 1.00 10.17 83 THR E C 1
ATOM 10481 O O . THR E 1 90 ? 103.924 60.830 54.004 1.00 11.10 83 THR E O 1
ATOM 10485 N N . TRP E 1 91 ? 103.864 60.381 51.794 1.00 9.39 84 TRP E N 1
ATOM 10486 C CA . TRP E 1 91 ? 105.313 60.308 51.620 1.00 12.08 84 TRP E CA 1
ATOM 10487 C C . TRP E 1 91 ? 105.901 61.718 51.614 1.00 13.10 84 TRP E C 1
ATOM 10488 O O . TRP E 1 91 ? 105.552 62.514 50.748 1.00 12.74 84 TRP E O 1
ATOM 10499 N N . THR E 1 92 ? 106.752 62.029 52.593 1.00 12.41 85 THR E N 1
ATOM 10500 C CA . THR E 1 92 ? 107.483 63.301 52.624 1.00 14.22 85 THR E CA 1
ATOM 10501 C C . THR E 1 92 ? 108.964 63.040 52.839 1.00 13.05 85 THR E C 1
ATOM 10502 O O . THR E 1 92 ? 109.339 61.966 53.310 1.00 12.05 85 THR E O 1
ATOM 10506 N N . ILE E 1 93 ? 109.809 64.033 52.579 1.00 14.78 86 ILE E N 1
ATOM 10507 C CA . ILE E 1 93 ? 111.232 63.806 52.816 1.00 15.30 86 ILE E CA 1
ATOM 10508 C C . ILE E 1 93 ? 111.518 63.499 54.299 1.00 16.98 86 ILE E C 1
ATOM 10509 O O . ILE E 1 93 ? 112.325 62.617 54.585 1.00 14.98 86 ILE E O 1
ATOM 10514 N N A SER E 1 94 ? 110.864 64.200 55.228 0.53 14.99 87 SER E N 1
ATOM 10515 N N B SER E 1 94 ? 110.860 64.194 55.227 0.47 14.99 87 SER E N 1
ATOM 10516 C CA A SER E 1 94 ? 111.188 64.014 56.639 0.53 16.07 87 SER E CA 1
ATOM 10517 C CA B SER E 1 94 ? 111.198 64.021 56.635 0.47 16.08 87 SER E CA 1
ATOM 10518 C C A SER E 1 94 ? 110.826 62.607 57.093 0.53 15.55 87 SER E C 1
ATOM 10519 C C B SER E 1 94 ? 110.811 62.622 57.114 0.47 15.56 87 SER E C 1
ATOM 10520 O O A SER E 1 94 ? 111.544 62.004 57.897 0.53 16.45 87 SER E O 1
ATOM 10521 O O B SER E 1 94 ? 111.504 62.035 57.950 0.47 16.47 87 SER E O 1
ATOM 10526 N N . ARG E 1 95 ? 109.720 62.085 56.570 1.00 14.27 88 ARG E N 1
ATOM 10527 C CA . ARG E 1 95 ? 109.272 60.743 56.933 1.00 16.55 88 ARG E CA 1
ATOM 10528 C C . ARG E 1 95 ? 110.156 59.678 56.281 1.00 15.55 88 ARG E C 1
ATOM 10529 O O . ARG E 1 95 ? 110.305 58.579 56.805 1.00 17.37 88 ARG E O 1
ATOM 10537 N N . ASP E 1 96 ? 110.791 60.046 55.173 1.00 13.43 89 ASP E N 1
ATOM 10538 C CA . ASP E 1 96 ? 111.695 59.164 54.442 1.00 13.42 89 ASP E CA 1
ATOM 10539 C C . ASP E 1 96 ? 113.112 59.146 55.036 1.00 14.88 89 ASP E C 1
ATOM 10540 O O . ASP E 1 96 ? 113.861 58.187 54.847 1.00 18.85 89 ASP E O 1
ATOM 10545 N N . THR E 1 97 ? 113.504 60.212 55.735 1.00 15.92 90 THR E N 1
ATOM 10546 C CA . THR E 1 97 ? 114.892 60.325 56.200 1.00 19.05 90 THR E CA 1
ATOM 10547 C C . THR E 1 97 ? 115.132 60.247 57.704 1.00 23.95 90 THR E C 1
ATOM 10548 O O . THR E 1 97 ? 116.245 59.957 58.140 1.00 26.96 90 THR E O 1
ATOM 10552 N N . SER E 1 98 ? 114.118 60.545 58.499 1.00 18.64 91 SER E N 1
ATOM 10553 C CA . SER E 1 98 ? 114.349 60.763 59.928 1.00 20.15 91 SER E CA 1
ATOM 10554 C C . SER E 1 98 ? 113.640 59.745 60.808 1.00 20.04 91 SER E C 1
ATOM 10555 O O . SER E 1 98 ? 113.752 59.805 62.028 1.00 23.26 91 SER E O 1
ATOM 10558 N N . LEU E 1 99 ? 112.909 58.820 60.192 1.00 24.36 92 LEU E N 1
ATOM 10559 C CA . LEU E 1 99 ? 112.066 57.894 60.946 1.00 26.93 92 LEU E CA 1
ATOM 10560 C C . LEU E 1 99 ? 112.486 56.442 60.766 1.00 28.16 92 LEU E C 1
ATOM 10561 O O . LEU E 1 99 ? 111.919 55.544 61.396 1.00 29.46 92 LEU E O 1
ATOM 10566 N N . GLY E 1 100 ? 113.486 56.213 59.920 1.00 24.66 93 GLY E N 1
ATOM 10567 C CA . GLY E 1 100 ? 113.976 54.865 59.681 1.00 23.70 93 GLY E CA 1
ATOM 10568 C C . GLY E 1 100 ? 113.029 54.090 58.778 1.00 19.81 93 GLY E C 1
ATOM 10569 O O . GLY E 1 100 ? 112.981 52.855 58.813 1.00 23.55 93 GLY E O 1
ATOM 10570 N N . LEU E 1 101 ? 112.292 54.827 57.956 1.00 15.90 94 LEU E N 1
ATOM 10571 C CA . LEU E 1 101 ? 111.261 54.251 57.100 1.00 14.47 94 LEU E CA 1
ATOM 10572 C C . LEU E 1 101 ? 111.539 54.473 55.618 1.00 13.64 94 LEU E C 1
ATOM 10573 O O . LEU E 1 101 ? 112.264 55.394 55.246 1.00 17.98 94 LEU E O 1
ATOM 10578 N N . ASP E 1 102 ? 110.931 53.624 54.786 1.00 15.88 95 ASP E N 1
ATOM 10579 C CA . ASP E 1 102 ? 110.972 53.737 53.335 1.00 14.91 95 ASP E CA 1
ATOM 10580 C C . ASP E 1 102 ? 109.557 53.629 52.781 1.00 14.99 95 ASP E C 1
ATOM 10581 O O . ASP E 1 102 ? 108.634 53.205 53.485 1.00 12.73 95 ASP E O 1
ATOM 10586 N N . PHE E 1 103 ? 109.390 54.006 51.517 1.00 10.68 96 PHE E N 1
ATOM 10587 C CA . PHE E 1 103 ? 108.080 53.936 50.874 1.00 9.14 96 PHE E CA 1
ATOM 10588 C C . PHE E 1 103 ? 108.203 53.098 49.611 1.00 12.60 96 PHE E C 1
ATOM 10589 O O . PHE E 1 103 ? 109.041 53.382 48.754 1.00 14.64 96 PHE E O 1
ATOM 10597 N N . ALA E 1 104 ? 107.366 52.073 49.492 1.00 8.90 97 ALA E N 1
ATOM 10598 C CA . ALA E 1 104 ? 107.508 51.105 48.393 1.00 11.92 97 ALA E CA 1
ATOM 10599 C C . ALA E 1 104 ? 106.680 51.458 47.150 1.00 14.97 97 ALA E C 1
ATOM 10600 O O . ALA E 1 104 ? 106.743 50.772 46.119 1.00 17.34 97 ALA E O 1
ATOM 10602 N N . GLY E 1 105 ? 105.917 52.530 47.238 1.00 12.27 98 GLY E N 1
ATOM 10603 C CA . GLY E 1 105 ? 105.083 52.957 46.129 1.00 11.42 98 GLY E CA 1
ATOM 10604 C C . GLY E 1 105 ? 104.014 53.929 46.591 1.00 11.76 98 GLY E C 1
ATOM 10605 O O . GLY E 1 105 ? 103.787 54.117 47.786 1.00 13.03 98 GLY E O 1
ATOM 10606 N N . ILE E 1 106 ? 103.339 54.543 45.635 1.00 7.97 99 ILE E N 1
ATOM 10607 C CA . ILE E 1 106 ? 102.300 55.511 45.953 1.00 6.60 99 ILE E CA 1
ATOM 10608 C C . ILE E 1 106 ? 100.970 54.929 45.446 1.00 15.26 99 ILE E C 1
ATOM 10609 O O . ILE E 1 106 ? 100.748 54.861 44.234 1.00 10.43 99 ILE E O 1
ATOM 10614 N N . ASN E 1 107 ? 100.074 54.536 46.345 1.00 9.53 100 ASN E N 1
ATOM 10615 C CA . ASN E 1 107 ? 98.868 53.860 45.850 1.00 10.18 100 ASN E CA 1
ATOM 10616 C C . ASN E 1 107 ? 97.718 54.842 45.604 1.00 10.24 100 ASN E C 1
ATOM 10617 O O . ASN E 1 107 ? 96.707 54.472 45.033 1.00 9.51 100 ASN E O 1
ATOM 10622 N N . TYR E 1 108 ? 97.886 56.095 46.009 1.00 9.87 101 TYR E N 1
ATOM 10623 C CA . TYR E 1 108 ? 96.852 57.104 45.767 1.00 7.66 101 TYR E CA 1
ATOM 10624 C C . TYR E 1 108 ? 97.478 58.483 45.880 1.00 9.35 101 TYR E C 1
ATOM 10625 O O . TYR E 1 108 ? 97.898 58.884 46.957 1.00 9.16 101 TYR E O 1
ATOM 10634 N N . TYR E 1 109 ? 97.547 59.211 44.763 1.00 9.69 102 TYR E N 1
ATOM 10635 C CA . TYR E 1 109 ? 97.975 60.605 44.781 1.00 10.72 102 TYR E CA 1
ATOM 10636 C C . TYR E 1 109 ? 96.822 61.515 45.230 1.00 11.93 102 TYR E C 1
ATOM 10637 O O . TYR E 1 109 ? 95.793 61.580 44.557 1.00 12.39 102 TYR E O 1
ATOM 10646 N N . ASP E 1 110 ? 96.980 62.224 46.350 1.00 10.72 103 ASP E N 1
ATOM 10647 C CA . ASP E 1 110 ? 95.911 63.121 46.829 1.00 12.49 103 ASP E CA 1
ATOM 10648 C C . ASP E 1 110 ? 96.480 64.515 47.078 1.00 11.82 103 ASP E C 1
ATOM 10649 O O . ASP E 1 110 ? 97.639 64.784 46.757 1.00 12.89 103 ASP E O 1
ATOM 10654 N N . GLY E 1 111 ? 95.654 65.394 47.639 1.00 11.43 104 GLY E N 1
ATOM 10655 C CA . GLY E 1 111 ? 96.048 66.755 47.956 1.00 11.49 104 GLY E CA 1
ATOM 10656 C C . GLY E 1 111 ? 95.110 67.287 49.023 1.00 12.33 104 GLY E C 1
ATOM 10657 O O . GLY E 1 111 ? 93.968 66.842 49.118 1.00 13.79 104 GLY E O 1
ATOM 10658 N N . GLN E 1 112 ? 95.562 68.244 49.824 1.00 12.92 105 GLN E N 1
ATOM 10659 C CA . GLN E 1 112 ? 94.741 68.691 50.952 1.00 13.82 105 GLN E CA 1
ATOM 10660 C C . GLN E 1 112 ? 93.645 69.687 50.535 1.00 14.98 105 GLN E C 1
ATOM 10661 O O . GLN E 1 112 ? 93.868 70.562 49.712 1.00 15.60 105 GLN E O 1
ATOM 10667 N N . GLY E 1 113 ? 92.445 69.536 51.095 1.00 15.63 106 GLY E N 1
ATOM 10668 C CA . GLY E 1 113 ? 91.347 70.443 50.795 1.00 16.96 106 GLY E CA 1
ATOM 10669 C C . GLY E 1 113 ? 90.578 70.860 52.037 1.00 18.10 106 GLY E C 1
ATOM 10670 O O . GLY E 1 113 ? 90.954 70.512 53.162 1.00 18.51 106 GLY E O 1
ATOM 10671 N N . PHE E 1 114 ? 89.485 71.582 51.820 1.00 19.47 107 PHE E N 1
ATOM 10672 C CA . PHE E 1 114 ? 88.632 72.072 52.893 1.00 20.85 107 PHE E CA 1
ATOM 10673 C C . PHE E 1 114 ? 87.175 71.740 52.590 1.00 22.07 107 PHE E C 1
ATOM 10674 O O . PHE E 1 114 ? 86.759 71.764 51.424 1.00 21.89 107 PHE E O 1
ATOM 10682 N N . MET E 1 115 ? 86.408 71.443 53.642 1.00 22.46 108 MET E N 1
ATOM 10683 C CA . MET E 1 115 ? 84.999 71.083 53.527 1.00 23.52 108 MET E CA 1
ATOM 10684 C C . MET E 1 115 ? 84.190 72.011 54.420 1.00 25.46 108 MET E C 1
ATOM 10685 O O . MET E 1 115 ? 84.635 72.343 55.518 1.00 25.66 108 MET E O 1
ATOM 10690 N N . ILE E 1 116 ? 83.026 72.439 53.938 1.00 27.03 109 ILE E N 1
ATOM 10691 C CA . ILE E 1 116 ? 82.137 73.302 54.716 1.00 29.13 109 ILE E CA 1
ATOM 10692 C C . ILE E 1 116 ? 80.719 72.776 54.598 1.00 30.39 109 ILE E C 1
ATOM 10693 O O . ILE E 1 116 ? 80.400 72.038 53.670 1.00 31.53 109 ILE E O 1
ATOM 10698 N N . ASN E 1 117 ? 79.877 73.141 55.559 1.00 32.15 110 ASN E N 1
ATOM 10699 C CA . ASN E 1 117 ? 78.450 72.859 55.497 1.00 33.87 110 ASN E CA 1
ATOM 10700 C C . ASN E 1 117 ? 77.777 74.036 54.796 1.00 35.82 110 ASN E C 1
ATOM 10701 O O . ASN E 1 117 ? 77.723 75.135 55.346 1.00 37.20 110 ASN E O 1
ATOM 10706 N N . SER E 1 118 ? 77.269 73.801 53.589 1.00 36.09 111 SER E N 1
ATOM 10707 C CA . SER E 1 118 ? 76.751 74.881 52.756 1.00 44.81 111 SER E CA 1
ATOM 10708 C C . SER E 1 118 ? 75.421 75.413 53.279 1.00 49.27 111 SER E C 1
ATOM 10709 O O . SER E 1 118 ? 75.024 76.536 52.958 1.00 50.68 111 SER E O 1
ATOM 10712 N N . LYS E 1 119 ? 74.735 74.618 54.096 1.00 49.84 112 LYS E N 1
ATOM 10713 C CA . LYS E 1 119 ? 73.503 75.082 54.725 1.00 51.68 112 LYS E CA 1
ATOM 10714 C C . LYS E 1 119 ? 73.827 76.090 55.828 1.00 51.90 112 LYS E C 1
ATOM 10715 O O . LYS E 1 119 ? 73.091 77.056 56.031 1.00 59.14 112 LYS E O 1
ATOM 10717 N N . LYS E 1 120 ? 74.943 75.873 56.521 1.00 46.88 113 LYS E N 1
ATOM 10718 C CA . LYS E 1 120 ? 75.388 76.762 57.600 1.00 47.22 113 LYS E CA 1
ATOM 10719 C C . LYS E 1 120 ? 76.210 77.953 57.096 1.00 49.55 113 LYS E C 1
ATOM 10720 O O . LYS E 1 120 ? 76.091 79.062 57.615 1.00 53.55 113 LYS E O 1
ATOM 10726 N N . LEU E 1 121 ? 77.052 77.713 56.096 1.00 41.39 114 LEU E N 1
ATOM 10727 C CA . LEU E 1 121 ? 77.921 78.747 55.542 1.00 48.93 114 LEU E CA 1
ATOM 10728 C C . LEU E 1 121 ? 77.570 79.065 54.093 1.00 49.37 114 LEU E C 1
ATOM 10729 O O . LEU E 1 121 ? 78.230 78.599 53.158 1.00 49.01 114 LEU E O 1
ATOM 10734 N N . ALA E 1 122 ? 76.529 79.864 53.915 1.00 50.42 115 ALA E N 1
ATOM 10735 C CA . ALA E 1 122 ? 76.125 80.305 52.590 1.00 51.25 115 ALA E CA 1
ATOM 10736 C C . ALA E 1 122 ? 77.133 81.302 52.033 1.00 52.20 115 ALA E C 1
ATOM 10737 O O . ALA E 1 122 ? 77.745 82.075 52.777 1.00 51.82 115 ALA E O 1
ATOM 10739 N N . GLY E 1 123 ? 77.305 81.279 50.718 1.00 52.25 116 GLY E N 1
ATOM 10740 C CA . GLY E 1 123 ? 78.147 82.251 50.053 1.00 53.01 116 GLY E CA 1
ATOM 10741 C C . GLY E 1 123 ? 79.639 81.995 50.134 1.00 50.29 116 GLY E C 1
ATOM 10742 O O . GLY E 1 123 ? 80.430 82.848 49.724 1.00 49.45 116 GLY E O 1
ATOM 10743 N N . ILE E 1 124 ? 80.028 80.838 50.666 1.00 46.46 117 ILE E N 1
ATOM 10744 C CA . ILE E 1 124 ? 81.435 80.441 50.668 1.00 43.59 117 ILE E CA 1
ATOM 10745 C C . ILE E 1 124 ? 81.675 79.443 49.545 1.00 42.74 117 ILE E C 1
ATOM 10746 O O . ILE E 1 124 ? 81.101 78.355 49.538 1.00 42.65 117 ILE E O 1
ATOM 10751 N N . ASN E 1 125 ? 82.526 79.811 48.593 1.00 43.37 118 ASN E N 1
ATOM 10752 C CA . ASN E 1 125 ? 82.818 78.934 47.474 1.00 42.34 118 ASN E CA 1
ATOM 10753 C C . ASN E 1 125 ? 84.321 78.814 47.224 1.00 38.23 118 ASN E C 1
ATOM 10754 O O . ASN E 1 125 ? 84.745 78.276 46.201 1.00 38.18 118 ASN E O 1
ATOM 10759 N N . SER E 1 126 ? 85.124 79.331 48.151 1.00 34.86 119 SER E N 1
ATOM 10760 C CA . SER E 1 126 ? 86.579 79.228 48.037 1.00 29.79 119 SER E CA 1
ATOM 10761 C C . SER E 1 126 ? 87.243 79.237 49.414 1.00 29.21 119 SER E C 1
ATOM 10762 O O . SER E 1 126 ? 86.761 79.889 50.339 1.00 31.44 119 SER E O 1
ATOM 10765 N N . ALA E 1 127 ? 88.343 78.497 49.546 1.00 27.79 120 ALA E N 1
ATOM 10766 C CA . ALA E 1 127 ? 89.099 78.441 50.799 1.00 25.58 120 ALA E CA 1
ATOM 10767 C C . ALA E 1 127 ? 89.662 79.815 51.182 1.00 26.98 120 ALA E C 1
ATOM 10768 O O . ALA E 1 127 ? 89.901 80.090 52.352 1.00 28.50 120 ALA E O 1
ATOM 10770 N N . LEU E 1 128 ? 89.877 80.682 50.199 1.00 28.09 121 LEU E N 1
ATOM 10771 C CA . LEU E 1 128 ? 90.397 82.011 50.507 1.00 29.62 121 LEU E CA 1
ATOM 10772 C C . LEU E 1 128 ? 89.363 82.906 51.191 1.00 34.82 121 LEU E C 1
ATOM 10773 O O . LEU E 1 128 ? 89.680 84.036 51.580 1.00 32.77 121 LEU E O 1
ATOM 10778 N N . GLN E 1 129 ? 88.138 82.405 51.340 1.00 31.23 122 GLN E N 1
ATOM 10779 C CA . GLN E 1 129 ? 87.093 83.128 52.064 1.00 32.80 122 GLN E CA 1
ATOM 10780 C C . GLN E 1 129 ? 86.974 82.659 53.520 1.00 32.14 122 GLN E C 1
ATOM 10781 O O . GLN E 1 129 ? 86.018 83.015 54.214 1.00 33.32 122 GLN E O 1
ATOM 10787 N N . LEU E 1 130 ? 87.943 81.875 53.984 1.00 30.52 123 LEU E N 1
ATOM 10788 C CA . LEU E 1 130 ? 87.847 81.253 55.305 1.00 30.91 123 LEU E CA 1
ATOM 10789 C C . LEU E 1 130 ? 88.533 82.027 56.430 1.00 37.03 123 LEU E C 1
ATOM 10790 O O . LEU E 1 130 ? 88.727 81.488 57.519 1.00 30.07 123 LEU E O 1
ATOM 10795 N N . SER E 1 131 ? 88.899 83.283 56.183 1.00 37.30 124 SER E N 1
ATOM 10796 C CA . SER E 1 131 ? 89.557 84.069 57.222 1.00 33.20 124 SER E CA 1
ATOM 10797 C C . SER E 1 131 ? 88.696 84.098 58.483 1.00 33.88 124 SER E C 1
ATOM 10798 O O . SER E 1 131 ? 87.494 84.340 58.413 1.00 34.77 124 SER E O 1
ATOM 10801 N N . GLY E 1 132 ? 89.308 83.804 59.626 1.00 34.47 125 GLY E N 1
ATOM 10802 C CA . GLY E 1 132 ? 88.597 83.793 60.895 1.00 34.24 125 GLY E CA 1
ATOM 10803 C C . GLY E 1 132 ? 87.850 82.519 61.253 1.00 32.97 125 GLY E C 1
ATOM 10804 O O . GLY E 1 132 ? 87.403 82.365 62.394 1.00 33.44 125 GLY E O 1
ATOM 10805 N N . ALA E 1 133 ? 87.711 81.603 60.295 1.00 31.49 126 ALA E N 1
ATOM 10806 C CA . ALA E 1 133 ? 86.970 80.365 60.526 1.00 33.96 126 ALA E CA 1
ATOM 10807 C C . ALA E 1 133 ? 87.673 79.475 61.539 1.00 32.01 126 ALA E C 1
ATOM 10808 O O . ALA E 1 133 ? 88.897 79.449 61.606 1.00 28.85 126 ALA E O 1
ATOM 10810 N N . SER E 1 134 ? 86.889 78.742 62.324 1.00 29.27 127 SER E N 1
ATOM 10811 C CA . SER E 1 134 ? 87.428 77.682 63.155 1.00 28.27 127 SER E CA 1
ATOM 10812 C C . SER E 1 134 ? 87.518 76.441 62.299 1.00 26.52 127 SER E C 1
ATOM 10813 O O . SER E 1 134 ? 86.500 75.974 61.795 1.00 26.33 127 SER E O 1
ATOM 10816 N N . ILE E 1 135 ? 88.733 75.928 62.131 1.00 25.40 128 ILE E N 1
ATOM 10817 C CA . ILE E 1 135 ? 88.974 74.807 61.231 1.00 23.79 128 ILE E CA 1
ATOM 10818 C C . ILE E 1 135 ? 89.550 73.620 61.981 1.00 22.87 128 ILE E C 1
ATOM 10819 O O . ILE E 1 135 ? 90.605 73.725 62.609 1.00 23.70 128 ILE E O 1
ATOM 10824 N N . CYS E 1 136 ? 88.866 72.484 61.919 1.00 22.16 129 CYS E N 1
ATOM 10825 C CA . CYS E 1 136 ? 89.362 71.317 62.636 1.00 23.94 129 CYS E CA 1
ATOM 10826 C C . CYS E 1 136 ? 90.386 70.561 61.805 1.00 23.24 129 CYS E C 1
ATOM 10827 O O . CYS E 1 136 ? 90.304 70.487 60.564 1.00 20.80 129 CYS E O 1
ATOM 10830 N N . VAL E 1 137 ? 91.359 70.007 62.516 1.00 21.20 130 VAL E N 1
ATOM 10831 C CA . VAL E 1 137 ? 92.474 69.287 61.914 1.00 23.83 130 VAL E CA 1
ATOM 10832 C C . VAL E 1 137 ? 93.065 68.380 62.985 1.00 19.86 130 VAL E C 1
ATOM 10833 O O . VAL E 1 137 ? 92.977 68.687 64.180 1.00 20.79 130 VAL E O 1
ATOM 10837 N N . GLN E 1 138 ? 93.675 67.269 62.574 1.00 18.61 131 GLN E N 1
ATOM 10838 C CA . GLN E 1 138 ? 94.331 66.409 63.544 1.00 19.31 131 GLN E CA 1
ATOM 10839 C C . GLN E 1 138 ? 95.801 66.747 63.701 1.00 20.91 131 GLN E C 1
ATOM 10840 O O . GLN E 1 138 ? 96.482 67.020 62.715 1.00 19.39 131 GLN E O 1
ATOM 10846 N N . ALA E 1 139 ? 96.285 66.693 64.944 1.00 23.85 132 ALA E N 1
ATOM 10847 C CA . ALA E 1 139 ? 97.720 66.774 65.231 1.00 19.22 132 ALA E CA 1
ATOM 10848 C C . ALA E 1 139 ? 98.436 65.618 64.552 1.00 22.65 132 ALA E C 1
ATOM 10849 O O . ALA E 1 139 ? 97.793 64.657 64.125 1.00 20.89 132 ALA E O 1
ATOM 10851 N N . GLY E 1 140 ? 99.755 65.713 64.438 1.00 20.14 133 GLY E N 1
ATOM 10852 C CA . GLY E 1 140 ? 100.551 64.635 63.879 1.00 17.63 133 GLY E CA 1
ATOM 10853 C C . GLY E 1 140 ? 100.272 64.344 62.418 1.00 20.41 133 GLY E C 1
ATOM 10854 O O . GLY E 1 140 ? 100.410 63.203 61.974 1.00 20.73 133 GLY E O 1
ATOM 10855 N N . THR E 1 141 ? 99.874 65.367 61.668 1.00 17.29 134 THR E N 1
ATOM 10856 C CA . THR E 1 141 ? 99.597 65.211 60.239 1.00 14.90 134 THR E CA 1
ATOM 10857 C C . THR E 1 141 ? 100.358 66.240 59.427 1.00 15.02 134 THR E C 1
ATOM 10858 O O . THR E 1 141 ? 100.769 67.282 59.952 1.00 15.99 134 THR E O 1
ATOM 10862 N N . THR E 1 142 ? 100.560 65.949 58.144 1.00 15.48 135 THR E N 1
ATOM 10863 C CA . THR E 1 142 ? 101.019 66.971 57.208 1.00 15.20 135 THR E CA 1
ATOM 10864 C C . THR E 1 142 ? 99.996 68.100 57.149 1.00 15.45 135 THR E C 1
ATOM 10865 O O . THR E 1 142 ? 100.338 69.290 57.028 1.00 15.66 135 THR E O 1
ATOM 10869 N N . THR E 1 143 ? 98.738 67.698 57.254 1.00 14.57 136 THR E N 1
ATOM 10870 C CA . THR E 1 143 ? 97.575 68.581 57.161 1.00 18.78 136 THR E CA 1
ATOM 10871 C C . THR E 1 143 ? 97.687 69.835 58.045 1.00 16.37 136 THR E C 1
ATOM 10872 O O . THR E 1 143 ? 97.474 70.956 57.596 1.00 18.72 136 THR E O 1
ATOM 10876 N N . GLU E 1 144 ? 98.026 69.639 59.310 1.00 16.86 137 GLU E N 1
ATOM 10877 C CA . GLU E 1 144 ? 98.117 70.770 60.228 1.00 18.20 137 GLU E CA 1
ATOM 10878 C C . GLU E 1 144 ? 99.197 71.774 59.777 1.00 19.96 137 GLU E C 1
ATOM 10879 O O . GLU E 1 144 ? 98.986 72.988 59.823 1.00 20.60 137 GLU E O 1
ATOM 10885 N N . LEU E 1 145 ? 100.336 71.254 59.313 1.00 18.50 138 LEU E N 1
ATOM 10886 C CA . LEU E 1 145 ? 101.448 72.094 58.878 1.00 22.15 138 LEU E CA 1
ATOM 10887 C C . LEU E 1 145 ? 101.123 72.820 57.570 1.00 21.53 138 LEU E C 1
ATOM 10888 O O . LEU E 1 145 ? 101.419 74.003 57.439 1.00 21.85 138 LEU E O 1
ATOM 10893 N N . ASN E 1 146 ? 100.520 72.123 56.604 1.00 17.73 139 ASN E N 1
ATOM 10894 C CA . ASN E 1 146 ? 100.155 72.776 55.334 1.00 21.01 139 ASN E CA 1
ATOM 10895 C C . ASN E 1 146 ? 99.103 73.872 55.523 1.00 21.88 139 ASN E C 1
ATOM 10896 O O . ASN E 1 146 ? 99.184 74.928 54.886 1.00 20.20 139 ASN E O 1
ATOM 10901 N N . MET E 1 147 ? 98.104 73.620 56.371 1.00 19.66 140 MET E N 1
ATOM 10902 C CA . MET E 1 147 ? 97.103 74.649 56.640 1.00 19.92 140 MET E CA 1
ATOM 10903 C C . MET E 1 147 ? 97.748 75.915 57.209 1.00 21.40 140 MET E C 1
ATOM 10904 O O . MET E 1 147 ? 97.447 77.040 56.775 1.00 22.46 140 MET E O 1
ATOM 10909 N N . ALA E 1 148 ? 98.657 75.731 58.160 1.00 22.86 141 ALA E N 1
ATOM 10910 C CA . ALA E 1 148 ? 99.396 76.851 58.725 1.00 26.03 141 ALA E CA 1
ATOM 10911 C C . ALA E 1 148 ? 100.120 77.620 57.623 1.00 23.59 141 ALA E C 1
ATOM 10912 O O . ALA E 1 148 ? 100.067 78.852 57.594 1.00 25.01 141 ALA E O 1
ATOM 10914 N N . ASP E 1 149 ? 100.769 76.897 56.708 1.00 22.54 142 ASP E N 1
ATOM 10915 C CA . ASP E 1 149 ? 101.462 77.530 55.588 1.00 23.53 142 ASP E CA 1
ATOM 10916 C C . ASP E 1 149 ? 100.514 78.350 54.718 1.00 25.22 142 ASP E C 1
ATOM 10917 O O . ASP E 1 149 ? 100.811 79.485 54.338 1.00 25.59 142 ASP E O 1
ATOM 10922 N N . TYR E 1 150 ? 99.388 77.737 54.369 1.00 25.01 143 TYR E N 1
ATOM 10923 C CA . TYR E 1 150 ? 98.445 78.322 53.426 1.00 24.58 143 TYR E CA 1
ATOM 10924 C C . TYR E 1 150 ? 97.836 79.605 53.958 1.00 24.76 143 TYR E C 1
ATOM 10925 O O . TYR E 1 150 ? 97.725 80.598 53.239 1.00 27.55 143 TYR E O 1
ATOM 10934 N N . PHE E 1 151 ? 97.446 79.593 55.224 1.00 25.02 144 PHE E N 1
ATOM 10935 C CA . PHE E 1 151 ? 96.860 80.780 55.830 1.00 28.69 144 PHE E CA 1
ATOM 10936 C C . PHE E 1 151 ? 97.895 81.888 56.027 1.00 30.72 144 PHE E C 1
ATOM 10937 O O . PHE E 1 151 ? 97.573 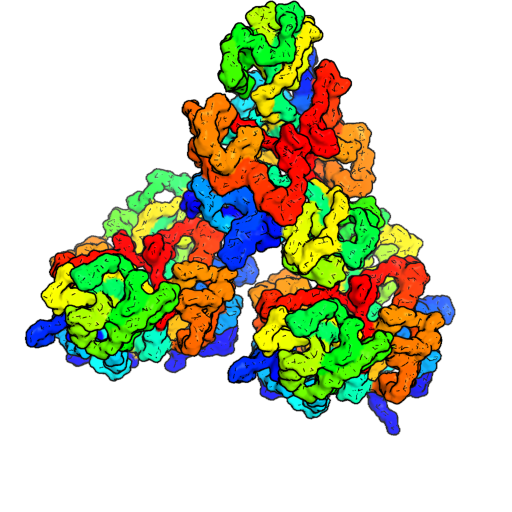83.066 55.896 1.00 32.76 144 PHE E O 1
ATOM 10945 N N . ARG E 1 152 ? 99.139 81.514 56.311 1.00 29.50 145 ARG E N 1
ATOM 10946 C CA . ARG E 1 152 ? 100.213 82.503 56.403 1.00 32.19 145 ARG E CA 1
ATOM 10947 C C . ARG E 1 152 ? 100.500 83.152 55.047 1.00 34.10 145 ARG E C 1
ATOM 10948 O O . ARG E 1 152 ? 100.625 84.383 54.950 1.00 31.75 145 ARG E O 1
ATOM 10956 N N . ALA E 1 153 ? 100.608 82.322 54.012 1.00 31.03 146 ALA E N 1
ATOM 10957 C CA . ALA E 1 153 ? 100.945 82.783 52.671 1.00 33.14 146 ALA E CA 1
ATOM 10958 C C . ALA E 1 153 ? 99.875 83.722 52.142 1.00 35.47 146 ALA E C 1
ATOM 10959 O O . ALA E 1 153 ? 100.169 84.685 51.439 1.00 34.41 146 ALA E O 1
ATOM 10961 N N . ASN E 1 154 ? 98.626 83.439 52.484 1.00 34.64 147 ASN E N 1
ATOM 10962 C CA . ASN E 1 154 ? 97.535 84.241 51.963 1.00 34.67 147 ASN E CA 1
ATOM 10963 C C . ASN E 1 154 ? 97.079 85.299 52.952 1.00 35.96 147 ASN E C 1
ATOM 10964 O O . ASN E 1 154 ? 96.041 85.930 52.745 1.00 33.78 147 ASN E O 1
ATOM 10969 N N . LYS E 1 155 ? 97.861 85.477 54.018 1.00 33.06 148 LYS E N 1
ATOM 10970 C CA . LYS E 1 155 ? 97.636 86.528 55.010 1.00 34.88 148 LYS E CA 1
ATOM 10971 C C . LYS E 1 155 ? 96.208 86.497 55.547 1.00 40.71 148 LYS E C 1
ATOM 10972 O O . LYS E 1 155 ? 95.527 87.531 55.627 1.00 42.51 148 LYS E O 1
ATOM 10978 N N . MET E 1 156 ? 95.766 85.296 55.908 1.00 33.20 149 MET E N 1
ATOM 10979 C CA . MET E 1 156 ? 94.435 85.080 56.462 1.00 36.71 149 MET E CA 1
ATOM 10980 C C . MET E 1 156 ? 94.491 84.714 57.940 1.00 32.97 149 MET E C 1
ATOM 10981 O O . MET E 1 156 ? 95.317 83.907 58.359 1.00 34.27 149 MET E O 1
ATOM 10986 N N . GLU E 1 157 ? 93.593 85.322 58.712 1.00 34.25 150 GLU E N 1
ATOM 10987 C CA . GLU E 1 157 ? 93.325 84.975 60.102 1.00 34.26 150 GLU E CA 1
ATOM 10988 C C . GLU E 1 157 ? 92.685 83.603 60.190 1.00 40.77 150 GLU E C 1
ATOM 10989 O O . GLU E 1 157 ? 91.812 83.298 59.382 1.00 44.83 150 GLU E O 1
ATOM 10995 N N . TYR E 1 158 ? 93.084 82.779 61.160 1.00 40.39 151 TYR E N 1
ATOM 10996 C CA . TYR E 1 158 ? 92.317 81.553 61.434 1.00 44.83 151 TYR E CA 1
ATOM 10997 C C . TYR E 1 158 ? 92.554 80.952 62.824 1.00 43.89 151 TYR E C 1
ATOM 10998 O O . TYR E 1 158 ? 93.583 81.195 63.462 1.00 44.96 151 TYR E O 1
ATOM 11007 N N . ASN E 1 159 ? 91.557 80.206 63.300 1.00 39.05 152 ASN E N 1
ATOM 11008 C CA . ASN E 1 159 ? 91.662 79.445 64.537 1.00 35.94 152 ASN E CA 1
ATOM 11009 C C . ASN E 1 159 ? 91.694 77.971 64.182 1.00 30.08 152 ASN E C 1
ATOM 11010 O O . ASN E 1 159 ? 90.647 77.373 63.944 1.00 29.78 152 ASN E O 1
ATOM 11015 N N . PRO E 1 160 ? 92.902 77.386 64.109 1.00 29.87 153 PRO E N 1
ATOM 11016 C CA . PRO E 1 160 ? 93.007 75.926 64.034 1.00 26.82 153 PRO E CA 1
ATOM 11017 C C . PRO E 1 160 ? 92.462 75.318 65.314 1.00 30.66 153 PRO E C 1
ATOM 11018 O O . PRO E 1 160 ? 92.749 75.824 66.405 1.00 31.85 153 PRO E O 1
ATOM 11022 N N . VAL E 1 161 ? 91.670 74.267 65.192 1.00 24.78 154 VAL E N 1
ATOM 11023 C CA . VAL E 1 161 ? 91.198 73.556 66.367 1.00 27.16 154 VAL E CA 1
ATOM 11024 C C . VAL E 1 161 ? 91.761 72.158 66.232 1.00 27.01 154 VAL E C 1
ATOM 11025 O O . VAL E 1 161 ? 91.335 71.393 65.366 1.00 23.87 154 VAL E O 1
ATOM 11029 N N . VAL E 1 162 ? 92.749 71.848 67.063 1.00 24.97 155 VAL E N 1
ATOM 11030 C CA . VAL E 1 162 ? 93.563 70.655 66.858 1.00 24.54 155 VAL E CA 1
ATOM 11031 C C . VAL E 1 162 ? 93.039 69.478 67.672 1.00 23.76 155 VAL E C 1
ATOM 11032 O O . VAL E 1 162 ? 92.797 69.605 68.868 1.00 24.17 155 VAL E O 1
ATOM 11036 N N . PHE E 1 163 ? 92.867 68.335 67.017 1.00 24.69 156 PHE E N 1
ATOM 11037 C CA . PHE E 1 163 ? 92.319 67.156 67.676 1.00 26.05 156 PHE E CA 1
ATOM 11038 C C . PHE E 1 163 ? 93.270 65.974 67.663 1.00 26.34 156 PHE E C 1
ATOM 11039 O O . PHE E 1 163 ? 94.104 65.831 66.764 1.00 22.55 156 PHE E O 1
ATOM 11047 N N . GLU E 1 164 ? 93.107 65.121 68.672 1.00 28.72 157 GLU E N 1
ATOM 11048 C CA . GLU E 1 164 ? 93.882 63.897 68.837 1.00 31.07 157 GLU E CA 1
ATOM 11049 C C . GLU E 1 164 ? 93.137 62.683 68.263 1.00 31.61 157 GLU E C 1
ATOM 11050 O O . GLU E 1 164 ? 93.757 61.684 67.913 1.00 32.47 157 GLU E O 1
ATOM 11056 N N . LYS E 1 165 ? 91.812 62.768 68.160 1.00 28.37 158 LYS E N 1
ATOM 11057 C CA . LYS E 1 165 ? 91.001 61.644 67.688 1.00 26.59 158 LYS E CA 1
ATOM 11058 C C . LYS E 1 165 ? 90.073 62.079 66.551 1.00 24.94 158 LYS E C 1
ATOM 11059 O O . LYS E 1 165 ? 89.427 63.124 66.643 1.00 26.25 158 LYS E O 1
ATOM 11061 N N . ILE E 1 166 ? 89.994 61.289 65.484 1.00 22.63 159 ILE E N 1
ATOM 11062 C CA . ILE E 1 166 ? 89.189 61.698 64.338 1.00 23.15 159 ILE E CA 1
ATOM 11063 C C . ILE E 1 166 ? 87.709 61.812 64.733 1.00 22.01 159 ILE E C 1
ATOM 11064 O O . ILE E 1 166 ? 87.003 62.669 64.208 1.00 24.12 159 ILE E O 1
ATOM 11069 N N . GLU E 1 167 ? 87.233 60.981 65.655 1.00 22.36 160 GLU E N 1
ATOM 11070 C CA . GLU E 1 167 ? 85.814 61.061 66.030 1.00 23.58 160 GLU E CA 1
ATOM 11071 C C . GLU E 1 167 ? 85.485 62.415 66.654 1.00 25.39 160 GLU E C 1
ATOM 11072 O O . GLU E 1 167 ? 84.393 62.951 66.455 1.00 23.80 160 GLU E O 1
ATOM 11074 N N . GLU E 1 168 ? 86.432 62.974 67.401 1.00 25.98 161 GLU E N 1
ATOM 11075 C CA . GLU E 1 168 ? 86.215 64.257 68.041 1.00 26.56 161 GLU E CA 1
ATOM 11076 C C . GLU E 1 168 ? 86.226 65.378 67.016 1.00 24.07 161 GLU E C 1
ATOM 11077 O O . GLU E 1 168 ? 85.423 66.313 67.099 1.00 24.24 161 GLU E O 1
ATOM 11083 N N . ALA E 1 169 ? 87.149 65.285 66.063 1.00 21.37 162 ALA E N 1
ATOM 11084 C CA . ALA E 1 169 ? 87.174 66.207 64.936 1.00 22.63 162 ALA E CA 1
ATOM 11085 C C . ALA E 1 169 ? 85.842 66.172 64.194 1.00 22.59 162 ALA E C 1
ATOM 11086 O O . ALA E 1 169 ? 85.235 67.213 63.937 1.00 22.84 162 ALA E O 1
ATOM 11088 N N . ASN E 1 170 ? 85.385 64.967 63.867 1.00 20.54 163 ASN E N 1
ATOM 11089 C CA . ASN E 1 170 ? 84.162 64.801 63.094 1.00 22.93 163 ASN E CA 1
ATOM 11090 C C . ASN E 1 170 ? 82.989 65.422 63.842 1.00 22.28 163 ASN E C 1
ATOM 11091 O O . ASN E 1 170 ? 82.128 66.079 63.251 1.00 22.86 163 ASN E O 1
ATOM 11096 N N . ALA E 1 171 ? 82.964 65.201 65.155 1.00 23.05 164 ALA E N 1
ATOM 11097 C CA . ALA E 1 171 ? 81.871 65.679 65.992 1.00 24.60 164 ALA E CA 1
ATOM 11098 C C . ALA E 1 171 ? 81.864 67.203 66.081 1.00 25.34 164 ALA E C 1
ATOM 11099 O O . ALA E 1 171 ? 80.805 67.826 65.977 1.00 26.40 164 ALA E O 1
ATOM 11101 N N . ALA E 1 172 ? 83.044 67.797 66.262 1.00 24.92 165 ALA E N 1
ATOM 11102 C CA . ALA E 1 172 ? 83.153 69.247 66.396 1.00 26.17 165 ALA E CA 1
ATOM 11103 C C . ALA E 1 172 ? 82.784 69.938 65.092 1.00 25.55 165 ALA E C 1
ATOM 11104 O O . ALA E 1 172 ? 82.202 71.027 65.095 1.00 26.68 165 ALA E O 1
ATOM 11106 N N . TYR E 1 173 ? 83.121 69.310 63.971 1.00 24.25 166 TYR E N 1
ATOM 11107 C CA . TYR E 1 173 ? 82.746 69.882 62.688 1.00 24.18 166 TYR E CA 1
ATOM 11108 C C . TYR E 1 173 ? 81.236 69.763 62.485 1.00 25.18 166 TYR E C 1
ATOM 11109 O O . TYR E 1 173 ? 80.562 70.747 62.158 1.00 26.24 166 TYR E O 1
ATOM 11118 N N . ASP E 1 174 ? 80.700 68.568 62.718 1.00 25.01 167 ASP E N 1
ATOM 11119 C CA . ASP E 1 174 ? 79.295 68.296 62.425 1.00 25.96 167 ASP E CA 1
ATOM 11120 C C . ASP E 1 174 ? 78.372 69.151 63.284 1.00 29.31 167 ASP E C 1
ATOM 11121 O O . ASP E 1 174 ? 77.313 69.573 62.830 1.00 28.82 167 ASP E O 1
ATOM 11126 N N . SER E 1 175 ? 78.784 69.425 64.517 1.00 28.14 168 SER E N 1
ATOM 11127 C CA . SER E 1 175 ? 77.965 70.224 65.431 1.00 29.91 168 SER E CA 1
ATOM 11128 C C . SER E 1 175 ? 77.981 71.712 65.076 1.00 30.69 168 SER E C 1
ATOM 11129 O O . SER E 1 175 ? 77.164 72.498 65.578 1.00 32.33 168 SER E O 1
ATOM 11132 N N . GLY E 1 176 ? 78.918 72.098 64.213 1.00 29.64 169 GLY E N 1
ATOM 11133 C CA . GLY E 1 176 ? 79.075 73.490 63.835 1.00 30.39 169 GLY E CA 1
ATOM 11134 C C . GLY E 1 176 ? 80.059 74.253 64.707 1.00 30.61 169 GLY E C 1
ATOM 11135 O O . GLY E 1 176 ? 80.269 75.453 64.512 1.00 31.39 169 GLY E O 1
ATOM 11136 N N . ARG E 1 177 ? 80.664 73.562 65.672 1.00 30.09 170 ARG E N 1
ATOM 11137 C CA . ARG E 1 177 ? 81.693 74.181 66.494 1.00 32.97 170 ARG E CA 1
ATOM 11138 C C . ARG E 1 177 ? 82.848 74.616 65.593 1.00 31.74 170 ARG E C 1
ATOM 11139 O O . ARG E 1 177 ? 83.390 75.713 65.753 1.00 30.97 170 ARG E O 1
ATOM 11147 N N . CYS E 1 178 ? 83.203 73.758 64.637 1.00 27.78 171 CYS E N 1
ATOM 11148 C CA . CYS E 1 178 ? 84.134 74.133 63.577 1.00 31.27 171 CYS E CA 1
ATOM 11149 C C . CYS E 1 178 ? 83.382 74.449 62.289 1.00 31.26 171 CYS E C 1
ATOM 11150 O O . CYS E 1 178 ? 82.456 73.718 61.905 1.00 29.51 171 CYS E O 1
ATOM 11153 N N . ASP E 1 179 ? 83.806 75.526 61.624 1.00 27.45 172 ASP E N 1
ATOM 11154 C CA . ASP E 1 179 ? 83.207 76.013 60.383 1.00 27.87 172 ASP E CA 1
ATOM 11155 C C . ASP E 1 179 ? 83.679 75.244 59.166 1.00 26.40 172 ASP E C 1
ATOM 11156 O O . ASP E 1 179 ? 83.014 75.234 58.131 1.00 27.95 172 ASP E O 1
ATOM 11161 N N . ALA E 1 180 ? 84.855 74.645 59.293 1.00 25.07 173 ALA E N 1
ATOM 11162 C CA . ALA E 1 180 ? 85.443 73.886 58.199 1.00 23.66 173 ALA E CA 1
ATOM 11163 C C . ALA E 1 180 ? 86.272 72.720 58.711 1.00 22.30 173 ALA E C 1
ATOM 11164 O O . ALA E 1 180 ? 86.752 72.728 59.844 1.00 22.83 173 ALA E O 1
ATOM 11166 N N . TYR E 1 181 ? 86.426 71.723 57.843 1.00 21.12 174 TYR E N 1
ATOM 11167 C CA . TYR E 1 181 ? 87.215 70.524 58.097 1.00 21.12 174 TYR E CA 1
ATOM 11168 C C . TYR E 1 181 ? 88.369 70.511 57.083 1.00 20.39 174 TYR E C 1
ATOM 11169 O O . TYR E 1 181 ? 88.156 70.803 55.905 1.00 21.28 174 TYR E O 1
ATOM 11178 N N . THR E 1 182 ? 89.593 70.211 57.511 1.00 19.02 175 THR E N 1
ATOM 11179 C CA . THR E 1 182 ? 90.660 70.029 56.513 1.00 19.79 175 THR E CA 1
ATOM 11180 C C . THR E 1 182 ? 91.365 68.693 56.690 1.00 18.42 175 THR E C 1
ATOM 11181 O O . THR E 1 182 ? 91.658 68.282 57.806 1.00 16.22 175 THR E O 1
ATOM 11185 N N . THR E 1 183 ? 91.578 68.019 55.556 1.00 17.86 176 THR E N 1
ATOM 11186 C CA . THR E 1 183 ? 92.375 66.800 55.447 1.00 14.28 176 THR E CA 1
ATOM 11187 C C . THR E 1 183 ? 92.489 66.525 53.939 1.00 13.69 176 THR E C 1
ATOM 11188 O O . THR E 1 183 ? 92.106 67.360 53.119 1.00 14.50 176 THR E O 1
ATOM 11192 N N . ASP E 1 184 ? 93.040 65.376 53.580 1.00 13.21 177 ASP E N 1
ATOM 11193 C CA . ASP E 1 184 ? 93.186 65.009 52.181 1.00 13.06 177 ASP E CA 1
ATOM 11194 C C . ASP E 1 184 ? 91.817 64.938 51.505 1.00 14.07 177 ASP E C 1
ATOM 11195 O O . ASP E 1 184 ? 90.828 64.550 52.143 1.00 13.69 177 ASP E O 1
ATOM 11200 N N . GLN E 1 185 ? 91.749 65.310 50.226 1.00 12.81 178 GLN E N 1
ATOM 11201 C CA . GLN E 1 185 ? 90.447 65.399 49.575 1.00 15.08 178 GLN E CA 1
ATOM 11202 C C . GLN E 1 185 ? 89.696 64.065 49.585 1.00 15.15 178 GLN E C 1
ATOM 11203 O O . GLN E 1 185 ? 88.499 64.035 49.856 1.00 13.84 178 GLN E O 1
ATOM 11209 N N . SER E 1 186 ? 90.381 62.959 49.305 1.00 13.89 179 SER E N 1
ATOM 11210 C CA . SER E 1 186 ? 89.670 61.685 49.302 1.00 12.17 179 SER E CA 1
ATOM 11211 C C . SER E 1 186 ? 89.123 61.366 50.698 1.00 12.42 179 SER E C 1
ATOM 11212 O O . SER E 1 186 ? 88.081 60.739 50.808 1.00 13.77 179 SER E O 1
ATOM 11215 N N . SER E 1 187 ? 89.803 61.824 51.749 1.00 12.53 180 SER E N 1
ATOM 11216 C CA . SER E 1 187 ? 89.348 61.565 53.118 1.00 13.87 180 SER E CA 1
ATOM 11217 C C . SER E 1 187 ? 88.126 62.419 53.442 1.00 14.73 180 SER E C 1
ATOM 11218 O O . SER E 1 187 ? 87.243 61.983 54.181 1.00 15.87 180 SER E O 1
ATOM 11221 N N . LEU E 1 188 ? 88.079 63.627 52.889 1.00 14.53 181 LEU E N 1
ATOM 11222 C CA . LEU E 1 188 ? 86.895 64.475 53.043 1.00 15.68 181 LEU E CA 1
ATOM 11223 C C . LEU E 1 188 ? 85.648 63.751 52.518 1.00 20.06 181 LEU E C 1
ATOM 11224 O O . LEU E 1 188 ? 84.582 63.825 53.132 1.00 18.80 181 LEU E O 1
ATOM 11229 N N . TYR E 1 189 ? 85.794 63.038 51.396 1.00 15.25 182 TYR E N 1
ATOM 11230 C CA . TYR E 1 189 ? 84.700 62.240 50.841 1.00 15.78 182 TYR E CA 1
ATOM 11231 C C . TYR E 1 189 ? 84.220 61.227 51.868 1.00 17.21 182 TYR E C 1
ATOM 11232 O O . TYR E 1 189 ? 83.010 61.062 52.078 1.00 17.99 182 TYR E O 1
ATOM 11241 N N . GLY E 1 190 ? 85.172 60.548 52.510 1.00 18.57 183 GLY E N 1
ATOM 11242 C CA . GLY E 1 190 ? 84.843 59.523 53.488 1.00 17.23 183 GLY E CA 1
ATOM 11243 C C . GLY E 1 190 ? 84.229 60.063 54.771 1.00 17.93 183 GLY E C 1
ATOM 11244 O O . GLY E 1 190 ? 83.284 59.488 55.326 1.00 20.59 183 GLY E O 1
ATOM 11245 N N . VAL E 1 191 ? 84.776 61.176 55.252 1.00 16.84 184 VAL E N 1
ATOM 11246 C CA . VAL E 1 191 ? 84.265 61.813 56.459 1.00 17.12 184 VAL E CA 1
ATOM 11247 C C . VAL E 1 191 ? 82.831 62.267 56.245 1.00 21.51 184 VAL E C 1
ATOM 11248 O O . VAL E 1 191 ? 81.953 62.045 57.089 1.00 20.85 184 VAL E O 1
ATOM 11252 N N . ARG E 1 192 ? 82.605 62.900 55.100 1.00 20.06 185 ARG E N 1
ATOM 11253 C CA . ARG E 1 192 ? 81.297 63.437 54.760 1.00 19.47 185 ARG E CA 1
ATOM 11254 C C . ARG E 1 192 ? 80.192 62.382 54.838 1.00 22.51 185 ARG E C 1
ATOM 11255 O O . ARG E 1 192 ? 79.075 62.669 55.273 1.00 23.20 185 ARG E O 1
ATOM 11263 N N . LEU E 1 193 ? 80.512 61.159 54.432 1.00 21.96 186 LEU E N 1
ATOM 11264 C CA . LEU E 1 193 ? 79.542 60.072 54.461 1.00 23.22 186 LEU E CA 1
ATOM 11265 C C . LEU E 1 193 ? 79.165 59.662 55.886 1.00 25.58 186 LEU E C 1
ATOM 11266 O O . LEU E 1 193 ? 78.147 58.998 56.092 1.00 28.43 186 LEU E O 1
ATOM 11271 N N . ALA E 1 194 ? 79.977 60.044 56.864 1.00 24.73 187 ALA E N 1
ATOM 11272 C CA . ALA E 1 194 ? 79.703 59.668 58.252 1.00 25.77 187 ALA E CA 1
ATOM 11273 C C . ALA E 1 194 ? 78.978 60.762 59.028 1.00 25.93 187 ALA E C 1
ATOM 11274 O O . ALA E 1 194 ? 78.678 60.582 60.211 1.00 24.98 187 ALA E O 1
ATOM 11276 N N . LEU E 1 195 ? 78.679 61.881 58.374 1.00 25.77 188 LEU E N 1
ATOM 11277 C CA . LEU E 1 195 ? 78.044 63.015 59.062 1.00 25.41 188 LEU E CA 1
ATOM 11278 C C . LEU E 1 195 ? 76.518 62.917 59.078 1.00 27.15 188 LEU E C 1
ATOM 11279 O O . LEU E 1 195 ? 75.935 62.113 58.352 1.00 27.33 188 LEU E O 1
ATOM 11284 N N . ALA E 1 196 ? 75.874 63.730 59.916 1.00 29.16 189 ALA E N 1
ATOM 11285 C CA . ALA E 1 196 ? 74.427 63.660 60.092 1.00 29.61 189 ALA E CA 1
ATOM 11286 C C . ALA E 1 196 ? 73.685 63.862 58.779 1.00 29.40 189 ALA E C 1
ATOM 11287 O O . ALA E 1 196 ? 72.737 63.140 58.484 1.00 31.38 189 ALA E O 1
ATOM 11289 N N . ASN E 1 197 ? 74.128 64.831 57.987 1.00 30.68 190 ASN E N 1
ATOM 11290 C CA . ASN E 1 197 ? 73.520 65.092 56.687 1.00 31.60 190 ASN E CA 1
ATOM 11291 C C . ASN E 1 197 ? 74.571 65.313 55.603 1.00 32.28 190 ASN E C 1
ATOM 11292 O O . ASN E 1 197 ? 74.888 66.460 55.270 1.00 27.89 190 ASN E O 1
ATOM 11297 N N . PRO E 1 198 ? 75.098 64.216 55.038 1.00 32.80 191 PRO E N 1
ATOM 11298 C CA . PRO E 1 198 ? 76.206 64.270 54.073 1.00 31.83 191 PRO E CA 1
ATOM 11299 C C . PRO E 1 198 ? 75.960 65.245 52.927 1.00 30.06 191 PRO E C 1
ATOM 11300 O O . PRO E 1 198 ? 76.894 65.909 52.483 1.00 27.36 191 PRO E O 1
ATOM 11304 N N . ASP E 1 199 ? 74.712 65.361 52.480 1.00 32.38 192 ASP E N 1
ATOM 11305 C CA . ASP E 1 199 ? 74.413 66.201 51.325 1.00 34.57 192 ASP E CA 1
ATOM 11306 C C . ASP E 1 199 ? 74.632 67.685 51.589 1.00 35.15 192 ASP E C 1
ATOM 11307 O O . ASP E 1 199 ? 74.743 68.474 50.653 1.00 35.20 192 ASP E O 1
ATOM 11312 N N . ASP E 1 200 ? 74.696 68.074 52.856 1.00 30.77 193 ASP E N 1
ATOM 11313 C CA . ASP E 1 200 ? 74.839 69.487 53.177 1.00 33.27 193 ASP E CA 1
ATOM 11314 C C . ASP E 1 200 ? 76.289 69.964 53.043 1.00 30.66 193 ASP E C 1
ATOM 11315 O O . ASP E 1 200 ? 76.572 71.156 53.168 1.00 32.15 193 ASP E O 1
ATOM 11320 N N . HIS E 1 201 ? 77.207 69.044 52.770 1.00 29.67 194 HIS E N 1
ATOM 11321 C CA . HIS E 1 201 ? 78.627 69.361 52.842 1.00 27.33 194 HIS E CA 1
ATOM 11322 C C . HIS E 1 201 ? 79.310 69.470 51.471 1.00 26.18 194 HIS E C 1
ATOM 11323 O O . HIS E 1 201 ? 79.135 68.627 50.592 1.00 28.02 194 HIS E O 1
ATOM 11330 N N . VAL E 1 202 ? 80.080 70.539 51.318 1.00 24.69 195 VAL E N 1
ATOM 11331 C CA . VAL E 1 202 ? 80.689 70.911 50.047 1.00 24.54 195 VAL E CA 1
ATOM 11332 C C . VAL E 1 202 ? 82.193 70.908 50.206 1.00 23.07 195 VAL E C 1
ATOM 11333 O O . VAL E 1 202 ? 82.710 71.535 51.118 1.00 23.32 195 VAL E O 1
ATOM 11337 N N . ILE E 1 203 ? 82.898 70.189 49.335 1.00 23.97 196 ILE E N 1
ATOM 11338 C CA . ILE E 1 203 ? 84.353 70.266 49.314 1.00 22.28 196 ILE E CA 1
ATOM 11339 C C . ILE E 1 203 ? 84.733 71.406 48.378 1.00 22.85 196 ILE E C 1
ATOM 11340 O O . ILE E 1 203 ? 84.395 71.395 47.191 1.00 24.79 196 ILE E O 1
ATOM 11345 N N . LEU E 1 204 ? 85.407 72.411 48.926 1.00 23.37 197 LEU E N 1
ATOM 11346 C CA . LEU E 1 204 ? 85.802 73.595 48.172 1.00 22.79 197 LEU E CA 1
ATOM 11347 C C . LEU E 1 204 ? 86.817 73.242 47.085 1.00 21.96 197 LEU E C 1
ATOM 11348 O O . LEU E 1 204 ? 87.467 72.199 47.156 1.00 21.41 197 LEU E O 1
ATOM 11353 N N . PRO E 1 205 ? 86.960 74.112 46.068 1.00 23.01 198 PRO E N 1
ATOM 11354 C CA . PRO E 1 205 ? 87.827 73.734 44.939 1.00 26.04 198 PRO E CA 1
ATOM 11355 C C . PRO E 1 205 ? 89.325 73.683 45.246 1.00 21.27 198 PRO E C 1
ATOM 11356 O O . PRO E 1 205 ? 90.031 72.921 44.581 1.00 21.97 198 PRO E O 1
ATOM 11360 N N . GLU E 1 206 ? 89.805 74.459 46.213 1.00 21.86 199 GLU E N 1
ATOM 11361 C CA . GLU E 1 206 ? 91.255 74.622 46.399 1.00 21.15 199 GLU E CA 1
ATOM 11362 C C . GLU E 1 206 ? 91.949 73.360 46.879 1.00 22.52 199 GLU E C 1
ATOM 11363 O O . GLU E 1 206 ? 91.503 72.721 47.816 1.00 21.63 199 GLU E O 1
ATOM 11369 N N . ILE E 1 207 ? 93.051 73.015 46.218 1.00 19.66 200 ILE E N 1
ATOM 11370 C CA . ILE E 1 207 ? 93.950 71.971 46.688 1.00 17.08 200 ILE E CA 1
ATOM 11371 C C . ILE E 1 207 ? 95.270 72.616 47.073 1.00 17.23 200 ILE E C 1
ATOM 11372 O O . ILE E 1 207 ? 95.925 73.204 46.213 1.00 19.99 200 ILE E O 1
ATOM 11377 N N . ILE E 1 208 ? 95.675 72.507 48.338 1.00 16.89 201 ILE E N 1
ATOM 11378 C CA . ILE E 1 208 ? 96.775 73.333 48.829 1.00 17.45 201 ILE E CA 1
ATOM 11379 C C . ILE E 1 208 ? 98.093 72.582 49.088 1.00 20.65 201 ILE E C 1
ATOM 11380 O O . ILE E 1 208 ? 99.066 73.175 49.567 1.00 21.16 201 ILE E O 1
ATOM 11385 N N . SER E 1 209 ? 98.148 71.304 48.730 1.00 18.00 202 SER E N 1
ATOM 11386 C CA . SER E 1 209 ? 99.360 70.497 48.931 1.00 14.60 202 SER E CA 1
ATOM 11387 C C . SER E 1 209 ? 99.375 69.256 48.061 1.00 16.06 202 SER E C 1
ATOM 11388 O O . SER E 1 209 ? 98.343 68.858 47.545 1.00 13.84 202 SER E O 1
ATOM 11391 N N . LYS E 1 210 ? 100.553 68.645 47.925 1.00 13.09 203 LYS E N 1
ATOM 11392 C CA . LYS E 1 210 ? 100.698 67.299 47.383 1.00 13.48 203 LYS E CA 1
ATOM 11393 C C . LYS E 1 210 ? 100.700 66.298 48.520 1.00 12.01 203 LYS E C 1
ATOM 11394 O O . LYS E 1 210 ? 101.449 66.438 49.492 1.00 14.05 203 LYS E O 1
ATOM 11400 N N . GLU E 1 211 ? 99.844 65.289 48.417 1.00 10.85 204 GLU E N 1
ATOM 11401 C CA . GLU E 1 211 ? 99.778 64.279 49.447 1.00 11.59 204 GLU E CA 1
ATOM 11402 C C . GLU E 1 211 ? 99.815 62.896 48.792 1.00 9.64 204 GLU E C 1
ATOM 11403 O O . GLU E 1 211 ? 98.774 62.247 48.665 1.00 11.05 204 GLU E O 1
ATOM 11409 N N . PRO E 1 212 ? 101.002 62.454 48.353 1.00 9.39 205 PRO E N 1
ATOM 11410 C CA . PRO E 1 212 ? 101.079 61.108 47.780 1.00 8.80 205 PRO E CA 1
ATOM 11411 C C . PRO E 1 212 ? 101.014 60.051 48.881 1.00 9.28 205 PRO E C 1
ATOM 11412 O O . PRO E 1 212 ? 101.900 60.020 49.721 1.00 12.41 205 PRO E O 1
ATOM 11416 N N . PHE E 1 213 ? 99.963 59.232 48.908 1.00 8.31 206 PHE E N 1
ATOM 11417 C CA . PHE E 1 213 ? 99.831 58.199 49.950 1.00 9.92 206 PHE E CA 1
ATOM 11418 C C . PHE E 1 213 ? 100.811 57.067 49.671 1.00 12.70 206 PHE E C 1
ATOM 11419 O O . PHE E 1 213 ? 100.770 56.475 48.593 1.00 11.43 206 PHE E O 1
ATOM 11427 N N . GLY E 1 214 ? 101.648 56.735 50.644 1.00 12.40 207 GLY E N 1
ATOM 11428 C CA . GLY E 1 214 ? 102.702 55.772 50.400 1.00 11.91 207 GLY E CA 1
ATOM 11429 C C . GLY E 1 214 ? 102.528 54.447 51.121 1.00 13.33 207 GLY E C 1
ATOM 11430 O O . GLY E 1 214 ? 101.969 54.378 52.211 1.00 12.55 207 GLY E O 1
ATOM 11431 N N . LEU E 1 215 ? 102.993 53.384 50.478 1.00 9.06 208 LEU E N 1
ATOM 11432 C CA . LEU E 1 215 ? 103.046 52.062 51.103 1.00 8.43 208 LEU E CA 1
ATOM 11433 C C . LEU E 1 215 ? 104.286 52.009 51.989 1.00 12.04 208 LEU E C 1
ATOM 11434 O O . LEU E 1 215 ? 105.411 51.944 51.498 1.00 11.00 208 LEU E O 1
ATOM 11439 N N . THR E 1 216 ? 104.094 52.054 53.308 1.00 10.62 209 THR E N 1
ATOM 11440 C CA . THR E 1 216 ? 105.199 52.422 54.182 1.00 10.74 209 THR E CA 1
ATOM 11441 C C . THR E 1 216 ? 105.794 51.213 54.877 1.00 13.09 209 THR E C 1
ATOM 11442 O O . THR E 1 216 ? 105.068 50.389 55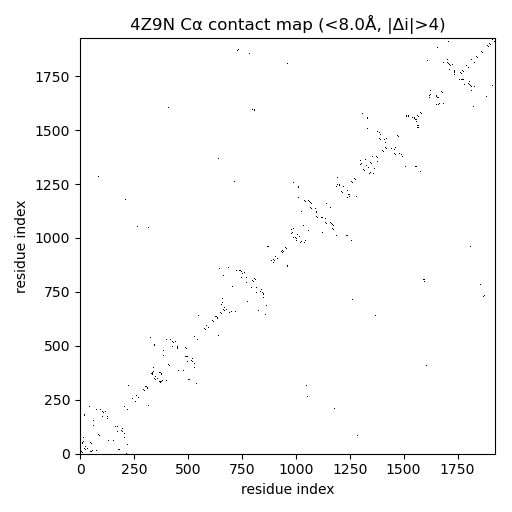.435 1.00 14.63 209 THR E O 1
ATOM 11446 N N . VAL E 1 217 ? 107.120 51.115 54.827 1.00 11.41 210 VAL E N 1
ATOM 11447 C CA . VAL E 1 217 ? 107.846 49.989 55.417 1.00 12.32 210 VAL E CA 1
ATOM 11448 C C . VAL E 1 217 ? 109.057 50.507 56.182 1.00 13.29 210 VAL E C 1
ATOM 11449 O O . VAL E 1 217 ? 109.418 51.675 56.080 1.00 16.17 210 VAL E O 1
ATOM 11453 N N . ARG E 1 218 ? 109.678 49.632 56.969 1.00 15.15 211 ARG E N 1
ATOM 11454 C CA . ARG E 1 218 ? 110.924 49.988 57.623 1.00 18.58 211 ARG E CA 1
ATOM 11455 C C . ARG E 1 218 ? 112.066 49.964 56.610 1.00 20.22 211 ARG E C 1
ATOM 11456 O O . ARG E 1 218 ? 112.063 49.153 55.672 1.00 19.76 211 ARG E O 1
ATOM 11464 N N . GLN E 1 219 ? 113.049 50.839 56.819 1.00 18.75 212 GLN E N 1
ATOM 11465 C CA . GLN E 1 219 ? 114.330 50.729 56.126 1.00 20.63 212 GLN E CA 1
ATOM 11466 C C . GLN E 1 219 ? 115.041 49.445 56.535 1.00 25.21 212 GLN E C 1
ATOM 11467 O O . GLN E 1 219 ? 114.729 48.855 57.570 1.00 23.68 212 GLN E O 1
ATOM 11473 N N . GLY E 1 220 ? 115.990 49.000 55.721 1.00 22.64 213 GLY E N 1
ATOM 11474 C CA . GLY E 1 220 ? 116.875 47.924 56.141 1.00 24.69 213 GLY E CA 1
ATOM 11475 C C . GLY E 1 220 ? 116.413 46.535 55.759 1.00 23.74 213 GLY E C 1
ATOM 11476 O O . GLY E 1 220 ? 116.968 45.526 56.209 1.00 24.88 213 GLY E O 1
ATOM 11477 N N . ASP E 1 221 ? 115.380 46.477 54.929 1.00 23.01 214 ASP E N 1
ATOM 11478 C CA . ASP E 1 221 ? 114.917 45.208 54.427 1.00 18.59 214 ASP E CA 1
ATOM 11479 C C . ASP E 1 221 ? 114.407 45.370 52.987 1.00 18.19 214 ASP E C 1
ATOM 11480 O O . ASP E 1 221 ? 113.199 45.394 52.736 1.00 17.13 214 ASP E O 1
ATOM 11485 N N . ALA E 1 222 ? 115.346 45.455 52.049 1.00 18.84 215 ALA E N 1
ATOM 11486 C CA . ALA E 1 222 ? 115.012 45.737 50.656 1.00 17.94 215 ALA E CA 1
ATOM 11487 C C . ALA E 1 222 ? 114.128 44.651 50.043 1.00 18.67 215 ALA E C 1
ATOM 11488 O O . ALA E 1 222 ? 113.264 44.942 49.202 1.00 18.23 215 ALA E O 1
ATOM 11490 N N . ARG E 1 223 ? 114.332 43.407 50.469 1.00 19.34 216 ARG E N 1
ATOM 11491 C CA . ARG E 1 223 ? 113.550 42.285 49.967 1.00 21.07 216 ARG E CA 1
ATOM 11492 C C . ARG E 1 223 ? 112.073 42.423 50.337 1.00 22.30 216 ARG E C 1
ATOM 11493 O O . ARG E 1 223 ? 111.196 42.093 49.537 1.00 19.75 216 ARG E O 1
ATOM 11495 N N . TRP E 1 224 ? 111.805 42.885 51.561 1.00 18.82 217 TRP E N 1
ATOM 11496 C CA . TRP E 1 224 ? 110.424 43.110 51.990 1.00 16.25 217 TRP E CA 1
ATOM 11497 C C . TRP E 1 224 ? 109.827 44.283 51.216 1.00 15.02 217 TRP E C 1
ATOM 11498 O O . TRP E 1 224 ? 108.691 44.213 50.742 1.00 12.59 217 TRP E O 1
ATOM 11509 N N . ALA E 1 225 ? 110.594 45.358 51.074 1.00 12.74 218 ALA E N 1
ATOM 11510 C CA . ALA E 1 225 ? 110.143 46.485 50.277 1.00 15.27 218 ALA E CA 1
ATOM 11511 C C . ALA E 1 225 ? 109.831 46.041 48.850 1.00 13.39 218 ALA E C 1
ATOM 11512 O O . ALA E 1 225 ? 108.852 46.509 48.259 1.00 14.38 218 ALA E O 1
ATOM 11514 N N . ASP E 1 226 ? 110.671 45.159 48.299 1.00 12.88 219 ASP E N 1
ATOM 11515 C CA . ASP E 1 226 ? 110.451 44.643 46.939 1.00 13.22 219 ASP E CA 1
ATOM 11516 C C . ASP E 1 226 ? 109.056 43.993 46.836 1.00 12.72 219 ASP E C 1
ATOM 11517 O O . ASP E 1 226 ? 108.324 44.231 45.876 1.00 11.96 219 ASP E O 1
ATOM 11522 N N . VAL E 1 227 ? 108.696 43.171 47.822 1.00 12.62 220 VAL E N 1
ATOM 11523 C CA . VAL E 1 227 ? 107.416 42.457 47.800 1.00 11.77 220 VAL E CA 1
ATOM 11524 C C . VAL E 1 227 ? 106.239 43.429 47.802 1.00 10.56 220 VAL E C 1
ATOM 11525 O O . VAL E 1 227 ? 105.299 43.306 47.000 1.00 12.03 220 VAL E O 1
ATOM 11529 N N . VAL E 1 228 ? 106.286 44.413 48.691 1.00 10.01 221 VAL E N 1
ATOM 11530 C CA . VAL E 1 228 ? 105.199 45.391 48.751 1.00 9.54 221 VAL E CA 1
ATOM 11531 C C . VAL E 1 228 ? 105.134 46.214 47.448 1.00 11.19 221 VAL E C 1
ATOM 11532 O O . VAL E 1 228 ? 104.039 46.440 46.895 1.00 10.61 221 VAL E O 1
ATOM 11536 N N . ARG E 1 229 ? 106.291 46.673 46.987 1.00 8.94 222 ARG E N 1
ATOM 11537 C CA . ARG E 1 229 ? 106.398 47.475 45.763 1.00 8.23 222 ARG E CA 1
ATOM 11538 C C . ARG E 1 229 ? 105.838 46.744 44.558 1.00 7.49 222 ARG E C 1
ATOM 11539 O O . ARG E 1 229 ? 105.106 47.327 43.743 1.00 10.51 222 ARG E O 1
ATOM 11547 N N . TRP E 1 230 ? 106.189 45.474 44.436 1.00 8.99 223 TRP E N 1
ATOM 11548 C CA . TRP E 1 230 ? 105.810 44.759 43.219 1.00 11.41 223 TRP E CA 1
ATOM 11549 C C . TRP E 1 230 ? 104.380 44.187 43.302 1.00 11.92 223 TRP E C 1
ATOM 11550 O O . TRP E 1 230 ? 103.749 43.957 42.261 1.00 11.60 223 TRP E O 1
ATOM 11561 N N . THR E 1 231 ? 103.836 44.036 44.506 1.00 8.37 224 THR E N 1
ATOM 11562 C CA . THR E 1 231 ? 102.393 43.854 44.643 1.00 12.23 224 THR E CA 1
ATOM 11563 C C . THR E 1 231 ? 101.662 45.063 44.014 1.00 12.03 224 THR E C 1
ATOM 11564 O O . THR E 1 231 ? 100.745 44.901 43.184 1.00 8.97 224 THR E O 1
ATOM 11568 N N . HIS E 1 232 ? 102.069 46.270 44.409 1.00 8.97 225 HIS E N 1
ATOM 11569 C CA . HIS E 1 232 ? 101.486 47.496 43.867 1.00 8.68 225 HIS E CA 1
ATOM 11570 C C . HIS E 1 232 ? 101.658 47.566 42.335 1.00 10.87 225 HIS E C 1
ATOM 11571 O O . HIS E 1 232 ? 100.711 47.848 41.603 1.00 7.84 225 HIS E O 1
ATOM 11578 N N . ASN E 1 233 ? 102.852 47.273 41.842 1.00 9.72 226 ASN E N 1
ATOM 11579 C CA . ASN E 1 233 ? 103.065 47.451 40.407 1.00 9.84 226 ASN E CA 1
ATOM 11580 C C . ASN E 1 233 ? 102.396 46.329 39.621 1.00 8.96 226 ASN E C 1
ATOM 11581 O O . ASN E 1 233 ? 102.045 46.517 38.460 1.00 10.11 226 ASN E O 1
ATOM 11586 N N . ALA E 1 234 ? 102.213 45.177 40.249 1.00 9.04 227 ALA E N 1
ATOM 11587 C CA . ALA E 1 234 ? 101.422 44.118 39.605 1.00 9.59 227 ALA E CA 1
ATOM 11588 C C . ALA E 1 234 ? 99.975 44.551 39.419 1.00 8.91 227 ALA E C 1
ATOM 11589 O O . ALA E 1 234 ? 99.356 44.268 38.393 1.00 12.17 227 ALA E O 1
ATOM 11591 N N . LEU E 1 235 ? 99.417 45.209 40.430 1.00 9.15 228 LEU E N 1
ATOM 11592 C CA . LEU E 1 235 ? 98.030 45.660 40.356 1.00 8.86 228 LEU E CA 1
ATOM 11593 C C . LEU E 1 235 ? 97.856 46.636 39.204 1.00 9.45 228 LEU E C 1
ATOM 11594 O O . LEU E 1 235 ? 96.839 46.608 38.511 1.00 9.25 228 LEU E O 1
ATOM 11599 N N . LEU E 1 236 ? 98.845 47.513 39.021 1.00 7.71 229 LEU E N 1
ATOM 11600 C CA . LEU E 1 236 ? 98.814 48.517 37.962 1.00 7.80 229 LEU E CA 1
ATOM 11601 C C . LEU E 1 236 ? 98.990 47.887 36.583 1.00 8.33 229 LEU E C 1
ATOM 11602 O O . LEU E 1 236 ? 98.230 48.183 35.646 1.00 8.37 229 LEU E O 1
ATOM 11607 N N . ASN E 1 237 ? 100.001 47.035 36.449 1.00 9.09 230 ASN E N 1
ATOM 11608 C CA . ASN E 1 237 ? 100.222 46.340 35.172 1.00 8.88 230 ASN E CA 1
ATOM 11609 C C . ASN E 1 237 ? 99.006 45.492 34.800 1.00 8.62 230 ASN E C 1
ATOM 11610 O O . ASN E 1 237 ? 98.615 45.451 33.643 1.00 11.40 230 ASN E O 1
ATOM 11615 N N . ALA E 1 238 ? 98.410 44.824 35.779 1.00 9.57 231 ALA E N 1
ATOM 11616 C CA . ALA E 1 238 ? 97.233 44.011 35.499 1.00 11.42 231 ALA E CA 1
ATOM 11617 C C . ALA E 1 238 ? 96.104 44.863 34.886 1.00 11.50 231 ALA E C 1
ATOM 11618 O O . ALA E 1 238 ? 95.535 44.483 33.867 1.00 11.93 231 ALA E O 1
ATOM 11620 N N . GLU E 1 239 ? 95.801 46.016 35.481 1.00 10.27 232 GLU E N 1
ATOM 11621 C CA . GLU E 1 239 ? 94.759 46.891 34.905 1.00 10.50 232 GLU E CA 1
ATOM 11622 C C . GLU E 1 239 ? 95.146 47.377 33.500 1.00 10.81 232 GLU E C 1
ATOM 11623 O O . GLU E 1 239 ? 94.321 47.385 32.582 1.00 10.38 232 GLU E O 1
ATOM 11629 N N . GLU E 1 240 ? 96.403 47.781 33.332 1.00 9.02 233 GLU E N 1
ATOM 11630 C CA . GLU E 1 240 ? 96.863 48.285 32.031 1.00 9.43 233 GLU E CA 1
ATOM 11631 C C . GLU E 1 240 ? 96.657 47.235 30.936 1.00 11.27 233 GLU E C 1
ATOM 11632 O O . GLU E 1 240 ? 96.292 47.562 29.804 1.00 10.96 233 GLU E O 1
ATOM 11638 N N . TYR E 1 241 ? 96.893 45.974 31.285 1.00 10.07 234 TYR E N 1
ATOM 11639 C CA . TYR E 1 241 ? 96.789 44.881 30.308 1.00 13.54 234 TYR E CA 1
ATOM 11640 C C . TYR E 1 241 ? 95.393 44.263 30.234 1.00 13.77 234 TYR E C 1
ATOM 11641 O O . TYR E 1 241 ? 95.191 43.272 29.515 1.00 14.03 234 TYR E O 1
ATOM 11650 N N . GLY E 1 242 ? 94.435 44.845 30.950 1.00 12.48 235 GLY E N 1
ATOM 11651 C CA . GLY E 1 242 ? 93.058 44.379 30.918 1.00 12.70 235 GLY E CA 1
ATOM 11652 C C . GLY E 1 242 ? 92.807 43.056 31.627 1.00 15.72 235 GLY E C 1
ATOM 11653 O O . GLY E 1 242 ? 91.878 42.320 31.277 1.00 17.26 235 GLY E O 1
ATOM 11654 N N . ILE E 1 243 ? 93.646 42.759 32.613 1.00 14.47 236 ILE E N 1
ATOM 11655 C CA . ILE E 1 243 ? 93.537 41.543 33.406 1.00 13.34 236 ILE E CA 1
ATOM 11656 C C . ILE E 1 243 ? 92.758 41.853 34.666 1.00 12.96 236 ILE E C 1
ATOM 11657 O O . ILE E 1 243 ? 93.142 42.749 35.438 1.00 12.66 236 ILE E O 1
ATOM 11662 N N . THR E 1 244 ? 91.669 41.118 34.855 1.00 13.86 237 THR E N 1
ATOM 11663 C CA . THR E 1 244 ? 90.724 41.340 35.953 1.00 14.23 237 THR E CA 1
ATOM 11664 C C . THR E 1 244 ? 90.523 40.114 36.820 1.00 16.18 237 THR E C 1
ATOM 11665 O O . THR E 1 244 ? 90.922 39.014 36.448 1.00 15.84 237 THR E O 1
ATOM 11669 N N . GLN E 1 245 ? 89.871 40.296 37.968 1.00 15.92 238 GLN E N 1
ATOM 11670 C CA . GLN E 1 245 ? 89.514 39.156 38.806 1.00 20.85 238 GLN E CA 1
ATOM 11671 C C . GLN E 1 245 ? 88.739 38.151 37.985 1.00 22.61 238 GLN E C 1
ATOM 11672 O O . GLN E 1 245 ? 88.903 36.940 38.154 1.00 21.51 238 GLN E O 1
ATOM 11678 N N . ALA E 1 246 ? 87.904 38.664 37.085 1.00 18.99 239 ALA E N 1
ATOM 11679 C CA . ALA E 1 246 ? 87.007 37.821 36.301 1.00 30.42 239 ALA E CA 1
ATOM 11680 C C . ALA E 1 246 ? 87.725 37.039 35.205 1.00 33.74 239 ALA E C 1
ATOM 11681 O O . ALA E 1 246 ? 87.299 35.942 34.858 1.00 36.12 239 ALA E O 1
ATOM 11683 N N . ASN E 1 247 ? 88.798 37.577 34.636 1.00 19.57 240 ASN E N 1
ATOM 11684 C CA . ASN E 1 247 ? 89.359 36.878 33.471 1.00 20.74 240 ASN E CA 1
ATOM 11685 C C . ASN E 1 247 ? 90.792 36.377 33.648 1.00 22.06 240 ASN E C 1
ATOM 11686 O O . ASN E 1 247 ? 91.403 35.888 32.691 1.00 20.00 240 ASN E O 1
ATOM 11691 N N . VAL E 1 248 ? 91.334 36.490 34.858 1.00 18.41 241 VAL E N 1
ATOM 11692 C CA . VAL E 1 248 ? 92.759 36.226 35.039 1.00 18.03 241 VAL E CA 1
ATOM 11693 C C . VAL E 1 248 ? 93.082 34.740 34.804 1.00 20.50 241 VAL E C 1
ATOM 11694 O O . VAL E 1 248 ? 94.132 34.434 34.254 1.00 23.62 241 VAL E O 1
ATOM 11698 N N . GLU E 1 249 ? 92.182 33.823 35.152 1.00 22.02 242 GLU E N 1
ATOM 11699 C CA . GLU E 1 249 ? 92.456 32.414 34.871 1.00 28.88 242 GLU E CA 1
ATOM 11700 C C . GLU E 1 249 ? 92.566 32.204 33.353 1.00 27.65 242 GLU E C 1
ATOM 11701 O O . GLU E 1 249 ? 93.484 31.535 32.864 1.00 29.17 242 GLU E O 1
ATOM 11707 N N . GLU E 1 250 ? 91.645 32.812 32.614 1.00 24.46 243 GLU E N 1
ATOM 11708 C CA . GLU E 1 250 ? 91.671 32.764 31.153 1.00 28.73 243 GLU E CA 1
ATOM 11709 C C . GLU E 1 250 ? 92.928 33.428 30.570 1.00 26.54 243 GLU E C 1
ATOM 11710 O O . GLU E 1 250 ? 93.514 32.922 29.609 1.00 25.35 243 GLU E O 1
ATOM 11716 N N . MET E 1 251 ? 93.343 34.549 31.155 1.00 20.70 244 MET E N 1
ATOM 11717 C CA . MET E 1 251 ? 94.514 35.299 30.665 1.00 19.29 244 MET E CA 1
ATOM 11718 C C . MET E 1 251 ? 95.829 34.549 30.815 1.00 20.41 244 MET E C 1
ATOM 11719 O O . MET E 1 251 ? 96.788 34.857 30.118 1.00 19.04 244 MET E O 1
ATOM 11724 N N . LYS E 1 252 ? 95.874 33.551 31.692 1.00 24.71 245 LYS E N 1
ATOM 11725 C CA . LYS E 1 252 ? 97.028 32.648 31.733 1.00 27.73 245 LYS E CA 1
ATOM 11726 C C . LYS E 1 252 ? 97.373 32.053 30.368 1.00 29.05 245 LYS E C 1
ATOM 11727 O O . LYS E 1 252 ? 98.538 31.763 30.097 1.00 29.74 245 LYS E O 1
ATOM 11733 N N . LYS E 1 253 ? 96.372 31.850 29.513 1.00 25.97 246 LYS E N 1
ATOM 11734 C CA . LYS E 1 253 ? 96.626 31.254 28.204 1.00 28.03 246 LYS E CA 1
ATOM 11735 C C . LYS E 1 253 ? 96.691 32.314 27.109 1.00 28.29 246 LYS E C 1
ATOM 11736 O O . LYS E 1 253 ? 96.589 31.996 25.927 1.00 32.42 246 LYS E O 1
ATOM 11738 N N . SER E 1 254 ? 96.873 33.571 27.506 1.00 26.47 247 SER E N 1
ATOM 11739 C CA . SER E 1 254 ? 97.032 34.662 26.549 1.00 27.37 247 SER E CA 1
ATOM 11740 C C . SER E 1 254 ? 98.216 34.407 25.628 1.00 30.24 247 SER E C 1
ATOM 11741 O O . SER E 1 254 ? 99.213 33.818 26.049 1.00 29.62 247 SER E O 1
ATOM 11744 N N . ASP E 1 255 ? 98.104 34.861 24.383 1.00 27.46 248 ASP E N 1
ATOM 11745 C CA . ASP E 1 255 ? 99.201 34.748 23.427 1.00 33.21 248 ASP E CA 1
ATOM 11746 C C . ASP E 1 255 ? 100.140 35.931 23.555 1.00 27.52 248 ASP E C 1
ATOM 11747 O O . ASP E 1 255 ? 101.238 35.922 22.992 1.00 27.53 248 ASP E O 1
ATOM 11752 N N . ASN E 1 256 ? 99.693 36.947 24.289 1.00 25.60 249 ASN E N 1
ATOM 11753 C CA . ASN E 1 256 ? 100.483 38.147 24.534 1.00 22.70 249 ASN E CA 1
ATOM 11754 C C . ASN E 1 256 ? 101.637 37.824 25.487 1.00 18.28 249 ASN E C 1
ATOM 11755 O O . ASN E 1 256 ? 101.416 37.518 26.656 1.00 17.52 249 ASN E O 1
ATOM 11760 N N . PRO E 1 257 ? 102.879 37.915 24.998 1.00 18.69 250 PRO E N 1
ATOM 11761 C CA . PRO E 1 257 ? 104.016 37.566 25.855 1.00 18.32 250 PRO E CA 1
ATOM 11762 C C . PRO E 1 257 ? 104.126 38.415 27.129 1.00 16.41 250 PRO E C 1
ATOM 11763 O O . PRO E 1 257 ? 104.556 37.875 28.144 1.00 16.14 250 PRO E O 1
ATOM 11767 N N . ASP E 1 258 ? 103.721 39.686 27.100 1.00 15.32 251 ASP E N 1
ATOM 11768 C CA . ASP E 1 258 ? 103.732 40.500 28.331 1.00 13.71 251 ASP E CA 1
ATOM 11769 C C . ASP E 1 258 ? 102.833 39.900 29.408 1.00 13.99 251 ASP E C 1
ATOM 11770 O O . ASP E 1 258 ? 103.156 39.924 30.600 1.00 12.95 251 ASP E O 1
ATOM 11775 N N . ILE E 1 259 ? 101.682 39.392 28.983 1.00 15.84 252 ILE E N 1
ATOM 11776 C CA . ILE E 1 259 ? 100.696 38.866 29.921 1.00 13.86 252 ILE E CA 1
ATOM 11777 C C . ILE E 1 259 ? 101.146 37.492 30.422 1.00 16.22 252 ILE E C 1
ATOM 11778 O O . ILE E 1 259 ? 101.035 37.210 31.619 1.00 16.72 252 ILE E O 1
ATOM 11783 N N . LYS E 1 260 ? 101.665 36.659 29.520 1.00 16.20 253 LYS E N 1
ATOM 11784 C CA . LYS E 1 260 ? 102.189 35.346 29.910 1.00 17.41 253 LYS E CA 1
ATOM 11785 C C . LYS E 1 260 ? 103.313 35.527 30.938 1.00 23.41 253 LYS E C 1
ATOM 11786 O O . LYS E 1 260 ? 103.378 34.804 31.934 1.00 21.70 253 LYS E O 1
ATOM 11788 N N . ARG E 1 261 ? 104.166 36.530 30.725 1.00 15.66 254 ARG E N 1
ATOM 11789 C CA . ARG E 1 261 ? 105.255 36.802 31.656 1.00 15.85 254 ARG E CA 1
ATOM 11790 C C . ARG E 1 261 ? 104.720 37.280 33.014 1.00 18.17 254 ARG E C 1
ATOM 11791 O O . ARG E 1 261 ? 105.138 36.807 34.081 1.00 15.75 254 ARG E O 1
ATOM 11799 N N . LEU E 1 262 ? 103.790 38.226 32.970 1.00 12.72 255 LEU E N 1
ATOM 11800 C CA . LEU E 1 262 ? 103.208 38.781 34.188 1.00 13.11 255 LEU E CA 1
ATOM 11801 C C . LEU E 1 262 ? 102.582 37.678 35.055 1.00 14.86 255 LEU E C 1
ATOM 11802 O O . LEU E 1 262 ? 102.749 37.668 36.277 1.00 15.44 255 LEU E O 1
ATOM 11807 N N . LEU E 1 263 ? 101.872 36.755 34.411 1.00 16.16 256 LEU E N 1
ATOM 11808 C CA . LEU E 1 263 ? 101.058 35.780 35.131 1.00 14.55 256 LEU E CA 1
ATOM 11809 C C . LEU E 1 263 ? 101.786 34.461 35.385 1.00 16.62 256 LEU E C 1
ATOM 11810 O O . LEU E 1 263 ? 101.186 33.495 35.868 1.00 18.06 256 LEU E O 1
ATOM 11815 N N . GLY E 1 264 ? 103.077 34.418 35.069 1.00 16.13 257 GLY E N 1
ATOM 11816 C CA . GLY E 1 264 ? 103.876 33.262 35.424 1.00 18.84 257 GLY E CA 1
ATOM 11817 C C . GLY E 1 264 ? 103.657 32.058 34.532 1.00 23.31 257 GLY E C 1
ATOM 11818 O O . GLY E 1 264 ? 104.007 30.940 34.904 1.00 21.28 257 GLY E O 1
ATOM 11819 N N . ALA E 1 265 ? 103.109 32.285 33.338 1.00 21.05 258 ALA E N 1
ATOM 11820 C CA . ALA E 1 265 ? 102.742 31.183 32.440 1.00 24.48 258 ALA E CA 1
ATOM 11821 C C . ALA E 1 265 ? 103.923 30.563 31.687 1.00 33.63 258 ALA E C 1
ATOM 11822 O O . ALA E 1 265 ? 103.771 29.507 31.070 1.00 44.14 258 ALA E O 1
ATOM 11824 N N . GLU E 1 266 ? 105.095 31.186 31.735 1.00 30.97 259 GLU E N 1
ATOM 11825 C CA . GLU E 1 266 ? 106.259 30.620 31.042 1.00 35.42 259 GLU E CA 1
ATOM 11826 C C . GLU E 1 266 ? 106.899 29.449 31.782 1.00 41.52 259 GLU E C 1
ATOM 11827 O O . GLU E 1 266 ? 106.821 29.348 33.010 1.00 41.42 259 GLU E O 1
ATOM 11833 N N . ALA E 1 267 ? 107.565 28.587 31.014 1.00 39.87 260 ALA E N 1
ATOM 11834 C CA . ALA E 1 267 ? 108.162 27.368 31.540 1.00 44.31 260 ALA E CA 1
ATOM 11835 C C . ALA E 1 267 ? 109.273 27.624 32.559 1.00 45.19 260 ALA E C 1
ATOM 11836 O O . ALA E 1 267 ? 109.299 27.001 33.620 1.00 51.20 260 ALA E O 1
ATOM 11838 N N . ASP E 1 268 ? 110.198 28.522 32.245 1.00 38.00 261 ASP E N 1
ATOM 11839 C CA . ASP E 1 268 ? 111.350 28.703 33.122 1.00 36.53 261 ASP E CA 1
ATOM 11840 C C . ASP E 1 268 ? 111.476 30.133 33.651 1.00 31.97 261 ASP E C 1
ATOM 11841 O O . ASP E 1 268 ? 112.579 30.618 33.902 1.00 29.49 261 ASP E O 1
ATOM 11846 N N . THR E 1 269 ? 110.351 30.808 33.833 1.00 28.45 262 THR E N 1
ATOM 11847 C CA . THR E 1 269 ? 110.415 32.161 34.367 1.00 23.57 262 THR E CA 1
ATOM 11848 C C . THR E 1 269 ? 110.809 32.129 35.841 1.00 24.66 262 THR E C 1
ATOM 11849 O O . THR E 1 269 ? 110.406 31.240 36.588 1.00 26.71 262 THR E O 1
ATOM 11853 N N . LYS E 1 270 ? 111.603 33.112 36.244 1.00 21.01 263 LYS E N 1
ATOM 11854 C CA . LYS E 1 270 ? 112.109 33.205 37.607 1.00 22.93 263 LYS E CA 1
ATOM 11855 C C . LYS E 1 270 ? 111.635 34.472 38.306 1.00 18.01 263 LYS E C 1
ATOM 11856 O O . LYS E 1 270 ? 112.135 34.805 39.382 1.00 17.80 263 LYS E O 1
ATOM 11858 N N . ILE E 1 271 ? 110.676 35.185 37.716 1.00 16.67 264 ILE E N 1
ATOM 11859 C CA . ILE E 1 271 ? 110.323 36.495 38.258 1.00 14.90 264 ILE E CA 1
ATOM 11860 C C . ILE E 1 271 ? 109.720 36.370 39.663 1.00 18.58 264 ILE E C 1
ATOM 11861 O O . ILE E 1 271 ? 110.211 36.999 40.601 1.00 14.77 264 ILE E O 1
ATOM 11866 N N . GLY E 1 272 ? 108.669 35.569 39.816 1.00 16.68 265 GLY E N 1
ATOM 11867 C CA . GLY E 1 272 ? 108.068 35.379 41.127 1.00 15.36 265 GLY E CA 1
ATOM 11868 C C . GLY E 1 272 ? 109.020 34.800 42.173 1.00 16.51 265 GLY E C 1
ATOM 11869 O O . GLY E 1 272 ? 109.060 35.261 43.323 1.00 17.92 265 GLY E O 1
ATOM 11870 N N . THR E 1 273 ? 109.797 33.800 41.794 1.00 17.91 266 THR E N 1
ATOM 11871 C CA . THR E 1 273 ? 110.663 33.162 42.782 1.00 23.59 266 THR E CA 1
ATOM 11872 C C . THR E 1 273 ? 111.850 34.055 43.174 1.00 25.30 266 THR E C 1
ATOM 11873 O O . THR E 1 273 ? 112.279 34.038 44.330 1.00 19.42 266 THR E O 1
ATOM 11877 N N . ASP E 1 274 ? 112.366 34.852 42.242 1.00 18.00 267 ASP E N 1
ATOM 11878 C CA . ASP E 1 274 ? 113.397 35.832 42.594 1.00 18.41 267 ASP E CA 1
ATOM 11879 C C . ASP E 1 274 ? 112.848 36.892 43.566 1.00 18.21 267 ASP E C 1
ATOM 11880 O O . ASP E 1 274 ? 113.602 37.518 44.325 1.00 18.06 267 ASP E O 1
ATOM 11885 N N . LEU E 1 275 ? 111.543 37.135 43.496 1.00 15.13 268 LEU E N 1
ATOM 11886 C CA . LEU E 1 275 ? 110.885 38.046 44.436 1.00 15.29 268 LEU E CA 1
ATOM 11887 C C . LEU E 1 275 ? 110.690 37.382 45.806 1.00 20.30 268 LEU E C 1
ATOM 11888 O O . LEU E 1 275 ? 110.415 38.066 46.798 1.00 21.36 268 LEU E O 1
ATOM 11893 N N . GLY E 1 276 ? 110.833 36.055 45.859 1.00 17.47 269 GLY E N 1
ATOM 11894 C CA . GLY E 1 276 ? 110.662 35.289 47.092 1.00 20.44 269 GLY E CA 1
ATOM 11895 C C . GLY E 1 276 ? 109.266 34.715 47.265 1.00 19.86 269 GLY E C 1
ATOM 11896 O O . GLY E 1 276 ? 108.888 34.255 48.351 1.00 21.17 269 GLY E O 1
ATOM 11897 N N . LEU E 1 277 ? 108.506 34.747 46.175 1.00 17.35 270 LEU E N 1
ATOM 11898 C CA . LEU E 1 277 ? 107.119 34.302 46.148 1.00 17.51 270 LEU E CA 1
ATOM 11899 C C . LEU E 1 277 ? 106.999 33.092 45.221 1.00 18.78 270 LEU E C 1
ATOM 11900 O O . LEU E 1 277 ? 108.007 32.489 44.858 1.00 24.87 270 LEU E O 1
ATOM 11905 N N . ASP E 1 278 ? 105.775 32.743 44.831 1.00 21.22 271 ASP E N 1
ATOM 11906 C CA . ASP E 1 278 ? 105.558 31.666 43.862 1.00 20.21 271 ASP E CA 1
ATOM 11907 C C . ASP E 1 278 ? 105.482 32.220 42.441 1.00 19.00 271 ASP E C 1
ATOM 11908 O O . ASP E 1 278 ? 105.307 33.423 42.235 1.00 17.19 271 ASP E O 1
ATOM 11913 N N . LYS E 1 279 ? 105.624 31.344 41.452 1.00 20.22 272 LYS E N 1
ATOM 11914 C CA . LYS E 1 279 ? 105.700 31.824 40.082 1.00 19.37 272 LYS E CA 1
ATOM 11915 C C . LYS E 1 279 ? 104.409 32.517 39.656 1.00 20.96 272 LYS E C 1
ATOM 11916 O O . LYS E 1 279 ? 104.444 33.475 38.877 1.00 21.42 272 LYS E O 1
ATOM 11922 N N . ASP E 1 280 ? 103.281 32.077 40.209 1.00 18.81 273 ASP E N 1
ATOM 11923 C CA . ASP E 1 280 ? 101.994 32.655 39.834 1.00 18.00 273 ASP E CA 1
ATOM 11924 C C . ASP E 1 280 ? 101.520 33.706 40.836 1.00 19.39 273 ASP E C 1
ATOM 11925 O O . ASP E 1 280 ? 100.323 33.896 41.038 1.00 16.59 273 ASP E O 1
ATOM 11930 N N . TRP E 1 281 ? 102.465 34.402 41.457 1.00 15.02 274 TRP E N 1
ATOM 11931 C CA . TRP E 1 281 ? 102.119 35.409 42.466 1.00 15.14 274 TRP E CA 1
ATOM 11932 C C . TRP E 1 281 ? 101.118 36.455 41.972 1.00 16.20 274 TRP E C 1
ATOM 11933 O O . TRP E 1 281 ? 100.272 36.909 42.747 1.00 14.49 274 TRP E O 1
ATOM 11944 N N . VAL E 1 282 ? 101.194 36.848 40.701 1.00 12.07 275 VAL E N 1
ATOM 11945 C CA . VAL E 1 282 ? 100.266 37.877 40.206 1.00 14.49 275 VAL E CA 1
ATOM 11946 C C . VAL E 1 282 ? 98.858 37.302 40.023 1.00 11.74 275 VAL E C 1
ATOM 11947 O O . VAL E 1 282 ? 97.850 37.985 40.267 1.00 13.66 275 VAL E O 1
ATOM 11951 N N . VAL E 1 283 ? 98.783 36.041 39.604 1.00 12.84 276 VAL E N 1
ATOM 11952 C CA . VAL E 1 283 ? 97.479 35.385 39.504 1.00 14.22 276 VAL E CA 1
ATOM 11953 C C . VAL E 1 283 ? 96.809 35.395 40.880 1.00 17.11 276 VAL E C 1
ATOM 11954 O O . VAL E 1 283 ? 95.621 35.691 41.000 1.00 15.37 276 VAL E O 1
ATOM 11958 N N . LYS E 1 284 ? 97.589 35.085 41.913 1.00 18.18 277 LYS E N 1
ATOM 11959 C CA . LYS E 1 284 ? 97.079 35.092 43.276 1.00 20.16 277 LYS E CA 1
ATOM 11960 C C . LYS E 1 284 ? 96.568 36.464 43.685 1.00 16.84 277 LYS E C 1
ATOM 11961 O O . LYS E 1 284 ? 95.469 36.553 44.247 1.00 14.82 277 LYS E O 1
ATOM 11967 N N . ILE E 1 285 ? 97.343 37.521 43.414 1.00 16.37 278 ILE E N 1
ATOM 11968 C CA . ILE E 1 285 ? 96.904 38.883 43.722 1.00 14.61 278 ILE E CA 1
ATOM 11969 C C . ILE E 1 285 ? 95.565 39.197 43.047 1.00 17.01 278 ILE E C 1
ATOM 11970 O O . ILE E 1 285 ? 94.620 39.643 43.695 1.00 14.18 278 ILE E O 1
ATOM 11975 N N . ILE E 1 286 ? 95.484 38.975 41.738 1.00 13.89 279 ILE E N 1
ATOM 11976 C CA . ILE E 1 286 ? 94.299 39.391 40.981 1.00 13.40 279 ILE E CA 1
ATOM 11977 C C . ILE E 1 286 ? 93.064 38.568 41.342 1.00 16.04 279 ILE E C 1
ATOM 11978 O O . ILE E 1 286 ? 91.957 39.104 41.421 1.00 17.02 279 ILE E O 1
ATOM 11983 N N . LYS E 1 287 ? 93.230 37.269 41.565 1.00 16.23 280 LYS E N 1
ATOM 11984 C CA . LYS E 1 287 ? 92.098 36.469 42.049 1.00 17.67 280 LYS E CA 1
ATOM 11985 C C . LYS E 1 287 ? 91.646 36.925 43.435 1.00 18.87 280 LYS E C 1
ATOM 11986 O O . LYS E 1 287 ? 90.453 36.888 43.747 1.00 19.48 280 LYS E O 1
ATOM 11992 N N . GLY E 1 288 ? 92.594 37.365 44.258 1.00 15.48 281 GLY E N 1
ATOM 11993 C CA . GLY E 1 288 ? 92.261 37.815 45.605 1.00 16.17 281 GLY E CA 1
ATOM 11994 C C . GLY E 1 288 ? 91.516 39.139 45.693 1.00 16.24 281 GLY E C 1
ATOM 11995 O O . GLY E 1 288 ? 90.573 39.276 46.493 1.00 17.27 281 GLY E O 1
ATOM 11996 N N . VAL E 1 289 ? 91.928 40.122 44.891 1.00 15.60 282 VAL E N 1
ATOM 11997 C CA . VAL E 1 289 ? 91.374 41.482 45.043 1.00 12.29 282 VAL E CA 1
ATOM 11998 C C . VAL E 1 289 ? 91.057 42.198 43.732 1.00 15.13 282 VAL E C 1
ATOM 11999 O O . VAL E 1 289 ? 90.538 43.304 43.757 1.00 15.80 282 VAL E O 1
ATOM 12003 N N . GLY E 1 290 ? 91.338 41.573 42.593 1.00 15.33 283 GLY E N 1
ATOM 12004 C CA . GLY E 1 290 ? 91.200 42.257 41.312 1.00 12.90 283 GLY E CA 1
ATOM 12005 C C . GLY E 1 290 ? 92.371 43.197 41.046 1.00 15.96 283 GLY E C 1
ATOM 12006 O O . GLY E 1 290 ? 93.310 43.262 41.841 1.00 13.68 283 GLY E O 1
ATOM 12007 N N . ASN E 1 291 ? 92.338 43.906 39.918 1.00 9.92 284 ASN E N 1
ATOM 12008 C CA . ASN E 1 291 ? 93.432 44.829 39.590 1.00 8.73 284 ASN E CA 1
ATOM 12009 C C . ASN E 1 291 ? 93.227 46.181 40.281 1.00 11.67 284 ASN E C 1
ATOM 12010 O O . ASN E 1 291 ? 92.263 46.365 41.023 1.00 11.97 284 ASN E O 1
ATOM 12015 N N . TYR E 1 292 ? 94.136 47.127 40.044 1.00 9.95 285 TYR E N 1
ATOM 12016 C CA . TYR E 1 292 ? 94.071 48.433 40.696 1.00 10.84 285 TYR E CA 1
ATOM 12017 C C . TYR E 1 292 ? 92.720 49.120 40.491 1.00 10.44 285 TYR E C 1
ATOM 12018 O O . TYR E 1 292 ? 92.132 49.657 41.432 1.00 9.17 285 TYR E O 1
ATOM 12027 N N . GLY E 1 293 ? 92.238 49.092 39.256 1.00 11.72 286 GLY E N 1
ATOM 12028 C CA . GLY E 1 293 ? 90.985 49.730 38.893 1.00 10.67 286 GLY E CA 1
ATOM 12029 C C . GLY E 1 293 ? 89.803 49.116 39.605 1.00 12.44 286 GLY E C 1
ATOM 12030 O O . GLY E 1 293 ? 88.867 49.816 39.994 1.00 12.06 286 GLY E O 1
ATOM 12031 N N . GLU E 1 294 ? 89.850 47.800 39.799 1.00 12.01 287 GLU E N 1
ATOM 12032 C CA . GLU E 1 294 ? 88.746 47.111 40.468 1.00 14.45 287 GLU E CA 1
ATOM 12033 C C . GLU E 1 294 ? 88.716 47.491 41.946 1.00 13.33 287 GLU E C 1
ATOM 12034 O O . GLU E 1 294 ? 87.645 47.693 42.508 1.00 12.85 287 GLU E O 1
ATOM 12040 N N . ILE E 1 295 ? 89.899 47.591 42.555 1.00 9.94 288 ILE E N 1
ATOM 12041 C CA . ILE E 1 295 ? 90.026 48.025 43.948 1.00 11.51 288 ILE E CA 1
ATOM 12042 C C . ILE E 1 295 ? 89.504 49.452 44.081 1.00 12.48 288 ILE E C 1
ATOM 12043 O O . ILE E 1 295 ? 88.779 49.760 45.020 1.00 13.70 288 ILE E O 1
ATOM 12048 N N . PHE E 1 296 ? 89.875 50.312 43.130 1.00 11.89 289 PHE E N 1
ATOM 12049 C CA . PHE E 1 296 ? 89.474 51.710 43.148 1.00 12.69 289 PHE E CA 1
ATOM 12050 C C . PHE E 1 296 ? 87.952 51.805 43.054 1.00 14.97 289 PHE E C 1
ATOM 12051 O O . PHE E 1 296 ? 87.288 52.470 43.871 1.00 13.29 289 PHE E O 1
ATOM 12059 N N . GLU E 1 297 ? 87.398 51.134 42.053 1.00 11.31 290 GLU E N 1
ATOM 12060 C CA . GLU E 1 297 ? 85.973 51.267 41.791 1.00 14.21 290 GLU E CA 1
ATOM 12061 C C . GLU E 1 297 ? 85.061 50.758 42.910 1.00 15.64 290 GLU E C 1
ATOM 12062 O O . GLU E 1 297 ? 84.036 51.392 43.213 1.00 16.30 290 GLU E O 1
ATOM 12068 N N . ARG E 1 298 ? 85.408 49.628 43.523 1.00 14.89 291 ARG E N 1
ATOM 12069 C CA . ARG E 1 298 ? 84.512 49.029 44.517 1.00 19.34 291 ARG E CA 1
ATOM 12070 C C . ARG E 1 298 ? 84.548 49.809 45.826 1.00 14.19 291 ARG E C 1
ATOM 12071 O O . ARG E 1 298 ? 83.577 49.781 46.594 1.00 15.27 291 ARG E O 1
ATOM 12079 N N . ASN E 1 299 ? 85.648 50.526 46.068 1.00 13.07 292 ASN E N 1
ATOM 12080 C CA . ASN E 1 299 ? 85.859 51.158 47.379 1.00 13.03 292 ASN E CA 1
ATOM 12081 C C . ASN E 1 299 ? 85.605 52.655 47.393 1.00 15.17 292 ASN E C 1
ATOM 12082 O O . ASN E 1 299 ? 85.004 53.171 48.334 1.00 14.06 292 ASN E O 1
ATOM 12087 N N . ILE E 1 300 ? 86.098 53.360 46.381 1.00 14.17 293 ILE E N 1
ATOM 12088 C CA . ILE E 1 300 ? 86.045 54.820 46.432 1.00 14.93 293 ILE E CA 1
ATOM 12089 C C . ILE E 1 300 ? 85.507 55.423 45.139 1.00 17.43 293 ILE E C 1
ATOM 12090 O O . ILE E 1 300 ? 85.259 56.638 45.078 1.00 13.98 293 ILE E O 1
ATOM 12095 N N . GLY E 1 301 ? 85.343 54.590 44.109 1.00 18.96 294 GLY E N 1
ATOM 12096 C CA . GLY E 1 301 ? 84.906 55.059 42.796 1.00 18.61 294 GLY E CA 1
ATOM 12097 C C . GLY E 1 301 ? 83.423 54.870 42.514 1.00 21.27 294 GLY E C 1
ATOM 12098 O O . GLY E 1 301 ? 82.585 54.979 43.418 1.00 18.78 294 GLY E O 1
ATOM 12099 N N . SER E 1 302 ? 83.095 54.554 41.261 1.00 23.68 295 SER E N 1
ATOM 12100 C CA . SER E 1 302 ? 81.698 54.466 40.822 1.00 30.03 295 SER E CA 1
ATOM 12101 C C . SER E 1 302 ? 80.926 53.326 41.478 1.00 26.99 295 SER E C 1
ATOM 12102 O O . SER E 1 302 ? 79.700 53.337 41.480 1.00 27.24 295 SER E O 1
ATOM 12105 N N . GLY E 1 303 ? 81.631 52.333 42.020 1.00 23.71 296 GLY E N 1
ATOM 12106 C CA . GLY E 1 303 ? 80.969 51.218 42.678 1.00 24.55 296 GLY E CA 1
ATOM 12107 C C . GLY E 1 303 ? 80.838 51.407 44.178 1.00 26.60 296 GLY E C 1
ATOM 12108 O O . GLY E 1 303 ? 80.577 50.456 44.925 1.00 24.68 296 GLY E O 1
ATOM 12109 N N . SER E 1 304 ? 81.002 52.656 44.611 1.00 22.83 297 SER E N 1
ATOM 12110 C CA . SER E 1 304 ? 81.003 53.004 46.020 1.00 22.20 297 SER E CA 1
ATOM 12111 C C . SER E 1 304 ? 80.138 54.239 46.223 1.00 21.50 297 SER E C 1
ATOM 12112 O O . SER E 1 304 ? 79.806 54.919 45.255 1.00 19.51 297 SER E O 1
ATOM 12115 N N . PRO E 1 305 ? 79.769 54.543 47.476 1.00 21.94 298 PRO E N 1
ATOM 12116 C CA . PRO E 1 305 ? 79.028 55.790 47.684 1.00 26.16 298 PRO E CA 1
ATOM 12117 C C . PRO E 1 305 ? 79.888 57.060 47.613 1.00 22.28 298 PRO E C 1
ATOM 12118 O O . PRO E 1 305 ? 79.308 58.136 47.620 1.00 21.69 298 PRO E O 1
ATOM 12122 N N . LEU E 1 306 ? 81.215 56.937 47.556 1.00 19.60 299 LEU E N 1
ATOM 12123 C CA . LEU E 1 306 ? 82.109 58.100 47.503 1.00 17.49 299 LEU E CA 1
ATOM 12124 C C . LEU E 1 306 ? 82.136 58.757 46.122 1.00 17.62 299 LEU E C 1
ATOM 12125 O O . LEU E 1 306 ? 82.201 59.983 46.026 1.00 19.67 299 LEU E O 1
ATOM 12130 N N . LYS E 1 307 ? 82.099 57.950 45.061 1.00 17.41 300 LYS E N 1
ATOM 12131 C CA . LYS E 1 307 ? 82.035 58.460 43.677 1.00 17.79 300 LYS E CA 1
ATOM 12132 C C . LYS E 1 307 ? 83.205 59.378 43.271 1.00 18.85 300 LYS E C 1
ATOM 12133 O O . LYS E 1 307 ? 83.024 60.357 42.541 1.00 18.74 300 LYS E O 1
ATOM 12139 N N . ILE E 1 308 ? 84.409 59.048 43.728 1.00 15.40 301 ILE E N 1
ATOM 12140 C CA . ILE E 1 308 ? 85.602 59.824 43.391 1.00 15.96 301 ILE E CA 1
ATOM 12141 C C . ILE E 1 308 ? 86.070 59.459 41.978 1.00 17.34 301 ILE E C 1
ATOM 12142 O O . ILE E 1 308 ? 86.189 58.281 41.653 1.00 14.54 301 ILE E O 1
ATOM 12147 N N . ALA E 1 309 ? 86.331 60.462 41.144 1.00 17.38 302 ALA E N 1
ATOM 12148 C CA . ALA E 1 309 ? 86.854 60.218 39.796 1.00 16.92 302 ALA E CA 1
ATOM 12149 C C . ALA E 1 309 ? 88.284 59.696 39.858 1.00 14.70 302 ALA E C 1
ATOM 12150 O O . ALA E 1 309 ? 89.029 60.068 40.764 1.00 13.29 302 ALA E O 1
ATOM 12152 N N . ARG E 1 310 ? 88.671 58.863 38.891 1.00 14.12 303 ARG E N 1
ATOM 12153 C CA . ARG E 1 310 ? 90.049 58.372 38.832 1.00 13.11 303 ARG E CA 1
ATOM 12154 C C . ARG E 1 310 ? 91.051 59.542 38.823 1.00 12.20 303 ARG E C 1
ATOM 12155 O O . ARG E 1 310 ? 91.986 59.552 39.612 1.00 12.55 303 ARG E O 1
ATOM 12163 N N . GLY E 1 311 ? 90.842 60.528 37.954 1.00 16.94 304 GLY E N 1
ATOM 12164 C CA . GLY E 1 311 ? 91.685 61.728 37.951 1.00 11.86 304 GLY E CA 1
ATOM 12165 C C . GLY E 1 311 ? 93.200 61.463 37.911 1.00 10.79 304 GLY E C 1
ATOM 12166 O O . GLY E 1 311 ? 93.702 60.815 36.980 1.00 11.41 304 GLY E O 1
ATOM 12167 N N . LEU E 1 312 ? 93.924 61.940 38.929 1.00 12.96 305 LEU E N 1
ATOM 12168 C CA . LEU E 1 312 ? 95.370 61.703 39.040 1.00 12.69 305 LEU E CA 1
ATOM 12169 C C . LEU E 1 312 ? 95.706 60.239 39.181 1.00 12.70 305 LEU E C 1
ATOM 12170 O O . LEU E 1 312 ? 96.845 59.820 38.918 1.00 12.13 305 LEU E O 1
ATOM 12175 N N . ASN E 1 313 ? 94.736 59.459 39.645 1.00 10.92 306 ASN E N 1
ATOM 12176 C CA . ASN E 1 313 ? 95.004 58.054 39.899 1.00 9.93 306 ASN E CA 1
ATOM 12177 C C . ASN E 1 313 ? 94.510 57.167 38.762 1.00 12.83 306 ASN E C 1
ATOM 12178 O O . ASN E 1 313 ? 94.483 55.945 38.884 1.00 9.81 306 ASN E O 1
ATOM 12183 N N . ALA E 1 314 ? 94.185 57.790 37.636 1.00 9.90 307 ALA E N 1
ATOM 12184 C CA . ALA E 1 314 ? 94.041 57.039 36.391 1.00 11.70 307 ALA E CA 1
ATOM 12185 C C . ALA E 1 314 ? 95.393 56.460 35.953 1.00 10.72 307 ALA E C 1
ATOM 12186 O O . ALA E 1 314 ? 96.464 56.903 36.384 1.00 9.89 307 ALA E O 1
ATOM 12188 N N . GLN E 1 315 ? 95.343 55.462 35.081 1.00 9.38 308 GLN E N 1
ATOM 12189 C CA . GLN E 1 315 ? 96.562 54.967 34.456 1.00 9.63 308 GLN E CA 1
ATOM 12190 C C . GLN E 1 315 ? 97.334 56.106 33.771 1.00 10.42 308 GLN E C 1
ATOM 12191 O O . GLN E 1 315 ? 96.744 57.070 33.259 1.00 9.20 308 GLN E O 1
ATOM 12197 N N . TRP E 1 316 ? 98.657 55.967 33.783 1.00 10.48 309 TRP E N 1
ATOM 12198 C CA . TRP E 1 316 ? 99.598 56.878 33.133 1.00 10.97 309 TRP E CA 1
ATOM 12199 C C . TRP E 1 316 ? 99.258 57.189 31.679 1.00 12.01 309 TRP E C 1
ATOM 12200 O O . TRP E 1 316 ? 99.537 58.295 31.208 1.00 12.60 309 TRP E O 1
ATOM 12211 N N . ASN E 1 317 ? 98.663 56.235 30.954 1.00 10.30 310 ASN E N 1
ATOM 12212 C CA . ASN E 1 317 ? 98.331 56.477 29.549 1.00 13.37 310 ASN E CA 1
ATOM 12213 C C . ASN E 1 317 ? 96.847 56.800 29.355 1.00 12.89 310 ASN E C 1
ATOM 12214 O O . ASN E 1 317 ? 96.322 56.760 28.237 1.00 14.52 310 ASN E O 1
ATOM 12219 N N . LYS E 1 318 ? 96.196 57.175 30.451 1.00 10.87 311 LYS E N 1
ATOM 12220 C CA . LYS E 1 318 ? 94.804 57.598 30.421 1.00 12.06 311 LYS E CA 1
ATOM 12221 C C . LYS E 1 318 ? 94.624 58.874 31.244 1.00 16.43 311 LYS E C 1
ATOM 12222 O O . LYS E 1 318 ? 93.567 59.096 31.857 1.00 17.16 311 LYS E O 1
ATOM 12228 N N . GLY E 1 319 ? 95.681 59.682 31.273 1.00 12.61 312 GLY E N 1
ATOM 12229 C CA . GLY E 1 319 ? 95.641 60.990 31.899 1.00 14.89 312 GLY E CA 1
ATOM 12230 C C . GLY E 1 319 ? 96.162 61.072 33.322 1.00 13.85 312 GLY E C 1
ATOM 12231 O O . GLY E 1 319 ? 96.326 62.176 33.847 1.00 15.81 312 GLY E O 1
ATOM 12232 N N . GLY E 1 320 ? 96.418 59.921 33.953 1.00 10.78 313 GLY E N 1
ATOM 12233 C CA . GLY E 1 320 ? 96.810 59.901 35.352 1.00 10.88 313 GLY E CA 1
ATOM 12234 C C . GLY E 1 320 ? 98.305 59.729 35.591 1.00 13.41 313 GLY E C 1
ATOM 12235 O O . GLY E 1 320 ? 99.119 59.822 34.659 1.00 9.90 313 GLY E O 1
ATOM 12236 N N . LEU E 1 321 ? 98.654 59.463 36.851 1.00 11.30 314 LEU E N 1
ATOM 12237 C CA . LEU E 1 321 ? 100.049 59.339 37.273 1.00 11.50 314 LEU E CA 1
ATOM 12238 C C . LEU E 1 321 ? 100.425 57.912 37.638 1.00 10.15 314 LEU E C 1
ATOM 12239 O O . LEU E 1 321 ? 101.576 57.649 37.973 1.00 11.26 314 LEU E O 1
ATOM 12244 N N . GLN E 1 322 ? 99.462 56.997 37.595 1.00 8.27 315 GLN E N 1
ATOM 12245 C CA . GLN E 1 322 ? 99.718 55.636 38.082 1.00 10.82 315 GLN E CA 1
ATOM 12246 C C . GLN E 1 322 ? 100.402 54.834 36.994 1.00 8.94 315 GLN E C 1
ATOM 12247 O O . GLN E 1 322 ? 99.801 54.539 35.973 1.00 8.89 315 GLN E O 1
ATOM 12253 N N . TYR E 1 323 ? 101.663 54.482 37.229 1.00 10.38 316 TYR E N 1
ATOM 12254 C CA . TYR E 1 323 ? 102.528 53.939 36.186 1.00 8.44 316 TYR E CA 1
ATOM 12255 C C . TYR E 1 323 ? 103.114 52.627 36.669 1.00 9.11 316 TYR E C 1
ATOM 12256 O O . TYR E 1 323 ? 103.943 52.617 37.581 1.00 10.20 316 TYR E O 1
ATOM 12265 N N . GLY E 1 324 ? 102.656 51.519 36.091 1.00 10.30 317 GLY E N 1
ATOM 12266 C CA . GLY E 1 324 ? 103.175 50.212 36.462 1.00 9.74 317 GLY E CA 1
ATOM 12267 C C . GLY E 1 324 ? 104.576 49.968 35.914 1.00 9.00 317 GLY E C 1
ATOM 12268 O O . GLY E 1 324 ? 104.781 49.841 34.701 1.00 10.02 317 GLY E O 1
ATOM 12269 N N . ILE E 1 325 ? 105.560 49.922 36.805 1.00 8.25 318 ILE E N 1
ATOM 12270 C CA . ILE E 1 325 ? 106.939 49.659 36.403 1.00 8.36 318 ILE E CA 1
ATOM 12271 C C . ILE E 1 325 ? 106.927 48.248 35.786 1.00 7.16 318 ILE E C 1
ATOM 12272 O O . ILE E 1 325 ? 106.189 47.383 36.258 1.00 8.03 318 ILE E O 1
ATOM 12277 N N . PRO E 1 326 ? 107.704 48.032 34.714 1.00 7.93 319 PRO E N 1
ATOM 12278 C CA . PRO E 1 326 ? 107.526 46.783 33.962 1.00 10.28 319 PRO E CA 1
ATOM 12279 C C . PRO E 1 326 ? 107.958 45.511 34.693 1.00 9.70 319 PRO E C 1
ATOM 12280 O O . PRO E 1 326 ? 109.025 45.450 35.316 1.00 10.32 319 PRO E O 1
ATOM 12284 N N . VAL E 1 327 ? 107.114 44.488 34.582 1.00 9.22 320 VAL E N 1
ATOM 12285 C CA . VAL E 1 327 ? 107.462 43.134 35.040 1.00 8.46 320 VAL E CA 1
ATOM 12286 C C . VAL E 1 327 ? 108.233 42.469 33.907 1.00 11.17 320 VAL E C 1
ATOM 12287 O O . VAL E 1 327 ? 107.661 41.816 33.037 1.00 14.54 320 VAL E O 1
ATOM 12291 N N . ARG E 1 328 ? 109.547 42.671 33.937 1.00 10.82 321 ARG E N 1
ATOM 12292 C CA . ARG E 1 328 ? 110.453 42.430 32.813 1.00 15.05 321 ARG E CA 1
ATOM 12293 C C . ARG E 1 328 ? 111.808 41.943 33.337 1.00 16.31 321 ARG E C 1
ATOM 12294 O O . ARG E 1 328 ? 112.595 41.327 32.602 1.00 16.20 321 ARG E O 1
ATOM 12303 N N . HIS F 1 8 ? 75.424 31.778 -3.595 1.00 54.87 1 HIS F N 1
ATOM 12304 C CA . HIS F 1 8 ? 76.620 31.427 -4.353 1.00 54.09 1 HIS F CA 1
ATOM 12305 C C . HIS F 1 8 ? 76.797 32.334 -5.571 1.00 51.28 1 HIS F C 1
ATOM 12306 O O . HIS F 1 8 ? 77.742 32.160 -6.345 1.00 54.07 1 HIS F O 1
ATOM 12308 N N . ALA F 1 9 ? 75.887 33.294 -5.740 1.00 46.17 2 ALA F N 1
ATOM 12309 C CA . ALA F 1 9 ? 75.990 34.254 -6.838 1.00 41.96 2 ALA F CA 1
ATOM 12310 C C . ALA F 1 9 ? 77.255 35.085 -6.680 1.00 40.49 2 ALA F C 1
ATOM 12311 O O . ALA F 1 9 ? 77.551 35.585 -5.596 1.00 39.97 2 ALA F O 1
ATOM 12313 N N . ASP F 1 10 ? 78.015 35.215 -7.758 1.00 28.71 3 ASP F N 1
ATOM 12314 C CA . ASP F 1 10 ? 79.194 36.053 -7.721 1.00 29.71 3 ASP F CA 1
ATOM 12315 C C . ASP F 1 10 ? 79.323 36.756 -9.063 1.00 26.96 3 ASP F C 1
ATOM 12316 O O . ASP F 1 10 ? 80.062 36.323 -9.943 1.00 27.28 3 ASP F O 1
ATOM 12321 N N . THR F 1 11 ? 78.587 37.848 -9.209 1.00 25.87 4 THR F N 1
ATOM 12322 C CA . THR F 1 11 ? 78.579 38.587 -10.457 1.00 24.86 4 THR F CA 1
ATOM 12323 C C . THR F 1 11 ? 79.935 39.208 -10.733 1.00 24.62 4 THR F C 1
ATOM 12324 O O . THR F 1 11 ? 80.345 39.295 -11.888 1.00 24.40 4 THR F O 1
ATOM 12328 N N . LEU F 1 12 ? 80.653 39.630 -9.697 1.00 24.84 5 LEU F N 1
ATOM 12329 C CA . LEU F 1 12 ? 81.947 40.255 -9.943 1.00 24.82 5 LEU F CA 1
ATOM 12330 C C . LEU F 1 12 ? 82.882 39.271 -10.655 1.00 25.67 5 LEU F C 1
ATOM 12331 O O . LEU F 1 12 ? 83.500 39.619 -11.662 1.00 25.45 5 LEU F O 1
ATOM 12336 N N . SER F 1 13 ? 82.971 38.047 -10.143 1.00 26.66 6 SER F N 1
ATOM 12337 C CA . SER F 1 13 ? 83.816 37.033 -10.780 1.00 27.54 6 SER F CA 1
ATOM 12338 C C . SER F 1 13 ? 83.334 36.686 -12.184 1.00 29.01 6 SER F C 1
ATOM 12339 O O . SER F 1 13 ? 84.144 36.522 -13.102 1.00 29.29 6 SER F O 1
ATOM 12342 N N . ASP F 1 14 ? 82.020 36.579 -12.349 1.00 29.09 7 ASP F N 1
ATOM 12343 C CA . ASP F 1 14 ? 81.447 36.334 -13.670 1.00 29.00 7 ASP F CA 1
ATOM 12344 C C . ASP F 1 14 ? 81.803 37.436 -14.648 1.00 29.02 7 ASP F C 1
ATOM 12345 O O . ASP F 1 14 ? 82.174 37.161 -15.790 1.00 26.93 7 ASP F O 1
ATOM 12350 N N . VAL F 1 15 ? 81.675 38.687 -14.210 1.00 25.53 8 VAL F N 1
ATOM 12351 C CA . VAL F 1 15 ? 82.026 39.811 -15.058 1.00 24.31 8 VAL F CA 1
ATOM 12352 C C . VAL F 1 15 ? 83.513 39.765 -15.377 1.00 25.94 8 VAL F C 1
ATOM 12353 O O . VAL F 1 15 ? 83.903 39.945 -16.531 1.00 26.77 8 VAL F O 1
ATOM 12357 N N . LYS F 1 16 ? 84.342 39.514 -14.360 1.00 25.58 9 LYS F N 1
ATOM 12358 C CA . LYS F 1 16 ? 85.792 39.436 -14.574 1.00 28.05 9 LYS F CA 1
ATOM 12359 C C . LYS F 1 16 ? 86.146 38.316 -15.570 1.00 28.00 9 LYS F C 1
ATOM 12360 O O . LYS F 1 16 ? 86.986 38.517 -16.450 1.00 29.43 9 LYS F O 1
ATOM 12366 N N . ALA F 1 17 ? 85.481 37.174 -15.437 1.00 27.68 10 ALA F N 1
ATOM 12367 C CA . ALA F 1 17 ? 85.725 35.994 -16.283 1.00 28.68 10 ALA F CA 1
ATOM 12368 C C . ALA F 1 17 ? 85.430 36.278 -17.762 1.00 34.04 10 ALA F C 1
ATOM 12369 O O . ALA F 1 17 ? 86.263 35.998 -18.633 1.00 33.40 10 ALA F O 1
ATOM 12371 N N . LYS F 1 18 ? 84.267 36.860 -18.057 1.00 29.61 11 LYS F N 1
ATOM 12372 C CA . LYS F 1 18 ? 83.943 37.158 -19.456 1.00 31.00 11 LYS F CA 1
ATOM 12373 C C . LYS F 1 18 ? 84.711 38.364 -20.033 1.00 27.27 11 LYS F C 1
ATOM 12374 O O . LYS F 1 18 ? 84.831 38.493 -21.256 1.00 27.67 11 LYS F O 1
ATOM 12380 N N . GLY F 1 19 ? 85.237 39.244 -19.177 1.00 26.73 12 GLY F N 1
ATOM 12381 C CA . GLY F 1 19 ? 86.133 40.309 -19.603 1.00 26.74 12 GLY F CA 1
ATOM 12382 C C . GLY F 1 19 ? 85.504 41.647 -19.974 1.00 37.22 12 GLY F C 1
ATOM 12383 O O . GLY F 1 19 ? 86.149 42.515 -20.568 1.00 25.89 12 GLY F O 1
ATOM 12384 N N . PHE F 1 20 ? 84.238 41.812 -19.618 1.00 24.76 13 PHE F N 1
ATOM 12385 C CA . PHE F 1 20 ? 83.502 43.036 -19.921 1.00 23.76 13 PHE F CA 1
ATOM 12386 C C . PHE F 1 20 ? 82.226 43.047 -19.083 1.00 24.70 13 PHE F C 1
ATOM 12387 O O . PHE F 1 20 ? 81.780 42.017 -18.599 1.00 23.15 13 PHE F O 1
ATOM 12395 N N . LEU F 1 21 ? 81.634 44.227 -18.946 1.00 23.28 14 LEU F N 1
ATOM 12396 C CA . LEU F 1 21 ? 80.390 44.397 -18.207 1.00 21.04 14 LEU F CA 1
ATOM 12397 C C . LEU F 1 21 ? 79.197 44.475 -19.169 1.00 20.70 14 LEU F C 1
ATOM 12398 O O . LEU F 1 21 ? 79.275 45.184 -20.161 1.00 24.50 14 LEU F O 1
ATOM 12403 N N . GLN F 1 22 ? 78.107 43.774 -18.888 1.00 20.70 15 GLN F N 1
ATOM 12404 C CA . GLN F 1 22 ? 76.908 43.866 -19.731 1.00 20.53 15 GLN F CA 1
ATOM 12405 C C . GLN F 1 22 ? 75.872 44.767 -19.069 1.00 20.54 15 GLN F C 1
ATOM 12406 O O . GLN F 1 22 ? 75.368 44.448 -18.001 1.00 20.83 15 GLN F O 1
ATOM 12412 N N . CYS F 1 23 ? 75.543 45.877 -19.716 1.00 18.84 16 CYS F N 1
ATOM 12413 C CA . CYS F 1 23 ? 74.699 46.874 -19.072 1.00 20.97 16 CYS F CA 1
ATOM 12414 C C . CYS F 1 23 ? 73.349 47.045 -19.729 1.00 20.92 16 CYS F C 1
ATOM 12415 O O . CYS F 1 23 ? 73.256 47.159 -20.952 1.00 20.93 16 CYS F O 1
ATOM 12418 N N . GLY F 1 24 ? 72.306 47.067 -18.906 1.00 17.31 17 GLY F N 1
ATOM 12419 C CA . GLY F 1 24 ? 70.996 47.449 -19.394 1.00 22.20 17 GLY F CA 1
ATOM 12420 C C . GLY F 1 24 ? 70.874 48.959 -19.409 1.00 23.50 17 GLY F C 1
ATOM 12421 O O . GLY F 1 24 ? 70.966 49.593 -18.346 1.00 15.36 17 GLY F O 1
ATOM 12422 N N . VAL F 1 25 ? 70.692 49.526 -20.605 1.00 15.94 18 VAL F N 1
ATOM 12423 C CA . VAL F 1 25 ? 70.558 50.963 -20.795 1.00 15.07 18 VAL F CA 1
ATOM 12424 C C . VAL F 1 25 ? 69.316 51.309 -21.631 1.00 15.04 18 VAL F C 1
ATOM 12425 O O . VAL F 1 25 ? 68.532 50.432 -22.047 1.00 15.77 18 VAL F O 1
ATOM 12429 N N . ASN F 1 26 ? 69.132 52.600 -21.858 1.00 14.87 19 ASN F N 1
ATOM 12430 C CA . ASN F 1 26 ? 67.970 53.101 -22.593 1.00 15.48 19 ASN F CA 1
ATOM 12431 C C . ASN F 1 26 ? 67.981 52.664 -24.059 1.00 18.72 19 ASN F C 1
ATOM 12432 O O . ASN F 1 26 ? 69.051 52.412 -24.605 1.00 18.39 19 ASN F O 1
ATOM 12437 N N . THR F 1 27 ? 66.817 52.634 -24.710 1.00 17.36 20 THR F N 1
ATOM 12438 C CA . THR F 1 27 ? 66.810 52.374 -26.157 1.00 18.53 20 THR F CA 1
ATOM 12439 C C . THR F 1 27 ? 67.350 53.572 -26.916 1.00 20.51 20 THR F C 1
ATOM 12440 O O . THR F 1 27 ? 67.844 53.445 -28.038 1.00 21.41 20 THR F O 1
ATOM 12444 N N . GLY F 1 28 ? 67.232 54.751 -26.315 1.00 19.02 21 GLY F N 1
ATOM 12445 C CA . GLY F 1 28 ? 67.658 55.964 -26.987 1.00 20.02 21 GLY F CA 1
ATOM 12446 C C . GLY F 1 28 ? 67.091 57.216 -26.354 1.00 17.16 21 GLY F C 1
ATOM 12447 O O . GLY F 1 28 ? 65.968 57.633 -26.651 1.00 16.75 21 GLY F O 1
ATOM 12448 N N . LEU F 1 29 ? 67.891 57.828 -25.496 1.00 14.81 22 LEU F N 1
ATOM 12449 C CA . LEU F 1 29 ? 67.482 59.042 -24.798 1.00 14.90 22 LEU F CA 1
ATOM 12450 C C . LEU F 1 29 ? 68.674 59.997 -24.726 1.00 14.67 22 LEU F C 1
ATOM 12451 O O . LEU F 1 29 ? 69.647 59.739 -24.018 1.00 14.02 22 LEU F O 1
ATOM 12456 N N . LEU F 1 30 ? 68.610 61.083 -25.491 1.00 13.21 23 LEU F N 1
ATOM 12457 C CA . LEU F 1 30 ? 69.741 61.994 -25.599 1.00 12.91 23 LEU F CA 1
ATOM 12458 C C . LEU F 1 30 ? 70.156 62.543 -24.245 1.00 14.59 23 LEU F C 1
ATOM 12459 O O . LEU F 1 30 ? 69.311 62.924 -23.437 1.00 14.46 23 LEU F O 1
ATOM 12464 N N . GLY F 1 31 ? 71.464 62.572 -23.997 1.00 14.23 24 GLY F N 1
ATOM 12465 C CA . GLY F 1 31 ? 71.975 63.010 -22.711 1.00 10.92 24 GLY F CA 1
ATOM 12466 C C . GLY F 1 31 ? 72.218 61.891 -21.718 1.00 14.17 24 GLY F C 1
ATOM 12467 O O . GLY F 1 31 ? 73.106 62.000 -20.858 1.00 15.40 24 GLY F O 1
ATOM 12468 N N . PHE F 1 32 ? 71.443 60.814 -21.838 1.00 11.97 25 PHE F N 1
ATOM 12469 C CA . PHE F 1 32 ? 71.497 59.734 -20.847 1.00 13.84 25 PHE F CA 1
ATOM 12470 C C . PHE F 1 32 ? 72.051 58.416 -21.392 1.00 15.47 25 PHE F C 1
ATOM 12471 O O . PHE F 1 32 ? 72.957 57.831 -20.784 1.00 12.47 25 PHE F O 1
ATOM 12479 N N . ALA F 1 33 ? 71.531 57.972 -22.528 1.00 16.61 26 ALA F N 1
ATOM 12480 C CA . ALA F 1 33 ? 72.028 56.764 -23.200 1.00 16.73 26 ALA F CA 1
ATOM 12481 C C . ALA F 1 33 ? 71.530 56.731 -24.625 1.00 17.48 26 ALA F C 1
ATOM 12482 O O . ALA F 1 33 ? 70.343 56.508 -24.866 1.00 18.30 26 ALA F O 1
ATOM 12484 N N A SER F 1 34 ? 72.448 56.937 -25.566 0.58 17.96 27 SER F N 1
ATOM 12485 N N B SER F 1 34 ? 72.424 56.961 -25.576 0.42 18.05 27 SER F N 1
ATOM 12486 C CA A SER F 1 34 ? 72.099 56.991 -26.977 0.58 19.15 27 SER F CA 1
ATOM 12487 C CA B SER F 1 34 ? 72.031 56.868 -26.970 0.42 19.36 27 SER F CA 1
ATOM 12488 C C A SER F 1 34 ? 73.250 56.498 -27.855 0.58 20.58 27 SER F C 1
ATOM 12489 C C B SER F 1 34 ? 73.208 56.484 -27.845 0.42 20.54 27 SER F C 1
ATOM 12490 O O A SER F 1 34 ? 74.404 56.860 -27.621 0.58 19.77 27 SER F O 1
ATOM 12491 O O B SER F 1 34 ? 74.338 56.914 -27.606 0.42 19.74 27 SER F O 1
ATOM 12496 N N . PRO F 1 35 ? 72.941 55.663 -28.865 1.00 22.83 28 PRO F N 1
ATOM 12497 C CA . PRO F 1 35 ? 73.951 55.267 -29.852 1.00 24.15 28 PRO F CA 1
ATOM 12498 C C . PRO F 1 35 ? 74.047 56.270 -30.998 1.00 23.36 28 PRO F C 1
ATOM 12499 O O . PRO F 1 35 ? 73.014 56.771 -31.437 1.00 23.62 28 PRO F O 1
ATOM 12503 N N . ASN F 1 36 ? 75.253 56.564 -31.470 1.00 27.75 29 ASN F N 1
ATOM 12504 C CA . ASN F 1 36 ? 75.393 57.413 -32.655 1.00 30.52 29 ASN F CA 1
ATOM 12505 C C . ASN F 1 36 ? 75.285 56.557 -33.918 1.00 32.72 29 ASN F C 1
ATOM 12506 O O . ASN F 1 36 ? 74.952 55.376 -33.837 1.00 31.62 29 ASN F O 1
ATOM 12511 N N . ASP F 1 37 ? 75.585 57.155 -35.071 1.00 34.22 30 ASP F N 1
ATOM 12512 C CA . ASP F 1 37 ? 75.466 56.481 -36.368 1.00 38.19 30 ASP F CA 1
ATOM 12513 C C . ASP F 1 37 ? 76.416 55.291 -36.505 1.00 41.82 30 ASP F C 1
ATOM 12514 O O . ASP F 1 37 ? 76.207 54.411 -37.346 1.00 44.74 30 ASP F O 1
ATOM 12516 N N . LYS F 1 38 ? 77.465 55.280 -35.687 1.00 38.17 31 LYS F N 1
ATOM 12517 C CA . LYS F 1 38 ? 78.472 54.227 -35.726 1.00 40.62 31 LYS F CA 1
ATOM 12518 C C . LYS F 1 38 ? 78.202 53.160 -34.671 1.00 40.79 31 LYS F C 1
ATOM 12519 O O . LYS F 1 38 ? 78.984 52.219 -34.502 1.00 39.22 31 LYS F O 1
ATOM 12521 N N . GLY F 1 39 ? 77.087 53.306 -33.957 1.00 36.14 32 GLY F N 1
ATOM 12522 C CA . GLY F 1 39 ? 76.732 52.377 -32.902 1.00 35.96 32 GLY F CA 1
ATOM 12523 C C . GLY F 1 39 ? 77.483 52.597 -31.596 1.00 32.58 32 GLY F C 1
ATOM 12524 O O . GLY F 1 39 ? 77.479 51.730 -30.727 1.00 28.66 32 GLY F O 1
ATOM 12525 N N . GLU F 1 40 ? 78.139 53.748 -31.464 1.00 23.62 33 GLU F N 1
ATOM 12526 C CA . GLU F 1 40 ? 78.886 54.069 -30.249 1.00 22.49 33 GLU F CA 1
ATOM 12527 C C . GLU F 1 40 ? 77.943 54.712 -29.230 1.00 25.28 33 GLU F C 1
ATOM 12528 O O . GLU F 1 40 ? 77.156 55.590 -29.584 1.00 23.29 33 GLU F O 1
ATOM 12534 N N . TRP F 1 41 ? 78.029 54.292 -27.975 1.00 20.05 34 TRP F N 1
ATOM 12535 C CA . TRP F 1 41 ? 77.106 54.802 -26.954 1.00 18.66 34 TRP F CA 1
ATOM 12536 C C . TRP F 1 41 ? 77.721 55.922 -26.132 1.00 19.44 34 TRP F C 1
ATOM 12537 O O . TRP F 1 41 ? 78.918 55.932 -25.856 1.00 20.53 34 TRP F O 1
ATOM 12548 N N . SER F 1 42 ? 76.885 56.869 -25.724 1.00 18.76 35 SER F N 1
ATOM 12549 C CA . SER F 1 42 ? 77.334 57.949 -24.859 1.00 17.04 35 SER F CA 1
ATOM 12550 C C . SER F 1 42 ? 76.146 58.413 -24.043 1.00 17.96 35 SER F C 1
ATOM 12551 O O . SER F 1 42 ? 75.002 58.045 -24.343 1.00 17.34 35 SER F O 1
ATOM 12554 N N . GLY F 1 43 ? 76.414 59.227 -23.026 1.00 13.48 36 GLY F N 1
ATOM 12555 C CA . GLY F 1 43 ? 75.372 59.659 -22.106 1.00 12.53 36 GLY F CA 1
ATOM 12556 C C . GLY F 1 43 ? 75.759 59.549 -20.644 1.00 11.90 36 GLY F C 1
ATOM 12557 O O . GLY F 1 43 ? 76.762 58.915 -20.282 1.00 15.25 36 GLY F O 1
ATOM 12558 N N . PHE F 1 44 ? 74.964 60.187 -19.793 1.00 11.06 37 PHE F N 1
ATOM 12559 C CA . PHE F 1 44 ? 75.178 60.192 -18.348 1.00 13.59 37 PHE F CA 1
ATOM 12560 C C . PHE F 1 44 ? 75.167 58.783 -17.768 1.00 14.84 37 PHE F C 1
ATOM 12561 O O . PHE F 1 44 ? 76.094 58.382 -17.050 1.00 11.70 37 PHE F O 1
ATOM 12569 N N . ASP F 1 45 ? 74.113 58.035 -18.069 1.00 11.74 38 ASP F N 1
ATOM 12570 C CA . ASP F 1 45 ? 74.003 56.668 -17.581 1.00 12.13 38 ASP F CA 1
ATOM 12571 C C . ASP F 1 45 ? 75.052 55.748 -18.241 1.00 14.12 38 ASP F C 1
ATOM 12572 O O . ASP F 1 45 ? 75.602 54.857 -17.584 1.00 14.05 38 ASP F O 1
ATOM 12577 N N . VAL F 1 46 ? 75.323 55.979 -19.523 1.00 13.70 39 VAL F N 1
ATOM 12578 C CA . VAL F 1 46 ? 76.380 55.252 -20.227 1.00 16.45 39 VAL F CA 1
ATOM 12579 C C . VAL F 1 46 ? 77.732 55.459 -19.528 1.00 15.07 39 VAL F C 1
ATOM 12580 O O . VAL F 1 46 ? 78.467 54.497 -19.305 1.00 15.28 39 VAL F O 1
ATOM 12584 N N . ASP F 1 47 ? 78.053 56.696 -19.159 1.00 13.07 40 ASP F N 1
ATOM 12585 C CA . ASP F 1 47 ? 79.311 56.963 -18.464 1.00 17.50 40 ASP F CA 1
ATOM 12586 C C . ASP F 1 47 ? 79.361 56.281 -17.101 1.00 15.76 40 ASP F C 1
ATOM 12587 O O . ASP F 1 47 ? 80.448 55.909 -16.629 1.00 14.26 40 ASP F O 1
ATOM 12592 N N . TYR F 1 48 ? 78.205 56.136 -16.451 1.00 12.95 41 TYR F N 1
ATOM 12593 C CA . TYR F 1 48 ? 78.173 55.400 -15.196 1.00 14.83 41 TYR F CA 1
ATOM 12594 C C . TYR F 1 48 ? 78.550 53.946 -15.451 1.00 15.95 41 TYR F C 1
ATOM 12595 O O . TYR F 1 48 ? 79.320 53.357 -14.677 1.00 15.54 41 TYR F O 1
ATOM 12604 N N . CYS F 1 49 ? 78.010 53.381 -16.529 1.00 13.71 42 CYS F N 1
ATOM 12605 C CA . CYS F 1 49 ? 78.362 52.007 -16.941 1.00 14.72 42 CYS F CA 1
ATOM 12606 C C . CYS F 1 49 ? 79.867 51.895 -17.164 1.00 17.06 42 CYS F C 1
ATOM 12607 O O . CYS F 1 49 ? 80.510 50.948 -16.671 1.00 17.58 42 CYS F O 1
ATOM 12610 N N . ARG F 1 50 ? 80.425 52.857 -17.886 1.00 15.22 43 ARG F N 1
ATOM 12611 C CA . ARG F 1 50 ? 81.864 52.859 -18.155 1.00 17.18 43 ARG F CA 1
ATOM 12612 C C . ARG F 1 50 ? 82.700 53.046 -16.891 1.00 16.80 43 ARG F C 1
ATOM 12613 O O . ARG F 1 50 ? 83.864 52.602 -16.834 1.00 17.16 43 ARG F O 1
ATOM 12621 N N . ALA F 1 51 ? 82.128 53.712 -15.885 1.00 14.86 44 ALA F N 1
ATOM 12622 C CA . ALA F 1 51 ? 82.848 53.930 -14.634 1.00 14.34 44 ALA F CA 1
ATOM 12623 C C . ALA F 1 51 ? 83.054 52.588 -13.916 1.00 20.34 44 ALA F C 1
ATOM 12624 O O . ALA F 1 51 ? 84.161 52.321 -13.411 1.00 15.85 44 ALA F O 1
ATOM 12626 N N . VAL F 1 52 ? 82.009 51.755 -13.896 1.00 15.51 45 VAL F N 1
ATOM 12627 C CA . VAL F 1 52 ? 82.050 50.432 -13.282 1.00 16.78 45 VAL F CA 1
ATOM 12628 C C . VAL F 1 52 ? 83.028 49.549 -14.070 1.00 16.68 45 VAL F C 1
ATOM 12629 O O . VAL F 1 52 ? 83.786 48.774 -13.475 1.00 17.28 45 VAL F O 1
ATOM 12633 N N . ALA F 1 53 ? 83.007 49.682 -15.393 1.00 18.10 46 ALA F N 1
ATOM 12634 C CA . ALA F 1 53 ? 83.932 48.936 -16.248 1.00 20.27 46 ALA F CA 1
ATOM 12635 C C . ALA F 1 53 ? 85.363 49.363 -15.957 1.00 18.63 46 ALA F C 1
ATOM 12636 O O . ALA F 1 53 ? 86.280 48.541 -15.934 1.00 20.84 46 ALA F O 1
ATOM 12638 N N . SER F 1 54 ? 85.550 50.651 -15.712 1.00 17.64 47 SER F N 1
ATOM 12639 C CA . SER F 1 54 ? 86.873 51.179 -15.450 1.00 20.06 47 SER F CA 1
ATOM 12640 C C . SER F 1 54 ? 87.366 50.665 -14.101 1.00 18.46 47 SER F C 1
ATOM 12641 O O . SER F 1 54 ? 88.563 50.419 -13.927 1.00 20.17 47 SER F O 1
ATOM 12644 N N . ALA F 1 55 ? 86.443 50.537 -13.149 1.00 19.16 48 ALA F N 1
ATOM 12645 C CA . ALA F 1 55 ? 86.813 50.134 -11.799 1.00 19.60 48 ALA F CA 1
ATOM 12646 C C . ALA F 1 55 ? 87.320 48.691 -11.805 1.00 20.51 48 ALA F C 1
ATOM 12647 O O . ALA F 1 55 ? 88.171 48.312 -10.998 1.00 20.37 48 ALA F O 1
ATOM 12649 N N . ILE F 1 56 ? 86.797 47.898 -12.720 1.00 21.49 49 ILE F N 1
ATOM 12650 C CA . ILE F 1 56 ? 87.094 46.466 -12.749 1.00 22.16 49 ILE F CA 1
ATOM 12651 C C . ILE F 1 56 ? 88.273 46.218 -13.689 1.00 24.11 49 ILE F C 1
ATOM 12652 O O . ILE F 1 56 ? 89.264 45.586 -13.310 1.00 25.11 49 ILE F O 1
ATOM 12657 N N . PHE F 1 57 ? 88.180 46.759 -14.895 1.00 22.73 50 PHE F N 1
ATOM 12658 C CA . PHE F 1 57 ? 89.128 46.426 -15.967 1.00 23.58 50 PHE F CA 1
ATOM 12659 C C . PHE F 1 57 ? 90.141 47.514 -16.269 1.00 22.23 50 PHE F C 1
ATOM 12660 O O . PHE F 1 57 ? 91.088 47.299 -17.036 1.00 24.16 50 PHE F O 1
ATOM 12668 N N . GLY F 1 58 ? 89.953 48.710 -15.711 1.00 21.14 51 GLY F N 1
ATOM 12669 C CA . GLY F 1 58 ? 90.838 49.813 -16.001 1.00 25.05 51 GLY F CA 1
ATOM 12670 C C . GLY F 1 58 ? 90.694 50.312 -17.433 1.00 28.37 51 GLY F C 1
ATOM 12671 O O . GLY F 1 58 ? 91.602 50.908 -17.982 1.00 26.55 51 GLY F O 1
ATOM 12672 N N . ASP F 1 59 ? 89.533 50.062 -18.027 1.00 25.23 52 ASP F N 1
ATOM 12673 C CA . ASP F 1 59 ? 89.302 50.371 -19.430 1.00 22.19 52 ASP F CA 1
ATOM 12674 C C . ASP F 1 59 ? 87.818 50.680 -19.608 1.00 23.37 52 ASP F C 1
ATOM 12675 O O . ASP F 1 59 ? 86.992 49.807 -19.451 1.00 23.97 52 ASP F O 1
ATOM 12680 N N . PRO F 1 60 ? 87.487 51.939 -19.957 1.00 22.79 53 PRO F N 1
ATOM 12681 C CA . PRO F 1 60 ? 86.064 52.287 -20.076 1.00 22.01 53 PRO F CA 1
ATOM 12682 C C . PRO F 1 60 ? 85.371 51.641 -21.273 1.00 22.49 53 PRO F C 1
ATOM 12683 O O . PRO F 1 60 ? 84.145 51.727 -21.370 1.00 19.09 53 PRO F O 1
ATOM 12687 N N . THR F 1 61 ? 86.127 51.001 -22.167 1.00 25.74 54 THR F N 1
ATOM 12688 C CA . THR F 1 61 ? 85.513 50.378 -23.341 1.00 26.26 54 THR F CA 1
ATOM 12689 C C . THR F 1 61 ? 85.099 48.929 -23.102 1.00 28.66 54 THR F C 1
ATOM 12690 O O . THR F 1 61 ? 84.419 48.335 -23.945 1.00 26.08 54 THR F O 1
ATOM 12694 N N . LYS F 1 62 ? 85.455 48.349 -21.950 1.00 22.17 55 LYS F N 1
ATOM 12695 C CA . LYS F 1 62 ? 85.067 46.968 -21.689 1.00 27.04 55 LYS F CA 1
ATOM 12696 C C . LYS F 1 62 ? 83.629 46.895 -21.203 1.00 25.21 55 LYS F C 1
ATOM 12697 O O . LYS F 1 62 ? 83.351 46.509 -20.072 1.00 22.36 55 LYS F O 1
ATOM 12703 N N A VAL F 1 63 ? 82.709 47.236 -22.097 0.65 24.08 56 VAL F N 1
ATOM 12704 N N B VAL F 1 63 ? 82.718 47.328 -22.076 0.35 24.45 56 VAL F N 1
ATOM 12705 C CA A VAL F 1 63 ? 81.298 47.256 -21.772 0.65 23.92 56 VAL F CA 1
ATOM 12706 C CA B VAL F 1 63 ? 81.283 47.309 -21.813 0.35 24.14 56 VAL F CA 1
ATOM 12707 C C A VAL F 1 63 ? 80.498 46.944 -23.027 0.65 24.41 56 VAL F C 1
ATOM 12708 C C B VAL F 1 63 ? 80.545 46.851 -23.057 0.35 24.72 56 VAL F C 1
ATOM 12709 O O A VAL F 1 63 ? 80.885 47.326 -24.133 0.65 25.54 56 VAL F O 1
ATOM 12710 O O B VAL F 1 63 ? 81.001 47.064 -24.179 0.35 25.39 56 VAL F O 1
ATOM 12717 N N . LYS F 1 64 ? 79.390 46.238 -22.851 1.00 21.85 57 LYS F N 1
ATOM 12718 C CA . LYS F 1 64 ? 78.470 45.967 -23.936 1.00 22.68 57 LYS F CA 1
ATOM 12719 C C . LYS F 1 64 ? 77.115 46.447 -23.464 1.00 22.38 57 LYS F C 1
ATOM 12720 O O . LYS F 1 64 ? 76.778 46.302 -22.283 1.00 23.44 57 LYS F O 1
ATOM 12726 N N . PHE F 1 65 ? 76.345 47.019 -24.381 1.00 22.48 58 PHE F N 1
ATOM 12727 C CA . PHE F 1 65 ? 75.076 47.635 -24.021 1.00 20.65 58 PHE F CA 1
ATOM 12728 C C . PHE F 1 65 ? 73.859 46.882 -24.553 1.00 30.77 58 PHE F C 1
ATOM 12729 O O . PHE F 1 65 ? 73.794 46.497 -25.721 1.00 28.31 58 PHE F O 1
ATOM 12737 N N . THR F 1 66 ? 72.901 46.677 -23.665 1.00 20.82 59 THR F N 1
ATOM 12738 C CA . THR F 1 66 ? 71.629 46.072 -23.997 1.00 21.41 59 THR F CA 1
ATOM 12739 C C . THR F 1 66 ? 70.528 47.138 -23.940 1.00 20.53 59 THR F C 1
ATOM 12740 O O . THR F 1 66 ? 70.109 47.505 -22.839 1.00 19.55 59 THR F O 1
ATOM 12744 N N . PRO F 1 67 ? 70.047 47.619 -25.100 1.00 21.25 60 PRO F N 1
ATOM 12745 C CA . PRO F 1 67 ? 68.959 48.612 -25.030 1.00 20.20 60 PRO F CA 1
ATOM 12746 C C . PRO F 1 67 ? 67.660 47.981 -24.542 1.00 21.99 60 PRO F C 1
ATOM 12747 O O . PRO F 1 67 ? 67.316 46.877 -24.971 1.00 22.12 60 PRO F O 1
ATOM 12751 N N . LEU F 1 68 ? 66.963 48.656 -23.628 1.00 19.80 61 LEU F N 1
ATOM 12752 C CA . LEU F 1 68 ? 65.761 48.102 -23.004 1.00 23.06 61 LEU F CA 1
ATOM 12753 C C . LEU F 1 68 ? 64.621 49.112 -22.914 1.00 18.88 61 LEU F C 1
ATOM 12754 O O . LEU F 1 68 ? 64.798 50.212 -22.380 1.00 17.77 61 LEU F O 1
ATOM 12759 N N . ASN F 1 69 ? 63.442 48.746 -23.410 1.00 21.04 62 ASN F N 1
ATOM 12760 C CA . ASN F 1 69 ? 62.291 49.631 -23.237 1.00 21.61 62 ASN F CA 1
ATOM 12761 C C . ASN F 1 69 ? 61.737 49.528 -21.810 1.00 19.57 62 ASN F C 1
ATOM 12762 O O . ASN F 1 69 ? 62.232 48.750 -21.002 1.00 20.96 62 ASN F O 1
ATOM 12767 N N . ALA F 1 70 ? 60.723 50.328 -21.508 1.00 18.91 63 ALA F N 1
ATOM 12768 C CA . ALA F 1 70 ? 60.244 50.480 -20.127 1.00 18.81 63 ALA F CA 1
ATOM 12769 C C . ALA F 1 70 ? 59.641 49.194 -19.577 1.00 20.16 63 ALA F C 1
ATOM 12770 O O . ALA F 1 70 ? 59.720 48.904 -18.374 1.00 19.99 63 ALA F O 1
ATOM 12772 N N . LYS F 1 71 ? 59.048 48.398 -20.459 1.00 19.54 64 LYS F N 1
ATOM 12773 C CA . LYS F 1 71 ? 58.414 47.154 -19.996 1.00 25.15 64 LYS F CA 1
ATOM 12774 C C . LYS F 1 71 ? 59.376 45.985 -19.771 1.00 26.88 64 LYS F C 1
ATOM 12775 O O . LYS F 1 71 ? 59.107 45.113 -18.949 1.00 31.24 64 LYS F O 1
ATOM 12781 N N . GLU F 1 72 ? 60.505 45.957 -20.470 1.00 20.90 65 GLU F N 1
ATOM 12782 C CA . GLU F 1 72 ? 61.388 44.797 -20.410 1.00 28.14 65 GLU F CA 1
ATOM 12783 C C . GLU F 1 72 ? 62.635 44.973 -19.545 1.00 22.00 65 GLU F C 1
ATOM 12784 O O . GLU F 1 72 ? 63.392 44.021 -19.355 1.00 25.62 65 GLU F O 1
ATOM 12790 N N . ARG F 1 73 ? 62.848 46.181 -19.023 1.00 19.41 66 ARG F N 1
ATOM 12791 C CA . ARG F 1 73 ? 64.107 46.487 -18.345 1.00 18.61 66 ARG F CA 1
ATOM 12792 C C . ARG F 1 73 ? 64.349 45.652 -17.096 1.00 21.10 66 ARG F C 1
ATOM 12793 O O . ARG F 1 73 ? 65.483 45.253 -16.819 1.00 22.81 66 ARG F O 1
ATOM 12801 N N . PHE F 1 74 ? 63.295 45.367 -16.344 1.00 20.30 67 PHE F N 1
ATOM 12802 C CA . PHE F 1 74 ? 63.469 44.650 -15.090 1.00 20.42 67 PHE F CA 1
ATOM 12803 C C . PHE F 1 74 ? 63.685 43.157 -15.353 1.00 20.26 67 PHE F C 1
ATOM 12804 O O . PHE F 1 74 ? 64.514 42.517 -14.705 1.00 23.17 67 PHE F O 1
ATOM 12812 N N A THR F 1 75 ? 62.951 42.611 -16.318 0.43 21.19 68 THR F N 1
ATOM 12813 N N B THR F 1 75 ? 62.951 42.618 -16.322 0.57 21.18 68 THR F N 1
ATOM 12814 C CA A THR F 1 75 ? 63.105 41.197 -16.667 0.43 23.48 68 THR F CA 1
ATOM 12815 C CA B THR F 1 75 ? 63.091 41.204 -16.683 0.57 23.34 68 THR F CA 1
ATOM 12816 C C A THR F 1 75 ? 64.524 40.888 -17.144 0.43 23.60 68 THR F C 1
ATOM 12817 C C B THR F 1 75 ? 64.523 40.900 -17.126 0.57 23.60 68 THR F C 1
ATOM 12818 O O A THR F 1 75 ? 65.069 39.835 -16.837 0.43 23.70 68 THR F O 1
ATOM 12819 O O B THR F 1 75 ? 65.078 39.867 -16.778 0.57 23.47 68 THR F O 1
ATOM 12826 N N . ALA F 1 76 ? 65.118 41.811 -17.894 1.00 22.93 69 ALA F N 1
ATOM 12827 C CA . ALA F 1 76 ? 66.477 41.622 -18.406 1.00 24.76 69 ALA F CA 1
ATOM 12828 C C . ALA F 1 76 ? 67.522 41.537 -17.288 1.00 21.55 69 ALA F C 1
ATOM 12829 O O . ALA F 1 76 ? 68.496 40.790 -17.390 1.00 22.74 69 ALA F O 1
ATOM 12831 N N . LEU F 1 77 ? 67.318 42.308 -16.218 1.00 22.21 70 LEU F N 1
ATOM 12832 C CA . LEU F 1 77 ? 68.172 42.208 -15.034 1.00 20.13 70 LEU F CA 1
ATOM 12833 C C . LEU F 1 77 ? 67.867 40.980 -14.187 1.00 20.94 70 LEU F C 1
ATOM 12834 O O . LEU F 1 77 ? 68.778 40.279 -13.730 1.00 21.30 70 LEU F O 1
ATOM 12839 N N . GLN F 1 78 ? 66.581 40.742 -13.952 1.00 21.26 71 GLN F N 1
ATOM 12840 C CA . GLN F 1 78 ? 66.157 39.580 -13.189 1.00 23.83 71 GLN F CA 1
ATOM 12841 C C . GLN F 1 78 ? 66.731 38.299 -13.795 1.00 27.60 71 GLN F C 1
ATOM 12842 O O . GLN F 1 78 ? 67.188 37.422 -13.070 1.00 23.85 71 GLN F O 1
ATOM 12848 N N . SER F 1 79 ? 66.743 38.221 -15.127 1.00 23.98 72 SER F N 1
ATOM 12849 C CA . SER F 1 79 ? 67.101 36.982 -15.822 1.00 26.16 72 SER F CA 1
ATOM 12850 C C . SER F 1 79 ? 68.603 36.732 -15.847 1.00 26.03 72 SER F C 1
ATOM 12851 O O . SER F 1 79 ? 69.051 35.611 -16.105 1.00 26.68 72 SER F O 1
ATOM 12854 N N . GLY F 1 80 ? 69.379 37.776 -15.595 1.00 24.15 73 GLY F N 1
ATOM 12855 C CA . GLY F 1 80 ? 70.819 37.681 -15.675 1.00 24.14 73 GLY F CA 1
ATOM 12856 C C . GLY F 1 80 ? 71.348 38.085 -17.043 1.00 26.61 73 GLY F C 1
ATOM 12857 O O . GLY F 1 80 ? 72.552 38.061 -17.270 1.00 26.45 73 GLY F O 1
ATOM 12858 N N . GLU F 1 81 ? 70.458 38.472 -17.951 1.00 26.43 74 GLU F N 1
ATOM 12859 C CA . GLU F 1 81 ? 70.900 38.946 -19.269 1.00 26.72 74 GLU F CA 1
ATOM 12860 C C . GLU F 1 81 ? 71.820 40.166 -19.146 1.00 23.88 74 GLU F C 1
ATOM 12861 O O . GLU F 1 81 ? 72.797 40.288 -19.895 1.00 25.01 74 GLU F O 1
ATOM 12867 N N . VAL F 1 82 ? 71.517 41.075 -18.214 1.00 21.86 75 VAL F N 1
ATOM 12868 C CA . VAL F 1 82 ? 72.435 42.172 -17.928 1.00 21.56 75 VAL F CA 1
ATOM 12869 C C . VAL F 1 82 ? 72.921 42.094 -16.478 1.00 22.86 75 VAL F C 1
ATOM 12870 O O . VAL F 1 82 ? 72.235 41.555 -15.608 1.00 23.02 75 VAL F O 1
ATOM 12874 N N . ASP F 1 83 ? 74.115 42.623 -16.239 1.00 21.39 76 ASP F N 1
ATOM 12875 C CA . ASP F 1 83 ? 74.760 42.590 -14.920 1.00 24.95 76 ASP F CA 1
ATOM 12876 C C . ASP F 1 83 ? 74.300 43.734 -14.018 1.00 22.97 76 ASP F C 1
ATOM 12877 O O . ASP F 1 83 ? 74.354 43.645 -12.790 1.00 21.72 76 ASP F O 1
ATOM 12882 N N . VAL F 1 84 ? 73.879 44.821 -14.649 1.00 17.53 77 VAL F N 1
ATOM 12883 C CA . VAL F 1 84 ? 73.459 46.030 -13.930 1.00 17.88 77 VAL F CA 1
ATOM 12884 C C . VAL F 1 84 ? 72.508 46.810 -14.835 1.00 18.90 77 VAL F C 1
ATOM 12885 O O . VAL F 1 84 ? 72.647 46.787 -16.062 1.00 18.54 77 VAL F O 1
ATOM 12889 N N . LEU F 1 85 ? 71.518 47.466 -14.232 1.00 16.12 78 LEU F N 1
ATOM 12890 C CA . LEU F 1 85 ? 70.571 48.302 -14.972 1.00 17.33 78 LEU F CA 1
ATOM 12891 C C . LEU F 1 85 ? 70.786 49.744 -14.553 1.00 16.87 78 LEU F C 1
ATOM 12892 O O . LEU F 1 85 ? 70.579 50.107 -13.402 1.00 13.22 78 LEU F O 1
ATOM 12897 N N . ILE F 1 86 ? 71.249 50.556 -15.495 1.00 14.32 79 ILE F N 1
ATOM 12898 C CA . ILE F 1 86 ? 71.492 51.973 -15.258 1.00 13.54 79 ILE F CA 1
ATOM 12899 C C . ILE F 1 86 ? 70.773 52.694 -16.384 1.00 16.52 79 ILE F C 1
ATOM 12900 O O . ILE F 1 86 ? 71.301 52.842 -17.499 1.00 17.85 79 ILE F O 1
ATOM 12905 N N . ARG F 1 87 ? 69.546 53.118 -16.098 1.00 14.32 80 ARG F N 1
ATOM 12906 C CA . ARG F 1 87 ? 68.617 53.474 -17.167 1.00 13.80 80 ARG F CA 1
ATOM 12907 C C . ARG F 1 87 ? 67.460 54.306 -16.640 1.00 14.08 80 ARG F C 1
ATOM 12908 O O . ARG F 1 87 ? 66.310 53.892 -16.740 1.00 13.37 80 ARG F O 1
ATOM 12916 N N . ASN F 1 88 ? 67.773 55.489 -16.106 1.00 10.62 81 ASN F N 1
ATOM 12917 C CA . ASN F 1 88 ? 66.752 56.456 -15.659 1.00 10.04 81 ASN F CA 1
ATOM 12918 C C . ASN F 1 88 ? 65.562 55.791 -14.984 1.00 11.19 81 ASN F C 1
ATOM 12919 O O . ASN F 1 88 ? 64.401 56.103 -15.253 1.00 12.35 81 ASN F O 1
ATOM 12924 N N . THR F 1 89 ? 65.879 54.873 -14.079 1.00 11.20 82 THR F N 1
ATOM 12925 C CA . THR F 1 89 ? 64.884 53.998 -13.475 1.00 12.69 82 THR F CA 1
ATOM 12926 C C . THR F 1 89 ? 64.695 54.341 -11.996 1.00 14.28 82 THR F C 1
ATOM 12927 O O . THR F 1 89 ? 65.624 54.253 -11.191 1.00 14.04 82 THR F O 1
ATOM 12931 N N . THR F 1 90 ? 63.476 54.716 -11.655 1.00 12.35 83 THR F N 1
ATOM 12932 C CA . THR F 1 90 ? 63.165 55.229 -10.322 1.00 12.48 83 THR F CA 1
ATOM 12933 C C . THR F 1 90 ? 63.160 54.140 -9.264 1.00 14.76 83 THR F C 1
ATOM 12934 O O . THR F 1 90 ? 62.546 53.073 -9.435 1.00 11.64 83 THR F O 1
ATOM 12938 N N . TRP F 1 91 ? 63.860 54.420 -8.175 1.00 13.05 84 TRP F N 1
ATOM 12939 C CA . TRP F 1 91 ? 63.836 53.570 -6.973 1.00 13.01 84 TRP F CA 1
ATOM 12940 C C . TRP F 1 91 ? 62.506 53.784 -6.248 1.00 16.57 84 TRP F C 1
ATOM 12941 O O . TRP F 1 91 ? 62.202 54.911 -5.846 1.00 13.93 84 TRP F O 1
ATOM 12952 N N . THR F 1 92 ? 61.688 52.727 -6.122 1.00 14.32 85 THR F N 1
ATOM 12953 C CA . THR F 1 92 ? 60.416 52.815 -5.370 1.00 14.05 85 THR F CA 1
ATOM 12954 C C . THR F 1 92 ? 60.338 51.626 -4.416 1.00 14.44 85 THR F C 1
ATOM 12955 O O . THR F 1 92 ? 61.073 50.676 -4.581 1.00 13.74 85 THR F O 1
ATOM 12959 N N . ILE F 1 93 ? 59.427 51.652 -3.456 1.00 14.08 86 ILE F N 1
ATOM 12960 C CA . ILE F 1 93 ? 59.363 50.507 -2.535 1.00 14.68 86 ILE F CA 1
ATOM 12961 C C . ILE F 1 93 ? 58.942 49.215 -3.252 1.00 18.68 86 ILE F C 1
ATOM 12962 O O . ILE F 1 93 ? 59.494 48.153 -2.981 1.00 18.84 86 ILE F O 1
ATOM 12967 N N A SER F 1 94 ? 57.978 49.301 -4.164 0.67 19.55 87 SER F N 1
ATOM 12968 N N B SER F 1 94 ? 57.991 49.306 -4.176 0.33 19.46 87 SER F N 1
ATOM 12969 C CA A SER F 1 94 ? 57.511 48.100 -4.862 0.67 20.00 87 SER F CA 1
ATOM 12970 C CA B SER F 1 94 ? 57.513 48.115 -4.877 0.33 20.12 87 SER F CA 1
ATOM 12971 C C A SER F 1 94 ? 58.614 47.463 -5.701 0.67 17.62 87 SER F C 1
ATOM 12972 C C B SER F 1 94 ? 58.623 47.464 -5.691 0.33 18.46 87 SER F C 1
ATOM 12973 O O A SER F 1 94 ? 58.720 46.240 -5.768 0.67 20.31 87 SER F O 1
ATOM 12974 O O B SER F 1 94 ? 58.735 46.240 -5.737 0.33 19.96 87 SER F O 1
ATOM 12979 N N . ARG F 1 95 ? 59.444 48.286 -6.335 1.00 15.74 88 ARG F N 1
ATOM 12980 C CA . ARG F 1 95 ? 60.563 47.770 -7.108 1.00 16.57 88 ARG F CA 1
ATOM 12981 C C . ARG F 1 95 ? 61.681 47.204 -6.229 1.00 19.45 88 ARG F C 1
ATOM 12982 O O . ARG F 1 95 ? 62.481 46.393 -6.688 1.00 19.86 88 ARG F O 1
ATOM 12990 N N . ASP F 1 96 ? 61.724 47.634 -4.970 1.00 16.11 89 ASP F N 1
ATOM 12991 C CA . ASP F 1 96 ? 62.743 47.191 -4.004 1.00 17.17 89 ASP F CA 1
ATOM 12992 C C . ASP F 1 96 ? 62.317 45.878 -3.334 1.00 21.33 89 ASP F C 1
ATOM 12993 O O . ASP F 1 96 ? 63.152 45.046 -2.975 1.00 21.05 89 ASP F O 1
ATOM 12998 N N . THR F 1 97 ? 61.009 45.688 -3.182 1.00 22.21 90 THR F N 1
ATOM 12999 C CA . THR F 1 97 ? 60.504 44.575 -2.368 1.00 22.73 90 THR F CA 1
ATOM 13000 C C . THR F 1 97 ? 59.956 43.416 -3.189 1.00 23.11 90 THR F C 1
ATOM 13001 O O . THR F 1 97 ? 59.997 42.260 -2.748 1.00 25.70 90 THR F O 1
ATOM 13005 N N . SER F 1 98 ? 59.434 43.697 -4.376 1.00 19.80 91 SER F N 1
ATOM 13006 C CA . SER F 1 98 ? 58.707 42.646 -5.102 1.00 24.12 91 SER F CA 1
ATOM 13007 C C . SER F 1 98 ? 59.323 42.130 -6.406 1.00 26.15 91 SER F C 1
ATOM 13008 O O . SER F 1 98 ? 58.709 41.303 -7.098 1.00 28.18 91 SER F O 1
ATOM 13011 N N . LEU F 1 99 ? 60.535 42.561 -6.738 1.00 23.72 92 LEU F N 1
ATOM 13012 C CA . LEU F 1 99 ? 61.121 42.185 -8.022 1.00 24.83 92 LEU F CA 1
ATOM 13013 C C . LEU F 1 99 ? 62.403 41.370 -7.860 1.00 26.57 92 LEU F C 1
ATOM 13014 O O . LEU F 1 99 ? 63.005 40.941 -8.851 1.00 24.89 92 LEU F O 1
ATOM 13019 N N . GLY F 1 100 ? 62.814 41.133 -6.617 1.00 24.20 93 GLY F N 1
ATOM 13020 C CA . GLY F 1 100 ? 64.091 40.494 -6.357 1.00 20.78 93 GLY F CA 1
ATOM 13021 C C . GLY F 1 100 ? 65.286 41.369 -6.719 1.00 25.54 93 GLY F C 1
ATOM 13022 O O . GLY F 1 100 ? 66.364 40.862 -7.079 1.00 24.04 93 GLY F O 1
ATOM 13023 N N . LEU F 1 101 ? 65.083 42.681 -6.617 1.00 20.61 94 LEU F N 1
ATOM 13024 C CA . LEU F 1 101 ? 66.099 43.677 -6.970 1.00 19.48 94 LEU F CA 1
ATOM 13025 C C . LEU F 1 101 ? 66.515 44.560 -5.806 1.00 20.86 94 LEU F C 1
ATOM 13026 O O . LEU F 1 101 ? 65.737 44.800 -4.878 1.00 19.74 94 LEU F O 1
ATOM 13031 N N . ASP F 1 102 ? 67.748 45.057 -5.863 1.00 18.27 95 ASP F N 1
ATOM 13032 C CA . ASP F 1 102 ? 68.210 46.063 -4.905 1.00 19.69 95 ASP F CA 1
ATOM 13033 C C . ASP F 1 102 ? 68.722 47.287 -5.655 1.00 17.07 95 ASP F C 1
ATOM 13034 O O . ASP F 1 102 ? 68.939 47.229 -6.863 1.00 17.89 95 ASP F O 1
ATOM 13039 N N . PHE F 1 103 ? 68.945 48.373 -4.925 1.00 16.72 96 PHE F N 1
ATOM 13040 C CA . PHE F 1 103 ? 69.481 49.604 -5.518 1.00 15.45 96 PHE F CA 1
ATOM 13041 C C . PHE F 1 103 ? 70.784 50.010 -4.833 1.00 16.63 96 PHE F C 1
ATOM 13042 O O . PHE F 1 103 ? 70.853 50.055 -3.601 1.00 17.29 96 PHE F O 1
ATOM 13050 N N . ALA F 1 104 ? 71.810 50.339 -5.623 1.00 13.15 97 ALA F N 1
ATOM 13051 C CA . ALA F 1 104 ? 73.153 50.529 -5.070 1.00 14.26 97 ALA F CA 1
ATOM 13052 C C . ALA F 1 104 ? 73.508 51.998 -4.849 1.00 15.93 97 ALA F C 1
ATOM 13053 O O . ALA F 1 104 ? 74.550 52.338 -4.275 1.00 20.70 97 ALA F O 1
ATOM 13055 N N . GLY F 1 105 ? 72.623 52.880 -5.287 1.00 12.89 98 GLY F N 1
ATOM 13056 C CA . GLY F 1 105 ? 72.848 54.306 -5.121 1.00 12.79 98 GLY F CA 1
ATOM 13057 C C . GLY F 1 105 ? 71.888 55.050 -6.023 1.00 12.72 98 GLY F C 1
ATOM 13058 O O . GLY F 1 105 ? 71.195 54.429 -6.836 1.00 13.75 98 GLY F O 1
ATOM 13059 N N . ILE F 1 106 ? 71.846 56.370 -5.856 1.00 12.67 99 ILE F N 1
ATOM 13060 C CA . ILE F 1 106 ? 70.989 57.243 -6.652 1.00 10.39 99 ILE F CA 1
ATOM 13061 C C . ILE F 1 106 ? 71.902 58.159 -7.447 1.00 9.30 99 ILE F C 1
ATOM 13062 O O . ILE F 1 106 ? 72.554 59.031 -6.860 1.00 11.37 99 ILE F O 1
ATOM 13067 N N . ASN F 1 107 ? 72.005 57.958 -8.760 1.00 12.36 100 ASN F N 1
ATOM 13068 C CA . ASN F 1 107 ? 72.974 58.766 -9.492 1.00 13.15 100 ASN F CA 1
ATOM 13069 C C . ASN F 1 107 ? 72.359 60.056 -10.031 1.00 12.14 100 ASN F C 1
ATOM 13070 O O . ASN F 1 107 ? 73.090 60.924 -10.503 1.00 12.34 100 ASN F O 1
ATOM 13075 N N . TYR F 1 108 ? 71.045 60.214 -9.896 1.00 9.82 101 TYR F N 1
ATOM 13076 C CA . TYR F 1 108 ? 70.377 61.453 -10.326 1.00 13.41 101 TYR F CA 1
ATOM 13077 C C . TYR F 1 108 ? 69.011 61.552 -9.669 1.00 9.79 101 TYR F C 1
ATOM 13078 O O . TYR F 1 108 ? 68.154 60.687 -9.864 1.00 12.55 101 TYR F O 1
ATOM 13087 N N . TYR F 1 109 ? 68.816 62.606 -8.881 1.00 11.90 102 TYR F N 1
ATOM 13088 C CA . TYR F 1 109 ? 67.526 62.869 -8.239 1.00 10.40 102 TYR F CA 1
ATOM 13089 C C . TYR F 1 109 ? 66.646 63.662 -9.206 1.00 10.94 102 TYR F C 1
ATOM 13090 O O . TYR F 1 109 ? 66.963 64.804 -9.523 1.00 12.93 102 TYR F O 1
ATOM 13099 N N . ASP F 1 110 ? 65.566 63.059 -9.695 1.00 9.40 103 ASP F N 1
ATOM 13100 C CA . ASP F 1 110 ? 64.692 63.754 -10.642 1.00 9.43 103 ASP F CA 1
ATOM 13101 C C . ASP F 1 110 ? 63.269 63.834 -10.109 1.00 9.47 103 ASP F C 1
ATOM 13102 O O . ASP F 1 110 ? 62.986 63.427 -8.979 1.00 12.94 103 ASP F O 1
ATOM 13107 N N . GLY F 1 111 ? 62.385 64.401 -10.913 1.00 12.23 104 GLY F N 1
ATOM 13108 C CA . GLY F 1 111 ? 60.975 64.516 -10.584 1.00 10.42 104 GLY F CA 1
ATOM 13109 C C . GLY F 1 111 ? 60.192 64.588 -11.882 1.00 10.33 104 GLY F C 1
ATOM 13110 O O . GLY F 1 111 ? 60.748 64.978 -12.914 1.00 12.67 104 GLY F O 1
ATOM 13111 N N . GLN F 1 112 ? 58.913 64.214 -11.850 1.00 11.84 105 GLN F N 1
ATOM 13112 C CA . GLN F 1 112 ? 58.115 64.156 -13.077 1.00 12.22 105 GLN F CA 1
ATOM 13113 C C . GLN F 1 112 ? 57.563 65.519 -13.480 1.00 11.86 105 GLN F C 1
ATOM 13114 O O . GLN F 1 112 ? 57.118 66.283 -12.622 1.00 13.72 105 GLN F O 1
ATOM 13120 N N . GLY F 1 113 ? 57.623 65.821 -14.777 1.00 12.67 106 GLY F N 1
ATOM 13121 C CA . GLY F 1 113 ? 57.097 67.063 -15.313 1.00 12.18 106 GLY F CA 1
ATOM 13122 C C . GLY F 1 113 ? 56.290 66.917 -16.593 1.00 12.66 106 GLY F C 1
ATOM 13123 O O . GLY F 1 113 ? 56.025 65.801 -17.050 1.00 12.78 106 GLY F O 1
ATOM 13124 N N . PHE F 1 114 ? 55.908 68.059 -17.161 1.00 12.67 107 PHE F N 1
ATOM 13125 C CA . PHE F 1 114 ? 55.100 68.125 -18.378 1.00 14.87 107 PHE F CA 1
ATOM 13126 C C . PHE F 1 114 ? 55.722 69.080 -19.378 1.00 15.88 107 PHE F C 1
ATOM 13127 O O . PHE F 1 114 ? 56.244 70.126 -19.001 1.00 14.68 107 PHE F O 1
ATOM 13135 N N . MET F 1 115 ? 55.652 68.705 -20.648 1.00 14.21 108 MET F N 1
ATOM 13136 C CA . MET F 1 115 ? 56.161 69.532 -21.741 1.00 14.55 108 MET F CA 1
ATOM 13137 C C . MET F 1 115 ? 55.054 69.814 -22.771 1.00 14.86 108 MET F C 1
ATOM 13138 O O . MET F 1 115 ? 54.242 68.937 -23.087 1.00 14.19 108 MET F O 1
ATOM 13143 N N . ILE F 1 116 ? 55.022 71.047 -23.279 1.00 14.83 109 ILE F N 1
ATOM 13144 C CA . ILE F 1 116 ? 54.043 71.460 -24.294 1.00 15.82 109 ILE F CA 1
ATOM 13145 C C . ILE F 1 116 ? 54.751 72.181 -25.435 1.00 16.33 109 ILE F C 1
ATOM 13146 O O . ILE F 1 116 ? 55.877 72.650 -25.284 1.00 17.25 109 ILE F O 1
ATOM 13151 N N . ASN F 1 117 ? 54.082 72.234 -26.580 1.00 17.13 110 ASN F N 1
ATOM 13152 C CA . ASN F 1 117 ? 54.562 73.014 -27.707 1.00 17.92 110 ASN F CA 1
ATOM 13153 C C . ASN F 1 117 ? 53.881 74.361 -27.577 1.00 19.00 110 ASN F C 1
ATOM 13154 O O . ASN F 1 117 ? 52.674 74.451 -27.814 1.00 20.98 110 ASN F O 1
ATOM 13159 N N . SER F 1 118 ? 54.633 75.386 -27.198 1.00 20.31 111 SER F N 1
ATOM 13160 C CA . SER F 1 118 ? 54.041 76.686 -26.893 1.00 24.24 111 SER F CA 1
ATOM 13161 C C . SER F 1 118 ? 53.616 77.446 -28.159 1.00 25.24 111 SER F C 1
ATOM 13162 O O . SER F 1 118 ? 52.824 78.384 -28.082 1.00 28.20 111 SER F O 1
ATOM 13165 N N . LYS F 1 119 ? 54.117 77.029 -29.321 1.00 24.83 112 LYS F N 1
ATOM 13166 C CA . LYS F 1 119 ? 53.635 77.596 -30.585 1.00 25.73 112 LYS F CA 1
ATOM 13167 C C . LYS F 1 119 ? 52.242 77.074 -30.906 1.00 25.76 112 LYS F C 1
ATOM 13168 O O . LYS F 1 119 ? 51.441 77.752 -31.556 1.00 26.97 112 LYS F O 1
ATOM 13174 N N . LYS F 1 120 ? 51.964 75.842 -30.490 1.00 25.09 113 LYS F N 1
ATOM 13175 C CA . LYS F 1 120 ? 50.677 75.222 -30.780 1.00 30.71 113 LYS F CA 1
ATOM 13176 C C . LYS F 1 120 ? 49.702 75.509 -29.662 1.00 33.76 113 LYS F C 1
ATOM 13177 O O . LYS F 1 120 ? 48.513 75.693 -29.896 1.00 35.04 113 LYS F O 1
ATOM 13183 N N . LEU F 1 121 ? 50.221 75.546 -28.442 1.00 33.02 114 LEU F N 1
ATOM 13184 C CA . LEU F 1 121 ? 49.396 75.779 -27.273 1.00 33.85 114 LEU F CA 1
ATOM 13185 C C . LEU F 1 121 ? 49.928 76.968 -26.488 1.00 33.15 114 LEU F C 1
ATOM 13186 O O . LEU F 1 121 ? 50.738 76.817 -25.573 1.00 34.20 114 LEU F O 1
ATOM 13191 N N . ALA F 1 122 ? 49.467 78.164 -26.855 1.00 32.35 115 ALA F N 1
ATOM 13192 C CA . ALA F 1 122 ? 49.981 79.395 -26.281 1.00 35.84 115 ALA F CA 1
ATOM 13193 C C . ALA F 1 122 ? 49.264 79.743 -24.986 1.00 36.84 115 ALA F C 1
ATOM 13194 O O . ALA F 1 122 ? 48.159 79.269 -24.724 1.00 35.31 115 ALA F O 1
ATOM 13196 N N . GLY F 1 123 ? 49.909 80.571 -24.182 1.00 39.80 116 GLY F N 1
ATOM 13197 C CA . GLY F 1 123 ? 49.313 81.050 -22.953 1.00 42.44 116 GLY F CA 1
ATOM 13198 C C . GLY F 1 123 ? 49.268 80.043 -21.819 1.00 37.44 116 GLY F C 1
ATOM 13199 O O . GLY F 1 123 ? 48.620 80.292 -20.808 1.00 31.85 116 GLY F O 1
ATOM 13200 N N . ILE F 1 124 ? 49.934 78.900 -21.977 1.00 33.74 117 ILE F N 1
ATOM 13201 C CA . ILE F 1 124 ? 50.044 77.958 -20.863 1.00 31.54 117 ILE F CA 1
ATOM 13202 C C . ILE F 1 124 ? 51.442 77.964 -20.275 1.00 28.78 117 ILE F C 1
ATOM 13203 O O . ILE F 1 124 ? 52.443 77.809 -20.982 1.00 27.16 117 ILE F O 1
ATOM 13208 N N . ASN F 1 125 ? 51.493 78.184 -18.965 1.00 28.87 118 ASN F N 1
ATOM 13209 C CA . ASN F 1 125 ? 52.744 78.258 -18.237 1.00 28.81 118 ASN F CA 1
ATOM 13210 C C . ASN F 1 125 ? 52.693 77.408 -16.969 1.00 25.09 118 ASN F C 1
ATOM 13211 O O . ASN F 1 125 ? 53.608 77.469 -16.157 1.00 26.13 118 ASN F O 1
ATOM 13216 N N . SER F 1 126 ? 51.621 76.638 -16.807 1.00 26.65 119 SER F N 1
ATOM 13217 C CA . SER F 1 126 ? 51.461 75.736 -15.654 1.00 25.64 119 SER F CA 1
ATOM 13218 C C . SER F 1 126 ? 50.757 74.423 -15.973 1.00 20.77 119 SER F C 1
ATOM 13219 O O . SER F 1 126 ? 49.785 74.372 -16.730 1.00 23.21 119 SER F O 1
ATOM 13222 N N . ALA F 1 127 ? 51.222 73.339 -15.357 1.00 20.27 120 ALA F N 1
ATOM 13223 C CA . ALA F 1 127 ? 50.574 72.058 -15.544 1.00 18.43 120 ALA F CA 1
ATOM 13224 C C . ALA F 1 127 ? 49.130 72.089 -15.023 1.00 23.79 120 ALA F C 1
ATOM 13225 O O . ALA F 1 127 ? 48.291 71.306 -15.457 1.00 25.41 120 ALA F O 1
ATOM 13227 N N . LEU F 1 128 ? 48.832 73.003 -14.098 1.00 24.32 121 LEU F N 1
ATOM 13228 C CA . LEU F 1 128 ? 47.461 73.110 -13.585 1.00 24.40 121 LEU F CA 1
ATOM 13229 C C . LEU F 1 128 ? 46.485 73.676 -14.626 1.00 28.33 121 LEU F C 1
ATOM 13230 O O . LEU F 1 128 ? 45.276 73.702 -14.394 1.00 26.73 121 LEU F O 1
ATOM 13235 N N . GLN F 1 129 ? 47.007 74.111 -15.775 1.00 27.20 122 GLN F N 1
ATOM 13236 C CA . GLN F 1 129 ? 46.163 74.584 -16.868 1.00 29.96 122 GLN F CA 1
ATOM 13237 C C . GLN F 1 129 ? 45.875 73.500 -17.893 1.00 27.58 122 GLN F C 1
ATOM 13238 O O . GLN F 1 129 ? 45.342 73.790 -18.959 1.00 28.01 122 GLN F O 1
ATOM 13244 N N . LEU F 1 130 ? 46.206 72.253 -17.572 1.00 24.94 123 LEU F N 1
ATOM 13245 C CA . LEU F 1 130 ? 46.124 71.176 -18.558 1.00 24.45 123 LEU F CA 1
ATOM 13246 C C . LEU F 1 130 ? 44.829 70.355 -18.530 1.00 23.50 123 LEU F C 1
ATOM 13247 O O . LEU F 1 130 ? 44.777 69.263 -19.080 1.00 27.76 123 LEU F O 1
ATOM 13252 N N . SER F 1 131 ? 43.775 70.876 -17.916 1.00 26.62 124 SER F N 1
ATOM 13253 C CA . SER F 1 131 ? 42.555 70.100 -17.799 1.00 28.95 124 SER F CA 1
ATOM 13254 C C . SER F 1 131 ? 41.978 69.800 -19.186 1.00 30.15 124 SER F C 1
ATOM 13255 O O . SER F 1 131 ? 41.858 70.691 -20.026 1.00 30.21 124 SER F O 1
ATOM 13258 N N . GLY F 1 132 ? 41.646 68.538 -19.430 1.00 25.26 125 GLY F N 1
ATOM 13259 C CA . GLY F 1 132 ? 41.108 68.128 -20.712 1.00 26.62 125 GLY F CA 1
ATOM 13260 C C . GLY F 1 132 ? 42.163 67.861 -21.770 1.00 27.96 125 GLY F C 1
ATOM 13261 O O . GLY F 1 132 ? 41.832 67.471 -22.886 1.00 28.00 125 GLY F O 1
ATOM 13262 N N . ALA F 1 133 ? 43.432 68.055 -21.419 1.00 24.87 126 ALA F N 1
ATOM 13263 C CA . ALA F 1 133 ? 44.519 67.876 -22.378 1.00 20.73 126 ALA F CA 1
ATOM 13264 C C . ALA F 1 133 ? 44.804 66.401 -22.644 1.00 20.38 126 ALA F C 1
ATOM 13265 O O . ALA F 1 133 ? 44.690 65.559 -21.753 1.00 22.24 126 ALA F O 1
ATOM 13267 N N . SER F 1 134 ? 45.164 66.093 -23.882 1.00 19.70 127 SER F N 1
ATOM 13268 C CA . SER F 1 134 ? 45.703 64.786 -24.207 1.00 19.67 127 SER F CA 1
ATOM 13269 C C . SER F 1 134 ? 47.184 64.778 -23.844 1.00 17.70 127 SER F C 1
ATOM 13270 O O . SER F 1 134 ? 47.933 65.658 -24.255 1.00 18.77 127 SER F O 1
ATOM 13273 N N . ILE F 1 135 ? 47.598 63.804 -23.048 1.00 17.05 128 ILE F N 1
ATOM 13274 C CA . ILE F 1 135 ? 48.970 63.751 -22.568 1.00 15.90 128 ILE F CA 1
ATOM 13275 C C . ILE F 1 135 ? 49.579 62.396 -22.854 1.00 17.45 128 ILE F C 1
ATOM 13276 O O . ILE F 1 135 ? 49.048 61.379 -22.418 1.00 19.44 128 ILE F O 1
ATOM 13281 N N A CYS F 1 136 ? 50.693 62.390 -23.581 0.65 14.84 129 CYS F N 1
ATOM 13282 N N B CYS F 1 136 ? 50.688 62.358 -23.580 0.35 16.88 129 CYS F N 1
ATOM 13283 C CA A CYS F 1 136 ? 51.425 61.160 -23.875 0.65 15.92 129 CYS F CA 1
ATOM 13284 C CA B CYS F 1 136 ? 51.281 61.068 -23.904 0.35 16.37 129 CYS F CA 1
ATOM 13285 C C A CYS F 1 136 ? 52.177 60.633 -22.672 0.65 14.92 129 CYS F C 1
ATOM 13286 C C B CYS F 1 136 ? 52.256 60.604 -22.822 0.35 15.16 129 CYS F C 1
ATOM 13287 O O A CYS F 1 136 ? 52.770 61.409 -21.915 0.65 14.82 129 CYS F O 1
ATOM 13288 O O B CYS F 1 136 ? 53.031 61.390 -22.272 0.35 13.46 129 CYS F O 1
ATOM 13293 N N . VAL F 1 137 ? 52.192 59.311 -22.521 1.00 16.68 130 VAL F N 1
ATOM 13294 C CA . VAL F 1 137 ? 52.982 58.691 -21.474 1.00 13.15 130 VAL F CA 1
ATOM 13295 C C . VAL F 1 137 ? 53.228 57.237 -21.847 1.00 16.98 130 VAL F C 1
ATOM 13296 O O . VAL F 1 137 ? 52.456 56.642 -22.610 1.00 16.14 130 VAL F O 1
ATOM 13300 N N . GLN F 1 138 ? 54.316 56.664 -21.339 1.00 19.96 131 GLN F N 1
ATOM 13301 C CA . GLN F 1 138 ? 54.601 55.266 -21.600 1.00 17.18 131 GLN F CA 1
ATOM 13302 C C . GLN F 1 138 ? 54.032 54.363 -20.534 1.00 17.53 131 GLN F C 1
ATOM 13303 O O . GLN F 1 138 ? 54.019 54.689 -19.345 1.00 17.51 131 GLN F O 1
ATOM 13309 N N . ALA F 1 139 ? 53.556 53.209 -20.983 1.00 15.24 132 ALA F N 1
ATOM 13310 C CA . ALA F 1 139 ? 53.160 52.148 -20.064 1.00 16.70 132 ALA F CA 1
ATOM 13311 C C . ALA F 1 139 ? 54.357 51.610 -19.291 1.00 16.86 132 ALA F C 1
ATOM 13312 O O . ALA F 1 139 ? 55.506 51.664 -19.762 1.00 17.99 132 ALA F O 1
ATOM 13314 N N . GLY F 1 140 ? 54.100 51.066 -18.105 1.00 15.97 133 GLY F N 1
ATOM 13315 C CA . GLY F 1 140 ? 55.152 50.397 -17.369 1.00 20.06 133 GLY F CA 1
ATOM 13316 C C . GLY F 1 140 ? 56.109 51.375 -16.703 1.00 17.33 133 GLY F C 1
ATOM 13317 O O . GLY F 1 140 ? 57.297 51.076 -16.521 1.00 19.02 133 GLY F O 1
ATOM 13318 N N . THR F 1 141 ? 55.579 52.540 -16.372 1.00 14.14 134 THR F N 1
ATOM 13319 C CA . THR F 1 141 ? 56.348 53.602 -15.707 1.00 14.78 134 THR F CA 1
ATOM 13320 C C . THR F 1 141 ? 55.689 54.108 -14.431 1.00 16.55 134 THR F C 1
ATOM 13321 O O . THR F 1 141 ? 54.466 54.096 -14.292 1.00 17.05 134 THR F O 1
ATOM 13325 N N . THR F 1 142 ? 56.504 54.629 -13.516 1.00 15.31 135 THR F N 1
ATOM 13326 C CA . THR F 1 142 ? 55.979 55.418 -12.417 1.00 15.62 135 THR F CA 1
ATOM 13327 C C . THR F 1 142 ? 55.174 56.590 -12.982 1.00 14.19 135 THR F C 1
ATOM 13328 O O . THR F 1 142 ? 54.157 56.977 -12.445 1.00 15.97 135 THR F O 1
ATOM 13332 N N . THR F 1 143 ? 55.649 57.113 -14.112 1.00 13.96 136 THR F N 1
ATOM 13333 C CA . THR F 1 143 ? 55.078 58.285 -14.757 1.00 14.74 136 THR F CA 1
ATOM 13334 C C . THR F 1 143 ? 53.567 58.176 -14.980 1.00 15.41 136 THR F C 1
ATOM 13335 O O . THR F 1 143 ? 52.801 59.107 -14.689 1.00 14.28 136 THR F O 1
ATOM 13339 N N . GLU F 1 144 ? 53.130 57.027 -15.494 1.00 14.58 137 GLU F N 1
ATOM 13340 C CA . GLU F 1 144 ? 51.713 56.875 -15.795 1.00 15.57 137 GLU F CA 1
ATOM 13341 C C . GLU F 1 144 ? 50.863 56.960 -14.509 1.00 21.78 137 GLU F C 1
ATOM 13342 O O . GLU F 1 144 ? 49.817 57.605 -14.490 1.00 17.37 137 GLU F O 1
ATOM 13348 N N . LEU F 1 145 ? 51.337 56.335 -13.434 1.00 19.96 138 LEU F N 1
ATOM 13349 C CA . LEU F 1 145 ? 50.597 56.319 -12.165 1.00 20.29 138 LEU F CA 1
ATOM 13350 C C . LEU F 1 145 ? 50.585 57.690 -11.486 1.00 20.03 138 LEU F C 1
ATOM 13351 O O . LEU F 1 145 ? 49.568 58.131 -10.988 1.00 17.79 138 LEU F O 1
ATOM 13356 N N . ASN F 1 146 ? 51.742 58.345 -11.443 1.00 16.43 139 ASN F N 1
ATOM 13357 C CA . ASN F 1 146 ? 51.846 59.657 -10.811 1.00 18.00 139 ASN F CA 1
ATOM 13358 C C . ASN F 1 146 ? 50.963 60.679 -11.509 1.00 18.57 139 ASN F C 1
ATOM 13359 O O . ASN F 1 146 ? 50.356 61.523 -10.863 1.00 17.15 139 ASN F O 1
ATOM 13364 N N . MET F 1 147 ? 50.923 60.633 -12.839 1.00 17.32 140 MET F N 1
ATOM 13365 C CA . MET F 1 147 ? 50.071 61.561 -13.574 1.00 19.31 140 MET F CA 1
ATOM 13366 C C . MET F 1 147 ? 48.615 61.418 -13.138 1.00 19.61 140 MET F C 1
ATOM 13367 O O . MET F 1 147 ? 47.923 62.398 -12.891 1.00 19.57 140 MET F O 1
ATOM 13372 N N . ALA F 1 148 ? 48.148 60.179 -13.044 1.00 18.14 141 ALA F N 1
ATOM 13373 C CA . ALA F 1 148 ? 46.783 59.923 -12.593 1.00 21.49 141 ALA F CA 1
ATOM 13374 C C . ALA F 1 148 ? 46.528 60.544 -11.219 1.00 23.59 141 ALA F C 1
ATOM 13375 O O . ALA F 1 148 ? 45.517 61.222 -11.020 1.00 19.86 141 ALA F O 1
ATOM 13377 N N . ASP F 1 149 ? 47.453 60.325 -10.284 1.00 22.58 142 ASP F N 1
ATOM 13378 C CA . ASP F 1 149 ? 47.334 60.875 -8.931 1.00 22.27 142 ASP F CA 1
ATOM 13379 C C . ASP F 1 149 ? 47.207 62.389 -8.981 1.00 22.55 142 ASP F C 1
ATOM 13380 O O . ASP F 1 149 ? 46.340 62.971 -8.347 1.00 24.69 142 ASP F O 1
ATOM 13385 N N . TYR F 1 150 ? 48.082 63.026 -9.755 1.00 18.27 143 TYR F N 1
ATOM 13386 C CA . TYR F 1 150 ? 48.140 64.492 -9.805 1.00 19.18 143 TYR F CA 1
ATOM 13387 C C . TYR F 1 150 ? 46.851 65.100 -10.302 1.00 21.85 143 TYR F C 1
ATOM 13388 O O . TYR F 1 150 ? 46.342 66.053 -9.725 1.00 23.35 143 TYR F O 1
ATOM 13397 N N . PHE F 1 151 ? 46.322 64.545 -11.381 1.00 22.94 144 PHE F N 1
ATOM 13398 C CA . PHE F 1 151 ? 45.111 65.087 -11.960 1.00 26.20 144 PHE F CA 1
ATOM 13399 C C . PHE F 1 151 ? 43.911 64.806 -11.063 1.00 30.17 144 PHE F C 1
ATOM 13400 O O . PHE F 1 151 ? 43.020 65.645 -10.942 1.00 30.70 144 PHE F O 1
ATOM 13408 N N . ARG F 1 152 ? 43.899 63.644 -10.420 1.00 31.71 145 ARG F N 1
ATOM 13409 C CA . ARG F 1 152 ? 42.846 63.334 -9.454 1.00 32.37 145 ARG F CA 1
ATOM 13410 C C . ARG F 1 152 ? 42.886 64.333 -8.301 1.00 32.75 145 ARG F C 1
ATOM 13411 O O . ARG F 1 152 ? 41.883 64.957 -7.974 1.00 34.39 145 ARG F O 1
ATOM 13419 N N . ALA F 1 153 ? 44.069 64.491 -7.713 1.00 28.76 146 ALA F N 1
ATOM 13420 C CA . ALA F 1 153 ? 44.277 65.380 -6.571 1.00 30.73 146 ALA F CA 1
ATOM 13421 C C . ALA F 1 153 ? 43.845 66.814 -6.856 1.00 30.72 146 ALA F C 1
ATOM 13422 O O . ALA F 1 153 ? 43.305 67.497 -5.991 1.00 30.76 146 ALA F O 1
ATOM 13424 N N . ASN F 1 154 ? 44.082 67.273 -8.074 1.00 26.51 147 ASN F N 1
ATOM 13425 C CA . ASN F 1 154 ? 43.787 68.658 -8.408 1.00 23.13 147 ASN F CA 1
ATOM 13426 C C . ASN F 1 154 ? 42.466 68.797 -9.154 1.00 28.52 147 ASN F C 1
ATOM 13427 O O . ASN F 1 154 ? 42.179 69.850 -9.727 1.00 31.82 147 ASN F O 1
ATOM 13432 N N . LYS F 1 155 ? 41.682 67.719 -9.135 1.00 29.37 148 LYS F N 1
ATOM 13433 C CA . LYS F 1 155 ? 40.332 67.675 -9.700 1.00 31.41 148 LYS F CA 1
ATOM 13434 C C . LYS F 1 155 ? 40.295 68.138 -11.156 1.00 34.99 148 LYS F C 1
ATOM 13435 O O . LYS F 1 155 ? 39.406 68.884 -11.560 1.00 39.95 148 LYS F O 1
ATOM 13437 N N . MET F 1 156 ? 41.267 67.677 -11.940 1.00 34.81 149 MET F N 1
ATOM 13438 C CA . MET F 1 156 ? 41.340 67.985 -13.363 1.00 36.25 149 MET F CA 1
ATOM 13439 C C . MET F 1 156 ? 40.989 66.764 -14.219 1.00 39.21 149 MET F C 1
ATOM 13440 O O . MET F 1 156 ? 41.421 65.654 -13.930 1.00 38.84 149 MET F O 1
ATOM 13445 N N . GLU F 1 157 ? 40.183 66.970 -15.257 1.00 39.86 150 GLU F N 1
ATOM 13446 C CA . GLU F 1 157 ? 39.955 65.931 -16.256 1.00 40.51 150 GLU F CA 1
ATOM 13447 C C . GLU F 1 157 ? 41.161 65.882 -17.183 1.00 41.08 150 GLU F C 1
ATOM 13448 O O . GLU F 1 157 ? 41.752 66.920 -17.489 1.00 43.41 150 GLU F O 1
ATOM 13454 N N . TYR F 1 158 ? 41.547 64.688 -17.620 1.00 35.97 151 TYR F N 1
ATOM 13455 C CA . TYR F 1 158 ? 42.613 64.586 -18.613 1.00 34.73 151 TYR F CA 1
ATOM 13456 C C . TYR F 1 158 ? 42.462 63.327 -19.455 1.00 36.29 151 TYR F C 1
ATOM 13457 O O . TYR F 1 158 ? 41.727 62.404 -19.099 1.00 36.88 151 TYR F O 1
ATOM 13466 N N . ASN F 1 159 ? 43.154 63.309 -20.585 1.00 34.33 152 ASN F N 1
ATOM 13467 C CA . ASN F 1 159 ? 43.107 62.184 -21.497 1.00 29.35 152 ASN F CA 1
ATOM 13468 C C . ASN F 1 159 ? 44.503 61.592 -21.655 1.00 27.34 152 ASN F C 1
ATOM 13469 O O . ASN F 1 159 ? 45.286 62.056 -22.476 1.00 23.71 152 ASN F O 1
ATOM 13474 N N . PRO F 1 160 ? 44.827 60.567 -20.858 1.00 22.65 153 PRO F N 1
ATOM 13475 C CA . PRO F 1 160 ? 46.126 59.910 -21.034 1.00 21.11 153 PRO F CA 1
ATOM 13476 C C . PRO F 1 160 ? 46.214 59.222 -22.390 1.00 21.85 153 PRO F C 1
ATOM 13477 O O . PRO F 1 160 ? 45.238 58.625 -22.834 1.00 23.70 153 PRO F O 1
ATOM 13481 N N . VAL F 1 161 ? 47.362 59.317 -23.045 1.00 20.63 154 VAL F N 1
ATOM 13482 C CA . VAL F 1 161 ? 47.572 58.604 -24.297 1.00 21.30 154 VAL F CA 1
ATOM 13483 C C . VAL F 1 161 ? 48.767 57.712 -24.069 1.00 22.52 154 VAL F C 1
ATOM 13484 O O . VAL F 1 161 ? 49.903 58.197 -23.988 1.00 21.42 154 VAL F O 1
ATOM 13488 N N . VAL F 1 162 ? 48.517 56.409 -23.925 1.00 22.33 155 VAL F N 1
ATOM 13489 C CA . VAL F 1 162 ? 49.533 55.493 -23.452 1.00 20.20 155 VAL F CA 1
ATOM 13490 C C . VAL F 1 162 ? 50.222 54.778 -24.601 1.00 21.28 155 VAL F C 1
ATOM 13491 O O . VAL F 1 162 ? 49.560 54.239 -25.501 1.00 22.09 155 VAL F O 1
ATOM 13495 N N . PHE F 1 163 ? 51.548 54.778 -24.557 1.00 19.20 156 PHE F N 1
ATOM 13496 C CA . PHE F 1 163 ? 52.388 54.172 -25.587 1.00 19.40 156 PHE F CA 1
ATOM 13497 C C . PHE F 1 163 ? 53.299 53.115 -25.002 1.00 23.94 156 PHE F C 1
ATOM 13498 O O . PHE F 1 163 ? 53.652 53.160 -23.820 1.00 21.20 156 PHE F O 1
ATOM 13506 N N . GLU F 1 164 ? 53.717 52.163 -25.819 1.00 26.19 157 GLU F N 1
ATOM 13507 C CA . GLU F 1 164 ? 54.709 51.213 -25.329 1.00 29.74 157 GLU F CA 1
ATOM 13508 C C . GLU F 1 164 ? 56.090 51.529 -25.880 1.00 30.46 157 GLU F C 1
ATOM 13509 O O . GLU F 1 164 ? 57.092 51.167 -25.280 1.00 32.60 157 GLU F O 1
ATOM 13515 N N . LYS F 1 165 ? 56.139 52.228 -27.006 1.00 23.66 158 LYS F N 1
ATOM 13516 C CA . LYS F 1 165 ? 57.411 52.601 -27.622 1.00 22.67 158 LYS F CA 1
ATOM 13517 C C . LYS F 1 165 ? 57.634 54.105 -27.472 1.00 21.53 158 LYS F C 1
ATOM 13518 O O . LYS F 1 165 ? 56.749 54.901 -27.779 1.00 22.77 158 LYS F O 1
ATOM 13520 N N . ILE F 1 166 ? 58.813 54.492 -26.997 1.00 18.48 159 ILE F N 1
ATOM 13521 C CA . ILE F 1 166 ? 59.108 55.920 -26.825 1.00 17.61 159 ILE F CA 1
ATOM 13522 C C . ILE F 1 166 ? 59.083 56.655 -28.168 1.00 16.75 159 ILE F C 1
ATOM 13523 O O . ILE F 1 166 ? 58.643 57.798 -28.239 1.00 17.98 159 ILE F O 1
ATOM 13528 N N . GLU F 1 167 ? 59.512 56.005 -29.248 1.00 21.59 160 GLU F N 1
ATOM 13529 C CA . GLU F 1 167 ? 59.510 56.697 -30.528 1.00 22.59 160 GLU F CA 1
ATOM 13530 C C . GLU F 1 167 ? 58.078 57.032 -30.951 1.00 22.51 160 GLU F C 1
ATOM 13531 O O . GLU F 1 167 ? 57.822 58.094 -31.509 1.00 20.49 160 GLU F O 1
ATOM 13537 N N . GLU F 1 168 ? 57.130 56.150 -30.646 1.00 21.89 161 GLU F N 1
ATOM 13538 C CA . GLU F 1 168 ? 55.752 56.434 -31.054 1.00 22.63 161 GLU F CA 1
ATOM 13539 C C . GLU F 1 168 ? 55.156 57.569 -30.213 1.00 23.09 161 GLU F C 1
ATOM 13540 O O . GLU F 1 168 ? 54.404 58.396 -30.719 1.00 21.96 161 GLU F O 1
ATOM 13546 N N . ALA F 1 169 ? 55.510 57.613 -28.933 1.00 17.96 162 ALA F N 1
ATOM 13547 C CA . ALA F 1 169 ? 55.074 58.708 -28.075 1.00 16.48 162 ALA F CA 1
ATOM 13548 C C . ALA F 1 169 ? 55.641 60.024 -28.584 1.00 18.29 162 ALA F C 1
ATOM 13549 O O . ALA F 1 169 ? 54.917 61.007 -28.712 1.00 17.29 162 ALA F O 1
ATOM 13551 N N . ASN F 1 170 ? 56.942 60.030 -28.858 1.00 16.98 163 ASN F N 1
ATOM 13552 C CA . ASN F 1 170 ? 57.623 61.217 -29.366 1.00 16.19 163 ASN F CA 1
ATOM 13553 C C . ASN F 1 170 ? 56.954 61.700 -30.628 1.00 16.61 163 ASN F C 1
ATOM 13554 O O . ASN F 1 170 ? 56.682 62.894 -30.787 1.00 18.36 163 ASN F O 1
ATOM 13559 N N . ALA F 1 171 ? 56.669 60.762 -31.526 1.00 19.52 164 ALA F N 1
ATOM 13560 C CA . ALA F 1 171 ? 56.105 61.128 -32.815 1.00 19.65 164 ALA F CA 1
ATOM 13561 C C . ALA F 1 171 ? 54.666 61.615 -32.674 1.00 22.02 164 ALA F C 1
ATOM 13562 O O . ALA F 1 171 ? 54.257 62.540 -33.363 1.00 21.83 164 ALA F O 1
ATOM 13564 N N . ALA F 1 172 ? 53.896 61.004 -31.781 1.00 18.33 165 ALA F N 1
ATOM 13565 C CA . ALA F 1 172 ? 52.521 61.458 -31.562 1.00 20.95 165 ALA F CA 1
ATOM 13566 C C . ALA F 1 172 ? 52.498 62.898 -31.034 1.00 19.22 165 ALA F C 1
ATOM 13567 O O . ALA F 1 172 ? 51.728 63.748 -31.486 1.00 17.51 165 ALA F O 1
ATOM 13569 N N . TYR F 1 173 ? 53.359 63.148 -30.060 1.00 17.02 166 TYR F N 1
ATOM 13570 C CA . TYR F 1 173 ? 53.460 64.463 -29.448 1.00 15.58 166 TYR F CA 1
ATOM 13571 C C . TYR F 1 173 ? 53.983 65.475 -30.459 1.00 17.81 166 TYR F C 1
ATOM 13572 O O . TYR F 1 173 ? 53.437 66.572 -30.585 1.00 17.30 166 TYR F O 1
ATOM 13581 N N . ASP F 1 174 ? 55.028 65.111 -31.196 1.00 15.01 167 ASP F N 1
ATOM 13582 C CA . ASP F 1 174 ? 55.587 66.063 -32.169 1.00 18.12 167 ASP F CA 1
ATOM 13583 C C . ASP F 1 174 ? 54.579 66.460 -33.276 1.00 19.09 167 ASP F C 1
ATOM 13584 O O . ASP F 1 174 ? 54.614 67.585 -33.778 1.00 19.72 167 ASP F O 1
ATOM 13589 N N A SER F 1 175 ? 53.678 65.551 -33.640 0.32 18.52 168 SER F N 1
ATOM 13590 N N B SER F 1 175 ? 53.677 65.540 -33.623 0.68 17.98 168 SER F N 1
ATOM 13591 C CA A SER F 1 175 ? 52.701 65.837 -34.689 0.32 20.10 168 SER F CA 1
ATOM 13592 C CA B SER F 1 175 ? 52.664 65.767 -34.651 0.68 20.19 168 SER F CA 1
ATOM 13593 C C A SER F 1 175 ? 51.614 66.805 -34.228 0.32 20.24 168 SER F C 1
ATOM 13594 C C B SER F 1 175 ? 51.596 66.768 -34.219 0.68 19.91 168 SER F C 1
ATOM 13595 O O A SER F 1 175 ? 50.838 67.306 -35.041 0.32 21.46 168 SER F O 1
ATOM 13596 O O B SER F 1 175 ? 50.813 67.242 -35.040 0.68 21.23 168 SER F O 1
ATOM 13601 N N . GLY F 1 176 ? 51.563 67.066 -32.927 1.00 21.00 169 GLY F N 1
ATOM 13602 C CA . GLY F 1 176 ? 50.571 67.969 -32.370 1.00 24.67 169 GLY F CA 1
ATOM 13603 C C . GLY F 1 176 ? 49.223 67.306 -32.136 1.00 25.70 169 GLY F C 1
ATOM 13604 O O . GLY F 1 176 ? 48.259 67.962 -31.753 1.00 26.19 169 GLY F O 1
ATOM 13605 N N . ARG F 1 177 ? 49.153 65.999 -32.360 1.00 20.07 170 ARG F N 1
ATOM 13606 C CA . ARG F 1 177 ? 47.898 65.286 -32.176 1.00 21.68 170 ARG F CA 1
ATOM 13607 C C . ARG F 1 177 ? 47.694 64.934 -30.693 1.00 22.24 170 ARG F C 1
ATOM 13608 O O . ARG F 1 177 ? 46.598 64.521 -30.293 1.00 25.25 170 ARG F O 1
ATOM 13616 N N . CYS F 1 178 ? 48.734 65.135 -29.887 1.00 24.08 171 CYS F N 1
ATOM 13617 C CA . CYS F 1 178 ? 48.600 65.144 -28.430 1.00 21.59 171 CYS F CA 1
ATOM 13618 C C . CYS F 1 178 ? 49.101 66.491 -27.871 1.00 20.47 171 CYS F C 1
ATOM 13619 O O . CYS F 1 178 ? 50.062 67.062 -28.384 1.00 24.51 171 CYS F O 1
ATOM 13622 N N . ASP F 1 179 ? 48.449 66.996 -26.832 1.00 18.50 172 ASP F N 1
ATOM 13623 C CA . ASP F 1 179 ? 48.768 68.325 -26.292 1.00 17.14 172 ASP F CA 1
ATOM 13624 C C . ASP F 1 179 ? 50.041 68.424 -25.441 1.00 18.63 172 ASP F C 1
ATOM 13625 O O . ASP F 1 179 ? 50.661 69.493 -25.368 1.00 17.12 172 ASP F O 1
ATOM 13630 N N . ALA F 1 180 ? 50.399 67.344 -24.751 1.00 16.88 173 ALA F N 1
ATOM 13631 C CA . ALA F 1 180 ? 51.529 67.395 -23.834 1.00 14.16 173 ALA F CA 1
ATOM 13632 C C . ALA F 1 180 ? 52.222 66.047 -23.713 1.00 12.85 173 ALA F C 1
ATOM 13633 O O . ALA F 1 180 ? 51.691 65.013 -24.129 1.00 14.96 173 ALA F O 1
ATOM 13635 N N . TYR F 1 181 ? 53.417 66.084 -23.146 1.00 11.85 174 TYR F N 1
ATOM 13636 C CA . TYR F 1 181 ? 54.264 64.917 -22.980 1.00 14.74 174 TYR F CA 1
ATOM 13637 C C . TYR F 1 181 ? 54.645 64.848 -21.509 1.00 13.29 174 TYR F C 1
ATOM 13638 O O . TYR F 1 181 ? 55.045 65.858 -20.952 1.00 13.61 174 TYR F O 1
ATOM 13647 N N . THR F 1 182 ? 54.551 63.684 -20.870 1.00 12.43 175 THR F N 1
ATOM 13648 C CA . THR F 1 182 ? 55.030 63.620 -19.490 1.00 11.77 175 THR F CA 1
ATOM 13649 C C . THR F 1 182 ? 56.033 62.496 -19.284 1.00 12.66 175 THR F C 1
ATOM 13650 O O . THR F 1 182 ? 55.895 61.391 -19.826 1.00 14.03 175 THR F O 1
ATOM 13654 N N . THR F 1 183 ? 57.086 62.826 -18.537 1.00 12.19 176 THR F N 1
ATOM 13655 C CA . THR F 1 183 ? 58.099 61.870 -18.090 1.00 11.21 176 THR F CA 1
ATOM 13656 C C . THR F 1 183 ? 58.962 62.619 -17.088 1.00 10.74 176 THR F C 1
ATOM 13657 O O . THR F 1 183 ? 58.606 63.716 -16.681 1.00 12.41 176 THR F O 1
ATOM 13661 N N . ASP F 1 184 ? 60.083 62.023 -16.693 1.00 12.06 177 ASP F N 1
ATOM 13662 C CA . ASP F 1 184 ? 61.017 62.681 -15.772 1.00 13.05 177 ASP F CA 1
ATOM 13663 C C . ASP F 1 184 ? 61.541 63.969 -16.406 1.00 13.08 177 ASP F C 1
ATOM 13664 O O . ASP F 1 184 ? 61.777 64.013 -17.606 1.00 11.56 177 ASP F O 1
ATOM 13669 N N . GLN F 1 185 ? 61.717 65.015 -15.601 1.00 10.28 178 GLN F N 1
ATOM 13670 C CA . GLN F 1 185 ? 62.136 66.294 -16.154 1.00 8.92 178 GLN F CA 1
ATOM 13671 C C . GLN F 1 185 ? 63.434 66.202 -16.967 1.00 12.30 178 GLN F C 1
ATOM 13672 O O . GLN F 1 185 ? 63.535 66.801 -18.052 1.00 12.56 178 GLN F O 1
ATOM 13678 N N . SER F 1 186 ? 64.444 65.503 -16.439 1.00 10.51 179 SER F N 1
ATOM 13679 C CA . SER F 1 186 ? 65.712 65.397 -17.180 1.00 11.59 179 SER F CA 1
ATOM 13680 C C . SER F 1 186 ? 65.468 64.692 -18.499 1.00 14.91 179 SER F C 1
ATOM 13681 O O . SER F 1 186 ? 66.099 65.021 -19.496 1.00 10.90 179 SER F O 1
ATOM 13684 N N . SER F 1 187 ? 64.534 63.746 -18.513 1.00 8.53 180 SER F N 1
ATOM 13685 C CA . SER F 1 187 ? 64.219 63.041 -19.762 1.00 10.33 180 SER F CA 1
ATOM 13686 C C . SER F 1 187 ? 63.504 63.929 -20.775 1.00 13.06 180 SER F C 1
ATOM 13687 O O . SER F 1 187 ? 63.689 63.773 -22.002 1.00 13.39 180 SER F O 1
ATOM 13690 N N . LEU F 1 188 ? 62.700 64.864 -20.277 1.00 10.69 181 LEU F N 1
ATOM 13691 C CA . LEU F 1 188 ? 62.022 65.804 -21.171 1.00 11.13 181 LEU F CA 1
ATOM 13692 C C . LEU F 1 188 ? 63.063 66.627 -21.928 1.00 11.92 181 LEU F C 1
ATOM 13693 O O . LEU F 1 188 ? 62.883 66.926 -23.115 1.00 13.53 181 LEU F O 1
ATOM 13698 N N . TYR F 1 189 ? 64.145 67.017 -21.244 1.00 9.77 182 TYR F N 1
ATOM 13699 C CA . TYR F 1 189 ? 65.212 67.727 -21.934 1.00 10.41 182 TYR F CA 1
ATOM 13700 C C . TYR F 1 189 ? 65.733 66.904 -23.092 1.00 11.02 182 TYR F C 1
ATOM 13701 O O . TYR F 1 189 ? 65.971 67.445 -24.179 1.00 11.51 182 TYR F O 1
ATOM 13710 N N . GLY F 1 190 ? 65.901 65.598 -22.861 1.00 9.94 183 GLY F N 1
ATOM 13711 C CA . GLY F 1 190 ? 66.432 64.688 -23.869 1.00 13.19 183 GLY F CA 1
ATOM 13712 C C . GLY F 1 190 ? 65.461 64.415 -24.999 1.00 12.68 183 GLY F C 1
ATOM 13713 O O . GLY F 1 190 ? 65.846 64.398 -26.163 1.00 13.47 183 GLY F O 1
ATOM 13714 N N . VAL F 1 191 ? 64.200 64.189 -24.653 1.00 12.39 184 VAL F N 1
ATOM 13715 C CA . VAL F 1 191 ? 63.162 63.993 -25.669 1.00 12.66 184 VAL F CA 1
ATOM 13716 C C . VAL F 1 191 ? 63.064 65.232 -26.569 1.00 14.43 184 VAL F C 1
ATOM 13717 O O . VAL F 1 191 ? 63.009 65.119 -27.798 1.00 12.92 184 VAL F O 1
ATOM 13721 N N . ARG F 1 192 ? 63.073 66.411 -25.948 1.00 12.84 185 ARG F N 1
ATOM 13722 C CA . ARG F 1 192 ? 62.932 67.671 -26.669 1.00 13.21 185 ARG F CA 1
ATOM 13723 C C . ARG F 1 192 ? 63.976 67.808 -27.784 1.00 14.11 185 ARG F C 1
ATOM 13724 O O . ARG F 1 192 ? 63.653 68.240 -28.904 1.00 13.85 185 ARG F O 1
ATOM 13732 N N . LEU F 1 193 ? 65.218 67.410 -27.503 1.00 13.45 186 LEU F N 1
ATOM 13733 C CA . LEU F 1 193 ? 66.277 67.558 -28.495 1.00 14.56 186 LEU F CA 1
ATOM 13734 C C . LEU F 1 193 ? 66.079 66.619 -29.695 1.00 16.52 186 LEU F C 1
ATOM 13735 O O . LEU F 1 193 ? 66.705 66.800 -30.739 1.00 16.78 186 LEU F O 1
ATOM 13740 N N . ALA F 1 194 ? 65.192 65.636 -29.563 1.00 14.15 187 ALA F N 1
ATOM 13741 C CA . ALA F 1 194 ? 64.946 64.693 -30.661 1.00 16.99 187 ALA F CA 1
ATOM 13742 C C . ALA F 1 194 ? 63.779 65.117 -31.566 1.00 18.43 187 ALA F C 1
ATOM 13743 O O . ALA F 1 194 ? 63.494 64.476 -32.583 1.00 16.91 187 ALA F O 1
ATOM 13745 N N . LEU F 1 195 ? 63.114 66.202 -31.203 1.00 16.95 188 LEU F N 1
ATOM 13746 C CA . LEU F 1 195 ? 61.905 66.618 -31.903 1.00 18.42 188 LEU F CA 1
ATOM 13747 C C . LEU F 1 195 ? 62.258 67.492 -33.109 1.00 20.45 188 LEU F C 1
ATOM 13748 O O . LEU F 1 195 ? 63.416 67.892 -33.289 1.00 21.50 188 LEU F O 1
ATOM 13753 N N . ALA F 1 196 ? 61.257 67.769 -33.936 1.00 19.48 189 ALA F N 1
ATOM 13754 C CA . ALA F 1 196 ? 61.507 68.415 -35.216 1.00 21.26 189 ALA F CA 1
ATOM 13755 C C . ALA F 1 196 ? 62.014 69.840 -34.995 1.00 19.78 189 ALA F C 1
ATOM 13756 O O . ALA F 1 196 ? 62.931 70.294 -35.683 1.00 22.18 189 ALA F O 1
ATOM 13758 N N . ASN F 1 197 ? 61.442 70.520 -34.016 1.00 19.99 190 ASN F N 1
ATOM 13759 C CA . ASN F 1 197 ? 61.835 71.880 -33.654 1.00 20.82 190 ASN F CA 1
ATOM 13760 C C . ASN F 1 197 ? 61.952 72.044 -32.145 1.00 19.19 190 ASN F C 1
ATOM 13761 O O . ASN F 1 197 ? 61.041 72.534 -31.492 1.00 19.06 190 ASN F O 1
ATOM 13766 N N . PRO F 1 198 ? 63.101 71.641 -31.580 1.00 19.83 191 PRO F N 1
ATOM 13767 C CA . PRO F 1 198 ? 63.278 71.607 -30.127 1.00 19.57 191 PRO F CA 1
ATOM 13768 C C . PRO F 1 198 ? 62.882 72.899 -29.410 1.00 18.57 191 PRO F C 1
ATOM 13769 O O . PRO F 1 198 ? 62.260 72.871 -28.341 1.00 17.92 191 PRO F O 1
ATOM 13773 N N . ASP F 1 199 ? 63.218 74.058 -29.973 1.00 22.14 192 ASP F N 1
ATOM 13774 C CA . ASP F 1 199 ? 62.999 75.275 -29.199 1.00 28.18 192 ASP F CA 1
ATOM 13775 C C . ASP F 1 199 ? 61.532 75.731 -29.166 1.00 25.00 192 ASP F C 1
ATOM 13776 O O . ASP F 1 199 ? 61.214 76.693 -28.500 1.00 27.06 192 ASP F O 1
ATOM 13781 N N . ASP F 1 200 ? 60.646 75.031 -29.866 1.00 21.13 193 ASP F N 1
ATOM 13782 C CA . ASP F 1 200 ? 59.210 75.294 -29.734 1.00 23.31 193 ASP F CA 1
ATOM 13783 C C . ASP F 1 200 ? 58.602 74.710 -28.454 1.00 22.92 193 ASP F C 1
ATOM 13784 O O . ASP F 1 200 ? 57.480 75.060 -28.079 1.00 22.75 193 ASP F O 1
ATOM 13789 N N . HIS F 1 201 ? 59.352 73.845 -27.769 1.00 16.90 194 HIS F N 1
ATOM 13790 C CA . HIS F 1 201 ? 58.801 73.112 -26.626 1.00 15.90 194 HIS F CA 1
ATOM 13791 C C . HIS F 1 201 ? 59.238 73.656 -25.275 1.00 18.00 194 HIS F C 1
ATOM 13792 O O . HIS F 1 201 ? 60.407 74.008 -25.069 1.00 18.22 194 HIS F O 1
ATOM 13799 N N . VAL F 1 202 ? 58.278 73.717 -24.359 1.00 15.18 195 VAL F N 1
ATOM 13800 C CA . VAL F 1 202 ? 58.459 74.309 -23.045 1.00 16.60 195 VAL F CA 1
ATOM 13801 C C . VAL F 1 202 ? 58.225 73.264 -21.979 1.00 16.97 195 VAL F C 1
ATOM 13802 O O . VAL F 1 202 ? 57.178 72.622 -21.957 1.00 15.18 195 VAL F O 1
ATOM 13806 N N . ILE F 1 203 ? 59.198 73.108 -21.093 1.00 13.55 196 ILE F N 1
ATOM 13807 C CA . ILE F 1 203 ? 59.043 72.238 -19.942 1.00 15.59 196 ILE F CA 1
ATOM 13808 C C . ILE F 1 203 ? 58.424 73.059 -18.830 1.00 15.38 196 ILE F C 1
ATOM 13809 O O . ILE F 1 203 ? 59.040 73.995 -18.313 1.00 16.80 196 ILE F O 1
ATOM 13814 N N . LEU F 1 204 ? 57.190 72.734 -18.469 1.00 15.10 197 LEU F N 1
ATOM 13815 C CA . LEU F 1 204 ? 56.476 73.514 -17.457 1.00 14.03 197 LEU F CA 1
ATOM 13816 C C . LEU F 1 204 ? 57.147 73.339 -16.077 1.00 15.30 197 LEU F C 1
ATOM 13817 O O . LEU F 1 204 ? 57.871 72.371 -15.856 1.00 15.88 197 LEU F O 1
ATOM 13822 N N . PRO F 1 205 ? 56.954 74.311 -15.169 1.00 18.47 198 PRO F N 1
ATOM 13823 C CA . PRO F 1 205 ? 57.705 74.350 -13.903 1.00 20.87 198 PRO F CA 1
ATOM 13824 C C . PRO F 1 205 ? 57.387 73.227 -12.920 1.00 19.04 198 PRO F C 1
ATOM 13825 O O . PRO F 1 205 ? 58.276 72.819 -12.166 1.00 19.55 198 PRO F O 1
ATOM 13829 N N . GLU F 1 206 ? 56.143 72.758 -12.927 1.00 18.53 199 GLU F N 1
ATOM 13830 C CA . GLU F 1 206 ? 55.666 71.798 -11.933 1.00 17.80 199 GLU F CA 1
ATOM 13831 C C . GLU F 1 206 ? 56.479 70.518 -11.897 1.00 17.90 199 GLU F C 1
ATOM 13832 O O . GLU F 1 206 ? 56.847 69.948 -12.941 1.00 17.22 199 GLU F O 1
ATOM 13838 N N . ILE F 1 207 ? 56.770 70.088 -10.676 1.00 14.36 200 ILE F N 1
ATOM 13839 C CA . ILE F 1 207 ? 57.334 68.780 -10.425 1.00 14.30 200 ILE F CA 1
ATOM 13840 C C . ILE F 1 207 ? 56.345 68.029 -9.548 1.00 11.04 200 ILE F C 1
ATOM 13841 O O . ILE F 1 207 ? 56.046 68.460 -8.429 1.00 14.01 200 ILE F O 1
ATOM 13846 N N . ILE F 1 208 ? 55.848 66.893 -10.026 1.00 12.86 201 ILE F N 1
ATOM 13847 C CA . ILE F 1 208 ? 54.723 66.249 -9.356 1.00 14.59 201 ILE F CA 1
ATOM 13848 C C . ILE F 1 208 ? 55.081 64.937 -8.661 1.00 14.49 201 ILE F C 1
ATOM 13849 O O . ILE F 1 208 ? 54.201 64.247 -8.161 1.00 19.50 201 ILE F O 1
ATOM 13854 N N . SER F 1 209 ? 56.361 64.591 -8.613 1.00 11.57 202 SER F N 1
ATOM 13855 C CA . SER F 1 209 ? 56.752 63.320 -8.006 1.00 14.46 202 SER F CA 1
ATOM 13856 C C . SER F 1 209 ? 58.213 63.333 -7.664 1.00 16.74 202 SER F C 1
ATOM 13857 O O . SER F 1 209 ? 58.944 64.179 -8.167 1.00 14.32 202 SER F O 1
ATOM 13860 N N . LYS F 1 210 ? 58.618 62.404 -6.801 1.00 11.40 203 LYS F N 1
ATOM 13861 C CA . LYS F 1 210 ? 60.028 62.099 -6.589 1.00 12.39 203 LYS F CA 1
ATOM 13862 C C . LYS F 1 210 ? 60.418 60.957 -7.514 1.00 13.16 203 LYS F C 1
ATOM 13863 O O . LYS F 1 210 ? 59.768 59.901 -7.531 1.00 13.36 203 LYS F O 1
ATOM 13869 N N . GLU F 1 211 ? 61.474 61.168 -8.298 1.00 10.94 204 GLU F N 1
ATOM 13870 C CA . GLU F 1 211 ? 61.983 60.138 -9.189 1.00 9.93 204 GLU F CA 1
ATOM 13871 C C . GLU F 1 211 ? 63.496 59.965 -8.996 1.00 11.43 204 GLU F C 1
ATOM 13872 O O . GLU F 1 211 ? 64.292 60.403 -9.838 1.00 11.43 204 GLU F O 1
ATOM 13878 N N . PRO F 1 212 ? 63.909 59.339 -7.883 1.00 12.10 205 PRO F N 1
ATOM 13879 C CA . PRO F 1 212 ? 65.343 59.071 -7.712 1.00 13.04 205 PRO F CA 1
ATOM 13880 C C . PRO F 1 212 ? 65.818 57.939 -8.633 1.00 11.62 205 PRO F C 1
ATOM 13881 O O . PRO F 1 212 ? 65.379 56.782 -8.456 1.00 12.98 205 PRO F O 1
ATOM 13885 N N . PHE F 1 213 ? 66.675 58.262 -9.604 1.00 11.98 206 PHE F N 1
ATOM 13886 C CA . PHE F 1 213 ? 67.231 57.248 -10.513 1.00 9.49 206 PHE F CA 1
ATOM 13887 C C . PHE F 1 213 ? 68.215 56.334 -9.769 1.00 9.80 206 PHE F C 1
ATOM 13888 O O . PHE F 1 213 ? 69.229 56.799 -9.236 1.00 10.79 206 PHE F O 1
ATOM 13896 N N . GLY F 1 214 ? 67.935 55.035 -9.777 1.00 13.21 207 GLY F N 1
ATOM 13897 C CA . GLY F 1 214 ? 68.724 54.077 -9.025 1.00 13.17 207 GLY F CA 1
ATOM 13898 C C . GLY F 1 214 ? 69.618 53.169 -9.850 1.00 16.11 207 GLY F C 1
ATOM 13899 O O . GLY F 1 214 ? 69.261 52.708 -10.939 1.00 15.97 207 GLY F O 1
ATOM 13900 N N . LEU F 1 215 ? 70.800 52.903 -9.304 1.00 16.69 208 LEU F N 1
ATOM 13901 C CA . LEU F 1 215 ? 71.719 51.932 -9.859 1.00 16.82 208 LEU F CA 1
ATOM 13902 C C . LEU F 1 215 ? 71.199 50.577 -9.441 1.00 16.48 208 LEU F C 1
ATOM 13903 O O . LEU F 1 215 ? 71.304 50.203 -8.264 1.00 15.06 208 LEU F O 1
ATOM 13908 N N . THR F 1 216 ? 70.612 49.854 -10.386 1.00 15.19 209 THR F N 1
ATOM 13909 C CA . THR F 1 216 ? 69.793 48.699 -10.026 1.00 14.74 209 THR F CA 1
ATOM 13910 C C . THR F 1 216 ? 70.525 47.386 -10.269 1.00 15.28 209 THR F C 1
ATOM 13911 O O . THR F 1 216 ? 71.095 47.181 -11.338 1.00 15.26 209 THR F O 1
ATOM 13915 N N . VAL F 1 217 ? 70.520 46.522 -9.253 1.00 15.92 210 VAL F N 1
ATOM 13916 C CA . VAL F 1 217 ? 71.185 45.219 -9.303 1.00 15.32 210 VAL F CA 1
ATOM 13917 C C . VAL F 1 217 ? 70.233 44.151 -8.776 1.00 17.92 210 VAL F C 1
ATOM 13918 O O . VAL F 1 217 ? 69.211 44.465 -8.167 1.00 18.60 210 VAL F O 1
ATOM 13922 N N . ARG F 1 218 ? 70.585 42.888 -8.987 1.00 17.82 211 ARG F N 1
ATOM 13923 C CA . ARG F 1 218 ? 69.840 41.799 -8.370 1.00 16.74 211 ARG F CA 1
ATOM 13924 C C . ARG F 1 218 ? 70.132 41.736 -6.868 1.00 18.36 211 ARG F C 1
ATOM 13925 O O . ARG F 1 218 ? 71.237 42.056 -6.430 1.00 21.02 211 ARG F O 1
ATOM 13933 N N . GLN F 1 219 ? 69.132 41.341 -6.087 1.00 18.67 212 GLN F N 1
ATOM 13934 C CA . GLN F 1 219 ? 69.360 40.987 -4.686 1.00 23.58 212 GLN F CA 1
ATOM 13935 C C . GLN F 1 219 ? 70.256 39.757 -4.616 1.00 23.57 212 GLN F C 1
ATOM 13936 O O . GLN F 1 219 ? 70.409 39.046 -5.601 1.00 25.54 212 GLN F O 1
ATOM 13942 N N . GLY F 1 220 ? 70.854 39.511 -3.452 1.00 23.74 213 GLY F N 1
ATOM 13943 C CA . GLY F 1 220 ? 71.564 38.255 -3.232 1.00 21.60 213 GLY F CA 1
ATOM 13944 C C . GLY F 1 220 ? 73.037 38.169 -3.616 1.00 27.16 213 GLY F C 1
ATOM 13945 O O . GLY F 1 220 ? 73.600 37.063 -3.728 1.00 26.05 213 GLY F O 1
ATOM 13946 N N . ASP F 1 221 ? 73.670 39.317 -3.835 1.00 25.34 214 ASP F N 1
ATOM 13947 C CA . ASP F 1 221 ? 75.080 39.361 -4.223 1.00 20.70 214 ASP F CA 1
ATOM 13948 C C . ASP F 1 221 ? 75.643 40.678 -3.722 1.00 22.34 214 ASP F C 1
ATOM 13949 O O . ASP F 1 221 ? 75.730 41.675 -4.457 1.00 21.27 214 ASP F O 1
ATOM 13954 N N . ALA F 1 222 ? 76.010 40.691 -2.444 1.00 24.57 215 ALA F N 1
ATOM 13955 C CA . ALA F 1 222 ? 76.397 41.922 -1.792 1.00 27.25 215 ALA F CA 1
ATOM 13956 C C . ALA F 1 222 ? 77.723 42.424 -2.327 1.00 21.02 215 ALA F C 1
ATOM 13957 O O . ALA F 1 222 ? 77.950 43.630 -2.362 1.00 22.15 215 ALA F O 1
ATOM 13959 N N . ARG F 1 223 ? 78.592 41.506 -2.754 1.00 23.17 216 ARG F N 1
ATOM 13960 C CA . ARG F 1 223 ? 79.898 41.904 -3.287 1.00 21.81 216 ARG F CA 1
ATOM 13961 C C . ARG F 1 223 ? 79.713 42.740 -4.545 1.00 21.67 216 ARG F C 1
ATOM 13962 O O . ARG F 1 223 ? 80.398 43.745 -4.732 1.00 19.52 216 ARG F O 1
ATOM 13964 N N . TRP F 1 224 ? 78.784 42.320 -5.401 1.00 21.33 217 TRP F N 1
ATOM 13965 C CA . TRP F 1 224 ? 78.522 43.042 -6.648 1.00 18.99 217 TRP F CA 1
ATOM 13966 C C . TRP F 1 224 ? 77.882 44.389 -6.368 1.00 19.33 217 TRP F C 1
ATOM 13967 O O . TRP F 1 224 ? 78.264 45.419 -6.943 1.00 16.71 217 TRP F O 1
ATOM 13978 N N . ALA F 1 225 ? 76.900 44.382 -5.482 1.00 19.63 218 ALA F N 1
ATOM 13979 C CA . ALA F 1 225 ? 76.234 45.624 -5.123 1.00 17.64 218 ALA F CA 1
ATOM 13980 C C . ALA F 1 225 ? 77.243 46.614 -4.561 1.00 19.65 218 ALA F C 1
ATOM 13981 O O . ALA F 1 225 ? 77.180 47.804 -4.886 1.00 16.25 218 ALA F O 1
ATOM 13983 N N . ASP F 1 226 ? 78.187 46.128 -3.748 1.00 16.13 219 ASP F N 1
ATOM 13984 C CA . ASP F 1 226 ? 79.259 46.980 -3.210 1.00 16.41 219 ASP F CA 1
ATOM 13985 C C . ASP F 1 226 ? 80.102 47.628 -4.316 1.00 17.28 219 ASP F C 1
ATOM 13986 O O . ASP F 1 226 ? 80.500 48.786 -4.197 1.00 17.88 219 ASP F O 1
ATOM 13991 N N . VAL F 1 227 ? 80.400 46.876 -5.376 1.00 17.54 220 VAL F N 1
ATOM 13992 C CA . VAL F 1 227 ? 81.216 47.419 -6.458 1.00 16.94 220 VAL F CA 1
ATOM 13993 C C . VAL F 1 227 ? 80.471 48.552 -7.147 1.00 18.20 220 VAL F C 1
ATOM 13994 O O . VAL F 1 227 ? 81.042 49.595 -7.422 1.00 15.39 220 VAL F O 1
ATOM 13998 N N . VAL F 1 228 ? 79.195 48.334 -7.430 1.00 15.15 221 VAL F N 1
ATOM 13999 C CA . VAL F 1 228 ? 78.395 49.371 -8.101 1.00 14.76 221 VAL F CA 1
ATOM 14000 C C . VAL F 1 228 ? 78.219 50.573 -7.167 1.00 15.86 221 VAL F C 1
ATOM 14001 O O . VAL F 1 228 ? 78.423 51.724 -7.564 1.00 15.40 221 VAL F O 1
ATOM 14005 N N . ARG F 1 229 ? 77.864 50.295 -5.917 1.00 13.09 222 ARG F N 1
ATOM 14006 C CA . ARG F 1 229 ? 77.682 51.357 -4.915 1.00 12.41 222 ARG F CA 1
ATOM 14007 C C . ARG F 1 229 ? 78.935 52.206 -4.733 1.00 13.40 222 ARG F C 1
ATOM 14008 O O . ARG F 1 229 ? 78.869 53.436 -4.719 1.00 12.58 222 ARG F O 1
ATOM 14016 N N . TRP F 1 230 ? 80.093 51.564 -4.593 1.00 12.25 223 TRP F N 1
ATOM 14017 C CA . TRP F 1 230 ? 81.291 52.321 -4.307 1.00 12.58 223 TRP F CA 1
ATOM 14018 C C . TRP F 1 230 ? 81.931 52.936 -5.550 1.00 14.93 223 TRP F C 1
ATOM 14019 O O . TRP F 1 230 ? 82.691 53.894 -5.424 1.00 13.70 223 TRP F O 1
ATOM 14030 N N . THR F 1 231 ? 81.594 52.437 -6.735 1.00 13.29 224 THR F N 1
ATOM 14031 C CA . THR F 1 231 ? 81.949 53.184 -7.946 1.00 14.94 224 THR F CA 1
ATOM 14032 C C . THR F 1 231 ? 81.249 54.552 -7.893 1.00 15.32 224 THR F C 1
ATOM 14033 O O . THR F 1 231 ? 81.875 55.589 -8.056 1.00 12.15 224 THR F O 1
ATOM 14037 N N . HIS F 1 232 ? 79.956 54.537 -7.613 1.00 12.51 225 HIS F N 1
ATOM 14038 C CA . HIS F 1 232 ? 79.173 55.780 -7.494 1.00 12.11 225 HIS F CA 1
ATOM 14039 C C . HIS F 1 232 ? 79.742 56.703 -6.406 1.00 11.44 225 HIS F C 1
ATOM 14040 O O . HIS F 1 232 ? 79.979 57.887 -6.634 1.00 10.72 225 HIS F O 1
ATOM 14047 N N . ASN F 1 233 ? 80.021 56.163 -5.223 1.00 11.07 226 ASN F N 1
ATOM 14048 C CA . ASN F 1 233 ? 80.495 57.027 -4.156 1.00 13.12 226 ASN F CA 1
ATOM 14049 C C . ASN F 1 233 ? 81.934 57.490 -4.383 1.00 14.66 226 ASN F C 1
ATOM 14050 O O . ASN F 1 233 ? 82.311 58.567 -3.937 1.00 11.99 226 ASN F O 1
ATOM 14055 N N . ALA F 1 234 ? 82.725 56.704 -5.122 1.00 13.88 227 ALA F N 1
ATOM 14056 C CA . ALA F 1 234 ? 84.051 57.158 -5.504 1.00 15.51 227 ALA F CA 1
ATOM 14057 C C . ALA F 1 234 ? 83.936 58.377 -6.418 1.00 12.98 227 ALA F C 1
ATOM 14058 O O . ALA F 1 234 ? 84.691 59.330 -6.260 1.00 13.10 227 ALA F O 1
ATOM 14060 N N . LEU F 1 235 ? 82.983 58.326 -7.354 1.00 10.57 228 LEU F N 1
ATOM 14061 C CA . LEU F 1 235 ? 82.753 59.449 -8.275 1.00 11.22 228 LEU F CA 1
ATOM 14062 C C . LEU F 1 235 ? 82.405 60.716 -7.496 1.00 12.04 228 LEU F C 1
ATOM 14063 O O . LEU F 1 235 ? 82.906 61.804 -7.801 1.00 12.86 228 LEU F O 1
ATOM 14068 N N . LEU F 1 236 ? 81.547 60.569 -6.495 1.00 10.85 229 LEU F N 1
ATOM 14069 C CA . LEU F 1 236 ? 81.173 61.724 -5.658 1.00 9.53 229 LEU F CA 1
ATOM 14070 C C . LEU F 1 236 ? 82.326 62.248 -4.820 1.00 10.54 229 LEU F C 1
ATOM 14071 O O . LEU F 1 236 ? 82.590 63.463 -4.786 1.00 11.12 229 LEU F O 1
ATOM 14076 N N . ASN F 1 237 ? 83.034 61.347 -4.135 1.00 10.56 230 ASN F N 1
ATOM 14077 C CA . ASN F 1 237 ? 84.174 61.768 -3.337 1.00 10.96 230 ASN F CA 1
ATOM 14078 C C . ASN F 1 237 ? 85.235 62.447 -4.184 1.00 13.56 230 ASN F C 1
ATOM 14079 O O . ASN F 1 237 ? 85.847 63.426 -3.753 1.00 13.07 230 ASN F O 1
ATOM 14084 N N . ALA F 1 238 ? 85.462 61.925 -5.385 1.00 10.41 231 ALA F N 1
ATOM 14085 C CA . ALA F 1 238 ? 86.507 62.486 -6.225 1.00 11.70 231 ALA F CA 1
ATOM 14086 C C . ALA F 1 238 ? 86.173 63.934 -6.547 1.00 12.11 231 ALA F C 1
ATOM 14087 O O . ALA F 1 238 ? 87.030 64.809 -6.429 1.00 13.63 231 ALA F O 1
ATOM 14089 N N . GLU F 1 239 ? 84.920 64.180 -6.919 1.00 11.53 232 GLU F N 1
ATOM 14090 C CA . GLU F 1 239 ? 84.505 65.563 -7.201 1.00 10.13 232 GLU F CA 1
ATOM 14091 C C . GLU F 1 239 ? 84.656 66.434 -5.958 1.00 10.67 232 GLU F C 1
ATOM 14092 O O . GLU F 1 239 ? 85.163 67.568 -6.019 1.00 11.48 232 GLU F O 1
ATOM 14098 N N . GLU F 1 240 ? 84.248 65.914 -4.807 1.00 11.98 233 GLU F N 1
ATOM 14099 C CA . GLU F 1 240 ? 84.330 66.709 -3.582 1.00 12.65 233 GLU F CA 1
ATOM 14100 C C . GLU F 1 240 ? 85.778 67.134 -3.283 1.00 13.93 233 GLU F C 1
ATOM 14101 O O . GLU F 1 240 ? 86.021 68.235 -2.809 1.00 11.85 233 GLU F O 1
ATOM 14107 N N . TYR F 1 241 ? 86.733 66.253 -3.574 1.00 13.85 234 TYR F N 1
ATOM 14108 C CA . TYR F 1 241 ? 88.135 66.520 -3.265 1.00 13.83 234 TYR F CA 1
ATOM 14109 C C . TYR F 1 241 ? 88.894 67.168 -4.425 1.00 14.50 234 TYR F C 1
ATOM 14110 O O . TYR F 1 241 ? 90.113 67.329 -4.352 1.00 16.32 234 TYR F O 1
ATOM 14119 N N . GLY F 1 242 ? 88.180 67.504 -5.492 1.00 12.18 235 GLY F N 1
ATOM 14120 C CA . GLY F 1 242 ? 88.763 68.153 -6.651 1.00 15.82 235 GLY F CA 1
ATOM 14121 C C . GLY F 1 242 ? 89.669 67.283 -7.497 1.00 18.15 235 GLY F C 1
ATOM 14122 O O . GLY F 1 242 ? 90.603 67.776 -8.134 1.00 18.25 235 GLY F O 1
ATOM 14123 N N . ILE F 1 243 ? 89.389 65.986 -7.512 1.00 17.62 236 ILE F N 1
ATOM 14124 C CA . ILE F 1 243 ? 90.167 65.039 -8.295 1.00 16.24 236 ILE F CA 1
ATOM 14125 C C . ILE F 1 243 ? 89.450 64.825 -9.612 1.00 15.87 236 ILE F C 1
ATOM 14126 O O . ILE F 1 243 ? 88.277 64.427 -9.632 1.00 15.18 236 ILE F O 1
ATOM 14131 N N . THR F 1 244 ? 90.158 65.090 -10.708 1.00 15.63 237 THR F N 1
ATOM 14132 C CA . THR F 1 244 ? 89.579 65.052 -12.046 1.00 17.10 237 THR F CA 1
ATOM 14133 C C . THR F 1 244 ? 90.318 64.085 -12.951 1.00 18.19 237 THR F C 1
ATOM 14134 O O . THR F 1 244 ? 91.421 63.643 -12.628 1.00 18.42 237 THR F O 1
ATOM 14138 N N . GLN F 1 245 ? 89.725 63.793 -14.102 1.00 17.97 238 GLN F N 1
ATOM 14139 C CA . GLN F 1 245 ? 90.386 62.979 -15.112 1.00 17.04 238 GLN F CA 1
ATOM 14140 C C . GLN F 1 245 ? 91.770 63.538 -15.441 1.00 21.16 238 GLN F C 1
ATOM 14141 O O . GLN F 1 245 ? 92.738 62.783 -15.622 1.00 21.98 238 GLN F O 1
ATOM 14147 N N . ALA F 1 246 ? 91.873 64.864 -15.510 1.00 19.43 239 ALA F N 1
ATOM 14148 C CA . ALA F 1 246 ? 93.113 65.508 -15.925 1.00 24.33 239 ALA F CA 1
ATOM 14149 C C . ALA F 1 246 ? 94.192 65.479 -14.839 1.00 25.00 239 ALA F C 1
ATOM 14150 O O . ALA F 1 246 ? 95.376 65.428 -15.153 1.00 22.70 239 ALA F O 1
ATOM 14152 N N . ASN F 1 247 ? 93.796 65.505 -13.572 1.00 22.96 240 ASN F N 1
ATOM 14153 C CA . ASN F 1 247 ? 94.791 65.637 -12.512 1.00 23.21 240 ASN F CA 1
ATOM 14154 C C . ASN F 1 247 ? 94.971 64.430 -11.586 1.00 21.87 240 ASN F C 1
ATOM 14155 O O . ASN F 1 247 ? 95.758 64.511 -10.654 1.00 24.17 240 ASN F O 1
ATOM 14160 N N . VAL F 1 248 ? 94.287 63.321 -11.842 1.00 19.38 241 VAL F N 1
ATOM 14161 C CA . VAL F 1 248 ? 94.270 62.228 -10.859 1.00 19.78 241 VAL F CA 1
ATOM 14162 C C . VAL F 1 248 ? 95.665 61.554 -10.706 1.00 20.91 241 VAL F C 1
ATOM 14163 O O . VAL F 1 248 ? 96.041 61.189 -9.613 1.00 21.61 241 VAL F O 1
ATOM 14167 N N . GLU F 1 249 ? 96.424 61.434 -11.783 1.00 22.51 242 GLU F N 1
ATOM 14168 C CA . GLU F 1 249 ? 97.804 60.968 -11.710 1.00 24.67 242 GLU F CA 1
ATOM 14169 C C . GLU F 1 249 ? 98.657 61.798 -10.775 1.00 25.40 242 GLU F C 1
ATOM 14170 O O . GLU F 1 249 ? 99.431 61.266 -9.984 1.00 31.48 242 GLU F O 1
ATOM 14176 N N . GLU F 1 250 ? 98.548 63.112 -10.901 1.00 27.82 243 GLU F N 1
ATOM 14177 C CA . GLU F 1 250 ? 99.243 64.023 -10.008 1.00 29.45 243 GLU F CA 1
ATOM 14178 C C . GLU F 1 250 ? 98.686 63.933 -8.577 1.00 26.63 243 GLU F C 1
ATOM 14179 O O . GLU F 1 250 ? 99.449 63.965 -7.614 1.00 25.83 243 GLU F O 1
ATOM 14185 N N . MET F 1 251 ? 97.365 63.841 -8.437 1.00 22.23 244 MET F N 1
ATOM 14186 C CA . MET F 1 251 ? 96.776 63.763 -7.095 1.00 21.96 244 MET F CA 1
ATOM 14187 C C . MET F 1 251 ? 97.148 62.478 -6.359 1.00 25.21 244 MET F C 1
ATOM 14188 O O . MET F 1 251 ? 97.061 62.427 -5.132 1.00 23.97 244 MET F O 1
ATOM 14193 N N . LYS F 1 252 ? 97.544 61.448 -7.105 1.00 25.91 245 LYS F N 1
ATOM 14194 C CA . LYS F 1 252 ? 98.112 60.232 -6.516 1.00 31.48 245 LYS F CA 1
ATOM 14195 C C . LYS F 1 252 ? 99.277 60.527 -5.576 1.00 30.25 245 LYS F C 1
ATOM 14196 O O . LYS F 1 252 ? 99.550 59.740 -4.675 1.00 32.24 245 LYS F O 1
ATOM 14202 N N . LYS F 1 253 ? 99.963 61.650 -5.783 1.00 31.13 246 LYS F N 1
ATOM 14203 C CA . LYS F 1 253 ? 101.113 62.023 -4.969 1.00 32.10 246 LYS F CA 1
ATOM 14204 C C . LYS F 1 253 ? 100.740 63.013 -3.867 1.00 30.47 246 LYS F C 1
ATOM 14205 O O . LYS F 1 253 ? 101.608 63.582 -3.226 1.00 32.27 246 LYS F O 1
ATOM 14207 N N . SER F 1 254 ? 99.448 63.225 -3.655 1.00 23.37 247 SER F N 1
ATOM 14208 C CA . SER F 1 254 ? 98.996 64.192 -2.651 1.00 22.99 247 SER F CA 1
ATOM 14209 C C . SER F 1 254 ? 99.403 63.768 -1.235 1.00 27.49 247 SER F C 1
ATOM 14210 O O . SER F 1 254 ? 99.441 62.577 -0.931 1.00 30.09 247 SER F O 1
ATOM 14213 N N . ASP F 1 255 ? 99.704 64.749 -0.387 1.00 28.63 248 ASP F N 1
ATOM 14214 C CA . ASP F 1 255 ? 99.948 64.508 1.036 1.00 32.84 248 ASP F CA 1
ATOM 14215 C C . ASP F 1 255 ? 98.651 64.531 1.845 1.00 27.34 248 ASP F C 1
ATOM 14216 O O . ASP F 1 255 ? 98.654 64.217 3.038 1.00 28.66 248 ASP F O 1
ATOM 14221 N N . ASN F 1 256 ? 97.559 64.946 1.212 1.00 22.73 249 ASN F N 1
ATOM 14222 C CA . ASN F 1 256 ? 96.254 65.003 1.866 1.00 24.41 249 ASN F CA 1
ATOM 14223 C C . ASN F 1 256 ? 95.821 63.573 2.189 1.00 19.83 249 ASN F C 1
ATOM 14224 O O . ASN F 1 256 ? 95.672 62.757 1.284 1.00 20.29 249 ASN F O 1
ATOM 14229 N N . PRO F 1 257 ? 95.659 63.257 3.489 1.00 22.91 250 PRO F N 1
ATOM 14230 C CA . PRO F 1 257 ? 95.379 61.865 3.858 1.00 21.42 250 PRO F CA 1
ATOM 14231 C C . PRO F 1 257 ? 94.122 61.296 3.207 1.00 21.36 250 PRO F C 1
ATOM 14232 O O . PRO F 1 257 ? 94.114 60.114 2.850 1.00 19.85 250 PRO F O 1
ATOM 14236 N N . ASP F 1 258 ? 93.080 62.115 3.057 1.00 18.62 251 ASP F N 1
ATOM 14237 C CA . ASP F 1 258 ? 91.829 61.657 2.452 1.00 20.78 251 ASP F CA 1
ATOM 14238 C C . ASP F 1 258 ? 92.046 61.279 0.994 1.00 16.21 251 ASP F C 1
ATOM 14239 O O . ASP F 1 258 ? 91.547 60.271 0.518 1.00 16.92 251 ASP F O 1
ATOM 14244 N N . ILE F 1 259 ? 92.794 62.114 0.287 1.00 16.09 252 ILE F N 1
ATOM 14245 C CA . ILE F 1 259 ? 93.082 61.885 -1.120 1.00 15.82 252 ILE F CA 1
ATOM 14246 C C . ILE F 1 259 ? 94.035 60.702 -1.297 1.00 20.36 252 ILE F C 1
ATOM 14247 O O . ILE F 1 259 ? 93.821 59.838 -2.164 1.00 18.41 252 ILE F O 1
ATOM 14252 N N . LYS F 1 260 ? 95.072 60.659 -0.470 1.00 18.56 253 LYS F N 1
ATOM 14253 C CA . LYS F 1 260 ? 96.020 59.546 -0.511 1.00 20.19 253 LYS F CA 1
ATOM 14254 C C . LYS F 1 260 ? 95.286 58.221 -0.304 1.00 20.34 253 LYS F C 1
ATOM 14255 O O . LYS F 1 260 ? 95.482 57.267 -1.050 1.00 20.42 253 LYS F O 1
ATOM 14261 N N . ARG F 1 261 ? 94.404 58.178 0.691 1.00 19.95 254 ARG F N 1
ATOM 14262 C CA . ARG F 1 261 ? 93.588 56.990 0.942 1.00 19.38 254 ARG F CA 1
ATOM 14263 C C . ARG F 1 261 ? 92.630 56.656 -0.211 1.00 18.03 254 ARG F C 1
ATOM 14264 O O . ARG F 1 261 ? 92.526 55.506 -0.639 1.00 18.33 254 ARG F O 1
ATOM 14272 N N . LEU F 1 262 ? 91.923 57.660 -0.722 1.00 16.76 255 LEU F N 1
ATOM 14273 C CA . LEU F 1 262 ? 90.974 57.435 -1.807 1.00 19.12 255 LEU F CA 1
ATOM 14274 C C . LEU F 1 262 ? 91.666 56.810 -3.033 1.00 19.07 255 LEU F C 1
ATOM 14275 O O . LEU F 1 262 ? 91.131 55.901 -3.648 1.00 16.39 255 LEU F O 1
ATOM 14280 N N . LEU F 1 263 ? 92.856 57.294 -3.364 1.00 17.12 256 LEU F N 1
ATOM 14281 C CA . LEU F 1 263 ? 93.504 56.906 -4.621 1.00 17.95 256 LEU F CA 1
ATOM 14282 C C . LEU F 1 263 ? 94.449 55.699 -4.447 1.00 19.54 256 LEU F C 1
ATOM 14283 O O . LEU F 1 263 ? 95.225 55.358 -5.351 1.00 20.92 256 LEU F O 1
ATOM 14288 N N . GLY F 1 264 ? 94.373 55.064 -3.280 1.00 19.80 257 GLY F N 1
ATOM 14289 C CA . GLY F 1 264 ? 95.126 53.852 -2.998 1.00 21.39 257 GLY F CA 1
ATOM 14290 C C . GLY F 1 264 ? 96.634 54.017 -2.888 1.00 27.45 257 GLY F C 1
ATOM 14291 O O . GLY F 1 264 ? 97.359 53.070 -3.180 1.00 26.24 257 GLY F O 1
ATOM 14292 N N . ALA F 1 265 ? 97.108 55.190 -2.469 1.00 23.39 258 ALA F N 1
ATOM 14293 C CA . ALA F 1 265 ? 98.542 55.446 -2.371 1.00 32.55 258 ALA F CA 1
ATOM 14294 C C . ALA F 1 265 ? 99.143 55.119 -1.001 1.00 39.41 258 ALA F C 1
ATOM 14295 O O . ALA F 1 265 ? 100.362 55.111 -0.860 1.00 48.43 258 ALA F O 1
ATOM 14297 N N . GLU F 1 266 ? 98.319 54.870 0.011 1.00 36.52 259 GLU F N 1
ATOM 14298 C CA . GLU F 1 266 ? 98.879 54.683 1.354 1.00 42.68 259 GLU F CA 1
ATOM 14299 C C . GLU F 1 266 ? 99.397 53.257 1.604 1.00 42.91 259 GLU F C 1
ATOM 14300 O O . GLU F 1 266 ? 98.998 52.306 0.932 1.00 44.56 259 GLU F O 1
ATOM 14306 N N A ALA F 1 267 ? 100.353 53.051 2.508 0.53 42.43 260 ALA F N 1
ATOM 14307 N N B ALA F 1 267 ? 100.192 53.239 2.678 0.47 42.17 260 ALA F N 1
ATOM 14308 C CA A ALA F 1 267 ? 101.251 51.852 2.447 0.53 43.40 260 ALA F CA 1
ATOM 14309 C CA B ALA F 1 267 ? 100.797 52.088 3.314 0.47 42.19 260 ALA F CA 1
ATOM 14310 C C A ALA F 1 267 ? 100.679 50.397 2.284 0.53 41.32 260 ALA F C 1
ATOM 14311 C C B ALA F 1 267 ? 99.771 51.119 3.858 0.47 39.95 260 ALA F C 1
ATOM 14312 O O A ALA F 1 267 ? 101.162 49.614 1.465 0.53 40.51 260 ALA F O 1
ATOM 14313 O O B ALA F 1 267 ? 99.097 51.330 4.863 0.47 36.79 260 ALA F O 1
ATOM 14316 N N . ASP F 1 268 ? 99.665 50.075 3.075 1.00 39.84 261 ASP F N 1
ATOM 14317 C CA . ASP F 1 268 ? 99.085 48.761 3.346 1.00 43.44 261 ASP F CA 1
ATOM 14318 C C . ASP F 1 268 ? 97.584 48.833 3.256 1.00 38.00 261 ASP F C 1
ATOM 14319 O O . ASP F 1 268 ? 96.882 48.018 3.861 1.00 34.37 261 ASP F O 1
ATOM 14324 N N . THR F 1 269 ? 97.084 49.810 2.506 1.00 31.01 262 THR F N 1
ATOM 14325 C CA . THR F 1 269 ? 95.646 49.951 2.370 1.00 30.19 262 THR F CA 1
ATOM 14326 C C . THR F 1 269 ? 95.027 48.704 1.763 1.00 34.02 262 THR F C 1
ATOM 14327 O O . THR F 1 269 ? 95.591 48.093 0.847 1.00 30.09 262 THR F O 1
ATOM 14331 N N . LYS F 1 270 ? 93.867 48.321 2.293 1.00 25.75 263 LYS F N 1
ATOM 14332 C CA . LYS F 1 270 ? 93.145 47.165 1.834 1.00 25.40 263 LYS F CA 1
ATOM 14333 C C . LYS F 1 270 ? 91.777 47.557 1.277 1.00 23.38 263 LYS F C 1
ATOM 14334 O O . LYS F 1 270 ? 90.929 46.714 1.081 1.00 24.93 263 LYS F O 1
ATOM 14336 N N . ILE F 1 271 ? 91.562 48.850 1.059 1.00 23.42 264 ILE F N 1
ATOM 14337 C CA . ILE F 1 271 ? 90.239 49.311 0.628 1.00 22.28 264 ILE F CA 1
ATOM 14338 C C . ILE F 1 271 ? 89.835 48.679 -0.691 1.00 22.53 264 ILE F C 1
ATOM 14339 O O . ILE F 1 271 ? 88.791 48.030 -0.782 1.00 20.78 264 ILE F O 1
ATOM 14344 N N . GLY F 1 272 ? 90.667 48.847 -1.710 1.00 21.83 265 GLY F N 1
ATOM 14345 C CA . GLY F 1 272 ? 90.371 48.292 -3.018 1.00 22.49 265 GLY F CA 1
ATOM 14346 C C . GLY F 1 272 ? 90.284 46.781 -3.075 1.00 21.07 265 GLY F C 1
ATOM 14347 O O . GLY F 1 272 ? 89.362 46.216 -3.662 1.00 23.90 265 GLY F O 1
ATOM 14348 N N . THR F 1 273 ? 91.234 46.104 -2.444 1.00 22.37 266 THR F N 1
ATOM 14349 C CA . THR F 1 273 ? 91.222 44.646 -2.509 1.00 23.39 266 THR F CA 1
ATOM 14350 C C . THR F 1 273 ? 90.092 44.039 -1.669 1.00 23.12 266 THR F C 1
ATOM 14351 O O . THR F 1 273 ? 89.577 42.984 -2.005 1.00 25.69 266 THR F O 1
ATOM 14355 N N . ASP F 1 274 ? 89.695 44.705 -0.587 1.00 22.73 267 ASP F N 1
ATOM 14356 C CA . ASP F 1 274 ? 88.528 44.270 0.181 1.00 22.69 267 ASP F CA 1
ATOM 14357 C C . ASP F 1 274 ? 87.269 44.403 -0.668 1.00 23.76 267 ASP F C 1
ATOM 14358 O O . ASP F 1 274 ? 86.310 43.670 -0.492 1.00 21.93 267 ASP F O 1
ATOM 14363 N N . LEU F 1 275 ? 87.282 45.369 -1.583 1.00 23.66 268 LEU F N 1
ATOM 14364 C CA . LEU F 1 275 ? 86.160 45.588 -2.493 1.00 25.10 268 LEU F CA 1
ATOM 14365 C C . LEU F 1 275 ? 86.180 44.543 -3.616 1.00 25.60 268 LEU F C 1
ATOM 14366 O O . LEU F 1 275 ? 85.168 44.312 -4.298 1.00 25.05 268 LEU F O 1
ATOM 14371 N N . GLY F 1 276 ? 87.326 43.875 -3.777 1.00 22.83 269 GLY F N 1
ATOM 14372 C CA . GLY F 1 276 ? 87.476 42.843 -4.794 1.00 25.17 269 GLY F CA 1
ATOM 14373 C C . GLY F 1 276 ? 88.161 43.354 -6.053 1.00 27.09 269 GLY F C 1
ATOM 14374 O O . GLY F 1 276 ? 88.186 42.675 -7.096 1.00 26.12 269 GLY F O 1
ATOM 14375 N N . LEU F 1 277 ? 88.735 44.547 -5.948 1.00 22.68 270 LEU F N 1
ATOM 14376 C CA . LEU F 1 277 ? 89.359 45.224 -7.067 1.00 24.22 270 LEU F CA 1
ATOM 14377 C C . LEU F 1 277 ? 90.841 45.439 -6.772 1.00 22.91 270 LEU F C 1
ATOM 14378 O O . LEU F 1 277 ? 91.379 44.807 -5.870 1.00 23.54 270 LEU F O 1
ATOM 14383 N N . ASP F 1 278 ? 91.491 46.326 -7.510 1.00 24.49 271 ASP F N 1
ATOM 14384 C CA . ASP F 1 278 ? 92.896 46.650 -7.265 1.00 24.62 271 ASP F CA 1
ATOM 14385 C C . ASP F 1 278 ? 92.990 47.871 -6.358 1.00 23.07 271 ASP F C 1
ATOM 14386 O O . ASP F 1 278 ? 91.983 48.546 -6.127 1.00 21.57 271 ASP F O 1
ATOM 14391 N N . LYS F 1 279 ? 94.182 48.165 -5.846 1.00 24.07 272 LYS F N 1
ATOM 14392 C CA . LYS F 1 279 ? 94.328 49.230 -4.863 1.00 23.33 272 LYS F CA 1
ATOM 14393 C C . LYS F 1 279 ? 94.049 50.605 -5.468 1.00 22.20 272 LYS F C 1
ATOM 14394 O O . LYS F 1 279 ? 93.681 51.533 -4.749 1.00 21.86 272 LYS F O 1
ATOM 14396 N N . ASP F 1 280 ? 94.234 50.738 -6.778 1.00 22.91 273 ASP F N 1
ATOM 14397 C CA . ASP F 1 280 ? 94.049 52.029 -7.415 1.00 24.63 273 ASP F CA 1
ATOM 14398 C C . ASP F 1 280 ? 92.770 52.068 -8.253 1.00 23.05 273 ASP F C 1
ATOM 14399 O O . ASP F 1 280 ? 92.710 52.777 -9.271 1.00 23.02 273 ASP F O 1
ATOM 14404 N N . TRP F 1 281 ? 91.759 51.348 -7.792 1.00 19.01 274 TRP F N 1
ATOM 14405 C CA . TRP F 1 281 ? 90.454 51.265 -8.453 1.00 21.19 274 TRP F CA 1
ATOM 14406 C C . TRP F 1 281 ? 89.857 52.658 -8.725 1.00 21.10 274 TRP F C 1
ATOM 14407 O O . TRP F 1 281 ? 89.234 52.872 -9.770 1.00 18.81 274 TRP F O 1
ATOM 14418 N N . VAL F 1 282 ? 90.041 53.592 -7.797 1.00 16.60 275 VAL F N 1
ATOM 14419 C CA . VAL F 1 282 ? 89.492 54.932 -7.988 1.00 15.87 275 VAL F CA 1
ATOM 14420 C C . VAL F 1 282 ? 90.274 55.691 -9.050 1.00 17.93 275 VAL F C 1
ATOM 14421 O O . VAL F 1 282 ? 89.683 56.440 -9.853 1.00 15.61 275 VAL F O 1
ATOM 14425 N N . VAL F 1 283 ? 91.599 55.530 -9.065 1.00 16.90 276 VAL F N 1
ATOM 14426 C CA . VAL F 1 283 ? 92.391 56.124 -10.128 1.00 17.39 276 VAL F CA 1
ATOM 14427 C C . VAL F 1 283 ? 91.878 55.606 -11.467 1.00 18.89 276 VAL F C 1
ATOM 14428 O O . VAL F 1 283 ? 91.753 56.378 -12.429 1.00 19.55 276 VAL F O 1
ATOM 14432 N N . LYS F 1 284 ? 91.587 54.311 -11.542 1.00 20.70 277 LYS F N 1
ATOM 14433 C CA . LYS F 1 284 ? 91.111 53.749 -12.804 1.00 22.18 277 LYS F CA 1
ATOM 14434 C C . LYS F 1 284 ? 89.777 54.395 -13.204 1.00 21.37 277 LYS F C 1
ATOM 14435 O O . LYS F 1 284 ? 89.567 54.745 -14.365 1.00 16.83 277 LYS F O 1
ATOM 14441 N N . ILE F 1 285 ? 88.888 54.562 -12.228 1.00 18.74 278 ILE F N 1
ATOM 14442 C CA . ILE F 1 285 ? 87.569 55.132 -12.503 1.00 15.76 278 ILE F CA 1
ATOM 14443 C C . ILE F 1 285 ? 87.733 56.530 -13.044 1.00 16.57 278 ILE F C 1
ATOM 14444 O O . ILE F 1 285 ? 87.166 56.868 -14.079 1.00 16.05 278 ILE F O 1
ATOM 14449 N N . ILE F 1 286 ? 88.519 57.346 -12.355 1.00 18.26 279 ILE F N 1
ATOM 14450 C CA . ILE F 1 286 ? 88.617 58.760 -12.706 1.00 14.12 279 ILE F CA 1
ATOM 14451 C C . ILE F 1 286 ? 89.347 58.954 -14.044 1.00 14.84 279 ILE F C 1
ATOM 14452 O O . ILE F 1 286 ? 88.929 59.769 -14.867 1.00 19.22 279 ILE F O 1
ATOM 14457 N N . LYS F 1 287 ? 90.424 58.202 -14.283 1.00 15.94 280 LYS F N 1
ATOM 14458 C CA . LYS F 1 287 ? 91.047 58.205 -15.613 1.00 16.80 280 LYS F CA 1
ATOM 14459 C C . LYS F 1 287 ? 90.073 57.812 -16.729 1.00 21.89 280 LYS F C 1
ATOM 14460 O O . LYS F 1 287 ? 90.134 58.368 -17.838 1.00 21.81 280 LYS F O 1
ATOM 14466 N N . GLY F 1 288 ? 89.199 56.856 -16.444 1.00 17.32 281 GLY F N 1
ATOM 14467 C CA . GLY F 1 288 ? 88.215 56.364 -17.397 1.00 17.18 281 GLY F CA 1
ATOM 14468 C C . GLY F 1 288 ? 87.148 57.381 -17.802 1.00 17.59 281 GLY F C 1
ATOM 14469 O O . GLY F 1 288 ? 86.884 57.581 -19.001 1.00 20.28 281 GLY F O 1
ATOM 14470 N N . VAL F 1 289 ? 86.560 58.056 -16.809 1.00 14.14 282 VAL F N 1
ATOM 14471 C CA . VAL F 1 289 ? 85.364 58.863 -17.064 1.00 13.51 282 VAL F CA 1
ATOM 14472 C C . VAL F 1 289 ? 85.335 60.209 -16.352 1.00 14.93 282 VAL F C 1
ATOM 14473 O O . VAL F 1 289 ? 84.391 60.973 -16.555 1.00 17.92 282 VAL F O 1
ATOM 14477 N N . GLY F 1 290 ? 86.333 60.504 -15.526 1.00 14.97 283 GLY F N 1
ATOM 14478 C CA . GLY F 1 290 ? 86.311 61.726 -14.738 1.00 12.50 283 GLY F CA 1
ATOM 14479 C C . GLY F 1 290 ? 85.421 61.570 -13.512 1.00 16.49 283 GLY F C 1
ATOM 14480 O O . GLY F 1 290 ? 84.862 60.507 -13.267 1.00 14.50 283 GLY F O 1
ATOM 14481 N N . ASN F 1 291 ? 85.265 62.638 -12.743 1.00 15.06 284 ASN F N 1
ATOM 14482 C CA . ASN F 1 291 ? 84.433 62.555 -11.541 1.00 14.15 284 ASN F CA 1
ATOM 14483 C C . ASN F 1 291 ? 82.943 62.829 -11.853 1.00 13.35 284 ASN F C 1
ATOM 14484 O O . ASN F 1 291 ? 82.564 63.070 -13.011 1.00 11.29 284 ASN F O 1
ATOM 14489 N N . TYR F 1 292 ? 82.102 62.757 -10.820 1.00 11.44 285 TYR F N 1
ATOM 14490 C CA . TYR F 1 292 ? 80.660 62.924 -10.994 1.00 11.29 285 TYR F CA 1
ATOM 14491 C C . TYR F 1 292 ? 80.345 64.210 -11.743 1.00 11.37 285 TYR F C 1
ATOM 14492 O O . TYR F 1 292 ? 79.503 64.219 -12.643 1.00 12.54 285 TYR F O 1
ATOM 14501 N N . GLY F 1 293 ? 80.985 65.293 -11.329 1.00 11.47 286 GLY F N 1
ATOM 14502 C CA . GLY F 1 293 ? 80.734 66.597 -11.925 1.00 9.84 286 GLY F CA 1
ATOM 14503 C C . GLY F 1 293 ? 81.122 66.625 -13.395 1.00 12.18 286 GLY F C 1
ATOM 14504 O O . GLY F 1 293 ? 80.441 67.260 -14.212 1.00 10.97 286 GLY F O 1
ATOM 14505 N N . GLU F 1 294 ? 82.208 65.932 -13.744 1.00 10.78 287 GLU F N 1
ATOM 14506 C CA . GLU F 1 294 ? 82.645 65.890 -15.147 1.00 9.63 287 GLU F CA 1
ATOM 14507 C C . GLU F 1 294 ? 81.652 65.123 -16.005 1.00 13.69 287 GLU F C 1
ATOM 14508 O O . GLU F 1 294 ? 81.388 65.492 -17.164 1.00 11.36 287 GLU F O 1
ATOM 14514 N N . ILE F 1 295 ? 81.132 64.036 -15.440 1.00 12.12 288 ILE F N 1
ATOM 14515 C CA . ILE F 1 295 ? 80.093 63.240 -16.078 1.00 10.92 288 ILE F CA 1
ATOM 14516 C C . ILE F 1 295 ? 78.824 64.082 -16.275 1.00 11.96 288 ILE F C 1
ATOM 14517 O O . ILE F 1 295 ? 78.263 64.134 -17.368 1.00 11.18 288 ILE F O 1
ATOM 14522 N N . PHE F 1 296 ? 78.397 64.752 -15.212 1.00 11.65 289 PHE F N 1
ATOM 14523 C CA . PHE F 1 296 ? 77.237 65.646 -15.303 1.00 9.64 289 PHE F CA 1
ATOM 14524 C C . PHE F 1 296 ? 77.434 66.691 -16.418 1.00 12.10 289 PHE F C 1
ATOM 14525 O O . PHE F 1 296 ? 76.605 66.814 -17.320 1.00 10.53 289 PHE F O 1
ATOM 14533 N N . GLU F 1 297 ? 78.516 67.456 -16.333 1.00 9.97 290 GLU F N 1
ATOM 14534 C CA . GLU F 1 297 ? 78.760 68.564 -17.270 1.00 10.07 290 GLU F CA 1
ATOM 14535 C C . GLU F 1 297 ? 78.774 68.137 -18.746 1.00 11.17 290 GLU F C 1
ATOM 14536 O O . GLU F 1 297 ? 78.150 68.793 -19.589 1.00 14.15 290 GLU F O 1
ATOM 14542 N N . ARG F 1 298 ? 79.480 67.054 -19.056 1.00 11.72 291 ARG F N 1
ATOM 14543 C CA . ARG F 1 298 ? 79.685 66.684 -20.452 1.00 12.14 291 ARG F CA 1
ATOM 14544 C C . ARG F 1 298 ? 78.415 66.129 -21.088 1.00 13.81 291 ARG F C 1
ATOM 14545 O O . ARG F 1 298 ? 78.205 66.276 -22.294 1.00 12.68 291 ARG F O 1
ATOM 14553 N N . ASN F 1 299 ? 77.561 65.513 -20.283 1.00 10.45 292 ASN F N 1
ATOM 14554 C CA . ASN F 1 299 ? 76.396 64.824 -20.826 1.00 12.74 292 ASN F CA 1
ATOM 14555 C C . ASN F 1 299 ? 75.095 65.608 -20.753 1.00 10.51 292 ASN F C 1
ATOM 14556 O O . ASN F 1 299 ? 74.302 65.560 -21.707 1.00 12.31 292 ASN F O 1
ATOM 14561 N N . ILE F 1 300 ? 74.853 66.280 -19.618 1.00 10.06 293 ILE F N 1
ATOM 14562 C CA . ILE F 1 300 ? 73.550 66.918 -19.393 1.00 10.66 293 ILE F CA 1
ATOM 14563 C C . ILE F 1 300 ? 73.624 68.352 -18.887 1.00 11.52 293 ILE F C 1
ATOM 14564 O O . ILE F 1 300 ? 72.597 69.043 -18.881 1.00 9.61 293 ILE F O 1
ATOM 14569 N N . GLY F 1 301 ? 74.817 68.800 -18.483 1.00 10.78 294 GLY F N 1
ATOM 14570 C CA . GLY F 1 301 ? 74.994 70.140 -17.936 1.00 8.43 294 GLY F CA 1
ATOM 14571 C C . GLY F 1 301 ? 75.601 71.151 -18.904 1.00 9.00 294 GLY F C 1
ATOM 14572 O O . GLY F 1 301 ? 75.272 71.163 -20.087 1.00 10.97 294 GLY F O 1
ATOM 14573 N N . SER F 1 302 ? 76.518 71.972 -18.394 1.00 11.05 295 SER F N 1
ATOM 14574 C CA . SER F 1 302 ? 77.011 73.143 -19.129 1.00 12.35 295 SER F CA 1
ATOM 14575 C C . SER F 1 302 ? 77.835 72.801 -20.359 1.00 11.80 295 SER F C 1
ATOM 14576 O O . SER F 1 302 ? 78.002 73.649 -21.235 1.00 11.92 295 SER F O 1
ATOM 14579 N N . GLY F 1 303 ? 78.360 71.578 -20.433 1.00 11.77 296 GLY F N 1
ATOM 14580 C CA . GLY F 1 303 ? 79.066 71.141 -21.627 1.00 12.49 296 GLY F CA 1
ATOM 14581 C C . GLY F 1 303 ? 78.245 70.301 -22.590 1.00 15.85 296 GLY F C 1
ATOM 14582 O O . GLY F 1 303 ? 78.799 69.586 -23.414 1.00 17.26 296 GLY F O 1
ATOM 14583 N N . SER F 1 304 ? 76.926 70.398 -22.488 1.00 12.68 297 SER F N 1
ATOM 14584 C CA . SER F 1 304 ? 76.009 69.602 -23.313 1.00 11.19 297 SER F CA 1
ATOM 14585 C C . SER F 1 304 ? 74.891 70.464 -23.883 1.00 11.00 297 SER F C 1
ATOM 14586 O O . SER F 1 304 ? 74.646 71.562 -23.395 1.00 12.70 297 SER F O 1
ATOM 14589 N N . PRO F 1 305 ? 74.174 69.949 -24.888 1.00 13.21 298 PRO F N 1
ATOM 14590 C CA . PRO F 1 305 ? 73.048 70.740 -25.398 1.00 14.29 298 PRO F CA 1
ATOM 14591 C C . PRO F 1 305 ? 71.819 70.713 -24.479 1.00 15.56 298 PRO F C 1
ATOM 14592 O O . PRO F 1 305 ? 70.896 71.492 -24.683 1.00 14.61 298 PRO F O 1
ATOM 14596 N N . LEU F 1 306 ? 71.796 69.831 -23.483 1.00 13.17 299 LEU F N 1
ATOM 14597 C CA . LEU F 1 306 ? 70.658 69.811 -22.553 1.00 10.24 299 LEU F CA 1
ATOM 14598 C C . LEU F 1 306 ? 70.666 70.998 -21.587 1.00 11.18 299 LEU F C 1
ATOM 14599 O O . LEU F 1 306 ? 69.618 71.579 -21.330 1.00 10.84 299 LEU F O 1
ATOM 14604 N N . LYS F 1 307 ? 71.838 71.350 -21.054 1.00 9.23 300 LYS F N 1
ATOM 14605 C CA . LYS F 1 307 ? 71.977 72.498 -20.145 1.00 11.00 300 LYS F CA 1
ATOM 14606 C C . LYS F 1 307 ? 71.045 72.425 -18.929 1.00 11.31 300 LYS F C 1
ATOM 14607 O O . LYS F 1 307 ? 70.444 73.420 -18.532 1.00 11.61 300 LYS F O 1
ATOM 14613 N N . ILE F 1 308 ? 70.967 71.243 -18.326 1.00 9.90 301 ILE F N 1
ATOM 14614 C CA . ILE F 1 308 ? 70.228 71.087 -17.060 1.00 9.86 301 ILE F CA 1
ATOM 14615 C C . ILE F 1 308 ? 71.013 71.707 -15.907 1.00 10.68 301 ILE F C 1
ATOM 14616 O O . ILE F 1 308 ? 72.221 71.479 -15.777 1.00 12.50 301 ILE F O 1
ATOM 14621 N N . ALA F 1 309 ? 70.327 72.496 -15.071 1.00 10.67 302 ALA F N 1
ATOM 14622 C CA . ALA F 1 309 ? 70.925 73.044 -13.853 1.00 10.38 302 ALA F CA 1
ATOM 14623 C C . ALA F 1 309 ? 71.412 71.919 -12.917 1.00 10.15 302 ALA F C 1
ATOM 14624 O O . ALA F 1 309 ? 70.752 70.881 -12.819 1.00 10.22 302 ALA F O 1
ATOM 14626 N N . ARG F 1 310 ? 72.538 72.121 -12.224 1.00 10.60 303 ARG F N 1
ATOM 14627 C CA . ARG F 1 310 ? 73.011 71.077 -11.266 1.00 8.23 303 ARG F CA 1
ATOM 14628 C C . ARG F 1 310 ? 71.936 70.837 -10.226 1.00 11.95 303 ARG F C 1
ATOM 14629 O O . ARG F 1 310 ? 71.634 69.693 -9.895 1.00 12.00 303 ARG F O 1
ATOM 14637 N N . GLY F 1 311 ? 71.381 71.927 -9.693 1.00 12.43 304 GLY F N 1
ATOM 14638 C CA . GLY F 1 311 ? 70.217 71.832 -8.822 1.00 10.21 304 GLY F CA 1
ATOM 14639 C C . GLY F 1 311 ? 70.400 70.861 -7.656 1.00 12.05 304 GLY F C 1
ATOM 14640 O O . GLY F 1 311 ? 71.381 70.961 -6.922 1.00 13.13 304 GLY F O 1
ATOM 14641 N N . LEU F 1 312 ? 69.458 69.931 -7.516 1.00 9.41 305 LEU F N 1
ATOM 14642 C CA . LEU F 1 312 ? 69.469 68.940 -6.434 1.00 10.81 305 LEU F CA 1
ATOM 14643 C C . LEU F 1 312 ? 70.617 67.957 -6.581 1.00 10.84 305 LEU F C 1
ATOM 14644 O O . LEU F 1 312 ? 70.952 67.262 -5.631 1.00 10.16 305 LEU F O 1
ATOM 14649 N N . ASN F 1 313 ? 71.229 67.899 -7.761 1.00 9.82 306 ASN F N 1
ATOM 14650 C CA . ASN F 1 313 ? 72.344 66.988 -7.933 1.00 11.63 306 ASN F CA 1
ATOM 14651 C C . ASN F 1 313 ? 73.686 67.668 -7.731 1.00 8.04 306 ASN F C 1
ATOM 14652 O O . ASN F 1 313 ? 74.733 67.102 -8.044 1.00 8.94 306 ASN F O 1
ATOM 14657 N N . ALA F 1 314 ? 73.660 68.875 -7.167 1.00 8.87 307 ALA F N 1
ATOM 14658 C CA . ALA F 1 314 ? 74.894 69.462 -6.677 1.00 9.79 307 ALA F CA 1
ATOM 14659 C C . ALA F 1 314 ? 75.408 68.626 -5.506 1.00 11.46 307 ALA F C 1
ATOM 14660 O O . ALA F 1 314 ? 74.661 67.858 -4.902 1.00 10.36 307 ALA F O 1
ATOM 14662 N N . GLN F 1 315 ? 76.683 68.791 -5.188 1.00 9.60 308 GLN F N 1
ATOM 14663 C CA . GLN F 1 315 ? 77.242 68.187 -3.977 1.00 9.40 308 GLN F CA 1
ATOM 14664 C C . GLN F 1 315 ? 76.511 68.631 -2.709 1.00 11.84 308 GLN F C 1
ATOM 14665 O O . GLN F 1 315 ? 75.989 69.756 -2.615 1.00 12.16 308 GLN F O 1
ATOM 14671 N N . TRP F 1 316 ? 76.513 67.728 -1.726 1.00 8.97 309 TRP F N 1
ATOM 14672 C CA . TRP F 1 316 ? 75.908 67.950 -0.424 1.00 8.58 309 TRP F CA 1
ATOM 14673 C C . TRP F 1 316 ? 76.399 69.226 0.257 1.00 13.80 309 TRP F C 1
ATOM 14674 O O . TRP F 1 316 ? 75.648 69.842 1.014 1.00 14.71 309 TRP F O 1
ATOM 14685 N N . ASN F 1 317 ? 77.654 69.610 0.026 1.00 11.41 310 ASN F N 1
ATOM 14686 C CA . ASN F 1 317 ? 78.237 70.783 0.683 1.00 14.61 310 ASN F CA 1
ATOM 14687 C C . ASN F 1 317 ? 78.194 71.999 -0.229 1.00 13.71 310 ASN F C 1
ATOM 14688 O O . ASN F 1 317 ? 78.829 73.038 0.054 1.00 14.36 310 ASN F O 1
ATOM 14693 N N . LYS F 1 318 ? 77.435 71.873 -1.316 1.00 8.78 311 LYS F N 1
ATOM 14694 C CA . LYS F 1 318 ? 77.187 72.983 -2.228 1.00 12.34 311 LYS F CA 1
ATOM 14695 C C . LYS F 1 318 ? 75.683 73.194 -2.446 1.00 16.88 311 LYS F C 1
ATOM 14696 O O . LYS F 1 318 ? 75.279 73.783 -3.454 1.00 19.99 311 LYS F O 1
ATOM 14702 N N . GLY F 1 319 ? 74.865 72.698 -1.525 1.00 15.86 312 GLY F N 1
ATOM 14703 C CA . GLY F 1 319 ? 73.427 72.914 -1.595 1.00 19.17 312 GLY F CA 1
ATOM 14704 C C . GLY F 1 319 ? 72.580 71.875 -2.307 1.00 19.48 312 GLY F C 1
ATOM 14705 O O . GLY F 1 319 ? 71.379 72.083 -2.507 1.00 19.38 312 GLY F O 1
ATOM 14706 N N . GLY F 1 320 ? 73.201 70.773 -2.721 1.00 13.61 313 GLY F N 1
ATOM 14707 C CA . GLY F 1 320 ? 72.479 69.676 -3.343 1.00 10.74 313 GLY F CA 1
ATOM 14708 C C . GLY F 1 320 ? 72.341 68.471 -2.424 1.00 13.00 313 GLY F C 1
ATOM 14709 O O . GLY F 1 320 ? 72.625 68.562 -1.211 1.00 13.04 313 GLY F O 1
ATOM 14710 N N . LEU F 1 321 ? 71.885 67.358 -3.004 1.00 8.56 314 LEU F N 1
ATOM 14711 C CA . LEU F 1 321 ? 71.640 66.108 -2.264 1.00 11.31 314 LEU F CA 1
ATOM 14712 C C . LEU F 1 321 ? 72.739 65.044 -2.434 1.00 14.47 314 LEU F C 1
ATOM 14713 O O . LEU F 1 321 ? 72.726 64.021 -1.743 1.00 14.77 314 LEU F O 1
ATOM 14718 N N . GLN F 1 322 ? 73.663 65.247 -3.367 1.00 11.85 315 GLN F N 1
ATOM 14719 C CA . GLN F 1 322 ? 74.634 64.194 -3.695 1.00 10.51 315 GLN F CA 1
ATOM 14720 C C . GLN F 1 322 ? 75.745 64.107 -2.654 1.00 10.81 315 GLN F C 1
ATOM 14721 O O . GLN F 1 322 ? 76.572 65.000 -2.543 1.00 12.99 315 GLN F O 1
ATOM 14727 N N . TYR F 1 323 ? 75.769 62.992 -1.919 1.00 12.25 316 TYR F N 1
ATOM 14728 C CA . TYR F 1 323 ? 76.635 62.852 -0.742 1.00 13.93 316 TYR F CA 1
ATOM 14729 C C . TYR F 1 323 ? 77.484 61.593 -0.865 1.00 10.26 316 TYR F C 1
ATOM 14730 O O . TYR F 1 323 ? 76.953 60.486 -0.847 1.00 12.43 316 TYR F O 1
ATOM 14739 N N . GLY F 1 324 ? 78.793 61.777 -1.008 1.00 10.12 317 GLY F N 1
ATOM 14740 C CA . GLY F 1 324 ? 79.697 60.644 -1.158 1.00 11.60 317 GLY F CA 1
ATOM 14741 C C . GLY F 1 324 ? 79.964 60.055 0.224 1.00 10.52 317 GLY F C 1
ATOM 14742 O O . GLY F 1 324 ? 80.547 60.701 1.070 1.00 11.92 317 GLY F O 1
ATOM 14743 N N . ILE F 1 325 ? 79.488 58.844 0.459 1.00 11.29 318 ILE F N 1
ATOM 14744 C CA . ILE F 1 325 ? 79.780 58.152 1.718 1.00 11.81 318 ILE F CA 1
ATOM 14745 C C . ILE F 1 325 ? 81.312 57.978 1.816 1.00 12.20 318 ILE F C 1
ATOM 14746 O O . ILE F 1 325 ? 81.959 57.724 0.783 1.00 12.60 318 ILE F O 1
ATOM 14751 N N . PRO F 1 326 ? 81.899 58.104 3.025 1.00 12.48 319 PRO F N 1
ATOM 14752 C CA . PRO F 1 326 ? 83.369 58.202 3.096 1.00 12.91 319 PRO F CA 1
ATOM 14753 C C . PRO F 1 326 ? 84.103 56.902 2.758 1.00 13.74 319 PRO F C 1
ATOM 14754 O O . PRO F 1 326 ? 83.657 55.788 3.091 1.00 13.88 319 PRO F O 1
ATOM 14758 N N . VAL F 1 327 ? 85.224 57.080 2.060 1.00 15.12 320 VAL F N 1
ATOM 14759 C CA . VAL F 1 327 ? 86.115 55.991 1.696 1.00 15.28 320 VAL F CA 1
ATOM 14760 C C . VAL F 1 327 ? 87.127 55.945 2.832 1.00 20.51 320 VAL F C 1
ATOM 14761 O O . VAL F 1 327 ? 88.169 56.606 2.818 1.00 20.12 320 VAL F O 1
ATOM 14765 N N . ARG F 1 328 ? 86.755 55.182 3.855 1.00 19.55 321 ARG F N 1
ATOM 14766 C CA . ARG F 1 328 ? 87.380 55.245 5.174 1.00 24.29 321 ARG F CA 1
ATOM 14767 C C . ARG F 1 328 ? 87.386 53.842 5.780 1.00 23.86 321 ARG F C 1
ATOM 14768 O O . ARG F 1 328 ? 86.681 52.953 5.284 1.00 17.88 321 ARG F O 1
#

InterPro domains:
  IPR051455 Bacterial solute-binding protein 3 [PTHR30085] (5-189)

Secondary structure (DSSP, 8-state):
--HHHHHHHHTSEEEEE-SSBTTTBEE-TTS-EESHHHHHHHHHHHHHHS-TT-EEEEE--TTTHHHHHHTTSSSEE-SS-B--HHHHHSSSEEEEEEEEEE-EEEEEETTTSTT--SGGG-TT-EEEEESSSHHHHHHHHHHHHTT---EEEEESSHHHHHHHHHHTSSSEEEEEHHHHHHHHHHSS-GGGEEE-S---S-EEEEEEEESS-HHHHHHHHHHHHHHHHHHHTT--TTTHHHHTT-S-HHHHHHTT-STT--HHHHTTS-TTHHHHHHHHH--HHHHHHHHTSTTSSS----GGGSBGGGTSSB------/---SS-HHHHHHHHTSEEEEE-SSBTTTBEE-TT--EESHHHHHHHHHHHHHHS-TT-EEEEE--TTTHHHHHHTTSSSEE-SS-B--HHHHHTSSEEEEEEEEEE-EEEEEETTTSTT--SGGG-TT-EEEEESSSHHHHHHHHHHHHTT---EEEEESSHHHHHHHHHTTSSSEEEEEHHHHHHHHHTSS-GGGEEE-S---S-EEEEEEEESS-HHHHHHHHHHHHHHHHHHHTT--TTTHHHHTT---HHHHHHTT-STT--HHHHHTS-TTHHHHHHHHH--HHHHHHHHTSTTSSS----GGGSBGGGTSSB------/--HHHHHHHHTSEEEEE-SSBTTTBEE-TTS-EESHHHHHHHHHHHHHHS-TT-EEEEE--TTTHHHHHHTTSSSEE-SS-B--HHHHHSSSEEEEEEEEEE-EEEEEETTTSTT--SGGG-TT-EEEEESSSHHHHHHHHHHHHTT---EEEEESSHHHHHHHHHTTSSSEEEEEHHHHHHHHHTSS-GGGEEE-S---S-EEEEEEEESS-HHHHHHHHHHHHHHHHHHHTT--TTTHHHHTT---HHHHHHTT-STT--HHHHTTS-TTHHHHHHHHH--HHHHHHHHTSTTSSS----GGGSBGGGTSSB------/---HHHHHHHHTSEEEEE-SSBTTTBEE-TTS-EESHHHHHHHHHHHHHHS-TT-EEEEE--TTTHHHHHHTTS-SEE-SS-B--HHHHHSSSEEEEEEEEEE-EEEEEETTTSTT--SGGG-TT-EEEEETTSHHHHHHHHHHHHTT---EEEEESSHHHHHHHHHTTSSSEEEEEHHHHHHHHTTSS-GGGEEE-S---S-EEEEEEEESS-HHHHHHHHHHHHHHHHHHHTT--TTTHHHHTT---HHHHHHTT-STT--HHHHTTS-TTHHHHHHHHH--HHHHHHHHTSTTSSS----GGGSBGGGTSSB-PPP--/--HHHHHHHHTSEEEEE-SSBTTTBEE-TTS-EESHHHHHHHHHHHHHHS-TT-EEEEE--TTTHHHHHHTTSSSEE-SS-B--HHHHHSSSEEEEEEEEEE-EEEEEETTTSTT--SGGG-TT-EEEEESSSHHHHHHHHHHHHTT---EEEEESSHHHHHHHHHTTSSSEEEEEHHHHHHHHTTSS-GGGEEE-S---S-EEEEEEEESS-HHHHHHHHHHHHHHHHHHHTT--TTTHHHHTT-S-HHHHHHTT-STT--HHHHHTS-TTHHHHHHHHH--HHHHHHHHTSTTSSS----GGGSBGGGTSSB------/---HHHHHHHHTSEEEEEESSBTTTBEE-TTS-EESHHHHHHHHHHHHHHS-TT-EEEEEE-TTTHHHHHHTTSSSEE-SS-B--HHHHHSSSEEEEEEEEEE-EEEEEETTTSTT---GGG-TT-EEEEESSSHHHHHHHHHHHHTT---EEEEESSHHHHHHHHHTTSSSEEEEEHHHHHHHHHTSSSGGGEEE-S---S-EEEEEEEESS-HHHHHHHHHHHHHHHHHHHTT--TTTHHHHTT---HHHHHHTT-STT--HHHHHTS-TTHHHHHHHHH--HHHHHHHHTSTTSSS----GGGSBGGGTSSB------

B-factor: mean 22.23, std 9.88, range [6.04, 84.09]